Protein AF-0000000083403359 (afdb_homodimer)

Structure (mmCIF, N/CA/C/O backbone):
data_AF-0000000083403359-model_v1
#
loop_
_entity.id
_entity.type
_entity.pdbx_description
1 polymer 'Uncharacterized protein'
#
loop_
_atom_site.group_PDB
_atom_site.id
_atom_site.type_symbol
_atom_site.label_atom_id
_atom_site.label_alt_id
_atom_site.label_comp_id
_atom_site.label_asym_id
_atom_site.label_entity_id
_atom_site.label_seq_id
_atom_site.pdbx_PDB_ins_code
_atom_site.Cartn_x
_atom_site.Cartn_y
_atom_site.Cartn_z
_atom_site.occupancy
_atom_site.B_iso_or_equiv
_atom_site.auth_seq_id
_atom_site.auth_comp_id
_atom_site.auth_asym_id
_atom_site.auth_atom_id
_atom_site.pdbx_PDB_model_num
ATOM 1 N N . MET A 1 1 ? 21.978 8.007 -21.757 1 81.86 1 MET A N 1
ATOM 2 C CA . MET A 1 1 ? 22.517 9.225 -22.354 1 81.86 1 MET A CA 1
ATOM 3 C C . MET A 1 1 ? 23.766 8.923 -23.175 1 81.86 1 MET A C 1
ATOM 5 O O . MET A 1 1 ? 23.908 9.408 -24.299 1 81.86 1 MET A O 1
ATOM 9 N N . LYS A 1 2 ? 24.621 8.074 -22.573 1 79.69 2 LYS A N 1
ATOM 10 C CA . LYS A 1 2 ? 25.823 7.705 -23.315 1 79.69 2 LYS A CA 1
ATOM 11 C C . LYS A 1 2 ? 25.471 6.934 -24.584 1 79.69 2 LYS A C 1
ATOM 13 O O . LYS A 1 2 ? 26.041 7.185 -25.647 1 79.69 2 LYS A O 1
ATOM 18 N N . GLU A 1 3 ? 24.528 5.981 -24.383 1 80.49 3 GLU A N 1
ATOM 19 C CA . GLU A 1 3 ? 24.107 5.156 -25.511 1 80.49 3 GLU A CA 1
ATOM 20 C C . GLU A 1 3 ? 23.512 6.01 -26.627 1 80.49 3 GLU A C 1
ATOM 22 O O . GLU A 1 3 ? 23.634 5.673 -27.806 1 80.49 3 GLU A O 1
ATOM 27 N N . CYS A 1 4 ? 22.975 7.2 -26.391 1 84.91 4 CYS A N 1
ATOM 28 C CA . CYS A 1 4 ? 22.324 8.066 -27.368 1 84.91 4 CYS A CA 1
ATOM 29 C C . CYS A 1 4 ? 23.275 9.152 -27.854 1 84.91 4 CYS A C 1
ATOM 31 O O . CYS A 1 4 ? 22.887 10.017 -28.641 1 84.91 4 CYS A O 1
ATOM 33 N N . GLY A 1 5 ? 24.666 9.338 -27.265 1 85.08 5 GLY A N 1
ATOM 34 C CA . GLY A 1 5 ? 25.688 10.241 -27.769 1 85.08 5 GLY A CA 1
ATOM 35 C C . GLY A 1 5 ? 25.649 11.61 -27.115 1 85.08 5 GLY A C 1
ATOM 36 O O . GLY A 1 5 ? 26.107 12.595 -27.697 1 85.08 5 GLY A O 1
ATOM 37 N N . THR A 1 6 ? 24.976 11.755 -25.956 1 89.79 6 THR A N 1
ATOM 38 C CA . THR A 1 6 ? 24.982 13.018 -25.226 1 89.79 6 THR A CA 1
ATOM 39 C C . THR A 1 6 ? 26.411 13.466 -24.933 1 89.79 6 THR A C 1
ATOM 41 O O . THR A 1 6 ? 27.236 12.67 -24.478 1 89.79 6 THR A O 1
ATOM 44 N N . PRO A 1 7 ? 26.678 14.704 -25.254 1 88.96 7 PRO A N 1
ATOM 45 C CA . PRO A 1 7 ? 28.048 15.168 -25.025 1 88.96 7 PRO A CA 1
ATOM 46 C C . PRO A 1 7 ? 28.376 15.327 -23.542 1 88.96 7 PRO A C 1
ATOM 48 O O . PRO A 1 7 ? 27.507 15.699 -22.749 1 88.96 7 PRO A O 1
ATOM 51 N N . ASP A 1 8 ? 29.579 15.1 -23.153 1 87.3 8 ASP A N 1
ATOM 52 C CA . ASP A 1 8 ? 30.164 15.392 -21.848 1 87.3 8 ASP A CA 1
ATOM 53 C C . ASP A 1 8 ? 29.342 14.764 -20.725 1 87.3 8 ASP A C 1
ATOM 55 O O . ASP A 1 8 ? 29.086 15.404 -19.703 1 87.3 8 ASP A O 1
ATOM 59 N N . VAL A 1 9 ? 28.732 13.583 -21.023 1 88.23 9 VAL A N 1
ATOM 60 C CA . VAL A 1 9 ? 28.017 12.892 -19.956 1 88.23 9 VAL A CA 1
ATOM 61 C C . VAL A 1 9 ? 28.992 12.503 -18.847 1 88.23 9 VAL A C 1
ATOM 63 O O . VAL A 1 9 ? 29.938 11.748 -19.081 1 88.23 9 VAL A O 1
ATOM 66 N N . PRO A 1 10 ? 28.79 13.15 -17.697 1 87 10 PRO A N 1
ATOM 67 C CA . PRO A 1 10 ? 29.717 12.797 -16.62 1 87 10 PRO A CA 1
ATOM 68 C C . PRO A 1 10 ? 29.545 11.358 -16.14 1 87 10 PRO A C 1
ATOM 70 O O . PRO A 1 10 ? 28.468 10.777 -16.295 1 87 10 PRO A O 1
ATOM 73 N N . THR A 1 11 ? 30.619 10.826 -15.694 1 86.86 11 THR A N 1
ATOM 74 C CA . THR A 1 11 ? 30.482 9.552 -14.998 1 86.86 11 THR A CA 1
ATOM 75 C C . THR A 1 11 ? 29.702 9.726 -13.698 1 86.86 11 THR A C 1
ATOM 77 O O . THR A 1 11 ? 29.577 10.842 -13.188 1 86.86 11 THR A O 1
ATOM 80 N N . LEU A 1 12 ? 29.11 8.653 -13.205 1 83.88 12 LEU A N 1
ATOM 81 C CA . LEU A 1 12 ? 28.379 8.715 -11.944 1 83.88 12 LEU A CA 1
ATOM 82 C C . LEU A 1 12 ? 29.278 9.215 -10.819 1 83.88 12 LEU A C 1
ATOM 84 O O . LEU A 1 12 ? 28.833 9.969 -9.95 1 83.88 12 LEU A O 1
ATOM 88 N N . GLY A 1 13 ? 30.559 8.8 -10.9 1 84.94 13 GLY A N 1
ATOM 89 C CA . GLY A 1 13 ? 31.512 9.26 -9.903 1 84.94 13 GLY A CA 1
ATOM 90 C C . GLY A 1 13 ? 31.766 10.754 -9.966 1 84.94 13 GLY A C 1
ATOM 91 O O . GLY A 1 13 ? 31.86 11.418 -8.931 1 84.94 13 GLY A O 1
ATOM 92 N N . GLN A 1 14 ? 31.858 11.256 -11.195 1 89.87 14 GLN A N 1
ATOM 93 C CA . GLN A 1 14 ? 32.063 12.689 -11.375 1 89.87 14 GLN A CA 1
ATOM 94 C C . GLN A 1 14 ? 30.838 13.481 -10.924 1 89.87 14 GLN A C 1
ATOM 96 O O . GLN A 1 14 ? 30.97 14.553 -10.33 1 89.87 14 GLN A O 1
ATOM 101 N N . LEU A 1 15 ? 29.734 12.995 -11.234 1 89.31 15 LEU A N 1
ATOM 102 C CA . LEU A 1 15 ? 28.499 13.652 -10.82 1 89.31 15 LEU A CA 1
ATOM 103 C C . LEU A 1 15 ? 28.388 13.691 -9.299 1 89.31 15 LEU A C 1
ATOM 105 O O . LEU A 1 15 ? 28.038 14.724 -8.725 1 89.31 15 LEU A O 1
ATOM 109 N N . GLN A 1 16 ? 28.721 12.663 -8.673 1 87.42 16 GLN A N 1
ATOM 110 C CA . GLN A 1 16 ? 28.653 12.579 -7.218 1 87.42 16 GLN A CA 1
ATOM 111 C C . GLN A 1 16 ? 29.65 13.531 -6.565 1 87.42 16 GLN A C 1
ATOM 113 O O . GLN A 1 16 ? 29.35 14.146 -5.539 1 87.42 16 GLN A O 1
ATOM 118 N N . ARG A 1 17 ? 30.812 13.63 -7.163 1 89.65 17 ARG A N 1
ATOM 119 C CA . ARG A 1 17 ? 31.825 14.543 -6.644 1 89.65 17 ARG A CA 1
ATOM 120 C C . ARG A 1 17 ? 31.364 15.992 -6.754 1 89.65 17 ARG A C 1
ATOM 122 O O . ARG A 1 17 ? 31.56 16.783 -5.829 1 89.65 17 ARG A O 1
ATOM 129 N N . LEU A 1 18 ? 30.829 16.322 -7.845 1 89.92 18 LEU A N 1
ATOM 130 C CA . LEU A 1 18 ? 30.313 17.675 -8.025 1 89.92 18 LEU A CA 1
ATOM 131 C C . LEU A 1 18 ? 29.194 17.966 -7.03 1 89.92 18 LEU A C 1
ATOM 133 O O . LEU A 1 18 ? 29.144 19.051 -6.446 1 89.92 18 LEU A O 1
ATOM 137 N N . GLN A 1 19 ? 28.298 17.068 -6.883 1 88.77 19 GLN A N 1
ATOM 138 C CA . GLN A 1 19 ? 27.191 17.235 -5.946 1 88.77 19 GLN A CA 1
ATOM 139 C C . GLN A 1 19 ? 27.701 17.422 -4.52 1 88.77 19 GLN A C 1
ATOM 141 O O . GLN A 1 19 ? 27.191 18.265 -3.779 1 88.77 19 GLN A O 1
ATOM 146 N N . ALA A 1 20 ? 28.714 16.726 -4.214 1 86.93 20 ALA A N 1
ATOM 147 C CA . ALA A 1 20 ? 29.3 16.844 -2.882 1 86.93 20 ALA A CA 1
ATOM 148 C C . ALA A 1 20 ? 29.936 18.216 -2.682 1 86.93 20 ALA A C 1
ATOM 150 O O . ALA A 1 20 ? 29.834 18.804 -1.603 1 86.93 20 ALA A O 1
ATOM 151 N N . SER A 1 21 ? 30.592 18.686 -3.742 1 87.84 21 SER A N 1
ATOM 152 C CA . SER A 1 21 ? 31.218 20.004 -3.684 1 87.84 21 SER A CA 1
ATOM 153 C C . SER A 1 21 ? 30.175 21.104 -3.522 1 87.84 21 SER A C 1
ATOM 155 O O . SER A 1 21 ? 30.361 22.032 -2.731 1 87.84 21 SER A O 1
ATOM 157 N N . LEU A 1 22 ? 29.102 20.94 -4.172 1 88.76 22 LEU A N 1
ATOM 158 C CA . LEU A 1 22 ? 28.037 21.936 -4.115 1 88.76 22 LEU A CA 1
ATOM 159 C C . LEU A 1 22 ? 27.317 21.887 -2.772 1 88.76 22 LEU A C 1
ATOM 161 O O . LEU A 1 22 ? 26.873 22.918 -2.263 1 88.76 22 LEU A O 1
ATOM 165 N N . ASP A 1 23 ? 27.127 20.779 -2.27 1 88.37 23 ASP A N 1
ATOM 166 C CA . ASP A 1 23 ? 26.524 20.64 -0.948 1 88.37 23 ASP A CA 1
ATOM 167 C C . ASP A 1 23 ? 27.349 21.367 0.111 1 88.37 23 ASP A C 1
ATOM 169 O O . ASP A 1 23 ? 26.795 22.046 0.979 1 88.37 23 ASP A O 1
ATOM 173 N N . LYS A 1 24 ? 28.557 21.202 -0.006 1 85.73 24 LYS A N 1
ATOM 174 C CA . LYS A 1 24 ? 29.463 21.865 0.927 1 85.73 24 LYS A CA 1
ATOM 175 C C . LYS A 1 24 ? 29.399 23.381 0.772 1 85.73 24 LYS A C 1
ATOM 177 O O . LYS A 1 24 ? 29.367 24.111 1.765 1 85.73 24 LYS A O 1
ATOM 182 N N . GLU A 1 25 ? 29.308 23.796 -0.367 1 88.58 25 GLU A N 1
ATOM 183 C CA . GLU A 1 25 ? 29.29 25.233 -0.624 1 88.58 25 GLU A CA 1
ATOM 184 C C . GLU A 1 25 ? 27.974 25.858 -0.17 1 88.58 25 GLU A C 1
ATOM 186 O O . GLU A 1 25 ? 27.956 26.983 0.334 1 88.58 25 GLU A O 1
ATOM 191 N N . THR A 1 26 ? 26.915 25.107 -0.359 1 88.19 26 THR A N 1
ATOM 192 C CA . THR A 1 26 ? 25.611 25.653 0.001 1 88.19 26 THR A CA 1
ATOM 193 C C . THR A 1 26 ? 25.319 25.424 1.481 1 88.19 26 THR A C 1
ATOM 195 O O . THR A 1 26 ? 24.353 25.969 2.02 1 88.19 26 THR A O 1
ATOM 198 N N . GLY A 1 27 ? 26.136 24.651 2.089 1 82.67 27 GLY A N 1
ATOM 199 C CA . GLY A 1 27 ? 26.023 24.457 3.526 1 82.67 27 GLY A CA 1
ATOM 200 C C . GLY A 1 27 ? 24.932 23.476 3.911 1 82.67 27 GLY A C 1
ATOM 201 O O . GLY A 1 27 ? 24.465 23.475 5.052 1 82.67 27 GLY A O 1
ATOM 202 N N . ILE A 1 28 ? 24.358 22.75 2.983 1 85.96 28 ILE A N 1
ATOM 203 C CA . ILE A 1 28 ? 23.29 21.8 3.273 1 85.96 28 ILE A CA 1
ATOM 204 C C . ILE A 1 28 ? 23.888 20.428 3.576 1 85.96 28 ILE A C 1
ATOM 206 O O . ILE A 1 28 ? 24.076 19.612 2.67 1 85.96 28 ILE A O 1
ATOM 210 N N . GLN A 1 29 ? 24.44 20.212 4.662 1 86.31 29 GLN A N 1
ATOM 211 C CA . GLN A 1 29 ? 24.99 18.914 5.039 1 86.31 29 GLN A CA 1
ATOM 212 C C . GLN A 1 29 ? 24.175 18.276 6.161 1 86.31 29 GLN A C 1
ATOM 214 O O . GLN A 1 29 ? 23.852 18.935 7.152 1 86.31 29 GLN A O 1
ATOM 219 N N . SER A 1 30 ? 23.818 17.094 5.9 1 92.51 30 SER A N 1
ATOM 220 C CA . SER A 1 30 ? 23.09 16.341 6.916 1 92.51 30 SER A CA 1
ATOM 221 C C . SER A 1 30 ? 23.99 15.992 8.097 1 92.51 30 SER A C 1
ATOM 223 O O . SER A 1 30 ? 25.124 15.547 7.909 1 92.51 30 SER A O 1
ATOM 225 N N . LYS A 1 31 ? 23.572 16.238 9.218 1 94.66 31 LYS A N 1
ATOM 226 C CA . LYS A 1 31 ? 24.363 15.994 10.42 1 94.66 31 LYS A CA 1
ATOM 227 C C . LYS A 1 31 ? 23.879 14.747 11.153 1 94.66 31 LYS A C 1
ATOM 229 O O . LYS A 1 31 ? 22.673 14.516 11.267 1 94.66 31 LYS A O 1
ATOM 234 N N . HIS A 1 32 ? 24.82 14.006 11.626 1 95.15 32 HIS A N 1
ATOM 235 C CA . HIS A 1 32 ? 24.526 12.797 12.388 1 95.15 32 HIS A CA 1
ATOM 236 C C . HIS A 1 32 ? 24.156 13.131 13.829 1 95.15 32 HIS A C 1
ATOM 238 O O . HIS A 1 32 ? 24.779 13.997 14.449 1 95.15 32 HIS A O 1
ATOM 244 N N . HIS A 1 33 ? 23.14 12.574 14.348 1 94.96 33 HIS A N 1
ATOM 245 C CA . HIS A 1 33 ? 22.701 12.746 15.728 1 94.96 33 HIS A CA 1
ATOM 246 C C . HIS A 1 33 ? 22.478 11.399 16.408 1 94.96 33 HIS A C 1
ATOM 248 O O . HIS A 1 33 ? 22.068 10.433 15.761 1 94.96 33 HIS A O 1
ATOM 254 N N . THR A 1 34 ? 22.787 11.35 17.604 1 93.61 34 THR A N 1
ATOM 255 C CA . THR A 1 34 ? 22.48 10.201 18.449 1 93.61 34 THR A CA 1
ATOM 256 C C . THR A 1 34 ? 21.511 10.593 19.562 1 93.61 34 THR A C 1
ATOM 258 O O . THR A 1 34 ? 21.772 11.531 20.317 1 93.61 34 THR A O 1
ATOM 261 N N . SER A 1 35 ? 20.467 9.942 19.676 1 92.78 35 SER A N 1
ATOM 262 C CA . SER A 1 35 ? 19.467 10.261 20.69 1 92.78 35 SER A CA 1
ATOM 263 C C . SER A 1 35 ? 19.885 9.74 22.061 1 92.78 35 SER A C 1
ATOM 265 O O . SER A 1 35 ? 20.853 8.986 22.176 1 92.78 35 SER A O 1
ATOM 267 N N . SER A 1 36 ? 19.123 10.156 23.037 1 91.11 36 SER A N 1
ATOM 268 C CA . SER A 1 36 ? 19.395 9.716 24.402 1 91.11 36 SER A CA 1
ATOM 269 C C . SER A 1 36 ? 19.212 8.208 24.543 1 91.11 36 SER A C 1
ATOM 271 O O . SER A 1 36 ? 19.855 7.575 25.383 1 91.11 36 SER A O 1
ATOM 273 N N . ALA A 1 37 ? 18.357 7.643 23.708 1 89.89 37 ALA A N 1
ATOM 274 C CA . ALA A 1 37 ? 18.112 6.204 23.739 1 89.89 37 ALA A CA 1
ATOM 275 C C . ALA A 1 37 ? 19.137 5.454 22.893 1 89.89 37 ALA A C 1
ATOM 277 O O . ALA A 1 37 ? 19.101 4.224 22.809 1 89.89 37 ALA A O 1
ATOM 278 N N . GLY A 1 38 ? 20.039 6.242 22.217 1 89.69 38 GLY A N 1
ATOM 279 C CA . GLY A 1 38 ? 21.114 5.618 21.462 1 89.69 38 GLY A CA 1
ATOM 280 C C . GLY A 1 38 ? 20.781 5.43 19.994 1 89.69 38 GLY A C 1
ATOM 281 O O . GLY A 1 38 ? 21.53 4.782 19.26 1 89.69 38 GLY A O 1
ATOM 282 N N . SER A 1 39 ? 19.67 5.944 19.562 1 92.62 39 SER A N 1
ATOM 283 C CA . SER A 1 39 ? 19.289 5.821 18.158 1 92.62 39 SER A CA 1
ATOM 284 C C . SER A 1 39 ? 20.082 6.787 17.284 1 92.62 39 SER A C 1
ATOM 286 O O . SER A 1 39 ? 20.314 7.935 17.67 1 92.62 39 SER A O 1
ATOM 288 N N . HIS A 1 40 ? 20.508 6.275 16.187 1 94.93 40 HIS A N 1
ATOM 289 C CA . HIS A 1 40 ? 21.257 7.095 15.242 1 94.93 40 HIS A CA 1
ATOM 290 C C . HIS A 1 40 ? 20.37 7.557 14.091 1 94.93 40 HIS A C 1
ATOM 292 O O . HIS A 1 40 ? 19.593 6.77 13.545 1 94.93 40 HIS A O 1
ATOM 298 N N . PHE A 1 41 ? 20.394 8.793 13.778 1 95.96 41 PHE A N 1
ATOM 299 C CA . PHE A 1 41 ? 19.676 9.313 12.62 1 95.96 41 PHE A CA 1
ATOM 300 C C . PHE A 1 41 ? 20.319 10.599 12.116 1 95.96 41 PHE A C 1
ATOM 302 O O . PHE A 1 41 ? 21.212 11.148 12.764 1 95.96 41 PHE A O 1
ATOM 309 N N . TYR A 1 42 ? 19.978 11.023 10.964 1 96.78 42 TYR A N 1
ATOM 310 C CA . TYR A 1 42 ? 20.555 12.207 10.336 1 96.78 42 TYR A CA 1
ATOM 311 C C . TYR A 1 42 ? 19.513 13.308 10.186 1 96.78 42 TYR A C 1
ATOM 313 O O . TYR A 1 42 ? 18.323 13.027 10.022 1 96.78 42 TYR A O 1
ATOM 321 N N . VAL A 1 43 ? 20.008 14.532 10.284 1 96.78 43 VAL A N 1
ATOM 322 C CA . VAL A 1 43 ? 19.083 15.66 10.297 1 96.78 43 VAL A CA 1
ATOM 323 C C . VAL A 1 43 ? 19.57 16.739 9.333 1 96.78 43 VAL A C 1
ATOM 325 O O . VAL A 1 43 ? 20.767 17.027 9.266 1 96.78 43 VAL A O 1
ATOM 328 N N . ASN A 1 44 ? 18.692 17.177 8.487 1 96.63 44 ASN A N 1
ATOM 329 C CA . ASN A 1 44 ? 18.861 18.456 7.805 1 96.63 44 ASN A CA 1
ATOM 330 C C . ASN A 1 44 ? 18.331 19.614 8.646 1 96.63 44 ASN A C 1
ATOM 332 O O . ASN A 1 44 ? 17.125 19.863 8.677 1 96.63 44 ASN A O 1
ATOM 336 N N . HIS A 1 45 ? 19.189 20.33 9.18 1 95.89 45 HIS A N 1
ATOM 337 C CA . HIS A 1 45 ? 18.825 21.333 10.175 1 95.89 45 HIS A CA 1
ATOM 338 C C . HIS A 1 45 ? 17.972 22.437 9.559 1 95.89 45 HIS A C 1
ATOM 340 O O . HIS A 1 45 ? 18.32 22.984 8.511 1 95.89 45 HIS A O 1
ATOM 346 N N . PRO A 1 46 ? 16.888 22.828 10.231 1 95.87 46 PRO A N 1
ATOM 347 C CA . PRO A 1 46 ? 15.964 23.843 9.719 1 95.87 46 PRO A CA 1
ATOM 348 C C . PRO A 1 46 ? 16.644 25.187 9.471 1 95.87 46 PRO A C 1
ATOM 350 O O . PRO A 1 46 ? 16.289 25.898 8.527 1 95.87 46 PRO A O 1
ATOM 353 N N . ALA A 1 47 ? 17.611 25.563 10.316 1 96.47 47 ALA A N 1
ATOM 354 C CA . ALA A 1 47 ? 18.285 26.852 10.179 1 96.47 47 ALA A CA 1
ATOM 355 C C . ALA A 1 47 ? 18.947 26.982 8.81 1 96.47 47 ALA A C 1
ATOM 357 O O . ALA A 1 47 ? 18.896 28.045 8.188 1 96.47 47 ALA A O 1
ATOM 358 N N . LYS A 1 48 ? 19.543 25.917 8.405 1 94.72 48 LYS A N 1
ATOM 359 C CA . LYS A 1 48 ? 20.19 25.922 7.096 1 94.72 48 LYS A CA 1
ATOM 360 C C . LYS A 1 48 ? 19.16 26.009 5.974 1 94.72 48 LYS A C 1
ATOM 362 O O . LYS A 1 48 ? 19.389 26.675 4.963 1 94.72 48 LYS A O 1
ATOM 367 N N . LEU A 1 49 ? 18.102 25.342 6.134 1 95.04 49 LEU A N 1
ATOM 368 C CA . LEU A 1 49 ? 17.039 25.327 5.135 1 95.04 49 LEU A CA 1
ATOM 369 C C . LEU A 1 49 ? 16.385 26.699 5.016 1 95.04 49 LEU A C 1
ATOM 371 O O . LEU A 1 49 ? 16.11 27.167 3.909 1 95.04 49 LEU A O 1
ATOM 375 N N . PHE A 1 50 ? 16.158 27.347 6.118 1 96.75 50 PHE A N 1
ATOM 376 C CA . PHE A 1 50 ? 15.501 28.649 6.121 1 96.75 50 PHE A CA 1
ATOM 377 C C . PHE A 1 50 ? 16.462 29.74 5.664 1 96.75 50 PHE A C 1
ATOM 379 O O . PHE A 1 50 ? 16.034 30.775 5.148 1 96.75 50 PHE A O 1
ATOM 386 N N . ALA A 1 51 ? 17.759 29.519 5.906 1 96.6 51 ALA A N 1
ATOM 387 C CA . ALA A 1 51 ? 18.749 30.444 5.359 1 96.6 51 ALA A CA 1
ATOM 388 C C . ALA A 1 51 ? 18.645 30.521 3.838 1 96.6 51 ALA A C 1
ATOM 390 O O . ALA A 1 51 ? 18.856 31.584 3.249 1 96.6 51 ALA A O 1
ATOM 391 N N . LEU A 1 52 ? 18.304 29.403 3.273 1 96.07 52 LEU A N 1
ATOM 392 C CA . LEU A 1 52 ? 18.125 29.369 1.826 1 96.07 52 LEU A CA 1
ATOM 393 C C . LEU A 1 52 ? 16.93 30.218 1.406 1 96.07 52 LEU A C 1
ATOM 395 O O . LEU A 1 52 ? 16.933 30.808 0.323 1 96.07 52 LEU A O 1
ATOM 399 N N . ASP A 1 53 ? 15.908 30.281 2.206 1 97.09 53 ASP A N 1
ATOM 400 C CA . ASP A 1 53 ? 14.73 31.086 1.899 1 97.09 53 ASP A CA 1
ATOM 401 C C . ASP A 1 53 ? 15.084 32.57 1.823 1 97.09 53 ASP A C 1
ATOM 403 O O . ASP A 1 53 ? 14.596 33.286 0.946 1 97.09 53 ASP A O 1
ATOM 407 N N . TRP A 1 54 ? 15.955 32.993 2.72 1 97.35 54 TRP A N 1
ATOM 408 C CA . TRP A 1 54 ? 16.4 34.383 2.747 1 97.35 54 TRP A CA 1
ATOM 409 C C . TRP A 1 54 ? 17.195 34.724 1.492 1 97.35 54 TRP A C 1
ATOM 411 O O . TRP A 1 54 ? 17.156 35.861 1.014 1 97.35 54 TRP A O 1
ATOM 421 N N . ALA A 1 55 ? 17.88 33.678 1.024 1 97.32 55 ALA A N 1
ATOM 422 C CA . ALA A 1 55 ? 18.837 33.912 -0.055 1 97.32 55 ALA A CA 1
ATOM 423 C C . ALA A 1 55 ? 18.202 33.65 -1.418 1 97.32 55 ALA A C 1
ATOM 425 O O . ALA A 1 55 ? 18.875 33.728 -2.448 1 97.32 55 ALA A O 1
ATOM 426 N N . ASN A 1 56 ? 16.996 33.305 -1.465 1 96.54 56 ASN A N 1
ATOM 427 C CA . ASN A 1 56 ? 16.287 32.991 -2.7 1 96.54 56 ASN A CA 1
ATOM 428 C C . ASN A 1 56 ? 15.339 34.117 -3.104 1 96.54 56 ASN A C 1
ATOM 430 O O . ASN A 1 56 ? 14.333 34.358 -2.434 1 96.54 56 ASN A O 1
ATOM 434 N N . PRO A 1 57 ? 15.56 34.717 -4.166 1 95.59 57 PRO A N 1
ATOM 435 C CA . PRO A 1 57 ? 14.77 35.886 -4.56 1 95.59 57 PRO A CA 1
ATOM 436 C C . PRO A 1 57 ? 13.295 35.558 -4.773 1 95.59 57 PRO A C 1
ATOM 438 O O . PRO A 1 57 ? 12.427 36.388 -4.492 1 95.59 57 PRO A O 1
ATOM 441 N N . LEU A 1 58 ? 12.994 34.334 -5.242 1 93.78 58 LEU A N 1
ATOM 442 C CA . LEU A 1 58 ? 11.611 33.949 -5.499 1 93.78 58 LEU A CA 1
ATOM 443 C C . LEU A 1 58 ? 10.87 33.68 -4.194 1 93.78 58 LEU A C 1
ATOM 445 O O . LEU A 1 58 ? 9.642 33.778 -4.141 1 93.78 58 LEU A O 1
ATOM 449 N N . VAL A 1 59 ? 11.593 33.388 -3.14 1 95.79 59 VAL A N 1
ATOM 450 C CA . VAL A 1 59 ? 10.979 33.025 -1.867 1 95.79 59 VAL A CA 1
ATOM 451 C C . VAL A 1 59 ? 10.984 34.23 -0.929 1 95.79 59 VAL A C 1
ATOM 453 O O . VAL A 1 59 ? 9.965 34.548 -0.311 1 95.79 59 VAL A O 1
ATOM 456 N N . ARG A 1 60 ? 12.064 34.941 -0.846 1 97.32 60 ARG A N 1
ATOM 457 C CA . ARG A 1 60 ? 12.255 36.037 0.1 1 97.32 60 ARG A CA 1
ATOM 458 C C . ARG A 1 60 ? 11.227 37.14 -0.126 1 97.32 60 ARG A C 1
ATOM 460 O O . ARG A 1 60 ? 10.759 37.764 0.829 1 97.32 60 ARG A O 1
ATOM 467 N N . LYS A 1 61 ? 10.874 37.378 -1.322 1 94.49 61 LYS A N 1
ATOM 468 C CA . LYS A 1 61 ? 9.945 38.456 -1.647 1 94.49 61 LYS A CA 1
ATOM 469 C C . LYS A 1 61 ? 8.556 38.175 -1.08 1 94.49 61 LYS A C 1
ATOM 471 O O . LYS A 1 61 ? 7.769 39.099 -0.863 1 94.49 61 LYS A O 1
ATOM 476 N N . GLU A 1 62 ? 8.28 36.917 -0.792 1 94.37 62 GLU A N 1
ATOM 477 C CA . GLU A 1 62 ? 6.96 36.512 -0.32 1 94.37 62 GLU A CA 1
ATOM 478 C C . GLU A 1 62 ? 6.918 36.434 1.203 1 94.37 62 GLU A C 1
ATOM 480 O O . GLU A 1 62 ? 5.847 36.271 1.792 1 94.37 62 GLU A O 1
ATOM 485 N N . MET A 1 63 ? 7.967 36.663 1.938 1 96.13 63 MET A N 1
ATOM 486 C CA . MET A 1 63 ? 8.052 36.442 3.379 1 96.13 63 MET A CA 1
ATOM 487 C C . MET A 1 63 ? 7.415 37.597 4.145 1 96.13 63 MET A C 1
ATOM 489 O O . MET A 1 63 ? 7.659 38.764 3.833 1 96.13 63 MET A O 1
ATOM 493 N N . GLN A 1 64 ? 6.528 37.227 5.029 1 94.11 64 GLN A N 1
ATOM 494 C CA . GLN A 1 64 ? 5.953 38.142 6.009 1 94.11 64 GLN A CA 1
ATOM 495 C C . GLN A 1 64 ? 6.662 38.022 7.355 1 94.11 64 GLN A C 1
ATOM 497 O O . GLN A 1 64 ? 6.491 37.03 8.067 1 94.11 64 GLN A O 1
ATOM 502 N N . LEU A 1 65 ? 7.314 39.059 7.802 1 93.74 65 LEU A N 1
ATOM 503 C CA . LEU A 1 65 ? 8.214 38.956 8.946 1 93.74 65 LEU A CA 1
ATOM 504 C C . LEU A 1 65 ? 7.517 39.396 10.228 1 93.74 65 LEU A C 1
ATOM 506 O O . LEU A 1 65 ? 7.98 39.088 11.329 1 93.74 65 LEU A O 1
ATOM 510 N N . TYR A 1 66 ? 6.352 40.17 10.117 1 94.09 66 TYR A N 1
ATOM 511 C CA . TYR A 1 66 ? 5.683 40.731 11.285 1 94.09 66 TYR A CA 1
ATOM 512 C C . TYR A 1 66 ? 4.217 40.316 11.326 1 94.09 66 TYR A C 1
ATOM 514 O O . TYR A 1 66 ? 3.597 40.102 10.282 1 94.09 66 TYR A O 1
ATOM 522 N N . PRO A 1 67 ? 3.692 40.155 12.557 1 94.08 67 PRO A N 1
ATOM 523 C CA . PRO A 1 67 ? 2.258 39.872 12.656 1 94.08 67 PRO A CA 1
ATOM 524 C C . PRO A 1 67 ? 1.392 41.06 12.242 1 94.08 67 PRO A C 1
ATOM 526 O O . PRO A 1 67 ? 1.888 42.186 12.147 1 94.08 67 PRO A O 1
ATOM 529 N N . GLU A 1 68 ? 0.177 40.735 11.991 1 92.76 68 GLU A N 1
ATOM 530 C CA . GLU A 1 68 ? -0.791 41.785 11.687 1 92.76 68 GLU A CA 1
ATOM 531 C C . GLU A 1 68 ? -1.674 42.087 12.894 1 92.76 68 GLU A C 1
ATOM 533 O O . GLU A 1 68 ? -2.332 41.192 13.428 1 92.76 68 GLU A O 1
ATOM 538 N N . PHE A 1 69 ? -1.636 43.214 13.658 1 83.79 69 PHE A N 1
ATOM 539 C CA . PHE A 1 69 ? -2.367 43.57 14.868 1 83.79 69 PHE A CA 1
ATOM 540 C C . PHE A 1 69 ? -3.832 43.849 14.554 1 83.79 69 PHE A C 1
ATOM 542 O O . PHE A 1 69 ? -4.707 43.622 15.392 1 83.79 69 PHE A O 1
ATOM 549 N N . ASN A 1 70 ? -4.173 44.607 13.952 1 65.92 70 ASN A N 1
ATOM 550 C CA . ASN A 1 70 ? -5.567 45.036 13.99 1 65.92 70 ASN A CA 1
ATOM 551 C C . ASN A 1 70 ? -6.373 44.423 12.849 1 65.92 70 ASN A C 1
ATOM 553 O O . ASN A 1 70 ? -7.467 43.9 13.067 1 65.92 70 ASN A O 1
ATOM 557 N N . LYS A 1 71 ? -6.435 44.768 11.615 1 60.48 71 LYS A N 1
ATOM 558 C CA . LYS A 1 71 ? -7.496 45.165 10.694 1 60.48 71 LYS A CA 1
ATOM 559 C C . LYS A 1 71 ? -7.565 44.222 9.496 1 60.48 71 LYS A C 1
ATOM 561 O O . LYS A 1 71 ? -6.537 43.722 9.033 1 60.48 71 LYS A O 1
ATOM 566 N N . GLY A 1 72 ? -8.724 43.54 9.426 1 73.02 72 GLY A N 1
ATOM 567 C CA . GLY A 1 72 ? -9.057 42.942 8.143 1 73.02 72 GLY A CA 1
ATOM 568 C C . GLY A 1 72 ? -9.442 41.479 8.248 1 73.02 72 GLY A C 1
ATOM 569 O O . GLY A 1 72 ? -9.847 41.013 9.315 1 73.02 72 GLY A O 1
ATOM 570 N N . ALA A 1 73 ? -9.347 40.792 7.369 1 89.2 73 ALA A N 1
ATOM 571 C CA . ALA A 1 73 ? -9.742 39.392 7.236 1 89.2 73 ALA A CA 1
ATOM 572 C C . ALA A 1 73 ? -8.647 38.462 7.75 1 89.2 73 ALA A C 1
ATOM 574 O O . ALA A 1 73 ? -7.457 38.743 7.587 1 89.2 73 ALA A O 1
ATOM 575 N N . MET A 1 74 ? -8.96 37.544 8.613 1 94.71 74 MET A N 1
ATOM 576 C CA . MET A 1 74 ? -8.035 36.524 9.099 1 94.71 74 MET A CA 1
ATOM 577 C C . MET A 1 74 ? -7.874 35.405 8.075 1 94.71 74 MET A C 1
ATOM 579 O O . MET A 1 74 ? -8.829 34.684 7.782 1 94.71 74 MET A O 1
ATOM 583 N N . SER A 1 75 ? -6.707 35.307 7.482 1 94.73 75 SER A N 1
ATOM 584 C CA . SER A 1 75 ? -6.516 34.289 6.454 1 94.73 75 SER A CA 1
ATOM 585 C C . SER A 1 75 ? -5.166 33.597 6.604 1 94.73 75 SER A C 1
ATOM 587 O O . SER A 1 75 ? -4.913 32.572 5.967 1 94.73 75 SER A O 1
ATOM 589 N N . GLU A 1 76 ? -4.309 34.189 7.45 1 95.46 76 GLU A N 1
ATOM 590 C CA . GLU A 1 76 ? -2.963 33.656 7.643 1 95.46 76 GLU A CA 1
ATOM 591 C C . GLU A 1 76 ? -2.658 33.453 9.124 1 95.46 76 GLU A C 1
ATOM 593 O O . GLU A 1 76 ? -3.361 33.983 9.987 1 95.46 76 GLU A O 1
ATOM 598 N N . MET A 1 77 ? -1.566 32.853 9.418 1 94.16 77 MET A N 1
ATOM 599 C CA . MET A 1 77 ? -1.173 32.594 10.801 1 94.16 77 MET A CA 1
ATOM 600 C C . MET A 1 77 ? -0.787 33.888 11.509 1 94.16 77 MET A C 1
ATOM 602 O O . MET A 1 77 ? -1.011 34.034 12.712 1 94.16 77 MET A O 1
ATOM 606 N N . TRP A 1 78 ? -0.218 34.784 10.787 1 95.25 78 TRP A N 1
ATOM 607 C CA . TRP A 1 78 ? 0.226 36.025 11.413 1 95.25 78 TRP A CA 1
ATOM 608 C C . TRP A 1 78 ? -0.96 36.929 11.73 1 95.25 78 TRP A C 1
ATOM 610 O O . TRP A 1 78 ? -0.788 38.018 12.283 1 95.25 78 TRP A O 1
ATOM 620 N N . HIS A 1 79 ? -2.203 36.535 11.344 1 94.18 79 HIS A N 1
ATOM 621 C CA . HIS A 1 79 ? -3.425 37.229 11.736 1 94.18 79 HIS A CA 1
ATOM 622 C C . HIS A 1 79 ? -3.97 36.685 13.052 1 94.18 79 HIS A C 1
ATOM 624 O O . HIS A 1 79 ? -4.838 37.303 13.673 1 94.18 79 HIS A O 1
ATOM 630 N N . GLY A 1 80 ? -3.483 35.494 13.491 1 94.3 80 GLY A N 1
ATOM 631 C CA . GLY A 1 80 ? -3.989 34.845 14.69 1 94.3 80 GLY A CA 1
ATOM 632 C C . GLY A 1 80 ? -3.576 35.549 15.969 1 94.3 80 GLY A C 1
ATOM 633 O O . GLY A 1 80 ? -2.525 36.192 16.018 1 94.3 80 GLY A O 1
ATOM 634 N N . GLU A 1 81 ? -4.301 35.341 16.974 1 94.64 81 GLU A N 1
ATOM 635 C CA . GLU A 1 81 ? -4.08 36.029 18.243 1 94.64 81 GLU A CA 1
ATOM 636 C C . GLU A 1 81 ? -2.796 35.549 18.913 1 94.64 81 GLU A C 1
ATOM 638 O O . GLU A 1 81 ? -2.173 36.29 19.677 1 94.64 81 GLU A O 1
ATOM 643 N N . LYS A 1 82 ? -2.405 34.377 18.609 1 95.85 82 LYS A N 1
ATOM 644 C CA . LYS A 1 82 ? -1.174 33.905 19.236 1 95.85 82 LYS A CA 1
ATOM 645 C C . LYS A 1 82 ? 0.013 34.781 18.845 1 95.85 82 LYS A C 1
ATOM 647 O O . LYS A 1 82 ? 0.77 35.231 19.707 1 95.85 82 LYS A O 1
ATOM 652 N N . TRP A 1 83 ? 0.13 34.954 17.58 1 94.64 83 TRP A N 1
ATOM 653 C CA . TRP A 1 83 ? 1.254 35.749 17.096 1 94.64 83 TRP A CA 1
ATOM 654 C C . TRP A 1 83 ? 1.047 37.228 17.406 1 94.64 83 TRP A C 1
ATOM 656 O O . TRP A 1 83 ? 1.981 37.918 17.821 1 94.64 83 TRP A O 1
ATOM 666 N N . ALA A 1 84 ? -0.166 37.684 17.305 1 91.13 84 ALA A N 1
ATOM 667 C CA . ALA A 1 84 ? -0.461 39.113 17.365 1 91.13 84 ALA A CA 1
ATOM 668 C C . ALA A 1 84 ? -0.568 39.591 18.81 1 91.13 84 ALA A C 1
ATOM 670 O O . ALA A 1 84 ? -0.265 40.748 19.112 1 91.13 84 ALA A O 1
ATOM 671 N N . LYS A 1 85 ? -0.946 38.657 19.72 1 90.76 85 LYS A N 1
ATOM 672 C CA . LYS A 1 85 ? -1.269 39.142 21.058 1 90.76 85 LYS A CA 1
ATOM 673 C C . LYS A 1 85 ? -0.565 38.313 22.128 1 90.76 85 LYS A C 1
ATOM 675 O O . LYS A 1 85 ? -0.043 38.861 23.102 1 90.76 85 LYS A O 1
ATOM 680 N N . GLU A 1 86 ? -0.53 37.023 21.967 1 92.92 86 GLU A N 1
ATOM 681 C CA . GLU A 1 86 ? -0.131 36.134 23.054 1 92.92 86 GLU A CA 1
ATOM 682 C C . GLU A 1 86 ? 1.387 36.096 23.207 1 92.92 86 GLU A C 1
ATOM 684 O O . GLU A 1 86 ? 1.9 35.912 24.313 1 92.92 86 GLU A O 1
ATOM 689 N N . ILE A 1 87 ? 2.111 36.227 22.207 1 93.7 87 ILE A N 1
ATOM 690 C CA . ILE A 1 87 ? 3.564 36.103 22.246 1 93.7 87 ILE A CA 1
ATOM 691 C C . ILE A 1 87 ? 4.167 37.318 22.948 1 93.7 87 ILE A C 1
ATOM 693 O O . ILE A 1 87 ? 3.835 38.46 22.62 1 93.7 87 ILE A O 1
ATOM 697 N N . PRO A 1 88 ? 5.002 37.053 23.841 1 90.6 88 PRO A N 1
ATOM 698 C CA . PRO A 1 88 ? 5.647 38.166 24.54 1 90.6 88 PRO A CA 1
ATOM 699 C C . PRO A 1 88 ? 6.56 38.985 23.63 1 90.6 88 PRO A C 1
ATOM 701 O O . PRO A 1 88 ? 7.14 38.445 22.684 1 90.6 88 PRO A O 1
ATOM 704 N N . PRO A 1 89 ? 6.736 40.179 23.969 1 88.43 89 PRO A N 1
ATOM 705 C CA . PRO A 1 89 ? 7.542 41.074 23.136 1 88.43 89 PRO A CA 1
ATOM 706 C C . PRO A 1 89 ? 8.97 40.57 22.938 1 88.43 89 PRO A C 1
ATOM 708 O O . PRO A 1 89 ? 9.543 40.737 21.858 1 88.43 89 PRO A O 1
ATOM 711 N N . ASP A 1 90 ? 9.491 39.857 23.909 1 87.9 90 ASP A N 1
ATOM 712 C CA . ASP A 1 90 ? 10.873 39.393 23.842 1 87.9 90 ASP A CA 1
ATOM 713 C C . ASP A 1 90 ? 11.025 38.262 22.828 1 87.9 90 ASP A C 1
ATOM 715 O O . ASP A 1 90 ? 12.14 37.938 22.414 1 87.9 90 ASP A O 1
ATOM 719 N N . GLU A 1 91 ? 9.899 37.741 22.383 1 91.97 91 GLU A N 1
ATOM 720 C CA . GLU A 1 91 ? 9.946 36.652 21.412 1 91.97 91 GLU A CA 1
ATOM 721 C C . GLU A 1 91 ? 9.541 37.133 20.022 1 91.97 91 GLU A C 1
ATOM 723 O O . GLU A 1 91 ? 9.466 36.34 19.082 1 91.97 91 GLU A O 1
ATOM 728 N N . MET A 1 92 ? 9.339 38.412 19.957 1 93.43 92 MET A N 1
ATOM 729 C CA . MET A 1 92 ? 9.081 39.023 18.656 1 93.43 92 MET A CA 1
ATOM 730 C C . MET A 1 92 ? 10.368 39.566 18.044 1 93.43 92 MET A C 1
ATOM 732 O O . MET A 1 92 ? 11.421 39.544 18.684 1 93.43 92 MET A O 1
ATOM 736 N N . THR A 1 93 ? 10.248 39.942 16.788 1 94.58 93 THR A N 1
ATOM 737 C CA . THR A 1 93 ? 11.423 40.519 16.144 1 94.58 93 THR A CA 1
ATOM 738 C C . THR A 1 93 ? 11.975 41.679 16.967 1 94.58 93 THR A C 1
ATOM 740 O O . THR A 1 93 ? 11.242 42.61 17.308 1 94.58 93 THR A O 1
ATOM 743 N N . PRO A 1 94 ? 13.24 41.682 17.245 1 94.31 94 PRO A N 1
ATOM 744 C CA . PRO A 1 94 ? 13.792 42.601 18.242 1 94.31 94 PRO A CA 1
ATOM 745 C C . PRO A 1 94 ? 14.043 43.999 17.682 1 94.31 94 PRO A C 1
ATOM 747 O O . PRO A 1 94 ? 14.248 44.946 18.445 1 94.31 94 PRO A O 1
ATOM 750 N N . MET A 1 95 ? 14.058 44.13 16.34 1 93.8 95 MET A N 1
ATOM 751 C CA . MET A 1 95 ? 14.441 45.448 15.841 1 93.8 95 MET A CA 1
ATOM 752 C C . MET A 1 95 ? 13.792 45.728 14.49 1 93.8 95 MET A C 1
ATOM 754 O O . MET A 1 95 ? 13.255 44.82 13.854 1 93.8 95 MET A O 1
ATOM 758 N N . TRP A 1 96 ? 13.732 46.928 14.178 1 93.62 96 TRP A N 1
ATOM 759 C CA . TRP A 1 96 ? 13.363 47.411 12.851 1 93.62 96 TRP A CA 1
ATOM 760 C C . TRP A 1 96 ? 14.574 47.987 12.125 1 93.62 96 TRP A C 1
ATOM 762 O O . TRP A 1 96 ? 15.302 48.815 12.679 1 93.62 96 TRP A O 1
ATOM 772 N N . TYR A 1 97 ? 14.721 47.442 10.967 1 90.87 97 TYR A N 1
ATOM 773 C CA . TYR A 1 97 ? 15.808 47.902 10.11 1 90.87 97 TYR A CA 1
ATOM 774 C C . TYR A 1 97 ? 15.285 48.815 9.008 1 90.87 97 TYR A C 1
ATOM 776 O O . TYR A 1 97 ? 14.498 48.387 8.16 1 90.87 97 TYR A O 1
ATOM 784 N N . ASP A 1 98 ? 15.665 50.085 9.041 1 86.03 98 ASP A N 1
ATOM 785 C CA . ASP A 1 98 ? 15.271 51.039 8.009 1 86.03 98 ASP A CA 1
ATOM 786 C C . ASP A 1 98 ? 16.308 51.097 6.889 1 86.03 98 ASP A C 1
ATOM 788 O O . ASP A 1 98 ? 17.262 51.874 6.96 1 86.03 98 ASP A O 1
ATOM 792 N N . TRP A 1 99 ? 16.109 50.33 5.909 1 75.92 99 TRP A N 1
ATOM 793 C CA . TRP A 1 99 ? 17.11 50.275 4.848 1 75.92 99 TRP A CA 1
ATOM 794 C C . TRP A 1 99 ? 16.833 51.331 3.784 1 75.92 99 TRP A C 1
ATOM 796 O O . TRP A 1 99 ? 17.645 51.537 2.879 1 75.92 99 TRP A O 1
ATOM 806 N N . THR A 1 100 ? 15.67 52.037 3.876 1 69.35 100 THR A N 1
ATOM 807 C CA . THR A 1 100 ? 15.292 53.016 2.863 1 69.35 100 THR A CA 1
ATOM 808 C C . THR A 1 100 ? 16.031 54.333 3.082 1 69.35 100 THR A C 1
ATOM 810 O O . THR A 1 100 ? 16.174 55.132 2.155 1 69.35 100 THR A O 1
ATOM 813 N N . ARG A 1 101 ? 16.431 54.652 4.263 1 67.72 101 ARG A N 1
ATOM 814 C CA . ARG A 1 101 ? 17.122 55.905 4.551 1 67.72 101 ARG A CA 1
ATOM 815 C C . ARG A 1 101 ? 18.629 55.75 4.378 1 67.72 101 ARG A C 1
ATOM 817 O O . ARG A 1 101 ? 19.175 54.664 4.587 1 67.72 101 ARG A O 1
ATOM 824 N N . PRO A 1 102 ? 19.175 56.851 3.721 1 65.94 102 PRO A N 1
ATOM 825 C CA . PRO A 1 102 ? 20.637 56.832 3.636 1 65.94 102 PRO A CA 1
ATOM 826 C C . PRO A 1 102 ? 21.305 56.595 4.988 1 65.94 102 PRO A C 1
ATOM 828 O O . PRO A 1 102 ? 20.919 57.207 5.987 1 65.94 102 PRO A O 1
ATOM 831 N N . GLY A 1 103 ? 22.339 55.681 5.231 1 64.65 103 GLY A N 1
ATOM 832 C CA . GLY A 1 103 ? 23.067 55.316 6.436 1 64.65 103 GLY A CA 1
ATOM 833 C C . GLY A 1 103 ? 22.411 54.189 7.212 1 64.65 103 GLY A C 1
ATOM 834 O O . GLY A 1 103 ? 23.009 53.633 8.135 1 64.65 103 GLY A O 1
ATOM 835 N N . SER A 1 104 ? 21.251 53.513 6.81 1 77.3 104 SER A N 1
ATOM 836 C CA . SER A 1 104 ? 20.524 52.397 7.406 1 77.3 104 SER A CA 1
ATOM 837 C C . SER A 1 104 ? 20.545 52.474 8.929 1 77.3 104 SER A C 1
ATOM 839 O O . SER A 1 104 ? 21.577 52.789 9.525 1 77.3 104 SER A O 1
ATOM 841 N N . LYS A 1 105 ? 19.495 52.603 9.694 1 88.04 105 LYS A N 1
ATOM 842 C CA . LYS A 1 105 ? 19.432 52.703 11.149 1 88.04 105 LYS A CA 1
ATOM 843 C C . LYS A 1 105 ? 18.717 51.498 11.753 1 88.04 105 LYS A C 1
ATOM 845 O O . LYS A 1 105 ? 17.792 50.951 11.148 1 88.04 105 LYS A O 1
ATOM 850 N N . HIS A 1 106 ? 19.223 51.149 12.926 1 93.02 106 HIS A N 1
ATOM 851 C CA . HIS A 1 106 ? 18.637 50.049 13.684 1 93.02 106 HIS A CA 1
ATOM 852 C C . HIS A 1 106 ? 17.866 50.562 14.895 1 93.02 106 HIS A C 1
ATOM 854 O O . HIS A 1 106 ? 18.422 51.273 15.734 1 93.02 106 HIS A O 1
ATOM 860 N N . PHE A 1 107 ? 16.655 50.298 14.938 1 94.36 107 PHE A N 1
ATOM 861 C CA . PHE A 1 107 ? 15.841 50.623 16.103 1 94.36 107 PHE A CA 1
ATOM 862 C C . PHE A 1 107 ? 15.481 49.363 16.881 1 94.36 107 PHE A C 1
ATOM 864 O O . PHE A 1 107 ? 14.806 48.475 16.356 1 94.36 107 PHE A O 1
ATOM 871 N N . TYR A 1 108 ? 15.87 49.199 18.044 1 95.13 108 TYR A N 1
ATOM 872 C CA . TYR A 1 108 ? 15.622 48.019 18.865 1 95.13 108 TYR A CA 1
ATOM 873 C C . TYR A 1 108 ? 14.471 48.261 19.834 1 95.13 108 TYR A C 1
ATOM 875 O O . TYR A 1 108 ? 14.199 49.403 20.211 1 95.13 108 TYR A O 1
ATOM 883 N N . VAL A 1 109 ? 13.845 47.264 20.238 1 94.25 109 VAL A N 1
ATOM 884 C CA . VAL A 1 109 ? 12.824 47.339 21.276 1 94.25 109 VAL A CA 1
ATOM 885 C C . VAL A 1 109 ? 13.468 47.709 22.61 1 94.25 109 VAL A C 1
ATOM 887 O O . VAL A 1 109 ? 14.657 47.458 22.823 1 94.25 109 VAL A O 1
ATOM 890 N N . HIS A 1 110 ? 12.743 48.406 23.443 1 92.69 110 HIS A N 1
ATOM 891 C CA . HIS A 1 110 ? 13.111 48.792 24.801 1 92.69 110 HIS A CA 1
ATOM 892 C C . HIS A 1 110 ? 14.187 49.873 24.794 1 92.69 110 HIS A C 1
ATOM 894 O O . HIS A 1 110 ? 14.84 50.11 25.813 1 92.69 110 HIS A O 1
ATOM 900 N N . GLU A 1 111 ? 14.441 50.425 23.639 1 93.9 111 GLU A N 1
ATOM 901 C CA . GLU A 1 111 ? 15.367 51.551 23.561 1 93.9 111 GLU A CA 1
ATOM 902 C C . GLU A 1 111 ? 14.619 52.87 23.395 1 93.9 111 GLU A C 1
ATOM 904 O O . GLU A 1 111 ? 13.613 52.935 22.685 1 93.9 111 GLU A O 1
ATOM 909 N N . ILE A 1 112 ? 15.14 53.852 24.022 1 93.87 112 ILE A N 1
ATOM 910 C CA . ILE A 1 112 ? 14.58 55.186 23.833 1 93.87 112 ILE A CA 1
ATOM 911 C C . ILE A 1 112 ? 14.825 55.649 22.399 1 93.87 112 ILE A C 1
ATOM 913 O O . ILE A 1 112 ? 15.945 55.557 21.892 1 93.87 112 ILE A O 1
ATOM 917 N N . THR A 1 113 ? 13.789 56.11 21.798 1 94.91 113 THR A N 1
ATOM 918 C CA . THR A 1 113 ? 13.824 56.539 20.405 1 94.91 113 THR A CA 1
ATOM 919 C C . THR A 1 113 ? 13.141 57.894 20.239 1 94.91 113 THR A C 1
ATOM 921 O O . THR A 1 113 ? 12.079 58.134 20.817 1 94.91 113 THR A O 1
ATOM 924 N N . GLU A 1 114 ? 13.779 58.716 19.504 1 95.08 114 GLU A N 1
ATOM 925 C CA . GLU A 1 114 ? 13.199 60.024 19.215 1 95.08 114 GLU A CA 1
ATOM 926 C C . GLU A 1 114 ? 12.409 60.001 17.91 1 95.08 114 GLU A C 1
ATOM 928 O O . GLU A 1 114 ? 12.86 59.43 16.915 1 95.08 114 GLU A O 1
ATOM 933 N N . LEU A 1 115 ? 11.319 60.631 17.922 1 96 115 LEU A N 1
ATOM 934 C CA . LEU A 1 115 ? 10.478 60.729 16.733 1 96 115 LEU A CA 1
ATOM 935 C C . LEU A 1 115 ? 10.825 61.974 15.923 1 96 115 LEU A C 1
ATOM 937 O O . LEU A 1 115 ? 11.64 62.793 16.354 1 96 115 LEU A O 1
ATOM 941 N N . ASP A 1 116 ? 10.267 62.097 14.807 1 92.98 116 ASP A N 1
ATOM 942 C CA . ASP A 1 116 ? 10.546 63.208 13.902 1 92.98 116 ASP A CA 1
ATOM 943 C C . ASP A 1 116 ? 10.022 64.524 14.471 1 92.98 116 ASP A C 1
ATOM 945 O O . ASP A 1 116 ? 10.496 65.6 14.099 1 92.98 116 ASP A O 1
ATOM 949 N N . ASP A 1 117 ? 9.082 64.484 15.464 1 93.03 117 ASP A N 1
ATOM 950 C CA . ASP A 1 117 ? 8.541 65.699 16.065 1 93.03 117 ASP A CA 1
ATOM 951 C C . ASP A 1 117 ? 9.299 66.066 17.339 1 93.03 117 ASP A C 1
ATOM 953 O O . ASP A 1 117 ? 8.925 67.01 18.04 1 93.03 117 ASP A O 1
ATOM 957 N N . GLY A 1 118 ? 10.247 65.239 17.633 1 91.37 118 GLY A N 1
ATOM 958 C CA . GLY A 1 118 ? 11.074 65.547 18.789 1 91.37 118 GLY A CA 1
ATOM 959 C C . GLY A 1 118 ? 10.632 64.825 20.048 1 91.37 118 GLY A C 1
ATOM 960 O O . GLY A 1 118 ? 11.33 64.853 21.064 1 91.37 118 GLY A O 1
ATOM 961 N N . SER A 1 119 ? 9.487 64.23 19.918 1 93.56 119 SER A N 1
ATOM 962 C CA . SER A 1 119 ? 9.018 63.468 21.071 1 93.56 119 SER A CA 1
ATOM 963 C C . SER A 1 119 ? 9.765 62.145 21.201 1 93.56 119 SER A C 1
ATOM 965 O O . SER A 1 119 ? 10.417 61.699 20.255 1 93.56 119 SER A O 1
ATOM 967 N N . PHE A 1 120 ? 9.667 61.561 22.424 1 94.07 120 PHE A N 1
ATOM 968 C CA . PHE A 1 120 ? 10.417 60.339 22.688 1 94.07 120 PHE A CA 1
ATOM 969 C C . PHE A 1 120 ? 9.475 59.176 22.976 1 94.07 120 PHE A C 1
ATOM 971 O O . PHE A 1 120 ? 8.435 59.356 23.613 1 94.07 120 PHE A O 1
ATOM 978 N N . VAL A 1 121 ? 9.888 58.013 22.446 1 95.36 121 VAL A N 1
ATOM 979 C CA . VAL A 1 121 ? 9.099 56.807 22.675 1 95.36 121 VAL A CA 1
ATOM 980 C C . VAL A 1 121 ? 10.027 55.622 22.932 1 95.36 121 VAL A C 1
ATOM 982 O O . VAL A 1 121 ? 11.232 55.704 22.683 1 95.36 121 VAL A O 1
ATOM 985 N N . VAL A 1 122 ? 9.466 54.559 23.484 1 94.9 122 VAL A N 1
ATOM 986 C CA . VAL A 1 122 ? 10.146 53.277 23.638 1 94.9 122 VAL A CA 1
ATOM 987 C C . VAL A 1 122 ? 9.361 52.186 22.914 1 94.9 122 VAL A C 1
ATOM 989 O O . VAL A 1 122 ? 8.309 51.751 23.388 1 94.9 122 VAL A O 1
ATOM 992 N N . PRO A 1 123 ? 9.904 51.715 21.802 1 94.82 123 PRO A N 1
ATOM 993 C CA . PRO A 1 123 ? 9.22 50.628 21.097 1 94.82 123 PRO A CA 1
ATOM 994 C C . PRO A 1 123 ? 9.227 49.319 21.883 1 94.82 123 PRO A C 1
ATOM 996 O O . PRO A 1 123 ? 10.233 48.976 22.51 1 94.82 123 PRO A O 1
ATOM 999 N N . LEU A 1 124 ? 8.061 48.551 21.777 1 93.59 124 LEU A N 1
ATOM 1000 C CA . LEU A 1 124 ? 7.933 47.281 22.483 1 93.59 124 LEU A CA 1
ATOM 1001 C C . LEU A 1 124 ? 7.763 46.128 21.5 1 93.59 124 LEU A C 1
ATOM 1003 O O . LEU A 1 124 ? 8.254 45.022 21.743 1 93.59 124 LEU A O 1
ATOM 1007 N N . ARG A 1 125 ? 6.962 46.367 20.477 1 93.97 125 ARG A N 1
ATOM 1008 C CA . ARG A 1 125 ? 6.668 45.349 19.473 1 93.97 125 ARG A CA 1
ATOM 1009 C C . ARG A 1 125 ? 6.544 45.968 18.085 1 93.97 125 ARG A C 1
ATOM 1011 O O . ARG A 1 125 ? 6.162 47.132 17.95 1 93.97 125 ARG A O 1
ATOM 1018 N N . TRP A 1 126 ? 6.936 45.136 17.19 1 94.6 126 TRP A N 1
ATOM 1019 C CA . TRP A 1 126 ? 6.759 45.529 15.796 1 94.6 126 TRP A CA 1
ATOM 1020 C C . TRP A 1 126 ? 5.619 44.749 15.151 1 94.6 126 TRP A C 1
ATOM 1022 O O . TRP A 1 126 ? 5.45 43.555 15.41 1 94.6 126 TRP A O 1
ATOM 1032 N N . GLY A 1 127 ? 4.768 45.323 14.339 1 93.17 127 GLY A N 1
ATOM 1033 C CA . GLY A 1 127 ? 3.679 44.676 13.624 1 93.17 127 GLY A CA 1
ATOM 1034 C C . GLY A 1 127 ? 3.171 45.49 12.449 1 93.17 127 GLY A C 1
ATOM 1035 O O . GLY A 1 127 ? 3.6 46.627 12.242 1 93.17 127 GLY A O 1
ATOM 1036 N N . CYS A 1 128 ? 2.408 44.84 11.676 1 92.27 128 CYS A N 1
ATOM 1037 C CA . CYS A 1 128 ? 1.828 45.517 10.522 1 92.27 128 CYS A CA 1
ATOM 1038 C C . CYS A 1 128 ? 0.448 46.074 10.852 1 92.27 128 CYS A C 1
ATOM 1040 O O . CYS A 1 128 ? -0.325 45.44 11.572 1 92.27 128 CYS A O 1
ATOM 1042 N N . HIS A 1 129 ? 0.294 47.243 10.428 1 88.39 129 HIS A N 1
ATOM 1043 C CA . HIS A 1 129 ? -0.989 47.929 10.532 1 88.39 129 HIS A CA 1
ATOM 1044 C C . HIS A 1 129 ? -1.329 48.661 9.238 1 88.39 129 HIS A C 1
ATOM 1046 O O . HIS A 1 129 ? -0.563 49.512 8.781 1 88.39 129 HIS A O 1
ATOM 1052 N N . ASN A 1 130 ? -2.465 48.38 8.645 1 79.3 130 ASN A N 1
ATOM 1053 C CA . ASN A 1 130 ? -2.941 49.007 7.417 1 79.3 130 ASN A CA 1
ATOM 1054 C C . ASN A 1 130 ? -1.897 48.93 6.307 1 79.3 130 ASN A C 1
ATOM 1056 O O . ASN A 1 130 ? -1.568 49.942 5.686 1 79.3 130 ASN A O 1
ATOM 1060 N N . GLY A 1 131 ? -1.203 47.783 6.253 1 78.51 131 GLY A N 1
ATOM 1061 C CA . GLY A 1 131 ? -0.307 47.516 5.139 1 78.51 131 GLY A CA 1
ATOM 1062 C C . GLY A 1 131 ? 1.112 47.989 5.388 1 78.51 131 GLY A C 1
ATOM 1063 O O . GLY A 1 131 ? 2.002 47.762 4.565 1 78.51 131 GLY A O 1
ATOM 1064 N N . SER A 1 132 ? 1.307 48.714 6.505 1 87.79 132 SER A N 1
ATOM 1065 C CA . SER A 1 132 ? 2.648 49.193 6.827 1 87.79 132 SER A CA 1
ATOM 1066 C C . SER A 1 132 ? 3.085 48.725 8.211 1 87.79 132 SER A C 1
ATOM 1068 O O . SER A 1 132 ? 2.249 48.369 9.044 1 87.79 132 SER A O 1
ATOM 1070 N N . VAL A 1 133 ? 4.442 48.819 8.365 1 92.82 133 VAL A N 1
ATOM 1071 C CA . VAL A 1 133 ? 4.972 48.352 9.642 1 92.82 133 VAL A CA 1
ATOM 1072 C C . VAL A 1 133 ? 4.865 49.464 10.683 1 92.82 133 VAL A C 1
ATOM 1074 O O . VAL A 1 133 ? 5.119 50.633 10.381 1 92.82 133 VAL A O 1
ATOM 1077 N N . HIS A 1 134 ? 4.389 49.133 11.843 1 94.22 134 HIS A N 1
ATOM 1078 C CA . HIS A 1 134 ? 4.253 50.038 12.98 1 94.22 134 HIS A CA 1
ATOM 1079 C C . HIS A 1 134 ? 4.955 49.481 14.214 1 94.22 134 HIS A C 1
ATOM 1081 O O . HIS A 1 134 ? 5.238 48.283 14.285 1 94.22 134 HIS A O 1
ATOM 1087 N N . ALA A 1 135 ? 5.309 50.339 15.139 1 94.84 135 ALA A N 1
ATOM 1088 C CA . ALA A 1 135 ? 5.82 49.963 16.455 1 94.84 135 ALA A CA 1
ATOM 1089 C C . ALA A 1 135 ? 4.79 50.244 17.544 1 94.84 135 ALA A C 1
ATOM 1091 O O . ALA A 1 135 ? 4.15 51.299 17.545 1 94.84 135 ALA A O 1
ATOM 1092 N N . GLN A 1 136 ? 4.558 49.317 18.322 1 93.5 136 GLN A N 1
ATOM 1093 C CA . GLN A 1 136 ? 3.816 49.569 19.553 1 93.5 136 GLN A CA 1
ATOM 1094 C C . GLN A 1 136 ? 4.722 50.156 20.631 1 93.5 136 GLN A C 1
ATOM 1096 O O . GLN A 1 136 ? 5.702 49.527 21.036 1 93.5 136 GLN A O 1
ATOM 1101 N N . CYS A 1 137 ? 4.36 51.364 21.083 1 94.9 137 CYS A N 1
ATOM 1102 C CA . CYS A 1 137 ? 5.318 52.102 21.898 1 94.9 137 CYS A CA 1
ATOM 1103 C C . CYS A 1 137 ? 4.667 52.61 23.179 1 94.9 137 CYS A C 1
ATOM 1105 O O . CYS A 1 137 ? 3.441 52.609 23.3 1 94.9 137 CYS A O 1
ATOM 1107 N N . ARG A 1 138 ? 5.6 53.013 24.044 1 93.54 138 ARG A N 1
ATOM 1108 C CA . ARG A 1 138 ? 5.262 53.816 25.214 1 93.54 138 ARG A CA 1
ATOM 1109 C C . ARG A 1 138 ? 5.808 55.234 25.081 1 93.54 138 ARG A C 1
ATOM 1111 O O . ARG A 1 138 ? 6.922 55.432 24.593 1 93.54 138 ARG A O 1
ATOM 1118 N N . ALA A 1 139 ? 5.073 56.145 25.539 1 93.34 139 ALA A N 1
ATOM 1119 C CA . ALA A 1 139 ? 5.527 57.532 25.483 1 93.34 139 ALA A CA 1
ATOM 1120 C C . ALA A 1 139 ? 6.426 57.864 26.67 1 93.34 139 ALA A C 1
ATOM 1122 O O . ALA A 1 139 ? 6.159 57.438 27.797 1 93.34 139 ALA A O 1
ATOM 1123 N N . VAL A 1 140 ? 7.513 58.591 26.34 1 93.01 140 VAL A N 1
ATOM 1124 C CA . VAL A 1 140 ? 8.433 59.019 27.388 1 93.01 140 VAL A CA 1
ATOM 1125 C C . VAL A 1 140 ? 8.674 60.524 27.282 1 93.01 140 VAL A C 1
ATOM 1127 O O . VAL A 1 140 ? 8.689 61.08 26.181 1 93.01 140 VAL A O 1
ATOM 1130 N N . HIS A 1 141 ? 8.807 61.18 28.468 1 90.56 141 HIS A N 1
ATOM 1131 C CA . HIS A 1 141 ? 9.051 62.616 28.546 1 90.56 141 HIS A CA 1
ATOM 1132 C C . HIS A 1 141 ? 10.442 62.908 29.1 1 90.56 141 HIS A C 1
ATOM 1134 O O . HIS A 1 141 ? 10.901 62.235 30.025 1 90.56 141 HIS A O 1
ATOM 1140 N N . TYR A 1 142 ? 11.062 63.837 28.427 1 90.2 142 TYR A N 1
ATOM 1141 C CA . TYR A 1 142 ? 12.359 64.299 28.908 1 90.2 142 TYR A CA 1
ATOM 1142 C C . TYR A 1 142 ? 12.216 65.583 29.716 1 90.2 142 TYR A C 1
ATOM 1144 O O . TYR A 1 142 ? 11.642 66.564 29.236 1 90.2 142 TYR A O 1
ATOM 1152 N N . SER A 1 143 ? 12.622 65.625 31.006 1 84.79 143 SER A N 1
ATOM 1153 C CA . SER A 1 143 ? 12.535 66.799 31.868 1 84.79 143 SER A CA 1
ATOM 1154 C C . SER A 1 143 ? 13.92 67.289 32.277 1 84.79 143 SER A C 1
ATOM 1156 O O . SER A 1 143 ? 14.827 66.485 32.502 1 84.79 143 SER A O 1
ATOM 1158 N N . GLU A 1 144 ? 14.018 68.67 32.19 1 78.27 144 GLU A N 1
ATOM 1159 C CA . GLU A 1 144 ? 15.209 69.34 32.702 1 78.27 144 GLU A CA 1
ATOM 1160 C C . GLU A 1 144 ? 14.887 70.162 33.947 1 78.27 144 GLU A C 1
ATOM 1162 O O . GLU A 1 144 ? 13.99 71.007 33.925 1 78.27 144 GLU A O 1
ATOM 1167 N N . SER A 1 145 ? 14.562 69.72 34.996 1 61.77 145 SER A N 1
ATOM 1168 C CA . SER A 1 145 ? 14.215 70.532 36.158 1 61.77 145 SER A CA 1
ATOM 1169 C C . SER A 1 145 ? 15.46 71.118 36.815 1 61.77 145 SER A C 1
ATOM 1171 O O . SER A 1 145 ? 16.474 70.431 36.959 1 61.77 145 SER A O 1
ATOM 1173 N N . VAL A 1 146 ? 15.528 72.476 36.703 1 56.2 146 VAL A N 1
ATOM 1174 C CA . VAL A 1 146 ? 16.529 73.212 37.468 1 56.2 146 VAL A CA 1
ATOM 1175 C C . VAL A 1 146 ? 16.054 73.387 38.908 1 56.2 146 VAL A C 1
ATOM 1177 O O . VAL A 1 146 ? 14.972 73.928 39.151 1 56.2 146 VAL A O 1
ATOM 1180 N N . ARG A 1 147 ? 16.189 72.651 39.796 1 49.62 147 ARG A N 1
ATOM 1181 C CA . ARG A 1 147 ? 15.89 73.006 41.179 1 49.62 147 ARG A CA 1
ATOM 1182 C C . ARG A 1 147 ? 16.788 74.142 41.659 1 49.62 147 ARG A C 1
ATOM 1184 O O . ARG A 1 147 ? 18.004 74.106 41.458 1 49.62 147 ARG A O 1
ATOM 1191 N N . GLY A 1 148 ? 16.174 75.403 41.505 1 41.92 148 GLY A N 1
ATOM 1192 C CA . GLY A 1 148 ? 16.811 76.57 42.093 1 41.92 148 GLY A CA 1
ATOM 1193 C C . GLY A 1 148 ? 17.333 76.323 43.495 1 41.92 148 GLY A C 1
ATOM 1194 O O . GLY A 1 148 ? 16.849 75.431 44.195 1 41.92 148 GLY A O 1
ATOM 1195 N N . PRO A 1 149 ? 18.616 76.687 43.735 1 41.44 149 PRO A N 1
ATOM 1196 C CA . PRO A 1 149 ? 19.187 76.796 45.08 1 41.44 149 PRO A CA 1
ATOM 1197 C C . PRO A 1 149 ? 18.37 77.704 45.996 1 41.44 149 PRO A C 1
ATOM 1199 O O . PRO A 1 149 ? 18.002 78.814 45.602 1 41.44 149 PRO A O 1
ATOM 1202 N N . GLN A 1 150 ? 17.524 77.88 46.799 1 38.58 150 GLN A N 1
ATOM 1203 C CA . GLN A 1 150 ? 18.069 78.708 47.869 1 38.58 150 GLN A CA 1
ATOM 1204 C C . GLN A 1 150 ? 19.532 78.367 48.138 1 38.58 150 GLN A C 1
ATOM 1206 O O . GLN A 1 150 ? 20.261 79.162 48.736 1 38.58 150 GLN A O 1
ATOM 1211 N N . ARG A 1 151 ? 20.033 77.172 48.644 1 40.28 151 ARG A N 1
ATOM 1212 C CA . ARG A 1 151 ? 21.448 76.956 48.925 1 40.28 151 ARG A CA 1
ATOM 1213 C C . ARG A 1 151 ? 22.24 76.765 47.635 1 40.28 151 ARG A C 1
ATOM 1215 O O . ARG A 1 151 ? 21.673 76.408 46.6 1 40.28 151 ARG A O 1
ATOM 1222 N N . ARG A 1 152 ? 23.691 76.935 47.389 1 45.04 152 ARG A N 1
ATOM 1223 C CA . ARG A 1 152 ? 24.792 77.071 46.442 1 45.04 152 ARG A CA 1
ATOM 1224 C C . ARG A 1 152 ? 24.691 76.032 45.331 1 45.04 152 ARG A C 1
ATOM 1226 O O . ARG A 1 152 ? 25.329 76.169 44.285 1 45.04 152 ARG A O 1
ATOM 1233 N N . THR A 1 153 ? 24.693 74.644 45.576 1 40.07 153 THR A N 1
ATOM 1234 C CA . THR A 1 153 ? 24.984 73.641 44.557 1 40.07 153 THR A CA 1
ATOM 1235 C C . THR A 1 153 ? 23.761 73.389 43.68 1 40.07 153 THR A C 1
ATOM 1237 O O . THR A 1 153 ? 22.712 72.973 44.175 1 40.07 153 THR A O 1
ATOM 1240 N N . LEU A 1 154 ? 23.467 74.052 42.615 1 40.9 154 LEU A N 1
ATOM 1241 C CA . LEU A 1 154 ? 22.484 73.892 41.55 1 40.9 154 LEU A CA 1
ATOM 1242 C C . LEU A 1 154 ? 22.432 72.445 41.07 1 40.9 154 LEU A C 1
ATOM 1244 O O . LEU A 1 154 ? 23.444 71.897 40.627 1 40.9 154 LEU A O 1
ATOM 1248 N N . TYR A 1 155 ? 21.868 71.379 41.719 1 45.4 155 TYR A N 1
ATOM 1249 C CA . TYR A 1 155 ? 21.781 70.039 41.151 1 45.4 155 TYR A CA 1
ATOM 1250 C C . TYR A 1 155 ? 20.801 70.004 39.984 1 45.4 155 TYR A C 1
ATOM 1252 O O . TYR A 1 155 ? 19.649 70.422 40.12 1 45.4 155 TYR A O 1
ATOM 1260 N N . GLN A 1 156 ? 21.124 70.253 38.717 1 51.02 156 GLN A N 1
ATOM 1261 C CA . GLN A 1 156 ? 20.38 70.063 37.476 1 51.02 156 GLN A CA 1
ATOM 1262 C C . GLN A 1 156 ? 20.029 68.593 37.265 1 51.02 156 GLN A C 1
ATOM 1264 O O . GLN A 1 156 ? 20.915 67.737 37.221 1 51.02 156 GLN A O 1
ATOM 1269 N N . SER A 1 157 ? 18.797 68.045 37.677 1 65.75 157 SER A N 1
ATOM 1270 C CA . SER A 1 157 ? 18.441 66.651 37.433 1 65.75 157 SER A CA 1
ATOM 1271 C C . SER A 1 157 ? 17.779 66.481 36.07 1 65.75 157 SER A C 1
ATOM 1273 O O . SER A 1 157 ? 16.815 67.18 35.75 1 65.75 157 SER A O 1
ATOM 1275 N N . GLN A 1 158 ? 18.427 65.957 34.889 1 79.28 158 GLN A N 1
ATOM 1276 C CA . GLN A 1 158 ? 17.948 65.619 33.553 1 79.28 158 GLN A CA 1
ATOM 1277 C C . GLN A 1 158 ? 17.685 64.121 33.425 1 79.28 158 GLN A C 1
ATOM 1279 O O . GLN A 1 158 ? 18.577 63.306 33.669 1 79.28 158 GLN A O 1
ATOM 1284 N N . SER A 1 159 ? 16.327 63.761 33.256 1 87.47 159 SER A N 1
ATOM 1285 C CA . SER A 1 159 ? 16.055 62.332 33.142 1 87.47 159 SER A CA 1
ATOM 1286 C C . SER A 1 159 ? 14.817 62.072 32.29 1 87.47 159 SER A C 1
ATOM 1288 O O . SER A 1 159 ? 13.988 62.964 32.102 1 87.47 159 SER A O 1
ATOM 1290 N N . PHE A 1 160 ? 14.769 60.882 31.696 1 91.36 160 PHE A N 1
ATOM 1291 C CA . PHE A 1 160 ? 13.588 60.412 30.982 1 91.36 160 PHE A CA 1
ATOM 1292 C C . PHE A 1 160 ? 12.582 59.796 31.947 1 91.36 160 PHE A C 1
ATOM 1294 O O . PHE A 1 160 ? 12.965 59.115 32.901 1 91.36 160 PHE A O 1
ATOM 1301 N N . SER A 1 161 ? 11.211 60.12 31.803 1 89.16 161 SER A N 1
ATOM 1302 C CA . SER A 1 161 ? 10.138 59.52 32.587 1 89.16 161 SER A CA 1
ATOM 1303 C C . SER A 1 161 ? 8.981 59.08 31.696 1 89.16 161 SER A C 1
ATOM 1305 O O . SER A 1 161 ? 8.791 59.621 30.605 1 89.16 161 SER A O 1
ATOM 1307 N N . LEU A 1 162 ? 8.225 58.044 32.137 1 89.47 162 LEU A N 1
ATOM 1308 C CA . LEU A 1 162 ? 7.058 57.564 31.404 1 89.47 162 LEU A CA 1
ATOM 1309 C C . LEU A 1 162 ? 5.976 58.637 31.342 1 89.47 162 LEU A C 1
ATOM 1311 O O . LEU A 1 162 ? 5.601 59.206 32.369 1 89.47 162 LEU A O 1
ATOM 1315 N N . ALA A 1 163 ? 5.564 59.032 30.283 1 84.43 163 ALA A N 1
ATOM 1316 C CA . ALA A 1 163 ? 4.533 60.055 30.127 1 84.43 163 ALA A CA 1
ATOM 1317 C C . ALA A 1 163 ? 3.139 59.459 30.298 1 84.43 163 ALA A C 1
ATOM 1319 O O . ALA A 1 163 ? 2.3 60.02 31.008 1 84.43 163 ALA A O 1
ATOM 1320 N N . ASP A 1 164 ? 2.861 58.339 29.504 1 81.08 164 ASP A N 1
ATOM 1321 C CA . ASP A 1 164 ? 1.559 57.681 29.477 1 81.08 164 ASP A CA 1
ATOM 1322 C C . ASP A 1 164 ? 1.71 56.162 29.512 1 81.08 164 ASP A C 1
ATOM 1324 O O . ASP A 1 164 ? 2.491 55.593 28.748 1 81.08 164 ASP A O 1
ATOM 1328 N N . PRO A 1 165 ? 1.021 55.648 30.437 1 81 165 PRO A N 1
ATOM 1329 C CA . PRO A 1 165 ? 1.135 54.193 30.552 1 81 165 PRO A CA 1
ATOM 1330 C C . PRO A 1 165 ? 0.479 53.455 29.387 1 81 165 PRO A C 1
ATOM 1332 O O . PRO A 1 165 ? 0.765 52.277 29.158 1 81 165 PRO A O 1
ATOM 1335 N N . GLU A 1 166 ? -0.365 54.114 28.625 1 88.37 166 GLU A N 1
ATOM 1336 C CA . GLU A 1 166 ? -1.09 53.451 27.544 1 88.37 166 GLU A CA 1
ATOM 1337 C C . GLU A 1 166 ? -0.2 53.259 26.319 1 88.37 166 GLU A C 1
ATOM 1339 O O . GLU A 1 166 ? 0.602 54.133 25.985 1 88.37 166 GLU A O 1
ATOM 1344 N N . LEU A 1 167 ? -0.309 52.036 25.775 1 90.69 167 LEU A N 1
ATOM 1345 C CA . LEU A 1 167 ? 0.446 51.717 24.568 1 90.69 167 LEU A CA 1
ATOM 1346 C C . LEU A 1 167 ? -0.229 52.307 23.333 1 90.69 167 LEU A C 1
ATOM 1348 O O . LEU A 1 167 ? -1.458 52.375 23.266 1 90.69 167 LEU A O 1
ATOM 1352 N N . PHE A 1 168 ? 0.508 52.786 22.424 1 90.54 168 PHE A N 1
ATOM 1353 C CA . PHE A 1 168 ? -0.031 53.301 21.171 1 90.54 168 PHE A CA 1
ATOM 1354 C C . PHE A 1 168 ? 0.859 52.91 19.997 1 90.54 168 PHE A C 1
ATOM 1356 O O . PHE A 1 168 ? 1.998 52.479 20.191 1 90.54 168 PHE A O 1
ATOM 1363 N N . MET A 1 169 ? 0.324 53.057 18.783 1 92.76 169 MET A N 1
ATOM 1364 C CA . MET A 1 169 ? 1.019 52.63 17.572 1 92.76 169 MET A CA 1
ATOM 1365 C C . MET A 1 169 ? 1.695 53.813 16.886 1 92.76 169 MET A C 1
ATOM 1367 O O . MET A 1 169 ? 1.096 54.881 16.747 1 92.76 169 MET A O 1
ATOM 1371 N N . VAL A 1 170 ? 2.962 53.605 16.466 1 94.72 170 VAL A N 1
ATOM 1372 C CA . VAL A 1 170 ? 3.72 54.619 15.743 1 94.72 170 VAL A CA 1
ATOM 1373 C C . VAL A 1 170 ? 4.236 54.039 14.428 1 94.72 170 VAL A C 1
ATOM 1375 O O . VAL A 1 170 ? 4.913 53.009 14.42 1 94.72 170 VAL A O 1
ATOM 1378 N N . PRO A 1 171 ? 3.882 54.621 13.308 1 93.79 171 PRO A N 1
ATOM 1379 C CA . PRO A 1 171 ? 4.503 54.153 12.066 1 93.79 171 PRO A CA 1
ATOM 1380 C C . PRO A 1 171 ? 6.027 54.233 12.101 1 93.79 171 PRO A C 1
ATOM 1382 O O . PRO A 1 171 ? 6.586 55.196 12.633 1 93.79 171 PRO A O 1
ATOM 1385 N N . VAL A 1 172 ? 6.666 53.385 11.576 1 93.33 172 VAL A N 1
ATOM 1386 C CA . VAL A 1 172 ? 8.118 53.272 11.668 1 93.33 172 VAL A CA 1
ATOM 1387 C C . VAL A 1 172 ? 8.775 54.439 10.934 1 93.33 172 VAL A C 1
ATOM 1389 O O . VAL A 1 172 ? 9.918 54.798 11.223 1 93.33 172 VAL A O 1
ATOM 1392 N N . LYS A 1 173 ? 8.148 55.016 10.012 1 89.52 173 LYS A N 1
ATOM 1393 C CA . LYS A 1 173 ? 8.685 56.144 9.256 1 89.52 173 LYS A CA 1
ATOM 1394 C C . LYS A 1 173 ? 8.923 57.349 10.161 1 89.52 173 LYS A C 1
ATOM 1396 O O . LYS A 1 173 ? 9.721 58.229 9.834 1 89.52 173 LYS A O 1
ATOM 1401 N N . ARG A 1 174 ? 8.28 57.427 11.325 1 93.01 174 ARG A N 1
ATOM 1402 C CA . ARG A 1 174 ? 8.375 58.554 12.247 1 93.01 174 ARG A CA 1
ATOM 1403 C C . ARG A 1 174 ? 9.597 58.421 13.15 1 93.01 174 ARG A C 1
ATOM 1405 O O . ARG A 1 174 ? 9.975 59.372 13.836 1 93.01 174 ARG A O 1
ATOM 1412 N N . LEU A 1 175 ? 10.197 57.276 13.116 1 93.92 175 LEU A N 1
ATOM 1413 C CA . LEU A 1 175 ? 11.397 57.088 13.924 1 93.92 175 LEU A CA 1
ATOM 1414 C C . LEU A 1 175 ? 12.566 57.886 13.356 1 93.92 175 LEU A C 1
ATOM 1416 O O . LEU A 1 175 ? 12.908 57.742 12.18 1 93.92 175 LEU A O 1
ATOM 1420 N N . HIS A 1 176 ? 13.213 58.619 14.131 1 91.87 176 HIS A N 1
ATOM 1421 C CA . HIS A 1 176 ? 14.221 59.545 13.628 1 91.87 176 HIS A CA 1
ATOM 1422 C C . HIS A 1 176 ? 15.603 59.206 14.175 1 91.87 176 HIS A C 1
ATOM 1424 O O . HIS A 1 176 ? 16.517 58.887 13.411 1 91.87 176 HIS A O 1
ATOM 1430 N N . ARG A 1 177 ? 15.824 59.328 15.534 1 91.97 177 ARG A N 1
ATOM 1431 C CA . ARG A 1 177 ? 17.116 59.03 16.144 1 91.97 177 ARG A CA 1
ATOM 1432 C C . ARG A 1 177 ? 17.007 57.854 17.11 1 91.97 177 ARG A C 1
ATOM 1434 O O . ARG A 1 177 ? 16.07 57.785 17.909 1 91.97 177 ARG A O 1
ATOM 1441 N N . ASN A 1 178 ? 17.949 56.951 16.927 1 92.85 178 ASN A N 1
ATOM 1442 C CA . ASN A 1 178 ? 18.009 55.829 17.857 1 92.85 178 ASN A CA 1
ATOM 1443 C C . ASN A 1 178 ? 18.849 56.164 19.086 1 92.85 178 ASN A C 1
ATOM 1445 O O . ASN A 1 178 ? 19.268 57.309 19.264 1 92.85 178 ASN A O 1
ATOM 1449 N N . ILE A 1 179 ? 18.997 55.239 19.899 1 92.45 179 ILE A N 1
ATOM 1450 C CA . ILE A 1 179 ? 19.632 55.498 21.186 1 92.45 179 ILE A CA 1
ATOM 1451 C C . ILE A 1 179 ? 21.09 55.897 20.972 1 92.45 179 ILE A C 1
ATOM 1453 O O . ILE A 1 179 ? 21.631 56.72 21.714 1 92.45 179 ILE A O 1
ATOM 1457 N N . LEU A 1 180 ? 21.735 55.337 19.935 1 91.38 180 LEU A N 1
ATOM 1458 C CA . LEU A 1 180 ? 23.128 55.666 19.656 1 91.38 180 LEU A CA 1
ATOM 1459 C C . LEU A 1 180 ? 23.257 57.094 19.137 1 91.38 180 LEU A C 1
ATOM 1461 O O . LEU A 1 180 ? 24.225 57.789 19.455 1 91.38 180 LEU A O 1
ATOM 1465 N N . ASP A 1 181 ? 22.356 57.504 18.369 1 91.42 181 ASP A N 1
ATOM 1466 C CA . ASP A 1 181 ? 22.322 58.885 17.897 1 91.42 181 ASP A CA 1
ATOM 1467 C C . ASP A 1 181 ? 22.213 59.862 19.065 1 91.42 181 ASP A C 1
ATOM 1469 O O . ASP A 1 181 ? 22.863 60.909 19.068 1 91.42 181 ASP A O 1
ATOM 1473 N N . LEU A 1 182 ? 21.431 59.465 19.937 1 91.84 182 LEU A N 1
ATOM 1474 C CA . LEU A 1 182 ? 21.204 60.32 21.097 1 91.84 182 LEU A CA 1
ATOM 1475 C C . LEU A 1 182 ? 22.445 60.377 21.981 1 91.84 182 LEU A C 1
ATOM 1477 O O . LEU A 1 182 ? 22.768 61.429 22.538 1 91.84 182 LEU A O 1
ATOM 1481 N N . GLN A 1 183 ? 23.063 59.296 22.038 1 91.06 183 GLN A N 1
ATOM 1482 C CA . GLN A 1 183 ? 24.293 59.239 22.822 1 91.06 183 GLN A CA 1
ATOM 1483 C C . GLN A 1 183 ? 25.386 60.098 22.194 1 91.06 183 GLN A C 1
ATOM 1485 O O . GLN A 1 183 ? 26.119 60.794 22.9 1 91.06 183 GLN A O 1
ATOM 1490 N N . VAL A 1 184 ? 25.501 60.005 20.966 1 90.83 184 VAL A N 1
ATOM 1491 C CA . VAL A 1 184 ? 26.551 60.721 20.249 1 90.83 184 VAL A CA 1
ATOM 1492 C C . VAL A 1 184 ? 26.25 62.218 20.251 1 90.83 184 VAL A C 1
ATOM 1494 O O . VAL A 1 184 ? 27.163 63.041 20.356 1 90.83 184 VAL A O 1
ATOM 1497 N N . SER A 1 185 ? 25.016 62.568 20.101 1 88.89 185 SER A N 1
ATOM 1498 C CA . SER A 1 185 ? 24.648 63.979 20.063 1 88.89 185 SER A CA 1
ATOM 1499 C C . SER A 1 185 ? 24.903 64.653 21.407 1 88.89 185 SER A C 1
ATOM 1501 O O . SER A 1 185 ? 25.16 65.858 21.465 1 88.89 185 SER A O 1
ATOM 1503 N N . GLY A 1 186 ? 24.751 64.037 22.553 1 82.14 186 GLY A N 1
ATOM 1504 C CA . GLY A 1 186 ? 24.998 64.573 23.882 1 82.14 186 GLY A CA 1
ATOM 1505 C C . GLY A 1 186 ? 23.945 65.57 24.329 1 82.14 186 GLY A C 1
ATOM 1506 O O . GLY A 1 186 ? 24.09 66.209 25.373 1 82.14 186 GLY A O 1
ATOM 1507 N N . THR A 1 187 ? 22.978 65.772 23.495 1 82.49 187 THR A N 1
ATOM 1508 C CA . THR A 1 187 ? 21.949 66.764 23.787 1 82.49 187 THR A CA 1
ATOM 1509 C C . THR A 1 187 ? 21.089 66.32 24.967 1 82.49 187 THR A C 1
ATOM 1511 O O . THR A 1 187 ? 20.49 67.151 25.652 1 82.49 187 THR A O 1
ATOM 1514 N N . HIS A 1 188 ? 20.996 64.994 25.096 1 87.71 188 HIS A N 1
ATOM 1515 C CA . HIS A 1 188 ? 20.15 64.449 26.153 1 87.71 188 HIS A CA 1
ATOM 1516 C C . HIS A 1 188 ? 20.928 63.481 27.037 1 87.71 188 HIS A C 1
ATOM 1518 O O . HIS A 1 188 ? 21.704 62.663 26.536 1 87.71 188 HIS A O 1
ATOM 1524 N N . ARG A 1 189 ? 20.74 63.676 28.308 1 86.02 189 ARG A N 1
ATOM 1525 C CA . ARG A 1 189 ? 21.316 62.69 29.217 1 86.02 189 ARG A CA 1
ATOM 1526 C C . ARG A 1 189 ? 20.456 61.432 29.277 1 86.02 189 ARG A C 1
ATOM 1528 O O . ARG A 1 189 ? 19.268 61.501 29.598 1 86.02 189 ARG A O 1
ATOM 1535 N N . LEU A 1 190 ? 21 60.329 28.9 1 89.43 190 LEU A N 1
ATOM 1536 C CA . LEU A 1 190 ? 20.268 59.068 28.852 1 89.43 190 LEU A CA 1
ATOM 1537 C C . LEU A 1 190 ? 20.127 58.468 30.247 1 89.43 190 LEU A C 1
ATOM 1539 O O . LEU A 1 190 ? 20.767 57.463 30.563 1 89.43 190 LEU A O 1
ATOM 1543 N N . GLU A 1 191 ? 19.359 59.108 31.115 1 88.58 191 GLU A N 1
ATOM 1544 C CA . GLU A 1 191 ? 19.007 58.647 32.454 1 88.58 191 GLU A CA 1
ATOM 1545 C C . GLU A 1 191 ? 17.493 58.577 32.635 1 88.58 191 GLU A C 1
ATOM 1547 O O . GLU A 1 191 ? 16.758 59.397 32.081 1 88.58 191 GLU A O 1
ATOM 1552 N N . VAL A 1 192 ? 17.069 57.543 33.306 1 89 192 VAL A N 1
ATOM 1553 C CA . VAL A 1 192 ? 15.641 57.344 33.527 1 89 192 VAL A CA 1
ATOM 1554 C C . VAL A 1 192 ? 15.303 57.607 34.993 1 89 192 VAL A C 1
ATOM 1556 O O . VAL A 1 192 ? 16.064 57.232 35.889 1 89 192 VAL A O 1
ATOM 1559 N N . ALA A 1 193 ? 14.199 58.283 35.188 1 85.32 193 ALA A N 1
ATOM 1560 C CA . ALA A 1 193 ? 13.733 58.552 36.545 1 85.32 193 ALA A CA 1
ATOM 1561 C C . ALA A 1 193 ? 13.464 57.254 37.301 1 85.32 193 ALA A C 1
ATOM 1563 O O . ALA A 1 193 ? 13.055 56.255 36.705 1 85.32 193 ALA A O 1
ATOM 1564 N N . ALA A 1 194 ? 13.625 57.236 38.596 1 78.2 194 ALA A N 1
ATOM 1565 C CA . ALA A 1 194 ? 13.491 56.059 39.45 1 78.2 194 ALA A CA 1
ATOM 1566 C C . ALA A 1 194 ? 12.094 55.455 39.335 1 78.2 194 ALA A C 1
ATOM 1568 O O . ALA A 1 194 ? 11.935 54.233 39.367 1 78.2 194 ALA A O 1
ATOM 1569 N N . ILE A 1 195 ? 11.113 56.279 39.104 1 76.5 195 ILE A N 1
ATOM 1570 C CA . ILE A 1 195 ? 9.725 55.831 39.068 1 76.5 195 ILE A CA 1
ATOM 1571 C C . ILE A 1 195 ? 9.466 55.055 37.779 1 76.5 195 ILE A C 1
ATOM 1573 O O . ILE A 1 195 ? 8.562 54.218 37.722 1 76.5 195 ILE A O 1
ATOM 1577 N N . SER A 1 196 ? 10.286 55.323 36.836 1 82.58 196 SER A N 1
ATOM 1578 C CA . SER A 1 196 ? 10.049 54.728 35.524 1 82.58 196 SER A CA 1
ATOM 1579 C C . SER A 1 196 ? 11.093 53.663 35.204 1 82.58 196 SER A C 1
ATOM 1581 O O . SER A 1 196 ? 11.081 53.083 34.117 1 82.58 196 SER A O 1
ATOM 1583 N N . SER A 1 197 ? 11.934 53.341 36.074 1 79.54 197 SER A N 1
ATOM 1584 C CA . SER A 1 197 ? 13.087 52.486 35.811 1 79.54 197 SER A CA 1
ATOM 1585 C C . SER A 1 197 ? 12.661 51.04 35.578 1 79.54 197 SER A C 1
ATOM 1587 O O . SER A 1 197 ? 13.404 50.257 34.983 1 79.54 197 SER A O 1
ATOM 1589 N N . HIS A 1 198 ? 11.434 50.773 35.97 1 76.62 198 HIS A N 1
ATOM 1590 C CA . HIS A 1 198 ? 10.974 49.399 35.805 1 76.62 198 HIS A CA 1
ATOM 1591 C C . HIS A 1 198 ? 10.411 49.17 34.406 1 76.62 198 HIS A C 1
ATOM 1593 O O . HIS A 1 198 ? 10.331 48.03 33.943 1 76.62 198 HIS A O 1
ATOM 1599 N N . LEU A 1 199 ? 10.154 50.173 33.683 1 80.58 199 LEU A N 1
ATOM 1600 C CA . LEU A 1 199 ? 9.494 50.039 32.389 1 80.58 199 LEU A CA 1
ATOM 1601 C C . LEU A 1 199 ? 10.382 50.571 31.269 1 80.58 199 LEU A C 1
ATOM 1603 O O . LEU A 1 199 ? 10.199 50.211 30.103 1 80.58 199 LEU A O 1
ATOM 1607 N N . VAL A 1 200 ? 11.297 51.423 31.642 1 85.21 200 VAL A N 1
ATOM 1608 C CA . VAL A 1 200 ? 12.127 52.073 30.632 1 85.21 200 VAL A CA 1
ATOM 1609 C C . VAL A 1 200 ? 13.6 51.945 31.013 1 85.21 200 VAL A C 1
ATOM 1611 O O . VAL A 1 200 ? 13.957 52.067 32.188 1 85.21 200 VAL A O 1
ATOM 1614 N N . SER A 1 201 ? 14.362 51.585 30.017 1 84.58 201 SER A N 1
ATOM 1615 C CA . SER A 1 201 ? 15.804 51.497 30.226 1 84.58 201 SER A CA 1
ATOM 1616 C C . SER A 1 201 ? 16.549 52.52 29.376 1 84.58 201 SER A C 1
ATOM 1618 O O . SER A 1 201 ? 16.165 52.784 28.235 1 84.58 201 SER A O 1
ATOM 1620 N N . ALA A 1 202 ? 17.573 53.049 29.958 1 85.78 202 ALA A N 1
ATOM 1621 C CA . ALA A 1 202 ? 18.411 53.989 29.216 1 85.78 202 ALA A CA 1
ATOM 1622 C C . ALA A 1 202 ? 19.602 53.278 28.581 1 85.78 202 ALA A C 1
ATOM 1624 O O . ALA A 1 202 ? 20.37 53.888 27.833 1 85.78 202 ALA A O 1
ATOM 1625 N N . LYS A 1 203 ? 19.662 51.969 28.81 1 87.66 203 LYS A N 1
ATOM 1626 C CA . LYS A 1 203 ? 20.752 51.189 28.231 1 87.66 203 LYS A CA 1
ATOM 1627 C C . LYS A 1 203 ? 20.347 50.594 26.885 1 87.66 203 LYS A C 1
ATOM 1629 O O . LYS A 1 203 ? 19.19 50.217 26.689 1 87.66 203 LYS A O 1
ATOM 1634 N N . PRO A 1 204 ? 21.336 50.516 26.014 1 90.89 204 PRO A N 1
ATOM 1635 C CA . PRO A 1 204 ? 21.045 49.881 24.726 1 90.89 204 PRO A CA 1
ATOM 1636 C C . PRO A 1 204 ? 20.685 48.403 24.865 1 90.89 204 PRO A C 1
ATOM 1638 O O . PRO A 1 204 ? 21.141 47.738 25.799 1 90.89 204 PRO A O 1
ATOM 1641 N N . ASN A 1 205 ? 19.866 47.923 23.981 1 92.45 205 ASN A N 1
ATOM 1642 C CA . ASN A 1 205 ? 19.47 46.519 23.937 1 92.45 205 ASN A CA 1
ATOM 1643 C C . ASN A 1 205 ? 20.683 45.596 23.86 1 92.45 205 ASN A C 1
ATOM 1645 O O . ASN A 1 205 ? 21.602 45.836 23.075 1 92.45 205 ASN A O 1
ATOM 1649 N N . ARG A 1 206 ? 20.724 44.56 24.6 1 89.91 206 ARG A N 1
ATOM 1650 C CA . ARG A 1 206 ? 21.836 43.619 24.687 1 89.91 206 ARG A CA 1
ATOM 1651 C C . ARG A 1 206 ? 22.085 42.939 23.345 1 89.91 206 ARG A C 1
ATOM 1653 O O . ARG A 1 206 ? 23.215 42.556 23.037 1 89.91 206 ARG A O 1
ATOM 1660 N N . LEU A 1 207 ? 21.107 42.819 22.496 1 94.19 207 LEU A N 1
ATOM 1661 C CA . LEU A 1 207 ? 21.213 42.099 21.231 1 94.19 207 LEU A CA 1
ATOM 1662 C C . LEU A 1 207 ? 22.011 42.905 20.212 1 94.19 207 LEU A C 1
ATOM 1664 O O . LEU A 1 207 ? 22.49 42.355 19.218 1 94.19 207 LEU A O 1
ATOM 1668 N N . ARG A 1 208 ? 22.204 44.235 20.454 1 91.86 208 ARG A N 1
ATOM 1669 C CA . ARG A 1 208 ? 22.97 45.076 19.54 1 91.86 208 ARG A CA 1
ATOM 1670 C C . ARG A 1 208 ? 24.412 44.591 19.428 1 91.86 208 ARG A C 1
ATOM 1672 O O . ARG A 1 208 ? 24.976 44.552 18.332 1 91.86 208 ARG A O 1
ATOM 1679 N N . ALA A 1 209 ? 24.933 44.246 20.559 1 90.59 209 ALA A N 1
ATOM 1680 C CA . ALA A 1 209 ? 26.315 43.773 20.58 1 90.59 209 ALA A CA 1
ATOM 1681 C C . ALA A 1 209 ? 26.45 42.441 19.849 1 90.59 209 ALA A C 1
ATOM 1683 O O . ALA A 1 209 ? 27.423 42.219 19.124 1 90.59 209 ALA A O 1
ATOM 1684 N N . LYS A 1 210 ? 25.409 41.63 20.007 1 92.32 210 LYS A N 1
ATOM 1685 C CA . LYS A 1 210 ? 25.423 40.322 19.359 1 92.32 210 LYS A CA 1
ATOM 1686 C C . LYS A 1 210 ? 25.247 40.454 17.849 1 92.32 210 LYS A C 1
ATOM 1688 O O . LYS A 1 210 ? 25.827 39.684 17.081 1 92.32 210 LYS A O 1
ATOM 1693 N N . ALA A 1 211 ? 24.469 41.304 17.414 1 93.98 211 ALA A N 1
ATOM 1694 C CA . ALA A 1 211 ? 24.144 41.482 16.002 1 93.98 211 ALA A CA 1
ATOM 1695 C C . ALA A 1 211 ? 25.34 42.03 15.228 1 93.98 211 ALA A C 1
ATOM 1697 O O . ALA A 1 211 ? 25.485 41.768 14.032 1 93.98 211 ALA A O 1
ATOM 1698 N N . ASN A 1 212 ? 26.264 42.719 15.837 1 90.91 212 ASN A N 1
ATOM 1699 C CA . ASN A 1 212 ? 27.434 43.324 15.21 1 90.91 212 ASN A CA 1
ATOM 1700 C C . ASN A 1 212 ? 27.069 44.031 13.908 1 90.91 212 ASN A C 1
ATOM 1702 O O . ASN A 1 212 ? 27.676 43.775 12.866 1 90.91 212 ASN A O 1
ATOM 1706 N N . GLY A 1 213 ? 25.962 44.841 13.975 1 89.24 213 GLY A N 1
ATOM 1707 C CA . GLY A 1 213 ? 25.572 45.648 12.83 1 89.24 213 GLY A CA 1
ATOM 1708 C C . GLY A 1 213 ? 24.644 44.921 11.876 1 89.24 213 GLY A C 1
ATOM 1709 O O . GLY A 1 213 ? 24.17 45.504 10.898 1 89.24 213 GLY A O 1
ATOM 1710 N N . LYS A 1 214 ? 24.338 43.674 12.063 1 94.32 214 LYS A N 1
ATOM 1711 C CA . LYS A 1 214 ? 23.438 42.908 11.205 1 94.32 214 LYS A CA 1
ATOM 1712 C C . LYS A 1 214 ? 21.992 43.031 11.676 1 94.32 214 LYS A C 1
ATOM 1714 O O . LYS A 1 214 ? 21.726 43.063 12.879 1 94.32 214 LYS A O 1
ATOM 1719 N N . PRO A 1 215 ? 21.057 43.143 10.722 1 95.09 215 PRO A N 1
ATOM 1720 C CA . PRO A 1 215 ? 19.65 43.101 11.126 1 95.09 215 PRO A CA 1
ATOM 1721 C C . PRO A 1 215 ? 19.255 41.764 11.749 1 95.09 215 PRO A C 1
ATOM 1723 O O . PRO A 1 215 ? 19.77 40.717 11.349 1 95.09 215 PRO A O 1
ATOM 1726 N N . MET A 1 216 ? 18.345 41.844 12.683 1 95.93 216 MET A N 1
ATOM 1727 C CA . MET A 1 216 ? 17.922 40.641 13.393 1 95.93 216 MET A CA 1
ATOM 1728 C C . MET A 1 216 ? 16.434 40.382 13.188 1 95.93 216 MET A C 1
ATOM 1730 O O . MET A 1 216 ? 15.629 41.315 13.205 1 95.93 216 MET A O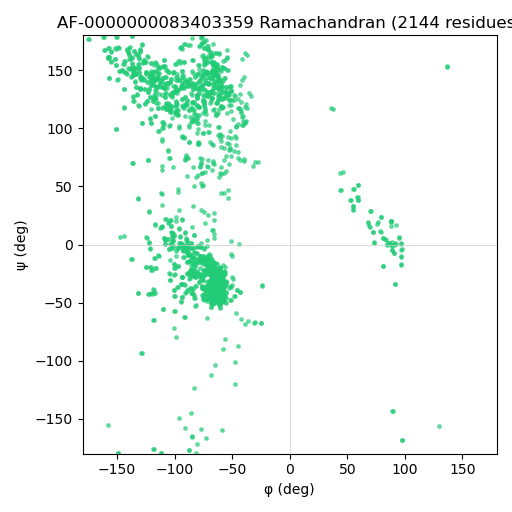 1
ATOM 1734 N N . TYR A 1 217 ? 16.103 39.135 12.963 1 96.23 217 TYR A N 1
ATOM 1735 C CA . TYR A 1 217 ? 14.711 38.745 12.769 1 96.23 217 TYR A CA 1
ATOM 1736 C C . TYR A 1 217 ? 14.391 37.466 13.532 1 96.23 217 TYR A C 1
ATOM 1738 O O . TYR A 1 217 ? 15.297 36.72 13.913 1 96.23 217 TYR A O 1
ATOM 1746 N N . ARG A 1 218 ? 13.161 37.239 13.862 1 96.02 218 ARG A N 1
ATOM 1747 C CA . ARG A 1 218 ? 12.672 35.973 14.399 1 96.02 218 ARG A CA 1
ATOM 1748 C C . ARG A 1 218 ? 11.621 35.358 13.481 1 96.02 218 ARG A C 1
ATOM 1750 O O . ARG A 1 218 ? 10.644 36.016 13.117 1 96.02 218 ARG A O 1
ATOM 1757 N N . ILE A 1 219 ? 11.87 34.103 13.115 1 95.97 219 ILE A N 1
ATOM 1758 C CA . ILE A 1 219 ? 11.014 33.401 12.166 1 95.97 219 ILE A CA 1
ATOM 1759 C C . ILE A 1 219 ? 10.223 32.314 12.891 1 95.97 219 ILE A C 1
ATOM 1761 O O . ILE A 1 219 ? 10.773 31.586 13.72 1 95.97 219 ILE A O 1
ATOM 1765 N N . ARG A 1 220 ? 8.972 32.292 12.553 1 96.19 220 ARG A N 1
ATOM 1766 C CA . ARG A 1 220 ? 8.122 31.252 13.123 1 96.19 220 ARG A CA 1
ATOM 1767 C C . ARG A 1 220 ? 8.167 29.983 12.278 1 96.19 220 ARG A C 1
ATOM 1769 O O . ARG A 1 220 ? 8.201 30.052 11.047 1 96.19 220 ARG A O 1
ATOM 1776 N N . VAL A 1 221 ? 8.142 28.812 12.972 1 96.81 221 VAL A N 1
ATOM 1777 C CA . VAL A 1 221 ? 8.328 27.536 12.289 1 96.81 221 VAL A CA 1
ATOM 1778 C C . VAL A 1 221 ? 7.204 26.576 12.672 1 96.81 221 VAL A C 1
ATOM 1780 O O . VAL A 1 221 ? 6.733 26.584 13.811 1 96.81 221 VAL A O 1
ATOM 1783 N N . MET A 1 222 ? 6.77 25.844 11.748 1 96.79 222 MET A N 1
ATOM 1784 C CA . MET A 1 222 ? 5.804 24.772 11.97 1 96.79 222 MET A CA 1
ATOM 1785 C C . MET A 1 222 ? 6.457 23.406 11.79 1 96.79 222 MET A C 1
ATOM 1787 O O . MET A 1 222 ? 6.614 22.933 10.663 1 96.79 222 MET A O 1
ATOM 1791 N N . PRO A 1 223 ? 6.843 22.701 12.863 1 95.72 223 PRO A N 1
ATOM 1792 C CA . PRO A 1 223 ? 7.342 21.327 12.767 1 95.72 223 PRO A CA 1
ATOM 1793 C C . PRO A 1 223 ? 6.218 20.296 12.682 1 95.72 223 PRO A C 1
ATOM 1795 O O . PRO A 1 223 ? 5.191 20.441 13.349 1 95.72 223 PRO A O 1
ATOM 1798 N N . TRP A 1 224 ? 6.429 19.356 11.834 1 93.14 224 TRP A N 1
ATOM 1799 C CA . TRP A 1 224 ? 5.457 18.284 11.644 1 93.14 224 TRP A CA 1
ATOM 1800 C C . TRP A 1 224 ? 6.131 16.918 11.722 1 93.14 224 TRP A C 1
ATOM 1802 O O . TRP A 1 224 ? 7.228 16.73 11.191 1 93.14 224 TRP A O 1
ATOM 1812 N N . SER A 1 225 ? 5.511 16.005 12.474 1 94.35 225 SER A N 1
ATOM 1813 C CA . SER A 1 225 ? 5.995 14.628 12.511 1 94.35 225 SER A CA 1
ATOM 1814 C C . SER A 1 225 ? 4.934 13.656 12.008 1 94.35 225 SER A C 1
ATOM 1816 O O . SER A 1 225 ? 3.736 13.89 12.185 1 94.35 225 SER A O 1
ATOM 1818 N N . ASP A 1 226 ? 5.372 12.588 11.33 1 91.41 226 ASP A N 1
ATOM 1819 C CA . ASP A 1 226 ? 4.462 11.604 10.75 1 91.41 226 ASP A CA 1
ATOM 1820 C C . ASP A 1 226 ? 5.103 10.219 10.713 1 91.41 226 ASP A C 1
ATOM 1822 O O . ASP A 1 226 ? 6.319 10.095 10.553 1 91.41 226 ASP A O 1
ATOM 1826 N N . ASP A 1 227 ? 4.312 9.237 10.973 1 89.99 227 ASP A N 1
ATOM 1827 C CA . ASP A 1 227 ? 4.743 7.861 10.747 1 89.99 227 ASP A CA 1
ATOM 1828 C C . ASP A 1 227 ? 4.313 7.37 9.367 1 89.99 227 ASP A C 1
ATOM 1830 O O . ASP A 1 227 ? 3.127 7.404 9.032 1 89.99 227 ASP A O 1
ATOM 1834 N N . VAL A 1 228 ? 5.248 6.879 8.532 1 88.44 228 VAL A N 1
ATOM 1835 C CA . VAL A 1 228 ? 4.961 6.529 7.144 1 88.44 228 VAL A CA 1
ATOM 1836 C C . VAL A 1 228 ? 5.684 5.235 6.777 1 88.44 228 VAL A C 1
ATOM 1838 O O . VAL A 1 228 ? 6.685 4.877 7.402 1 88.44 228 VAL A O 1
ATOM 1841 N N . SER A 1 229 ? 5.066 4.515 5.823 1 85.49 229 SER A N 1
ATOM 1842 C CA . SER A 1 229 ? 5.744 3.338 5.291 1 85.49 229 SER A CA 1
ATOM 1843 C C . SER A 1 229 ? 6.724 3.717 4.185 1 85.49 229 SER A C 1
ATOM 1845 O O . SER A 1 229 ? 6.393 4.508 3.3 1 85.49 229 SER A O 1
ATOM 1847 N N . GLY A 1 230 ? 7.881 3.12 4.235 1 78.97 230 GLY A N 1
ATOM 1848 C CA . GLY A 1 230 ? 8.89 3.398 3.226 1 78.97 230 GLY A CA 1
ATOM 1849 C C . GLY A 1 230 ? 8.79 2.488 2.016 1 78.97 230 GLY A C 1
ATOM 1850 O O . GLY A 1 230 ? 9.575 2.611 1.073 1 78.97 230 GLY A O 1
ATOM 1851 N N . ASN A 1 231 ? 7.786 1.576 1.96 1 75.87 231 ASN A N 1
ATOM 1852 C CA . ASN A 1 231 ? 7.655 0.607 0.877 1 75.87 231 ASN A CA 1
ATOM 1853 C C . ASN A 1 231 ? 6.486 0.948 -0.042 1 75.87 231 ASN A C 1
ATOM 1855 O O . ASN A 1 231 ? 5.557 1.649 0.362 1 75.87 231 ASN A O 1
ATOM 1859 N N . VAL A 1 232 ? 6.684 0.466 -1.279 1 67.85 232 VAL A N 1
ATOM 1860 C CA . VAL A 1 232 ? 5.572 0.557 -2.22 1 67.85 232 VAL A CA 1
ATOM 1861 C C . VAL A 1 232 ? 4.651 -0.649 -2.051 1 67.85 232 VAL A C 1
ATOM 1863 O O . VAL A 1 232 ? 3.445 -0.555 -2.292 1 67.85 232 VAL A O 1
ATOM 1866 N N . SER A 1 233 ? 5.3 -1.636 -1.474 1 64.61 233 SER A N 1
ATOM 1867 C CA . SER A 1 233 ? 4.524 -2.858 -1.293 1 64.61 233 SER A CA 1
ATOM 1868 C C . SER A 1 233 ? 3.553 -2.729 -0.124 1 64.61 233 SER A C 1
ATOM 1870 O O . SER A 1 233 ? 3.576 -1.733 0.602 1 64.61 233 SER A O 1
ATOM 1872 N N . LYS A 1 234 ? 2.829 -3.693 0.078 1 63.19 234 LYS A N 1
ATOM 1873 C CA . LYS A 1 234 ? 1.843 -3.71 1.155 1 63.19 234 LYS A CA 1
ATOM 1874 C C . LYS A 1 234 ? 2.508 -3.957 2.506 1 63.19 234 LYS A C 1
ATOM 1876 O O . LYS A 1 234 ? 1.906 -3.715 3.554 1 63.19 234 LYS A O 1
ATOM 1881 N N . GLN A 1 235 ? 3.758 -4.355 2.364 1 74.26 235 GLN A N 1
ATOM 1882 C CA . GLN A 1 235 ? 4.456 -4.575 3.626 1 74.26 235 GLN A CA 1
ATOM 1883 C C . GLN A 1 235 ? 4.818 -3.25 4.293 1 74.26 235 GLN A C 1
ATOM 1885 O O . GLN A 1 235 ? 5.35 -2.347 3.643 1 74.26 235 GLN A O 1
ATOM 1890 N N . TYR A 1 236 ? 4.466 -3.158 5.484 1 76.56 236 TYR A N 1
ATOM 1891 C CA . TYR A 1 236 ? 4.73 -1.924 6.215 1 76.56 236 TYR A CA 1
ATOM 1892 C C . TYR A 1 236 ? 6.207 -1.805 6.569 1 76.56 236 TYR A C 1
ATOM 1894 O O . TYR A 1 236 ? 6.801 -2.741 7.108 1 76.56 236 TYR A O 1
ATOM 1902 N N . ASN A 1 237 ? 6.88 -0.806 6.102 1 81.76 237 ASN A N 1
ATOM 1903 C CA . ASN A 1 237 ? 8.232 -0.387 6.457 1 81.76 237 ASN A CA 1
ATOM 1904 C C . ASN A 1 237 ? 8.229 0.939 7.212 1 81.76 237 ASN A C 1
ATOM 1906 O O . ASN A 1 237 ? 8.298 2.006 6.6 1 81.76 237 ASN A O 1
ATOM 1910 N N . PRO A 1 238 ? 8.152 0.867 8.502 1 86.98 238 PRO A N 1
ATOM 1911 C CA . PRO A 1 238 ? 7.864 2.05 9.315 1 86.98 238 PRO A CA 1
ATOM 1912 C C . PRO A 1 238 ? 9.007 3.063 9.308 1 86.98 238 PRO A C 1
ATOM 1914 O O . PRO A 1 238 ? 10.168 2.69 9.499 1 86.98 238 PRO A O 1
ATOM 1917 N N . HIS A 1 239 ? 8.742 4.259 9.093 1 92.45 239 HIS A N 1
ATOM 1918 C CA . HIS A 1 239 ? 9.607 5.424 9.243 1 92.45 239 HIS A CA 1
ATOM 1919 C C . HIS A 1 239 ? 8.883 6.559 9.96 1 92.45 239 HIS A C 1
ATOM 1921 O O . HIS A 1 239 ? 7.684 6.762 9.757 1 92.45 239 HIS A O 1
ATOM 1927 N N . THR A 1 240 ? 9.578 7.228 10.832 1 95.73 240 THR A N 1
ATOM 1928 C CA . THR A 1 240 ? 9.088 8.474 11.412 1 95.73 240 THR A CA 1
ATOM 1929 C C . THR A 1 240 ? 9.779 9.676 10.774 1 95.73 240 THR A C 1
ATOM 1931 O O . THR A 1 240 ? 11.004 9.797 10.833 1 95.73 240 THR A O 1
ATOM 1934 N N . ASN A 1 241 ? 8.957 10.48 10.182 1 96.11 241 ASN A N 1
ATOM 1935 C CA . ASN A 1 241 ? 9.488 11.653 9.496 1 96.11 241 ASN A CA 1
ATOM 1936 C C . ASN A 1 241 ? 9.216 12.933 10.282 1 96.11 241 ASN A C 1
ATOM 1938 O O . ASN A 1 241 ? 8.212 13.03 10.99 1 96.11 241 ASN A O 1
ATOM 1942 N N . VAL A 1 242 ? 10.135 13.869 10.151 1 96.91 242 VAL A N 1
ATOM 1943 C CA . VAL A 1 242 ? 9.939 15.219 10.668 1 96.91 242 VAL A CA 1
ATOM 1944 C C . VAL A 1 242 ? 10.121 16.235 9.543 1 96.91 242 VAL A C 1
ATOM 1946 O O . VAL A 1 242 ? 11.141 16.228 8.851 1 96.91 242 VAL A O 1
ATOM 1949 N N . TYR A 1 243 ? 9.117 17.037 9.341 1 96.33 243 TYR A N 1
ATOM 1950 C CA . TYR A 1 243 ? 9.124 18.12 8.363 1 96.33 243 TYR A CA 1
ATOM 1951 C C . TYR A 1 243 ? 8.988 19.474 9.048 1 96.33 243 TYR A C 1
ATOM 1953 O O . TYR A 1 243 ? 8.536 19.555 10.193 1 96.33 243 TYR A O 1
ATOM 1961 N N . VAL A 1 244 ? 9.461 20.522 8.326 1 96.52 244 VAL A N 1
ATOM 1962 C CA . VAL A 1 244 ? 9.282 21.878 8.835 1 96.52 244 VAL A CA 1
ATOM 1963 C C . VAL A 1 244 ? 8.822 22.797 7.706 1 96.52 244 VAL A C 1
ATOM 1965 O O . VAL A 1 244 ? 9.077 22.523 6.531 1 96.52 244 VAL A O 1
ATOM 1968 N N . GLN A 1 245 ? 8.123 23.793 8.092 1 96.88 245 GLN A N 1
ATOM 1969 C CA . GLN A 1 245 ? 7.723 24.828 7.145 1 96.88 245 GLN A CA 1
ATOM 1970 C C . GLN A 1 245 ? 7.961 26.221 7.721 1 96.88 245 GLN A C 1
ATOM 1972 O O . GLN A 1 245 ? 7.879 26.419 8.935 1 96.88 245 GLN A O 1
ATOM 1977 N N . ASN A 1 246 ? 8.287 27.126 6.858 1 97.65 246 ASN A N 1
ATOM 1978 C CA . ASN A 1 246 ? 8.498 28.534 7.176 1 97.65 246 ASN A CA 1
ATOM 1979 C C . ASN A 1 246 ? 7.183 29.307 7.201 1 97.65 246 ASN A C 1
ATOM 1981 O O . ASN A 1 246 ? 6.635 29.643 6.149 1 97.65 246 ASN A O 1
ATOM 1985 N N . LEU A 1 247 ? 6.711 29.707 8.373 1 96.93 247 LEU A N 1
ATOM 1986 C CA . LEU A 1 247 ? 5.383 30.291 8.522 1 96.93 247 LEU A CA 1
ATOM 1987 C C . LEU A 1 247 ? 5.389 31.762 8.12 1 96.93 247 LEU A C 1
ATOM 1989 O O . LEU A 1 247 ? 4.342 32.414 8.119 1 96.93 247 LEU A O 1
ATOM 1993 N N . SER A 1 248 ? 6.584 32.251 7.752 1 96.6 248 SER A N 1
ATOM 1994 C CA . SER A 1 248 ? 6.645 33.607 7.215 1 96.6 248 SER A CA 1
ATOM 1995 C C . SER A 1 248 ? 6.172 33.649 5.766 1 96.6 248 SER A C 1
ATOM 1997 O O . SER A 1 248 ? 6.094 34.722 5.164 1 96.6 248 SER A O 1
ATOM 1999 N N . LEU A 1 249 ? 5.842 32.487 5.26 1 96.75 249 LEU A N 1
ATOM 2000 C CA . LEU A 1 249 ? 5.329 32.391 3.897 1 96.75 249 LEU A CA 1
ATOM 2001 C C . LEU A 1 249 ? 3.812 32.24 3.896 1 96.75 249 LEU A C 1
ATOM 2003 O O . LEU A 1 249 ? 3.24 31.674 4.83 1 96.75 249 LEU A O 1
ATOM 2007 N N . PRO A 1 250 ? 3.192 32.775 2.865 1 95.05 250 PRO A N 1
ATOM 2008 C CA . PRO A 1 250 ? 1.736 32.643 2.788 1 95.05 250 PRO A CA 1
ATOM 2009 C C . PRO A 1 250 ? 1.284 31.199 2.583 1 95.05 250 PRO A C 1
ATOM 2011 O O . PRO A 1 250 ? 2.032 30.387 2.032 1 95.05 250 PRO A O 1
ATOM 2014 N N . HIS A 1 251 ? 0.103 30.923 2.992 1 94.45 251 HIS A N 1
ATOM 2015 C CA . HIS A 1 251 ? -0.453 29.577 2.922 1 94.45 251 HIS A CA 1
ATOM 2016 C C . HIS A 1 251 ? -0.506 29.076 1.483 1 94.45 251 HIS A C 1
ATOM 2018 O O . HIS A 1 251 ? -0.324 27.883 1.229 1 94.45 251 HIS A O 1
ATOM 2024 N N . LYS A 1 252 ? -0.754 29.931 0.505 1 91.08 252 LYS A N 1
ATOM 2025 C CA . LYS A 1 252 ? -0.809 29.553 -0.904 1 91.08 252 LYS A CA 1
ATOM 2026 C C . LYS A 1 252 ? 0.483 28.867 -1.34 1 91.08 252 LYS A C 1
ATOM 2028 O O . LYS A 1 252 ? 0.46 27.963 -2.178 1 91.08 252 LYS A O 1
ATOM 2033 N N . LEU A 1 253 ? 1.589 29.251 -0.763 1 94.24 253 LEU A N 1
ATOM 2034 C CA . LEU A 1 253 ? 2.879 28.638 -1.061 1 94.24 253 LEU A CA 1
ATOM 2035 C C . LEU A 1 253 ? 3.101 27.396 -0.204 1 94.24 253 LEU A C 1
ATOM 2037 O O . LEU A 1 253 ? 3.528 26.356 -0.71 1 94.24 253 LEU A O 1
ATOM 2041 N N . LEU A 1 254 ? 2.725 27.529 1.091 1 95.47 254 LEU A N 1
ATOM 2042 C CA . LEU A 1 254 ? 2.977 26.446 2.034 1 95.47 254 LEU A CA 1
ATOM 2043 C C . LEU A 1 254 ? 2.173 25.204 1.664 1 95.47 254 LEU A C 1
ATOM 2045 O O . LEU A 1 254 ? 2.518 24.092 2.071 1 95.47 254 LEU A O 1
ATOM 2049 N N . ALA A 1 255 ? 1.174 25.386 0.908 1 93.37 255 ALA A N 1
ATOM 2050 C CA . ALA A 1 255 ? 0.329 24.275 0.478 1 93.37 255 ALA A CA 1
ATOM 2051 C C . ALA A 1 255 ? 0.929 23.567 -0.734 1 93.37 255 ALA A C 1
ATOM 2053 O O . ALA A 1 255 ? 0.305 22.673 -1.31 1 93.37 255 ALA A O 1
ATOM 2054 N N . GLN A 1 256 ? 2.154 23.911 -1.113 1 94.24 256 GLN A N 1
ATOM 2055 C CA . GLN A 1 256 ? 2.84 23.296 -2.244 1 94.24 256 GLN A CA 1
ATOM 2056 C C . GLN A 1 256 ? 3.996 22.417 -1.774 1 94.24 256 GLN A C 1
ATOM 2058 O O . GLN A 1 256 ? 4.65 22.724 -0.775 1 94.24 256 GLN A O 1
ATOM 2063 N N . GLU A 1 257 ? 4.306 21.471 -2.543 1 93.69 257 GLU A N 1
ATOM 2064 C CA . GLU A 1 257 ? 5.337 20.504 -2.178 1 93.69 257 GLU A CA 1
ATOM 2065 C C . GLU A 1 257 ? 6.712 21.161 -2.114 1 93.69 257 GLU A C 1
ATOM 2067 O O . GLU A 1 257 ? 7.561 20.76 -1.315 1 93.69 257 GLU A O 1
ATOM 2072 N N . TYR A 1 258 ? 6.863 22.191 -2.935 1 95.6 258 TYR A N 1
ATOM 2073 C CA . TYR A 1 258 ? 8.15 22.874 -3.011 1 95.6 258 TYR A CA 1
ATOM 2074 C C . TYR A 1 258 ? 8.57 23.398 -1.643 1 95.6 258 TYR A C 1
ATOM 2076 O O . TYR A 1 258 ? 9.763 23.467 -1.337 1 95.6 258 TYR A O 1
ATOM 2084 N N . PHE A 1 259 ? 7.642 23.658 -0.773 1 96.3 259 PHE A N 1
ATOM 2085 C CA . PHE A 1 259 ? 7.935 24.39 0.454 1 96.3 259 PHE A CA 1
ATOM 2086 C C . PHE A 1 259 ? 7.888 23.463 1.662 1 96.3 259 PHE A C 1
ATOM 2088 O O . PHE A 1 259 ? 7.967 23.92 2.805 1 96.3 259 PHE A O 1
ATOM 2095 N N . VAL A 1 260 ? 7.692 22.209 1.448 1 95.67 260 VAL A N 1
ATOM 2096 C CA . VAL A 1 260 ? 7.859 21.221 2.508 1 95.67 260 VAL A CA 1
ATOM 2097 C C . VAL A 1 260 ? 9.342 20.902 2.689 1 95.67 260 VAL A C 1
ATOM 2099 O O . VAL A 1 260 ? 10.021 20.518 1.734 1 95.67 260 VAL A O 1
ATOM 2102 N N . ARG A 1 261 ? 9.842 21.168 3.835 1 95.96 261 ARG A N 1
ATOM 2103 C CA . ARG A 1 261 ? 11.257 20.926 4.098 1 95.96 261 ARG A CA 1
ATOM 2104 C C . ARG A 1 261 ? 11.448 19.689 4.97 1 95.96 261 ARG A C 1
ATOM 2106 O O . ARG A 1 261 ? 10.967 19.643 6.104 1 95.96 261 ARG A O 1
ATOM 2113 N N . PHE A 1 262 ? 12.176 18.777 4.422 1 95.61 262 PHE A N 1
ATOM 2114 C CA . PHE A 1 262 ? 12.493 17.564 5.166 1 95.61 262 PHE A CA 1
ATOM 2115 C C . PHE A 1 262 ? 13.582 17.831 6.198 1 95.61 262 PHE A C 1
ATOM 2117 O O . PHE A 1 262 ? 14.602 18.449 5.885 1 95.61 262 PHE A O 1
ATOM 2124 N N . SER A 1 263 ? 13.387 17.343 7.404 1 96.6 263 SER A N 1
ATOM 2125 C CA . SER A 1 263 ? 14.388 17.517 8.453 1 96.6 263 SER A CA 1
ATOM 2126 C C . SER A 1 263 ? 15.07 16.196 8.791 1 96.6 263 SER A C 1
ATOM 2128 O O . SER A 1 263 ? 16.296 16.091 8.73 1 96.6 263 SER A O 1
ATOM 2130 N N . SER A 1 264 ? 14.242 15.231 9.141 1 97.03 264 SER A N 1
ATOM 2131 C CA . SER A 1 264 ? 14.858 13.964 9.524 1 97.03 264 SER A CA 1
ATOM 2132 C C . SER A 1 264 ? 13.878 12.806 9.376 1 97.03 264 SER A C 1
ATOM 2134 O O . SER A 1 264 ? 12.669 13.02 9.258 1 97.03 264 SER A O 1
ATOM 2136 N N . THR A 1 265 ? 14.439 11.618 9.326 1 96.15 265 THR A N 1
ATOM 2137 C CA . THR A 1 265 ? 13.678 10.374 9.31 1 96.15 265 THR A CA 1
ATOM 2138 C C . THR A 1 265 ? 14.426 9.273 10.056 1 96.15 265 THR A C 1
ATOM 2140 O O . THR A 1 265 ? 15.65 9.325 10.187 1 96.15 265 THR A O 1
ATOM 2143 N N . SER A 1 266 ? 13.638 8.369 10.632 1 95.73 266 SER A N 1
ATOM 2144 C CA . SER A 1 266 ? 14.256 7.224 11.292 1 95.73 266 SER A CA 1
ATOM 2145 C C . SER A 1 266 ? 13.285 6.052 11.391 1 95.73 266 SER A C 1
ATOM 2147 O O . SER A 1 266 ? 12.08 6.25 11.559 1 95.73 266 SER A O 1
ATOM 2149 N N . SER A 1 267 ? 13.83 4.929 11.236 1 90.52 267 SER A N 1
ATOM 2150 C CA . SER A 1 267 ? 13.051 3.724 11.503 1 90.52 267 SER A CA 1
ATOM 2151 C C . SER A 1 267 ? 13.209 3.273 12.951 1 90.52 267 SER A C 1
ATOM 2153 O O . SER A 1 267 ? 12.532 2.343 13.394 1 90.52 267 SER A O 1
ATOM 2155 N N . TYR A 1 268 ? 14.067 4.01 13.726 1 90.82 268 TYR A N 1
ATOM 2156 C CA . TYR A 1 268 ? 14.396 3.591 15.084 1 90.82 268 TYR A CA 1
ATOM 2157 C C . TYR A 1 268 ? 13.999 4.66 16.095 1 90.82 268 TYR A C 1
ATOM 2159 O O . TYR A 1 268 ? 13.433 4.35 17.145 1 90.82 268 TYR A O 1
ATOM 2167 N N . ALA A 1 269 ? 14.296 5.854 15.677 1 94.35 269 ALA A N 1
ATOM 2168 C CA . ALA A 1 269 ? 14.037 6.96 16.595 1 94.35 269 ALA A CA 1
ATOM 2169 C C . ALA A 1 269 ? 12.588 7.427 16.495 1 94.35 269 ALA A C 1
ATOM 2171 O O . ALA A 1 269 ? 12.026 7.499 15.4 1 94.35 269 ALA A O 1
ATOM 2172 N N . SER A 1 270 ? 12.022 7.702 17.669 1 94.26 270 SER A N 1
ATOM 2173 C CA . SER A 1 270 ? 10.687 8.289 17.703 1 94.26 270 SER A CA 1
ATOM 2174 C C . SER A 1 270 ? 10.719 9.761 17.307 1 94.26 270 SER A C 1
ATOM 2176 O O . SER A 1 270 ? 11.794 10.337 17.126 1 94.26 270 SER A O 1
ATOM 2178 N N . SER A 1 271 ? 9.566 10.347 17.202 1 94.79 271 SER A N 1
ATOM 2179 C CA . SER A 1 271 ? 9.485 11.765 16.868 1 94.79 271 SER A CA 1
ATOM 2180 C C . SER A 1 271 ? 10.12 12.626 17.955 1 94.79 271 SER A C 1
ATOM 2182 O O . SER A 1 271 ? 10.835 13.585 17.657 1 94.79 271 SER A O 1
ATOM 2184 N N . SER A 1 272 ? 9.868 12.259 19.216 1 95.01 272 SER A N 1
ATOM 2185 C CA . SER A 1 272 ? 10.421 13.024 20.329 1 95.01 272 SER A CA 1
ATOM 2186 C C . SER A 1 272 ? 11.946 12.988 20.321 1 95.01 272 SER A C 1
ATOM 2188 O O . SER A 1 272 ? 12.597 13.994 20.609 1 95.01 272 SER A O 1
ATOM 2190 N N . GLU A 1 273 ? 12.493 11.856 19.954 1 95.24 273 GLU A N 1
ATOM 2191 C CA . GLU A 1 273 ? 13.943 11.729 19.845 1 95.24 273 GLU A CA 1
ATOM 2192 C C . GLU A 1 273 ? 14.491 12.608 18.725 1 95.24 273 GLU A C 1
ATOM 2194 O O . GLU A 1 273 ? 15.527 13.257 18.888 1 95.24 273 GLU A O 1
ATOM 2199 N N . GLN A 1 274 ? 13.809 12.6 17.684 1 96.25 274 GLN A N 1
ATOM 2200 C CA . GLN A 1 274 ? 14.255 13.383 16.536 1 96.25 274 GLN A CA 1
ATOM 2201 C C . GLN A 1 274 ? 14.131 14.879 16.81 1 96.25 274 GLN A C 1
ATOM 2203 O O . GLN A 1 274 ? 14.941 15.673 16.327 1 96.25 274 GLN A O 1
ATOM 2208 N N . PHE A 1 275 ? 13.12 15.26 17.606 1 96.22 275 PHE A N 1
ATOM 2209 C CA . PHE A 1 275 ? 12.95 16.662 17.971 1 96.22 275 PHE A CA 1
ATOM 2210 C C . PHE A 1 275 ? 14.12 17.146 18.819 1 96.22 275 PHE A C 1
ATOM 2212 O O . PHE A 1 275 ? 14.429 18.339 18.836 1 96.22 275 PHE A O 1
ATOM 2219 N N . THR A 1 276 ? 14.78 16.239 19.453 1 94.56 276 THR A N 1
ATOM 2220 C CA . THR A 1 276 ? 15.949 16.619 20.238 1 94.56 276 THR A CA 1
ATOM 2221 C C . THR A 1 276 ? 17.027 17.226 19.344 1 94.56 276 THR A C 1
ATOM 2223 O O . THR A 1 276 ? 17.725 18.158 19.748 1 94.56 276 THR A O 1
ATOM 2226 N N . ALA A 1 277 ? 17.132 16.668 18.173 1 93.71 277 ALA A N 1
ATOM 2227 C CA . ALA A 1 277 ? 18.099 17.205 17.219 1 93.71 277 ALA A CA 1
ATOM 2228 C C . ALA A 1 277 ? 17.593 18.503 16.596 1 93.71 277 ALA A C 1
ATOM 2230 O O . ALA A 1 277 ? 18.371 19.429 16.357 1 93.71 277 ALA A O 1
ATOM 2231 N N . LEU A 1 278 ? 16.379 18.562 16.389 1 92.53 278 LEU A N 1
ATOM 2232 C CA . LEU A 1 278 ? 15.765 19.726 15.76 1 92.53 278 LEU A CA 1
ATOM 2233 C C . LEU A 1 278 ? 15.89 20.956 16.652 1 92.53 278 LEU A C 1
ATOM 2235 O O . LEU A 1 278 ? 16.118 22.064 16.16 1 92.53 278 LEU A O 1
ATOM 2239 N N . ILE A 1 279 ? 15.793 20.832 17.934 1 90.94 279 ILE A N 1
ATOM 2240 C CA . ILE A 1 279 ? 15.688 21.93 18.889 1 90.94 279 ILE A CA 1
ATOM 2241 C C . ILE A 1 279 ? 17.038 22.632 19.018 1 90.94 279 ILE A C 1
ATOM 2243 O O . ILE A 1 279 ? 17.112 23.765 19.498 1 90.94 279 ILE A O 1
ATOM 2247 N N . ASP A 1 280 ? 18.059 21.97 18.484 1 90.44 280 ASP A N 1
ATOM 2248 C CA . ASP A 1 280 ? 19.376 22.599 18.482 1 90.44 280 ASP A CA 1
ATOM 2249 C C . ASP A 1 280 ? 19.349 23.929 17.732 1 90.44 280 ASP A C 1
ATOM 2251 O O . ASP A 1 280 ? 20.136 24.831 18.027 1 90.44 280 ASP A O 1
ATOM 2255 N N . ASP A 1 281 ? 18.418 24.015 16.901 1 94.41 281 ASP A N 1
ATOM 2256 C CA . ASP A 1 281 ? 18.311 25.223 16.089 1 94.41 281 ASP A CA 1
ATOM 2257 C C . ASP A 1 281 ? 17.388 26.247 16.746 1 94.41 281 ASP A C 1
ATOM 2259 O O . ASP A 1 281 ? 17.3 27.391 16.295 1 94.41 281 ASP A O 1
ATOM 2263 N N . PHE A 1 282 ? 16.755 25.903 17.852 1 94.72 282 PHE A N 1
ATOM 2264 C CA . PHE A 1 282 ? 15.702 26.744 18.41 1 94.72 282 PHE A CA 1
ATOM 2265 C C . PHE A 1 282 ? 16.097 27.263 19.788 1 94.72 282 PHE A C 1
ATOM 2267 O O . PHE A 1 282 ? 15.252 27.761 20.534 1 94.72 282 PHE A O 1
ATOM 2274 N N . GLY A 1 283 ? 17.323 27.208 20.117 1 88.69 283 GLY A N 1
ATOM 2275 C CA . GLY A 1 283 ? 17.771 27.684 21.416 1 88.69 283 GLY A CA 1
ATOM 2276 C C . GLY A 1 283 ? 17.576 29.177 21.605 1 88.69 283 GLY A C 1
ATOM 2277 O O . GLY A 1 283 ? 17.608 29.939 20.637 1 88.69 283 GLY A O 1
ATOM 2278 N N . ALA A 1 284 ? 17.35 29.6 22.785 1 84.83 284 ALA A N 1
ATOM 2279 C CA . ALA A 1 284 ? 17.086 31.001 23.102 1 84.83 284 ALA A CA 1
ATOM 2280 C C . ALA A 1 284 ? 18.262 31.886 22.7 1 84.83 284 ALA A C 1
ATOM 2282 O O . ALA A 1 284 ? 18.072 33.032 22.287 1 84.83 284 ALA A O 1
ATOM 2283 N N . ASP A 1 285 ? 19.399 31.4 22.754 1 87.52 285 ASP A N 1
ATOM 2284 C CA . ASP A 1 285 ? 20.569 32.217 22.448 1 87.52 285 ASP A CA 1
ATOM 2285 C C . ASP A 1 285 ? 21.222 31.774 21.141 1 87.52 285 ASP A C 1
ATOM 2287 O O . ASP A 1 285 ? 22.368 32.131 20.86 1 87.52 285 ASP A O 1
ATOM 2291 N N . VAL A 1 286 ? 20.448 30.998 20.433 1 93.83 286 VAL A N 1
ATOM 2292 C CA . VAL A 1 286 ? 21.004 30.501 19.178 1 93.83 286 VAL A CA 1
ATOM 2293 C C . VAL A 1 286 ? 20.516 31.367 18.018 1 93.83 286 VAL A C 1
ATOM 2295 O O . VAL A 1 286 ? 19.314 31.443 17.754 1 93.83 286 VAL A O 1
ATOM 2298 N N . TRP A 1 287 ? 21.403 32.108 17.418 1 96.19 287 TRP A N 1
ATOM 2299 C CA . TRP A 1 287 ? 21.131 32.935 16.247 1 96.19 287 TRP A CA 1
ATOM 2300 C C . TRP A 1 287 ? 21.867 32.404 15.022 1 96.19 287 TRP A C 1
ATOM 2302 O O . TRP A 1 287 ? 22.998 31.924 15.129 1 96.19 287 TRP A O 1
ATOM 2312 N N . HIS A 1 288 ? 21.228 32.419 13.947 1 96.33 288 HIS A N 1
ATOM 2313 C CA . HIS A 1 288 ? 21.795 31.91 12.704 1 96.33 288 HIS A CA 1
ATOM 2314 C C . HIS A 1 288 ? 22.014 33.034 11.697 1 96.33 288 HIS A C 1
ATOM 2316 O O . HIS A 1 288 ? 21.316 34.05 11.733 1 96.33 288 HIS A O 1
ATOM 2322 N N . THR A 1 289 ? 22.948 32.844 10.867 1 94.58 289 THR A N 1
ATOM 2323 C CA . THR A 1 289 ? 23.26 33.845 9.853 1 94.58 289 THR A CA 1
ATOM 2324 C C . THR A 1 289 ? 22.646 33.464 8.509 1 94.58 289 THR A C 1
ATOM 2326 O O . THR A 1 289 ? 22.601 32.285 8.153 1 94.58 289 THR A O 1
ATOM 2329 N N . GLY A 1 290 ? 22.086 34.354 7.851 1 94.54 290 GLY A N 1
ATOM 2330 C CA . GLY A 1 290 ? 21.566 34.206 6.501 1 94.54 290 GLY A CA 1
ATOM 2331 C C . GLY A 1 290 ? 21.849 35.406 5.617 1 94.54 290 GLY A C 1
ATOM 2332 O O . GLY A 1 290 ? 22.254 36.462 6.107 1 94.54 290 GLY A O 1
ATOM 2333 N N . TYR A 1 291 ? 21.785 35.172 4.349 1 96.83 291 TYR A N 1
ATOM 2334 C CA . TYR A 1 291 ? 21.931 36.264 3.393 1 96.83 291 TYR A CA 1
ATOM 2335 C C . TYR A 1 291 ? 20.571 36.734 2.89 1 96.83 291 TYR A C 1
ATOM 2337 O O . TYR A 1 291 ? 19.838 35.969 2.258 1 96.83 291 TYR A O 1
ATOM 2345 N N . ASP A 1 292 ? 20.239 37.951 3.214 1 96.09 292 ASP A N 1
ATOM 2346 C CA . ASP A 1 292 ? 19.023 38.536 2.657 1 96.09 292 ASP A CA 1
ATOM 2347 C C . ASP A 1 292 ? 19.274 39.1 1.261 1 96.09 292 ASP A C 1
ATOM 2349 O O . ASP A 1 292 ? 19.823 40.195 1.117 1 96.09 292 ASP A O 1
ATOM 2353 N N . CYS A 1 293 ? 18.806 38.446 0.323 1 95.6 293 CYS A N 1
ATOM 2354 C CA . CYS A 1 293 ? 19.109 38.81 -1.056 1 95.6 293 CYS A CA 1
ATOM 2355 C C . CYS A 1 293 ? 18.404 40.104 -1.446 1 95.6 293 CYS A C 1
ATOM 2357 O O . CYS A 1 293 ? 18.826 40.789 -2.379 1 95.6 293 CYS A O 1
ATOM 2359 N N . LEU A 1 294 ? 17.317 40.482 -0.791 1 92.02 294 LEU A N 1
ATOM 2360 C CA . LEU A 1 294 ? 16.616 41.729 -1.077 1 92.02 294 LEU A CA 1
ATOM 2361 C C . LEU A 1 294 ? 17.378 42.923 -0.51 1 92.02 294 LEU A C 1
ATOM 2363 O O . LEU A 1 294 ? 17.487 43.962 -1.165 1 92.02 294 LEU A O 1
ATOM 2367 N N . ALA A 1 295 ? 17.862 42.738 0.734 1 89.31 295 ALA A N 1
ATOM 2368 C CA . ALA A 1 295 ? 18.609 43.814 1.38 1 89.31 295 ALA A CA 1
ATOM 2369 C C . ALA A 1 295 ? 20.073 43.801 0.949 1 89.31 295 ALA A C 1
ATOM 2371 O O . ALA A 1 295 ? 20.788 44.79 1.128 1 89.31 295 ALA A O 1
ATOM 2372 N N . GLY A 1 296 ? 20.584 42.703 0.372 1 89.91 296 GLY A N 1
ATOM 2373 C CA . GLY A 1 296 ? 21.95 42.583 -0.113 1 89.91 296 GLY A CA 1
ATOM 2374 C C . GLY A 1 296 ? 22.976 42.525 1.004 1 89.91 296 GLY A C 1
ATOM 2375 O O . GLY A 1 296 ? 24.068 43.083 0.88 1 89.91 296 GLY A O 1
ATOM 2376 N N . GLN A 1 297 ? 22.545 42.004 2.14 1 92.15 297 GLN A N 1
ATOM 2377 C CA . GLN A 1 297 ? 23.472 41.91 3.263 1 92.15 297 GLN A CA 1
ATOM 2378 C C . GLN A 1 297 ? 23.159 40.697 4.135 1 92.15 297 GLN A C 1
ATOM 2380 O O . GLN A 1 297 ? 22.095 40.089 4.003 1 92.15 297 GLN A O 1
ATOM 2385 N N . GLU A 1 298 ? 23.998 40.392 5.008 1 94.92 298 GLU A N 1
ATOM 2386 C CA . GLU A 1 298 ? 23.797 39.289 5.943 1 94.92 298 GLU A CA 1
ATOM 2387 C C . GLU A 1 298 ? 22.889 39.703 7.097 1 94.92 298 GLU A C 1
ATOM 2389 O O . GLU A 1 298 ? 22.891 40.864 7.511 1 94.92 298 GLU A O 1
ATOM 2394 N N . ILE A 1 299 ? 22.191 38.824 7.523 1 96.6 299 ILE A N 1
ATOM 2395 C CA . ILE A 1 299 ? 21.274 39.041 8.637 1 96.6 299 ILE A CA 1
ATOM 2396 C C . ILE A 1 299 ? 21.463 37.943 9.681 1 96.6 299 ILE A C 1
ATOM 2398 O O . ILE A 1 299 ? 22.152 36.951 9.431 1 96.6 299 ILE A O 1
ATOM 2402 N N . MET A 1 300 ? 20.867 38.16 10.829 1 96.68 300 MET A N 1
ATOM 2403 C CA . MET A 1 300 ? 20.744 37.129 11.856 1 96.68 300 MET A CA 1
ATOM 2404 C C . MET A 1 300 ? 19.28 36.782 12.106 1 96.68 300 MET A C 1
ATOM 2406 O O . MET A 1 300 ? 18.419 37.664 12.106 1 96.68 300 MET A O 1
ATOM 2410 N N . PHE A 1 301 ? 19.047 35.591 12.185 1 96.87 301 PHE A N 1
ATOM 2411 C CA . PHE A 1 301 ? 17.665 35.22 12.461 1 96.87 301 PHE A CA 1
ATOM 2412 C C . PHE A 1 301 ? 17.601 34.089 13.48 1 96.87 301 PHE A C 1
ATOM 2414 O O . PHE A 1 301 ? 18.57 33.346 13.652 1 96.87 301 PHE A O 1
ATOM 2421 N N . GLN A 1 302 ? 16.544 34.037 14.203 1 96.74 302 GLN A N 1
ATOM 2422 C CA . GLN A 1 302 ? 16.253 32.997 15.185 1 96.74 302 GLN A CA 1
ATOM 2423 C C . GLN A 1 302 ? 14.98 32.238 14.82 1 96.74 302 GLN A C 1
ATOM 2425 O O . GLN A 1 302 ? 14.042 32.817 14.269 1 96.74 302 GLN A O 1
ATOM 2430 N N . LEU A 1 303 ? 14.994 30.967 15.064 1 96.73 303 LEU A N 1
ATOM 2431 C CA . LEU A 1 303 ? 13.834 30.128 14.787 1 96.73 303 LEU A CA 1
ATOM 2432 C C . LEU A 1 303 ? 13.021 29.889 16.055 1 96.73 303 LEU A C 1
ATOM 2434 O O . LEU A 1 303 ? 13.584 29.603 17.114 1 96.73 303 LEU A O 1
ATOM 2438 N N . ILE A 1 304 ? 11.733 30.048 15.956 1 96.28 304 ILE A N 1
ATOM 2439 C CA . ILE A 1 304 ? 10.836 29.8 17.079 1 96.28 304 ILE A CA 1
ATOM 2440 C C . ILE A 1 304 ? 9.67 28.925 16.624 1 96.28 304 ILE A C 1
ATOM 2442 O O . ILE A 1 304 ? 8.928 29.294 15.711 1 96.28 304 ILE A O 1
ATOM 2446 N N . PRO A 1 305 ? 9.489 27.768 17.193 1 95.75 305 PRO A N 1
ATOM 2447 C CA . PRO A 1 305 ? 8.32 26.962 16.833 1 95.75 305 PRO A CA 1
ATOM 2448 C C . PRO A 1 305 ? 7.001 27.641 17.195 1 95.75 305 PRO A C 1
ATOM 2450 O O . PRO A 1 305 ? 6.916 28.325 18.218 1 95.75 305 PRO A O 1
ATOM 2453 N N . HIS A 1 306 ? 5.994 27.455 16.398 1 96.7 306 HIS A N 1
ATOM 2454 C CA . HIS A 1 306 ? 4.759 28.214 16.563 1 96.7 306 HIS A CA 1
ATOM 2455 C C . HIS A 1 306 ? 3.565 27.287 16.761 1 96.7 306 HIS A C 1
ATOM 2457 O O . HIS A 1 306 ? 2.668 27.583 17.554 1 96.7 306 HIS A O 1
ATOM 2463 N N . VAL A 1 307 ? 3.463 26.266 16.048 1 96.92 307 VAL A N 1
ATOM 2464 C CA . VAL A 1 307 ? 2.349 25.323 16.065 1 96.92 307 VAL A CA 1
ATOM 2465 C C . VAL A 1 307 ? 2.855 23.92 15.74 1 96.92 307 VAL A C 1
ATOM 2467 O O . VAL A 1 307 ? 3.872 23.761 15.06 1 96.92 307 VAL A O 1
ATOM 2470 N N . LEU A 1 308 ? 2.199 22.882 16.284 1 96.11 308 LEU A N 1
ATOM 2471 C CA . LEU A 1 308 ? 2.611 21.494 16.106 1 96.11 308 LEU A CA 1
ATOM 2472 C C . LEU A 1 308 ? 1.48 20.663 15.512 1 96.11 308 LEU A C 1
ATOM 2474 O O . LEU A 1 308 ? 0.956 19.759 16.168 1 96.11 308 LEU A O 1
ATOM 2478 N N . PRO A 1 309 ? 1.222 20.877 14.255 1 94.23 309 PRO A N 1
ATOM 2479 C CA . PRO A 1 309 ? 0.186 20.035 13.653 1 94.23 309 PRO A CA 1
ATOM 2480 C C . PRO A 1 309 ? 0.668 18.613 13.375 1 94.23 309 PRO A C 1
ATOM 2482 O O . PRO A 1 309 ? 1.855 18.4 13.114 1 94.23 309 PRO A O 1
ATOM 2485 N N . ALA A 1 310 ? -0.199 17.59 13.501 1 94.75 310 ALA A N 1
ATOM 2486 C CA . ALA A 1 310 ? 0.047 16.178 13.218 1 94.75 310 ALA A CA 1
ATOM 2487 C C . ALA A 1 310 ? -1.232 15.359 13.369 1 94.75 310 ALA A C 1
ATOM 2489 O O . ALA A 1 310 ? -2.29 15.902 13.697 1 94.75 310 ALA A O 1
ATOM 2490 N N . ASP A 1 311 ? -1.092 14.152 13.074 1 92.57 311 ASP A N 1
ATOM 2491 C CA . ASP A 1 311 ? -2.23 13.292 13.384 1 92.57 311 ASP A CA 1
ATOM 2492 C C . ASP A 1 311 ? -2.373 13.093 14.891 1 92.57 311 ASP A C 1
ATOM 2494 O O . ASP A 1 311 ? -1.5 13.498 15.662 1 92.57 311 ASP A O 1
ATOM 2498 N N . ASN A 1 312 ? -3.382 12.544 15.32 1 93.68 312 ASN A N 1
ATOM 2499 C CA . ASN A 1 312 ? -3.725 12.501 16.738 1 93.68 312 ASN A CA 1
ATOM 2500 C C . ASN A 1 312 ? -2.698 11.705 17.539 1 93.68 312 ASN A C 1
ATOM 2502 O O . ASN A 1 312 ? -2.26 12.144 18.604 1 93.68 312 ASN A O 1
ATOM 2506 N N . PRO A 1 313 ? -2.19 10.573 17.09 1 93.03 313 PRO A N 1
ATOM 2507 C CA . PRO A 1 313 ? -1.17 9.845 17.848 1 93.03 313 PRO A CA 1
ATOM 2508 C C . PRO A 1 313 ? 0.144 10.616 17.961 1 93.03 313 PRO A C 1
ATOM 2510 O O . PRO A 1 313 ? 0.78 10.607 19.018 1 93.03 313 PRO A O 1
ATOM 2513 N N . GLN A 1 314 ? 0.533 11.26 16.914 1 95.02 314 GLN A N 1
ATOM 2514 C CA . GLN A 1 314 ? 1.769 12.035 16.939 1 95.02 314 GLN A CA 1
ATOM 2515 C C . GLN A 1 314 ? 1.63 13.264 17.832 1 95.02 314 GLN A C 1
ATOM 2517 O O . GLN A 1 314 ? 2.583 13.659 18.507 1 95.02 314 GLN A O 1
ATOM 2522 N N . GLN A 1 315 ? 0.483 13.857 17.78 1 95.92 315 GLN A N 1
ATOM 2523 C CA . GLN A 1 315 ? 0.261 14.994 18.667 1 95.92 315 GLN A CA 1
ATOM 2524 C C . GLN A 1 315 ? 0.265 14.559 20.13 1 95.92 315 GLN A C 1
ATOM 2526 O O . GLN A 1 315 ? 0.713 15.305 21.004 1 95.92 315 GLN A O 1
ATOM 2531 N N . SER A 1 316 ? -0.248 13.403 20.353 1 95.78 316 SER A N 1
ATOM 2532 C CA . SER A 1 316 ? -0.181 12.859 21.705 1 95.78 316 SER A CA 1
ATOM 2533 C C . SER A 1 316 ? 1.263 12.644 22.144 1 95.78 316 SER A C 1
ATOM 2535 O O . SER A 1 316 ? 1.623 12.946 23.284 1 95.78 316 SER A O 1
ATOM 2537 N N . GLU A 1 317 ? 2.036 12.165 21.264 1 95.57 317 GLU A N 1
ATOM 2538 C CA . GLU A 1 317 ? 3.45 11.985 21.582 1 95.57 317 GLU A CA 1
ATOM 2539 C C . GLU A 1 317 ? 4.137 13.326 21.821 1 95.57 317 GLU A C 1
ATOM 2541 O O . GLU A 1 317 ? 4.927 13.467 22.757 1 95.57 317 GLU A O 1
ATOM 2546 N N . ASN A 1 318 ? 3.803 14.308 20.985 1 95.98 318 ASN A N 1
ATOM 2547 C CA . ASN A 1 318 ? 4.382 15.639 21.133 1 95.98 318 ASN A CA 1
ATOM 2548 C C . ASN A 1 318 ? 4.037 16.254 22.486 1 95.98 318 ASN A C 1
ATOM 2550 O O . ASN A 1 318 ? 4.807 17.05 23.026 1 95.98 318 ASN A O 1
ATOM 2554 N N . ALA A 1 319 ? 2.886 15.814 22.98 1 96.81 319 ALA A N 1
ATOM 2555 C CA . ALA A 1 319 ? 2.421 16.372 24.248 1 96.81 319 ALA A CA 1
ATOM 2556 C C . ALA A 1 319 ? 2.726 15.429 25.407 1 96.81 319 ALA A C 1
ATOM 2558 O O . ALA A 1 319 ? 2.227 15.62 26.519 1 96.81 319 ALA A O 1
ATOM 2559 N N . SER A 1 320 ? 3.492 14.326 25.178 1 97.43 320 SER A N 1
ATOM 2560 C CA . SER A 1 320 ? 3.792 13.322 26.193 1 97.43 320 SER A CA 1
ATOM 2561 C C . SER A 1 320 ? 2.516 12.754 26.804 1 97.43 320 SER A C 1
ATOM 2563 O O . SER A 1 320 ? 2.379 12.698 28.028 1 97.43 320 SER A O 1
ATOM 2565 N N . HIS A 1 321 ? 1.665 12.42 25.936 1 96.02 321 HIS A N 1
ATOM 2566 C CA . HIS A 1 321 ? 0.356 11.903 26.318 1 96.02 321 HIS A CA 1
ATOM 2567 C C . HIS A 1 321 ? 0.171 10.466 25.842 1 96.02 321 HIS A C 1
ATOM 2569 O O . HIS A 1 321 ? 0.689 10.084 24.79 1 96.02 321 HIS A O 1
ATOM 2575 N N . MET A 1 322 ? -0.604 9.662 26.587 1 92.91 322 MET A N 1
ATOM 2576 C CA . MET A 1 322 ? -0.768 8.23 26.353 1 92.91 322 MET A CA 1
ATOM 2577 C C . MET A 1 322 ? -1.82 7.97 25.281 1 92.91 322 MET A C 1
ATOM 2579 O O . MET A 1 322 ? -1.881 6.876 24.717 1 92.91 322 MET A O 1
ATOM 2583 N N . GLY A 1 323 ? -2.649 8.958 24.953 1 86.81 323 GLY A N 1
ATOM 2584 C CA . GLY A 1 323 ? -3.645 8.78 23.908 1 86.81 323 GLY A CA 1
ATOM 2585 C C . GLY A 1 323 ? -4.958 8.223 24.423 1 86.81 323 GLY A C 1
ATOM 2586 O O . GLY A 1 323 ? -5.364 8.517 25.549 1 86.81 323 GLY A O 1
ATOM 2587 N N . VAL A 1 324 ? -5.613 7.372 23.665 1 81.47 324 VAL A N 1
ATOM 2588 C CA . VAL A 1 324 ? -6.997 6.951 23.857 1 81.47 324 VAL A CA 1
ATOM 2589 C C . VAL A 1 324 ? -7.072 5.921 24.982 1 81.47 324 VAL A C 1
ATOM 2591 O O . VAL A 1 324 ? -8.138 5.704 25.564 1 81.47 324 VAL A O 1
ATOM 2594 N N . ASN A 1 325 ? -6 5.405 25.411 1 80.08 325 ASN A N 1
ATOM 2595 C CA . ASN A 1 325 ? -5.996 4.358 26.427 1 80.08 325 ASN A CA 1
ATOM 2596 C C . ASN A 1 325 ? -5.975 4.944 27.836 1 80.08 325 ASN A C 1
ATOM 2598 O O . ASN A 1 325 ? -6.078 4.209 28.82 1 80.08 325 ASN A O 1
ATOM 2602 N N . ALA A 1 326 ? -5.938 6.219 27.921 1 89.51 326 ALA A N 1
ATOM 2603 C CA . ALA A 1 326 ? -5.898 6.892 29.217 1 89.51 326 ALA A CA 1
ATOM 2604 C C . ALA A 1 326 ? -7.305 7.222 29.707 1 89.51 326 ALA A C 1
ATOM 2606 O O . ALA A 1 326 ? -8.255 7.241 28.92 1 89.51 326 ALA A O 1
ATOM 2607 N N . GLN A 1 327 ? -7.4 7.385 30.997 1 90.39 327 GLN A N 1
ATOM 2608 C CA . GLN A 1 327 ? -8.647 7.908 31.547 1 90.39 327 GLN A CA 1
ATOM 2609 C C . GLN A 1 327 ? -8.825 9.383 31.2 1 90.39 327 GLN A C 1
ATOM 2611 O O . GLN A 1 327 ? -9.941 9.832 30.928 1 90.39 327 GLN A O 1
ATOM 2616 N N . ALA A 1 328 ? -7.736 10.095 31.312 1 91.5 328 ALA A N 1
ATOM 2617 C CA . ALA A 1 328 ? -7.693 11.444 30.754 1 91.5 328 ALA A CA 1
ATOM 2618 C C . ALA A 1 328 ? -7.256 11.419 29.292 1 91.5 328 ALA A C 1
ATOM 2620 O O . ALA A 1 328 ? -6.084 11.649 28.983 1 91.5 328 ALA A O 1
ATOM 2621 N N . LYS A 1 329 ? -8.143 11.281 28.387 1 90.05 329 LYS A N 1
ATOM 2622 C CA . LYS A 1 329 ? -7.854 10.902 27.007 1 90.05 329 LYS A CA 1
ATOM 2623 C C . LYS A 1 329 ? -7.45 12.117 26.176 1 90.05 329 LYS A C 1
ATOM 2625 O O . LYS A 1 329 ? -7.034 11.977 25.024 1 90.05 329 LYS A O 1
ATOM 2630 N N . CYS A 1 330 ? -7.546 13.313 26.749 1 94.51 330 CYS A N 1
ATOM 2631 C CA . CYS A 1 330 ? -7.269 14.503 25.953 1 94.51 330 CYS A CA 1
ATOM 2632 C C . CYS A 1 330 ? -5.883 15.057 26.263 1 94.51 330 CYS A C 1
ATOM 2634 O O . CYS A 1 330 ? -5.538 15.261 27.428 1 94.51 330 CYS A O 1
ATOM 2636 N N . ARG A 1 331 ? -5.107 15.339 25.31 1 95.43 331 ARG A N 1
ATOM 2637 C CA . ARG A 1 331 ? -3.747 15.845 25.465 1 95.43 331 ARG A CA 1
ATOM 2638 C C . ARG A 1 331 ? -3.752 17.321 25.848 1 95.43 331 ARG A C 1
ATOM 2640 O O . ARG A 1 331 ? -2.733 17.856 26.292 1 95.43 331 ARG A O 1
ATOM 2647 N N . ARG A 1 332 ? -4.899 18.004 25.751 1 95.67 332 ARG A N 1
ATOM 2648 C CA . ARG A 1 332 ? -4.969 19.452 25.919 1 95.67 332 ARG A CA 1
ATOM 2649 C C . ARG A 1 332 ? -5.557 19.818 27.277 1 95.67 332 ARG A C 1
ATOM 2651 O O . ARG A 1 332 ? -5.297 20.904 27.8 1 95.67 332 ARG A O 1
ATOM 2658 N N . ASP A 1 333 ? -6.433 18.958 27.788 1 95.13 333 ASP A N 1
ATOM 2659 C CA . ASP A 1 333 ? -7.074 19.325 29.046 1 95.13 333 ASP A CA 1
ATOM 2660 C C . ASP A 1 333 ? -7.14 18.133 29.998 1 95.13 333 ASP A C 1
ATOM 2662 O O . ASP A 1 333 ? -6.684 17.038 29.662 1 95.13 333 ASP A O 1
ATOM 2666 N N . MET A 1 334 ? -7.656 18.274 31.141 1 92.98 334 MET A N 1
ATOM 2667 C CA . MET A 1 334 ? -7.613 17.285 32.214 1 92.98 334 MET A CA 1
ATOM 2668 C C . MET A 1 334 ? -8.951 16.564 32.342 1 92.98 334 MET A C 1
ATOM 2670 O O . MET A 1 334 ? -9.248 15.978 33.385 1 92.98 334 MET A O 1
ATOM 2674 N N . THR A 1 335 ? -9.762 16.694 31.312 1 91.35 335 THR A N 1
ATOM 2675 C CA . THR A 1 335 ? -11.018 15.954 31.355 1 91.35 335 THR A CA 1
ATOM 2676 C C . THR A 1 335 ? -10.759 14.456 31.487 1 91.35 335 THR A C 1
ATOM 2678 O O . THR A 1 335 ? -10.04 13.871 30.674 1 91.35 335 THR A O 1
ATOM 2681 N N . ALA A 1 336 ? -11.226 13.892 32.557 1 87.39 336 ALA A N 1
ATOM 2682 C CA . ALA A 1 336 ? -10.895 12.505 32.872 1 87.39 336 ALA A CA 1
ATOM 2683 C C . ALA A 1 336 ? -12.036 11.826 33.625 1 87.39 336 ALA A C 1
ATOM 2685 O O . ALA A 1 336 ? -13.099 12.419 33.818 1 87.39 336 ALA A O 1
ATOM 2686 N N . GLY A 1 337 ? -11.791 10.547 33.958 1 86.51 337 GLY A N 1
ATOM 2687 C CA . GLY A 1 337 ? -12.734 9.751 34.727 1 86.51 337 GLY A CA 1
ATOM 2688 C C . GLY A 1 337 ? -12.903 8.342 34.192 1 86.51 337 GLY A C 1
ATOM 2689 O O . GLY A 1 337 ? -12.591 8.073 33.03 1 86.51 337 GLY A O 1
ATOM 2690 N N . SER A 1 338 ? -13.25 7.516 35.113 1 86.01 338 SER A N 1
ATOM 2691 C CA . SER A 1 338 ? -13.635 6.172 34.698 1 86.01 338 SER A CA 1
ATOM 2692 C C . SER A 1 338 ? -14.896 6.198 33.84 1 86.01 338 SER A C 1
ATOM 2694 O O . SER A 1 338 ? -15.579 7.221 33.762 1 86.01 338 SER A O 1
ATOM 2696 N N . ASP A 1 339 ? -15.177 5.251 33.217 1 85.51 339 ASP A N 1
ATOM 2697 C CA . ASP A 1 339 ? -16.383 5.181 32.398 1 85.51 339 ASP A CA 1
ATOM 2698 C C . ASP A 1 339 ? -17.632 5.451 33.235 1 85.51 339 ASP A C 1
ATOM 2700 O O . ASP A 1 339 ? -18.561 6.119 32.776 1 85.51 339 ASP A O 1
ATOM 2704 N N . GLU A 1 340 ? -17.623 4.98 34.494 1 86.81 340 GLU A N 1
ATOM 2705 C CA . GLU A 1 340 ? -18.744 5.206 35.401 1 86.81 340 GLU A CA 1
ATOM 2706 C C . GLU A 1 340 ? -18.885 6.685 35.747 1 86.81 340 GLU A C 1
ATOM 2708 O O . GLU A 1 340 ? -19.998 7.212 35.801 1 86.81 340 GLU A O 1
ATOM 2713 N N . GLN A 1 341 ? -17.787 7.281 35.938 1 90.45 341 GLN A N 1
ATOM 2714 C CA . GLN A 1 341 ? -17.803 8.702 36.267 1 90.45 341 GLN A CA 1
ATOM 2715 C C . GLN A 1 341 ? -18.257 9.538 35.074 1 90.45 341 GLN A C 1
ATOM 2717 O O . GLN A 1 341 ? -18.957 10.539 35.241 1 90.45 341 GLN A O 1
ATOM 2722 N N . LYS A 1 342 ? -17.898 9.137 33.905 1 92.03 342 LYS A N 1
ATOM 2723 C CA . LYS A 1 342 ? -18.235 9.877 32.692 1 92.03 342 LYS A CA 1
ATOM 2724 C C . LYS A 1 342 ? -19.715 9.729 32.351 1 92.03 342 LYS A C 1
ATOM 2726 O O . LYS A 1 342 ? -20.255 10.503 31.559 1 92.03 342 LYS A O 1
ATOM 2731 N N . GLU A 1 343 ? -20.293 8.748 32.957 1 91.66 343 GLU A N 1
ATOM 2732 C CA . GLU A 1 343 ? -21.713 8.517 32.705 1 91.66 343 GLU A CA 1
ATOM 2733 C C . GLU A 1 343 ? -22.582 9.332 33.658 1 91.66 343 GLU A C 1
ATOM 2735 O O . GLU A 1 343 ? -23.796 9.43 33.469 1 91.66 343 GLU A O 1
ATOM 2740 N N . THR A 1 344 ? -21.963 10.02 34.679 1 91.89 344 THR A N 1
ATOM 2741 C CA . THR A 1 344 ? -22.698 10.889 35.591 1 91.89 344 THR A CA 1
ATOM 2742 C C . THR A 1 344 ? -23.078 12.197 34.903 1 91.89 344 THR A C 1
ATOM 2744 O O . THR A 1 344 ? -22.59 12.495 33.811 1 91.89 344 THR A O 1
ATOM 2747 N N . ASP A 1 345 ? -23.926 12.991 35.533 1 92.74 345 ASP A N 1
ATOM 2748 C CA . ASP A 1 345 ? -24.36 14.261 34.96 1 92.74 345 ASP A CA 1
ATOM 2749 C C . ASP A 1 345 ? -23.174 15.196 34.735 1 92.74 345 ASP A C 1
ATOM 2751 O O . ASP A 1 345 ? -23.008 15.745 33.644 1 92.74 345 ASP A O 1
ATOM 2755 N N . GLU A 1 346 ? -22.433 15.263 35.731 1 92.29 346 GLU A N 1
ATOM 2756 C CA . GLU A 1 346 ? -21.299 16.181 35.663 1 92.29 346 GLU A CA 1
ATOM 2757 C C . GLU A 1 346 ? -20.218 15.654 34.723 1 92.29 346 GLU A C 1
ATOM 2759 O O . GLU A 1 346 ? -19.649 16.414 33.937 1 92.29 346 GLU A O 1
ATOM 2764 N N . GLY A 1 347 ? -20 14.433 34.866 1 92.65 347 GLY A N 1
ATOM 2765 C CA . GLY A 1 347 ? -18.97 13.835 34.032 1 92.65 347 GLY A CA 1
ATOM 2766 C C . GLY A 1 347 ? -19.309 13.862 32.554 1 92.65 347 GLY A C 1
ATOM 2767 O O . GLY A 1 347 ? -18.437 14.105 31.716 1 92.65 347 GLY A O 1
ATOM 2768 N N . TYR A 1 348 ? -20.524 13.606 32.246 1 94.92 348 TYR A N 1
ATOM 2769 C CA . TYR A 1 348 ? -20.951 13.574 30.852 1 94.92 348 TYR A CA 1
ATOM 2770 C C . TYR A 1 348 ? -20.954 14.974 30.25 1 94.92 348 TYR A C 1
ATOM 2772 O O . TYR A 1 348 ? -20.487 15.173 29.126 1 94.92 348 TYR A O 1
ATOM 2780 N N . ARG A 1 349 ? -21.395 15.915 30.967 1 94.38 349 ARG A N 1
ATOM 2781 C CA . ARG A 1 349 ? -21.457 17.297 30.502 1 94.38 349 ARG A CA 1
ATOM 2782 C C . ARG A 1 349 ? -20.06 17.853 30.249 1 94.38 349 ARG A C 1
ATOM 2784 O O . ARG A 1 349 ? -19.861 18.653 29.333 1 94.38 349 ARG A O 1
ATOM 2791 N N . ALA A 1 350 ? -19.136 17.419 31.001 1 94.42 350 ALA A N 1
ATOM 2792 C CA . ALA A 1 350 ? -17.769 17.927 30.919 1 94.42 350 ALA A CA 1
ATOM 2793 C C . ALA A 1 350 ? -17.118 17.535 29.595 1 94.42 350 ALA A C 1
ATOM 2795 O O . ALA A 1 350 ? -16.177 18.191 29.141 1 94.42 350 ALA A O 1
ATOM 2796 N N . LEU A 1 351 ? -17.645 16.56 28.961 1 95.47 351 LEU A N 1
ATOM 2797 C CA . LEU A 1 351 ? -17.055 16.056 27.725 1 95.47 351 LEU A CA 1
ATOM 2798 C C . LEU A 1 351 ? -17.395 16.967 26.55 1 95.47 351 LEU A C 1
ATOM 2800 O O . LEU A 1 351 ? -16.768 16.88 25.491 1 95.47 351 LEU A O 1
ATOM 2804 N N . PHE A 1 352 ? -18.357 17.921 26.677 1 96.82 352 PHE A N 1
ATOM 2805 C CA . PHE A 1 352 ? -18.88 18.701 25.562 1 96.82 352 PHE A CA 1
ATOM 2806 C C . PHE A 1 352 ? -18.274 20.099 25.548 1 96.82 352 PHE A C 1
ATOM 2808 O O . PHE A 1 352 ? -18.68 20.95 24.752 1 96.82 352 PHE A O 1
ATOM 2815 N N . LYS A 1 353 ? -17.317 20.315 26.409 1 95.12 353 LYS A N 1
ATOM 2816 C CA . LYS A 1 353 ? -16.594 21.581 26.487 1 95.12 353 LYS A CA 1
ATOM 2817 C C . LYS A 1 353 ? -15.129 21.356 26.852 1 95.12 353 LYS A C 1
ATOM 2819 O O . LYS A 1 353 ? -14.778 20.317 27.416 1 95.12 353 LYS A O 1
ATOM 2824 N N . PRO A 1 354 ? -14.274 22.293 26.477 1 95.48 354 PRO A N 1
ATOM 2825 C CA . PRO A 1 354 ? -12.878 22.162 26.901 1 95.48 354 PRO A CA 1
ATOM 2826 C C . PRO A 1 354 ? -12.717 22.197 28.419 1 95.48 354 PRO A C 1
ATOM 2828 O O . PRO A 1 354 ? -13.379 22.988 29.095 1 95.48 354 PRO A O 1
ATOM 2831 N N . GLY A 1 355 ? -11.973 21.344 28.95 1 93.97 355 GLY A N 1
ATOM 2832 C CA . GLY A 1 355 ? -11.684 21.337 30.375 1 93.97 355 GLY A CA 1
ATOM 2833 C C . GLY A 1 355 ? -10.543 22.26 30.757 1 93.97 355 GLY A C 1
ATOM 2834 O O . GLY A 1 355 ? -10.205 23.18 30.01 1 93.97 355 GLY A O 1
ATOM 2835 N N . THR A 1 356 ? -10.109 22.003 31.971 1 94.76 356 THR A N 1
ATOM 2836 C CA . THR A 1 356 ? -8.959 22.773 32.431 1 94.76 356 THR A CA 1
ATOM 2837 C C . THR A 1 356 ? -7.709 22.405 31.636 1 94.76 356 THR A C 1
ATOM 2839 O O . THR A 1 356 ? -7.392 21.224 31.48 1 94.76 356 THR A O 1
ATOM 2842 N N . ASN A 1 357 ? -7.079 23.358 31.226 1 95.09 357 ASN A N 1
ATOM 2843 C CA . ASN A 1 357 ? -5.911 23.133 30.382 1 95.09 357 ASN A CA 1
ATOM 2844 C C . ASN A 1 357 ? -4.806 22.402 31.139 1 95.09 357 ASN A C 1
ATOM 2846 O O . ASN A 1 357 ? -4.577 22.666 32.32 1 95.09 357 ASN A O 1
ATOM 2850 N N . ARG A 1 358 ? -4.209 21.56 30.495 1 96.45 358 ARG A N 1
ATOM 2851 C CA . ARG A 1 358 ? -2.99 20.966 31.034 1 96.45 358 ARG A CA 1
ATOM 2852 C C . ARG A 1 358 ? -1.866 21.993 31.107 1 96.45 358 ARG A C 1
ATOM 2854 O O . ARG A 1 358 ? -1.786 22.895 30.27 1 96.45 358 ARG A O 1
ATOM 2861 N N . LYS A 1 359 ? -1.086 21.777 32.1 1 96.37 359 LYS A N 1
ATOM 2862 C CA . LYS A 1 359 ? 0.078 22.645 32.251 1 96.37 359 LYS A CA 1
ATOM 2863 C C . LYS A 1 359 ? 1.375 21.865 32.057 1 96.37 359 LYS A C 1
ATOM 2865 O O . LYS A 1 359 ? 1.488 20.719 32.498 1 96.37 359 LYS A O 1
ATOM 2870 N N . ILE A 1 360 ? 2.305 22.49 31.445 1 97.07 360 ILE A N 1
ATOM 2871 C CA . ILE A 1 360 ? 3.578 21.857 31.117 1 97.07 360 ILE A CA 1
ATOM 2872 C C . ILE A 1 360 ? 4.267 21.39 32.398 1 97.07 360 ILE A C 1
ATOM 2874 O O . ILE A 1 360 ? 4.753 20.259 32.472 1 97.07 360 ILE A O 1
ATOM 2878 N N . ASN A 1 361 ? 4.275 22.21 33.386 1 96.05 361 ASN A N 1
ATOM 2879 C CA . ASN A 1 361 ? 4.971 21.897 34.63 1 96.05 361 ASN A CA 1
ATOM 2880 C C . ASN A 1 361 ? 4.378 20.666 35.31 1 96.05 361 ASN A C 1
ATOM 2882 O O . ASN A 1 361 ? 5.106 19.87 35.906 1 96.05 361 ASN A O 1
ATOM 2886 N N . ASP A 1 362 ? 3.079 20.54 35.244 1 96.42 362 ASP A N 1
ATOM 2887 C CA . ASP A 1 362 ? 2.428 19.369 35.823 1 96.42 362 ASP A CA 1
ATOM 2888 C C . ASP A 1 362 ? 2.823 18.096 35.078 1 96.42 362 ASP A C 1
ATOM 2890 O O . ASP A 1 362 ? 2.997 17.041 35.69 1 96.42 362 ASP A O 1
ATOM 2894 N N . THR A 1 363 ? 2.911 18.219 33.79 1 97.45 363 THR A N 1
ATOM 2895 C CA . THR A 1 363 ? 3.305 17.073 32.979 1 97.45 363 THR A CA 1
ATOM 2896 C C . THR A 1 363 ? 4.741 16.66 33.287 1 97.45 363 THR A C 1
ATOM 2898 O O . THR A 1 363 ? 5.026 15.474 33.471 1 97.45 363 THR A O 1
ATOM 2901 N N . VAL A 1 364 ? 5.668 17.591 33.36 1 97.82 364 VAL A N 1
ATOM 2902 C CA . VAL A 1 364 ? 7.069 17.312 33.661 1 97.82 364 VAL A CA 1
ATOM 2903 C C . VAL A 1 364 ? 7.187 16.712 35.06 1 97.82 364 VAL A C 1
ATOM 2905 O O . VAL A 1 364 ? 7.958 15.774 35.277 1 97.82 364 VAL A O 1
ATOM 2908 N N . SER A 1 365 ? 6.393 17.251 36.006 1 97.28 365 SER A N 1
ATOM 2909 C CA . SER A 1 365 ? 6.396 16.717 37.364 1 97.28 365 SER A CA 1
ATOM 2910 C C . SER A 1 365 ? 5.919 15.268 37.388 1 97.28 365 SER A C 1
ATOM 2912 O O . SER A 1 365 ? 6.455 14.445 38.134 1 97.28 365 SER A O 1
ATOM 2914 N N . SER A 1 366 ? 4.901 15.026 36.628 1 97.15 366 SER A N 1
ATOM 2915 C CA . SER A 1 366 ? 4.4 13.659 36.529 1 97.15 366 SER A CA 1
ATOM 2916 C C . SER A 1 366 ? 5.459 12.722 35.958 1 97.15 366 SER A C 1
ATOM 2918 O O . SER A 1 366 ? 5.586 11.578 36.399 1 97.15 366 SER A O 1
ATOM 2920 N N . ILE A 1 367 ? 6.192 13.136 34.965 1 97.97 367 ILE A N 1
ATOM 2921 C CA . ILE A 1 367 ? 7.253 12.339 34.359 1 97.97 367 ILE A CA 1
ATOM 2922 C C . ILE A 1 367 ? 8.344 12.063 35.392 1 97.97 367 ILE A C 1
ATOM 2924 O O . ILE A 1 367 ? 8.83 10.935 35.504 1 97.97 367 ILE A O 1
ATOM 2928 N N . GLU A 1 368 ? 8.706 13.084 36.131 1 97.65 368 GLU A N 1
ATOM 2929 C CA . GLU A 1 368 ? 9.712 12.937 37.179 1 97.65 368 GLU A CA 1
ATOM 2930 C C . GLU A 1 368 ? 9.274 11.917 38.226 1 97.65 368 GLU A C 1
ATOM 2932 O O . GLU A 1 368 ? 10.074 11.09 38.667 1 97.65 368 GLU A O 1
ATOM 2937 N N . ALA A 1 369 ? 8.027 12.002 38.605 1 97.49 369 ALA A N 1
ATOM 2938 C CA . ALA A 1 369 ? 7.485 11.055 39.575 1 97.49 369 ALA A CA 1
ATOM 2939 C C . ALA A 1 369 ? 7.558 9.626 39.047 1 97.49 369 ALA A C 1
ATOM 2941 O O . ALA A 1 369 ? 7.865 8.695 39.796 1 97.49 369 ALA A O 1
ATOM 2942 N N . GLN A 1 370 ? 7.231 9.461 37.826 1 97.51 370 GLN A N 1
ATOM 2943 C CA . GLN A 1 370 ? 7.286 8.138 37.214 1 97.51 370 GLN A CA 1
ATOM 2944 C C . GLN A 1 370 ? 8.712 7.597 37.201 1 97.51 370 GLN A C 1
ATOM 2946 O O . GLN A 1 370 ? 8.934 6.41 37.452 1 97.51 370 GLN A O 1
ATOM 2951 N N . LEU A 1 371 ? 9.657 8.443 36.871 1 97.92 371 LEU A N 1
ATOM 2952 C CA . LEU A 1 371 ? 11.06 8.044 36.87 1 97.92 371 LEU A CA 1
ATOM 2953 C C . LEU A 1 371 ? 11.516 7.652 38.271 1 97.92 371 LEU A C 1
ATOM 2955 O O . LEU A 1 371 ? 12.241 6.669 38.44 1 97.92 371 LEU A O 1
ATOM 2959 N N . ARG A 1 372 ? 11.074 8.349 39.281 1 96.79 372 ARG A N 1
ATOM 2960 C CA . ARG A 1 372 ? 11.42 8.035 40.663 1 96.79 372 ARG A CA 1
ATOM 2961 C C . ARG A 1 372 ? 10.82 6.7 41.088 1 96.79 372 ARG A C 1
ATOM 2963 O O . ARG A 1 372 ? 11.465 5.919 41.792 1 96.79 372 ARG A O 1
ATOM 2970 N N . LEU A 1 373 ? 9.588 6.497 40.662 1 96.68 373 LEU A N 1
ATOM 2971 C CA . LEU A 1 373 ? 8.925 5.232 40.961 1 96.68 373 LEU A CA 1
ATOM 2972 C C . LEU A 1 373 ? 9.631 4.072 40.267 1 96.68 373 LEU A C 1
ATOM 2974 O O . LEU A 1 373 ? 9.664 2.957 40.792 1 96.68 373 LEU A O 1
ATOM 2978 N N . ALA A 1 374 ? 10.123 4.362 39.082 1 97.26 374 ALA A N 1
ATOM 2979 C CA . ALA A 1 374 ? 10.862 3.328 38.363 1 97.26 374 ALA A CA 1
ATOM 2980 C C . ALA A 1 374 ? 12.135 2.942 39.111 1 97.26 374 ALA A C 1
ATOM 2982 O O . ALA A 1 374 ? 12.518 1.77 39.134 1 97.26 374 ALA A O 1
ATOM 2983 N N . CYS A 1 375 ? 12.828 3.918 39.681 1 96.38 375 CYS A N 1
ATOM 2984 C CA . CYS A 1 375 ? 14.016 3.668 40.49 1 96.38 375 CYS A CA 1
ATOM 2985 C C . CYS A 1 375 ? 13.685 2.783 41.686 1 96.38 375 CYS A C 1
ATOM 2987 O O . CYS A 1 375 ? 14.543 2.044 42.172 1 96.38 375 CYS A O 1
ATOM 2989 N N . TYR A 1 376 ? 12.431 2.878 42.172 1 94.44 376 TYR A N 1
ATOM 2990 C CA . TYR A 1 376 ? 11.959 2.092 43.306 1 94.44 376 TYR A CA 1
ATOM 2991 C C . TYR A 1 376 ? 11.534 0.697 42.863 1 94.44 376 TYR A C 1
ATOM 2993 O O . TYR A 1 376 ? 11.407 -0.211 43.688 1 94.44 376 TYR A O 1
ATOM 3001 N N . GLY A 1 377 ? 11.297 0.551 41.514 1 92.29 377 GLY A N 1
ATOM 3002 C CA . GLY A 1 377 ? 10.902 -0.733 40.959 1 92.29 377 GLY A CA 1
ATOM 3003 C C . GLY A 1 377 ? 9.401 -0.953 40.971 1 92.29 377 GLY A C 1
ATOM 3004 O O . GLY A 1 377 ? 8.935 -2.093 40.926 1 92.29 377 GLY A O 1
ATOM 3005 N N . ALA A 1 378 ? 8.633 0.067 41.069 1 92.14 378 ALA A N 1
ATOM 3006 C CA . ALA A 1 378 ? 7.182 -0.042 41.192 1 92.14 378 ALA A CA 1
ATOM 3007 C C . ALA A 1 378 ? 6.512 -0.013 39.821 1 92.14 378 ALA A C 1
ATOM 3009 O O . ALA A 1 378 ? 5.837 0.959 39.474 1 92.14 378 ALA A O 1
ATOM 3010 N N . LYS A 1 379 ? 6.583 -0.991 39.065 1 92.46 379 LYS A N 1
ATOM 3011 C CA . LYS A 1 379 ? 6.089 -1.066 37.693 1 92.46 379 LYS A CA 1
ATOM 3012 C C . LYS A 1 379 ? 4.578 -0.862 37.641 1 92.46 379 LYS A C 1
ATOM 3014 O O . LYS A 1 379 ? 4.08 -0.085 36.823 1 92.46 379 LYS A O 1
ATOM 3019 N N . GLU A 1 380 ? 3.784 -1.454 38.481 1 91.71 380 GLU A N 1
ATOM 3020 C CA . GLU A 1 380 ? 2.326 -1.378 38.472 1 91.71 380 GLU A CA 1
ATOM 3021 C C . GLU A 1 380 ? 1.843 0.019 38.85 1 91.71 380 GLU A C 1
ATOM 3023 O O . GLU A 1 380 ? 0.86 0.513 38.295 1 91.71 380 GLU A O 1
ATOM 3028 N N . THR A 1 381 ? 2.56 0.623 39.789 1 93.66 381 THR A N 1
ATOM 3029 C CA . THR A 1 381 ? 2.195 1.972 40.208 1 93.66 381 THR A CA 1
ATOM 3030 C C . THR A 1 381 ? 2.404 2.967 39.07 1 93.66 381 THR A C 1
ATOM 3032 O O . THR A 1 381 ? 1.627 3.911 38.913 1 93.66 381 THR A O 1
ATOM 3035 N N . ILE A 1 382 ? 3.455 2.786 38.367 1 95.78 382 ILE A N 1
ATOM 3036 C CA . ILE A 1 382 ? 3.738 3.65 37.226 1 95.78 382 ILE A CA 1
ATOM 3037 C C . ILE A 1 382 ? 2.624 3.516 36.189 1 95.78 382 ILE A C 1
ATOM 3039 O O . ILE A 1 382 ? 2.145 4.517 35.651 1 95.78 382 ILE A O 1
ATOM 3043 N N . LYS A 1 383 ? 2.231 2.331 35.856 1 92.9 383 LYS A N 1
ATOM 3044 C CA . LYS A 1 383 ? 1.18 2.082 34.873 1 92.9 383 LYS A CA 1
ATOM 3045 C C . LYS A 1 383 ? -0.135 2.726 35.3 1 92.9 383 LYS A C 1
ATOM 3047 O O . LYS A 1 383 ? -0.836 3.323 34.48 1 92.9 383 LYS A O 1
ATOM 3052 N N . MET A 1 384 ? -0.44 2.651 36.551 1 92.74 384 MET A N 1
ATOM 3053 C CA . MET A 1 384 ? -1.67 3.235 37.078 1 92.74 384 MET A CA 1
ATOM 3054 C C . MET A 1 384 ? -1.621 4.758 37.013 1 92.74 384 MET A C 1
ATOM 3056 O O . MET A 1 384 ? -2.607 5.4 36.647 1 92.74 384 MET A O 1
ATOM 3060 N N . ALA A 1 385 ? -0.502 5.275 37.416 1 93.11 385 ALA A N 1
ATOM 3061 C CA . ALA A 1 385 ? -0.336 6.726 37.376 1 93.11 385 ALA A CA 1
ATOM 3062 C C . ALA A 1 385 ? -0.455 7.252 35.949 1 93.11 385 ALA A C 1
ATOM 3064 O O . ALA A 1 385 ? -1.046 8.31 35.718 1 93.11 385 ALA A O 1
ATOM 3065 N N . ALA A 1 386 ? 0.164 6.593 35.046 1 94.37 386 ALA A N 1
ATOM 3066 C CA . ALA A 1 386 ? 0.109 6.982 33.639 1 94.37 386 ALA A CA 1
ATOM 3067 C C . ALA A 1 386 ? -1.321 6.921 33.109 1 94.37 386 ALA A C 1
ATOM 3069 O O . ALA A 1 386 ? -1.757 7.813 32.377 1 94.37 386 ALA A O 1
ATOM 3070 N N . THR A 1 387 ? -2.085 5.911 33.456 1 92.68 387 THR A N 1
ATOM 3071 C CA . THR A 1 387 ? -3.459 5.742 32.996 1 92.68 387 THR A CA 1
ATOM 3072 C C . THR A 1 387 ? -4.363 6.822 33.583 1 92.68 387 THR A C 1
ATOM 3074 O O . THR A 1 387 ? -5.224 7.364 32.888 1 92.68 387 THR A O 1
ATOM 3077 N N . GLN A 1 388 ? -4.15 7.153 34.805 1 91.21 388 GLN A N 1
ATOM 3078 C CA . GLN A 1 388 ? -4.995 8.118 35.501 1 91.21 388 GLN A CA 1
ATOM 3079 C C . GLN A 1 388 ? -4.714 9.54 35.024 1 91.21 388 GLN A C 1
ATOM 3081 O O . GLN A 1 388 ? -5.642 10.318 34.794 1 91.21 388 GLN A O 1
ATOM 3086 N N . SER A 1 389 ? -3.437 9.846 34.867 1 92.69 389 SER A N 1
ATOM 3087 C CA . SER A 1 389 ? -3.061 11.202 34.478 1 92.69 389 SER A CA 1
ATOM 3088 C C . SER A 1 389 ? -3.061 11.362 32.962 1 92.69 389 SER A C 1
ATOM 3090 O O . SER A 1 389 ? -3.175 12.478 32.45 1 92.69 389 SER A O 1
ATOM 3092 N N . GLY A 1 390 ? -2.883 10.287 32.24 1 94.57 390 GLY A N 1
ATOM 3093 C CA . GLY A 1 390 ? -2.74 10.311 30.793 1 94.57 390 GLY A CA 1
ATOM 3094 C C . GLY A 1 390 ? -1.339 10.674 30.338 1 94.57 390 GLY A C 1
ATOM 3095 O O . GLY A 1 390 ? -1.076 10.772 29.137 1 94.57 390 GLY A O 1
ATOM 3096 N N . VAL A 1 391 ? -0.387 10.821 31.277 1 97.18 391 VAL A N 1
ATOM 3097 C CA . VAL A 1 391 ? 0.953 11.286 30.936 1 97.18 391 VAL A CA 1
ATOM 3098 C C . VAL A 1 391 ? 1.856 10.089 30.645 1 97.18 391 VAL A C 1
ATOM 3100 O O . VAL A 1 391 ? 2.02 9.207 31.491 1 97.18 391 VAL A O 1
ATOM 3103 N N . LYS A 1 392 ? 2.347 9.969 29.509 1 96.58 392 LYS A N 1
ATOM 3104 C CA . LYS A 1 392 ? 3.335 8.991 29.061 1 96.58 392 LYS A CA 1
ATOM 3105 C C . LYS A 1 392 ? 4.296 9.605 28.047 1 96.58 392 LYS A C 1
ATOM 3107 O O . LYS A 1 392 ? 3.869 10.107 27.005 1 96.58 392 LYS A O 1
ATOM 3112 N N . ASP A 1 393 ? 5.5 9.613 28.409 1 96.94 393 ASP A N 1
ATOM 3113 C CA . ASP A 1 393 ? 6.528 10.223 27.571 1 96.94 393 ASP A CA 1
ATOM 3114 C C . ASP A 1 393 ? 7.426 9.16 26.943 1 96.94 393 ASP A C 1
ATOM 3116 O O . ASP A 1 393 ? 7.881 8.241 27.627 1 96.94 393 ASP A O 1
ATOM 3120 N N . LYS A 1 394 ? 7.685 9.314 25.685 1 94.81 394 LYS A N 1
ATOM 3121 C CA . LYS A 1 394 ? 8.413 8.286 24.946 1 94.81 394 LYS A CA 1
ATOM 3122 C C . LYS A 1 394 ? 9.868 8.21 25.4 1 94.81 394 LYS A C 1
ATOM 3124 O O . LYS A 1 394 ? 10.428 7.119 25.526 1 94.81 394 LYS A O 1
ATOM 3129 N N . ILE A 1 395 ? 10.519 9.265 25.561 1 96.21 395 ILE A N 1
ATOM 3130 C CA . ILE A 1 395 ? 11.918 9.286 25.974 1 96.21 395 ILE A CA 1
ATOM 3131 C C . ILE A 1 395 ? 12.044 8.752 27.399 1 96.21 395 ILE A C 1
ATOM 3133 O O . ILE A 1 395 ? 12.916 7.929 27.686 1 96.21 395 ILE A O 1
ATOM 3137 N N . SER A 1 396 ? 11.15 9.211 28.27 1 97.3 396 SER A N 1
ATOM 3138 C CA . SER A 1 396 ? 11.203 8.753 29.654 1 97.3 396 SER A CA 1
ATOM 3139 C C . SER A 1 396 ? 10.904 7.261 29.754 1 97.3 396 SER A C 1
ATOM 3141 O O . SER A 1 396 ? 11.401 6.582 30.656 1 97.3 396 SER A O 1
ATOM 3143 N N . GLN A 1 397 ? 10.066 6.806 28.856 1 95.17 397 GLN A N 1
ATOM 3144 C CA . GLN A 1 397 ? 9.722 5.389 28.88 1 95.17 397 GLN A CA 1
ATOM 3145 C C . GLN A 1 397 ? 10.959 4.518 28.685 1 95.17 397 GLN A C 1
ATOM 3147 O O . GLN A 1 397 ? 11.067 3.442 29.276 1 95.17 397 GLN A O 1
ATOM 3152 N N . TYR A 1 398 ? 11.879 4.934 27.876 1 92.91 398 TYR A N 1
ATOM 3153 C CA . TYR A 1 398 ? 13.14 4.224 27.698 1 92.91 398 TYR A CA 1
ATOM 3154 C C . TYR A 1 398 ? 13.879 4.083 29.023 1 92.91 398 TYR A C 1
ATOM 3156 O O . TYR A 1 398 ? 14.349 2.996 29.367 1 92.91 398 TYR A O 1
ATOM 3164 N N . TRP A 1 399 ? 13.942 5.106 29.716 1 96.13 399 TRP A N 1
ATOM 3165 C CA . TRP A 1 399 ? 14.651 5.108 30.992 1 96.13 399 TRP A CA 1
ATOM 3166 C C . TRP A 1 399 ? 13.882 4.315 32.043 1 96.13 399 TRP A C 1
ATOM 3168 O O . TRP A 1 399 ? 14.481 3.619 32.866 1 96.13 399 TRP A O 1
ATOM 3178 N N . ILE A 1 400 ? 12.549 4.511 32.013 1 96.9 400 ILE A N 1
ATOM 3179 C CA . ILE A 1 400 ? 11.717 3.787 32.968 1 96.9 400 ILE A CA 1
ATOM 3180 C C . ILE A 1 400 ? 11.938 2.284 32.808 1 96.9 400 ILE A C 1
ATOM 3182 O O . ILE A 1 400 ? 12.138 1.572 33.795 1 96.9 400 ILE A O 1
ATOM 3186 N N . ASP A 1 401 ? 11.946 1.837 31.655 1 91.85 401 ASP A N 1
ATOM 3187 C CA . ASP A 1 401 ? 12.137 0.413 31.395 1 91.85 401 ASP A CA 1
ATOM 3188 C C . ASP A 1 401 ? 13.521 -0.047 31.846 1 91.85 401 ASP A C 1
ATOM 3190 O O . ASP A 1 401 ? 13.664 -1.126 32.425 1 91.85 401 ASP A O 1
ATOM 3194 N N . ARG A 1 402 ? 14.519 0.692 31.58 1 91.02 402 ARG A N 1
ATOM 3195 C CA . ARG A 1 402 ? 15.883 0.374 31.988 1 91.02 402 ARG A CA 1
ATOM 3196 C C . ARG A 1 402 ? 16.016 0.379 33.507 1 91.02 402 ARG A C 1
ATOM 3198 O O . ARG A 1 402 ? 16.644 -0.512 34.083 1 91.02 402 ARG A O 1
ATOM 3205 N N . LEU A 1 403 ? 15.452 1.369 34.122 1 96.08 403 LEU A N 1
ATOM 3206 C CA . LEU A 1 403 ? 15.518 1.503 35.573 1 96.08 403 LEU A CA 1
ATOM 3207 C C . LEU A 1 403 ? 14.79 0.351 36.259 1 96.08 403 LEU A C 1
ATOM 3209 O O . LEU A 1 403 ? 15.235 -0.137 37.3 1 96.08 403 LEU A O 1
ATOM 3213 N N . LEU A 1 404 ? 13.637 0.024 35.678 1 94.22 404 LEU A N 1
ATOM 3214 C CA . LEU A 1 404 ? 12.9 -1.102 36.241 1 94.22 404 LEU A CA 1
ATOM 3215 C C . LEU A 1 404 ? 13.734 -2.377 36.192 1 94.22 404 LEU A C 1
ATOM 3217 O O . LEU A 1 404 ? 13.726 -3.167 37.139 1 94.22 404 LEU A O 1
ATOM 3221 N N . GLN A 1 405 ? 14.426 -2.545 35.131 1 88.6 405 GLN A N 1
ATOM 3222 C CA . GLN A 1 405 ? 15.293 -3.711 35.001 1 88.6 405 GLN A CA 1
ATOM 3223 C C . GLN A 1 405 ? 16.449 -3.651 35.995 1 88.6 405 GLN A C 1
ATOM 3225 O O . GLN A 1 405 ? 16.766 -4.647 36.648 1 88.6 405 GLN A O 1
ATOM 3230 N N . MET A 1 406 ? 17.115 -2.553 36.172 1 93.18 406 MET A N 1
ATOM 3231 C CA . MET A 1 406 ? 18.22 -2.367 37.108 1 93.18 406 MET A CA 1
ATOM 3232 C C . MET A 1 406 ? 17.749 -2.546 38.548 1 93.18 406 MET A C 1
ATOM 3234 O O . MET A 1 406 ? 18.458 -3.133 39.368 1 93.18 406 MET A O 1
ATOM 3238 N N . ALA A 1 407 ? 16.596 -1.988 38.756 1 94.86 407 ALA A N 1
ATOM 3239 C CA . ALA A 1 407 ? 16.034 -2.129 40.097 1 94.86 407 ALA A CA 1
ATOM 3240 C C . ALA A 1 407 ? 15.778 -3.595 40.432 1 94.86 407 ALA A C 1
ATOM 3242 O O . ALA A 1 407 ? 16.061 -4.042 41.547 1 94.86 407 ALA A O 1
ATOM 3243 N N . LYS A 1 408 ? 15.222 -4.264 39.537 1 90.16 408 LYS A N 1
ATOM 3244 C CA . LYS A 1 408 ? 14.967 -5.687 39.742 1 90.16 408 LYS A CA 1
ATOM 3245 C C . LYS A 1 408 ? 16.263 -6.444 40.018 1 90.16 408 LYS A C 1
ATOM 3247 O O . LYS A 1 408 ? 16.313 -7.295 40.908 1 90.16 408 LYS A O 1
ATOM 3252 N N . GLU A 1 409 ? 17.273 -6.168 39.263 1 89.43 409 GLU A N 1
ATOM 3253 C CA . GLU A 1 409 ? 18.568 -6.815 39.447 1 89.43 409 GLU A CA 1
ATOM 3254 C C . GLU A 1 409 ? 19.158 -6.49 40.816 1 89.43 409 GLU A C 1
ATOM 3256 O O . GLU A 1 409 ? 19.634 -7.383 41.521 1 89.43 409 GLU A O 1
ATOM 3261 N N . LYS A 1 410 ? 19.102 -5.3 41.198 1 93.65 410 LYS A N 1
ATOM 3262 C CA . LYS A 1 410 ? 19.637 -4.88 42.49 1 93.65 410 LYS A CA 1
ATOM 3263 C C . LYS A 1 410 ? 18.816 -5.458 43.639 1 93.65 410 LYS A C 1
ATOM 3265 O O . LYS A 1 410 ? 19.362 -5.789 44.694 1 93.65 410 LYS A O 1
ATOM 3270 N N . HIS A 1 411 ? 17.534 -5.522 43.451 1 92.73 411 HIS A N 1
ATOM 3271 C CA . HIS A 1 411 ? 16.682 -6.151 44.454 1 92.73 411 HIS A CA 1
ATOM 3272 C C . HIS A 1 411 ? 17.04 -7.622 44.637 1 92.73 411 HIS A C 1
ATOM 3274 O O . HIS A 1 411 ? 17.077 -8.121 45.764 1 92.73 411 HIS A O 1
ATOM 3280 N N . THR A 1 412 ? 17.267 -8.225 43.494 1 90.69 412 THR A N 1
ATOM 3281 C CA . THR A 1 412 ? 17.635 -9.635 43.564 1 90.69 412 THR A CA 1
ATOM 3282 C C . THR A 1 412 ? 18.96 -9.812 44.299 1 90.69 412 THR A C 1
ATOM 3284 O O . THR A 1 412 ? 19.099 -10.712 45.131 1 90.69 412 THR A O 1
ATOM 3287 N N . VAL A 1 413 ? 19.878 -8.976 44.109 1 90.56 413 VAL A N 1
ATOM 3288 C CA . VAL A 1 413 ? 21.212 -9.075 44.692 1 90.56 413 VAL A CA 1
ATOM 3289 C C . VAL A 1 413 ? 21.162 -8.691 46.169 1 90.56 413 VAL A C 1
ATOM 3291 O O . VAL A 1 413 ? 21.798 -9.335 47.006 1 90.56 413 VAL A O 1
ATOM 3294 N N . MET A 1 414 ? 20.378 -7.709 46.555 1 92.25 414 MET A N 1
ATOM 3295 C CA . MET A 1 414 ? 20.465 -7.124 47.89 1 92.25 414 MET A CA 1
ATOM 3296 C C . MET A 1 414 ? 19.382 -7.689 48.803 1 92.25 414 MET A C 1
ATOM 3298 O O . MET A 1 414 ? 19.478 -7.582 50.027 1 92.25 414 MET A O 1
ATOM 3302 N N . LEU A 1 415 ? 18.288 -8.274 48.203 1 90.03 415 LEU A N 1
ATOM 3303 C CA . LEU A 1 415 ? 17.167 -8.692 49.037 1 90.03 415 LEU A CA 1
ATOM 3304 C C . LEU A 1 415 ? 16.946 -10.197 48.938 1 90.03 415 LEU A C 1
ATOM 3306 O O . LEU A 1 415 ? 16.642 -10.852 49.938 1 90.03 415 LEU A O 1
ATOM 3310 N N . LYS A 1 416 ? 17.094 -10.81 47.769 1 85.57 416 LYS A N 1
ATOM 3311 C CA . LYS A 1 416 ? 16.623 -12.175 47.554 1 85.57 416 LYS A CA 1
ATOM 3312 C C . LYS A 1 416 ? 17.773 -13.174 47.64 1 85.57 416 LYS A C 1
ATOM 3314 O O . LYS A 1 416 ? 17.625 -14.251 48.221 1 85.57 416 LYS A O 1
ATOM 3319 N N . ASN A 1 417 ? 18.948 -12.715 47.053 1 85.1 417 ASN A N 1
ATOM 3320 C CA . ASN A 1 417 ? 20.078 -13.637 47.042 1 85.1 417 ASN A CA 1
ATOM 3321 C C . ASN A 1 417 ? 20.696 -13.782 48.43 1 85.1 417 ASN A C 1
ATOM 3323 O O . ASN A 1 417 ? 21.272 -12.831 48.96 1 85.1 417 ASN A O 1
ATOM 3327 N N . ARG A 1 418 ? 20.698 -14.871 49.116 1 81.27 418 ARG A N 1
ATOM 3328 C CA . ARG A 1 418 ? 21.127 -15.135 50.486 1 81.27 418 ARG A CA 1
ATOM 3329 C C . ARG A 1 418 ? 22.613 -14.838 50.661 1 81.27 418 ARG A C 1
ATOM 3331 O O . ARG A 1 418 ? 23.043 -14.407 51.733 1 81.27 418 ARG A O 1
ATOM 3338 N N . SER A 1 419 ? 23.369 -15.021 49.596 1 84.01 419 SER A N 1
ATOM 3339 C CA . SER A 1 419 ? 24.816 -14.858 49.693 1 84.01 419 SER A CA 1
ATOM 3340 C C . SER A 1 419 ? 25.216 -13.391 49.573 1 84.01 419 SER A C 1
ATOM 3342 O O . SER A 1 419 ? 26.287 -12.995 50.037 1 84.01 419 SER A O 1
ATOM 3344 N N . THR A 1 420 ? 24.362 -12.569 48.907 1 86.49 420 THR A N 1
ATOM 3345 C CA . THR A 1 420 ? 24.8 -11.21 48.608 1 86.49 420 THR A CA 1
ATOM 3346 C C . THR A 1 420 ? 23.85 -10.187 49.226 1 86.49 420 THR A C 1
ATOM 3348 O O . THR A 1 420 ? 24.118 -8.985 49.193 1 86.49 420 THR A O 1
ATOM 3351 N N . ARG A 1 421 ? 22.832 -10.759 49.816 1 86.31 421 ARG A N 1
ATOM 3352 C CA . ARG A 1 421 ? 21.833 -9.819 50.314 1 86.31 421 ARG A CA 1
ATOM 3353 C C . ARG A 1 421 ? 22.358 -9.052 51.524 1 86.31 421 ARG A C 1
ATOM 3355 O O . ARG A 1 421 ? 23.399 -9.402 52.083 1 86.31 421 ARG A O 1
ATOM 3362 N N . ASP A 1 422 ? 21.739 -7.899 51.854 1 86.24 422 ASP A N 1
ATOM 3363 C CA . ASP A 1 422 ? 22.107 -7.07 52.997 1 86.24 422 ASP A CA 1
ATOM 3364 C C . ASP A 1 422 ? 22.244 -7.91 54.265 1 86.24 422 ASP A C 1
ATOM 3366 O O . ASP A 1 422 ? 21.33 -8.656 54.623 1 86.24 422 ASP A O 1
ATOM 3370 N N . PRO A 1 423 ? 23.345 -7.848 54.889 1 83.03 423 PRO A N 1
ATOM 3371 C CA . PRO A 1 423 ? 23.611 -8.681 56.064 1 83.03 423 PRO A CA 1
ATOM 3372 C C . PRO A 1 423 ? 22.571 -8.497 57.166 1 83.03 423 PRO A C 1
ATOM 3374 O O . PRO A 1 423 ? 22.332 -9.415 57.955 1 83.03 423 PRO A O 1
ATOM 3377 N N . ARG A 1 424 ? 21.953 -7.472 57.232 1 85.53 424 ARG A N 1
ATOM 3378 C CA . ARG A 1 424 ? 20.966 -7.218 58.276 1 85.53 424 ARG A CA 1
ATOM 3379 C C . ARG A 1 424 ? 19.746 -8.118 58.107 1 85.53 424 ARG A C 1
ATOM 3381 O O . ARG A 1 424 ? 18.981 -8.319 59.052 1 85.53 424 ARG A O 1
ATOM 3388 N N . LEU A 1 425 ? 19.541 -8.579 56.904 1 89.12 425 LEU A N 1
ATOM 3389 C CA . LEU A 1 425 ? 18.377 -9.41 56.618 1 89.12 425 LEU A CA 1
ATOM 3390 C C . LEU A 1 425 ? 18.639 -10.863 56.998 1 89.12 425 LEU A C 1
ATOM 3392 O O . LEU A 1 425 ? 17.708 -11.669 57.065 1 89.12 425 LEU A O 1
ATOM 3396 N N . ASN A 1 426 ? 19.918 -11.144 57.269 1 80.68 426 ASN A N 1
ATOM 3397 C CA . ASN A 1 426 ? 20.259 -12.496 57.698 1 80.68 426 ASN A CA 1
ATOM 3398 C C . ASN A 1 426 ? 20.119 -12.657 59.209 1 80.68 426 ASN A C 1
ATOM 3400 O O . ASN A 1 426 ? 20.175 -13.775 59.726 1 80.68 426 ASN A O 1
ATOM 3404 N N . GLU A 1 427 ? 20.011 -11.545 59.867 1 79.6 427 GLU A N 1
ATOM 3405 C CA . GLU A 1 427 ? 19.845 -11.584 61.317 1 79.6 427 GLU A CA 1
ATOM 3406 C C . GLU A 1 427 ? 18.387 -11.823 61.699 1 79.6 427 GLU A C 1
ATOM 3408 O O . GLU A 1 427 ? 17.481 -11.563 60.904 1 79.6 427 GLU A O 1
ATOM 3413 N N . VAL A 1 428 ? 18.083 -12.563 62.79 1 77.13 428 VAL A N 1
ATOM 3414 C CA . VAL A 1 428 ? 16.739 -12.875 63.265 1 77.13 428 VAL A CA 1
ATOM 3415 C C . VAL A 1 428 ? 16.011 -11.585 63.637 1 77.13 428 VAL A C 1
ATOM 3417 O O . VAL A 1 428 ? 16.456 -10.845 64.517 1 77.13 428 VAL A O 1
ATOM 3420 N N . ILE A 1 429 ? 15.13 -11.089 62.766 1 76.54 429 ILE A N 1
ATOM 3421 C CA . ILE A 1 429 ? 14.31 -9.912 63.034 1 76.54 429 ILE A CA 1
ATOM 3422 C C . ILE A 1 429 ? 12.936 -10.345 63.542 1 76.54 429 ILE A C 1
ATOM 3424 O O . ILE A 1 429 ? 12.133 -10.897 62.786 1 76.54 429 ILE A O 1
ATOM 3428 N N . PRO A 1 430 ? 12.673 -10.27 64.832 1 73.44 430 PRO A N 1
ATOM 3429 C CA . PRO A 1 430 ? 11.491 -10.856 65.467 1 73.44 430 PRO A CA 1
ATOM 3430 C C . PRO A 1 430 ? 10.186 -10.233 64.976 1 73.44 430 PRO A C 1
ATOM 3432 O O . PRO A 1 430 ? 9.136 -10.881 65.012 1 73.44 430 PRO A O 1
ATOM 3435 N N . VAL A 1 431 ? 10.095 -8.89 64.545 1 80.05 431 VAL A N 1
ATOM 3436 C CA . VAL A 1 431 ? 8.848 -8.214 64.2 1 80.05 431 VAL A CA 1
ATOM 3437 C C . VAL A 1 431 ? 8.767 -8.019 62.688 1 80.05 431 VAL A C 1
ATOM 3439 O O . VAL A 1 431 ? 9.691 -7.479 62.075 1 80.05 431 VAL A O 1
ATOM 3442 N N . ARG A 1 432 ? 7.766 -8.545 62.049 1 81.1 432 ARG A N 1
ATOM 3443 C CA . ARG A 1 432 ? 7.505 -8.49 60.615 1 81.1 432 ARG A CA 1
ATOM 3444 C C . ARG A 1 432 ? 7.579 -7.056 60.1 1 81.1 432 ARG A C 1
ATOM 3446 O O . ARG A 1 432 ? 8.063 -6.812 58.993 1 81.1 432 ARG A O 1
ATOM 3453 N N . GLU A 1 433 ? 7.073 -6.195 61.035 1 85.36 433 GLU A N 1
ATOM 3454 C CA . GLU A 1 433 ? 7.025 -4.794 60.63 1 85.36 433 GLU A CA 1
ATOM 3455 C C . GLU A 1 433 ? 8.427 -4.201 60.525 1 85.36 433 GLU A C 1
ATOM 3457 O O . GLU A 1 433 ? 8.685 -3.353 59.668 1 85.36 433 GLU A O 1
ATOM 3462 N N . ASP A 1 434 ? 9.239 -4.618 61.368 1 82.01 434 ASP A N 1
ATOM 3463 C CA . ASP A 1 434 ? 10.615 -4.132 61.341 1 82.01 434 ASP A CA 1
ATOM 3464 C C . ASP A 1 434 ? 11.355 -4.649 60.109 1 82.01 434 ASP A C 1
ATOM 3466 O O . ASP A 1 434 ? 12.175 -3.936 59.527 1 82.01 434 ASP A O 1
ATOM 3470 N N . ARG A 1 435 ? 11.012 -5.844 59.772 1 87.66 435 ARG A N 1
ATOM 3471 C CA . ARG A 1 435 ? 11.608 -6.388 58.556 1 87.66 435 ARG A CA 1
ATOM 3472 C C . ARG A 1 435 ? 11.146 -5.614 57.326 1 87.66 435 ARG A C 1
ATOM 3474 O O . ARG A 1 435 ? 11.941 -5.34 56.424 1 87.66 435 ARG A O 1
ATOM 3481 N N . LYS A 1 436 ? 9.865 -5.298 57.311 1 88.59 436 LYS A N 1
ATOM 3482 C CA . LYS A 1 436 ? 9.322 -4.507 56.21 1 88.59 436 LYS A CA 1
ATOM 3483 C C . LYS A 1 436 ? 9.998 -3.141 56.13 1 88.59 436 LYS A C 1
ATOM 3485 O O . LYS A 1 436 ? 10.268 -2.64 55.036 1 88.59 436 LYS A O 1
ATOM 3490 N N . ARG A 1 437 ? 10.231 -2.527 57.21 1 86.59 437 ARG A N 1
ATOM 3491 C CA . ARG A 1 437 ? 10.886 -1.224 57.267 1 86.59 437 ARG A CA 1
ATOM 3492 C C . ARG A 1 437 ? 12.32 -1.309 56.755 1 86.59 437 ARG A C 1
ATOM 3494 O O . ARG A 1 437 ? 12.789 -0.409 56.056 1 86.59 437 ARG A O 1
ATOM 3501 N N . LEU A 1 438 ? 12.934 -2.401 57.202 1 90.09 438 LEU A N 1
ATOM 3502 C CA . LEU A 1 438 ? 14.304 -2.599 56.743 1 90.09 438 LEU A CA 1
ATOM 3503 C C . LEU A 1 438 ? 14.346 -2.804 55.232 1 90.09 438 LEU A C 1
ATOM 3505 O O . LEU A 1 438 ? 15.191 -2.225 54.546 1 90.09 438 LEU A O 1
ATOM 3509 N N . VAL A 1 439 ? 13.417 -3.628 54.797 1 91.48 439 VAL A N 1
ATOM 3510 C CA . VAL A 1 439 ? 13.331 -3.89 53.364 1 91.48 439 VAL A CA 1
ATOM 3511 C C . VAL A 1 439 ? 13.054 -2.587 52.617 1 91.48 439 VAL A C 1
ATOM 3513 O O . VAL A 1 439 ? 13.675 -2.31 51.588 1 91.48 439 VAL A O 1
ATOM 3516 N N . ASN A 1 440 ? 12.181 -1.756 53.163 1 90.9 440 ASN A N 1
ATOM 3517 C CA . ASN A 1 440 ? 11.857 -0.475 52.545 1 90.9 440 ASN A CA 1
ATOM 3518 C C . ASN A 1 440 ? 13.043 0.484 52.588 1 90.9 440 ASN A C 1
ATOM 3520 O O . ASN A 1 440 ? 13.225 1.294 51.677 1 90.9 440 ASN A O 1
ATOM 3524 N N . GLY A 1 441 ? 13.714 0.4 53.647 1 91.19 441 GLY A N 1
ATOM 3525 C CA . GLY A 1 441 ? 14.915 1.212 53.753 1 91.19 441 GLY A CA 1
ATOM 3526 C C . GLY A 1 441 ? 15.959 0.873 52.707 1 91.19 441 GLY A C 1
ATOM 3527 O O . GLY A 1 441 ? 16.589 1.767 52.137 1 91.19 441 GLY A O 1
ATOM 3528 N N . ILE A 1 442 ? 16.124 -0.404 52.483 1 93.4 442 ILE A N 1
ATOM 3529 C CA . ILE A 1 442 ? 17.07 -0.855 51.468 1 93.4 442 ILE A CA 1
ATOM 3530 C C . ILE A 1 442 ? 16.587 -0.424 50.085 1 93.4 442 ILE A C 1
ATOM 3532 O O . ILE A 1 442 ? 17.381 0.03 49.257 1 93.4 442 ILE A O 1
ATOM 3536 N N . LYS A 1 443 ? 15.302 -0.585 49.848 1 93.32 443 LYS A N 1
ATOM 3537 C CA . LYS A 1 443 ? 14.734 -0.18 48.565 1 93.32 443 LYS A CA 1
ATOM 3538 C C . LYS A 1 443 ? 14.926 1.314 48.326 1 93.32 443 LYS A C 1
ATOM 3540 O O . LYS A 1 443 ? 15.185 1.74 47.198 1 93.32 443 LYS A O 1
ATOM 3545 N N . ARG A 1 444 ? 14.848 2.108 49.297 1 93.8 444 ARG A N 1
ATOM 3546 C CA . ARG A 1 444 ? 15.048 3.55 49.186 1 93.8 444 ARG A CA 1
ATOM 3547 C C . ARG A 1 444 ? 16.504 3.878 48.873 1 93.8 444 ARG A C 1
ATOM 3549 O O . ARG A 1 444 ? 16.788 4.837 48.152 1 93.8 444 ARG A O 1
ATOM 3556 N N . GLY A 1 445 ? 17.356 3.162 49.532 1 93.97 445 GLY A N 1
ATOM 3557 C CA . GLY A 1 445 ? 18.761 3.325 49.194 1 93.97 445 GLY A CA 1
ATOM 3558 C C . GLY A 1 445 ? 19.063 3.032 47.736 1 93.97 445 GLY A C 1
ATOM 3559 O O . GLY A 1 445 ? 19.806 3.773 47.09 1 93.97 445 GLY A O 1
ATOM 3560 N N . ILE A 1 446 ? 18.436 1.961 47.246 1 95.39 446 ILE A N 1
ATOM 3561 C CA . ILE A 1 446 ? 18.594 1.594 45.843 1 95.39 446 ILE A CA 1
ATOM 3562 C C . ILE A 1 446 ? 17.996 2.683 44.954 1 95.39 446 ILE A C 1
ATOM 3564 O O . ILE A 1 446 ? 18.571 3.035 43.922 1 95.39 446 ILE A O 1
ATOM 3568 N N . GLN A 1 447 ? 16.855 3.141 45.337 1 96.44 447 GLN A N 1
ATOM 3569 C CA . GLN A 1 447 ? 16.193 4.208 44.594 1 96.44 447 GLN A CA 1
ATOM 3570 C C . GLN A 1 447 ? 17.104 5.425 44.449 1 96.44 447 GLN A C 1
ATOM 3572 O O . GLN A 1 447 ? 17.198 6.011 43.369 1 96.44 447 GLN A O 1
ATOM 3577 N N . THR A 1 448 ? 17.754 5.852 45.48 1 95.77 448 THR A N 1
ATOM 3578 C CA . THR A 1 448 ? 18.647 7.005 45.473 1 95.77 448 THR A CA 1
ATOM 3579 C C . THR A 1 448 ? 19.847 6.754 44.565 1 95.77 448 THR A C 1
ATOM 3581 O O . THR A 1 448 ? 20.258 7.639 43.812 1 95.77 448 THR A O 1
ATOM 3584 N N . ASP A 1 449 ? 20.364 5.562 44.672 1 95.54 449 ASP A N 1
ATOM 3585 C CA . ASP A 1 449 ? 21.498 5.203 43.825 1 95.54 449 ASP A CA 1
ATOM 3586 C C . ASP A 1 449 ? 21.119 5.26 42.347 1 95.54 449 ASP A C 1
ATOM 3588 O O . ASP A 1 449 ? 21.887 5.759 41.522 1 95.54 449 ASP A O 1
ATOM 3592 N N . LEU A 1 450 ? 19.999 4.706 42.067 1 97.38 450 LEU A N 1
ATOM 3593 C CA . LEU A 1 450 ? 19.558 4.647 40.677 1 97.38 450 LEU A CA 1
ATOM 3594 C C . LEU A 1 450 ? 19.205 6.037 40.159 1 97.38 450 LEU A C 1
ATOM 3596 O O . LEU A 1 450 ? 19.417 6.338 38.982 1 97.38 450 LEU A O 1
ATOM 3600 N N . TRP A 1 451 ? 18.604 6.848 40.993 1 97.14 451 TRP A N 1
ATOM 3601 C CA . TRP A 1 451 ? 18.312 8.225 40.611 1 97.14 451 TRP A CA 1
ATOM 3602 C C . TRP A 1 451 ? 19.593 8.978 40.268 1 97.14 451 TRP A C 1
ATOM 3604 O O . TRP A 1 451 ? 19.644 9.711 39.276 1 97.14 451 TRP A O 1
ATOM 3614 N N . ASN A 1 452 ? 20.642 8.805 41.106 1 95.77 452 ASN A N 1
ATOM 3615 C CA . ASN A 1 452 ? 21.927 9.453 40.866 1 95.77 452 ASN A CA 1
ATOM 3616 C C . ASN A 1 452 ? 22.564 8.97 39.566 1 95.77 452 ASN A C 1
ATOM 3618 O O . ASN A 1 452 ? 23.25 9.735 38.884 1 95.77 452 ASN A O 1
ATOM 3622 N N . TRP A 1 453 ? 22.291 7.811 39.346 1 96.58 453 TRP A N 1
ATOM 3623 C CA . TRP A 1 453 ? 22.777 7.266 38.082 1 96.58 453 TRP A CA 1
ATOM 3624 C C . TRP A 1 453 ? 22.046 7.894 36.901 1 96.58 453 TRP A C 1
ATOM 3626 O O . TRP A 1 453 ? 22.668 8.257 35.9 1 96.58 453 TRP A O 1
ATOM 3636 N N . LEU A 1 454 ? 20.731 8.008 36.99 1 97.01 454 LEU A N 1
ATOM 3637 C CA . LEU A 1 454 ? 19.884 8.49 35.904 1 97.01 454 LEU A CA 1
ATOM 3638 C C . LEU A 1 454 ? 20.265 9.912 35.508 1 97.01 454 LEU A C 1
ATOM 3640 O O . LEU A 1 454 ? 20.388 10.218 34.319 1 97.01 454 LEU A O 1
ATOM 3644 N N . VAL A 1 455 ? 20.426 10.788 36.449 1 96.16 455 VAL A N 1
ATOM 3645 C CA . VAL A 1 455 ? 20.654 12.205 36.185 1 96.16 455 VAL A CA 1
ATOM 3646 C C . VAL A 1 455 ? 21.998 12.39 35.483 1 96.16 455 VAL A C 1
ATOM 3648 O O . VAL A 1 455 ? 22.235 13.417 34.843 1 96.16 455 VAL A O 1
ATOM 3651 N N . LYS A 1 456 ? 22.86 11.356 35.521 1 95.51 456 LYS A N 1
ATOM 3652 C CA . LYS A 1 456 ? 24.169 11.434 34.879 1 95.51 456 LYS A CA 1
ATOM 3653 C C . LYS A 1 456 ? 24.116 10.886 33.456 1 95.51 456 LYS A C 1
ATOM 3655 O O . LYS A 1 456 ? 25.106 10.949 32.724 1 95.51 456 LYS A O 1
ATOM 3660 N N . GLN A 1 457 ? 23.004 10.403 33.162 1 94.09 457 GLN A N 1
ATOM 3661 C CA . GLN A 1 457 ? 22.845 9.86 31.817 1 94.09 457 GLN A CA 1
ATOM 3662 C C . GLN A 1 457 ? 22.222 10.89 30.878 1 94.09 457 GLN A C 1
ATOM 3664 O O . GLN A 1 457 ? 21.428 11.729 31.308 1 94.09 457 GLN A O 1
ATOM 3669 N N . PRO A 1 458 ? 22.366 10.806 29.604 1 92.04 458 PRO A N 1
ATOM 3670 C CA . PRO A 1 458 ? 23.486 10.128 28.946 1 92.04 458 PRO A CA 1
ATOM 3671 C C . PRO A 1 458 ? 24.841 10.716 29.334 1 92.04 458 PRO A C 1
ATOM 3673 O O . PRO A 1 458 ? 24.955 11.926 29.546 1 92.04 458 PRO A O 1
ATOM 3676 N N . ALA A 1 459 ? 25.869 10.003 29.309 1 90.92 459 ALA A N 1
ATOM 3677 C CA . ALA A 1 459 ? 27.18 10.418 29.802 1 90.92 459 ALA A CA 1
ATOM 3678 C C . ALA A 1 459 ? 27.739 11.569 28.972 1 90.92 459 ALA A C 1
ATOM 3680 O O . ALA A 1 459 ? 28.363 12.486 29.511 1 90.92 459 ALA A O 1
ATOM 3681 N N . GLU A 1 460 ? 27.49 11.556 27.742 1 88.13 460 GLU A N 1
ATOM 3682 C CA . GLU A 1 460 ? 28.027 12.579 26.848 1 88.13 460 GLU A CA 1
ATOM 3683 C C . GLU A 1 460 ? 27.392 13.939 27.122 1 88.13 460 GLU A C 1
ATOM 3685 O O . GLU A 1 460 ? 28.089 14.954 27.181 1 88.13 460 GLU A O 1
ATOM 3690 N N . SER A 1 461 ? 26.075 13.937 27.289 1 90.77 461 SER A N 1
ATOM 3691 C CA . SER A 1 461 ? 25.367 15.187 27.548 1 90.77 461 SER A CA 1
ATOM 3692 C C . SER A 1 461 ? 25.668 15.713 28.947 1 90.77 461 SER A C 1
ATOM 3694 O O . SER A 1 461 ? 25.734 16.925 29.159 1 90.77 461 SER A O 1
ATOM 3696 N N . TYR A 1 462 ? 25.82 14.846 29.88 1 93.52 462 TYR A N 1
ATOM 3697 C CA . TYR A 1 462 ? 26.141 15.231 31.249 1 93.52 462 TYR A CA 1
ATOM 3698 C C . TYR A 1 462 ? 27.51 15.898 31.321 1 93.52 462 TYR A C 1
ATOM 3700 O O . TYR A 1 462 ? 27.701 16.859 32.069 1 93.52 462 TYR A O 1
ATOM 3708 N N . ALA A 1 463 ? 28.46 15.416 30.496 1 92.75 463 ALA A N 1
ATOM 3709 C CA . ALA A 1 463 ? 29.828 15.928 30.494 1 92.75 463 ALA A CA 1
ATOM 3710 C C . ALA A 1 463 ? 29.876 17.364 29.981 1 92.75 463 ALA A C 1
ATOM 3712 O O . ALA A 1 463 ? 30.775 18.128 30.338 1 92.75 463 ALA A O 1
ATOM 3713 N N . LYS A 1 464 ? 28.9 17.723 29.2 1 89.55 464 LYS A N 1
ATOM 3714 C CA . LYS A 1 464 ? 28.868 19.059 28.612 1 89.55 464 LYS A CA 1
ATOM 3715 C C . LYS A 1 464 ? 28.352 20.089 29.613 1 89.55 464 LYS A C 1
ATOM 3717 O O . LYS A 1 464 ? 28.531 21.293 29.42 1 89.55 464 LYS A O 1
ATOM 3722 N N . LEU A 1 465 ? 27.744 19.608 30.711 1 93.16 465 LEU A N 1
ATOM 3723 C CA . LEU A 1 465 ? 27.216 20.522 31.718 1 93.16 465 LEU A CA 1
ATOM 3724 C C . LEU A 1 465 ? 28.33 21.028 32.63 1 93.16 465 LEU A C 1
ATOM 3726 O O . LEU A 1 465 ? 29.219 20.265 33.012 1 93.16 465 LEU A O 1
ATOM 3730 N N . ALA A 1 466 ? 28.293 22.298 32.978 1 91.99 466 ALA A N 1
ATOM 3731 C CA . ALA A 1 466 ? 29.248 22.869 33.925 1 91.99 466 ALA A CA 1
ATOM 3732 C C . ALA A 1 466 ? 29.08 22.254 35.311 1 91.99 466 ALA A C 1
ATOM 3734 O O . ALA A 1 466 ? 27.985 21.82 35.676 1 91.99 466 ALA A O 1
ATOM 3735 N N . PRO A 1 467 ? 30.13 22.149 36.073 1 89.05 467 PRO A N 1
ATOM 3736 C CA . PRO A 1 467 ? 30.071 21.523 37.396 1 89.05 467 PRO A CA 1
ATOM 3737 C C . PRO A 1 467 ? 29.076 22.209 38.33 1 89.05 467 PRO A C 1
ATOM 3739 O O . PRO A 1 467 ? 28.479 21.556 39.189 1 89.05 467 PRO A O 1
ATOM 3742 N N . SER A 1 468 ? 28.857 23.476 38.132 1 90.73 468 SER A N 1
ATOM 3743 C CA . SER A 1 468 ? 27.954 24.212 39.011 1 90.73 468 SER A CA 1
ATOM 3744 C C . SER A 1 468 ? 26.546 24.276 38.428 1 90.73 468 SER A C 1
ATOM 3746 O O . SER A 1 468 ? 25.65 24.88 39.022 1 90.73 468 SER A O 1
ATOM 3748 N N . ASP A 1 469 ? 26.279 23.61 37.368 1 89.62 469 ASP A N 1
ATOM 3749 C CA . ASP A 1 469 ? 24.977 23.654 36.709 1 89.62 469 ASP A CA 1
ATOM 3750 C C . ASP A 1 469 ? 23.935 22.868 37.501 1 89.62 469 ASP A C 1
ATOM 3752 O O . ASP A 1 469 ? 24.137 21.69 37.805 1 89.62 469 ASP A O 1
ATOM 3756 N N . PRO A 1 470 ? 22.903 23.498 37.863 1 89.22 470 PRO A N 1
ATOM 3757 C CA . PRO A 1 470 ? 21.86 22.807 38.624 1 89.22 470 PRO A CA 1
ATOM 3758 C C . PRO A 1 470 ? 21.246 21.638 37.857 1 89.22 470 PRO A C 1
ATOM 3760 O O . PRO A 1 470 ? 20.659 20.738 38.463 1 89.22 470 PRO A O 1
ATOM 3763 N N . LEU A 1 471 ? 21.369 21.617 36.588 1 90.19 471 LEU A N 1
ATOM 3764 C CA . LEU A 1 471 ? 20.783 20.579 35.746 1 90.19 471 LEU A CA 1
ATOM 3765 C C . LEU A 1 471 ? 21.486 19.243 35.962 1 90.19 471 LEU A C 1
ATOM 3767 O O . LEU A 1 471 ? 20.994 18.2 35.524 1 90.19 471 LEU A O 1
ATOM 3771 N N . ARG A 1 472 ? 22.546 19.151 36.649 1 92.47 472 ARG A N 1
ATOM 3772 C CA . ARG A 1 472 ? 23.296 17.924 36.898 1 92.47 472 ARG A CA 1
ATOM 3773 C C . ARG A 1 472 ? 22.539 17.002 37.849 1 92.47 472 ARG A C 1
ATOM 3775 O O . ARG A 1 472 ? 22.79 15.796 37.883 1 92.47 472 ARG A O 1
ATOM 3782 N N . ASN A 1 473 ? 21.643 17.678 38.634 1 91.86 473 ASN A N 1
ATOM 3783 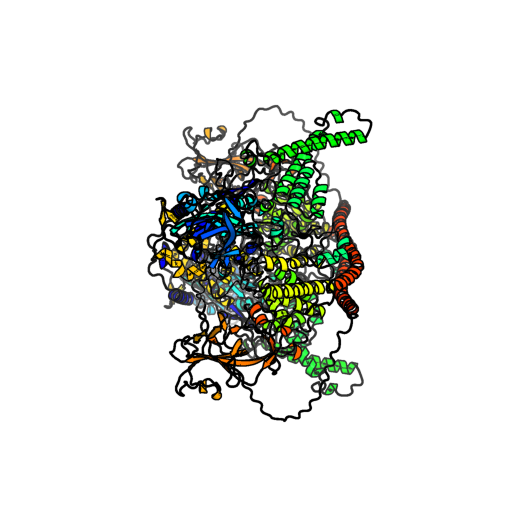C CA . ASN A 1 473 ? 20.961 16.873 39.643 1 91.86 473 ASN A CA 1
ATOM 3784 C C . ASN A 1 473 ? 19.474 16.73 39.334 1 91.86 473 ASN A C 1
ATOM 3786 O O . ASN A 1 473 ? 18.683 16.387 40.215 1 91.86 473 ASN A O 1
ATOM 3790 N N . GLN A 1 474 ? 19.14 17.066 38.123 1 94.16 474 GLN A N 1
ATOM 3791 C CA . GLN A 1 474 ? 17.739 16.988 37.722 1 94.16 474 GLN A CA 1
ATOM 3792 C C . GLN A 1 474 ? 17.592 16.308 36.364 1 94.16 474 GLN A C 1
ATOM 3794 O O . GLN A 1 474 ? 18.578 16.112 35.652 1 94.16 474 GLN A O 1
ATOM 3799 N N . ILE A 1 475 ? 16.362 15.912 36.099 1 96.29 475 ILE A N 1
ATOM 3800 C CA . ILE A 1 475 ? 16.087 15.374 34.771 1 96.29 475 ILE A CA 1
ATOM 3801 C C . ILE A 1 475 ? 16.119 16.5 33.74 1 96.29 475 ILE A C 1
ATOM 3803 O O . ILE A 1 475 ? 15.767 17.641 34.047 1 96.29 475 ILE A O 1
ATOM 3807 N N . ARG A 1 476 ? 16.523 16.241 32.582 1 95.96 476 ARG A N 1
ATOM 3808 C CA . ARG A 1 476 ? 16.743 17.248 31.549 1 95.96 476 ARG A CA 1
ATOM 3809 C C . ARG A 1 476 ? 15.902 16.954 30.311 1 95.96 476 ARG A C 1
ATOM 3811 O O . ARG A 1 476 ? 15.749 15.796 29.919 1 95.96 476 ARG A O 1
ATOM 3818 N N . PRO A 1 477 ? 15.417 17.983 29.673 1 94.72 477 PRO A N 1
ATOM 3819 C CA . PRO A 1 477 ? 14.69 17.799 28.415 1 94.72 477 PRO A CA 1
ATOM 3820 C C . PRO A 1 477 ? 15.581 17.279 27.288 1 94.72 477 PRO A C 1
ATOM 3822 O O . PRO A 1 477 ? 16.706 17.755 27.118 1 94.72 477 PRO A O 1
ATOM 3825 N N . GLY A 1 478 ? 15.077 16.323 26.489 1 94.07 478 GLY A N 1
ATOM 3826 C CA . GLY A 1 478 ? 15.854 15.739 25.407 1 94.07 478 GLY A CA 1
ATOM 3827 C C . GLY A 1 478 ? 16.627 14.503 25.826 1 94.07 478 GLY A C 1
ATOM 3828 O O . GLY A 1 478 ? 16.773 13.561 25.045 1 94.07 478 GLY A O 1
ATOM 3829 N N . ASP A 1 479 ? 17.065 14.529 27.064 1 95.8 479 ASP A N 1
ATOM 3830 C CA . ASP A 1 479 ? 17.827 13.399 27.584 1 95.8 479 ASP A CA 1
ATOM 3831 C C . ASP A 1 479 ? 16.916 12.404 28.299 1 95.8 479 ASP A C 1
ATOM 3833 O O . ASP A 1 479 ? 17.067 11.191 28.139 1 95.8 479 ASP A O 1
ATOM 3837 N N . HIS A 1 480 ? 16.009 13.062 29.149 1 97.48 480 HIS A N 1
ATOM 3838 C CA . HIS A 1 480 ? 15.228 12.183 30.011 1 97.48 480 HIS A CA 1
ATOM 3839 C C . HIS A 1 480 ? 13.739 12.279 29.694 1 97.48 480 HIS A C 1
ATOM 3841 O O . HIS A 1 480 ? 12.954 11.427 30.115 1 97.48 480 HIS A O 1
ATOM 3847 N N . TYR A 1 481 ? 13.339 13.359 29.061 1 97.19 481 TYR A N 1
ATOM 3848 C CA . TYR A 1 481 ? 11.945 13.497 28.654 1 97.19 481 TYR A CA 1
ATOM 3849 C C . TYR A 1 481 ? 11.826 14.349 27.396 1 97.19 481 TYR A C 1
ATOM 3851 O O . TYR A 1 481 ? 12.829 14.839 26.873 1 97.19 481 TYR A O 1
ATOM 3859 N N . ASN A 1 482 ? 10.699 14.59 26.843 1 96.33 482 ASN A N 1
ATOM 3860 C CA . ASN A 1 482 ? 10.361 15.291 25.609 1 96.33 482 ASN A CA 1
ATOM 3861 C C . ASN A 1 482 ? 10.839 16.74 25.638 1 96.33 482 ASN A C 1
ATOM 3863 O O . ASN A 1 482 ? 10.4 17.526 26.479 1 96.33 482 ASN A O 1
ATOM 3867 N N . PRO A 1 483 ? 11.674 17.063 24.739 1 95.83 483 PRO A N 1
ATOM 3868 C CA . PRO A 1 483 ? 12.233 18.416 24.775 1 95.83 483 PRO A CA 1
ATOM 3869 C C . PRO A 1 483 ? 11.2 19.491 24.446 1 95.83 483 PRO A C 1
ATOM 3871 O O . PRO A 1 483 ? 11.404 20.666 24.762 1 95.83 483 PRO A O 1
ATOM 3874 N N . LEU A 1 484 ? 10.103 19.134 23.793 1 96.25 484 LEU A N 1
ATOM 3875 C CA . LEU A 1 484 ? 9.082 20.1 23.403 1 96.25 484 LEU A CA 1
ATOM 3876 C C . LEU A 1 484 ? 8.439 20.736 24.631 1 96.25 484 LEU A C 1
ATOM 3878 O O . LEU A 1 484 ? 7.856 21.819 24.54 1 96.25 484 LEU A O 1
ATOM 3882 N N . LEU A 1 485 ? 8.537 20.075 25.753 1 96.82 485 LEU A N 1
ATOM 3883 C CA . LEU A 1 485 ? 7.942 20.569 26.99 1 96.82 485 LEU A CA 1
ATOM 3884 C C . LEU A 1 485 ? 8.771 21.708 27.575 1 96.82 485 LEU A C 1
ATOM 3886 O O . LEU A 1 485 ? 8.308 22.425 28.465 1 96.82 485 LEU A O 1
ATOM 3890 N N . SER A 1 486 ? 9.944 21.914 27.016 1 93.55 486 SER A N 1
ATOM 3891 C CA . SER A 1 486 ? 10.808 22.978 27.517 1 93.55 486 SER A CA 1
ATOM 3892 C C . SER A 1 486 ? 11.195 23.945 26.403 1 93.55 486 SER A C 1
ATOM 3894 O O . SER A 1 486 ? 11.999 24.856 26.616 1 93.55 486 SER A O 1
ATOM 3896 N N . MET A 1 487 ? 10.69 23.783 25.356 1 92.77 487 MET A N 1
ATOM 3897 C CA . MET A 1 487 ? 11.038 24.614 24.207 1 92.77 487 MET A CA 1
ATOM 3898 C C . MET A 1 487 ? 10.307 25.951 24.261 1 92.77 487 MET A C 1
ATOM 3900 O O . MET A 1 487 ? 9.101 25.995 24.513 1 92.77 487 MET A O 1
ATOM 3904 N N . ARG A 1 488 ? 11.069 26.923 24.012 1 91.4 488 ARG A N 1
ATOM 3905 C CA . ARG A 1 488 ? 10.47 28.253 23.986 1 91.4 488 ARG A CA 1
ATOM 3906 C C . ARG A 1 488 ? 9.542 28.413 22.787 1 91.4 488 ARG A C 1
ATOM 3908 O O . ARG A 1 488 ? 9.816 27.882 21.708 1 91.4 488 ARG A O 1
ATOM 3915 N N . GLY A 1 489 ? 8.487 29.12 23.01 1 91.97 489 GLY A N 1
ATOM 3916 C CA . GLY A 1 489 ? 7.626 29.498 21.9 1 91.97 489 GLY A CA 1
ATOM 3917 C C . GLY A 1 489 ? 6.44 28.569 21.722 1 91.97 489 GLY A C 1
ATOM 3918 O O . GLY A 1 489 ? 5.472 28.914 21.041 1 91.97 489 GLY A O 1
ATOM 3919 N N . ILE A 1 490 ? 6.623 27.364 22.382 1 94.12 490 ILE A N 1
ATOM 3920 C CA . ILE A 1 490 ? 5.522 26.438 22.139 1 94.12 490 ILE A CA 1
ATOM 3921 C C . ILE A 1 490 ? 5.091 25.793 23.454 1 94.12 490 ILE A C 1
ATOM 3923 O O . ILE A 1 490 ? 5.886 25.687 24.392 1 94.12 490 ILE A O 1
ATOM 3927 N N . ASP A 1 491 ? 3.837 25.526 23.564 1 96.27 491 ASP A N 1
ATOM 3928 C CA . ASP A 1 491 ? 3.177 24.695 24.566 1 96.27 491 ASP A CA 1
ATOM 3929 C C . ASP A 1 491 ? 2.435 23.531 23.914 1 96.27 491 ASP A C 1
ATOM 3931 O O . ASP A 1 491 ? 1.358 23.715 23.345 1 96.27 491 ASP A O 1
ATOM 3935 N N . PRO A 1 492 ? 3.042 22.34 24.044 1 96.15 492 PRO A N 1
ATOM 3936 C CA . PRO A 1 492 ? 2.448 21.213 23.321 1 96.15 492 PRO A CA 1
ATOM 3937 C C . PRO A 1 492 ? 0.985 20.979 23.693 1 96.15 492 PRO A C 1
ATOM 3939 O O . PRO A 1 492 ? 0.242 20.359 22.928 1 96.15 492 PRO A O 1
ATOM 3942 N N . HIS A 1 493 ? 0.529 21.395 24.824 1 96.76 493 HIS A N 1
ATOM 3943 C CA . HIS A 1 493 ? -0.856 21.197 25.233 1 96.76 493 HIS A CA 1
ATOM 3944 C C . HIS A 1 493 ? -1.776 22.221 24.577 1 96.76 493 HIS A C 1
ATOM 3946 O O . HIS A 1 493 ? -2.951 21.938 24.329 1 96.76 493 HIS A O 1
ATOM 3952 N N . LYS A 1 494 ? -1.231 23.4 24.205 1 95.68 494 LYS A N 1
ATOM 3953 C CA . LYS A 1 494 ? -2.039 24.465 23.619 1 95.68 494 LYS A CA 1
ATOM 3954 C C . LYS A 1 494 ? -1.801 24.572 22.115 1 95.68 494 LYS A C 1
ATOM 3956 O O . LYS A 1 494 ? -2.642 25.098 21.384 1 95.68 494 LYS A O 1
ATOM 3961 N N . ASP A 1 495 ? -0.646 24.122 21.734 1 97.25 495 ASP A N 1
ATOM 3962 C CA . ASP A 1 495 ? -0.233 24.432 20.369 1 97.25 495 ASP A CA 1
ATOM 3963 C C . ASP A 1 495 ? -0.286 23.189 19.483 1 97.25 495 ASP A C 1
ATOM 3965 O O . ASP A 1 495 ? 0.462 23.082 18.51 1 97.25 495 ASP A O 1
ATOM 3969 N N . THR A 1 496 ? -1.029 22.17 19.806 1 96.51 496 THR A N 1
ATOM 3970 C CA . THR A 1 496 ? -1.407 21.032 18.976 1 96.51 496 THR A CA 1
ATOM 3971 C C . THR A 1 496 ? -2.867 21.138 18.544 1 96.51 496 THR A C 1
ATOM 3973 O O . THR A 1 496 ? -3.737 20.472 19.109 1 96.51 496 THR A O 1
ATOM 3976 N N . PRO A 1 497 ? -3.09 21.922 17.522 1 96.76 497 PRO A N 1
ATOM 3977 C CA . PRO A 1 497 ? -4.463 22.258 17.14 1 96.76 497 PRO A CA 1
ATOM 3978 C C . PRO A 1 497 ? -5.224 21.065 16.565 1 96.76 497 PRO A C 1
ATOM 3980 O O . PRO A 1 497 ? -4.62 20.036 16.251 1 96.76 497 PRO A O 1
ATOM 3983 N N . VAL A 1 498 ? -6.542 21.19 16.49 1 96.96 498 VAL A N 1
ATOM 3984 C CA . VAL A 1 498 ? -7.412 20.208 15.85 1 96.96 498 VAL A CA 1
ATOM 3985 C C . VAL A 1 498 ? -7.093 20.13 14.359 1 96.96 498 VAL A C 1
ATOM 3987 O O . VAL A 1 498 ? -7.308 21.093 13.62 1 96.96 498 VAL A O 1
ATOM 3990 N N . GLU A 1 499 ? -6.575 19.09 14.009 1 95.25 499 GLU A N 1
ATOM 3991 C CA . GLU A 1 499 ? -6.228 18.883 12.606 1 95.25 499 GLU A CA 1
ATOM 3992 C C . GLU A 1 499 ? -7.392 18.268 11.834 1 95.25 499 GLU A C 1
ATOM 3994 O O . GLU A 1 499 ? -7.848 17.17 12.159 1 95.25 499 GLU A O 1
ATOM 3999 N N . ILE A 1 500 ? -7.849 18.823 10.821 1 95.45 500 ILE A N 1
ATOM 4000 C CA . ILE A 1 500 ? -9.182 18.595 10.273 1 95.45 500 ILE A CA 1
ATOM 4001 C C . ILE A 1 500 ? -9.179 17.332 9.416 1 95.45 500 ILE A C 1
ATOM 4003 O O . ILE A 1 500 ? -10.203 16.655 9.293 1 95.45 500 ILE A O 1
ATOM 4007 N N . LEU A 1 501 ? -8.094 16.909 8.797 1 94.72 501 LEU A N 1
ATOM 4008 C CA . LEU A 1 501 ? -8.073 15.663 8.039 1 94.72 501 LEU A CA 1
ATOM 4009 C C . LEU A 1 501 ? -8.294 14.465 8.957 1 94.72 501 LEU A C 1
ATOM 4011 O O . LEU A 1 501 ? -9.193 13.654 8.72 1 94.72 501 LEU A O 1
ATOM 4015 N N . HIS A 1 502 ? -7.56 14.421 10.032 1 94.97 502 HIS A N 1
ATOM 4016 C CA . HIS A 1 502 ? -7.528 13.228 10.872 1 94.97 502 HIS A CA 1
ATOM 4017 C C . HIS A 1 502 ? -8.613 13.278 11.942 1 94.97 502 HIS A C 1
ATOM 4019 O O . HIS A 1 502 ? -9.072 12.236 12.416 1 94.97 502 HIS A O 1
ATOM 4025 N N . THR A 1 503 ? -9.065 14.419 12.335 1 96.33 503 THR A N 1
ATOM 4026 C CA . THR A 1 503 ? -10.04 14.533 13.415 1 96.33 503 THR A CA 1
ATOM 4027 C C . THR A 1 503 ? -11.454 14.655 12.856 1 96.33 503 THR A C 1
ATOM 4029 O O . THR A 1 503 ? -12.408 14.15 13.452 1 96.33 503 THR A O 1
ATOM 4032 N N . TYR A 1 504 ? -11.551 15.359 11.753 1 97.17 504 TYR A N 1
ATOM 4033 C CA . TYR A 1 504 ? -12.898 15.583 11.241 1 97.17 504 TYR A CA 1
ATOM 4034 C C . TYR A 1 504 ? -13.216 14.621 10.102 1 97.17 504 TYR A C 1
ATOM 4036 O O . TYR A 1 504 ? -14.197 13.877 10.165 1 97.17 504 TYR A O 1
ATOM 4044 N N . LEU A 1 505 ? -12.45 14.574 9.028 1 96.66 505 LEU A N 1
ATOM 4045 C CA . LEU A 1 505 ? -12.747 13.72 7.883 1 96.66 505 LEU A CA 1
ATOM 4046 C C . LEU A 1 505 ? -12.592 12.247 8.248 1 96.66 505 LEU A C 1
ATOM 4048 O O . LEU A 1 505 ? -13.503 11.448 8.02 1 96.66 505 LEU A O 1
ATOM 4052 N N . LEU A 1 506 ? -11.449 11.909 8.867 1 95.08 506 LEU A N 1
ATOM 4053 C CA . LEU A 1 506 ? -11.197 10.532 9.276 1 95.08 506 LEU A CA 1
ATOM 4054 C C . LEU A 1 506 ? -11.631 10.305 10.72 1 95.08 506 LEU A C 1
ATOM 4056 O O . LEU A 1 506 ? -11.091 9.435 11.406 1 95.08 506 LEU A O 1
ATOM 4060 N N . GLY A 1 507 ? -12.466 11.104 11.196 1 96 507 GLY A N 1
ATOM 4061 C CA . GLY A 1 507 ? -13.106 11.028 12.499 1 96 507 GLY A CA 1
ATOM 4062 C C . GLY A 1 507 ? -14.618 11.136 12.428 1 96 507 GLY A C 1
ATOM 4063 O O . GLY A 1 507 ? -15.294 10.191 12.016 1 96 507 GLY A O 1
ATOM 4064 N N . ASN A 1 508 ? -15.039 12.274 12.574 1 96.81 508 ASN A N 1
ATOM 4065 C CA . ASN A 1 508 ? -16.484 12.477 12.61 1 96.81 508 ASN A CA 1
ATOM 4066 C C . ASN A 1 508 ? -17.147 12.015 11.316 1 96.81 508 ASN A C 1
ATOM 4068 O O . ASN A 1 508 ? -18.135 11.279 11.348 1 96.81 508 ASN A O 1
ATOM 4072 N N . SER A 1 509 ? -16.642 12.463 10.153 1 97.15 509 SER A N 1
ATOM 4073 C CA . SER A 1 509 ? -17.255 12.099 8.88 1 97.15 509 SER A CA 1
ATOM 4074 C C . SER A 1 509 ? -17.221 10.59 8.662 1 97.15 509 SER A C 1
ATOM 4076 O O . SER A 1 509 ? -18.178 10.01 8.145 1 97.15 509 SER A O 1
ATOM 4078 N N . LYS A 1 510 ? -16.164 10.034 8.963 1 96.53 510 LYS A N 1
ATOM 4079 C CA . LYS A 1 510 ? -16.025 8.585 8.854 1 96.53 510 LYS A CA 1
ATOM 4080 C C . LYS A 1 510 ? -17.027 7.867 9.753 1 96.53 510 LYS A C 1
ATOM 4082 O O . LYS A 1 510 ? -17.624 6.866 9.352 1 96.53 510 LYS A O 1
ATOM 4087 N N . TYR A 1 511 ? -17.287 8.394 11.012 1 96.49 511 TYR A N 1
ATOM 4088 C CA . TYR A 1 511 ? -18.231 7.789 11.946 1 96.49 511 TYR A CA 1
ATOM 4089 C C . TYR A 1 511 ? -19.655 7.867 11.408 1 96.49 511 TYR A C 1
ATOM 4091 O O . TYR A 1 511 ? -20.417 6.903 11.512 1 96.49 511 TYR A O 1
ATOM 4099 N N . VAL A 1 512 ? -19.932 8.974 10.855 1 97.34 512 VAL A N 1
ATOM 4100 C CA . VAL A 1 512 ? -21.275 9.188 10.325 1 97.34 512 VAL A CA 1
ATOM 4101 C C . VAL A 1 512 ? -21.529 8.234 9.16 1 97.34 512 VAL A C 1
ATOM 4103 O O . VAL A 1 512 ? -22.583 7.599 9.088 1 97.34 512 VAL A O 1
ATOM 4106 N N . TRP A 1 513 ? -20.559 8.132 8.318 1 97.4 513 TRP A N 1
ATOM 4107 C CA . TRP A 1 513 ? -20.68 7.25 7.162 1 97.4 513 TRP A CA 1
ATOM 4108 C C . TRP A 1 513 ? -20.797 5.793 7.599 1 97.4 513 TRP A C 1
ATOM 4110 O O . TRP A 1 513 ? -21.641 5.052 7.09 1 97.4 513 TRP A O 1
ATOM 4120 N N . HIS A 1 514 ? -19.981 5.447 8.513 1 95.25 514 HIS A N 1
ATOM 4121 C CA . HIS A 1 514 ? -20.003 4.075 9.007 1 95.25 514 HIS A CA 1
ATOM 4122 C C . HIS A 1 514 ? -21.362 3.727 9.607 1 95.25 514 HIS A C 1
ATOM 4124 O O . HIS A 1 514 ? -21.902 2.649 9.348 1 95.25 514 HIS A O 1
ATOM 4130 N N . HIS A 1 515 ? -21.89 4.597 10.363 1 94.2 515 HIS A N 1
ATOM 4131 C CA . HIS A 1 515 ? -23.197 4.375 10.971 1 94.2 515 HIS A CA 1
ATOM 4132 C C . HIS A 1 515 ? -24.294 4.31 9.913 1 94.2 515 HIS A C 1
ATOM 4134 O O . HIS A 1 515 ? -25.239 3.529 10.04 1 94.2 515 HIS A O 1
ATOM 4140 N N . THR A 1 516 ? -24.153 5.055 8.92 1 95.54 516 THR A N 1
ATOM 4141 C CA . THR A 1 516 ? -25.147 5.116 7.854 1 95.54 516 THR A CA 1
ATOM 4142 C C . THR A 1 516 ? -25.175 3.81 7.066 1 95.54 516 THR A C 1
ATOM 4144 O O . THR A 1 516 ? -26.235 3.202 6.9 1 95.54 516 THR A O 1
ATOM 4147 N N . ASN A 1 517 ? -24.033 3.389 6.582 1 94.07 517 ASN A N 1
ATOM 4148 C CA . ASN A 1 517 ? -24.015 2.234 5.691 1 94.07 517 ASN A CA 1
ATOM 4149 C C . ASN A 1 517 ? -24.272 0.936 6.45 1 94.07 517 ASN A C 1
ATOM 4151 O O . ASN A 1 517 ? -24.742 -0.045 5.87 1 94.07 517 ASN A O 1
ATOM 4155 N N . THR A 1 518 ? -24.01 0.907 7.737 1 90.55 518 THR A N 1
ATOM 4156 C CA . THR A 1 518 ? -24.221 -0.304 8.521 1 90.55 518 THR A CA 1
ATOM 4157 C C . THR A 1 518 ? -25.693 -0.46 8.891 1 90.55 518 THR A C 1
ATOM 4159 O O . THR A 1 518 ? -26.157 -1.57 9.159 1 90.55 518 THR A O 1
ATOM 4162 N N . THR A 1 519 ? -26.445 0.643 8.911 1 89.01 519 THR A N 1
ATOM 4163 C CA . THR A 1 519 ? -27.836 0.598 9.345 1 89.01 519 THR A CA 1
ATOM 4164 C C . THR A 1 519 ? -28.774 0.491 8.146 1 89.01 519 THR A C 1
ATOM 4166 O O . THR A 1 519 ? -29.996 0.495 8.305 1 89.01 519 THR A O 1
ATOM 4169 N N . TRP A 1 520 ? -28.222 0.526 6.98 1 89.54 520 TRP A N 1
ATOM 4170 C CA . TRP A 1 520 ? -29.053 0.383 5.79 1 89.54 520 TRP A CA 1
ATOM 4171 C C . TRP A 1 520 ? -29.822 -0.934 5.818 1 89.54 520 TRP A C 1
ATOM 4173 O O . TRP A 1 520 ? -29.238 -1.996 6.042 1 89.54 520 TRP A O 1
ATOM 4183 N N . GLU A 1 521 ? -31.119 -0.746 5.661 1 78.96 521 GLU A N 1
ATOM 4184 C CA . GLU A 1 521 ? -31.963 -1.915 5.433 1 78.96 521 GLU A CA 1
ATOM 4185 C C . GLU A 1 521 ? -31.872 -2.387 3.985 1 78.96 521 GLU A C 1
ATOM 4187 O O . GLU A 1 521 ? -31.615 -1.59 3.081 1 78.96 521 GLU A O 1
ATOM 4192 N N . LYS A 1 522 ? -32.035 -3.617 3.655 1 80.17 522 LYS A N 1
ATOM 4193 C CA . LYS A 1 522 ? -31.846 -4.127 2.301 1 80.17 522 LYS A CA 1
ATOM 4194 C C . LYS A 1 522 ? -30.58 -3.554 1.67 1 80.17 522 LYS A C 1
ATOM 4196 O O . LYS A 1 522 ? -30.651 -2.799 0.698 1 80.17 522 LYS A O 1
ATOM 4201 N N . LYS A 1 523 ? -29.58 -3.736 2.094 1 84.5 523 LYS A N 1
ATOM 4202 C CA . LYS A 1 523 ? -28.262 -3.153 1.862 1 84.5 523 LYS A CA 1
ATOM 4203 C C . LYS A 1 523 ? -27.995 -2.972 0.37 1 84.5 523 LYS A C 1
ATOM 4205 O O . LYS A 1 523 ? -27.568 -1.901 -0.064 1 84.5 523 LYS A O 1
ATOM 4210 N N . GLU A 1 524 ? -28.347 -3.881 -0.41 1 84.41 524 GLU A N 1
ATOM 4211 C CA . GLU A 1 524 ? -28.037 -3.823 -1.836 1 84.41 524 GLU A CA 1
ATOM 4212 C C . GLU A 1 524 ? -28.861 -2.746 -2.536 1 84.41 524 GLU A C 1
ATOM 4214 O O . GLU A 1 524 ? -28.34 -2.002 -3.369 1 84.41 524 GLU A O 1
ATOM 4219 N N . GLU A 1 525 ? -30.165 -2.601 -2.196 1 86.54 525 GLU A N 1
ATOM 4220 C CA . GLU A 1 525 ? -31.039 -1.596 -2.794 1 86.54 525 GLU A CA 1
ATOM 4221 C C . GLU A 1 525 ? -30.64 -0.189 -2.359 1 86.54 525 GLU A C 1
ATOM 4223 O O . GLU A 1 525 ? -30.626 0.737 -3.172 1 86.54 525 GLU A O 1
ATOM 4228 N N . ALA A 1 526 ? -30.326 -0.093 -1.069 1 93.36 526 ALA A N 1
ATOM 4229 C CA . ALA A 1 526 ? -29.915 1.206 -0.542 1 93.36 526 ALA A CA 1
ATOM 4230 C C . ALA A 1 526 ? -28.592 1.653 -1.158 1 93.36 526 ALA A C 1
ATOM 4232 O O . ALA A 1 526 ? -28.424 2.826 -1.499 1 93.36 526 ALA A O 1
ATOM 4233 N N . GLU A 1 527 ? -27.733 0.681 -1.275 1 93.97 527 GLU A N 1
ATOM 4234 C CA . GLU A 1 527 ? -26.432 0.969 -1.872 1 93.97 527 GLU A CA 1
ATOM 4235 C C . GLU A 1 527 ? -26.576 1.391 -3.331 1 93.97 527 GLU A C 1
ATOM 4237 O O . GLU A 1 527 ? -25.936 2.348 -3.772 1 93.97 527 GLU A O 1
ATOM 4242 N N . HIS A 1 528 ? -27.444 0.728 -4.003 1 91.28 528 HIS A N 1
ATOM 4243 C CA . HIS A 1 528 ? -27.675 1.045 -5.408 1 91.28 528 HIS A CA 1
ATOM 4244 C C . HIS A 1 528 ? -28.31 2.422 -5.565 1 91.28 528 HIS A C 1
ATOM 4246 O O . HIS A 1 528 ? -27.852 3.234 -6.373 1 91.28 528 HIS A O 1
ATOM 4252 N N . ALA A 1 529 ? -29.29 2.686 -4.799 1 94.19 529 ALA A N 1
ATOM 4253 C CA . ALA A 1 529 ? -29.982 3.97 -4.874 1 94.19 529 ALA A CA 1
ATOM 4254 C C . ALA A 1 529 ? -29.037 5.122 -4.546 1 94.19 529 ALA A C 1
ATOM 4256 O O . ALA A 1 529 ? -29.02 6.138 -5.246 1 94.19 529 ALA A O 1
ATOM 4257 N N . PHE A 1 530 ? -28.311 4.925 -3.491 1 96.43 530 PHE A N 1
ATOM 4258 C CA . PHE A 1 530 ? -27.382 5.973 -3.081 1 96.43 530 PHE A CA 1
ATOM 4259 C C . PHE A 1 530 ? -26.326 6.209 -4.154 1 96.43 530 PHE A C 1
ATOM 4261 O O . PHE A 1 530 ? -25.997 7.355 -4.466 1 96.43 530 PHE A O 1
ATOM 4268 N N . ALA A 1 531 ? -25.79 5.154 -4.686 1 95.83 531 ALA A N 1
ATOM 4269 C CA . ALA A 1 531 ? -24.739 5.259 -5.695 1 95.83 531 ALA A CA 1
ATOM 4270 C C . ALA A 1 531 ? -25.238 6.002 -6.931 1 95.83 531 ALA A C 1
ATOM 4272 O O . ALA A 1 531 ? -24.543 6.871 -7.463 1 95.83 531 ALA A O 1
ATOM 4273 N N . VAL A 1 532 ? -26.412 5.697 -7.391 1 94.57 532 VAL A N 1
ATOM 4274 C CA . VAL A 1 532 ? -26.975 6.322 -8.583 1 94.57 532 VAL A CA 1
ATOM 4275 C C . VAL A 1 532 ? -27.218 7.807 -8.323 1 94.57 532 VAL A C 1
ATOM 4277 O O . VAL A 1 532 ? -26.862 8.654 -9.145 1 94.57 532 VAL A O 1
ATOM 4280 N N . ARG A 1 533 ? -27.751 8.118 -7.21 1 96.49 533 ARG A N 1
ATOM 4281 C CA . ARG A 1 533 ? -28.047 9.506 -6.871 1 96.49 533 ARG A CA 1
ATOM 4282 C C . ARG A 1 533 ? -26.767 10.326 -6.754 1 96.49 533 ARG A C 1
ATOM 4284 O O . ARG A 1 533 ? -26.696 11.451 -7.254 1 96.49 533 ARG A O 1
ATOM 4291 N N . LEU A 1 534 ? -25.777 9.746 -6.027 1 96.64 534 LEU A N 1
ATOM 4292 C CA . LEU A 1 534 ? -24.512 10.445 -5.831 1 96.64 534 LEU A CA 1
ATOM 4293 C C . LEU A 1 534 ? -23.814 10.69 -7.165 1 96.64 534 LEU A C 1
ATOM 4295 O O . LEU A 1 534 ? -23.211 11.746 -7.37 1 96.64 534 LEU A O 1
ATOM 4299 N N . GLU A 1 535 ? -23.904 9.766 -8.041 1 93.44 535 GLU A N 1
ATOM 4300 C CA . GLU A 1 535 ? -23.264 9.868 -9.349 1 93.44 535 GLU A CA 1
ATOM 4301 C C . GLU A 1 535 ? -23.887 10.983 -10.183 1 93.44 535 GLU A C 1
ATOM 4303 O O . GLU A 1 535 ? -23.218 11.582 -11.028 1 93.44 535 GLU A O 1
ATOM 4308 N N . CYS A 1 536 ? -25.095 11.288 -9.917 1 93.51 536 CYS A N 1
ATOM 4309 C CA . CYS A 1 536 ? -25.836 12.256 -10.717 1 93.51 536 CYS A CA 1
ATOM 4310 C C . CYS A 1 536 ? -25.782 13.642 -10.085 1 93.51 536 CYS A C 1
ATOM 4312 O O . CYS A 1 536 ? -26.493 14.552 -10.513 1 93.51 536 CYS A O 1
ATOM 4314 N N . SER A 1 537 ? -24.9 13.865 -9.131 1 95.33 537 SER A N 1
ATOM 4315 C CA . SER A 1 537 ? -24.766 15.158 -8.469 1 95.33 537 SER A CA 1
ATOM 4316 C C . SER A 1 537 ? -24.239 16.22 -9.429 1 95.33 537 SER A C 1
ATOM 4318 O O . SER A 1 537 ? -23.469 15.912 -10.341 1 95.33 537 SER A O 1
ATOM 4320 N N . ASP A 1 538 ? -24.706 17.411 -9.247 1 95.42 538 ASP A N 1
ATOM 4321 C CA . ASP A 1 538 ? -24.091 18.539 -9.939 1 95.42 538 ASP A CA 1
ATOM 4322 C C . ASP A 1 538 ? -22.759 18.919 -9.295 1 95.42 538 ASP A C 1
ATOM 4324 O O . ASP A 1 538 ? -22.716 19.295 -8.122 1 95.42 538 ASP A O 1
ATOM 4328 N N . LEU A 1 539 ? -21.768 18.928 -9.996 1 95.64 539 LEU A N 1
ATOM 4329 C CA . LEU A 1 539 ? -20.445 19.118 -9.411 1 95.64 539 LEU A CA 1
ATOM 4330 C C . LEU A 1 539 ? -19.929 20.528 -9.679 1 95.64 539 LEU A C 1
ATOM 4332 O O . LEU A 1 539 ? -18.87 20.912 -9.178 1 95.64 539 LEU A O 1
ATOM 4336 N N . HIS A 1 540 ? -20.662 21.366 -10.44 1 95.08 540 HIS A N 1
ATOM 4337 C CA . HIS A 1 540 ? -20.231 22.736 -10.696 1 95.08 540 HIS A CA 1
ATOM 4338 C C . HIS A 1 540 ? -20.109 23.527 -9.398 1 95.08 540 HIS A C 1
ATOM 4340 O O . HIS A 1 540 ? -21 23.472 -8.547 1 95.08 540 HIS A O 1
ATOM 4346 N N . GLY A 1 541 ? -19.099 24.168 -9.307 1 94.68 541 GLY A N 1
ATOM 4347 C CA . GLY A 1 541 ? -18.87 24.965 -8.112 1 94.68 541 GLY A CA 1
ATOM 4348 C C . GLY A 1 541 ? -18.233 24.178 -6.982 1 94.68 541 GLY A C 1
ATOM 4349 O O . GLY A 1 541 ? -18.08 24.689 -5.871 1 94.68 541 GLY A O 1
ATOM 4350 N N . LEU A 1 542 ? -17.956 22.932 -7.233 1 93.98 542 LEU A N 1
ATOM 4351 C CA . LEU A 1 542 ? -17.234 22.12 -6.26 1 93.98 542 LEU A CA 1
ATOM 4352 C C . LEU A 1 542 ? -15.799 21.874 -6.715 1 93.98 542 LEU A C 1
ATOM 4354 O O . LEU A 1 542 ? -15.486 22.017 -7.899 1 93.98 542 LEU A O 1
ATOM 4358 N N . THR A 1 543 ? -14.938 21.726 -5.812 1 83.94 543 THR A N 1
ATOM 4359 C CA . THR A 1 543 ? -13.55 21.437 -6.157 1 83.94 543 THR A CA 1
ATOM 4360 C C . THR A 1 543 ? -13.262 19.944 -6.036 1 83.94 543 THR A C 1
ATOM 4362 O O . THR A 1 543 ? -12.102 19.534 -5.966 1 83.94 543 THR A O 1
ATOM 4365 N N . THR A 1 544 ? -14.223 19.132 -6.12 1 87.7 544 THR A N 1
ATOM 4366 C CA . THR A 1 544 ? -14.043 17.691 -5.982 1 87.7 544 THR A CA 1
ATOM 4367 C C . THR A 1 544 ? -14.053 17.011 -7.348 1 87.7 544 THR A C 1
ATOM 4369 O O . THR A 1 544 ? -14.704 17.489 -8.28 1 87.7 544 THR A O 1
ATOM 4372 N N . PRO A 1 545 ? -13.33 15.967 -7.516 1 84.73 545 PRO A N 1
ATOM 4373 C CA . PRO A 1 545 ? -13.472 15.147 -8.721 1 84.73 545 PRO A CA 1
ATOM 4374 C C . PRO A 1 545 ? -14.806 14.406 -8.778 1 84.73 545 PRO A C 1
ATOM 4376 O O . PRO A 1 545 ? -15.548 14.388 -7.792 1 84.73 545 PRO A O 1
ATOM 4379 N N . PRO A 1 546 ? -15.111 13.968 -9.932 1 87.53 546 PRO A N 1
ATOM 4380 C CA . PRO A 1 546 ? -16.331 13.161 -10.006 1 87.53 546 PRO A CA 1
ATOM 4381 C C . PRO A 1 546 ? -16.339 12.01 -9.002 1 87.53 546 PRO A C 1
ATOM 4383 O O . PRO A 1 546 ? -15.317 11.346 -8.81 1 87.53 546 PRO A O 1
ATOM 4386 N N . PRO A 1 547 ? -17.52 11.943 -8.404 1 91.26 547 PRO A N 1
ATOM 4387 C CA . PRO A 1 547 ? -17.583 10.881 -7.396 1 91.26 547 PRO A CA 1
ATOM 4388 C C . PRO A 1 547 ? -17.539 9.483 -8.009 1 91.26 547 PRO A C 1
ATOM 4390 O O . PRO A 1 547 ? -18.192 9.23 -9.025 1 91.26 547 PRO A O 1
ATOM 4393 N N . ARG A 1 548 ? -16.709 8.643 -7.713 1 87.56 548 ARG A N 1
ATOM 4394 C CA . ARG A 1 548 ? -16.779 7.217 -8.017 1 87.56 548 ARG A CA 1
ATOM 4395 C C . ARG A 1 548 ? -17.724 6.499 -7.06 1 87.56 548 ARG A C 1
ATOM 4397 O O . ARG A 1 548 ? -17.287 5.694 -6.235 1 87.56 548 ARG A O 1
ATOM 4404 N N . ALA A 1 549 ? -18.986 6.728 -7.305 1 94.19 549 ALA A N 1
ATOM 4405 C CA . ALA A 1 549 ? -20.012 6.368 -6.33 1 94.19 549 ALA A CA 1
ATOM 4406 C C . ALA A 1 549 ? -20.036 4.862 -6.09 1 94.19 549 ALA A C 1
ATOM 4408 O O . ALA A 1 549 ? -20.172 4.41 -4.95 1 94.19 549 ALA A O 1
ATOM 4409 N N . ASN A 1 550 ? -19.956 4.076 -7.171 1 89.15 550 ASN A N 1
ATOM 4410 C CA . ASN A 1 550 ? -19.945 2.625 -7.012 1 89.15 550 ASN A CA 1
ATOM 4411 C C . ASN A 1 550 ? -18.764 2.164 -6.162 1 89.15 550 ASN A C 1
ATOM 4413 O O . ASN A 1 550 ? -18.886 1.216 -5.385 1 89.15 550 ASN A O 1
ATOM 4417 N N . TYR A 1 551 ? -17.731 2.842 -6.379 1 89.12 551 TYR A N 1
ATOM 4418 C CA . TYR A 1 551 ? -16.553 2.54 -5.573 1 89.12 551 TYR A CA 1
ATOM 4419 C C . TYR A 1 551 ? -16.805 2.845 -4.102 1 89.12 551 TYR A C 1
ATOM 4421 O O . TYR A 1 551 ? -16.438 2.058 -3.226 1 89.12 551 TYR A O 1
ATOM 4429 N N . ILE A 1 552 ? -17.358 3.963 -3.83 1 94.14 552 ILE A N 1
ATOM 4430 C CA . ILE A 1 552 ? -17.597 4.414 -2.463 1 94.14 552 ILE A CA 1
ATOM 4431 C C . ILE A 1 552 ? -18.486 3.408 -1.736 1 94.14 552 ILE A C 1
ATOM 4433 O O . ILE A 1 552 ? -18.252 3.095 -0.566 1 94.14 552 ILE A O 1
ATOM 4437 N N . VAL A 1 553 ? -19.397 2.865 -2.434 1 94.65 553 VAL A N 1
ATOM 4438 C CA . VAL A 1 553 ? -20.319 1.931 -1.795 1 94.65 553 VAL A CA 1
ATOM 4439 C C . VAL A 1 553 ? -19.68 0.547 -1.714 1 94.65 553 VAL A C 1
ATOM 4441 O O . VAL A 1 553 ? -19.906 -0.192 -0.753 1 94.65 553 VAL A O 1
ATOM 4444 N N . GLN A 1 554 ? -18.943 0.254 -2.708 1 88.05 554 GLN A N 1
ATOM 4445 C CA . GLN A 1 554 ? -18.274 -1.042 -2.723 1 88.05 554 GLN A CA 1
ATOM 4446 C C . GLN A 1 554 ? -17.219 -1.13 -1.625 1 88.05 554 GLN A C 1
ATOM 4448 O O . GLN A 1 554 ? -17.076 -2.168 -0.975 1 88.05 554 GLN A O 1
ATOM 4453 N N . TYR A 1 555 ? -16.503 -0.073 -1.475 1 88.91 555 TYR A N 1
ATOM 4454 C CA . TYR A 1 555 ? -15.428 -0.035 -0.49 1 88.91 555 TYR A CA 1
ATOM 4455 C C . TYR A 1 555 ? -15.769 0.914 0.653 1 88.91 555 TYR A C 1
ATOM 4457 O O . TYR A 1 555 ? -14.922 1.694 1.095 1 88.91 555 TYR A O 1
ATOM 4465 N N . LYS A 1 556 ? -16.913 0.824 1.069 1 92.43 556 LYS A N 1
ATOM 4466 C CA . LYS A 1 556 ? -17.52 1.771 2.001 1 92.43 556 LYS A CA 1
ATOM 4467 C C . LYS A 1 556 ? -16.748 1.818 3.316 1 92.43 556 LYS A C 1
ATOM 4469 O O . LYS A 1 556 ? -16.772 2.829 4.02 1 92.43 556 LYS A O 1
ATOM 4474 N N . ASN A 1 557 ? -15.998 0.791 3.692 1 88.92 557 ASN A N 1
ATOM 4475 C CA . ASN A 1 557 ? -15.297 0.756 4.971 1 88.92 557 ASN A CA 1
ATOM 4476 C C . ASN A 1 557 ? -13.814 1.074 4.807 1 88.92 557 ASN A C 1
ATOM 4478 O O . ASN A 1 557 ? -13.047 0.992 5.768 1 88.92 557 ASN A O 1
ATOM 4482 N N . SER A 1 558 ? -13.376 1.405 3.624 1 88.21 558 SER A N 1
ATOM 4483 C CA . SER A 1 558 ? -11.968 1.683 3.359 1 88.21 558 SER A CA 1
ATOM 4484 C C . SER A 1 558 ? -11.8 2.98 2.575 1 88.21 558 SER A C 1
ATOM 4486 O O . SER A 1 558 ? -10.962 3.062 1.674 1 88.21 558 SER A O 1
ATOM 4488 N N . LEU A 1 559 ? -12.583 3.938 2.941 1 93.04 559 LEU A N 1
ATOM 4489 C CA . LEU A 1 559 ? -12.538 5.217 2.242 1 93.04 559 LEU A CA 1
ATOM 4490 C C . LEU A 1 559 ? -11.446 6.113 2.817 1 93.04 559 LEU A C 1
ATOM 4492 O O . LEU A 1 559 ? -10.972 5.883 3.932 1 93.04 559 LEU A O 1
ATOM 4496 N N . ILE A 1 560 ? -10.988 7.09 2.048 1 89.24 560 ILE A N 1
ATOM 4497 C CA . ILE A 1 560 ? -9.918 7.993 2.458 1 89.24 560 ILE A CA 1
ATOM 4498 C C . ILE A 1 560 ? -10.44 9.428 2.496 1 89.24 560 ILE A C 1
ATOM 4500 O O . ILE A 1 560 ? -11.626 9.67 2.261 1 89.24 560 ILE A O 1
ATOM 4504 N N . GLY A 1 561 ? -9.636 10.371 2.764 1 91.76 561 GLY A N 1
ATOM 4505 C CA . GLY A 1 561 ? -10.003 11.76 2.982 1 91.76 561 GLY A CA 1
ATOM 4506 C C . GLY A 1 561 ? -10.744 12.373 1.808 1 91.76 561 GLY A C 1
ATOM 4507 O O . GLY A 1 561 ? -11.747 13.065 1.994 1 91.76 561 GLY A O 1
ATOM 4508 N N . LYS A 1 562 ? -10.363 12.095 0.607 1 90.27 562 LYS A N 1
ATOM 4509 C CA . LYS A 1 562 ? -10.986 12.682 -0.576 1 90.27 562 LYS A CA 1
ATOM 4510 C C . LYS A 1 562 ? -12.439 12.237 -0.71 1 90.27 562 LYS A C 1
ATOM 4512 O O . LYS A 1 562 ? -13.298 13.018 -1.125 1 90.27 562 LYS A O 1
ATOM 4517 N N . HIS A 1 563 ? -12.69 10.987 -0.34 1 94.14 563 HIS A N 1
ATOM 4518 C CA . HIS A 1 563 ? -14.049 10.463 -0.412 1 94.14 563 HIS A CA 1
ATOM 4519 C C . HIS A 1 563 ? -14.953 11.13 0.62 1 94.14 563 HIS A C 1
ATOM 4521 O O . HIS A 1 563 ? -16.108 11.446 0.328 1 94.14 563 HIS A O 1
ATOM 4527 N N . PHE A 1 564 ? -14.35 11.371 1.769 1 96.14 564 PHE A N 1
ATOM 4528 C CA . PHE A 1 564 ? -15.157 11.972 2.824 1 96.14 564 PHE A CA 1
ATOM 4529 C C . PHE A 1 564 ? -15.412 13.447 2.538 1 96.14 564 PHE A C 1
ATOM 4531 O O . PHE A 1 564 ? -16.432 13.999 2.955 1 96.14 564 PHE A O 1
ATOM 4538 N N . LYS A 1 565 ? -14.522 14.068 1.796 1 95.8 565 LYS A N 1
ATOM 4539 C CA . LYS A 1 565 ? -14.814 15.424 1.339 1 95.8 565 LYS A CA 1
ATOM 4540 C C . LYS A 1 565 ? -16.017 15.44 0.4 1 95.8 565 LYS A C 1
ATOM 4542 O O . LYS A 1 565 ? -16.866 16.329 0.486 1 95.8 565 LYS A O 1
ATOM 4547 N N . ILE A 1 566 ? -16.05 14.44 -0.449 1 96.86 566 ILE A N 1
ATOM 4548 C CA . ILE A 1 566 ? -17.171 14.327 -1.376 1 96.86 566 ILE A CA 1
ATOM 4549 C C . ILE A 1 566 ? -18.46 14.067 -0.6 1 96.86 566 ILE A C 1
ATOM 4551 O O . ILE A 1 566 ? -19.465 14.751 -0.807 1 96.86 566 ILE A O 1
ATOM 4555 N N . LEU A 1 567 ? -18.386 13.163 0.319 1 97.36 567 LEU A N 1
ATOM 4556 C CA . LEU A 1 567 ? -19.565 12.772 1.082 1 97.36 567 LEU A CA 1
ATOM 4557 C C . LEU A 1 567 ? -20.046 13.918 1.966 1 97.36 567 LEU A C 1
ATOM 4559 O O . LEU A 1 567 ? -21.251 14.147 2.091 1 97.36 567 LEU A O 1
ATOM 4563 N N . SER A 1 568 ? -19.127 14.625 2.524 1 96.32 568 SER A N 1
ATOM 4564 C CA . SER A 1 568 ? -19.483 15.733 3.404 1 96.32 568 SER A CA 1
ATOM 4565 C C . SER A 1 568 ? -20.234 16.822 2.645 1 96.32 568 SER A C 1
ATOM 4567 O O . SER A 1 568 ? -21.064 17.528 3.222 1 96.32 568 SER A O 1
ATOM 4569 N N . GLN A 1 569 ? -19.991 16.914 1.421 1 97.36 569 GLN A N 1
ATOM 4570 C CA . GLN A 1 569 ? -20.566 17.996 0.629 1 97.36 569 GLN A CA 1
ATOM 4571 C C . GLN A 1 569 ? -21.875 17.564 -0.024 1 97.36 569 GLN A C 1
ATOM 4573 O O . GLN A 1 569 ? -22.754 18.391 -0.273 1 97.36 569 GLN A O 1
ATOM 4578 N N . LEU A 1 570 ? -21.998 16.191 -0.288 1 97.59 570 LEU A N 1
ATOM 4579 C CA . LEU A 1 570 ? -23.055 15.815 -1.22 1 97.59 570 LEU A CA 1
ATOM 4580 C C . LEU A 1 570 ? -23.995 14.791 -0.592 1 97.59 570 LEU A C 1
ATOM 4582 O O . LEU A 1 570 ? -25.131 14.626 -1.043 1 97.59 570 LEU A O 1
ATOM 4586 N N . ALA A 1 571 ? -23.606 14.106 0.421 1 97.17 571 ALA A N 1
ATOM 4587 C CA . ALA A 1 571 ? -24.339 12.946 0.92 1 97.17 571 ALA A CA 1
ATOM 4588 C C . ALA A 1 571 ? -25.752 13.333 1.347 1 97.17 571 ALA A C 1
ATOM 4590 O O . ALA A 1 571 ? -26.704 12.584 1.116 1 97.17 571 ALA A O 1
ATOM 4591 N N . VAL A 1 572 ? -25.944 14.504 1.909 1 96.93 572 VAL A N 1
ATOM 4592 C CA . VAL A 1 572 ? -27.211 14.917 2.503 1 96.93 572 VAL A CA 1
ATOM 4593 C C . VAL A 1 572 ? -28.29 14.986 1.425 1 96.93 572 VAL A C 1
ATOM 4595 O O . VAL A 1 572 ? -29.466 14.732 1.696 1 96.93 572 VAL A O 1
ATOM 4598 N N . PHE A 1 573 ? -27.934 15.256 0.21 1 97.07 573 PHE A N 1
ATOM 4599 C CA . PHE A 1 573 ? -28.886 15.416 -0.883 1 97.07 573 PHE A CA 1
ATOM 4600 C C . PHE A 1 573 ? -29.369 14.06 -1.383 1 97.07 573 PHE A C 1
ATOM 4602 O O . PHE A 1 573 ? -30.371 13.977 -2.097 1 97.07 573 PHE A O 1
ATOM 4609 N N . HIS A 1 574 ? -28.657 13.001 -0.993 1 95.89 574 HIS A N 1
ATOM 4610 C CA . HIS A 1 574 ? -28.89 11.729 -1.669 1 95.89 574 HIS A CA 1
ATOM 4611 C C . HIS A 1 574 ? -29.309 10.648 -0.679 1 95.89 574 HIS A C 1
ATOM 4613 O O . HIS A 1 574 ? -29.553 9.504 -1.069 1 95.89 574 HIS A O 1
ATOM 4619 N N . LEU A 1 575 ? -29.428 10.991 0.586 1 95.29 575 LEU A N 1
ATOM 4620 C CA . LEU A 1 575 ? -29.71 9.996 1.615 1 95.29 575 LEU A CA 1
ATOM 4621 C C . LEU A 1 575 ? -31.181 10.029 2.015 1 95.29 575 LEU A C 1
ATOM 4623 O O . LEU A 1 575 ? -31.594 9.322 2.937 1 95.29 575 LEU A O 1
ATOM 4627 N N . HIS A 1 576 ? -31.997 10.866 1.361 1 91.41 576 HIS A N 1
ATOM 4628 C CA . HIS A 1 576 ? -33.42 10.921 1.677 1 91.41 576 HIS A CA 1
ATOM 4629 C C . HIS A 1 576 ? -34.086 9.566 1.461 1 91.41 576 HIS A C 1
ATOM 4631 O O . HIS A 1 576 ? -33.882 8.927 0.426 1 91.41 576 HIS A O 1
ATOM 4637 N N . GLY A 1 577 ? -34.704 9.097 2.438 1 89.32 577 GLY A N 1
ATOM 4638 C CA . GLY A 1 577 ? -35.392 7.818 2.356 1 89.32 577 GLY A CA 1
ATOM 4639 C C . GLY A 1 577 ? -34.483 6.633 2.62 1 89.32 577 GLY A C 1
ATOM 4640 O O . GLY A 1 577 ? -34.938 5.487 2.635 1 89.32 577 GLY A O 1
ATOM 4641 N N . LEU A 1 578 ? -33.232 6.905 2.87 1 93.37 578 LEU A N 1
ATOM 4642 C CA . LEU A 1 578 ? -32.288 5.803 3.022 1 93.37 578 LEU A CA 1
ATOM 4643 C C . LEU A 1 578 ? -31.761 5.732 4.452 1 93.37 578 LEU A C 1
ATOM 4645 O O . LEU A 1 578 ? -31.015 4.814 4.798 1 93.37 578 LEU A O 1
ATOM 4649 N N . CYS A 1 579 ? -32.032 6.678 5.23 1 91.7 579 CYS A N 1
ATOM 4650 C CA . CYS A 1 579 ? -31.584 6.641 6.617 1 91.7 579 CYS A CA 1
ATOM 4651 C C . CYS A 1 579 ? -32.65 7.204 7.55 1 91.7 579 CYS A C 1
ATOM 4653 O O . CYS A 1 579 ? -33.65 7.761 7.092 1 91.7 579 CYS A O 1
ATOM 4655 N N . SER A 1 580 ? -32.51 7.027 8.827 1 92.29 580 SER A N 1
ATOM 4656 C CA . SER A 1 580 ? -33.441 7.536 9.829 1 92.29 580 SER A CA 1
ATOM 4657 C C . SER A 1 580 ? -33.394 9.058 9.905 1 92.29 580 SER A C 1
ATOM 4659 O O . SER A 1 580 ? -32.441 9.679 9.43 1 92.29 580 SER A O 1
ATOM 4661 N N . ASP A 1 581 ? -34.323 9.689 10.442 1 93.07 581 ASP A N 1
ATOM 4662 C CA . ASP A 1 581 ? -34.419 11.142 10.552 1 93.07 581 ASP A CA 1
ATOM 4663 C C . ASP A 1 581 ? -33.263 11.707 11.374 1 93.07 581 ASP A C 1
ATOM 4665 O O . ASP A 1 581 ? -32.719 12.763 11.045 1 93.07 581 ASP A O 1
ATOM 4669 N N . ILE A 1 582 ? -32.893 11.006 12.346 1 94.49 582 ILE A N 1
ATOM 4670 C CA . ILE A 1 582 ? -31.828 11.502 13.21 1 94.49 582 ILE A CA 1
ATOM 4671 C C . ILE A 1 582 ? -30.497 11.466 12.462 1 94.49 582 ILE A C 1
ATOM 4673 O O . ILE A 1 582 ? -29.661 12.358 12.626 1 94.49 582 ILE A O 1
ATOM 4677 N N . LEU A 1 583 ? -30.313 10.412 11.729 1 95.19 583 LEU A N 1
ATOM 4678 C CA . LEU A 1 583 ? -29.094 10.328 10.933 1 95.19 583 LEU A CA 1
ATOM 4679 C C . LEU A 1 583 ? -29.079 11.398 9.846 1 95.19 583 LEU A C 1
ATOM 4681 O O . LEU A 1 583 ? -28.017 11.913 9.49 1 95.19 583 LEU A O 1
ATOM 4685 N N 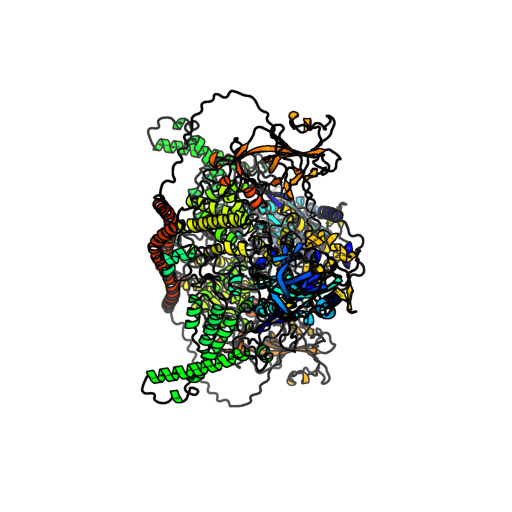. TYR A 1 584 ? -30.254 11.624 9.373 1 95.89 584 TYR A N 1
ATOM 4686 C CA . TYR A 1 584 ? -30.365 12.7 8.395 1 95.89 584 TYR A CA 1
ATOM 4687 C C . TYR A 1 584 ? -29.991 14.041 9.014 1 95.89 584 TYR A C 1
ATOM 4689 O O . TYR A 1 584 ? -29.278 14.838 8.399 1 95.89 584 TYR A O 1
ATOM 4697 N N . ASP A 1 585 ? -30.414 14.247 10.201 1 96.46 585 ASP A N 1
ATOM 4698 C CA . ASP A 1 585 ? -30.045 15.449 10.943 1 96.46 585 ASP A CA 1
ATOM 4699 C C . ASP A 1 585 ? -28.535 15.516 11.164 1 96.46 585 ASP A C 1
ATOM 4701 O O . ASP A 1 585 ? -27.942 16.595 11.114 1 96.46 585 ASP A O 1
ATOM 4705 N N . MET A 1 586 ? -27.983 14.392 11.406 1 97.69 586 MET A N 1
ATOM 4706 C CA . MET A 1 586 ? -26.537 14.333 11.6 1 97.69 586 MET A CA 1
ATOM 4707 C C . MET A 1 586 ? -25.799 14.76 10.336 1 97.69 586 MET A C 1
ATOM 4709 O O . MET A 1 586 ? -24.829 15.517 10.404 1 97.69 586 MET A O 1
ATOM 4713 N N . TRP A 1 587 ? -26.261 14.288 9.238 1 97.89 587 TRP A N 1
ATOM 4714 C CA . TRP A 1 587 ? -25.618 14.643 7.977 1 97.89 587 TRP A CA 1
ATOM 4715 C C . TRP A 1 587 ? -25.735 16.139 7.708 1 97.89 587 TRP A C 1
ATOM 4717 O O . TRP A 1 587 ? -24.809 16.755 7.175 1 97.89 587 TRP A O 1
ATOM 4727 N N . LYS A 1 588 ? -26.858 16.754 8.072 1 97.62 588 LYS A N 1
ATOM 4728 C CA . LYS A 1 588 ? -27.028 18.198 7.932 1 97.62 588 LYS A CA 1
ATOM 4729 C C . LYS A 1 588 ? -26.056 18.955 8.833 1 97.62 588 LYS A C 1
ATOM 4731 O O . LYS A 1 588 ? -25.356 19.861 8.376 1 97.62 588 LYS A O 1
ATOM 4736 N N . ALA A 1 589 ? -26.001 18.506 10.035 1 98.26 589 ALA A N 1
ATOM 4737 C CA . ALA A 1 589 ? -25.152 19.182 11.013 1 98.26 589 ALA A CA 1
ATOM 4738 C C . ALA A 1 589 ? -23.675 19.013 10.667 1 98.26 589 ALA A C 1
ATOM 4740 O O . ALA A 1 589 ? -22.9 19.969 10.744 1 98.26 589 ALA A O 1
ATOM 4741 N N . ALA A 1 590 ? -23.289 17.796 10.326 1 98.23 590 ALA A N 1
ATOM 4742 C CA . ALA A 1 590 ? -21.901 17.507 9.977 1 98.23 590 ALA A CA 1
ATOM 4743 C C . ALA A 1 590 ? -21.479 18.272 8.726 1 98.23 590 ALA A C 1
ATOM 4745 O O . ALA A 1 590 ? -20.344 18.746 8.634 1 98.23 590 ALA A O 1
ATOM 4746 N N . GLY A 1 591 ? -22.351 18.322 7.741 1 97.87 591 GLY A N 1
ATOM 4747 C CA . GLY A 1 591 ? -22.051 19.079 6.536 1 97.87 591 GLY A CA 1
ATOM 4748 C C . GLY A 1 591 ? -21.852 20.56 6.795 1 97.87 591 GLY A C 1
ATOM 4749 O O . GLY A 1 591 ? -20.963 21.183 6.212 1 97.87 591 GLY A O 1
ATOM 4750 N N . GLU A 1 592 ? -22.706 21.078 7.627 1 97.89 592 GLU A N 1
ATOM 4751 C CA . GLU A 1 592 ? -22.596 22.491 7.975 1 97.89 592 GLU A CA 1
ATOM 4752 C C . GLU A 1 592 ? -21.286 22.781 8.702 1 97.89 592 GLU A C 1
ATOM 4754 O O . GLU A 1 592 ? -20.593 23.748 8.381 1 97.89 592 GLU A O 1
ATOM 4759 N N . LEU A 1 593 ? -20.962 21.95 9.643 1 98.33 593 LEU A N 1
ATOM 4760 C CA . LEU A 1 593 ? -19.69 22.105 10.34 1 98.33 593 LEU A CA 1
ATOM 4761 C C . LEU A 1 593 ? -18.52 21.983 9.369 1 98.33 593 LEU A C 1
ATOM 4763 O O . LEU A 1 593 ? -17.56 22.754 9.447 1 98.33 593 LEU A O 1
ATOM 4767 N N . GLY A 1 594 ? -18.628 21.01 8.487 1 97.53 594 GLY A N 1
ATOM 4768 C CA . GLY A 1 594 ? -17.583 20.816 7.495 1 97.53 594 GLY A CA 1
ATOM 4769 C C . GLY A 1 594 ? -17.324 22.051 6.652 1 97.53 594 GLY A C 1
ATOM 4770 O O . GLY A 1 594 ? -16.171 22.403 6.396 1 97.53 594 GLY A O 1
ATOM 4771 N N . ALA A 1 595 ? -18.343 22.7 6.248 1 97.55 595 ALA A N 1
ATOM 4772 C CA . ALA A 1 595 ? -18.216 23.902 5.427 1 97.55 595 ALA A CA 1
ATOM 4773 C C . ALA A 1 595 ? -17.543 25.029 6.206 1 97.55 595 ALA A C 1
ATOM 4775 O O . ALA A 1 595 ? -16.721 25.766 5.657 1 97.55 595 ALA A O 1
ATOM 4776 N N . LEU A 1 596 ? -17.86 25.138 7.472 1 97.83 596 LEU A N 1
ATOM 4777 C CA . LEU A 1 596 ? -17.308 26.204 8.3 1 97.83 596 LEU A CA 1
ATOM 4778 C C . LEU A 1 596 ? -15.821 25.981 8.553 1 97.83 596 LEU A C 1
ATOM 4780 O O . LEU A 1 596 ? -15.039 26.935 8.571 1 97.83 596 LEU A O 1
ATOM 4784 N N . ILE A 1 597 ? -15.463 24.778 8.719 1 96.6 597 ILE A N 1
ATOM 4785 C CA . ILE A 1 597 ? -14.083 24.488 9.093 1 96.6 597 ILE A CA 1
ATOM 4786 C C . ILE A 1 597 ? -13.173 24.661 7.879 1 96.6 597 ILE A C 1
ATOM 4788 O O . ILE A 1 597 ? -11.955 24.797 8.023 1 96.6 597 ILE A O 1
ATOM 4792 N N . TRP A 1 598 ? -13.73 24.779 6.679 1 96.18 598 TRP A N 1
ATOM 4793 C CA . TRP A 1 598 ? -12.911 24.9 5.478 1 96.18 598 TRP A CA 1
ATOM 4794 C C . TRP A 1 598 ? -12.89 26.34 4.976 1 96.18 598 TRP A C 1
ATOM 4796 O O . TRP A 1 598 ? -12.612 26.59 3.801 1 96.18 598 TRP A O 1
ATOM 4806 N N . TYR A 1 599 ? -13.201 27.329 5.869 1 96.44 599 TYR A N 1
ATOM 4807 C CA . TYR A 1 599 ? -13.066 28.744 5.543 1 96.44 599 TYR A CA 1
ATOM 4808 C C . TYR A 1 599 ? -11.619 29.092 5.215 1 96.44 599 TYR A C 1
ATOM 4810 O O . TYR A 1 599 ? -10.708 28.776 5.984 1 96.44 599 TYR A O 1
ATOM 4818 N N . PRO A 1 600 ? -11.42 29.727 4.097 1 94.1 600 PRO A N 1
ATOM 4819 C CA . PRO A 1 600 ? -10.06 30.191 3.814 1 94.1 600 PRO A CA 1
ATOM 4820 C C . PRO A 1 600 ? -9.769 31.567 4.41 1 94.1 600 PRO A C 1
ATOM 4822 O O . PRO A 1 600 ? -8.607 31.913 4.636 1 94.1 600 PRO A O 1
ATOM 4825 N N . GLU A 1 601 ? -10.807 32.314 4.575 1 95.44 601 GLU A N 1
ATOM 4826 C CA . GLU A 1 601 ? -10.73 33.689 5.06 1 95.44 601 GLU A CA 1
ATOM 4827 C C . GLU A 1 601 ? -11.922 34.026 5.951 1 95.44 601 GLU A C 1
ATOM 4829 O O . GLU A 1 601 ? -13.059 33.669 5.638 1 95.44 601 GLU A O 1
ATOM 4834 N N . ILE A 1 602 ? -11.644 34.648 7.078 1 96.5 602 ILE A N 1
ATOM 4835 C CA . ILE A 1 602 ? -12.683 35.024 8.03 1 96.5 602 ILE A CA 1
ATOM 4836 C C . ILE A 1 602 ? -12.726 36.544 8.173 1 96.5 602 ILE A C 1
ATOM 4838 O O . ILE A 1 602 ? -11.818 37.145 8.752 1 96.5 602 ILE A O 1
ATOM 4842 N N . ASN A 1 603 ? -13.742 37.162 7.699 1 93.84 603 ASN A N 1
ATOM 4843 C CA . ASN A 1 603 ? -13.859 38.616 7.739 1 93.84 603 ASN A CA 1
ATOM 4844 C C . ASN A 1 603 ? -14.403 39.098 9.08 1 93.84 603 ASN A C 1
ATOM 4846 O O . ASN A 1 603 ? -13.96 40.123 9.602 1 93.84 603 ASN A O 1
ATOM 4850 N N . ASN A 1 604 ? -15.427 38.374 9.593 1 94.16 604 ASN A N 1
ATOM 4851 C CA . ASN A 1 604 ? -15.997 38.656 10.906 1 94.16 604 ASN A CA 1
ATOM 4852 C C . ASN A 1 604 ? -15.752 37.509 11.882 1 94.16 604 ASN A C 1
ATOM 4854 O O . ASN A 1 604 ? -16.561 36.584 11.975 1 94.16 604 ASN A O 1
ATOM 4858 N N . LEU A 1 605 ? -14.755 37.651 12.669 1 95.35 605 LEU A N 1
ATOM 4859 C CA . LEU A 1 605 ? -14.293 36.564 13.526 1 95.35 605 LEU A CA 1
ATOM 4860 C C . LEU A 1 605 ? -15.327 36.241 14.599 1 95.35 605 LEU A C 1
ATOM 4862 O O . LEU A 1 605 ? -15.603 35.069 14.868 1 95.35 605 LEU A O 1
ATOM 4866 N N . LYS A 1 606 ? -15.907 37.232 15.229 1 95 606 LYS A N 1
ATOM 4867 C CA . LYS A 1 606 ? -16.857 37.02 16.317 1 95 606 LYS A CA 1
ATOM 4868 C C . LYS A 1 606 ? -18.075 36.234 15.84 1 95 606 LYS A C 1
ATOM 4870 O O . LYS A 1 606 ? -18.478 35.258 16.475 1 95 606 LYS A O 1
ATOM 4875 N N . GLU A 1 607 ? -18.62 36.733 14.769 1 95.94 607 GLU A N 1
ATOM 4876 C CA . GLU A 1 607 ? -19.777 36.052 14.197 1 95.94 607 GLU A CA 1
ATOM 4877 C C . GLU A 1 607 ? -19.427 34.626 13.78 1 95.94 607 GLU A C 1
ATOM 4879 O O . GLU A 1 607 ? -20.183 33.691 14.051 1 95.94 607 GLU A O 1
ATOM 4884 N N . TYR A 1 608 ? -18.323 34.544 13.132 1 97.24 608 TYR A N 1
ATOM 4885 C CA . TYR A 1 608 ? -17.884 33.238 12.655 1 97.24 608 TYR A CA 1
ATOM 4886 C C . TYR A 1 608 ? -17.712 32.264 13.814 1 97.24 608 TYR A C 1
ATOM 4888 O O . TYR A 1 608 ? -18.167 31.12 13.744 1 97.24 608 TYR A O 1
ATOM 4896 N N . LEU A 1 609 ? -17.063 32.608 14.907 1 97.86 609 LEU A N 1
ATOM 4897 C CA . LEU A 1 609 ? -16.807 31.724 16.04 1 97.86 609 LEU A CA 1
ATOM 4898 C C . LEU A 1 609 ? -18.111 31.327 16.724 1 97.86 609 LEU A C 1
ATOM 4900 O O . LEU A 1 609 ? -18.241 30.204 17.218 1 97.86 609 LEU A O 1
ATOM 4904 N N . ALA A 1 610 ? -19.036 32.254 16.781 1 97.76 610 ALA A N 1
ATOM 4905 C CA . ALA A 1 610 ? -20.346 31.938 17.346 1 97.76 610 ALA A CA 1
ATOM 4906 C C . ALA A 1 610 ? -21.057 30.871 16.518 1 97.76 610 ALA A C 1
ATOM 4908 O O . ALA A 1 610 ? -21.642 29.937 17.071 1 97.76 610 ALA A O 1
ATOM 4909 N N . ASP A 1 611 ? -21.029 31.075 15.216 1 98 611 ASP A N 1
ATOM 4910 C CA . ASP A 1 611 ? -21.628 30.093 14.317 1 98 611 ASP A CA 1
ATOM 4911 C C . ASP A 1 611 ? -20.952 28.732 14.462 1 98 611 ASP A C 1
ATOM 4913 O O . ASP A 1 611 ? -21.622 27.697 14.459 1 98 611 ASP A O 1
ATOM 4917 N N . LEU A 1 612 ? -19.656 28.764 14.568 1 98.36 612 LEU A N 1
ATOM 4918 C CA . LEU A 1 612 ? -18.881 27.534 14.691 1 98.36 612 LEU A CA 1
ATOM 4919 C C . LEU A 1 612 ? -19.248 26.785 15.967 1 98.36 612 LEU A C 1
ATOM 4921 O O . LEU A 1 612 ? -19.377 25.559 15.957 1 98.36 612 LEU A O 1
ATOM 4925 N N . GLN A 1 613 ? -19.4 27.497 17.026 1 98.12 613 GLN A N 1
ATOM 4926 C CA . GLN A 1 613 ? -19.763 26.877 18.296 1 98.12 613 GLN A CA 1
ATOM 4927 C C . GLN A 1 613 ? -21.112 26.17 18.198 1 98.12 613 GLN A C 1
ATOM 4929 O O . GLN A 1 613 ? -21.268 25.048 18.685 1 98.12 613 GLN A O 1
ATOM 4934 N N . VAL A 1 614 ? -22.083 26.831 17.583 1 98.19 614 VAL A N 1
ATOM 4935 C CA . VAL A 1 614 ? -23.403 26.235 17.41 1 98.19 614 VAL A CA 1
ATOM 4936 C C . VAL A 1 614 ? -23.29 24.957 16.582 1 98.19 614 VAL A C 1
ATOM 4938 O O . VAL A 1 614 ? -23.914 23.944 16.905 1 98.19 614 VAL A O 1
ATOM 4941 N N . ALA A 1 615 ? -22.521 25.026 15.506 1 98.37 615 ALA A N 1
ATOM 4942 C CA . ALA A 1 615 ? -22.362 23.87 14.627 1 98.37 615 ALA A CA 1
ATOM 4943 C C . ALA A 1 615 ? -21.717 22.702 15.368 1 98.37 615 ALA A C 1
ATOM 4945 O O . ALA A 1 615 ? -22.114 21.549 15.187 1 98.37 615 ALA A O 1
ATOM 4946 N N . ILE A 1 616 ? -20.667 22.917 16.201 1 98.37 616 ILE A N 1
ATOM 4947 C CA . ILE A 1 616 ? -20.003 21.883 16.988 1 98.37 616 ILE A CA 1
ATOM 4948 C C . ILE A 1 616 ? -20.996 21.266 17.971 1 98.37 616 ILE A C 1
ATOM 4950 O O . ILE A 1 616 ? -21.083 20.041 18.088 1 98.37 616 ILE A O 1
ATOM 4954 N N . ASP A 1 617 ? -21.775 22.13 18.646 1 98.35 617 ASP A N 1
ATOM 4955 C CA . ASP A 1 617 ? -22.767 21.663 19.61 1 98.35 617 ASP A CA 1
ATOM 4956 C C . ASP A 1 617 ? -23.816 20.782 18.935 1 98.35 617 ASP A C 1
ATOM 4958 O O . ASP A 1 617 ? -24.237 19.769 19.497 1 98.35 617 ASP A O 1
ATOM 4962 N N . ASN A 1 618 ? -24.243 21.219 17.779 1 98.28 618 ASN A N 1
ATOM 4963 C CA . ASN A 1 618 ? -25.226 20.431 17.042 1 98.28 618 ASN A CA 1
ATOM 4964 C C . ASN A 1 618 ? -24.718 19.019 16.765 1 98.28 618 ASN A C 1
ATOM 4966 O O . ASN A 1 618 ? -25.425 18.04 17.012 1 98.28 618 ASN A O 1
ATOM 4970 N N . VAL A 1 619 ? -23.489 18.882 16.26 1 98.32 619 VAL A N 1
ATOM 4971 C CA . VAL A 1 619 ? -22.907 17.588 15.92 1 98.32 619 VAL A CA 1
ATOM 4972 C C . VAL A 1 619 ? -22.793 16.726 17.176 1 98.32 619 VAL A C 1
ATOM 4974 O O . VAL A 1 619 ? -23.193 15.56 17.174 1 98.32 619 VAL A O 1
ATOM 4977 N N . LEU A 1 620 ? -22.273 17.302 18.202 1 98.09 620 LEU A N 1
ATOM 4978 C CA . LEU A 1 620 ? -22.046 16.544 19.428 1 98.09 620 LEU A CA 1
ATOM 4979 C C . LEU A 1 620 ? -23.369 16.129 20.063 1 98.09 620 LEU A C 1
ATOM 4981 O O . LEU A 1 620 ? -23.502 15.006 20.554 1 98.09 620 LEU A O 1
ATOM 4985 N N . ASN A 1 621 ? -24.38 17.009 20.072 1 97.63 621 ASN A N 1
ATOM 4986 C CA . ASN A 1 621 ? -25.689 16.697 20.636 1 97.63 621 ASN A CA 1
ATOM 4987 C C . ASN A 1 621 ? -26.392 15.597 19.846 1 97.63 621 ASN A C 1
ATOM 4989 O O . ASN A 1 621 ? -27.035 14.721 20.429 1 97.63 621 ASN A O 1
ATOM 4993 N N . ILE A 1 622 ? -26.27 15.644 18.583 1 97.79 622 ILE A N 1
ATOM 4994 C CA . ILE A 1 622 ? -26.922 14.625 17.768 1 97.79 622 ILE A CA 1
ATOM 4995 C C . ILE A 1 622 ? -26.249 13.274 17.996 1 97.79 622 ILE A C 1
ATOM 4997 O O . ILE A 1 622 ? -26.921 12.241 18.06 1 97.79 622 ILE A O 1
ATOM 5001 N N . TRP A 1 623 ? -24.905 13.242 18.082 1 97.01 623 TRP A N 1
ATOM 5002 C CA . TRP A 1 623 ? -24.221 11.999 18.424 1 97.01 623 TRP A CA 1
ATOM 5003 C C . TRP A 1 623 ? -24.72 11.452 19.757 1 97.01 623 TRP A C 1
ATOM 5005 O O . TRP A 1 623 ? -24.876 10.239 19.919 1 97.01 623 TRP A O 1
ATOM 5015 N N . ALA A 1 624 ? -24.873 12.363 20.697 1 96.01 624 ALA A N 1
ATOM 5016 C CA . ALA A 1 624 ? -25.369 11.953 22.008 1 96.01 624 ALA A CA 1
ATOM 5017 C C . ALA A 1 624 ? -26.731 11.275 21.891 1 96.01 624 ALA A C 1
ATOM 5019 O O . ALA A 1 624 ? -27.031 10.338 22.635 1 96.01 624 ALA A O 1
ATOM 5020 N N . LYS A 1 625 ? -27.499 11.797 21.004 1 94.29 625 LYS A N 1
ATOM 5021 C CA . LYS A 1 625 ? -28.822 11.221 20.781 1 94.29 625 LYS A CA 1
ATOM 5022 C C . LYS A 1 625 ? -28.723 9.879 20.061 1 94.29 625 LYS A C 1
ATOM 5024 O O . LYS A 1 625 ? -29.487 8.956 20.351 1 94.29 625 LYS A O 1
ATOM 5029 N N . ILE A 1 626 ? -27.817 9.803 19.066 1 93.6 626 ILE A N 1
ATOM 5030 C CA . ILE A 1 626 ? -27.638 8.574 18.302 1 93.6 626 ILE A CA 1
ATOM 5031 C C . ILE A 1 626 ? -27.023 7.497 19.193 1 93.6 626 ILE A C 1
ATOM 5033 O O . ILE A 1 626 ? -27.505 6.363 19.23 1 93.6 626 ILE A O 1
ATOM 5037 N N . ASP A 1 627 ? -25.961 7.806 19.869 1 91.74 627 ASP A N 1
ATOM 5038 C CA . ASP A 1 627 ? -25.206 6.924 20.754 1 91.74 627 ASP A CA 1
ATOM 5039 C C . ASP A 1 627 ? -24.519 7.718 21.863 1 91.74 627 ASP A C 1
ATOM 5041 O O . ASP A 1 627 ? -23.413 8.229 21.674 1 91.74 627 ASP A O 1
ATOM 5045 N N . PRO A 1 628 ? -25.109 7.737 23.02 1 92.04 628 PRO A N 1
ATOM 5046 C CA . PRO A 1 628 ? -24.566 8.556 24.106 1 92.04 628 PRO A CA 1
ATOM 5047 C C . PRO A 1 628 ? -23.156 8.137 24.514 1 92.04 628 PRO A C 1
ATOM 5049 O O . PRO A 1 628 ? -22.423 8.926 25.116 1 92.04 628 PRO A O 1
ATOM 5052 N N . THR A 1 629 ? -22.731 6.938 24.215 1 90.6 629 THR A N 1
ATOM 5053 C CA . THR A 1 629 ? -21.422 6.453 24.637 1 90.6 629 THR A CA 1
ATOM 5054 C C . THR A 1 629 ? -20.343 6.875 23.643 1 90.6 629 THR A C 1
ATOM 5056 O O . THR A 1 629 ? -19.149 6.779 23.937 1 90.6 629 THR A O 1
ATOM 5059 N N . LYS A 1 630 ? -20.704 7.395 22.527 1 91.97 630 LYS A N 1
ATOM 5060 C CA . LYS A 1 630 ? -19.756 7.649 21.447 1 91.97 630 LYS A CA 1
ATOM 5061 C C . LYS A 1 630 ? -18.696 8.661 21.872 1 91.97 630 LYS A C 1
ATOM 5063 O O . LYS A 1 630 ? -17.51 8.483 21.586 1 91.97 630 LYS A O 1
ATOM 5068 N N . ILE A 1 631 ? -19.114 9.73 22.508 1 93.46 631 ILE A N 1
ATOM 5069 C CA . ILE A 1 631 ? -18.172 10.777 22.891 1 93.46 631 ILE A CA 1
ATOM 5070 C C . ILE A 1 631 ? -17.229 10.252 23.972 1 93.46 631 ILE A C 1
ATOM 5072 O O . ILE A 1 631 ? -16.113 10.752 24.127 1 93.46 631 ILE A O 1
ATOM 5076 N N . ILE A 1 632 ? -17.697 9.271 24.778 1 91.22 632 ILE A N 1
ATOM 5077 C CA . ILE A 1 632 ? -16.871 8.663 25.815 1 91.22 632 ILE A CA 1
ATOM 5078 C C . ILE A 1 632 ? -15.789 7.798 25.173 1 91.22 632 ILE A C 1
ATOM 5080 O O . ILE A 1 632 ? -14.632 7.822 25.599 1 91.22 632 ILE A O 1
ATOM 5084 N N . ASN A 1 633 ? -16.176 7.175 24.083 1 88.22 633 ASN A N 1
ATOM 5085 C CA . ASN A 1 633 ? -15.299 6.175 23.481 1 88.22 633 ASN A CA 1
ATOM 5086 C C . ASN A 1 633 ? -14.424 6.782 22.388 1 88.22 633 ASN A C 1
ATOM 5088 O O . ASN A 1 633 ? -13.348 6.262 22.088 1 88.22 633 ASN A O 1
ATOM 5092 N N . LYS A 1 634 ? -14.892 7.809 21.771 1 92 634 LYS A N 1
ATOM 5093 C CA . LYS A 1 634 ? -14.151 8.415 20.668 1 92 634 LYS A CA 1
ATOM 5094 C C . LYS A 1 634 ? -13.611 9.788 21.057 1 92 634 LYS A C 1
ATOM 5096 O O . LYS A 1 634 ? -14.326 10.789 20.972 1 92 634 LYS A O 1
ATOM 5101 N N . ALA A 1 635 ? -12.376 9.828 21.277 1 91.84 635 ALA A N 1
ATOM 5102 C CA . ALA A 1 635 ? -11.708 11.024 21.784 1 91.84 635 ALA A CA 1
ATOM 5103 C C . ALA A 1 635 ? -11.76 12.156 20.763 1 91.84 635 ALA A C 1
ATOM 5105 O O . ALA A 1 635 ? -11.749 13.333 21.13 1 91.84 635 ALA A O 1
ATOM 5106 N N . LYS A 1 636 ? -11.862 11.868 19.473 1 94.71 636 LYS A N 1
ATOM 5107 C CA . LYS A 1 636 ? -11.842 12.872 18.413 1 94.71 636 LYS A CA 1
ATOM 5108 C C . LYS A 1 636 ? -13.052 13.797 18.509 1 94.71 636 LYS A C 1
ATOM 5110 O O . LYS A 1 636 ? -12.99 14.954 18.09 1 94.71 636 LYS A O 1
ATOM 5115 N N . LEU A 1 637 ? -14.144 13.278 19.069 1 96.91 637 LEU A N 1
ATOM 5116 C CA . LEU A 1 637 ? -15.344 14.095 19.213 1 96.91 637 LEU A CA 1
ATOM 5117 C C . LEU A 1 637 ? -15.147 15.167 20.28 1 96.91 637 LEU A C 1
ATOM 5119 O O . LEU A 1 637 ? -15.551 16.317 20.092 1 96.91 637 LEU A O 1
ATOM 5123 N N . HIS A 1 638 ? -14.484 14.801 21.337 1 95.83 638 HIS A N 1
ATOM 5124 C CA . HIS A 1 638 ? -14.169 15.788 22.364 1 95.83 638 HIS A CA 1
ATOM 5125 C C . HIS A 1 638 ? -13.169 16.818 21.85 1 95.83 638 HIS A C 1
ATOM 5127 O O . HIS A 1 638 ? -13.283 18.007 22.157 1 95.83 638 HIS A O 1
ATOM 5133 N N . VAL A 1 639 ? -12.214 16.386 21.122 1 96.1 639 VAL A N 1
ATOM 5134 C CA . VAL A 1 639 ? -11.152 17.245 20.611 1 96.1 639 VAL A CA 1
ATOM 5135 C C . VAL A 1 639 ? -11.755 18.372 19.776 1 96.1 639 VAL A C 1
ATOM 5137 O O . VAL A 1 639 ? -11.206 19.475 19.721 1 96.1 639 VAL A O 1
ATOM 5140 N N . LEU A 1 640 ? -12.92 18.173 19.183 1 97.2 640 LEU A N 1
ATOM 5141 C CA . LEU A 1 640 ? -13.58 19.17 18.347 1 97.2 640 LEU A CA 1
ATOM 5142 C C . LEU A 1 640 ? -13.925 20.415 19.158 1 97.2 640 LEU A C 1
ATOM 5144 O O . LEU A 1 640 ? -14.051 21.508 18.601 1 97.2 640 LEU A O 1
ATOM 5148 N N . THR A 1 641 ? -14.064 20.25 20.454 1 97.54 641 THR A N 1
ATOM 5149 C CA . THR A 1 641 ? -14.489 21.356 21.306 1 97.54 641 THR A CA 1
ATOM 5150 C C . THR A 1 641 ? -13.402 22.424 21.386 1 97.54 641 THR A C 1
ATOM 5152 O O . THR A 1 641 ? -13.674 23.566 21.764 1 97.54 641 THR A O 1
ATOM 5155 N N . HIS A 1 642 ? -12.201 22.074 21.001 1 97.68 642 HIS A N 1
ATOM 5156 C CA . HIS A 1 642 ? -11.075 22.994 21.109 1 97.68 642 HIS A CA 1
ATOM 5157 C C . HIS A 1 642 ? -10.92 23.827 19.84 1 97.68 642 HIS A C 1
ATOM 5159 O O . HIS A 1 642 ? -10.072 24.719 19.778 1 97.68 642 HIS A O 1
ATOM 5165 N N . LEU A 1 643 ? -11.724 23.609 18.855 1 97.74 643 LEU A N 1
ATOM 5166 C CA . LEU A 1 643 ? -11.571 24.201 17.531 1 97.74 643 LEU A CA 1
ATOM 5167 C C . LEU A 1 643 ? -11.76 25.714 17.587 1 97.74 643 LEU A C 1
ATOM 5169 O O . LEU A 1 643 ? -11.06 26.457 16.896 1 97.74 643 LEU A O 1
ATOM 5173 N N . VAL A 1 644 ? -12.688 26.186 18.372 1 97.97 644 VAL A N 1
ATOM 5174 C CA . VAL A 1 644 ? -12.991 27.61 18.475 1 97.97 644 VAL A CA 1
ATOM 5175 C C . VAL A 1 644 ? -11.753 28.368 18.947 1 97.97 644 VAL A C 1
ATOM 5177 O O . VAL A 1 644 ? -11.38 29.387 18.361 1 97.97 644 VAL A O 1
ATOM 5180 N N . ASP A 1 645 ? -11.129 27.808 19.932 1 97.29 645 ASP A N 1
ATOM 5181 C CA . ASP A 1 645 ? -9.921 28.433 20.462 1 97.29 645 ASP A CA 1
ATOM 5182 C C . ASP A 1 645 ? -8.781 28.373 19.449 1 97.29 645 ASP A C 1
ATOM 5184 O O . ASP A 1 645 ? -8.002 29.32 19.325 1 97.29 645 ASP A O 1
ATOM 5188 N N . ASP A 1 646 ? -8.65 27.376 18.8 1 97.81 646 ASP A N 1
ATOM 5189 C CA . ASP A 1 646 ? -7.57 27.199 17.833 1 97.81 646 ASP A CA 1
ATOM 5190 C C . ASP A 1 646 ? -7.688 28.202 16.688 1 97.81 646 ASP A C 1
ATOM 5192 O O . ASP A 1 646 ? -6.684 28.757 16.236 1 97.81 646 ASP A O 1
ATOM 5196 N N . ILE A 1 647 ? -8.879 28.349 16.19 1 97.72 647 ILE A N 1
ATOM 5197 C CA . ILE A 1 647 ? -9.076 29.267 15.073 1 97.72 647 ILE A CA 1
ATOM 5198 C C . ILE A 1 647 ? -8.798 30.698 15.526 1 97.72 647 ILE A C 1
ATOM 5200 O O . ILE A 1 647 ? -8.204 31.486 14.785 1 97.72 647 ILE A O 1
ATOM 5204 N N . ARG A 1 648 ? -9.228 31.016 16.704 1 96.33 648 ARG A N 1
ATOM 5205 C CA . ARG A 1 648 ? -8.907 32.326 17.26 1 96.33 648 ARG A CA 1
ATOM 5206 C C . ARG A 1 648 ? -7.398 32.533 17.339 1 96.33 648 ARG A C 1
ATOM 5208 O O . ARG A 1 648 ? -6.892 33.599 16.984 1 96.33 648 ARG A O 1
ATOM 5215 N N . ARG A 1 649 ? -6.691 31.541 17.715 1 96.83 649 ARG A N 1
ATOM 5216 C CA . ARG A 1 649 ? -5.266 31.648 18.011 1 96.83 649 ARG A CA 1
ATOM 5217 C C . ARG A 1 649 ? -4.433 31.546 16.737 1 96.83 649 ARG A C 1
ATOM 5219 O O . ARG A 1 649 ? -3.424 32.239 16.592 1 96.83 649 ARG A O 1
ATOM 5226 N N . PHE A 1 650 ? -4.836 30.68 15.792 1 96.77 650 PHE A N 1
ATOM 5227 C CA . PHE A 1 650 ? -3.934 30.34 14.698 1 96.77 650 PHE A CA 1
ATOM 5228 C C . PHE A 1 650 ? -4.525 30.762 13.358 1 96.77 650 PHE A C 1
ATOM 5230 O O . PHE A 1 650 ? -3.831 30.76 12.339 1 96.77 650 PHE A O 1
ATOM 5237 N N . GLY A 1 651 ? -5.795 31.136 13.32 1 95.73 651 GLY A N 1
ATOM 5238 C CA . GLY A 1 651 ? -6.472 31.418 12.064 1 95.73 651 GLY A CA 1
ATOM 5239 C C . GLY A 1 651 ? -7.282 30.244 11.547 1 95.73 651 GLY A C 1
ATOM 5240 O O . GLY A 1 651 ? -7.489 29.262 12.263 1 95.73 651 GLY A O 1
ATOM 5241 N N . PRO A 1 652 ? -7.746 30.292 10.312 1 96.71 652 PRO A N 1
ATOM 5242 C CA . PRO A 1 652 ? -8.581 29.23 9.746 1 96.71 652 PRO A CA 1
ATOM 5243 C C . PRO A 1 652 ? -7.936 27.85 9.859 1 96.71 652 PRO A C 1
ATOM 5245 O O . PRO A 1 652 ? -6.713 27.726 9.757 1 96.71 652 PRO A O 1
ATOM 5248 N N . ALA A 1 653 ? -8.767 26.843 9.971 1 96.93 653 ALA A N 1
ATOM 5249 C CA . ALA A 1 653 ? -8.308 25.489 10.268 1 96.93 653 ALA A CA 1
ATOM 5250 C C . ALA A 1 653 ? -7.502 24.915 9.106 1 96.93 653 ALA A C 1
ATOM 5252 O O . ALA A 1 653 ? -6.672 24.025 9.298 1 96.93 653 ALA A O 1
ATOM 5253 N N . ILE A 1 654 ? -7.626 25.39 7.911 1 95.22 654 ILE A N 1
ATOM 5254 C CA . ILE A 1 654 ? -6.941 24.864 6.735 1 95.22 654 ILE A CA 1
ATOM 5255 C C . ILE A 1 654 ? -5.448 25.171 6.827 1 95.22 654 ILE A C 1
ATOM 5257 O O . ILE A 1 654 ? -4.631 24.512 6.18 1 95.22 654 ILE A O 1
ATOM 5261 N N . LEU A 1 655 ? -5.082 26.18 7.634 1 96.34 655 LEU A N 1
ATOM 5262 C CA . LEU A 1 655 ? -3.7 26.636 7.737 1 96.34 655 LEU A CA 1
ATOM 5263 C C . LEU A 1 655 ? -2.826 25.578 8.402 1 96.34 655 LEU A C 1
ATOM 5265 O O . LEU A 1 655 ? -1.606 25.569 8.22 1 96.34 655 LEU A O 1
ATOM 5269 N N . TYR A 1 656 ? -3.456 24.725 9.184 1 94.43 656 TYR A N 1
ATOM 5270 C CA . TYR A 1 656 ? -2.67 23.703 9.866 1 94.43 656 TYR A CA 1
ATOM 5271 C C . TYR A 1 656 ? -3.159 22.306 9.503 1 94.43 656 TYR A C 1
ATOM 5273 O O . TYR A 1 656 ? -3.029 21.371 10.295 1 94.43 656 TYR A O 1
ATOM 5281 N N . GLY A 1 657 ? -3.706 22.271 8.3 1 91.8 657 GLY A N 1
ATOM 5282 C CA . GLY A 1 657 ? -4.007 20.968 7.729 1 91.8 657 GLY A CA 1
ATOM 5283 C C . GLY A 1 657 ? -2.768 20.201 7.306 1 91.8 657 GLY A C 1
ATOM 5284 O O . GLY A 1 657 ? -1.788 20.796 6.854 1 91.8 657 GLY A O 1
ATOM 5285 N N . THR A 1 658 ? -2.77 18.869 7.37 1 91.18 658 THR A N 1
ATOM 5286 C CA . THR A 1 658 ? -1.57 18.071 7.144 1 91.18 658 THR A CA 1
ATOM 5287 C C . THR A 1 658 ? -1.587 17.45 5.751 1 91.18 658 THR A C 1
ATOM 5289 O O . THR A 1 658 ? -0.727 16.632 5.419 1 91.18 658 THR A O 1
ATOM 5292 N N . GLU A 1 659 ? -2.488 17.816 4.871 1 89.42 659 GLU A N 1
ATOM 5293 C CA . GLU A 1 659 ? -2.666 17.189 3.564 1 89.42 659 GLU A CA 1
ATOM 5294 C C . GLU A 1 659 ? -1.406 17.32 2.713 1 89.42 659 GLU A C 1
ATOM 5296 O O . GLU A 1 659 ? -1.035 16.388 1.997 1 89.42 659 GLU A O 1
ATOM 5301 N N . VAL A 1 660 ? -0.757 18.483 2.76 1 91.2 660 VAL A N 1
ATOM 5302 C CA . VAL A 1 660 ? 0.42 18.711 1.929 1 91.2 660 VAL A CA 1
ATOM 5303 C C . VAL A 1 660 ? 1.55 17.781 2.368 1 91.2 660 VAL A C 1
ATOM 5305 O O . VAL A 1 660 ? 2.325 17.302 1.537 1 91.2 660 VAL A O 1
ATOM 5308 N N . PHE A 1 661 ? 1.641 17.487 3.649 1 91.77 661 PHE A N 1
ATOM 5309 C CA . PHE A 1 661 ? 2.678 16.601 4.165 1 91.77 661 PHE A CA 1
ATOM 5310 C C . PHE A 1 661 ? 2.398 15.155 3.774 1 91.77 661 PHE A C 1
ATOM 5312 O O . PHE A 1 661 ? 3.324 14.397 3.476 1 91.77 661 PHE A O 1
ATOM 5319 N N . GLU A 1 662 ? 1.116 14.83 3.757 1 87.33 662 GLU A N 1
ATOM 5320 C CA . GLU A 1 662 ? 0.72 13.496 3.315 1 87.33 662 GLU A CA 1
ATOM 5321 C C . GLU A 1 662 ? 1.061 13.279 1.843 1 87.33 662 GLU A C 1
ATOM 5323 O O . GLU A 1 662 ? 1.461 12.181 1.449 1 87.33 662 GLU A O 1
ATOM 5328 N N . CYS A 1 663 ? 0.909 14.348 1.092 1 87.4 663 CYS A N 1
ATOM 5329 C CA . CYS A 1 663 ? 1.261 14.281 -0.321 1 87.4 663 CYS A CA 1
ATOM 5330 C C . CYS A 1 663 ? 2.766 14.123 -0.501 1 87.4 663 CYS A C 1
ATOM 5332 O O . CYS A 1 663 ? 3.217 13.395 -1.388 1 87.4 663 CYS A O 1
ATOM 5334 N N . TRP A 1 664 ? 3.487 14.765 0.341 1 92.78 664 TRP A N 1
ATOM 5335 C CA . TRP A 1 664 ? 4.943 14.768 0.238 1 92.78 664 TRP A CA 1
ATOM 5336 C C . TRP A 1 664 ? 5.517 13.403 0.601 1 92.78 664 TRP A C 1
ATOM 5338 O O . TRP A 1 664 ? 6.659 13.091 0.255 1 92.78 664 TRP A O 1
ATOM 5348 N N . ASN A 1 665 ? 4.806 12.554 1.27 1 89.16 665 ASN A N 1
ATOM 5349 C CA . ASN A 1 665 ? 5.256 11.214 1.633 1 89.16 665 ASN A CA 1
ATOM 5350 C C . ASN A 1 665 ? 5.586 10.38 0.399 1 89.16 665 ASN A C 1
ATOM 5352 O O . ASN A 1 665 ? 6.373 9.435 0.475 1 89.16 665 ASN A O 1
ATOM 5356 N N . LYS A 1 666 ? 4.984 10.699 -0.754 1 86.77 666 LYS A N 1
ATOM 5357 C CA . LYS A 1 666 ? 5.326 10.012 -1.996 1 86.77 666 LYS A CA 1
ATOM 5358 C C . LYS A 1 666 ? 6.785 10.255 -2.374 1 86.77 666 LYS A C 1
ATOM 5360 O O . LYS A 1 666 ? 7.46 9.353 -2.874 1 86.77 666 LYS A O 1
ATOM 5365 N N . VAL A 1 667 ? 7.229 11.482 -2.134 1 91.49 667 VAL A N 1
ATOM 5366 C CA . VAL A 1 667 ? 8.615 11.835 -2.424 1 91.49 667 VAL A CA 1
ATOM 5367 C C . VAL A 1 667 ? 9.548 11.086 -1.477 1 91.49 667 VAL A C 1
ATOM 5369 O O . VAL A 1 667 ? 10.548 10.507 -1.909 1 91.49 667 VAL A O 1
ATOM 5372 N N . PHE A 1 668 ? 9.12 11.014 -0.267 1 92.35 668 PHE A N 1
ATOM 5373 C CA . PHE A 1 668 ? 9.879 10.272 0.733 1 92.35 668 PHE A CA 1
ATOM 5374 C C . PHE A 1 668 ? 9.986 8.801 0.35 1 92.35 668 PHE A C 1
ATOM 5376 O O . PHE A 1 668 ? 11.069 8.216 0.409 1 92.35 668 PHE A O 1
ATOM 5383 N N . ARG A 1 669 ? 8.947 8.269 0.057 1 89.46 669 ARG A N 1
ATOM 5384 C CA . ARG A 1 669 ? 8.905 6.852 -0.288 1 89.46 669 ARG A CA 1
ATOM 5385 C C . ARG A 1 669 ? 9.82 6.549 -1.47 1 89.46 669 ARG A C 1
ATOM 5387 O O . ARG A 1 669 ? 10.489 5.514 -1.495 1 89.46 669 ARG A O 1
ATOM 5394 N N . MET A 1 670 ? 9.842 7.421 -2.42 1 88.08 670 MET A N 1
ATOM 5395 C CA . MET A 1 670 ? 10.707 7.224 -3.579 1 88.08 670 MET A CA 1
ATOM 5396 C C . MET A 1 670 ? 12.176 7.228 -3.169 1 88.08 670 MET A C 1
ATOM 5398 O O . MET A 1 670 ? 12.97 6.437 -3.681 1 88.08 670 MET A O 1
ATOM 5402 N N . CYS A 1 671 ? 12.462 8.108 -2.227 1 92.84 671 CYS A N 1
ATOM 5403 C CA . CYS A 1 671 ? 13.834 8.166 -1.736 1 92.84 671 CYS A CA 1
ATOM 5404 C C . CYS A 1 671 ? 14.205 6.885 -0.999 1 92.84 671 CYS A C 1
ATOM 5406 O O . CYS A 1 671 ? 15.344 6.423 -1.082 1 92.84 671 CYS A O 1
ATOM 5408 N N . SER A 1 672 ? 13.251 6.375 -0.28 1 90.49 672 SER A N 1
ATOM 5409 C CA . SER A 1 672 ? 13.483 5.125 0.436 1 90.49 672 SER A CA 1
ATOM 5410 C C . SER A 1 672 ? 13.654 3.958 -0.53 1 90.49 672 SER A C 1
ATOM 5412 O O . SER A 1 672 ? 14.597 3.174 -0.404 1 90.49 672 SER A O 1
ATOM 5414 N N . VAL A 1 673 ? 12.815 3.839 -1.523 1 83.71 673 VAL A N 1
ATOM 5415 C CA . VAL A 1 673 ? 12.787 2.728 -2.469 1 83.71 673 VAL A CA 1
ATOM 5416 C C . VAL A 1 673 ? 14.057 2.738 -3.316 1 83.71 673 VAL A C 1
ATOM 5418 O O . VAL A 1 673 ? 14.611 1.68 -3.627 1 83.71 673 VAL A O 1
ATOM 5421 N N . LEU A 1 674 ? 14.54 3.876 -3.634 1 84.73 674 LEU A N 1
ATOM 5422 C CA . LEU A 1 674 ? 15.672 3.997 -4.545 1 84.73 674 LEU A CA 1
ATOM 5423 C C . LEU A 1 674 ? 16.992 3.955 -3.782 1 84.73 674 LEU A C 1
ATOM 5425 O O . LEU A 1 674 ? 18.066 3.978 -4.389 1 84.73 674 LEU A O 1
ATOM 5429 N N . SER A 1 675 ? 16.875 3.751 -2.51 1 86.34 675 SER A N 1
ATOM 5430 C CA . SER A 1 675 ? 18.08 3.618 -1.699 1 86.34 675 SER A CA 1
ATOM 5431 C C . SER A 1 675 ? 18.483 2.156 -1.543 1 86.34 675 SER A C 1
ATOM 5433 O O . SER A 1 675 ? 17.75 1.257 -1.96 1 86.34 675 SER A O 1
ATOM 5435 N N . ASN A 1 676 ? 19.701 1.881 -1.02 1 79.43 676 ASN A N 1
ATOM 5436 C CA . ASN A 1 676 ? 20.132 0.506 -0.791 1 79.43 676 ASN A CA 1
ATOM 5437 C C . ASN A 1 676 ? 19.614 -0.029 0.542 1 79.43 676 ASN A C 1
ATOM 5439 O O . ASN A 1 676 ? 19.895 -1.171 0.908 1 79.43 676 ASN A O 1
ATOM 5443 N N . HIS A 1 677 ? 18.892 0.818 1.352 1 79.45 677 HIS A N 1
ATOM 5444 C CA . HIS A 1 677 ? 18.161 0.46 2.562 1 79.45 677 HIS A CA 1
ATOM 5445 C C . HIS A 1 677 ? 19.115 0.076 3.688 1 79.45 677 HIS A C 1
ATOM 5447 O O . HIS A 1 677 ? 18.706 -0.551 4.668 1 79.45 677 HIS A O 1
ATOM 5453 N N . LEU A 1 678 ? 20.456 0.414 3.591 1 84.42 678 LEU A N 1
ATOM 5454 C CA . LEU A 1 678 ? 21.426 0.043 4.615 1 84.42 678 LEU A CA 1
ATOM 5455 C C . LEU A 1 678 ? 21.562 1.146 5.66 1 84.42 678 LEU A C 1
ATOM 5457 O O . LEU A 1 678 ? 21.899 0.875 6.814 1 84.42 678 LEU A O 1
ATOM 5461 N N . SER A 1 679 ? 21.422 2.365 5.172 1 92.1 679 SER A N 1
ATOM 5462 C CA . SER A 1 679 ? 21.425 3.553 6.02 1 92.1 679 SER A CA 1
ATOM 5463 C C . SER A 1 679 ? 20.334 4.533 5.601 1 92.1 679 SER A C 1
ATOM 5465 O O . SER A 1 679 ? 20.628 5.637 5.137 1 92.1 679 SER A O 1
ATOM 5467 N N . PRO A 1 680 ? 19.152 4.094 5.868 1 92.45 680 PRO A N 1
ATOM 5468 C CA . PRO A 1 680 ? 18.019 4.837 5.311 1 92.45 680 PRO A CA 1
ATOM 5469 C C . PRO A 1 680 ? 17.996 6.298 5.755 1 92.45 680 PRO A C 1
ATOM 5471 O O . PRO A 1 680 ? 17.785 7.194 4.934 1 92.45 680 PRO A O 1
ATOM 5474 N N . SER A 1 681 ? 18.218 6.613 7.05 1 95.17 681 SER A N 1
ATOM 5475 C CA . SER A 1 681 ? 18.165 7.989 7.531 1 95.17 681 SER A CA 1
ATOM 5476 C C . SER A 1 681 ? 19.206 8.859 6.835 1 95.17 681 SER A C 1
ATOM 5478 O O . SER A 1 681 ? 18.898 9.962 6.38 1 95.17 681 SER A O 1
ATOM 5480 N N . ARG A 1 682 ? 20.415 8.315 6.723 1 94.8 682 ARG A N 1
ATOM 5481 C CA . ARG A 1 682 ? 21.506 9.05 6.092 1 94.8 682 ARG A CA 1
ATOM 5482 C C . ARG A 1 682 ? 21.226 9.279 4.61 1 94.8 682 ARG A C 1
ATOM 5484 O O . ARG A 1 682 ? 21.358 10.399 4.113 1 94.8 682 ARG A O 1
ATOM 5491 N N . ASP A 1 683 ? 20.87 8.169 3.962 1 93.79 683 ASP A N 1
ATOM 5492 C CA . ASP A 1 683 ? 20.682 8.225 2.515 1 93.79 683 ASP A CA 1
ATOM 5493 C C . ASP A 1 683 ? 19.522 9.147 2.148 1 93.79 683 ASP A C 1
ATOM 5495 O O . ASP A 1 683 ? 19.618 9.926 1.198 1 93.79 683 ASP A O 1
ATOM 5499 N N . ILE A 1 684 ? 18.459 9.067 2.835 1 95.53 684 ILE A N 1
ATOM 5500 C CA . ILE A 1 684 ? 17.278 9.872 2.542 1 95.53 684 ILE A CA 1
ATOM 5501 C C . ILE A 1 684 ? 17.556 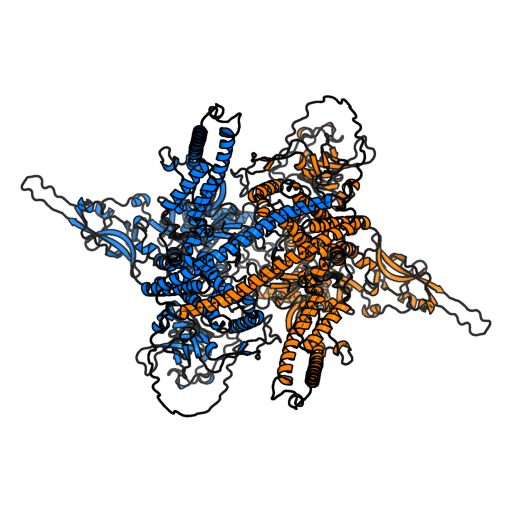11.336 2.876 1 95.53 684 ILE A C 1
ATOM 5503 O O . ILE A 1 684 ? 17.201 12.233 2.107 1 95.53 684 ILE A O 1
ATOM 5507 N N . ALA A 1 685 ? 18.172 11.573 4.022 1 96.24 685 ALA A N 1
ATOM 5508 C CA . ALA A 1 685 ? 18.532 12.94 4.392 1 96.24 685 ALA A CA 1
ATOM 5509 C C . ALA A 1 685 ? 19.467 13.56 3.357 1 96.24 685 ALA A C 1
ATOM 5511 O O . ALA A 1 685 ? 19.316 14.729 2.996 1 96.24 685 ALA A O 1
ATOM 5512 N N . GLY A 1 686 ? 20.437 12.754 2.956 1 93.99 686 GLY A N 1
ATOM 5513 C CA . GLY A 1 686 ? 21.362 13.233 1.941 1 93.99 686 GLY A CA 1
ATOM 5514 C C . GLY A 1 686 ? 20.688 13.542 0.617 1 93.99 686 GLY A C 1
ATOM 5515 O O . GLY A 1 686 ? 20.966 14.571 -0.002 1 93.99 686 GLY A O 1
ATOM 5516 N N . THR A 1 687 ? 19.844 12.64 0.215 1 93.97 687 THR A N 1
ATOM 5517 C CA . THR A 1 687 ? 19.135 12.822 -1.046 1 93.97 687 THR A CA 1
ATOM 5518 C C . THR A 1 687 ? 18.235 14.053 -0.989 1 93.97 687 THR A C 1
ATOM 5520 O O . THR A 1 687 ? 18.209 14.853 -1.926 1 93.97 687 THR A O 1
ATOM 5523 N N . LEU A 1 688 ? 17.532 14.239 0.036 1 95.56 688 LEU A N 1
ATOM 5524 C CA . LEU A 1 688 ? 16.602 15.357 0.154 1 95.56 688 LEU A CA 1
ATOM 5525 C C . LEU A 1 688 ? 17.349 16.662 0.408 1 95.56 688 LEU A C 1
ATOM 5527 O O . LEU A 1 688 ? 16.882 17.735 0.018 1 95.56 688 LEU A O 1
ATOM 5531 N N . GLY A 1 689 ? 18.519 16.554 1.094 1 95.21 689 GLY A N 1
ATOM 5532 C CA . GLY A 1 689 ? 19.391 17.717 1.14 1 95.21 689 GLY A CA 1
ATOM 5533 C C . GLY A 1 689 ? 19.856 18.169 -0.232 1 95.21 689 GLY A C 1
ATOM 5534 O O . GLY A 1 689 ? 19.901 19.368 -0.514 1 95.21 689 GLY A O 1
ATOM 5535 N N . GLY A 1 690 ? 20.197 17.174 -1.026 1 94.23 690 GLY A N 1
ATOM 5536 C CA . GLY A 1 690 ? 20.561 17.469 -2.402 1 94.23 690 GLY A CA 1
ATOM 5537 C C . GLY A 1 690 ? 19.427 18.083 -3.201 1 94.23 690 GLY A C 1
ATOM 5538 O O . GLY A 1 690 ? 19.656 18.947 -4.051 1 94.23 690 GLY A O 1
ATOM 5539 N N . MET A 1 691 ? 18.258 17.662 -2.931 1 94.34 691 MET A N 1
ATOM 5540 C CA . MET A 1 691 ? 17.087 18.224 -3.598 1 94.34 691 MET A CA 1
ATOM 5541 C C . MET A 1 691 ? 16.893 19.688 -3.216 1 94.34 691 MET A C 1
ATOM 5543 O O . MET A 1 691 ? 16.545 20.513 -4.063 1 94.34 691 MET A O 1
ATOM 5547 N N . GLU A 1 692 ? 17.071 19.979 -1.949 1 96.1 692 GLU A N 1
ATOM 5548 C CA . GLU A 1 692 ? 16.964 21.362 -1.497 1 96.1 692 GLU A CA 1
ATOM 5549 C C . GLU A 1 692 ? 17.991 22.251 -2.192 1 96.1 692 GLU A C 1
ATOM 5551 O O . GLU A 1 692 ? 17.686 23.386 -2.566 1 96.1 692 GLU A O 1
ATOM 5556 N N . ARG A 1 693 ? 19.17 21.749 -2.321 1 95.05 693 ARG A N 1
ATOM 5557 C CA . ARG A 1 693 ? 20.209 22.472 -3.047 1 95.05 693 ARG A CA 1
ATOM 5558 C C . ARG A 1 693 ? 19.801 22.707 -4.497 1 95.05 693 ARG A C 1
ATOM 5560 O O . ARG A 1 693 ? 19.945 23.816 -5.017 1 95.05 693 ARG A O 1
ATOM 5567 N N . PHE A 1 694 ? 19.336 21.672 -5.072 1 95.06 694 PHE A N 1
ATOM 5568 C CA . PHE A 1 694 ? 18.918 21.778 -6.465 1 95.06 694 PHE A CA 1
ATOM 5569 C C . PHE A 1 694 ? 17.815 22.818 -6.622 1 95.06 694 PHE A C 1
ATOM 5571 O O . PHE A 1 694 ? 17.89 23.684 -7.495 1 95.06 694 PHE A O 1
ATOM 5578 N N . LYS A 1 695 ? 16.773 22.746 -5.778 1 95.31 695 LYS A N 1
ATOM 5579 C CA . LYS A 1 695 ? 15.697 23.733 -5.777 1 95.31 695 LYS A CA 1
ATOM 5580 C C . LYS A 1 695 ? 16.252 25.151 -5.677 1 95.31 695 LYS A C 1
ATOM 5582 O O . LYS A 1 695 ? 15.818 26.046 -6.405 1 95.31 695 LYS A O 1
ATOM 5587 N N . HIS A 1 696 ? 17.15 25.315 -4.753 1 95.88 696 HIS A N 1
ATOM 5588 C CA . HIS A 1 696 ? 17.731 26.623 -4.47 1 95.88 696 HIS A CA 1
ATOM 5589 C C . HIS A 1 696 ? 18.477 27.169 -5.682 1 95.88 696 HIS A C 1
ATOM 5591 O O . HIS A 1 696 ? 18.321 28.339 -6.038 1 95.88 696 HIS A O 1
ATOM 5597 N N . LEU A 1 697 ? 19.23 26.33 -6.332 1 95.13 697 LEU A N 1
ATOM 5598 C CA . LEU A 1 697 ? 20.056 26.75 -7.458 1 95.13 697 LEU A CA 1
ATOM 5599 C C . LEU A 1 697 ? 19.194 27.091 -8.669 1 95.13 697 LEU A C 1
ATOM 5601 O O . LEU A 1 697 ? 19.403 28.119 -9.316 1 95.13 697 LEU A O 1
ATOM 5605 N N . VAL A 1 698 ? 18.214 26.291 -8.891 1 94.84 698 VAL A N 1
ATOM 5606 C CA . VAL A 1 698 ? 17.432 26.453 -10.112 1 94.84 698 VAL A CA 1
ATOM 5607 C C . VAL A 1 698 ? 16.44 27.601 -9.943 1 94.84 698 VAL A C 1
ATOM 5609 O O . VAL A 1 698 ? 15.89 28.104 -10.925 1 94.84 698 VAL A O 1
ATOM 5612 N N . SER A 1 699 ? 16.224 28.072 -8.688 1 94.63 699 SER A N 1
ATOM 5613 C CA . SER A 1 699 ? 15.318 29.188 -8.431 1 94.63 699 SER A CA 1
ATOM 5614 C C . SER A 1 699 ? 16.088 30.485 -8.209 1 94.63 699 SER A C 1
ATOM 5616 O O . SER A 1 699 ? 15.542 31.454 -7.677 1 94.63 699 SER A O 1
ATOM 5618 N N . GLY A 1 700 ? 17.391 30.474 -8.481 1 94.55 700 GLY A N 1
ATOM 5619 C CA . GLY A 1 700 ? 18.198 31.684 -8.458 1 94.55 700 GLY A CA 1
ATOM 5620 C C . GLY A 1 700 ? 18.769 31.994 -7.087 1 94.55 700 GLY A C 1
ATOM 5621 O O . GLY A 1 700 ? 19.137 33.137 -6.806 1 94.55 700 GLY A O 1
ATOM 5622 N N . GLY A 1 701 ? 18.855 31.082 -6.22 1 95.79 701 GLY A N 1
ATOM 5623 C CA . GLY A 1 701 ? 19.344 31.291 -4.866 1 95.79 701 GLY A CA 1
ATOM 5624 C C . GLY A 1 701 ? 20.815 31.655 -4.813 1 95.79 701 GLY A C 1
ATOM 5625 O O . GLY A 1 701 ? 21.604 31.199 -5.643 1 95.79 701 GLY A O 1
ATOM 5626 N N . TRP A 1 702 ? 21.143 32.509 -3.855 1 96.44 702 TRP A N 1
ATOM 5627 C CA . TRP A 1 702 ? 22.521 32.925 -3.612 1 96.44 702 TRP A CA 1
ATOM 5628 C C . TRP A 1 702 ? 23.202 31.996 -2.613 1 96.44 702 TRP A C 1
ATOM 5630 O O . TRP A 1 702 ? 22.553 31.463 -1.71 1 96.44 702 TRP A O 1
ATOM 5640 N N . TRP A 1 703 ? 24.438 31.679 -2.818 1 94.52 703 TRP A N 1
ATOM 5641 C CA . TRP A 1 703 ? 25.207 30.954 -1.813 1 94.52 703 TRP A CA 1
ATOM 5642 C C . TRP A 1 703 ? 26.607 31.542 -1.67 1 94.52 703 TRP A C 1
ATOM 5644 O O . TRP A 1 703 ? 27.052 32.315 -2.521 1 94.52 703 TRP A O 1
ATOM 5654 N N . ARG A 1 704 ? 27.201 31.25 -0.604 1 91.17 704 ARG A N 1
ATOM 5655 C CA . ARG A 1 704 ? 28.539 31.764 -0.328 1 91.17 704 ARG A CA 1
ATOM 5656 C C . ARG A 1 704 ? 29.607 30.872 -0.952 1 91.17 704 ARG A C 1
ATOM 5658 O O . ARG A 1 704 ? 29.747 29.706 -0.576 1 91.17 704 ARG A O 1
ATOM 5665 N N . SER A 1 705 ? 30.324 31.445 -1.848 1 86.77 705 SER A N 1
ATOM 5666 C CA . SER A 1 705 ? 31.384 30.685 -2.504 1 86.77 705 SER A CA 1
ATOM 5667 C C . SER A 1 705 ? 32.546 30.423 -1.552 1 86.77 705 SER A C 1
ATOM 5669 O O . SER A 1 705 ? 32.63 31.033 -0.484 1 86.77 705 SER A O 1
ATOM 5671 N N . SER A 1 706 ? 33.397 29.558 -1.97 1 81.53 706 SER A N 1
ATOM 5672 C CA . SER A 1 706 ? 34.593 29.24 -1.198 1 81.53 706 SER A CA 1
ATOM 5673 C C . SER A 1 706 ? 35.473 30.471 -1.008 1 81.53 706 SER A C 1
ATOM 5675 O O . SER A 1 706 ? 36.238 30.551 -0.045 1 81.53 706 SER A O 1
ATOM 5677 N N . GLU A 1 707 ? 35.276 31.465 -1.845 1 82.56 707 GLU A N 1
ATOM 5678 C CA . GLU A 1 707 ? 36.044 32.704 -1.771 1 82.56 707 GLU A CA 1
ATOM 5679 C C . GLU A 1 707 ? 35.365 33.721 -0.859 1 82.56 707 GLU A C 1
ATOM 5681 O O . GLU A 1 707 ? 35.892 34.813 -0.636 1 82.56 707 GLU A O 1
ATOM 5686 N N . GLY A 1 708 ? 34.208 33.418 -0.346 1 83.16 708 GLY A N 1
ATOM 5687 C CA . GLY A 1 708 ? 33.551 34.257 0.644 1 83.16 708 GLY A CA 1
ATOM 5688 C C . GLY A 1 708 ? 32.51 35.184 0.045 1 83.16 708 GLY A C 1
ATOM 5689 O O . GLY A 1 708 ? 31.829 35.912 0.77 1 83.16 708 GLY A O 1
ATOM 5690 N N . GLU A 1 709 ? 32.352 35.198 -1.255 1 89.55 709 GLU A N 1
ATOM 5691 C CA . GLU A 1 709 ? 31.376 36.061 -1.914 1 89.55 709 GLU A CA 1
ATOM 5692 C C . GLU A 1 709 ? 30.096 35.297 -2.242 1 89.55 709 GLU A C 1
ATOM 5694 O O . GLU A 1 709 ? 30.135 34.094 -2.506 1 89.55 709 GLU A O 1
ATOM 5699 N N . TYR A 1 710 ? 29.025 36.041 -2.105 1 94.4 710 TYR A N 1
ATOM 5700 C CA . TYR A 1 710 ? 27.756 35.43 -2.483 1 94.4 710 TYR A CA 1
ATOM 5701 C C . TYR A 1 710 ? 27.568 35.455 -3.995 1 94.4 710 TYR A C 1
ATOM 5703 O O . TYR A 1 710 ? 27.788 36.484 -4.638 1 94.4 710 TYR A O 1
ATOM 5711 N N . ARG A 1 711 ? 27.251 34.356 -4.599 1 93.74 711 ARG A N 1
ATOM 5712 C CA . ARG A 1 711 ? 27.073 34.252 -6.044 1 93.74 711 ARG A CA 1
ATOM 5713 C C . ARG A 1 711 ? 25.818 33.455 -6.385 1 93.74 711 ARG A C 1
ATOM 5715 O O . ARG A 1 711 ? 25.197 32.858 -5.504 1 93.74 711 ARG A O 1
ATOM 5722 N N . GLN A 1 712 ? 25.37 33.498 -7.616 1 94.79 712 GLN A N 1
ATOM 5723 C CA . GLN A 1 712 ? 24.265 32.727 -8.175 1 94.79 712 GLN A CA 1
ATOM 5724 C C . GLN A 1 712 ? 24.732 31.863 -9.343 1 94.79 712 GLN A C 1
ATOM 5726 O O . GLN A 1 712 ? 25.819 32.076 -9.884 1 94.79 712 GLN A O 1
ATOM 5731 N N . ALA A 1 713 ? 23.992 30.87 -9.556 1 93.82 713 ALA A N 1
ATOM 5732 C CA . ALA A 1 713 ? 24.279 30.076 -10.748 1 93.82 713 ALA A CA 1
ATOM 5733 C C . ALA A 1 713 ? 24.137 30.916 -12.014 1 93.82 713 ALA A C 1
ATOM 5735 O O . ALA A 1 713 ? 23.596 32.023 -11.974 1 93.82 713 ALA A O 1
ATOM 5736 N N . GLY A 1 714 ? 24.653 30.44 -13.093 1 92.48 714 GLY A N 1
ATOM 5737 C CA . GLY A 1 714 ? 24.507 31.116 -14.373 1 92.48 714 GLY A CA 1
ATOM 5738 C C . GLY A 1 714 ? 23.062 31.404 -14.735 1 92.48 714 GLY A C 1
ATOM 5739 O O . GLY A 1 714 ? 22.147 30.77 -14.206 1 92.48 714 GLY A O 1
ATOM 5740 N N . SER A 1 715 ? 22.809 32.256 -15.58 1 91.7 715 SER A N 1
ATOM 5741 C CA . SER A 1 715 ? 21.481 32.756 -15.919 1 91.7 715 SER A CA 1
ATOM 5742 C C . SER A 1 715 ? 20.589 31.639 -16.452 1 91.7 715 SER A C 1
ATOM 5744 O O . SER A 1 715 ? 19.388 31.613 -16.177 1 91.7 715 SER A O 1
ATOM 5746 N N . ALA A 1 716 ? 21.221 30.697 -17.168 1 88.6 716 ALA A N 1
ATOM 5747 C CA . ALA A 1 716 ? 20.441 29.601 -17.738 1 88.6 716 ALA A CA 1
ATOM 5748 C C . ALA A 1 716 ? 19.906 28.681 -16.644 1 88.6 716 ALA A C 1
ATOM 5750 O O . ALA A 1 716 ? 18.803 28.143 -16.761 1 88.6 716 ALA A O 1
ATOM 5751 N N . ILE A 1 717 ? 20.643 28.599 -15.593 1 91.82 717 ILE A N 1
ATOM 5752 C CA . ILE A 1 717 ? 20.249 27.727 -14.492 1 91.82 717 ILE A CA 1
ATOM 5753 C C . ILE A 1 717 ? 19.351 28.493 -13.523 1 91.82 717 ILE A C 1
ATOM 5755 O O . ILE A 1 717 ? 18.324 27.975 -13.077 1 91.82 717 ILE A O 1
ATOM 5759 N N . SER A 1 718 ? 19.636 29.715 -13.268 1 92.98 718 SER A N 1
ATOM 5760 C CA . SER A 1 718 ? 18.931 30.497 -12.258 1 92.98 718 SER A CA 1
ATOM 5761 C C . SER A 1 718 ? 17.513 30.833 -12.709 1 92.98 718 SER A C 1
ATOM 5763 O O . SER A 1 718 ? 16.646 31.127 -11.884 1 92.98 718 SER A O 1
ATOM 5765 N N . SER A 1 719 ? 17.277 30.752 -14.024 1 91.26 719 SER A N 1
ATOM 5766 C CA . SER A 1 719 ? 15.959 31.127 -14.528 1 91.26 719 SER A CA 1
ATOM 5767 C C . SER A 1 719 ? 15.171 29.902 -14.979 1 91.26 719 SER A C 1
ATOM 5769 O O . SER A 1 719 ? 14.037 30.024 -15.447 1 91.26 719 SER A O 1
ATOM 5771 N N . ILE A 1 720 ? 15.728 28.781 -14.853 1 91.36 720 ILE A N 1
ATOM 5772 C CA . ILE A 1 720 ? 15.147 27.588 -15.46 1 91.36 720 ILE A CA 1
ATOM 5773 C C . ILE A 1 720 ? 13.818 27.26 -14.781 1 91.36 720 ILE A C 1
ATOM 5775 O O . ILE A 1 720 ? 12.887 26.774 -15.428 1 91.36 720 ILE A O 1
ATOM 5779 N N . LEU A 1 721 ? 13.666 27.442 -13.494 1 92 721 LEU A N 1
ATOM 5780 C CA . LEU A 1 721 ? 12.422 27.138 -12.796 1 92 721 LEU A CA 1
ATOM 5781 C C . LEU A 1 721 ? 11.278 27.997 -13.324 1 92 721 LEU A C 1
ATOM 5783 O O . LEU A 1 721 ? 10.147 27.522 -13.452 1 92 721 LEU A O 1
ATOM 5787 N N . SER A 1 722 ? 11.573 29.18 -13.583 1 88.29 722 SER A N 1
ATOM 5788 C CA . SER A 1 722 ? 10.545 30.107 -14.046 1 88.29 722 SER A CA 1
ATOM 5789 C C . SER A 1 722 ? 10.207 29.87 -15.514 1 88.29 722 SER A C 1
ATOM 5791 O O . SER A 1 722 ? 9.09 30.151 -15.952 1 88.29 722 SER A O 1
ATOM 5793 N N . THR A 1 723 ? 11.145 29.314 -16.257 1 87.25 723 THR A N 1
ATOM 5794 C CA . THR A 1 723 ? 10.954 29.222 -17.7 1 87.25 723 THR A CA 1
ATOM 5795 C C . THR A 1 723 ? 10.492 27.823 -18.097 1 87.25 723 THR A C 1
ATOM 5797 O O . THR A 1 723 ? 9.883 27.641 -19.154 1 87.25 723 THR A O 1
ATOM 5800 N N . ASN A 1 724 ? 10.858 26.913 -17.262 1 88.56 724 ASN A N 1
ATOM 5801 C CA . ASN A 1 724 ? 10.505 25.529 -17.56 1 88.56 724 ASN A CA 1
ATOM 5802 C C . ASN A 1 724 ? 9.34 25.049 -16.699 1 88.56 724 ASN A C 1
ATOM 5804 O O . ASN A 1 724 ? 9.544 24.579 -15.578 1 88.56 724 ASN A O 1
ATOM 5808 N N . SER A 1 725 ? 8.162 25.001 -17.288 1 84.99 725 SER A N 1
ATOM 5809 C CA . SER A 1 725 ? 6.943 24.655 -16.565 1 84.99 725 SER A CA 1
ATOM 5810 C C . SER A 1 725 ? 6.965 23.2 -16.108 1 84.99 725 SER A C 1
ATOM 5812 O O . SER A 1 725 ? 6.382 22.858 -15.077 1 84.99 725 SER A O 1
ATOM 5814 N N . GLN A 1 726 ? 7.593 22.36 -16.858 1 83.24 726 GLN A N 1
ATOM 5815 C CA . GLN A 1 726 ? 7.659 20.95 -16.489 1 83.24 726 GLN A CA 1
ATOM 5816 C C . GLN A 1 726 ? 8.483 20.752 -15.22 1 83.24 726 GLN A C 1
ATOM 5818 O O . GLN A 1 726 ? 8.106 19.971 -14.344 1 83.24 726 GLN A O 1
ATOM 5823 N N . LEU A 1 727 ? 9.572 21.468 -15.224 1 89.16 727 LEU A N 1
ATOM 5824 C CA . LEU A 1 727 ? 10.399 21.387 -14.025 1 89.16 727 LEU A CA 1
ATOM 5825 C C . LEU A 1 727 ? 9.66 21.95 -12.815 1 89.16 727 LEU A C 1
ATOM 5827 O O . LEU A 1 727 ? 9.777 21.418 -11.709 1 89.16 727 LEU A O 1
ATOM 5831 N N . GLN A 1 728 ? 8.957 22.994 -13.069 1 90.83 728 GLN A N 1
ATOM 5832 C CA . GLN A 1 728 ? 8.168 23.604 -12.004 1 90.83 728 GLN A CA 1
ATOM 5833 C C . GLN A 1 728 ? 7.185 22.603 -11.405 1 90.83 728 GLN A C 1
ATOM 5835 O O . GLN A 1 728 ? 7.095 22.468 -10.183 1 90.83 728 GLN A O 1
ATOM 5840 N N . ARG A 1 729 ? 6.581 21.929 -12.238 1 87.18 729 ARG A N 1
ATOM 5841 C CA . ARG A 1 729 ? 5.6 20.943 -11.797 1 87.18 729 ARG A CA 1
ATOM 5842 C C . ARG A 1 729 ? 6.277 19.782 -11.075 1 87.18 729 ARG A C 1
ATOM 5844 O O . ARG A 1 729 ? 5.752 19.27 -10.084 1 87.18 729 ARG A O 1
ATOM 5851 N N . GLN A 1 730 ? 7.358 19.414 -11.534 1 88.14 730 GLN A N 1
ATOM 5852 C CA . GLN A 1 730 ? 8.079 18.291 -10.944 1 88.14 730 GLN A CA 1
ATOM 5853 C C . GLN A 1 730 ? 8.567 18.629 -9.538 1 88.14 730 GLN A C 1
ATOM 5855 O O . GLN A 1 730 ? 8.656 17.75 -8.678 1 88.14 730 GLN A O 1
ATOM 5860 N N . LEU A 1 731 ? 8.824 19.864 -9.35 1 92.98 731 LEU A N 1
ATOM 5861 C CA . LEU A 1 731 ? 9.323 20.283 -8.045 1 92.98 731 LEU A CA 1
ATOM 5862 C C . LEU A 1 731 ? 8.177 20.723 -7.141 1 92.98 731 LEU A C 1
ATOM 5864 O O . LEU A 1 731 ? 8.401 21.115 -5.993 1 92.98 731 LEU A O 1
ATOM 5868 N N . GLY A 1 732 ? 6.965 20.666 -7.675 1 90.47 732 GLY A N 1
ATOM 5869 C CA . GLY A 1 732 ? 5.785 20.969 -6.881 1 90.47 732 GLY A CA 1
ATOM 5870 C C . GLY A 1 732 ? 5.552 22.457 -6.701 1 90.47 732 GLY A C 1
ATOM 5871 O O . GLY A 1 732 ? 5.05 22.891 -5.662 1 90.47 732 GLY A O 1
ATOM 5872 N N . TRP A 1 733 ? 6.081 23.264 -7.608 1 90.79 733 TRP A N 1
ATOM 5873 C CA . TRP A 1 733 ? 5.887 24.71 -7.563 1 90.79 733 TRP A CA 1
ATOM 5874 C C . TRP A 1 733 ? 4.89 25.159 -8.625 1 90.79 733 TRP A C 1
ATOM 5876 O O . TRP A 1 733 ? 5.053 24.851 -9.808 1 90.79 733 TRP A O 1
ATOM 5886 N N . SER A 1 734 ? 3.779 25.702 -8.247 1 81.05 734 SER A N 1
ATOM 5887 C CA . SER A 1 734 ? 2.797 26.241 -9.182 1 81.05 734 SER A CA 1
ATOM 5888 C C . SER A 1 734 ? 2.749 27.764 -9.117 1 81.05 734 SER A C 1
ATOM 5890 O O . SER A 1 734 ? 2.501 28.337 -8.054 1 81.05 734 SER A O 1
ATOM 5892 N N . THR A 1 735 ? 3.428 28.414 -10.241 1 69.15 735 THR A N 1
ATOM 5893 C CA . THR A 1 735 ? 3.411 29.873 -10.268 1 69.15 735 THR A CA 1
ATOM 5894 C C . THR A 1 735 ? 2.041 30.39 -10.696 1 69.15 735 THR A C 1
ATOM 5896 O O . THR A 1 735 ? 1.493 29.948 -11.708 1 69.15 735 THR A O 1
ATOM 5899 N N . GLY A 1 736 ? 1.007 29.999 -10.137 1 56.92 736 GLY A N 1
ATOM 5900 C CA . GLY A 1 736 ? -0.343 30.377 -10.523 1 56.92 736 GLY A CA 1
ATOM 5901 C C . GLY A 1 736 ? -0.429 31.778 -11.098 1 56.92 736 GLY A C 1
ATOM 5902 O O . GLY A 1 736 ? -0.179 32.76 -10.396 1 56.92 736 GLY A O 1
ATOM 5903 N N . SER A 1 737 ? 0.2 32.012 -12.386 1 56.62 737 SER A N 1
ATOM 5904 C CA . SER A 1 737 ? -0.224 33.345 -12.801 1 56.62 737 SER A CA 1
ATOM 5905 C C . SER A 1 737 ? -1.692 33.587 -12.468 1 56.62 737 SER A C 1
ATOM 5907 O O . SER A 1 737 ? -2.557 32.788 -12.835 1 56.62 737 SER A O 1
ATOM 5909 N N . PRO A 1 738 ? -1.919 34.432 -11.411 1 61.27 738 PRO A N 1
ATOM 5910 C CA . PRO A 1 738 ? -3.321 34.668 -11.059 1 61.27 738 PRO A CA 1
ATOM 5911 C C . PRO A 1 738 ? -4.208 34.888 -12.282 1 61.27 738 PRO A C 1
ATOM 5913 O O . PRO A 1 738 ? -3.845 35.648 -13.184 1 61.27 738 PRO A O 1
ATOM 5916 N N . PRO A 1 739 ? -5.104 34 -12.423 1 67.75 739 PRO A N 1
ATOM 5917 C CA . PRO A 1 739 ? -6.01 34.261 -13.544 1 67.75 739 PRO A CA 1
ATOM 5918 C C . PRO A 1 739 ? -6.55 35.689 -13.546 1 67.75 739 PRO A C 1
ATOM 5920 O O . PRO A 1 739 ? -6.763 36.273 -12.481 1 67.75 739 PRO A O 1
ATOM 5923 N N . VAL A 1 740 ? -6.47 36.392 -14.576 1 79.72 740 VAL A N 1
ATOM 5924 C CA . VAL A 1 740 ? -7.002 37.744 -14.713 1 79.72 740 VAL A CA 1
ATOM 5925 C C . VAL A 1 740 ? -8.527 37.709 -14.635 1 79.72 740 VAL A C 1
ATOM 5927 O O . VAL A 1 740 ? -9.183 37.081 -15.47 1 79.72 740 VAL A O 1
ATOM 5930 N N . THR A 1 741 ? -9.035 38.388 -13.563 1 88.12 741 THR A N 1
ATOM 5931 C CA . THR A 1 741 ? -10.48 38.458 -13.372 1 88.12 741 THR A CA 1
ATOM 5932 C C . THR A 1 741 ? -11.167 38.979 -14.631 1 88.12 741 THR A C 1
ATOM 5934 O O . THR A 1 741 ? -10.732 39.973 -15.216 1 88.12 741 THR A O 1
ATOM 5937 N N . GLY A 1 742 ? -12.158 38.291 -15.038 1 88.96 742 GLY A N 1
ATOM 5938 C CA . GLY A 1 742 ? -12.944 38.727 -16.181 1 88.96 742 GLY A CA 1
ATOM 5939 C C . GLY A 1 742 ? -12.396 38.231 -17.506 1 88.96 742 GLY A C 1
ATOM 5940 O O . GLY A 1 742 ? -13.001 38.452 -18.556 1 88.96 742 GLY A O 1
ATOM 5941 N N . SER A 1 743 ? -11.361 37.531 -17.438 1 88.73 743 SER A N 1
ATOM 5942 C CA . SER A 1 743 ? -10.794 36.993 -18.67 1 88.73 743 SER A CA 1
ATOM 5943 C C . SER A 1 743 ? -11.596 35.796 -19.171 1 88.73 743 SER A C 1
ATOM 5945 O O . SER A 1 743 ? -12.157 35.041 -18.375 1 88.73 743 SER A O 1
ATOM 5947 N N . VAL A 1 744 ? -11.703 35.694 -20.492 1 91.15 744 VAL A N 1
ATOM 5948 C CA . VAL A 1 744 ? -12.426 34.589 -21.113 1 91.15 744 VAL A CA 1
ATOM 5949 C C . VAL A 1 744 ? -11.49 33.812 -22.035 1 91.15 744 VAL A C 1
ATOM 5951 O O . VAL A 1 744 ? -10.51 34.363 -22.543 1 91.15 744 VAL A O 1
ATOM 5954 N N . LYS A 1 745 ? -11.696 32.631 -22.137 1 88.43 745 LYS A N 1
ATOM 5955 C CA . LYS A 1 745 ? -10.932 31.79 -23.054 1 88.43 745 LYS A CA 1
ATOM 5956 C C . LYS A 1 745 ? -11.825 31.229 -24.158 1 88.43 745 LYS A C 1
ATOM 5958 O O . LYS A 1 745 ? -12.81 30.543 -23.877 1 88.43 745 LYS A O 1
ATOM 5963 N N . PRO A 1 746 ? -11.491 31.505 -25.384 1 85.81 746 PRO A N 1
ATOM 5964 C CA . PRO A 1 746 ? -12.289 30.973 -26.491 1 85.81 746 PRO A CA 1
ATOM 5965 C C . PRO A 1 746 ? -12.177 29.456 -26.623 1 85.81 746 PRO A C 1
ATOM 5967 O O . PRO A 1 746 ? -11.171 28.869 -26.214 1 85.81 746 PRO A O 1
ATOM 5970 N N . MET A 1 747 ? -13.217 28.857 -27.075 1 87.06 747 MET A N 1
ATOM 5971 C CA . MET A 1 747 ? -13.167 27.427 -27.366 1 87.06 747 MET A CA 1
ATOM 5972 C C . MET A 1 747 ? -12.059 27.114 -28.366 1 87.06 747 MET A C 1
ATOM 5974 O O . MET A 1 747 ? -11.685 27.968 -29.172 1 87.06 747 MET A O 1
ATOM 5978 N N . PRO A 1 748 ? -11.539 25.898 -28.268 1 80.85 748 PRO A N 1
ATOM 5979 C CA . PRO A 1 748 ? -10.529 25.523 -29.26 1 80.85 748 PRO A CA 1
ATOM 5980 C C . PRO A 1 748 ? -11.034 25.655 -30.695 1 80.85 748 PRO A C 1
ATOM 5982 O O . PRO A 1 748 ? -12.224 25.457 -30.955 1 80.85 748 PRO A O 1
ATOM 5985 N N . HIS A 1 749 ? -10.186 25.754 -31.546 1 78.08 749 HIS A N 1
ATOM 5986 C CA . HIS A 1 749 ? -10.487 26.081 -32.935 1 78.08 749 HIS A CA 1
ATOM 5987 C C . HIS A 1 749 ? -11.364 25.01 -33.575 1 78.08 749 HIS A C 1
ATOM 5989 O O . HIS A 1 749 ? -12.289 25.326 -34.327 1 78.08 749 HIS A O 1
ATOM 5995 N N . ARG A 1 750 ? -10.753 23.154 -32.913 1 69.87 750 ARG A N 1
ATOM 5996 C CA . ARG A 1 750 ? -11.494 22.052 -33.516 1 69.87 750 ARG A CA 1
ATOM 5997 C C . ARG A 1 750 ? -12.956 22.073 -33.082 1 69.87 750 ARG A C 1
ATOM 5999 O O . ARG A 1 750 ? -13.834 21.614 -33.816 1 69.87 750 ARG A O 1
ATOM 6006 N N . LYS A 1 751 ? -13.556 23.353 -32.246 1 75.41 751 LYS A N 1
ATOM 6007 C CA . LYS A 1 751 ? -14.911 23.337 -31.703 1 75.41 751 LYS A CA 1
ATOM 6008 C C . LYS A 1 751 ? -15.522 24.735 -31.707 1 75.41 751 LYS A C 1
ATOM 6010 O O . LYS A 1 751 ? -16.62 24.94 -31.185 1 75.41 751 LYS A O 1
ATOM 6015 N N . ARG A 1 752 ? -14.77 25.721 -32.338 1 75.19 752 ARG A N 1
ATOM 6016 C CA . ARG A 1 752 ? -15.158 27.127 -32.282 1 75.19 752 ARG A CA 1
ATOM 6017 C C . ARG A 1 752 ? -16.257 27.431 -33.295 1 75.19 752 ARG A C 1
ATOM 6019 O O . ARG A 1 752 ? -16.082 27.209 -34.495 1 75.19 752 ARG A O 1
ATOM 6026 N N . ALA A 1 753 ? -17.497 27.453 -33.041 1 73.53 753 ALA A N 1
ATOM 6027 C CA . ALA A 1 753 ? -18.596 27.884 -33.901 1 73.53 753 ALA A CA 1
ATOM 6028 C C . ALA A 1 753 ? -18.825 29.388 -33.785 1 73.53 753 ALA A C 1
ATOM 6030 O O . ALA A 1 753 ? -18.909 29.927 -32.679 1 73.53 753 ALA A O 1
ATOM 6031 N N . ALA A 1 754 ? -18.493 30.154 -34.855 1 77.78 754 ALA A N 1
ATOM 6032 C CA . ALA A 1 754 ? -18.738 31.594 -34.86 1 77.78 754 ALA A CA 1
ATOM 6033 C C . ALA A 1 754 ? -20.085 31.919 -35.499 1 77.78 754 ALA A C 1
ATOM 6035 O O . ALA A 1 754 ? -20.566 31.177 -36.358 1 77.78 754 ALA A O 1
ATOM 6036 N N . GLY A 1 755 ? -20.849 32.792 -34.959 1 81.75 755 GLY A N 1
ATOM 6037 C CA . GLY A 1 755 ? -22.116 33.224 -35.527 1 81.75 755 GLY A CA 1
ATOM 6038 C C . GLY A 1 755 ? -22.493 34.641 -35.137 1 81.75 755 GLY A C 1
ATOM 6039 O O . GLY A 1 755 ? -21.813 35.267 -34.321 1 81.75 755 GLY A O 1
ATOM 6040 N N . THR A 1 756 ? -23.569 35.088 -35.885 1 84.76 756 THR A N 1
ATOM 6041 C CA . THR A 1 756 ? -24.116 36.394 -35.537 1 84.76 756 THR A CA 1
ATOM 6042 C C . THR A 1 756 ? -24.91 36.319 -34.236 1 84.76 756 THR A C 1
ATOM 6044 O O . THR A 1 756 ? -25.202 35.228 -33.743 1 84.76 756 THR A O 1
ATOM 6047 N N . TRP A 1 757 ? -25.097 37.413 -33.651 1 83.86 757 TRP A N 1
ATOM 6048 C CA . TRP A 1 757 ? -25.825 37.504 -32.39 1 83.86 757 TRP A CA 1
ATOM 6049 C C . TRP A 1 757 ? -27.109 36.683 -32.443 1 83.86 757 TRP A C 1
ATOM 6051 O O . TRP A 1 757 ? -27.441 35.976 -31.489 1 83.86 757 TRP A O 1
ATOM 6061 N N . ASP A 1 758 ? -27.811 36.681 -33.563 1 80.57 758 ASP A N 1
ATOM 6062 C CA . ASP A 1 758 ? -29.062 35.952 -33.747 1 80.57 758 ASP A CA 1
ATOM 6063 C C . ASP A 1 758 ? -28.814 34.448 -33.834 1 80.57 758 ASP A C 1
ATOM 6065 O O . ASP A 1 758 ? -29.605 33.653 -33.322 1 80.57 758 ASP A O 1
ATOM 6069 N N . LYS A 1 759 ? -27.733 34.156 -34.36 1 84.07 759 LYS A N 1
ATOM 6070 C CA . LYS A 1 759 ? -27.418 32.742 -34.544 1 84.07 759 LYS A CA 1
ATOM 6071 C C . LYS A 1 759 ? -27.01 32.094 -33.224 1 84.07 759 LYS A C 1
ATOM 6073 O O . LYS A 1 759 ? -27.104 30.874 -33.07 1 84.07 759 LYS A O 1
ATOM 6078 N N . LEU A 1 760 ? -26.589 32.961 -32.363 1 85.98 760 LEU A N 1
ATOM 6079 C CA . LEU A 1 760 ? -26.155 32.429 -31.076 1 85.98 760 LEU A CA 1
ATOM 6080 C C . LEU A 1 760 ? -27.35 32.162 -30.167 1 85.98 760 LEU A C 1
ATOM 6082 O O . LEU A 1 760 ? -27.21 31.522 -29.123 1 85.98 760 LEU A O 1
ATOM 6086 N N . GLY A 1 761 ? -28.547 32.576 -30.585 1 81.84 761 GLY A N 1
ATOM 6087 C CA . GLY A 1 761 ? -29.755 32.307 -29.821 1 81.84 761 GLY A CA 1
ATOM 6088 C C . GLY A 1 761 ? -29.909 33.207 -28.61 1 81.84 761 GLY A C 1
ATOM 6089 O O . GLY A 1 761 ? -30.457 32.791 -27.587 1 81.84 761 GLY A O 1
ATOM 6090 N N . ILE A 1 762 ? -29.212 34.33 -28.587 1 85.97 762 ILE A N 1
ATOM 6091 C CA . ILE A 1 762 ? -29.359 35.306 -27.513 1 85.97 762 ILE A CA 1
ATOM 6092 C C . ILE A 1 762 ? -30.488 36.278 -27.849 1 85.97 762 ILE A C 1
ATOM 6094 O O . ILE A 1 762 ? -30.632 36.699 -28.999 1 85.97 762 ILE A O 1
ATOM 6098 N N . GLU A 1 763 ? -31.282 36.594 -26.874 1 81.79 763 GLU A N 1
ATOM 6099 C CA . GLU A 1 763 ? -32.43 37.474 -27.072 1 81.79 763 GLU A CA 1
ATOM 6100 C C . GLU A 1 763 ? -31.995 38.841 -27.591 1 81.79 763 GLU A C 1
ATOM 6102 O O . GLU A 1 763 ? -31.035 39.427 -27.084 1 81.79 763 GLU A O 1
ATOM 6107 N N . ASP A 1 764 ? -32.672 39.345 -28.528 1 79.4 764 ASP A N 1
ATOM 6108 C CA . ASP A 1 764 ? -32.344 40.606 -29.187 1 79.4 764 ASP A CA 1
ATOM 6109 C C . ASP A 1 764 ? -32.483 41.781 -28.222 1 79.4 764 ASP A C 1
ATOM 6111 O O . ASP A 1 764 ? -31.763 42.775 -28.339 1 79.4 764 ASP A O 1
ATOM 6115 N N . SER A 1 765 ? -33.378 41.565 -27.296 1 79.63 765 SER A N 1
ATOM 6116 C CA . SER A 1 765 ? -33.62 42.646 -26.347 1 79.63 765 SER A CA 1
ATOM 6117 C C . SER A 1 765 ? -32.403 42.887 -25.461 1 79.63 765 SER A C 1
ATOM 6119 O O . SER A 1 765 ? -32.26 43.96 -24.871 1 79.63 765 SER A O 1
ATOM 6121 N N . LEU A 1 766 ? -31.453 41.913 -25.473 1 84.88 766 LEU A N 1
ATOM 6122 C CA . LEU A 1 766 ? -30.294 42.005 -24.593 1 84.88 766 LEU A CA 1
ATOM 6123 C C . LEU A 1 766 ? -29.063 42.473 -25.361 1 84.88 766 LEU A C 1
ATOM 6125 O O . LEU A 1 766 ? -28.009 42.712 -24.768 1 84.88 766 LEU A O 1
ATOM 6129 N N . LYS A 1 767 ? -29.243 42.639 -26.592 1 80.4 767 LYS A N 1
ATOM 6130 C CA . LYS A 1 767 ? -28.13 43.029 -27.454 1 80.4 767 LYS A CA 1
ATOM 6131 C C . LYS A 1 767 ? -27.579 44.395 -27.056 1 80.4 767 LYS A C 1
ATOM 6133 O O . LYS A 1 767 ? -28.329 45.369 -26.96 1 80.4 767 LYS A O 1
ATOM 6138 N N . PRO A 1 768 ? -26.296 44.348 -26.811 1 78.74 768 PRO A N 1
ATOM 6139 C CA . PRO A 1 768 ? -25.703 45.649 -26.489 1 78.74 768 PRO A CA 1
ATOM 6140 C C . PRO A 1 768 ? -25.79 46.64 -27.647 1 78.74 768 PRO A C 1
ATOM 6142 O O . PRO A 1 768 ? -25.804 46.233 -28.812 1 78.74 768 PRO A O 1
ATOM 6145 N N . ARG A 1 769 ? -25.844 47.957 -27.447 1 75.8 769 ARG A N 1
ATOM 6146 C CA . ARG A 1 769 ? -26.069 49.024 -28.417 1 75.8 769 ARG A CA 1
ATOM 6147 C C . ARG A 1 769 ? -24.949 49.07 -29.451 1 75.8 769 ARG A C 1
ATOM 6149 O O . ARG A 1 769 ? -25.183 49.407 -30.613 1 75.8 769 ARG A O 1
ATOM 6156 N N . ASP A 1 770 ? -23.708 48.643 -29.046 1 73.75 770 ASP A N 1
ATOM 6157 C CA . ASP A 1 770 ? -22.562 48.819 -29.932 1 73.75 770 ASP A CA 1
ATOM 6158 C C . ASP A 1 770 ? -22.367 47.596 -30.826 1 73.75 770 ASP A C 1
ATOM 6160 O O . ASP A 1 770 ? -21.421 47.543 -31.616 1 73.75 770 ASP A O 1
ATOM 6164 N N . VAL A 1 771 ? -23.354 46.71 -30.803 1 77.18 771 VAL A N 1
ATOM 6165 C CA . VAL A 1 771 ? -23.165 45.483 -31.57 1 77.18 771 VAL A CA 1
ATOM 6166 C C . VAL A 1 771 ? -23.876 45.6 -32.916 1 77.18 771 VAL A C 1
ATOM 6168 O O . VAL A 1 771 ? -25.069 45.91 -32.97 1 77.18 771 VAL A O 1
ATOM 6171 N N . THR A 1 772 ? -23.038 45.406 -34.123 1 74.43 772 THR A N 1
ATOM 6172 C CA . THR A 1 772 ? -23.559 45.439 -35.485 1 74.43 772 THR A CA 1
ATOM 6173 C C . THR A 1 772 ? -24.11 44.074 -35.887 1 74.43 772 THR A C 1
ATOM 6175 O O . THR A 1 772 ? -23.731 43.052 -35.311 1 74.43 772 THR A O 1
ATOM 6178 N N . ALA A 1 773 ? -25.031 44.177 -36.678 1 74.1 773 ALA A N 1
ATOM 6179 C CA . ALA A 1 773 ? -25.701 42.974 -37.164 1 74.1 773 ALA A CA 1
ATOM 6180 C C . ALA A 1 773 ? -24.711 42.029 -37.839 1 74.1 773 ALA A C 1
ATOM 6182 O O . ALA A 1 773 ? -24.947 40.821 -37.912 1 74.1 773 ALA A O 1
ATOM 6183 N N . VAL A 1 774 ? -23.551 42.523 -38.22 1 78.4 774 VAL A N 1
ATOM 6184 C CA . VAL A 1 774 ? -22.635 41.711 -39.013 1 78.4 774 VAL A CA 1
ATOM 6185 C C . VAL A 1 774 ? -21.493 41.21 -38.131 1 78.4 774 VAL A C 1
ATOM 6187 O O . VAL A 1 774 ? -20.699 40.366 -38.553 1 78.4 774 VAL A O 1
ATOM 6190 N N . GLN A 1 775 ? -21.596 41.586 -36.922 1 84.54 775 GLN A N 1
ATOM 6191 C CA . GLN A 1 775 ? -20.486 41.226 -36.046 1 84.54 775 GLN A CA 1
ATOM 6192 C C . GLN A 1 775 ? -20.522 39.741 -35.696 1 84.54 775 GLN A C 1
ATOM 6194 O O . GLN A 1 775 ? -21.583 39.197 -35.385 1 84.54 775 GLN A O 1
ATOM 6199 N N . GLN A 1 776 ? -19.321 39.117 -35.816 1 87.49 776 GLN A N 1
ATOM 6200 C CA . GLN A 1 776 ? -19.208 37.693 -35.52 1 87.49 776 GLN A CA 1
ATOM 6201 C C . GLN A 1 776 ? -18.757 37.464 -34.08 1 87.49 776 GLN A C 1
ATOM 6203 O O . GLN A 1 776 ? -17.911 38.198 -33.565 1 87.49 776 GLN A O 1
ATOM 6208 N N . TRP A 1 777 ? -19.471 36.532 -33.497 1 88.64 777 TRP A N 1
ATOM 6209 C CA . TRP A 1 777 ? -19.179 36.17 -32.114 1 88.64 777 TRP A CA 1
ATOM 6210 C C . TRP A 1 777 ? -18.799 34.697 -32.005 1 88.64 777 TRP A C 1
ATOM 6212 O O . TRP A 1 777 ? -19.258 33.871 -32.798 1 88.64 777 TRP A O 1
ATOM 6222 N N . GLU A 1 778 ? -17.894 34.438 -31.053 1 89.07 778 GLU A N 1
ATOM 6223 C CA . GLU A 1 778 ? -17.44 33.071 -30.814 1 89.07 778 GLU A CA 1
ATOM 6224 C C . GLU A 1 778 ? -17.767 32.621 -29.393 1 89.07 778 GLU A C 1
ATOM 6226 O O . GLU A 1 778 ? -17.752 33.429 -28.461 1 89.07 778 GLU A O 1
ATOM 6231 N N . TYR A 1 779 ? -18.02 31.305 -29.298 1 89.17 779 TYR A N 1
ATOM 6232 C CA . TYR A 1 779 ? -18.239 30.721 -27.98 1 89.17 779 TYR A CA 1
ATOM 6233 C C . TYR A 1 779 ? -16.928 30.606 -27.21 1 89.17 779 TYR A C 1
ATOM 6235 O O . TYR A 1 779 ? -15.882 30.313 -27.794 1 89.17 779 TYR A O 1
ATOM 6243 N N . CYS A 1 780 ? -17.038 30.871 -25.935 1 90.8 780 CYS A N 1
ATOM 6244 C CA . CYS A 1 780 ? -15.878 30.736 -25.061 1 90.8 780 CYS A CA 1
ATOM 6245 C C . CYS A 1 780 ? -16.031 29.536 -24.134 1 90.8 780 CYS A C 1
ATOM 6247 O O . CYS A 1 780 ? -17.147 29.079 -23.882 1 90.8 780 CYS A O 1
ATOM 6249 N N . THR A 1 781 ? -14.919 29.075 -23.636 1 90.32 781 THR A N 1
ATOM 6250 C CA . THR A 1 781 ? -14.896 27.894 -22.779 1 90.32 781 THR A CA 1
ATOM 6251 C C . THR A 1 781 ? -15.231 28.265 -21.337 1 90.32 781 THR A C 1
ATOM 6253 O O . THR A 1 781 ? -15.944 27.53 -20.651 1 90.32 781 THR A O 1
ATOM 6256 N N . HIS A 1 782 ? -14.605 29.332 -20.871 1 93.27 782 HIS A N 1
ATOM 6257 C CA . HIS A 1 782 ? -14.829 29.7 -19.478 1 93.27 782 HIS A CA 1
ATOM 6258 C C . HIS A 1 782 ? -14.537 31.179 -19.244 1 93.27 782 HIS A C 1
ATOM 6260 O O . HIS A 1 782 ? -13.978 31.85 -20.115 1 93.27 782 HIS A O 1
ATOM 6266 N N . VAL A 1 783 ? -15.028 31.715 -18.205 1 93.69 783 VAL A N 1
ATOM 6267 C CA . VAL A 1 783 ? -14.745 33.053 -17.696 1 93.69 783 VAL A CA 1
ATOM 6268 C C . VAL A 1 783 ? -14.164 32.958 -16.287 1 93.69 783 VAL A C 1
ATOM 6270 O O . VAL A 1 783 ? -14.563 32.095 -15.502 1 93.69 783 VAL A O 1
ATOM 6273 N N . ILE A 1 784 ? -13.196 33.796 -15.994 1 94.23 784 ILE A N 1
ATOM 6274 C CA . ILE A 1 784 ? -12.615 33.818 -14.656 1 94.23 784 ILE A CA 1
ATOM 6275 C C . ILE A 1 784 ? -13.385 34.799 -13.774 1 94.23 784 ILE A C 1
ATOM 6277 O O . ILE A 1 784 ? -13.448 35.994 -14.073 1 94.23 784 ILE A O 1
ATOM 6281 N N . ALA A 1 785 ? -13.955 34.364 -12.712 1 95.34 785 ALA A N 1
ATOM 6282 C CA . ALA A 1 785 ? -14.749 35.183 -11.802 1 95.34 785 ALA A CA 1
ATOM 6283 C C . ALA A 1 785 ? -13.854 36.057 -10.928 1 95.34 785 ALA A C 1
ATOM 6285 O O . ALA A 1 785 ? -12.627 35.943 -10.975 1 95.34 785 ALA A O 1
ATOM 6286 N N . GLY A 1 786 ? -14.527 36.913 -10.19 1 91.97 786 GLY A N 1
ATOM 6287 C CA . GLY A 1 786 ? -13.806 37.784 -9.275 1 91.97 786 GLY A CA 1
ATOM 6288 C C . GLY A 1 786 ? -13.015 37.024 -8.227 1 91.97 786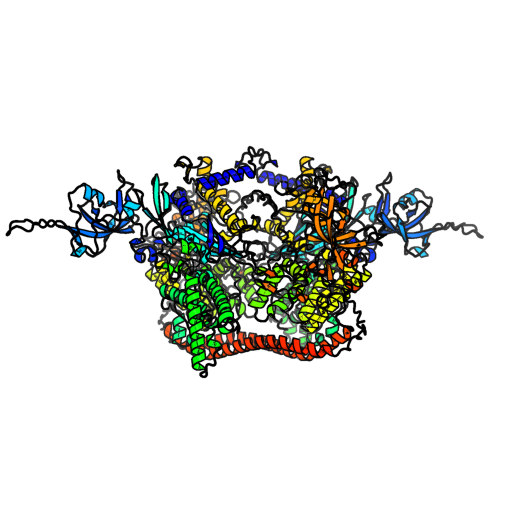 GLY A C 1
ATOM 6289 O O . GLY A 1 786 ? -11.951 37.474 -7.798 1 91.97 786 GLY A O 1
ATOM 6290 N N . SER A 1 787 ? -13.542 35.901 -7.833 1 91.2 787 SER A N 1
ATOM 6291 C CA . SER A 1 787 ? -12.885 35.062 -6.837 1 91.2 787 SER A CA 1
ATOM 6292 C C . SER A 1 787 ? -11.741 34.264 -7.454 1 91.2 787 SER A C 1
ATOM 6294 O O . SER A 1 787 ? -10.951 33.646 -6.737 1 91.2 787 SER A O 1
ATOM 6296 N N . GLY A 1 788 ? -11.633 34.281 -8.783 1 89.62 788 GLY A N 1
ATOM 6297 C CA . GLY A 1 788 ? -10.608 33.503 -9.462 1 89.62 788 GLY A CA 1
ATOM 6298 C C . GLY A 1 788 ? -11.114 32.167 -9.972 1 89.62 788 GLY A C 1
ATOM 6299 O O . GLY A 1 788 ? -10.38 31.433 -10.637 1 89.62 788 GLY A O 1
ATOM 6300 N N . ASP A 1 789 ? -12.346 31.874 -9.78 1 92.6 789 ASP A N 1
ATOM 6301 C CA . ASP A 1 789 ? -12.925 30.605 -10.211 1 92.6 789 ASP A CA 1
ATOM 6302 C C . ASP A 1 789 ? -13.04 30.542 -11.732 1 92.6 789 ASP A C 1
ATOM 6304 O O . ASP A 1 789 ? -13.364 31.541 -12.377 1 92.6 789 ASP A O 1
ATOM 6308 N N . LYS A 1 790 ? -12.738 29.437 -12.275 1 92.26 790 LYS A N 1
ATOM 6309 C CA . LYS A 1 790 ? -13.047 29.172 -13.677 1 92.26 790 LYS A CA 1
ATOM 6310 C C . LYS A 1 790 ? -14.505 28.756 -13.849 1 92.26 790 LYS A C 1
ATOM 6312 O O . LYS A 1 790 ? -14.898 27.664 -13.435 1 92.26 790 LYS A O 1
ATOM 6317 N N . CYS A 1 791 ? -15.219 29.576 -14.377 1 96.15 791 CYS A N 1
ATOM 6318 C CA . CYS A 1 791 ? -16.643 29.314 -14.557 1 96.15 791 CYS A CA 1
ATOM 6319 C C . CYS A 1 791 ? -16.953 28.958 -16.006 1 96.15 791 CYS A C 1
ATOM 6321 O O . CYS A 1 791 ? -16.535 29.663 -16.926 1 96.15 791 CYS A O 1
ATOM 6323 N N . THR A 1 792 ? -17.612 27.938 -16.22 1 95.71 792 THR A N 1
ATOM 6324 C CA . THR A 1 792 ? -17.987 27.46 -17.546 1 95.71 792 THR A CA 1
ATOM 6325 C C . THR A 1 792 ? -19.495 27.571 -17.754 1 95.71 792 THR A C 1
ATOM 6327 O O . THR A 1 792 ? -20.215 28.046 -16.873 1 95.71 792 THR A O 1
ATOM 6330 N N . ALA A 1 793 ? -19.883 27.125 -18.968 1 93.71 793 ALA A N 1
ATOM 6331 C CA . ALA A 1 793 ? -21.322 26.991 -19.176 1 93.71 793 ALA A CA 1
ATOM 6332 C C . ALA A 1 793 ? -21.934 26.023 -18.167 1 93.71 793 ALA A C 1
ATOM 6334 O O . ALA A 1 793 ? -21.338 24.991 -17.848 1 93.71 793 ALA A O 1
ATOM 6335 N N . LEU A 1 794 ? -23.005 26.426 -17.545 1 94.69 794 LEU A N 1
ATOM 6336 C CA . LEU A 1 794 ? -23.783 25.643 -16.591 1 94.69 794 LEU A CA 1
ATOM 6337 C C . LEU A 1 794 ? -23.293 25.879 -15.166 1 94.69 794 LEU A C 1
ATOM 6339 O O . LEU A 1 794 ? -23.863 25.344 -14.213 1 94.69 794 LEU A O 1
ATOM 6343 N N . SER A 1 795 ? -22.282 26.765 -15.043 1 97.39 795 SER A N 1
ATOM 6344 C CA . SER A 1 795 ? -21.818 27.093 -13.699 1 97.39 795 SER A CA 1
ATOM 6345 C C . SER A 1 795 ? -22.836 27.952 -12.957 1 97.39 795 SER A C 1
ATOM 6347 O O . SER A 1 795 ? -23.468 28.828 -13.551 1 97.39 795 SER A O 1
ATOM 6349 N N . TRP A 1 796 ? -22.982 27.609 -11.683 1 98.15 796 TRP A N 1
ATOM 6350 C CA . TRP A 1 796 ? -23.736 28.481 -10.789 1 98.15 796 TRP A CA 1
ATOM 6351 C C . TRP A 1 796 ? -22.876 29.648 -10.314 1 98.15 796 TRP A C 1
ATOM 6353 O O . TRP A 1 796 ? -21.767 29.446 -9.812 1 98.15 796 TRP A O 1
ATOM 6363 N N . VAL A 1 797 ? -23.457 30.925 -10.491 1 98.23 797 VAL A N 1
ATOM 6364 C CA . VAL A 1 797 ? -22.601 32.053 -10.139 1 98.23 797 VAL A CA 1
ATOM 6365 C C . VAL A 1 797 ? -23.432 33.141 -9.463 1 98.23 797 VAL A C 1
ATOM 6367 O O . VAL A 1 797 ? -24.637 33.249 -9.701 1 98.23 797 VAL A O 1
ATOM 6370 N N . PHE A 1 798 ? -22.853 33.853 -8.548 1 98.1 798 PHE A N 1
ATOM 6371 C CA . PHE A 1 798 ? -23.332 35.166 -8.135 1 98.1 798 PHE A CA 1
ATOM 6372 C C . PHE A 1 798 ? -22.72 36.262 -8.999 1 98.1 798 PHE A C 1
ATOM 6374 O O . PHE A 1 798 ? -21.543 36.19 -9.361 1 98.1 798 PHE A O 1
ATOM 6381 N N . TYR A 1 799 ? -23.487 37.187 -9.396 1 96.87 799 TYR A N 1
ATOM 6382 C CA . TYR A 1 799 ? -23.021 38.246 -10.284 1 96.87 799 TYR A CA 1
ATOM 6383 C C . TYR A 1 799 ? -23.676 39.577 -9.936 1 96.87 799 TYR A C 1
ATOM 6385 O O . TYR A 1 799 ? -24.727 39.609 -9.291 1 96.87 799 TYR A O 1
ATOM 6393 N N . LYS A 1 800 ? -23.019 40.577 -10.342 1 95.18 800 LYS A N 1
ATOM 6394 C CA . LYS A 1 800 ? -23.565 41.922 -10.182 1 95.18 800 LYS A CA 1
ATOM 6395 C C . LYS A 1 800 ? -24.396 42.326 -11.397 1 95.18 800 LYS A C 1
ATOM 6397 O O . LYS A 1 800 ? -23.925 42.244 -12.533 1 95.18 800 LYS A O 1
ATOM 6402 N N . PHE A 1 801 ? -25.604 42.603 -11.11 1 91.83 801 PHE A N 1
ATOM 6403 C CA . PHE A 1 801 ? -26.492 42.988 -12.201 1 91.83 801 PHE A CA 1
ATOM 6404 C C . PHE A 1 801 ? -27.026 44.4 -11.993 1 91.83 801 PHE A C 1
ATOM 6406 O O . PHE A 1 801 ? -27.496 44.737 -10.904 1 91.83 801 PHE A O 1
ATOM 6413 N N . SER A 1 802 ? -26.79 45.301 -12.991 1 80.89 802 SER A N 1
ATOM 6414 C CA . SER A 1 802 ? -27.329 46.657 -12.978 1 80.89 802 SER A CA 1
ATOM 6415 C C . SER A 1 802 ? -28.507 46.792 -13.937 1 80.89 802 SER A C 1
ATOM 6417 O O . SER A 1 802 ? -28.317 46.922 -15.148 1 80.89 802 SER A O 1
ATOM 6419 N N . GLY A 1 803 ? -29.7 46.289 -13.674 1 62.08 803 GLY A N 1
ATOM 6420 C CA . GLY A 1 803 ? -30.848 46.417 -14.557 1 62.08 803 GLY A CA 1
ATOM 6421 C C . GLY A 1 803 ? -31.289 47.854 -14.758 1 62.08 803 GLY A C 1
ATOM 6422 O O . GLY A 1 803 ? -30.873 48.747 -14.016 1 62.08 803 GLY A O 1
ATOM 6423 N N . LEU A 1 804 ? -31.983 48.311 -15.917 1 55.7 804 LEU A N 1
ATOM 6424 C CA . LEU A 1 804 ? -32.481 49.632 -16.285 1 55.7 804 LEU A CA 1
ATOM 6425 C C . LEU A 1 804 ? -33.243 50.268 -15.128 1 55.7 804 LEU A C 1
ATOM 6427 O O . LEU A 1 804 ? -33.226 51.49 -14.964 1 55.7 804 LEU A O 1
ATOM 6431 N N . SER A 1 805 ? -34.076 49.494 -14.488 1 51.98 805 SER A N 1
ATOM 6432 C CA . SER A 1 805 ? -34.967 50.07 -13.486 1 51.98 805 SER A CA 1
ATOM 6433 C C . SER A 1 805 ? -34.292 50.14 -12.121 1 51.98 805 SER A C 1
ATOM 6435 O O . SER A 1 805 ? -34.822 50.753 -11.191 1 51.98 805 SER A O 1
ATOM 6437 N N . GLU A 1 806 ? -33.26 49.232 -11.996 1 53.38 806 GLU A N 1
ATOM 6438 C CA . GLU A 1 806 ? -32.736 49.156 -10.635 1 53.38 806 GLU A CA 1
ATOM 6439 C C . GLU A 1 806 ? -31.541 50.087 -10.451 1 53.38 806 GLU A C 1
ATOM 6441 O O . GLU A 1 806 ? -30.65 50.138 -11.302 1 53.38 806 GLU A O 1
ATOM 6446 N N . GLY A 1 807 ? -31.652 51.317 -10.012 1 54.41 807 GLY A N 1
ATOM 6447 C CA . GLY A 1 807 ? -30.654 52.326 -9.696 1 54.41 807 GLY A CA 1
ATOM 6448 C C . GLY A 1 807 ? -29.304 51.736 -9.335 1 54.41 807 GLY A C 1
ATOM 6449 O O . GLY A 1 807 ? -28.314 51.965 -10.035 1 54.41 807 GLY A O 1
ATOM 6450 N N . GLU A 1 808 ? -29.038 50.979 -8.166 1 68.5 808 GLU A N 1
ATOM 6451 C CA . GLU A 1 808 ? -27.761 50.48 -7.665 1 68.5 808 GLU A CA 1
ATOM 6452 C C . GLU A 1 808 ? -27.566 49.008 -8.019 1 68.5 808 GLU A C 1
ATOM 6454 O O . GLU A 1 808 ? -28.503 48.213 -7.927 1 68.5 808 GLU A O 1
ATOM 6459 N N . PRO A 1 809 ? -26.399 48.563 -8.575 1 77.69 809 PRO A N 1
ATOM 6460 C CA . PRO A 1 809 ? -26.141 47.166 -8.931 1 77.69 809 PRO A CA 1
ATOM 6461 C C . PRO A 1 809 ? -26.401 46.205 -7.773 1 77.69 809 PRO A C 1
ATOM 6463 O O . PRO A 1 809 ? -26.028 46.491 -6.632 1 77.69 809 PRO A O 1
ATOM 6466 N N . CYS A 1 810 ? -27.225 45.252 -8.014 1 88.36 810 CYS A N 1
ATOM 6467 C CA . CYS A 1 810 ? -27.564 44.255 -7.004 1 88.36 810 CYS A CA 1
ATOM 6468 C C . CYS A 1 810 ? -26.935 42.907 -7.336 1 88.36 810 CYS A C 1
ATOM 6470 O O . CYS A 1 810 ? -26.709 42.594 -8.506 1 88.36 810 CYS A O 1
ATOM 6472 N N . VAL A 1 811 ? -26.509 42.178 -6.331 1 95.21 811 VAL A N 1
ATOM 6473 C CA . VAL A 1 811 ? -25.938 40.845 -6.494 1 95.21 811 VAL A CA 1
ATOM 6474 C C . VAL A 1 811 ? -27.057 39.817 -6.641 1 95.21 811 VAL A C 1
ATOM 6476 O O . VAL A 1 811 ? -27.996 39.795 -5.842 1 95.21 811 VAL A O 1
ATOM 6479 N N . ARG A 1 812 ? -26.998 39.073 -7.668 1 95.66 812 ARG A N 1
ATOM 6480 C CA . ARG A 1 812 ? -28.002 38.054 -7.959 1 95.66 812 ARG A CA 1
ATOM 6481 C C . ARG A 1 812 ? -27.351 36.694 -8.187 1 95.66 812 ARG A C 1
ATOM 6483 O O . ARG A 1 812 ? -26.143 36.608 -8.417 1 95.66 812 ARG A O 1
ATOM 6490 N N . ALA A 1 813 ? -28.184 35.674 -8.013 1 97.41 813 ALA A N 1
ATOM 6491 C CA . ALA A 1 813 ? -27.742 34.316 -8.321 1 97.41 813 ALA A CA 1
ATOM 6492 C C . ALA A 1 813 ? -28.221 33.884 -9.704 1 97.41 813 ALA A C 1
ATOM 6494 O O . ALA A 1 813 ? -29.308 34.269 -10.139 1 97.41 813 ALA A O 1
ATOM 6495 N N . GLY A 1 814 ? -27.382 33.174 -10.411 1 97.3 814 GLY A N 1
ATOM 6496 C CA . GLY A 1 814 ? -27.771 32.681 -11.723 1 97.3 814 GLY A CA 1
ATOM 6497 C C . GLY A 1 814 ? -26.9 31.54 -12.214 1 97.3 814 GLY A C 1
ATOM 6498 O O . GLY A 1 814 ? -26.025 31.063 -11.488 1 97.3 814 GLY A O 1
ATOM 6499 N N . ARG A 1 815 ? -27.214 31.045 -13.361 1 97.17 815 ARG A N 1
ATOM 6500 C CA . ARG A 1 815 ? -26.476 29.976 -14.026 1 97.17 815 ARG A CA 1
ATOM 6501 C C . ARG A 1 815 ? -26.014 30.411 -15.413 1 97.17 815 ARG A C 1
ATOM 6503 O O . ARG A 1 815 ? -26.803 30.937 -16.2 1 97.17 815 ARG A O 1
ATOM 6510 N N . ILE A 1 816 ? -24.782 30.197 -15.707 1 97.38 816 ILE A N 1
ATOM 6511 C CA . ILE A 1 816 ? -24.239 30.621 -16.992 1 97.38 816 ILE A CA 1
ATOM 6512 C C . ILE A 1 816 ? -24.777 29.722 -18.102 1 97.38 816 ILE A C 1
ATOM 6514 O O . ILE A 1 816 ? -24.684 28.495 -18.016 1 97.38 816 ILE A O 1
ATOM 6518 N N . VAL A 1 817 ? -25.291 30.315 -19.07 1 95.24 817 VAL A N 1
ATOM 6519 C CA . VAL A 1 817 ? -25.799 29.562 -20.212 1 95.24 817 VAL A CA 1
ATOM 6520 C C . VAL A 1 817 ? -24.725 29.476 -21.294 1 95.24 817 VAL A C 1
ATOM 6522 O O . VAL A 1 817 ? -24.441 28.392 -21.81 1 95.24 817 VAL A O 1
ATOM 6525 N N . LYS A 1 818 ? -24.135 30.559 -21.638 1 93.42 818 LYS A N 1
ATOM 6526 C CA . LYS A 1 818 ? -23.047 30.599 -22.611 1 93.42 818 LYS A CA 1
ATOM 6527 C C . LYS A 1 818 ? -22.156 31.818 -22.39 1 93.42 818 LYS A C 1
ATOM 6529 O O . LYS A 1 818 ? -22.557 32.774 -21.723 1 93.42 818 LYS A O 1
ATOM 6534 N N . ILE A 1 819 ? -21.019 31.775 -22.823 1 93.58 819 ILE A N 1
ATOM 6535 C CA . ILE A 1 819 ? -20.022 32.84 -22.815 1 93.58 819 ILE A CA 1
ATOM 6536 C C . ILE A 1 819 ? -19.577 33.142 -24.244 1 93.58 819 ILE A C 1
ATOM 6538 O O . ILE A 1 819 ? -19.197 32.234 -24.987 1 93.58 819 ILE A O 1
ATOM 6542 N N . VAL A 1 820 ? -19.657 34.403 -24.616 1 90.88 820 VAL A N 1
ATOM 6543 C CA . VAL A 1 820 ? -19.352 34.742 -26.002 1 90.88 820 VAL A CA 1
ATOM 6544 C C . VAL A 1 820 ? -18.371 35.911 -26.045 1 90.88 820 VAL A C 1
ATOM 6546 O O . VAL A 1 820 ? -18.354 36.748 -25.139 1 90.88 820 VAL A O 1
ATOM 6549 N N . ALA A 1 821 ? -17.584 35.915 -27.001 1 90.62 821 ALA A N 1
ATOM 6550 C CA . ALA A 1 821 ? -16.632 36.995 -27.246 1 90.62 821 ALA A CA 1
ATOM 6551 C C . ALA A 1 821 ? -16.584 37.358 -28.727 1 90.62 821 ALA A C 1
ATOM 6553 O O . ALA A 1 821 ? -16.833 36.511 -29.588 1 90.62 821 ALA A O 1
ATOM 6554 N N . LYS A 1 822 ? -16.256 38.645 -28.962 1 86.27 822 LYS A N 1
ATOM 6555 C CA . LYS A 1 822 ? -16.09 39.098 -30.34 1 86.27 822 LYS A CA 1
ATOM 6556 C C . LYS A 1 822 ? -14.934 38.372 -31.022 1 86.27 822 LYS A C 1
ATOM 6558 O O . LYS A 1 822 ? -13.885 38.154 -30.412 1 86.27 822 LYS A O 1
ATOM 6563 N N . GLN A 1 823 ? -15.252 37.986 -32.245 1 82.05 823 GLN A N 1
ATOM 6564 C CA . GLN A 1 823 ? -14.219 37.271 -32.988 1 82.05 823 GLN A CA 1
ATOM 6565 C C . GLN A 1 823 ? -12.969 38.13 -33.156 1 82.05 823 GLN A C 1
ATOM 6567 O O . GLN A 1 823 ? -13.058 39.293 -33.557 1 82.05 823 GLN A O 1
ATOM 6572 N N . GLY A 1 824 ? -11.848 37.659 -32.988 1 68.99 824 GLY A N 1
ATOM 6573 C CA . GLY A 1 824 ? -10.573 38.309 -33.245 1 68.99 824 GLY A CA 1
ATOM 6574 C C . GLY A 1 824 ? -10.139 39.236 -32.126 1 68.99 824 GLY A C 1
ATOM 6575 O O . GLY A 1 824 ? -9.044 39.801 -32.17 1 68.99 824 GLY A O 1
ATOM 6576 N N . GLN A 1 825 ? -11.088 39.678 -31.217 1 63.08 825 GLN A N 1
ATOM 6577 C CA . GLN A 1 825 ? -10.687 40.603 -30.162 1 63.08 825 GLN A CA 1
ATOM 6578 C C . GLN A 1 825 ? -10.278 39.853 -28.898 1 63.08 825 GLN A C 1
ATOM 6580 O O . GLN A 1 825 ? -10.819 38.785 -28.601 1 63.08 825 GLN A O 1
ATOM 6585 N N . ALA A 1 826 ? -9.205 40.38 -28.467 1 58.31 826 ALA A N 1
ATOM 6586 C CA . ALA A 1 826 ? -8.682 39.783 -27.24 1 58.31 826 ALA A CA 1
ATOM 6587 C C . ALA A 1 826 ? -9.731 39.801 -26.132 1 58.31 826 ALA A C 1
ATOM 6589 O O . ALA A 1 826 ? -10.515 40.747 -26.025 1 58.31 826 ALA A O 1
ATOM 6590 N N . ALA A 1 827 ? -10.09 38.767 -25.451 1 56.18 827 ALA A N 1
ATOM 6591 C CA . ALA A 1 827 ? -11.123 38.38 -24.494 1 56.18 827 ALA A CA 1
ATOM 6592 C C . ALA A 1 827 ? -11.223 39.393 -23.356 1 56.18 827 ALA A C 1
ATOM 6594 O O . ALA A 1 827 ? -12.286 39.553 -22.751 1 56.18 827 ALA A O 1
ATOM 6595 N N . HIS A 1 828 ? -10.056 40.16 -22.97 1 54.38 828 HIS A N 1
ATOM 6596 C CA . HIS A 1 828 ? -10.094 41.011 -21.786 1 54.38 828 HIS A CA 1
ATOM 6597 C C . HIS A 1 828 ? -10.695 42.375 -22.107 1 54.38 828 HIS A C 1
ATOM 6599 O O . HIS A 1 828 ? -11.07 43.122 -21.201 1 54.38 828 HIS A O 1
ATOM 6605 N N . MET A 1 829 ? -10.735 42.922 -23.423 1 51.92 829 MET A N 1
ATOM 6606 C CA . MET A 1 829 ? -10.933 44.318 -23.803 1 51.92 829 MET A CA 1
ATOM 6607 C C . MET A 1 829 ? -12.394 44.584 -24.15 1 51.92 829 MET A C 1
ATOM 6609 O O . MET A 1 829 ? -12.688 45.289 -25.118 1 51.92 829 MET A O 1
ATOM 6613 N N . GLY A 1 830 ? -13.335 44.165 -23.357 1 63.43 830 GLY A N 1
ATOM 6614 C CA . GLY A 1 830 ? -14.693 44.667 -23.493 1 63.43 830 GLY A CA 1
ATOM 6615 C C . GLY A 1 830 ? -15.487 43.953 -24.571 1 63.43 830 GLY A C 1
ATOM 6616 O O . GLY A 1 830 ? -16.648 44.287 -24.817 1 63.43 830 GLY A O 1
ATOM 6617 N N . GLY A 1 831 ? -14.964 43.037 -25.115 1 78.83 831 GLY A N 1
ATOM 6618 C CA . GLY A 1 831 ? -15.66 42.411 -26.228 1 78.83 831 GLY A CA 1
ATOM 6619 C C . GLY A 1 831 ? -16.261 41.063 -25.874 1 78.83 831 GLY A C 1
ATOM 6620 O O . GLY A 1 831 ? -16.576 40.267 -26.76 1 78.83 831 GLY A O 1
ATOM 6621 N N . ALA A 1 832 ? -16.408 40.83 -24.541 1 89.99 832 ALA A N 1
ATOM 6622 C CA . ALA A 1 832 ? -16.971 39.538 -24.158 1 89.99 832 ALA A CA 1
ATOM 6623 C C . ALA A 1 832 ? -18.197 39.717 -23.266 1 89.99 832 ALA A C 1
ATOM 6625 O O . ALA A 1 832 ? -18.325 40.728 -22.572 1 89.99 832 ALA A O 1
ATOM 6626 N N . TRP A 1 833 ? -19.117 38.811 -23.36 1 91.28 833 TRP A N 1
ATOM 6627 C CA . TRP A 1 833 ? -20.349 38.853 -22.579 1 91.28 833 TRP A CA 1
ATOM 6628 C C . TRP A 1 833 ? -20.681 37.477 -22.011 1 91.28 833 TRP A C 1
ATOM 6630 O O . TRP A 1 833 ? -20.371 36.454 -22.626 1 91.28 833 TRP A O 1
ATOM 6640 N N . VAL A 1 834 ? -21.304 37.506 -20.867 1 94.8 834 VAL A N 1
ATOM 6641 C CA . VAL A 1 834 ? -21.778 36.286 -20.222 1 94.8 834 VAL A CA 1
ATOM 6642 C C . VAL A 1 834 ? -23.304 36.285 -20.177 1 94.8 834 VAL A C 1
ATOM 6644 O O . VAL A 1 834 ? -23.916 37.197 -19.617 1 94.8 834 VAL A O 1
ATOM 6647 N N . TYR A 1 835 ? -23.857 35.318 -20.849 1 94.93 835 TYR A N 1
ATOM 6648 C CA . TYR A 1 835 ? -25.302 35.122 -20.878 1 94.93 835 TYR A CA 1
ATOM 6649 C C . TYR A 1 835 ? -25.758 34.253 -19.712 1 94.93 835 TYR A C 1
ATOM 6651 O O . TYR A 1 835 ? -25.359 33.091 -19.603 1 94.93 835 TYR A O 1
ATOM 6659 N N . ILE A 1 836 ? -26.596 34.856 -18.777 1 96.34 836 ILE A N 1
ATOM 6660 C CA . ILE A 1 836 ? -26.899 34.187 -17.517 1 96.34 836 ILE A CA 1
ATOM 6661 C C . ILE A 1 836 ? -28.41 34.014 -17.375 1 96.34 836 ILE A C 1
ATOM 6663 O O . ILE A 1 836 ? -29.178 34.922 -17.701 1 96.34 836 ILE A O 1
ATOM 6667 N N . GLN A 1 837 ? -28.845 32.81 -16.982 1 96.19 837 GLN A N 1
ATOM 6668 C CA . GLN A 1 837 ? -30.201 32.565 -16.503 1 96.19 837 GLN A CA 1
ATOM 6669 C C . GLN A 1 837 ? -30.341 32.938 -15.03 1 96.19 837 GLN A C 1
ATOM 6671 O O . GLN A 1 837 ? -29.753 32.289 -14.162 1 96.19 837 GLN A O 1
ATOM 6676 N N . PRO A 1 838 ? -31.082 33.955 -14.697 1 95.99 838 PRO A N 1
ATOM 6677 C CA . PRO A 1 838 ? -31.2 34.386 -13.302 1 95.99 838 PRO A CA 1
ATOM 6678 C C . PRO A 1 838 ? -32.093 33.465 -12.473 1 95.99 838 PRO A C 1
ATOM 6680 O O . PRO A 1 838 ? -33.059 32.903 -12.994 1 95.99 838 PRO A O 1
ATOM 6683 N N . TYR A 1 839 ? -31.799 33.378 -11.244 1 97.11 839 TYR A N 1
ATOM 6684 C CA . TYR A 1 839 ? -32.582 32.649 -10.253 1 97.11 839 TYR A CA 1
ATOM 6685 C C . TYR A 1 839 ? -32.871 33.521 -9.037 1 97.11 839 TYR A C 1
ATOM 6687 O O . TYR A 1 839 ? -32.031 34.327 -8.63 1 97.11 839 TYR A O 1
ATOM 6695 N N . SER A 1 840 ? -34.009 33.363 -8.519 1 95.98 840 SER A N 1
ATOM 6696 C CA . SER A 1 840 ? -34.378 34.071 -7.297 1 95.98 840 SER A CA 1
ATOM 6697 C C . SER A 1 840 ? -34.156 33.199 -6.065 1 95.98 840 SER A C 1
ATOM 6699 O O . SER A 1 840 ? -34.405 31.992 -6.099 1 95.98 840 SER A O 1
ATOM 6701 N N . ILE A 1 841 ? -33.692 33.795 -5.022 1 97.12 841 ILE A N 1
ATOM 6702 C CA . ILE A 1 841 ? -33.481 33.105 -3.754 1 97.12 841 ILE A CA 1
ATOM 6703 C C . ILE A 1 841 ? -34.737 33.214 -2.892 1 97.12 841 ILE A C 1
ATOM 6705 O O . ILE A 1 841 ? -35.215 34.317 -2.617 1 97.12 841 ILE A O 1
ATOM 6709 N N . ALA A 1 842 ? -35.212 32.1 -2.439 1 95.73 842 ALA A N 1
ATOM 6710 C CA . ALA A 1 842 ? -36.413 32.073 -1.608 1 95.73 842 ALA A CA 1
ATOM 6711 C C . ALA A 1 842 ? -36.152 32.712 -0.247 1 95.73 842 ALA A C 1
ATOM 6713 O O . ALA A 1 842 ? -35.017 32.722 0.234 1 95.73 842 ALA A O 1
ATOM 6714 N N . ALA A 1 843 ? -37.211 33.151 0.356 1 93.39 843 ALA A N 1
ATOM 6715 C CA . ALA A 1 843 ? -37.11 33.82 1.651 1 93.39 843 ALA A CA 1
ATOM 6716 C C . ALA A 1 843 ? -36.914 32.808 2.777 1 93.39 843 ALA A C 1
ATOM 6718 O O . ALA A 1 843 ? -36.362 33.14 3.828 1 93.39 843 ALA A O 1
ATOM 6719 N N . GLU A 1 844 ? -37.387 31.684 2.51 1 94.4 844 GLU A N 1
ATOM 6720 C CA . GLU A 1 844 ? -37.276 30.653 3.538 1 94.4 844 GLU A CA 1
ATOM 6721 C C . GLU A 1 844 ? -36.35 29.525 3.09 1 94.4 844 GLU A C 1
ATOM 6723 O O . GLU A 1 844 ? -36.237 29.245 1.895 1 94.4 844 GLU A O 1
ATOM 6728 N N . ARG A 1 845 ? -35.756 28.903 4.092 1 96.56 845 ARG A N 1
ATOM 6729 C CA . ARG A 1 845 ? -34.882 27.762 3.838 1 96.56 845 ARG A CA 1
ATOM 6730 C C . ARG A 1 845 ? -35.691 26.524 3.466 1 96.56 845 ARG A C 1
ATOM 6732 O O . ARG A 1 845 ? -36.884 26.442 3.766 1 96.56 845 ARG A O 1
ATOM 6739 N N . HIS A 1 846 ? -35.085 25.652 2.769 1 95.96 846 HIS A N 1
ATOM 6740 C CA . HIS A 1 846 ? -35.695 24.357 2.491 1 95.96 846 HIS A CA 1
ATOM 6741 C C . HIS A 1 846 ? -36.08 23.64 3.781 1 95.96 846 HIS A C 1
ATOM 6743 O O . HIS A 1 846 ? -35.27 23.539 4.705 1 95.96 846 HIS A O 1
ATOM 6749 N N . PRO A 1 847 ? -37.207 23.1 3.965 1 91.52 847 PRO A N 1
ATOM 6750 C CA . PRO A 1 847 ? -37.686 22.539 5.23 1 91.52 847 PRO A CA 1
ATOM 6751 C C . PRO A 1 847 ? -36.885 21.317 5.674 1 91.52 847 PRO A C 1
ATOM 6753 O O . PRO A 1 847 ? -36.678 21.113 6.873 1 91.52 847 PRO A O 1
ATOM 6756 N N . ASN A 1 848 ? -36.432 20.546 4.781 1 90.92 848 ASN A N 1
ATOM 6757 C CA . ASN A 1 848 ? -35.725 19.32 5.133 1 90.92 848 ASN A CA 1
ATOM 6758 C C . ASN A 1 848 ? -34.214 19.532 5.161 1 90.92 848 ASN A C 1
ATOM 6760 O O . ASN A 1 848 ? -33.495 18.816 5.86 1 90.92 848 ASN A O 1
ATOM 6764 N N . LEU A 1 849 ? -33.683 20.386 4.308 1 95.16 849 LEU A N 1
ATOM 6765 C CA . LEU A 1 849 ? -32.239 20.515 4.15 1 95.16 849 LEU A CA 1
ATOM 6766 C C . LEU A 1 849 ? -31.717 21.733 4.904 1 95.16 849 LEU A C 1
ATOM 6768 O O . LEU A 1 849 ? -30.512 21.856 5.135 1 95.16 849 LEU A O 1
ATOM 6772 N N . ASN A 1 850 ? -32.548 22.673 5.287 1 94.72 850 ASN A N 1
ATOM 6773 C CA . ASN A 1 850 ? -32.186 23.905 5.978 1 94.72 850 ASN A CA 1
ATOM 6774 C C . ASN A 1 850 ? -31.205 24.74 5.159 1 94.72 850 ASN A C 1
ATOM 6776 O O . ASN A 1 850 ? -30.205 25.228 5.689 1 94.72 850 ASN A O 1
ATOM 6780 N N . MET A 1 851 ? -31.412 24.756 3.832 1 97.59 851 MET A N 1
ATOM 6781 C CA . MET A 1 851 ? -30.553 25.486 2.903 1 97.59 851 MET A CA 1
ATOM 6782 C C . MET A 1 851 ? -31.378 26.402 2.006 1 97.59 851 MET A C 1
ATOM 6784 O O . MET A 1 851 ? -32.583 26.203 1.848 1 97.59 851 MET A O 1
ATOM 6788 N N . PRO A 1 852 ? -30.748 27.434 1.484 1 97.75 852 PRO A N 1
ATOM 6789 C CA . PRO A 1 852 ? -31.488 28.341 0.604 1 97.75 852 PRO A CA 1
ATOM 6790 C C . PRO A 1 852 ? -31.956 27.664 -0.683 1 97.75 852 PRO A C 1
ATOM 6792 O O . PRO A 1 852 ? -31.253 26.807 -1.224 1 97.75 852 PRO A O 1
ATOM 6795 N N . VAL A 1 853 ? -33.1 28.111 -1.139 1 97.76 853 VAL A N 1
ATOM 6796 C CA . VAL A 1 853 ? -33.716 27.508 -2.316 1 97.76 853 VAL A CA 1
ATOM 6797 C C . VAL A 1 853 ? -33.678 28.494 -3.481 1 97.76 853 VAL A C 1
ATOM 6799 O O . VAL A 1 853 ? -33.839 29.701 -3.287 1 97.76 853 VAL A O 1
ATOM 6802 N N . LEU A 1 854 ? -33.415 28.001 -4.655 1 97.43 854 LEU A N 1
ATOM 6803 C CA . LEU A 1 854 ? -33.386 28.777 -5.89 1 97.43 854 LEU A CA 1
ATOM 6804 C C . LEU A 1 854 ? -34.561 28.41 -6.79 1 97.43 854 LEU A C 1
ATOM 6806 O O . LEU A 1 854 ? -34.871 27.229 -6.964 1 97.43 854 LEU A O 1
ATOM 6810 N N . THR A 1 855 ? -35.149 29.384 -7.311 1 96.01 855 THR A N 1
ATOM 6811 C CA . THR A 1 855 ? -36.202 29.19 -8.302 1 96.01 855 THR A CA 1
ATOM 6812 C C . THR A 1 855 ? -35.905 29.985 -9.571 1 96.01 855 THR A C 1
ATOM 6814 O O . THR A 1 855 ? -35.41 31.112 -9.501 1 96.01 855 THR A O 1
ATOM 6817 N N . VAL A 1 856 ? -36.183 29.469 -10.647 1 94.79 856 VAL A N 1
ATOM 6818 C CA . VAL A 1 856 ? -35.839 30.065 -11.934 1 94.79 856 VAL A CA 1
ATOM 6819 C C . VAL A 1 856 ? -36.696 31.305 -12.175 1 94.79 856 VAL A C 1
ATOM 6821 O O . VAL A 1 856 ? -37.882 31.324 -11.836 1 94.79 856 VAL A O 1
ATOM 6824 N N . VAL A 1 857 ? -36.035 32.313 -12.681 1 92.63 857 VAL A N 1
ATOM 6825 C CA . VAL A 1 857 ? -36.717 33.522 -13.131 1 92.63 857 VAL A CA 1
ATOM 6826 C C . VAL A 1 857 ? -36.829 33.515 -14.654 1 92.63 857 VAL A C 1
ATOM 6828 O O . VAL A 1 857 ? -35.856 33.222 -15.353 1 92.63 857 VAL A O 1
ATOM 6831 N N . ASP A 1 858 ? -38.009 33.703 -15.103 1 88.67 858 ASP A N 1
ATOM 6832 C CA . ASP A 1 858 ? -38.224 33.684 -16.547 1 88.67 858 ASP A CA 1
ATOM 6833 C C . ASP A 1 858 ? -37.636 34.929 -17.206 1 88.67 858 ASP A C 1
ATOM 6835 O O . ASP A 1 858 ? -38.375 35.815 -17.641 1 88.67 858 ASP A O 1
ATOM 6839 N N . ASP A 1 859 ? -36.463 35.029 -17.192 1 88.46 859 ASP A N 1
ATOM 6840 C CA . ASP A 1 859 ? -35.684 36.122 -17.768 1 88.46 859 ASP A CA 1
ATOM 6841 C C . ASP A 1 859 ? -34.249 35.684 -18.051 1 88.46 859 ASP A C 1
ATOM 6843 O O . ASP A 1 859 ? -33.879 34.539 -17.781 1 88.46 859 ASP A O 1
ATOM 6847 N N . HIS A 1 860 ? -33.459 36.505 -18.783 1 93.51 860 HIS A N 1
ATOM 6848 C CA . HIS A 1 860 ? -32.032 36.298 -19.001 1 93.51 860 HIS A CA 1
ATOM 6849 C C . HIS A 1 860 ? -31.255 37.601 -18.843 1 93.51 860 HIS A C 1
ATOM 6851 O O . HIS A 1 860 ? -31.796 38.683 -19.081 1 93.51 860 HIS A O 1
ATOM 6857 N N . HIS A 1 861 ? -30.117 37.478 -18.361 1 93.14 861 HIS A N 1
ATOM 6858 C CA . HIS A 1 861 ? -29.262 38.645 -18.175 1 93.14 861 HIS A CA 1
ATOM 6859 C C . HIS A 1 861 ? -27.981 38.525 -18.994 1 93.14 861 HIS A C 1
ATOM 6861 O O . HIS A 1 861 ? -27.468 37.422 -19.194 1 93.14 861 HIS A O 1
ATOM 6867 N N . LEU A 1 862 ? -27.571 39.555 -19.558 1 92.4 862 LEU A N 1
ATOM 6868 C CA . LEU A 1 862 ? -26.273 39.686 -20.211 1 92.4 862 LEU A CA 1
ATOM 6869 C C . LEU A 1 862 ? -25.361 40.622 -19.425 1 92.4 862 LEU A C 1
ATOM 6871 O O . LEU A 1 862 ? -25.685 41.797 -19.235 1 92.4 862 LEU A O 1
ATOM 6875 N N . VAL A 1 863 ? -24.27 40.095 -18.966 1 92.84 863 VAL A N 1
ATOM 6876 C CA . VAL A 1 863 ? -23.4 40.893 -18.108 1 92.84 863 VAL A CA 1
ATOM 6877 C C . VAL A 1 863 ? -21.96 40.803 -18.606 1 92.84 863 VAL A C 1
ATOM 6879 O O . VAL A 1 863 ? -21.586 39.835 -19.273 1 92.84 863 VAL A O 1
ATOM 6882 N N . PRO A 1 864 ? -21.166 41.845 -18.352 1 91.21 864 PRO A N 1
ATOM 6883 C CA . PRO A 1 864 ? -19.735 41.727 -18.643 1 91.21 864 PRO A CA 1
ATOM 6884 C C . PRO A 1 864 ? -19.045 40.667 -17.788 1 91.21 864 PRO A C 1
ATOM 6886 O O . PRO A 1 864 ? -19.481 40.392 -16.667 1 91.21 864 PRO A O 1
ATOM 6889 N N . PRO A 1 865 ? -18.061 40.129 -18.299 1 92.86 865 PRO A N 1
ATOM 6890 C CA . PRO A 1 865 ? -17.363 39.067 -17.57 1 92.86 865 PRO A CA 1
ATOM 6891 C C . PRO A 1 865 ? -16.918 39.504 -16.176 1 92.86 865 PRO A C 1
ATOM 6893 O O . PRO A 1 865 ? -16.897 38.691 -15.248 1 92.86 865 PRO A O 1
ATOM 6896 N N . SER A 1 866 ? -16.583 40.71 -15.905 1 91.34 866 SER A N 1
ATOM 6897 C CA . SER A 1 866 ? -16.081 41.206 -14.628 1 91.34 866 SER A CA 1
ATOM 6898 C C . SER A 1 866 ? -17.183 41.232 -13.574 1 91.34 866 SER A C 1
ATOM 6900 O O . SER A 1 866 ? -16.904 41.36 -12.38 1 91.34 866 SER A O 1
ATOM 6902 N N . SER A 1 867 ? -18.38 41.073 -14.056 1 93.92 867 SER A N 1
ATOM 6903 C CA . SER A 1 867 ? -19.507 41.121 -13.13 1 93.92 867 SER A CA 1
ATOM 6904 C C . SER A 1 867 ? -19.717 39.775 -12.444 1 93.92 867 SER A C 1
ATOM 6906 O O . SER A 1 867 ? -20.446 39.684 -11.453 1 93.92 867 SER A O 1
ATOM 6908 N N . VAL A 1 868 ? -19.122 38.771 -12.959 1 96.09 868 VAL A N 1
ATOM 6909 C CA . VAL A 1 868 ? -19.224 37.461 -12.324 1 96.09 868 VAL A CA 1
ATOM 6910 C C . VAL A 1 868 ? -18.357 37.427 -11.067 1 96.09 868 VAL A C 1
ATOM 6912 O O . VAL A 1 868 ? -17.14 37.608 -11.14 1 96.09 868 VAL A O 1
ATOM 6915 N N . LEU A 1 869 ? -18.914 37.179 -9.981 1 96.71 869 LEU A N 1
ATOM 6916 C CA . LEU A 1 869 ? -18.213 37.329 -8.711 1 96.71 869 LEU A CA 1
ATOM 6917 C C . LEU A 1 869 ? -17.551 36.019 -8.298 1 96.71 869 LEU A C 1
ATOM 6919 O O . LEU A 1 869 ? -16.331 35.963 -8.123 1 96.71 869 LEU A O 1
ATOM 6923 N N . PHE A 1 870 ? -18.337 34.936 -8.063 1 97.05 870 PHE A N 1
ATOM 6924 C CA . PHE A 1 870 ? -17.797 33.633 -7.691 1 97.05 870 PHE A CA 1
ATOM 6925 C C . PHE A 1 870 ? -18.787 32.522 -8.023 1 97.05 870 PHE A C 1
ATOM 6927 O O . PHE A 1 870 ? -19.962 32.788 -8.282 1 97.05 870 PHE A O 1
ATOM 6934 N N . SER A 1 871 ? -18.293 31.357 -8.103 1 97.41 871 SER A N 1
ATOM 6935 C CA . SER A 1 871 ? -19.121 30.191 -8.393 1 97.41 871 SER A CA 1
ATOM 6936 C C . SER A 1 871 ? -19.58 29.505 -7.111 1 97.41 871 SER A C 1
ATOM 6938 O O . SER A 1 871 ? -18.924 29.617 -6.072 1 97.41 871 SER A O 1
ATOM 6940 N N . PHE A 1 872 ? -20.713 28.907 -7.107 1 98.01 872 PHE A N 1
ATOM 6941 C CA . PHE A 1 872 ? -21.224 28.108 -6 1 98.01 872 PHE A CA 1
ATOM 6942 C C . PHE A 1 872 ? -21.905 26.845 -6.512 1 98.01 872 PHE A C 1
ATOM 6944 O O . PHE A 1 872 ? -22.005 26.635 -7.723 1 98.01 872 PHE A O 1
ATOM 6951 N N . ASN A 1 873 ? -22.218 25.951 -5.643 1 98.05 873 ASN A N 1
ATOM 6952 C CA . ASN A 1 873 ? -22.847 24.688 -6.011 1 98.05 873 ASN A CA 1
ATOM 6953 C C . ASN A 1 873 ? -24.323 24.664 -5.626 1 98.05 873 ASN A C 1
ATOM 6955 O O . ASN A 1 873 ? -24.701 25.166 -4.566 1 98.05 873 ASN A O 1
ATOM 6959 N N . ALA A 1 874 ? -25.11 24.164 -6.434 1 98.09 874 ALA A N 1
ATOM 6960 C CA . ALA A 1 874 ? -26.527 23.923 -6.178 1 98.09 874 ALA A CA 1
ATOM 6961 C C . ALA A 1 874 ? -26.945 22.538 -6.663 1 98.09 874 ALA A C 1
ATOM 6963 O O . ALA A 1 874 ? -26.377 22.012 -7.623 1 98.09 874 ALA A O 1
ATOM 6964 N N . GLN A 1 875 ? -27.858 21.987 -5.994 1 97.29 875 GLN A N 1
ATOM 6965 C CA . GLN A 1 875 ? -28.372 20.667 -6.341 1 97.29 875 GLN A CA 1
ATOM 6966 C C . GLN A 1 875 ? -29.87 20.717 -6.628 1 97.29 875 GLN A C 1
ATOM 6968 O O . GLN A 1 875 ? -30.595 21.516 -6.031 1 97.29 875 GLN A O 1
ATOM 6973 N N . HIS A 1 876 ? -30.334 19.91 -7.533 1 96.48 876 HIS A N 1
ATOM 6974 C CA . HIS A 1 876 ? -31.764 19.8 -7.801 1 96.48 876 HIS A CA 1
ATOM 6975 C C . HIS A 1 876 ? -32.527 19.366 -6.553 1 96.48 876 HIS A C 1
ATOM 6977 O O . HIS A 1 876 ? -32.048 18.524 -5.79 1 96.48 876 HIS A O 1
ATOM 6983 N N . ASP A 1 877 ? -33.67 19.925 -6.304 1 95.91 877 ASP A N 1
ATOM 6984 C CA . ASP A 1 877 ? -34.486 19.562 -5.149 1 95.91 877 ASP A CA 1
ATOM 6985 C C . ASP A 1 877 ? -35.219 18.244 -5.387 1 95.91 877 ASP A C 1
ATOM 6987 O O . ASP A 1 877 ? -36.45 18.215 -5.452 1 95.91 877 ASP A O 1
ATOM 6991 N N . CYS A 1 878 ? -34.48 17.221 -5.395 1 93.52 878 CYS A N 1
ATOM 6992 C CA . CYS A 1 878 ? -35.029 15.904 -5.698 1 93.52 878 CYS A CA 1
ATOM 6993 C C . CYS A 1 878 ? -35.931 15.417 -4.57 1 93.52 878 CYS A C 1
ATOM 6995 O O . CYS A 1 878 ? -36.809 14.581 -4.789 1 93.52 878 CYS A O 1
ATOM 6997 N N . VAL A 1 879 ? -35.717 15.883 -3.381 1 89.39 879 VAL A N 1
ATOM 6998 C CA . VAL A 1 879 ? -36.476 15.439 -2.216 1 89.39 879 VAL A CA 1
ATOM 6999 C C . VAL A 1 879 ? -37.93 15.888 -2.345 1 89.39 879 VAL A C 1
ATOM 7001 O O . VAL A 1 879 ? -38.849 15.069 -2.26 1 89.39 879 VAL A O 1
ATOM 7004 N N . ARG A 1 880 ? -38.126 17.078 -2.59 1 89.76 880 ARG A N 1
ATOM 7005 C CA . ARG A 1 880 ? -39.466 17.653 -2.654 1 89.76 880 ARG A CA 1
ATOM 7006 C C . ARG A 1 880 ? -40.179 17.239 -3.936 1 89.76 880 ARG A C 1
ATOM 7008 O O . ARG A 1 880 ? -41.388 16.995 -3.93 1 89.76 880 ARG A O 1
ATOM 7015 N N . LEU A 1 881 ? -39.379 17.165 -5.03 1 92.67 881 LEU A N 1
ATOM 7016 C CA . LEU A 1 881 ? -39.984 16.914 -6.334 1 92.67 881 LEU A CA 1
ATOM 7017 C C . LEU A 1 881 ? -40.064 15.418 -6.616 1 92.67 881 LEU A C 1
ATOM 7019 O O . LEU A 1 881 ? -40.62 15.003 -7.636 1 92.67 881 LEU A O 1
ATOM 7023 N N . GLN A 1 882 ? -39.534 14.597 -5.826 1 88.83 882 GLN A N 1
ATOM 7024 C CA . GLN A 1 882 ? -39.622 13.141 -5.873 1 88.83 882 GLN A CA 1
ATOM 7025 C C . GLN A 1 882 ? -39.081 12.6 -7.193 1 88.83 882 GLN A C 1
ATOM 7027 O O . GLN A 1 882 ? -39.761 11.838 -7.883 1 88.83 882 GLN A O 1
ATOM 7032 N N . CYS A 1 883 ? -37.894 13.064 -7.464 1 92.91 883 CYS A N 1
ATOM 7033 C CA . CYS A 1 883 ? -37.213 12.551 -8.648 1 92.91 883 CYS A CA 1
ATOM 7034 C C . CYS A 1 883 ? -36.959 11.053 -8.525 1 92.91 883 CYS A C 1
ATOM 7036 O O . CYS A 1 883 ? -36.736 10.545 -7.425 1 92.91 883 CYS A O 1
ATOM 7038 N N . LYS A 1 884 ? -37.032 10.302 -9.616 1 89.09 884 LYS A N 1
ATOM 7039 C CA . LYS A 1 884 ? -36.931 8.846 -9.578 1 89.09 884 LYS A CA 1
ATOM 7040 C C . LYS A 1 884 ? -35.689 8.362 -10.32 1 89.09 884 LYS A C 1
ATOM 7042 O O . LYS A 1 884 ? -35.147 9.076 -11.166 1 89.09 884 LYS A O 1
ATOM 7047 N N . ILE A 1 885 ? -35.232 7.184 -9.909 1 90.35 885 ILE A N 1
ATOM 7048 C CA . ILE A 1 885 ? -34.133 6.508 -10.59 1 90.35 885 ILE A CA 1
ATOM 7049 C C . ILE A 1 885 ? -34.671 5.724 -11.785 1 90.35 885 ILE A C 1
ATOM 7051 O O . ILE A 1 885 ? -35.644 4.978 -11.659 1 90.35 885 ILE A O 1
ATOM 7055 N N . ALA A 1 886 ? -34.234 5.961 -12.926 1 84.78 886 ALA A N 1
ATOM 7056 C CA . ALA A 1 886 ? -34.679 5.267 -14.132 1 84.78 886 ALA A CA 1
ATOM 7057 C C . ALA A 1 886 ? -33.499 4.923 -15.035 1 84.78 886 ALA A C 1
ATOM 7059 O O . ALA A 1 886 ? -32.41 5.483 -14.884 1 84.78 886 ALA A O 1
ATOM 7060 N N . GLN A 1 887 ? -33.554 3.717 -15.736 1 76.67 887 GLN A N 1
ATOM 7061 C CA . GLN A 1 887 ? -32.535 3.346 -16.712 1 76.67 887 GLN A CA 1
ATOM 7062 C C . GLN A 1 887 ? -32.72 4.112 -18.018 1 76.67 887 GLN A C 1
ATOM 7064 O O . GLN A 1 887 ? -33.616 3.8 -18.805 1 76.67 887 GLN A O 1
ATOM 7069 N N . GLU A 1 888 ? -32.621 5.276 -17.918 1 65.61 888 GLU A N 1
ATOM 7070 C CA . GLU A 1 888 ? -32.828 5.995 -19.171 1 65.61 888 GLU A CA 1
ATOM 7071 C C . GLU A 1 888 ? -31.64 5.817 -20.112 1 65.61 888 GLU A C 1
ATOM 7073 O O . GLU A 1 888 ? -30.647 5.18 -19.754 1 65.61 888 GLU A O 1
ATOM 7078 N N . GLY A 1 889 ? -31.644 6.343 -21.377 1 61.7 889 GLY A N 1
ATOM 7079 C CA . GLY A 1 889 ? -30.927 6.229 -22.637 1 61.7 889 GLY A CA 1
ATOM 7080 C C . GLY A 1 889 ? -29.423 6.352 -22.481 1 61.7 889 GLY A C 1
ATOM 7081 O O . GLY A 1 889 ? -28.677 6.186 -23.449 1 61.7 889 GLY A O 1
ATOM 7082 N N . ASP A 1 890 ? -28.859 6.494 -21.144 1 72.71 890 ASP A N 1
ATOM 7083 C CA . ASP A 1 890 ? -27.413 6.69 -21.174 1 72.71 890 ASP A CA 1
ATOM 7084 C C . ASP A 1 890 ? -26.675 5.379 -20.914 1 72.71 890 ASP A C 1
ATOM 7086 O O . ASP A 1 890 ? -27.163 4.522 -20.175 1 72.71 890 ASP A O 1
ATOM 7090 N N . PHE A 1 891 ? -25.74 5.219 -21.772 1 82.41 891 PHE A N 1
ATOM 7091 C CA . PHE A 1 891 ? -24.916 4.018 -21.716 1 82.41 891 PHE A CA 1
ATOM 7092 C C . PHE A 1 891 ? -23.649 4.267 -20.907 1 82.41 891 PHE A C 1
ATOM 7094 O O . PHE A 1 891 ? -23.158 5.397 -20.845 1 82.41 891 PHE A O 1
ATOM 7101 N N . GLN A 1 892 ? -23.254 3.226 -20.171 1 84.9 892 GLN A N 1
ATOM 7102 C CA . GLN A 1 892 ? -21.998 3.305 -19.433 1 84.9 892 GLN A CA 1
ATOM 7103 C C . GLN A 1 892 ? -20.813 3.474 -20.38 1 84.9 892 GLN A C 1
ATOM 7105 O O . GLN A 1 892 ? -20.808 2.919 -21.481 1 84.9 892 GLN A O 1
ATOM 7110 N N . VAL A 1 893 ? -19.926 4.292 -19.937 1 84.94 893 VAL A N 1
ATOM 7111 C CA . VAL A 1 893 ? -18.72 4.504 -20.731 1 84.94 893 VAL A CA 1
ATOM 7112 C C . VAL A 1 893 ? -17.549 3.751 -20.103 1 84.94 893 VAL A C 1
ATOM 7114 O O . VAL A 1 893 ? -17.288 3.886 -18.905 1 84.94 893 VAL A O 1
ATOM 7117 N N . GLN A 1 894 ? -17.054 2.852 -20.837 1 87.26 894 GLN A N 1
ATOM 7118 C CA . GLN A 1 894 ? -15.849 2.124 -20.454 1 87.26 894 GLN A CA 1
ATOM 7119 C C . GLN A 1 894 ? -14.741 2.314 -21.486 1 87.26 894 GLN A C 1
ATOM 7121 O O . GLN A 1 894 ? -14.994 2.271 -22.692 1 87.26 894 GLN A O 1
ATOM 7126 N N . GLU A 1 895 ? -13.522 2.528 -21.052 1 89.69 895 GLU A N 1
ATOM 7127 C CA . GLU A 1 895 ? -12.409 2.672 -21.985 1 89.69 895 GLU A CA 1
ATOM 7128 C C . GLU A 1 895 ? -12.687 3.768 -23.011 1 89.69 895 GLU A C 1
ATOM 7130 O O . GLU A 1 895 ? -12.389 3.606 -24.196 1 89.69 895 GLU A O 1
ATOM 7135 N N . ARG A 1 896 ? -13.45 4.793 -22.639 1 79.54 896 ARG A N 1
ATOM 7136 C CA . ARG A 1 896 ? -13.821 5.932 -23.472 1 79.54 896 ARG A CA 1
ATOM 7137 C C . ARG A 1 896 ? -14.757 5.505 -24.598 1 79.54 896 ARG A C 1
ATOM 7139 O O . ARG A 1 896 ? -14.799 6.142 -25.653 1 79.54 896 ARG A O 1
ATOM 7146 N N . MET A 1 897 ? -15.364 4.328 -24.378 1 86.16 897 MET A N 1
ATOM 7147 C CA . MET A 1 897 ? -16.341 3.809 -25.332 1 86.16 897 MET A CA 1
ATOM 7148 C C . MET A 1 897 ? -17.695 3.599 -24.664 1 86.16 897 MET A C 1
ATOM 7150 O O . MET A 1 897 ? -17.763 3.237 -23.488 1 86.16 897 MET A O 1
ATOM 7154 N N . LYS A 1 898 ? -18.696 3.866 -25.415 1 83.58 898 LYS A N 1
ATOM 7155 C CA . LYS A 1 898 ? -20.042 3.62 -24.905 1 83.58 898 LYS A CA 1
ATOM 7156 C C . LYS A 1 898 ? -20.368 2.13 -24.912 1 83.58 898 LYS A C 1
ATOM 7158 O O . LYS A 1 898 ? -20.174 1.451 -25.922 1 83.58 898 LYS A O 1
ATOM 7163 N N . THR A 1 899 ? -20.713 1.677 -23.865 1 84.31 899 THR A N 1
ATOM 7164 C CA . THR A 1 899 ? -21.101 0.274 -23.772 1 84.31 899 THR A CA 1
ATOM 7165 C C . THR A 1 899 ? -22.59 0.104 -24.064 1 84.31 899 THR A C 1
ATOM 7167 O O . THR A 1 899 ? -23.302 1.087 -24.277 1 84.31 899 THR A O 1
ATOM 7170 N N . SER A 1 900 ? -22.953 -1.098 -24.161 1 79.23 900 SER A N 1
ATOM 7171 C CA . SER A 1 900 ? -24.366 -1.411 -24.349 1 79.23 900 SER A CA 1
ATOM 7172 C C . SER A 1 900 ? -25.096 -1.495 -23.013 1 79.23 900 SER A C 1
ATOM 7174 O O . SER A 1 900 ? -26.318 -1.657 -22.977 1 79.23 900 SER A O 1
ATOM 7176 N N . LEU A 1 901 ? -24.278 -1.237 -21.998 1 81.08 901 LEU A N 1
ATOM 7177 C CA . LEU A 1 901 ? -24.872 -1.319 -20.668 1 81.08 901 LEU A CA 1
ATOM 7178 C C . LEU A 1 901 ? -25.552 -0.006 -20.295 1 81.08 901 LEU A C 1
ATOM 7180 O O . LEU A 1 901 ? -24.95 1.064 -20.409 1 81.08 901 LEU A O 1
ATOM 7184 N N . ARG A 1 902 ? -26.778 -0.109 -20.022 1 79.85 902 ARG A N 1
ATOM 7185 C CA . ARG A 1 902 ? -27.527 1.081 -19.631 1 79.85 902 ARG A CA 1
ATOM 7186 C C . ARG A 1 902 ? -27.167 1.514 -18.214 1 79.85 902 ARG A C 1
ATOM 7188 O O . ARG A 1 902 ? -26.917 0.674 -17.347 1 79.85 902 ARG A O 1
ATOM 7195 N N . LYS A 1 903 ? -27.04 2.736 -18.05 1 83.37 903 LYS A N 1
ATOM 7196 C CA . LYS A 1 903 ? -26.731 3.321 -16.749 1 83.37 903 LYS A CA 1
ATOM 7197 C C . LYS A 1 903 ? -27.995 3.823 -16.057 1 83.37 903 LYS A C 1
ATOM 7199 O O . LYS A 1 903 ? -28.901 4.344 -16.71 1 83.37 903 LYS A O 1
ATOM 7204 N N . TYR A 1 904 ? -28.122 3.474 -14.812 1 86.7 904 TYR A N 1
ATOM 7205 C CA . TYR A 1 904 ? -29.182 4.076 -14.011 1 86.7 904 TYR A CA 1
ATOM 7206 C C . TYR A 1 904 ? -28.875 5.539 -13.71 1 86.7 904 TYR A C 1
ATOM 7208 O O . TYR A 1 904 ? -27.729 5.892 -13.423 1 86.7 904 TYR A O 1
ATOM 7216 N N . THR A 1 905 ? -29.79 6.387 -13.961 1 90.56 905 THR A N 1
ATOM 7217 C CA . THR A 1 905 ? -29.668 7.809 -13.658 1 90.56 905 THR A CA 1
ATOM 7218 C C . THR A 1 905 ? -30.917 8.319 -12.945 1 90.56 905 THR A C 1
ATOM 7220 O O . THR A 1 905 ? -31.937 7.629 -12.899 1 90.56 905 THR A O 1
ATOM 7223 N N . VAL A 1 906 ? -30.774 9.505 -12.303 1 92.69 906 VAL A N 1
ATOM 7224 C CA . VAL A 1 906 ? -31.922 10.15 -11.673 1 92.69 906 VAL A CA 1
ATOM 7225 C C . VAL A 1 906 ? -32.695 10.958 -12.713 1 92.69 906 VAL A C 1
ATOM 7227 O O . VAL A 1 906 ? -32.131 11.832 -13.374 1 92.69 906 VAL A O 1
ATOM 7230 N N . LYS A 1 907 ? -33.878 10.606 -12.975 1 91.28 907 LYS A N 1
ATOM 7231 C CA . LYS A 1 907 ? -34.771 11.412 -13.803 1 91.28 907 LYS A CA 1
ATOM 7232 C C . LYS A 1 907 ? -35.398 12.544 -12.994 1 91.28 907 LYS A C 1
ATOM 7234 O O . LYS A 1 907 ? -36.371 12.33 -12.267 1 91.28 907 LYS A O 1
ATOM 7239 N N . HIS A 1 908 ? -34.895 13.756 -13.213 1 91.82 908 HIS A N 1
ATOM 7240 C CA . HIS A 1 908 ? -35.351 14.917 -12.457 1 91.82 908 HIS A CA 1
ATOM 7241 C C . HIS A 1 908 ? -36.729 15.373 -12.926 1 91.82 908 HIS A C 1
ATOM 7243 O O . HIS A 1 908 ? -37.032 15.318 -14.12 1 91.82 908 HIS A O 1
ATOM 7249 N N . ALA A 1 909 ? -37.526 15.873 -12.097 1 89.96 909 ALA A N 1
ATOM 7250 C CA . ALA A 1 909 ? -38.8 16.507 -12.427 1 89.96 909 ALA A CA 1
ATOM 7251 C C . ALA A 1 909 ? -38.587 17.751 -13.285 1 89.96 909 ALA A C 1
ATOM 7253 O O . ALA A 1 909 ? -37.549 18.409 -13.188 1 89.96 909 ALA A O 1
ATOM 7254 N N . PRO A 1 910 ? -39.494 18.171 -14.055 1 86.65 910 PRO A N 1
ATOM 7255 C CA . PRO A 1 910 ? -39.342 19.301 -14.974 1 86.65 910 PRO A CA 1
ATOM 7256 C C . PRO A 1 910 ? -39.297 20.646 -14.253 1 86.65 910 PRO A C 1
ATOM 7258 O O . PRO A 1 910 ? -38.809 21.634 -14.81 1 86.65 910 PRO A O 1
ATOM 7261 N N . VAL A 1 911 ? -39.742 20.745 -13.032 1 85.78 911 VAL A N 1
ATOM 7262 C CA . VAL A 1 911 ? -39.684 21.996 -12.282 1 85.78 911 VAL A CA 1
ATOM 7263 C C . VAL A 1 911 ? -38.231 22.34 -11.963 1 85.78 911 VAL A C 1
ATOM 7265 O O . VAL A 1 911 ? -37.495 21.514 -11.419 1 85.78 911 VAL A O 1
ATOM 7268 N N . ASP A 1 912 ? -37.887 23.536 -12.361 1 90.59 912 ASP A N 1
ATOM 7269 C CA . ASP A 1 912 ? -36.503 23.968 -12.188 1 90.59 912 ASP A CA 1
ATOM 7270 C C . ASP A 1 912 ? -36.298 24.62 -10.823 1 90.59 912 ASP A C 1
ATOM 7272 O O . ASP A 1 912 ? -36.261 25.848 -10.715 1 90.59 912 ASP A O 1
ATOM 7276 N N . ARG A 1 913 ? -36.256 23.881 -9.83 1 95.35 913 ARG A N 1
ATOM 7277 C CA . ARG A 1 913 ? -36.028 24.268 -8.442 1 95.35 913 ARG A CA 1
ATOM 7278 C C . ARG A 1 913 ? -34.761 23.62 -7.894 1 95.35 913 ARG A C 1
ATOM 7280 O O . ARG A 1 913 ? -34.561 22.412 -8.041 1 95.35 913 ARG A O 1
ATOM 7287 N N . HIS A 1 914 ? -33.92 24.46 -7.324 1 97.36 914 HIS A N 1
ATOM 7288 C CA . HIS A 1 914 ? -32.634 23.97 -6.842 1 97.36 914 HIS A CA 1
ATOM 7289 C C . HIS A 1 914 ? -32.364 24.441 -5.417 1 97.36 914 HIS A C 1
ATOM 7291 O O . HIS A 1 914 ? -33.043 25.34 -4.916 1 97.36 914 HIS A O 1
ATOM 7297 N N . VAL A 1 915 ? -31.485 23.786 -4.738 1 97.94 915 VAL A N 1
ATOM 7298 C CA . VAL A 1 915 ? -31.07 24.133 -3.383 1 97.94 915 VAL A CA 1
ATOM 7299 C C . VAL A 1 915 ? -29.587 24.494 -3.372 1 97.94 915 VAL A C 1
ATOM 7301 O O . VAL A 1 915 ? -28.753 23.735 -3.871 1 97.94 915 VAL A O 1
ATOM 7304 N N . ILE A 1 916 ? -29.252 25.657 -2.83 1 98.3 916 ILE A N 1
ATOM 7305 C CA . ILE A 1 916 ? -27.849 26.041 -2.718 1 98.3 916 ILE A CA 1
ATOM 7306 C C . ILE A 1 916 ? -27.14 25.122 -1.726 1 98.3 916 ILE A C 1
ATOM 7308 O O . ILE A 1 916 ? -27.593 24.957 -0.591 1 98.3 916 ILE A O 1
ATOM 7312 N N . ASN A 1 917 ? -26.091 24.519 -2.114 1 98.16 917 ASN A N 1
ATOM 7313 C CA . ASN A 1 917 ? -25.33 23.599 -1.276 1 98.16 917 ASN A CA 1
ATOM 7314 C C . ASN A 1 917 ? -24.504 24.344 -0.231 1 98.16 917 ASN A C 1
ATOM 7316 O O . ASN A 1 917 ? -23.356 24.713 -0.489 1 98.16 917 ASN A O 1
ATOM 7320 N N . MET A 1 918 ? -25.011 24.458 0.922 1 97.99 918 MET A N 1
ATOM 7321 C CA . MET A 1 918 ? -24.328 25.163 2.003 1 97.99 918 MET A CA 1
ATOM 7322 C C . MET A 1 918 ? -23.246 24.287 2.626 1 97.99 918 MET A C 1
ATOM 7324 O O . MET A 1 918 ? -22.516 24.732 3.514 1 97.99 918 MET A O 1
ATOM 7328 N N . HIS A 1 919 ? -23.103 23.071 2.144 1 97.81 919 HIS A N 1
ATOM 7329 C CA . HIS A 1 919 ? -22.092 22.146 2.642 1 97.81 919 HIS A CA 1
ATOM 7330 C C . HIS A 1 919 ? -20.839 22.179 1.773 1 97.81 919 HIS A C 1
ATOM 7332 O O . HIS A 1 919 ? -19.858 21.491 2.064 1 97.81 919 HIS A O 1
ATOM 7338 N N . SER A 1 920 ? -20.842 23.007 0.769 1 97.54 920 SER A N 1
ATOM 7339 C CA . SER A 1 920 ? -19.702 23.103 -0.138 1 97.54 920 SER A CA 1
ATOM 7340 C C . SER A 1 920 ? -18.458 23.601 0.589 1 97.54 920 SER A C 1
ATOM 7342 O O . SER A 1 920 ? -18.539 24.51 1.418 1 97.54 920 SER A O 1
ATOM 7344 N N . LEU A 1 921 ? -17.355 23.003 0.279 1 96.31 921 LEU A N 1
ATOM 7345 C CA . LEU A 1 921 ? -16.083 23.437 0.847 1 96.31 921 LEU A CA 1
ATOM 7346 C C . LEU A 1 921 ? -15.446 24.524 -0.013 1 96.31 921 LEU A C 1
ATOM 7348 O O . LEU A 1 921 ? -14.481 25.166 0.406 1 96.31 921 LEU A O 1
ATOM 7352 N N . HIS A 1 922 ? -16.074 24.722 -1.171 1 95.29 922 HIS A N 1
ATOM 7353 C CA . HIS A 1 922 ? -15.601 25.76 -2.08 1 95.29 922 HIS A CA 1
ATOM 7354 C C . HIS A 1 922 ? -16.341 27.073 -1.85 1 95.29 922 HIS A C 1
ATOM 7356 O O . HIS A 1 922 ? -17.567 27.128 -1.969 1 95.29 922 HIS A O 1
ATOM 7362 N N . ASN A 1 923 ? -15.692 28.094 -1.506 1 95.94 923 ASN A N 1
ATOM 7363 C CA . ASN A 1 923 ? -16.206 29.442 -1.292 1 95.94 923 ASN A CA 1
ATOM 7364 C C . ASN A 1 923 ? -17.279 29.468 -0.207 1 95.94 923 ASN A C 1
ATOM 7366 O O . ASN A 1 923 ? -18.327 30.093 -0.378 1 95.94 923 ASN A O 1
ATOM 7370 N N . PRO A 1 924 ? -17.086 28.764 0.82 1 96.22 924 PRO A N 1
ATOM 7371 C CA . PRO A 1 924 ? -18.108 28.785 1.87 1 96.22 924 PRO A CA 1
ATOM 7372 C C . PRO A 1 924 ? -18.257 30.159 2.519 1 96.22 924 PRO A C 1
ATOM 7374 O O . PRO A 1 924 ? -19.366 30.553 2.891 1 96.22 924 PRO A O 1
ATOM 7377 N N . HIS A 1 925 ? -17.206 30.899 2.622 1 96.16 925 HIS A N 1
ATOM 7378 C CA . HIS A 1 925 ? -17.237 32.217 3.247 1 96.16 925 HIS A CA 1
ATOM 7379 C C . HIS A 1 925 ? -17.948 33.232 2.358 1 96.16 925 HIS A C 1
ATOM 7381 O O . HIS A 1 925 ? -18.745 34.038 2.843 1 96.16 925 HIS A O 1
ATOM 7387 N N . LEU A 1 926 ? -17.689 33.142 1.017 1 96.36 926 LEU A N 1
ATOM 7388 C CA . LEU A 1 926 ? -18.314 34.078 0.089 1 96.36 926 LEU A CA 1
ATOM 7389 C C . LEU A 1 926 ? -19.821 33.852 0.022 1 96.36 926 LEU A C 1
ATOM 7391 O O . LEU A 1 926 ? -20.594 34.809 -0.049 1 96.36 926 LEU A O 1
ATOM 7395 N N . LEU A 1 927 ? -20.149 32.62 0.049 1 96.82 927 LEU A N 1
ATOM 7396 C CA . LEU A 1 927 ? -21.565 32.27 0.011 1 96.82 927 LEU A CA 1
ATOM 7397 C C . LEU A 1 927 ? -22.302 32.855 1.211 1 96.82 927 LEU A C 1
ATOM 7399 O O . LEU A 1 927 ? -23.362 33.465 1.057 1 96.82 927 LEU A O 1
ATOM 7403 N N . ARG A 1 928 ? -21.804 32.711 2.358 1 96.42 928 ARG A N 1
ATOM 7404 C CA . ARG A 1 928 ? -22.451 33.152 3.589 1 96.42 928 ARG A CA 1
ATOM 7405 C C . ARG A 1 928 ? -22.397 34.67 3.723 1 96.42 928 ARG A C 1
ATOM 7407 O O . ARG A 1 928 ? -23.234 35.269 4.401 1 96.42 928 ARG A O 1
ATOM 7414 N N . GLU A 1 929 ? -21.419 35.305 3.092 1 95.19 929 GLU A N 1
ATOM 7415 C CA . GLU A 1 929 ? -21.329 36.762 3.099 1 95.19 929 GLU A CA 1
ATOM 7416 C C . GLU A 1 929 ? -22.329 37.381 2.126 1 95.19 929 GLU A C 1
ATOM 7418 O O . GLU A 1 929 ? -22.786 38.508 2.331 1 95.19 929 GLU A O 1
ATOM 7423 N N . THR A 1 930 ? -22.615 36.672 1.108 1 96.19 930 THR A N 1
ATOM 7424 C CA . THR A 1 930 ? -23.474 37.193 0.051 1 96.19 930 THR A CA 1
ATOM 7425 C C . THR A 1 930 ? -24.945 36.962 0.386 1 96.19 930 THR A C 1
ATOM 7427 O O . THR A 1 930 ? -25.789 37.821 0.123 1 96.19 930 THR A O 1
ATOM 7430 N N . LEU A 1 931 ? -25.311 35.873 0.98 1 97.19 931 LEU A N 1
ATOM 7431 C CA . LEU A 1 931 ? -26.687 35.517 1.308 1 97.19 931 LEU A CA 1
ATOM 7432 C C . LEU A 1 931 ? -27.149 36.24 2.568 1 97.19 931 LEU A C 1
ATOM 7434 O O . LEU A 1 931 ? -26.332 36.593 3.422 1 97.19 931 LEU A O 1
ATOM 7438 N N . PRO A 1 932 ? -28.487 36.417 2.647 1 95.54 932 PRO A N 1
ATOM 7439 C CA . PRO A 1 932 ? -29.004 37.008 3.883 1 95.54 932 PRO A CA 1
ATOM 7440 C C . PRO A 1 932 ? -28.695 36.162 5.116 1 95.54 932 PRO A C 1
ATOM 7442 O O . PRO A 1 932 ? -28.741 34.931 5.052 1 95.54 932 PRO A O 1
ATOM 7445 N N . ARG A 1 933 ? -28.387 36.768 6.201 1 96.24 933 ARG A N 1
ATOM 7446 C CA . ARG A 1 933 ? -27.988 36.113 7.442 1 96.24 933 ARG A CA 1
ATOM 7447 C C . ARG A 1 933 ? -29.046 35.113 7.898 1 96.24 933 ARG A C 1
ATOM 7449 O O . ARG A 1 933 ? -28.715 34.043 8.412 1 96.24 933 ARG A O 1
ATOM 7456 N N . GLU A 1 934 ? -30.287 35.395 7.666 1 94.95 934 GLU A N 1
ATOM 7457 C CA . GLU A 1 934 ? -31.389 34.548 8.111 1 94.95 934 GLU A CA 1
ATOM 7458 C C . GLU A 1 934 ? -31.368 33.197 7.402 1 94.95 934 GLU A C 1
ATOM 7460 O O . GLU A 1 934 ? -31.854 32.2 7.94 1 94.95 934 GLU A O 1
ATOM 7465 N N . LEU A 1 935 ? -30.778 33.243 6.246 1 96.91 935 LEU A N 1
ATOM 7466 C CA . LEU A 1 935 ? -30.765 32.017 5.455 1 96.91 935 LEU A CA 1
ATOM 7467 C C . LEU A 1 935 ? -29.509 31.2 5.739 1 96.91 935 LEU A C 1
ATOM 7469 O O . LEU A 1 935 ? -29.421 30.033 5.35 1 96.91 935 LEU A O 1
ATOM 7473 N N . THR A 1 936 ? -28.495 31.798 6.472 1 95.97 936 THR A N 1
ATOM 7474 C CA . THR A 1 936 ? -27.217 31.104 6.594 1 95.97 936 THR A CA 1
ATOM 7475 C C . THR A 1 936 ? -26.885 30.835 8.059 1 95.97 936 THR A C 1
ATOM 7477 O O . THR A 1 936 ? -26.043 29.988 8.364 1 95.97 936 THR A O 1
ATOM 7480 N N . GLN A 1 937 ? -27.43 31.477 8.986 1 96.23 937 GLN A N 1
ATOM 7481 C CA . GLN A 1 937 ? -27.141 31.311 10.406 1 96.23 937 GLN A CA 1
ATOM 7482 C C . GLN A 1 937 ? -27.472 29.896 10.873 1 96.23 937 GLN A C 1
ATOM 7484 O O . GLN A 1 937 ? -28.566 29.392 10.614 1 96.23 937 GLN A O 1
ATOM 7489 N N . PRO A 1 938 ? -26.507 29.252 11.527 1 96.42 938 PRO A N 1
ATOM 7490 C CA . PRO A 1 938 ? -26.805 27.904 12.018 1 96.42 938 PRO A CA 1
ATOM 7491 C C . PRO A 1 938 ? -27.943 27.886 13.036 1 96.42 938 PRO A C 1
ATOM 7493 O O . PRO A 1 938 ? -28.05 28.794 13.865 1 96.42 938 PRO A O 1
ATOM 7496 N N . ILE A 1 939 ? -28.723 26.884 12.954 1 95.68 939 ILE A N 1
ATOM 7497 C CA . ILE A 1 939 ? -29.845 26.696 13.867 1 95.68 939 ILE A CA 1
ATOM 7498 C C . ILE A 1 939 ? -29.458 25.707 14.964 1 95.68 939 ILE A C 1
ATOM 7500 O O . ILE A 1 939 ? -29.087 24.566 14.677 1 95.68 939 ILE A O 1
ATOM 7504 N N . PRO A 1 940 ? -29.476 26.146 16.235 1 96.75 940 PRO A N 1
ATOM 7505 C CA . PRO A 1 940 ? -29.153 25.212 17.317 1 96.75 940 PRO A CA 1
ATOM 7506 C C . PRO A 1 940 ? -30.091 24.007 17.354 1 96.75 940 PRO A C 1
ATOM 7508 O O . PRO A 1 940 ? -31.299 24.153 17.152 1 96.75 940 PRO A O 1
ATOM 7511 N N . TYR A 1 941 ? -29.556 22.92 17.539 1 95.8 941 TYR A N 1
ATOM 7512 C CA . TYR A 1 941 ? -30.336 21.688 17.561 1 95.8 941 TYR A CA 1
ATOM 7513 C C . TYR A 1 941 ? -31.244 21.639 18.785 1 95.8 941 TYR A C 1
ATOM 7515 O O . TYR A 1 941 ? -32.336 21.069 18.732 1 95.8 941 TYR A O 1
ATOM 7523 N N . CYS A 1 942 ? -30.8 22.12 19.925 1 93.49 942 CYS A N 1
ATOM 7524 C CA . CYS A 1 942 ? -31.598 22.212 21.143 1 93.49 942 CYS A CA 1
ATOM 7525 C C . CYS A 1 942 ? -31.485 23.598 21.765 1 93.49 942 CYS A C 1
ATOM 7527 O O . CYS A 1 942 ? -30.507 24.311 21.53 1 93.49 942 CYS A O 1
ATOM 7529 N N . ASN A 1 943 ? -32.52 23.935 22.533 1 89.59 943 ASN A N 1
ATOM 7530 C CA . ASN A 1 943 ? -32.57 25.266 23.129 1 89.59 943 ASN A CA 1
ATOM 7531 C C . ASN A 1 943 ? -31.621 25.383 24.319 1 89.59 943 ASN A C 1
ATOM 7533 O O . ASN A 1 943 ? -31.019 26.436 24.537 1 89.59 943 ASN A O 1
ATOM 7537 N N . ASP A 1 944 ? -31.587 24.263 25.021 1 92.89 944 ASP A N 1
ATOM 7538 C CA . ASP A 1 944 ? -30.719 24.227 26.194 1 92.89 944 ASP A CA 1
ATOM 7539 C C . ASP A 1 944 ? -29.801 23.007 26.161 1 92.89 944 ASP A C 1
ATOM 7541 O O . ASP A 1 944 ? -30.21 21.905 26.532 1 92.89 944 ASP A O 1
ATOM 7545 N N . ASN A 1 945 ? -28.526 23.307 25.82 1 94.09 945 ASN A N 1
ATOM 7546 C CA . ASN A 1 945 ? -27.559 22.225 25.672 1 94.09 945 ASN A CA 1
ATOM 7547 C C . ASN A 1 945 ? -27.336 21.488 26.989 1 94.09 945 ASN A C 1
ATOM 7549 O O . ASN A 1 945 ? -27.234 20.26 27.009 1 94.09 945 ASN A O 1
ATOM 7553 N N . ASP A 1 946 ? -27.278 22.172 28.056 1 92.6 946 ASP A N 1
ATOM 7554 C CA . ASP A 1 946 ? -26.984 21.572 29.353 1 92.6 946 ASP A CA 1
ATOM 7555 C C . ASP A 1 946 ? -28.108 20.637 29.793 1 92.6 946 ASP A C 1
ATOM 7557 O O . ASP A 1 946 ? -27.85 19.528 30.267 1 92.6 946 ASP A O 1
ATOM 7561 N N . LYS A 1 947 ? -29.309 21.143 29.714 1 93.47 947 LYS A N 1
ATOM 7562 C CA . LYS A 1 947 ? -30.447 20.3 30.071 1 93.47 947 LYS A CA 1
ATOM 7563 C C . LYS A 1 947 ? -30.504 19.053 29.193 1 93.47 947 LYS A C 1
ATOM 7565 O O . LYS A 1 947 ? -30.737 17.949 29.689 1 93.47 947 LYS A O 1
ATOM 7570 N N . PHE A 1 948 ? -30.317 19.34 27.98 1 94.9 948 PHE A N 1
ATOM 7571 C CA . PHE A 1 948 ? -30.339 18.24 27.023 1 94.9 948 PHE A CA 1
ATOM 7572 C C . PHE A 1 948 ? -29.318 17.173 27.401 1 94.9 948 PHE A C 1
ATOM 7574 O O . PHE A 1 948 ? -29.644 15.986 27.456 1 94.9 948 PHE A O 1
ATOM 7581 N N . ARG A 1 949 ? -28.136 17.476 27.67 1 94.9 949 ARG A N 1
ATOM 7582 C CA . ARG A 1 949 ? -27.033 16.57 27.973 1 94.9 949 ARG A CA 1
ATOM 7583 C C . ARG A 1 949 ? -27.247 15.876 29.314 1 94.9 949 ARG A C 1
ATOM 7585 O O . ARG A 1 949 ? -26.881 14.711 29.482 1 94.9 949 ARG A O 1
ATOM 7592 N N . ARG A 1 950 ? -27.878 16.508 30.257 1 93.98 950 ARG A N 1
ATOM 7593 C CA . ARG A 1 950 ? -28.232 15.894 31.533 1 93.98 950 ARG A CA 1
ATOM 7594 C C . ARG A 1 950 ? -29.271 14.795 31.343 1 93.98 950 ARG A C 1
ATOM 7596 O O . ARG A 1 950 ? -29.187 13.738 31.973 1 93.98 950 ARG A O 1
ATOM 7603 N N . ASP A 1 951 ? -30.179 15.094 30.535 1 93.45 951 ASP A N 1
ATOM 7604 C CA . ASP A 1 951 ? -31.215 14.104 30.257 1 93.45 951 ASP A CA 1
ATOM 7605 C C . ASP A 1 951 ? -30.619 12.848 29.627 1 93.45 951 ASP A C 1
ATOM 7607 O O . ASP A 1 951 ? -31.029 11.731 29.95 1 93.45 951 ASP A O 1
ATOM 7611 N N . ILE A 1 952 ? -29.697 13.066 28.751 1 94.19 952 ILE A N 1
ATOM 7612 C CA . ILE A 1 952 ? -29.057 11.936 28.086 1 94.19 952 ILE A CA 1
ATOM 7613 C C . ILE A 1 952 ? -28.221 11.151 29.094 1 94.19 952 ILE A C 1
ATOM 7615 O O . ILE A 1 952 ? -28.152 9.921 29.029 1 94.19 952 ILE A O 1
ATOM 7619 N N . ALA A 1 953 ? -27.571 11.823 29.99 1 94.08 953 ALA A N 1
ATOM 7620 C CA . ALA A 1 953 ? -26.746 11.178 31.008 1 94.08 953 ALA A CA 1
ATOM 7621 C C . ALA A 1 953 ? -27.58 10.24 31.876 1 94.08 953 ALA A C 1
ATOM 7623 O O . ALA A 1 953 ? -27.091 9.199 32.322 1 94.08 953 ALA A O 1
ATOM 7624 N N . VAL A 1 954 ? -28.816 10.604 32.182 1 91.8 954 VAL A N 1
ATOM 7625 C CA . VAL A 1 954 ? -29.722 9.768 32.963 1 91.8 954 VAL A CA 1
ATOM 7626 C C . VAL A 1 954 ? -29.95 8.441 32.243 1 91.8 954 VAL A C 1
ATOM 7628 O O . VAL A 1 954 ? -29.922 7.377 32.866 1 91.8 954 VAL A O 1
ATOM 7631 N N . HIS A 1 955 ? -30.071 8.578 31.083 1 88.11 955 HIS A N 1
ATOM 7632 C CA . HIS A 1 955 ? -30.282 7.377 30.284 1 88.11 955 HIS A CA 1
ATOM 7633 C C . HIS A 1 955 ? -29.013 6.535 30.209 1 88.11 955 HIS A C 1
ATOM 7635 O O . HIS A 1 955 ? -29.08 5.304 30.162 1 88.11 955 HIS A O 1
ATOM 7641 N N . LEU A 1 956 ? -27.974 7.169 30.114 1 90.77 956 LEU A N 1
ATOM 7642 C CA . LEU A 1 956 ? -26.676 6.515 29.985 1 90.77 956 LEU A CA 1
ATOM 7643 C C . LEU A 1 956 ? -26.348 5.707 31.237 1 90.77 956 LEU A C 1
ATOM 7645 O O . LEU A 1 956 ? -25.696 4.664 31.154 1 90.77 956 LEU A O 1
ATOM 7649 N N . ARG A 1 957 ? -26.75 6.119 32.311 1 87.84 957 ARG A N 1
ATOM 7650 C CA . ARG A 1 957 ? -26.49 5.424 33.568 1 87.84 957 ARG A CA 1
ATOM 7651 C C . ARG A 1 957 ? -27.261 4.11 33.637 1 87.84 957 ARG A C 1
ATOM 7653 O O . ARG A 1 957 ? -26.89 3.206 34.389 1 87.84 957 ARG A O 1
ATOM 7660 N N . VAL A 1 958 ? -28.192 3.984 32.849 1 84.49 958 VAL A N 1
ATOM 7661 C CA . VAL A 1 958 ? -28.952 2.74 32.782 1 84.49 958 VAL A CA 1
ATOM 7662 C C . VAL A 1 958 ? -28.324 1.806 31.749 1 84.49 958 VAL A C 1
ATOM 7664 O O . VAL A 1 958 ? -28.095 0.626 32.028 1 84.49 958 VAL A O 1
ATOM 7667 N N . ILE A 1 959 ? -27.953 2.334 30.721 1 81.61 959 ILE A N 1
ATOM 7668 C CA . ILE A 1 959 ? -27.484 1.514 29.61 1 81.61 959 ILE A CA 1
ATOM 7669 C C . ILE A 1 959 ? -25.995 1.221 29.777 1 81.61 959 ILE A C 1
ATOM 7671 O O . ILE A 1 959 ? -25.512 0.169 29.351 1 81.61 959 ILE A O 1
ATOM 7675 N N . GLY A 1 960 ? -25.248 2.066 30.397 1 80.04 960 GLY A N 1
ATOM 7676 C CA . GLY A 1 960 ? -23.802 1.963 30.515 1 80.04 960 GLY A CA 1
ATOM 7677 C C . GLY A 1 960 ? -23.351 0.704 31.231 1 80.04 960 GLY A C 1
ATOM 7678 O O . GLY A 1 960 ? -22.598 -0.098 30.673 1 80.04 960 GLY A O 1
ATOM 7679 N N . PRO A 1 961 ? -23.87 0.509 32.388 1 78.65 961 PRO A N 1
ATOM 7680 C CA . PRO A 1 961 ? -23.494 -0.696 33.131 1 78.65 961 PRO A CA 1
ATOM 7681 C C . PRO A 1 961 ? -23.842 -1.982 32.385 1 78.65 961 PRO A C 1
ATOM 7683 O O . PRO A 1 961 ? -23.082 -2.952 32.432 1 78.65 961 PRO A O 1
ATOM 7686 N N . LYS A 1 962 ? -24.875 -1.998 31.717 1 76.51 962 LYS A N 1
ATOM 7687 C CA . LYS A 1 962 ? -25.28 -3.177 30.957 1 76.51 962 LYS A CA 1
ATOM 7688 C C . LYS A 1 962 ? -24.307 -3.454 29.814 1 76.51 962 LYS A C 1
ATOM 7690 O O . LYS A 1 962 ? -23.93 -4.604 29.578 1 76.51 962 LYS A O 1
ATOM 7695 N N . LYS A 1 963 ? -23.942 -2.415 29.196 1 75.07 963 LYS A N 1
ATOM 7696 C CA . LYS A 1 963 ? -23.01 -2.567 28.083 1 75.07 963 LYS A CA 1
ATOM 7697 C C . LYS A 1 963 ? -21.631 -2.997 28.575 1 75.07 963 LYS A C 1
ATOM 7699 O O . LYS A 1 963 ? -20.969 -3.822 27.942 1 75.07 963 LYS A O 1
ATOM 7704 N N . ARG A 1 964 ? -21.174 -2.47 29.641 1 76.93 964 ARG A N 1
ATOM 7705 C CA . ARG A 1 964 ? -19.879 -2.829 30.209 1 76.93 964 ARG A CA 1
ATOM 7706 C C . ARG A 1 964 ? -19.875 -4.276 30.69 1 76.93 964 ARG A C 1
ATOM 7708 O O . ARG A 1 964 ? -18.891 -4.996 30.503 1 76.93 964 ARG A O 1
ATOM 7715 N N . ALA A 1 965 ? -20.958 -4.684 31.326 1 72.23 965 ALA A N 1
ATOM 7716 C CA . ALA A 1 965 ? -21.08 -6.07 31.772 1 72.23 965 ALA A CA 1
ATOM 7717 C C . ALA A 1 965 ? -21.03 -7.033 30.589 1 72.23 965 ALA A C 1
ATOM 7719 O O . ALA A 1 965 ? -20.367 -8.071 30.653 1 72.23 965 ALA A O 1
ATOM 7720 N N . ALA A 1 966 ? -21.631 -6.584 29.599 1 65.75 966 ALA A N 1
ATOM 7721 C CA . ALA A 1 966 ? -21.643 -7.408 28.393 1 65.75 966 ALA A CA 1
ATOM 7722 C C . ALA A 1 966 ? -20.249 -7.502 27.779 1 65.75 966 ALA A C 1
ATOM 7724 O O . ALA A 1 966 ? -19.834 -8.572 27.328 1 65.75 966 ALA A O 1
ATOM 7725 N N . THR A 1 967 ? -19.619 -6.408 27.844 1 66.98 967 THR A N 1
ATOM 7726 C CA . THR A 1 967 ? -18.26 -6.386 27.314 1 66.98 967 THR A CA 1
ATOM 7727 C C . THR A 1 967 ? -17.325 -7.214 28.191 1 66.98 967 THR A C 1
ATOM 7729 O O . THR A 1 967 ? -16.452 -7.921 27.682 1 66.98 967 THR A O 1
ATOM 7732 N N . GLN A 1 968 ? -17.487 -7.178 29.46 1 65.65 968 GLN A N 1
ATOM 7733 C CA . GLN A 1 968 ? -16.682 -7.958 30.393 1 65.65 968 GLN A CA 1
ATOM 7734 C C . GLN A 1 968 ? -16.957 -9.452 30.241 1 65.65 968 GLN A C 1
ATOM 7736 O O . GLN A 1 968 ? -16.033 -10.266 30.288 1 65.65 968 GLN A O 1
ATOM 7741 N N . GLU A 1 969 ? -18.146 -9.715 30.053 1 61.87 969 GLU A N 1
ATOM 7742 C CA . GLU A 1 969 ? -18.518 -11.108 29.824 1 61.87 969 GLU A CA 1
ATOM 7743 C C . GLU A 1 969 ? -17.934 -11.627 28.513 1 61.87 969 GLU A C 1
ATOM 7745 O O . GLU A 1 969 ? -17.446 -12.757 28.45 1 61.87 969 GLU A O 1
ATOM 7750 N N . LYS A 1 970 ? -17.95 -10.805 27.615 1 59.48 970 LYS A N 1
ATOM 7751 C CA . LYS A 1 970 ? -17.346 -11.172 26.338 1 59.48 970 LYS A CA 1
ATOM 7752 C C . LYS A 1 970 ? -15.838 -11.362 26.477 1 59.48 970 LYS A C 1
ATOM 7754 O O . LYS A 1 970 ? -15.272 -12.302 25.916 1 59.48 970 LYS A O 1
ATOM 7759 N N . SER A 1 971 ? -15.333 -10.462 27.209 1 62.3 971 SER A N 1
ATOM 7760 C CA . SER A 1 971 ? -13.898 -10.545 27.46 1 62.3 971 SER A CA 1
ATOM 7761 C C . SER A 1 971 ? -13.552 -11.776 28.291 1 62.3 971 SER A C 1
ATOM 7763 O O . SER A 1 971 ? -12.569 -12.465 28.011 1 62.3 971 SER A O 1
ATOM 7765 N N . LYS A 1 972 ? -14.274 -12.057 29.305 1 59.55 972 LYS A N 1
ATOM 7766 C CA . LYS A 1 972 ? -14.108 -13.256 30.122 1 59.55 972 LYS A CA 1
ATOM 7767 C C . LYS A 1 972 ? -14.323 -14.519 29.295 1 59.55 972 LYS A C 1
ATOM 7769 O O . LYS A 1 972 ? -13.572 -15.488 29.425 1 59.55 972 LYS A O 1
ATOM 7774 N N . ALA A 1 973 ? -15.315 -14.443 28.53 1 58.16 973 ALA A N 1
ATOM 7775 C CA . ALA A 1 973 ? -15.602 -15.57 27.647 1 58.16 973 ALA A CA 1
ATOM 7776 C C . ALA A 1 973 ? -14.474 -15.781 26.642 1 58.16 973 ALA A C 1
ATOM 7778 O O . ALA A 1 973 ? -14.083 -16.918 26.368 1 58.16 973 ALA A O 1
ATOM 7779 N N . THR A 1 974 ? -14.044 -14.695 26.216 1 59.21 974 THR A N 1
ATOM 7780 C CA . THR A 1 974 ? -12.902 -14.807 25.315 1 59.21 974 THR A CA 1
ATOM 7781 C C . THR A 1 974 ? -11.677 -15.332 26.058 1 59.21 974 THR A C 1
ATOM 7783 O O . THR A 1 974 ? -10.956 -16.192 25.547 1 59.21 974 THR A O 1
ATOM 7786 N N . ARG A 1 975 ? -11.479 -14.875 27.314 1 54.15 975 ARG A N 1
ATOM 7787 C CA . ARG A 1 975 ? -10.397 -15.339 28.176 1 54.15 975 ARG A CA 1
ATOM 7788 C C . ARG A 1 975 ? -10.604 -16.796 28.578 1 54.15 975 ARG A C 1
ATOM 7790 O O . ARG A 1 975 ? -9.655 -17.582 28.594 1 54.15 975 ARG A O 1
ATOM 7797 N N . LYS A 1 976 ? -11.752 -17.125 28.998 1 56.75 976 LYS A N 1
ATOM 7798 C CA . LYS A 1 976 ? -12.085 -18.509 29.319 1 56.75 976 LYS A CA 1
ATOM 7799 C C . LYS A 1 976 ? -11.956 -19.405 28.09 1 56.75 976 LYS A C 1
ATOM 7801 O O . LYS A 1 976 ? -11.425 -20.514 28.176 1 56.75 976 LYS A O 1
ATOM 7806 N N . ARG A 1 977 ? -12.501 -18.97 27.042 1 52.57 977 ARG A N 1
ATOM 7807 C CA . ARG A 1 977 ? -12.336 -19.689 25.783 1 52.57 977 ARG A CA 1
ATOM 7808 C C . ARG A 1 977 ? -10.86 -19.875 25.448 1 52.57 977 ARG A C 1
ATOM 7810 O O . ARG A 1 977 ? -10.445 -20.957 25.027 1 52.57 977 ARG A O 1
ATOM 7817 N N . ASN A 1 978 ? -10.246 -18.793 25.741 1 53.9 978 ASN A N 1
ATOM 7818 C CA . ASN A 1 978 ? -8.803 -18.896 25.549 1 53.9 978 ASN A CA 1
ATOM 7819 C C . ASN A 1 978 ? -8.16 -19.8 26.597 1 53.9 978 ASN A C 1
ATOM 7821 O O . ASN A 1 978 ? -7.254 -20.574 26.283 1 53.9 978 ASN A O 1
ATOM 7825 N N . ALA A 1 979 ? -8.651 -19.704 27.822 1 56.27 979 ALA A N 1
ATOM 7826 C CA . ALA A 1 979 ? -8.225 -20.587 28.905 1 56.27 979 ALA A CA 1
ATOM 7827 C C . ALA A 1 979 ? -8.689 -22.02 28.658 1 56.27 979 ALA A C 1
ATOM 7829 O O . ALA A 1 979 ? -7.937 -22.971 28.886 1 56.27 979 ALA A O 1
ATOM 7830 N N . GLU A 1 980 ? -9.929 -22.217 28.311 1 52.3 980 GLU A N 1
ATOM 7831 C CA . GLU A 1 980 ? -10.47 -23.53 27.969 1 52.3 980 GLU A CA 1
ATOM 7832 C C . GLU A 1 980 ? -9.811 -24.087 26.71 1 52.3 980 GLU A C 1
ATOM 7834 O O . GLU A 1 980 ? -9.525 -25.283 26.631 1 52.3 980 GLU A O 1
ATOM 7839 N N . LYS A 1 981 ? -9.674 -23.279 25.776 1 49.14 981 LYS A N 1
ATOM 7840 C CA . LYS A 1 981 ? -8.846 -23.711 24.653 1 49.14 981 LYS A CA 1
ATOM 7841 C C . LYS A 1 981 ? -7.491 -24.221 25.134 1 49.14 981 LYS A C 1
ATOM 7843 O O . LYS A 1 981 ? -6.971 -25.208 24.609 1 49.14 981 LYS A O 1
ATOM 7848 N N . LYS A 1 982 ? -7.006 -23.587 26.163 1 50.95 982 LYS A N 1
ATOM 7849 C CA . LYS A 1 982 ? -5.791 -24.046 26.831 1 50.95 982 LYS A CA 1
ATOM 7850 C C . LYS A 1 982 ? -6.04 -25.344 27.594 1 50.95 982 LYS A C 1
ATOM 7852 O O . LYS A 1 982 ? -5.201 -26.246 27.585 1 50.95 982 LYS A O 1
ATOM 7857 N N . LYS A 1 983 ? -7.202 -25.453 28.422 1 50.52 983 LYS A N 1
ATOM 7858 C CA . LYS A 1 983 ? -7.518 -26.65 29.195 1 50.52 983 LYS A CA 1
ATOM 7859 C C . LYS A 1 983 ? -7.977 -27.786 28.287 1 50.52 983 LYS A C 1
ATOM 7861 O O . LYS A 1 983 ? -7.632 -28.948 28.513 1 50.52 983 LYS A O 1
ATOM 7866 N N . THR A 1 984 ? -8.85 -27.478 27.373 1 44.36 984 THR A N 1
ATOM 7867 C CA . THR A 1 984 ? -9.317 -28.506 26.45 1 44.36 984 THR A CA 1
ATOM 7868 C C . THR A 1 984 ? -8.174 -28.999 25.567 1 44.36 984 THR A C 1
ATOM 7870 O O . THR A 1 984 ? -8.113 -30.182 25.226 1 44.36 984 THR A O 1
ATOM 7873 N N . SER A 1 985 ? -7.382 -28.099 25.117 1 43.09 985 SER A N 1
ATOM 7874 C CA . SER A 1 985 ? -6.184 -28.619 24.466 1 43.09 985 SER A CA 1
ATOM 7875 C C . SER A 1 985 ? -5.382 -29.508 25.411 1 43.09 985 SER A C 1
ATOM 7877 O O . SER A 1 985 ? -4.768 -30.486 24.98 1 43.09 985 SER A O 1
ATOM 7879 N N . ALA A 1 986 ? -5.422 -29.303 26.745 1 43.86 986 ALA A N 1
ATOM 7880 C CA . ALA A 1 986 ? -4.812 -30.157 27.761 1 43.86 986 ALA A CA 1
ATOM 7881 C C . ALA A 1 986 ? -5.608 -31.447 27.943 1 43.86 986 ALA A C 1
ATOM 7883 O O . ALA A 1 986 ? -5.028 -32.524 28.104 1 43.86 986 ALA A O 1
ATOM 7884 N N . THR A 1 987 ? -6.88 -31.343 28.065 1 42.19 987 THR A N 1
ATOM 7885 C CA . THR A 1 987 ? -7.678 -32.538 28.315 1 42.19 987 THR A CA 1
ATOM 7886 C C . THR A 1 987 ? -7.731 -33.423 27.073 1 42.19 987 THR A C 1
ATOM 7888 O O . THR A 1 987 ? -7.753 -34.651 27.179 1 42.19 987 THR A O 1
ATOM 7891 N N . LEU A 1 988 ? -7.855 -32.882 25.93 1 40.18 988 LEU A N 1
ATOM 7892 C CA . LEU A 1 988 ? -7.863 -33.726 24.741 1 40.18 988 LEU A CA 1
ATOM 7893 C C . LEU A 1 988 ? -6.508 -34.397 24.542 1 40.18 988 LEU A C 1
ATOM 7895 O O . LEU A 1 988 ? -6.435 -35.522 24.041 1 40.18 988 LEU A O 1
ATOM 7899 N N . ALA A 1 989 ? -5.44 -33.827 24.967 1 40.04 989 ALA A N 1
ATOM 7900 C CA . ALA A 1 989 ? -4.13 -34.472 25.005 1 40.04 989 ALA A CA 1
ATOM 7901 C C . ALA A 1 989 ? -4.136 -35.672 25.947 1 40.04 989 ALA A C 1
ATOM 7903 O O . ALA A 1 989 ? -3.482 -36.682 25.68 1 40.04 989 ALA A O 1
ATOM 7904 N N . ASP A 1 990 ? -4.903 -35.683 26.995 1 37.53 990 ASP A N 1
ATOM 7905 C CA . ASP A 1 990 ? -4.937 -36.818 27.913 1 37.53 990 ASP A CA 1
ATOM 7906 C C . ASP A 1 990 ? -5.652 -38.012 27.284 1 37.53 990 ASP A C 1
ATOM 7908 O O . ASP A 1 990 ? -5.339 -39.163 27.595 1 37.53 990 ASP A O 1
ATOM 7912 N N . VAL A 1 991 ? -6.715 -37.811 26.52 1 36.25 991 VAL A N 1
ATOM 7913 C CA . VAL A 1 991 ? -7.434 -38.987 26.042 1 36.25 991 VAL A CA 1
ATOM 7914 C C . VAL A 1 991 ? -6.627 -39.674 24.943 1 36.25 991 VAL A C 1
ATOM 7916 O O . VAL A 1 991 ? -6.82 -40.862 24.673 1 36.25 991 VAL A O 1
ATOM 7919 N N . ALA A 1 992 ? -5.953 -38.959 24.086 1 34.63 992 ALA A N 1
ATOM 7920 C CA . ALA A 1 992 ? -5.231 -39.649 23.02 1 34.63 992 ALA A CA 1
ATOM 7921 C C . ALA A 1 992 ? -4.058 -40.449 23.579 1 34.63 992 ALA A C 1
ATOM 7923 O O . ALA A 1 992 ? -3.321 -41.09 22.827 1 34.63 992 ALA A O 1
ATOM 7924 N N . THR A 1 993 ? -3.676 -40.267 24.84 1 33.4 993 THR A N 1
ATOM 7925 C CA . THR A 1 993 ? -2.539 -41.04 25.327 1 33.4 993 THR A CA 1
ATOM 7926 C C . THR A 1 993 ? -2.904 -42.516 25.46 1 33.4 993 THR A C 1
ATOM 7928 O O . THR A 1 993 ? -2.089 -43.325 25.907 1 33.4 993 THR A O 1
ATOM 7931 N N . ALA A 1 994 ? -4.21 -42.978 25.408 1 30.74 994 ALA A N 1
ATOM 7932 C CA . ALA A 1 994 ? -4.262 -44.394 25.762 1 30.74 994 ALA A CA 1
ATOM 7933 C C . ALA A 1 994 ? -3.693 -45.261 24.643 1 30.74 994 ALA A C 1
ATOM 7935 O O . ALA A 1 994 ? -3.886 -46.479 24.634 1 30.74 994 ALA A O 1
ATOM 7936 N N . GLY A 1 995 ? -3.53 -44.757 23.426 1 26.26 995 GLY A N 1
ATOM 7937 C CA . GLY A 1 995 ? -3.146 -45.816 22.505 1 26.26 995 GLY A CA 1
ATOM 7938 C C . GLY A 1 995 ? -1.811 -46.449 22.848 1 26.26 995 GLY A C 1
ATOM 7939 O O . GLY A 1 995 ? -1.027 -45.882 23.611 1 26.26 995 GLY A O 1
ATOM 7940 N N . PRO A 1 996 ? -1.634 -47.855 22.455 1 25.02 996 PRO A N 1
ATOM 7941 C CA . PRO A 1 996 ? -0.613 -48.798 22.918 1 25.02 996 PRO A CA 1
ATOM 7942 C C . PRO A 1 996 ? 0.803 -48.239 22.801 1 25.02 996 PRO A C 1
ATOM 7944 O O . PRO A 1 996 ? 1.047 -47.328 22.006 1 25.02 996 PRO A O 1
ATOM 7947 N N . SER A 1 997 ? 1.515 -48.386 23.847 1 24.41 997 SER A N 1
ATOM 7948 C CA . SER A 1 997 ? 2.915 -48.13 24.169 1 24.41 997 SER A CA 1
ATOM 7949 C C . SER A 1 997 ? 3.84 -48.666 23.081 1 24.41 997 SER A C 1
ATOM 7951 O O . SER A 1 997 ? 3.717 -49.821 22.668 1 24.41 997 SER A O 1
ATOM 7953 N N . PRO A 1 998 ? 4.108 -47.898 21.994 1 23.77 998 PRO A N 1
ATOM 7954 C CA . PRO A 1 998 ? 5.046 -48.493 21.04 1 23.77 998 PRO A CA 1
ATOM 7955 C C . PRO A 1 998 ? 6.115 -49.348 21.717 1 23.77 998 PRO A C 1
ATOM 7957 O O . PRO A 1 998 ? 6.422 -49.141 22.894 1 23.77 998 PRO A O 1
ATOM 7960 N N . ALA A 1 999 ? 6.295 -50.67 21.25 1 22.75 999 ALA A N 1
ATOM 7961 C CA . ALA A 1 999 ? 7.211 -51.743 21.629 1 22.75 999 ALA A CA 1
ATOM 7962 C C . ALA A 1 999 ? 8.611 -51.2 21.898 1 22.75 999 ALA A C 1
ATOM 7964 O O . ALA A 1 999 ? 9.094 -50.325 21.175 1 22.75 999 ALA A O 1
ATOM 7965 N N . THR A 1 1000 ? 8.979 -51.245 23.167 1 21.68 1000 THR A N 1
ATOM 7966 C CA . THR A 1 1000 ? 10.19 -50.843 23.874 1 21.68 1000 THR A CA 1
ATOM 7967 C C . THR A 1 1000 ? 11.412 -51.555 23.302 1 21.68 1000 THR A C 1
ATOM 7969 O O . THR A 1 1000 ? 11.523 -52.779 23.392 1 21.68 1000 THR A O 1
ATOM 7972 N N . PRO A 1 1001 ? 11.73 -51.308 21.955 1 19.47 1001 PRO A N 1
ATOM 7973 C CA . PRO A 1 1001 ? 12.87 -52.182 21.67 1 19.47 1001 PRO A CA 1
ATOM 7974 C C . PRO A 1 1001 ? 13.923 -52.158 22.775 1 19.47 1001 PRO A C 1
ATOM 7976 O O . PRO A 1 1001 ? 14.031 -51.173 23.508 1 19.47 1001 PRO A O 1
ATOM 7979 N N . SER A 1 1002 ? 14.104 -53.281 23.346 1 18.29 1002 SER A N 1
ATOM 7980 C CA . SER A 1 1002 ? 14.951 -53.722 24.45 1 18.29 1002 SER A CA 1
ATOM 7981 C C . SER A 1 1002 ? 16.411 -53.353 24.207 1 18.29 1002 SER A C 1
ATOM 7983 O O . SER A 1 1002 ? 17.313 -53.943 24.806 1 18.29 1002 SER A O 1
ATOM 7985 N N . ASN A 1 1003 ? 16.545 -52.066 23.806 1 17.57 1003 ASN A N 1
ATOM 7986 C CA . ASN A 1 1003 ? 17.962 -51.815 23.571 1 17.57 1003 ASN A CA 1
ATOM 7987 C C . ASN A 1 1003 ? 18.79 -52.047 24.832 1 17.57 1003 ASN A C 1
ATOM 7989 O O . ASN A 1 1003 ? 18.503 -51.47 25.882 1 17.57 1003 ASN A O 1
ATOM 7993 N N . SER A 1 1004 ? 19.099 -53.273 25.005 1 17.64 1004 SER A N 1
ATOM 7994 C CA . SER A 1 1004 ? 20.014 -53.693 26.062 1 17.64 1004 SER A CA 1
ATOM 7995 C C . SER A 1 1004 ? 21.323 -52.915 26.001 1 17.64 1004 SER A C 1
ATOM 7997 O O . SER A 1 1004 ? 22.006 -52.916 24.974 1 17.64 1004 SER A O 1
ATOM 7999 N N . PRO A 1 1005 ? 21.214 -51.739 26.568 1 17.79 1005 PRO A N 1
ATOM 8000 C CA . PRO A 1 1005 ? 22.44 -50.939 26.57 1 17.79 1005 PRO A CA 1
ATOM 8001 C C . PRO A 1 1005 ? 23.618 -51.665 27.217 1 17.79 1005 PRO A C 1
ATOM 8003 O O . PRO A 1 1005 ? 23.54 -52.057 28.384 1 17.79 1005 PRO A O 1
ATOM 8006 N N . ALA A 1 1006 ? 24.205 -52.602 26.53 1 17.64 1006 ALA A N 1
ATOM 8007 C CA . ALA A 1 1006 ? 25.376 -53.163 27.198 1 17.64 1006 ALA A CA 1
ATOM 8008 C C . ALA A 1 1006 ? 26.367 -52.068 27.581 1 17.64 1006 ALA A C 1
ATOM 8010 O O . ALA A 1 1006 ? 26.5 -51.067 26.873 1 17.64 1006 ALA A O 1
ATOM 8011 N N . VAL A 1 1007 ? 26.782 -51.958 28.774 1 17.34 1007 VAL A N 1
ATOM 8012 C CA . VAL A 1 1007 ? 27.506 -51.111 29.717 1 17.34 1007 VAL A CA 1
ATOM 8013 C C . VAL A 1 1007 ? 28.968 -50.996 29.29 1 17.34 1007 VAL A C 1
ATOM 8015 O O . VAL A 1 1007 ? 29.808 -50.512 30.053 1 17.34 1007 VAL A O 1
ATOM 8018 N N . ALA A 1 1008 ? 29.182 -51.139 27.971 1 17.03 1008 ALA A N 1
ATOM 8019 C CA . ALA A 1 1008 ? 30.592 -51.507 28.072 1 17.03 1008 ALA A CA 1
ATOM 8020 C C . ALA A 1 1008 ? 31.418 -50.36 28.647 1 17.03 1008 ALA A C 1
ATOM 8022 O O . ALA A 1 1008 ? 31.114 -49.188 28.411 1 17.03 1008 ALA A O 1
ATOM 8023 N N . ALA A 1 1009 ? 32.33 -50.589 29.571 1 16.6 1009 ALA A N 1
ATOM 8024 C CA . ALA A 1 1009 ? 33.161 -50.019 30.628 1 16.6 1009 ALA A CA 1
ATOM 8025 C C . ALA A 1 1009 ? 34.273 -49.151 30.045 1 16.6 1009 ALA A C 1
ATOM 8027 O O . ALA A 1 1009 ? 34.842 -48.309 30.743 1 16.6 1009 ALA A O 1
ATOM 8028 N N . GLY A 1 1010 ? 34.492 -49.187 28.663 1 15.82 1010 GLY A N 1
ATOM 8029 C CA . GLY A 1 1010 ? 35.945 -49.144 28.716 1 15.82 1010 GLY A CA 1
ATOM 8030 C C . GLY A 1 1010 ? 36.489 -47.775 29.078 1 15.82 1010 GLY A C 1
ATOM 8031 O O . GLY A 1 1010 ? 35.766 -46.778 29.02 1 15.82 1010 GLY A O 1
ATOM 8032 N N . THR A 1 1011 ? 37.716 -47.67 29.544 1 16.5 1011 THR A N 1
ATOM 8033 C CA . THR A 1 1011 ? 38.678 -46.965 30.384 1 16.5 1011 THR A CA 1
ATOM 8034 C C . THR A 1 1011 ? 39.285 -45.783 29.634 1 16.5 1011 THR A C 1
ATOM 8036 O O . THR A 1 1011 ? 40.076 -45.024 30.198 1 16.5 1011 THR A O 1
ATOM 8039 N N . VAL A 1 1012 ? 38.614 -45.396 28.488 1 16 1012 VAL A N 1
ATOM 8040 C CA . VAL A 1 1012 ? 39.737 -44.821 27.755 1 16 1012 VAL A CA 1
ATOM 8041 C C . VAL A 1 1012 ? 40.152 -43.501 28.399 1 16 1012 VAL A C 1
ATOM 8043 O O . VAL A 1 1012 ? 39.316 -42.781 28.949 1 16 1012 VAL A O 1
ATOM 8046 N N . GLY A 1 1013 ? 41.422 -43.247 28.293 1 15.99 1013 GLY A N 1
ATOM 8047 C CA . GLY A 1 1013 ? 42.45 -42.42 28.905 1 15.99 1013 GLY A CA 1
ATOM 8048 C C . GLY A 1 1013 ? 42.33 -40.953 28.541 1 15.99 1013 GLY A C 1
ATOM 8049 O O . GLY A 1 1013 ? 41.568 -40.59 27.643 1 15.99 1013 GLY A O 1
ATOM 8050 N N . GLU A 1 1014 ? 43.277 -40.13 28.771 1 15.69 1014 GLU A N 1
ATOM 8051 C CA . GLU A 1 1014 ? 43.633 -38.863 29.401 1 15.69 1014 GLU A CA 1
ATOM 8052 C C . GLU A 1 1014 ? 43.679 -37.731 28.378 1 15.69 1014 GLU A C 1
ATOM 8054 O O . GLU A 1 1014 ? 43.568 -36.557 28.738 1 15.69 1014 GLU A O 1
ATOM 8059 N N . ARG A 1 1015 ? 43.6 -37.943 27.004 1 15.74 1015 ARG A N 1
ATOM 8060 C CA . ARG A 1 1015 ? 44.645 -37.069 26.481 1 15.74 1015 ARG A CA 1
ATOM 8061 C C . ARG A 1 1015 ? 44.187 -35.614 26.469 1 15.74 1015 ARG A C 1
ATOM 8063 O O . ARG A 1 1015 ? 42.986 -35.336 26.465 1 15.74 1015 ARG A O 1
ATOM 8070 N N . ASN A 1 1016 ? 45.092 -34.668 25.996 1 15.77 1016 ASN A N 1
ATOM 8071 C CA . ASN A 1 1016 ? 45.719 -33.384 26.289 1 15.77 1016 ASN A CA 1
ATOM 8072 C C . ASN A 1 1016 ? 44.991 -32.234 25.598 1 15.77 1016 ASN A C 1
ATOM 8074 O O . ASN A 1 1016 ? 44.192 -32.459 24.687 1 15.77 1016 ASN A O 1
ATOM 8078 N N . GLU A 1 1017 ? 45.605 -31.167 25.211 1 15.99 1017 GLU A N 1
ATOM 8079 C CA . GLU A 1 1017 ? 45.612 -29.729 25.464 1 15.99 1017 GLU A CA 1
ATOM 8080 C C . GLU A 1 1017 ? 45.085 -28.955 24.259 1 15.99 1017 GLU A C 1
ATOM 8082 O O . GLU A 1 1017 ? 44.984 -27.727 24.3 1 15.99 1017 GLU A O 1
ATOM 8087 N N . PRO A 1 1018 ? 44.037 -29.543 23.45 1 15.19 1018 PRO A N 1
ATOM 8088 C CA . PRO A 1 1018 ? 44.256 -28.864 22.171 1 15.19 1018 PRO A CA 1
ATOM 8089 C C . PRO A 1 1018 ? 43.967 -27.366 22.241 1 15.19 1018 PRO A C 1
ATOM 8091 O O . PRO A 1 1018 ? 43.267 -26.91 23.149 1 15.19 1018 PRO A O 1
ATOM 8094 N N . ALA A 1 1019 ? 44.352 -26.613 21.015 1 16.98 1019 ALA A N 1
ATOM 8095 C CA . ALA A 1 1019 ? 44.772 -25.349 20.418 1 16.98 1019 ALA A CA 1
ATOM 8096 C C . ALA A 1 1019 ? 43.568 -24.478 20.072 1 16.98 1019 ALA A C 1
ATOM 8098 O O . ALA A 1 1019 ? 42.513 -24.991 19.689 1 16.98 1019 ALA A O 1
ATOM 8099 N N . SER A 1 1020 ? 43.473 -23.191 20.428 1 16.35 1020 SER A N 1
ATOM 8100 C CA . SER A 1 1020 ? 42.7 -21.972 20.642 1 16.35 1020 SER A CA 1
ATOM 8101 C C . SER A 1 1020 ? 42.246 -21.365 19.319 1 16.35 1020 SER A C 1
ATOM 8103 O O . SER A 1 1020 ? 41.707 -20.256 19.291 1 16.35 1020 SER A O 1
ATOM 8105 N N . VAL A 1 1021 ? 42.076 -22.102 18.137 1 16.56 1021 VAL A N 1
ATOM 8106 C CA . VAL A 1 1021 ? 42.205 -21.244 16.964 1 16.56 1021 VAL A CA 1
ATOM 8107 C C . VAL A 1 1021 ? 40.965 -20.363 16.83 1 16.56 1021 VAL A C 1
ATOM 8109 O O . VAL A 1 1021 ? 39.839 -20.865 16.801 1 16.56 1021 VAL A O 1
ATOM 8112 N N . ASN A 1 1022 ? 40.977 -19.082 17.172 1 16.52 1022 ASN A N 1
ATOM 8113 C CA . ASN A 1 1022 ? 40.054 -17.953 17.223 1 16.52 1022 ASN A CA 1
ATOM 8114 C C . ASN A 1 1022 ? 39.634 -17.508 15.825 1 16.52 1022 ASN A C 1
ATOM 8116 O O . ASN A 1 1022 ? 40.445 -16.966 15.072 1 16.52 1022 ASN A O 1
ATOM 8120 N N . PRO A 1 1023 ? 38.916 -18.308 14.979 1 17.27 1023 PRO A N 1
ATOM 8121 C CA . PRO A 1 1023 ? 38.793 -17.891 13.58 1 17.27 1023 PRO A CA 1
ATOM 8122 C C . PRO A 1 1023 ? 38.163 -16.508 13.43 1 17.27 1023 PRO A C 1
ATOM 8124 O O . PRO A 1 1023 ? 37.252 -16.156 14.182 1 17.27 1023 PRO A O 1
ATOM 8127 N N . HIS A 1 1024 ? 38.908 -15.49 12.832 1 16.45 1024 HIS A N 1
ATOM 8128 C CA . HIS A 1 1024 ? 38.832 -14.068 12.516 1 16.45 1024 HIS A CA 1
ATOM 8129 C C . HIS A 1 1024 ? 37.7 -13.78 11.536 1 16.45 1024 HIS A C 1
ATOM 8131 O O . HIS A 1 1024 ? 37.463 -14.557 10.609 1 16.45 1024 HIS A O 1
ATOM 8137 N N . ARG A 1 1025 ? 36.733 -12.926 11.882 1 18.6 1025 ARG A N 1
ATOM 8138 C CA . ARG A 1 1025 ? 35.511 -12.29 11.402 1 18.6 1025 ARG A CA 1
ATOM 8139 C C . ARG A 1 1025 ? 35.777 -11.471 10.143 1 18.6 1025 ARG A C 1
ATOM 8141 O O . ARG A 1 1025 ? 36.511 -10.481 10.184 1 18.6 1025 ARG A O 1
ATOM 8148 N N . VAL A 1 1026 ? 36.128 -12.187 9.001 1 17.33 1026 VAL A N 1
ATOM 8149 C CA . VAL A 1 1026 ? 36.463 -11.42 7.806 1 17.33 1026 VAL A CA 1
ATOM 8150 C C . VAL A 1 1026 ? 35.362 -10.402 7.519 1 17.33 1026 VAL A C 1
ATOM 8152 O O . VAL A 1 1026 ? 34.181 -10.752 7.471 1 17.33 1026 VAL A O 1
ATOM 8155 N N . ASP A 1 1027 ? 35.74 -9.128 7.631 1 16.26 1027 ASP A N 1
ATOM 8156 C CA . ASP A 1 1027 ? 35.215 -7.766 7.594 1 16.26 1027 ASP A CA 1
ATOM 8157 C C . ASP A 1 1027 ? 34.522 -7.481 6.264 1 16.26 1027 ASP A C 1
ATOM 8159 O O . ASP A 1 1027 ? 33.369 -7.044 6.239 1 16.26 1027 ASP A O 1
ATOM 8163 N N . SER A 1 1028 ? 35.262 -6.936 5.15 1 16.81 1028 SER A N 1
ATOM 8164 C CA . SER A 1 1028 ? 35.135 -5.571 4.651 1 16.81 1028 SER A CA 1
ATOM 8165 C C . SER A 1 1028 ? 34.321 -5.526 3.363 1 16.81 1028 SER A C 1
ATOM 8167 O O . SER A 1 1028 ? 34.158 -4.462 2.762 1 16.81 1028 SER A O 1
ATOM 8169 N N . THR A 1 1029 ? 34.021 -6.592 2.655 1 17.99 1029 THR A N 1
ATOM 8170 C CA . THR A 1 1029 ? 34.095 -6.226 1.245 1 17.99 1029 THR A CA 1
ATOM 8171 C C . THR A 1 1029 ? 33.074 -5.141 0.914 1 17.99 1029 THR A C 1
ATOM 8173 O O . THR A 1 1029 ? 32.024 -5.053 1.553 1 17.99 1029 THR A O 1
ATOM 8176 N N . SER A 1 1030 ? 33.488 -4.155 -0.035 1 17.18 1030 SER A N 1
ATOM 8177 C CA . SER A 1 1030 ? 33.177 -2.853 -0.616 1 17.18 1030 SER A CA 1
ATOM 8178 C C . SER A 1 1030 ? 31.938 -2.926 -1.503 1 17.18 1030 SER A C 1
ATOM 8180 O O . SER A 1 1030 ? 31.942 -3.607 -2.53 1 17.18 1030 SER A O 1
ATOM 8182 N N . ALA A 1 1031 ? 30.825 -3.052 -1.018 1 19 1031 ALA A N 1
ATOM 8183 C CA . ALA A 1 1031 ? 29.567 -3.048 -1.761 1 19 1031 ALA A CA 1
ATOM 8184 C C . ALA A 1 1031 ? 29.48 -1.836 -2.684 1 19 1031 ALA A C 1
ATOM 8186 O O . ALA A 1 1031 ? 29.64 -0.697 -2.241 1 19 1031 ALA A O 1
ATOM 8187 N N . ALA A 1 1032 ? 29.945 -2.003 -3.973 1 18 1032 ALA A N 1
ATOM 8188 C CA . ALA A 1 1032 ? 29.864 -1.024 -5.054 1 18 1032 ALA A CA 1
ATOM 8189 C C . ALA A 1 1032 ? 28.499 -0.342 -5.075 1 18 1032 ALA A C 1
ATOM 8191 O O . ALA A 1 1032 ? 27.48 -0.968 -4.773 1 18 1032 ALA A O 1
ATOM 8192 N N . ALA A 1 1033 ? 28.603 1.029 -4.966 1 18.91 1033 ALA A N 1
ATOM 8193 C CA . ALA A 1 1033 ? 27.598 2.087 -4.918 1 18.91 1033 ALA A CA 1
ATOM 8194 C C . ALA A 1 1033 ? 26.636 1.984 -6.099 1 18.91 1033 ALA A C 1
ATOM 8196 O O . ALA A 1 1033 ? 27.066 1.917 -7.253 1 18.91 1033 ALA A O 1
ATOM 8197 N N . PRO A 1 1034 ? 25.602 1.192 -5.961 1 19.31 1034 PRO A N 1
ATOM 8198 C CA . PRO A 1 1034 ? 24.627 1.202 -7.054 1 19.31 1034 PRO A CA 1
ATOM 8199 C C . PRO A 1 1034 ? 24.433 2.591 -7.659 1 19.31 1034 PRO A C 1
ATOM 8201 O O . PRO A 1 1034 ? 24.636 3.599 -6.977 1 19.31 1034 PRO A O 1
ATOM 8204 N N . THR A 1 1035 ? 24.794 2.689 -8.993 1 19.95 1035 THR A N 1
ATOM 8205 C CA . THR A 1 1035 ? 24.653 3.798 -9.93 1 19.95 1035 THR A CA 1
ATOM 8206 C C . THR A 1 1035 ? 23.344 4.545 -9.691 1 19.95 1035 THR A C 1
ATOM 8208 O O . THR A 1 1035 ? 22.422 4.009 -9.073 1 19.95 1035 THR A O 1
ATOM 8211 N N . GLY A 1 1036 ? 23.347 5.776 -10.266 1 17.4 1036 GLY A N 1
ATOM 8212 C CA . GLY A 1 1036 ? 22.593 7.018 -10.2 1 17.4 1036 GLY A CA 1
ATOM 8213 C C . GLY A 1 1036 ? 21.127 6.846 -10.549 1 17.4 1036 GLY A C 1
ATOM 8214 O O . GLY A 1 1036 ? 20.794 6.25 -11.576 1 17.4 1036 GLY A O 1
ATOM 8215 N N . ALA A 1 1037 ? 20.37 6.559 -9.583 1 20.95 1037 ALA A N 1
ATOM 8216 C CA . ALA A 1 1037 ? 18.91 6.558 -9.582 1 20.95 1037 ALA A CA 1
ATOM 8217 C C . ALA A 1 1037 ? 18.36 7.812 -10.255 1 20.95 1037 ALA A C 1
ATOM 8219 O O . ALA A 1 1037 ? 18.619 8.931 -9.805 1 20.95 1037 ALA A O 1
ATOM 8220 N N . GLY A 1 1038 ? 18.375 7.733 -11.67 1 18.64 1038 GLY A N 1
ATOM 8221 C CA . GLY A 1 1038 ? 17.743 8.831 -12.383 1 18.64 1038 GLY A CA 1
ATOM 8222 C C . GLY A 1 1038 ? 16.437 9.278 -11.755 1 18.64 1038 GLY A C 1
ATOM 8223 O O . GLY A 1 1038 ? 15.831 8.539 -10.977 1 18.64 1038 GLY A O 1
ATOM 8224 N N . LEU A 1 1039 ? 16.307 10.583 -11.804 1 19.94 1039 LEU A N 1
ATOM 8225 C CA . LEU A 1 1039 ? 15.218 11.415 -11.304 1 19.94 1039 LEU A CA 1
ATOM 8226 C C . LEU A 1 1039 ? 13.874 10.926 -11.834 1 19.94 1039 LEU A C 1
ATOM 8228 O O . LEU A 1 1039 ? 13.66 10.881 -13.047 1 19.94 1039 LEU A O 1
ATOM 8232 N N . VAL A 1 1040 ? 13.431 9.789 -11.383 1 22.18 1040 VAL A N 1
ATOM 8233 C CA . VAL A 1 1040 ? 12.066 9.396 -11.718 1 22.18 1040 VAL A CA 1
ATOM 8234 C C . VAL A 1 1040 ? 11.141 10.606 -11.615 1 22.18 1040 VAL A C 1
ATOM 8236 O O . VAL A 1 1040 ? 11.202 11.362 -10.642 1 22.18 1040 VAL A O 1
ATOM 8239 N N . GLY A 1 1041 ? 10.753 10.969 -12.823 1 20.37 1041 GLY A N 1
ATOM 8240 C CA . GLY A 1 1041 ? 9.807 12.054 -13.029 1 20.37 1041 GLY A CA 1
ATOM 8241 C C . GLY A 1 1041 ? 8.6 11.975 -12.114 1 20.37 1041 GLY A C 1
ATOM 8242 O O . GLY A 1 1041 ? 8.071 10.89 -11.868 1 20.37 1041 GLY A O 1
ATOM 8243 N N . MET A 1 1042 ? 8.684 12.773 -11.16 1 22.74 1042 MET A N 1
ATOM 8244 C CA . MET A 1 1042 ? 7.637 13.198 -10.234 1 22.74 1042 MET A CA 1
ATOM 8245 C C . MET A 1 1042 ? 6.304 13.357 -10.957 1 22.74 1042 MET A C 1
ATOM 8247 O O . MET A 1 1042 ? 6.272 13.561 -12.172 1 22.74 1042 MET A O 1
ATOM 8251 N N . CYS A 1 1043 ? 5.326 12.669 -10.581 1 24.91 1043 CYS A N 1
ATOM 8252 C CA . CYS A 1 1043 ? 3.911 12.834 -10.894 1 24.91 1043 CYS A CA 1
ATOM 8253 C C . CYS A 1 1043 ? 3.582 14.294 -11.181 1 24.91 1043 CYS A C 1
ATOM 8255 O O . CYS A 1 1043 ? 3.648 15.137 -10.285 1 24.91 1043 CYS A O 1
ATOM 8257 N N . GLY A 1 1044 ? 4.035 14.888 -12.371 1 22.32 1044 GLY A N 1
ATOM 8258 C CA . GLY A 1 1044 ? 3.754 16.266 -12.74 1 22.32 1044 GLY A CA 1
ATOM 8259 C C . GLY A 1 1044 ? 2.305 16.66 -12.519 1 22.32 1044 GLY A C 1
ATOM 8260 O O . GLY A 1 1044 ? 2.023 17.738 -11.993 1 22.32 1044 GLY A O 1
ATOM 8261 N N . GLU A 1 1045 ? 1.419 16.397 -13.558 1 24.45 1045 GLU A N 1
ATOM 8262 C CA . GLU A 1 1045 ? 0.685 17.544 -14.085 1 24.45 1045 GLU A CA 1
ATOM 8263 C C . GLU A 1 1045 ? -0.127 18.23 -12.99 1 24.45 1045 GLU A C 1
ATOM 8265 O O . GLU A 1 1045 ? -0.647 17.568 -12.089 1 24.45 1045 GLU A O 1
ATOM 8270 N N . GLU A 1 1046 ? -0.165 19.625 -13.024 1 25.37 1046 GLU A N 1
ATOM 8271 C CA . GLU A 1 1046 ? -0.307 20.968 -12.47 1 25.37 1046 GLU A CA 1
ATOM 8272 C C . GLU A 1 1046 ? -1.719 21.2 -11.939 1 25.37 1046 GLU A C 1
ATOM 8274 O O . GLU A 1 1046 ? -1.896 21.633 -10.799 1 25.37 1046 GLU A O 1
ATOM 8279 N N . LEU A 1 1047 ? -2.772 22.042 -12.704 1 24.37 1047 LEU A N 1
ATOM 8280 C CA . LEU A 1 1047 ? -2.799 23.5 -12.74 1 24.37 1047 LEU A CA 1
ATOM 8281 C C . LEU A 1 1047 ? -3.501 24.061 -11.508 1 24.37 1047 LEU A C 1
ATOM 8283 O O . LEU A 1 1047 ? -2.965 24.939 -10.828 1 24.37 1047 LEU A O 1
ATOM 8287 N N . ASP A 1 1048 ? -4.689 24.989 -11.561 1 26.37 1048 ASP A N 1
ATOM 8288 C CA . ASP A 1 1048 ? -4.897 26.266 -10.884 1 26.37 1048 ASP A CA 1
ATOM 8289 C C . ASP A 1 1048 ? -5.047 26.07 -9.377 1 26.37 1048 ASP A C 1
ATOM 8291 O O . ASP A 1 1048 ? -4.447 26.803 -8.587 1 26.37 1048 ASP A O 1
ATOM 8295 N N . GLY A 1 1049 ? -6.175 26.257 -8.527 1 24.89 1049 GLY A N 1
ATOM 8296 C CA . GLY A 1 1049 ? -6.114 26.586 -7.112 1 24.89 1049 GLY A CA 1
ATOM 8297 C C . GLY A 1 1049 ? -5.764 25.396 -6.238 1 24.89 1049 GLY A C 1
ATOM 8298 O O . GLY A 1 1049 ? -5.833 24.249 -6.685 1 24.89 1049 GLY A O 1
ATOM 8299 N N . TYR A 1 1050 ? -5.922 25.089 -4.938 1 26.21 1050 TYR A N 1
ATOM 8300 C CA . TYR A 1 1050 ? -5.121 24.457 -3.895 1 26.21 1050 TYR A CA 1
ATOM 8301 C C . TYR A 1 1050 ? -5.27 22.941 -3.937 1 26.21 1050 TYR A C 1
ATOM 8303 O O . TYR A 1 1050 ? -6.15 22.416 -4.623 1 26.21 1050 TYR A O 1
ATOM 8311 N N . PRO A 1 1051 ? -5.257 22.141 -2.712 1 29.57 1051 PRO A N 1
ATOM 8312 C CA . PRO A 1 1051 ? -4.585 20.952 -2.183 1 29.57 1051 PRO A CA 1
ATOM 8313 C C . PRO A 1 1051 ? -5.262 19.652 -2.611 1 29.57 1051 PRO A C 1
ATOM 8315 O O . PRO A 1 1051 ? -6.469 19.488 -2.417 1 29.57 1051 PRO A O 1
ATOM 8318 N N . SER A 1 1052 ? -5.468 18.973 -3.706 1 31.58 1052 SER A N 1
ATOM 8319 C CA . SER A 1 1052 ? -6.2 17.718 -3.57 1 31.58 1052 SER A CA 1
ATOM 8320 C C . SER A 1 1052 ? -5.336 16.641 -2.923 1 31.58 1052 SER A C 1
ATOM 8322 O O . SER A 1 1052 ? -4.477 16.05 -3.58 1 31.58 1052 SER A O 1
ATOM 8324 N N . CYS A 1 1053 ? -4.722 16.636 -1.548 1 33.55 1053 CYS A N 1
ATOM 8325 C CA . CYS A 1 1053 ? -3.79 15.748 -0.861 1 33.55 1053 CYS A CA 1
ATOM 8326 C C . CYS A 1 1053 ? -4.498 14.493 -0.367 1 33.55 1053 CYS A C 1
ATOM 8328 O O . CYS A 1 1053 ? -3.853 13.478 -0.094 1 33.55 1053 CYS A O 1
ATOM 8330 N N . SER A 1 1054 ? -5.62 13.888 -0.174 1 34.26 1054 SER A N 1
ATOM 8331 C CA . SER A 1 1054 ? -5.925 13.19 1.071 1 34.26 1054 SER A CA 1
ATOM 8332 C C . SER A 1 1054 ? -5.479 11.733 1.011 1 34.26 1054 SER A C 1
ATOM 8334 O O . SER A 1 1054 ? -6.209 10.875 0.509 1 34.26 1054 SER A O 1
ATOM 8336 N N . ASP A 1 1055 ? -4.347 11.264 0.826 1 33.97 1055 ASP A N 1
ATOM 8337 C CA . ASP A 1 1055 ? -4.054 9.834 0.861 1 33.97 1055 ASP A CA 1
ATOM 8338 C C . ASP A 1 1055 ? -4.061 9.307 2.294 1 33.97 1055 ASP A C 1
ATOM 8340 O O . ASP A 1 1055 ? -3.682 8.161 2.542 1 33.97 1055 ASP A O 1
ATOM 8344 N N . SER A 1 1056 ? -4.683 9.668 3.401 1 31.49 1056 SER A N 1
ATOM 8345 C CA . SER A 1 1056 ? -4.265 9.224 4.727 1 31.49 1056 SER A CA 1
ATOM 8346 C C . SER A 1 1056 ? -4.708 7.79 4.995 1 31.49 1056 SER A C 1
ATOM 8348 O O . SER A 1 1056 ? -5.903 7.517 5.122 1 31.49 1056 SER A O 1
ATOM 8350 N N . GLU A 1 1057 ? -4.57 6.701 4.382 1 31.94 1057 GLU A N 1
ATOM 8351 C CA . GLU A 1 1057 ? -5.153 5.549 5.062 1 31.94 1057 GLU A CA 1
ATOM 8352 C C . GLU A 1 1057 ? -4.401 5.229 6.35 1 31.94 1057 GLU A C 1
ATOM 8354 O O . GLU A 1 1057 ? -4.844 4.396 7.144 1 31.94 1057 GLU A O 1
ATOM 8359 N N . ASP A 1 1058 ? -3.104 5.512 6.558 1 31.3 1058 ASP A N 1
ATOM 8360 C CA . ASP A 1 1058 ? -2.294 4.526 7.266 1 31.3 1058 ASP A CA 1
ATOM 8361 C C . ASP A 1 1058 ? -2.745 4.384 8.718 1 31.3 1058 ASP A C 1
ATOM 8363 O O . ASP A 1 1058 ? -1.973 3.945 9.573 1 31.3 1058 ASP A O 1
ATOM 8367 N N . ASP A 1 1059 ? -3.787 4.83 9.196 1 30.22 1059 ASP A N 1
ATOM 8368 C CA . ASP A 1 1059 ? -3.708 4.582 10.632 1 30.22 1059 ASP A CA 1
ATOM 8369 C C . ASP A 1 1059 ? -3.619 3.087 10.928 1 30.22 1059 ASP A C 1
ATOM 8371 O O . ASP A 1 1059 ? -4.642 2.406 11.026 1 30.22 1059 ASP A O 1
ATOM 8375 N N . PHE A 1 1060 ? -2.688 2.39 10.452 1 29.51 1060 PHE A N 1
ATOM 8376 C CA . PHE A 1 1060 ? -2.558 1.01 10.903 1 29.51 1060 PHE A CA 1
ATOM 8377 C C . PHE A 1 1060 ? -2.558 0.935 12.425 1 29.51 1060 PHE A C 1
ATOM 8379 O O . PHE A 1 1060 ? -2.06 -0.033 13.004 1 29.51 1060 PHE A O 1
ATOM 8386 N N . ASN A 1 1061 ? -2.5 2.034 13.146 1 29.4 1061 ASN A N 1
ATOM 8387 C CA . ASN A 1 1061 ? -2.597 1.679 14.558 1 29.4 1061 ASN A CA 1
ATOM 8388 C C . ASN A 1 1061 ? -3.799 0.779 14.829 1 29.4 1061 ASN A C 1
ATOM 8390 O O . ASN A 1 1061 ? -4.869 0.974 14.249 1 29.4 1061 ASN A O 1
ATOM 8394 N N . GLU A 1 1062 ? -3.598 -0.409 15.334 1 31.53 1062 GLU A N 1
ATOM 8395 C CA . GLU A 1 1062 ? -4.467 -1.436 15.9 1 31.53 1062 GLU A CA 1
ATOM 8396 C C . GLU A 1 1062 ? -5.765 -0.832 16.427 1 31.53 1062 GLU A C 1
ATOM 8398 O O . GLU A 1 1062 ? -6.793 -1.509 16.484 1 31.53 1062 GLU A O 1
ATOM 8403 N N . ASP A 1 1063 ? -5.628 0.429 17.001 1 29.25 1063 ASP A N 1
ATOM 8404 C CA . ASP A 1 1063 ? -6.745 0.763 17.879 1 29.25 1063 ASP A CA 1
ATOM 8405 C C . ASP A 1 1063 ? -8.004 1.071 17.072 1 29.25 1063 ASP A C 1
ATOM 8407 O O . ASP A 1 1063 ? -9.117 0.778 17.513 1 29.25 1063 ASP A O 1
ATOM 8411 N N . ASP A 1 1064 ? -7.789 1.928 16.027 1 30.85 1064 ASP A N 1
ATOM 8412 C CA . ASP A 1 1064 ? -9.054 2.498 15.572 1 30.85 1064 ASP A CA 1
ATOM 8413 C C . ASP A 1 1064 ? -9.757 1.562 14.591 1 30.85 1064 ASP A C 1
ATOM 8415 O O . ASP A 1 1064 ? -10.818 1.894 14.06 1 30.85 1064 ASP A O 1
ATOM 8419 N N . ASN A 1 1065 ? -9.098 0.784 14.015 1 31.67 1065 ASN A N 1
ATOM 8420 C CA . ASN A 1 1065 ? -9.862 0.017 13.037 1 31.67 1065 ASN A CA 1
ATOM 8421 C C . ASN A 1 1065 ? -10.93 -0.843 13.708 1 31.67 1065 ASN A C 1
ATOM 8423 O O . ASN A 1 1065 ? -11.49 -1.744 13.082 1 31.67 1065 ASN A O 1
ATOM 8427 N N . ASP A 1 1066 ? -10.734 -0.985 15.023 1 29.25 1066 ASP A N 1
ATOM 8428 C CA . ASP A 1 1066 ? -11.862 -1.7 15.611 1 29.25 1066 ASP A CA 1
ATOM 8429 C C . ASP A 1 1066 ? -13.143 -0.874 15.519 1 29.25 1066 ASP A C 1
ATOM 8431 O O . ASP A 1 1066 ? -13.353 0.047 16.312 1 29.25 1066 ASP A O 1
ATOM 8435 N N . TRP A 1 1067 ? -13.684 -0.677 14.381 1 26.73 1067 TRP A N 1
ATOM 8436 C CA . TRP A 1 1067 ? -14.999 -0.054 14.488 1 26.73 1067 TRP A CA 1
ATOM 8437 C C . TRP A 1 1067 ? -15.688 -0.458 15.788 1 26.73 1067 TRP A C 1
ATOM 8439 O O . TRP A 1 1067 ? -16.253 0.386 16.486 1 26.73 1067 TRP A O 1
ATOM 8449 N N . ASP A 1 1068 ? -16.014 -1.822 15.828 1 26.91 1068 ASP A N 1
ATOM 8450 C CA . ASP A 1 1068 ? -16.834 -2.302 16.936 1 26.91 1068 ASP A CA 1
ATOM 8451 C C . ASP A 1 1068 ? -15.969 -2.677 18.137 1 26.91 1068 ASP A C 1
ATOM 8453 O O . ASP A 1 1068 ? -16.468 -3.227 19.121 1 26.91 1068 ASP A O 1
ATOM 8457 N N . SER A 1 1069 ? -14.678 -3.019 18.014 1 26.17 1069 SER A N 1
ATOM 8458 C CA . SER A 1 1069 ? -14.161 -3.648 19.225 1 26.17 1069 SER A CA 1
ATOM 8459 C C . SER A 1 1069 ? -14.032 -2.638 20.36 1 26.17 1069 SER A C 1
ATOM 8461 O O . SER A 1 1069 ? -13.401 -1.591 20.199 1 26.17 1069 SER A O 1
ATOM 8463 N N . MET A 1 1070 ? -15.032 -2.59 21.217 1 23.46 1070 MET A N 1
ATOM 8464 C CA . MET A 1 1070 ? -15.026 -2.038 22.569 1 23.46 1070 MET A CA 1
ATOM 8465 C C . MET A 1 1070 ? -13.718 -2.362 23.283 1 23.46 1070 MET A C 1
ATOM 8467 O O . MET A 1 1070 ? -13.251 -3.502 23.246 1 23.46 1070 MET A O 1
ATOM 8471 N N . PRO A 1 1071 ? -12.83 -1.436 23.434 1 23.77 1071 PRO A N 1
ATOM 8472 C CA . PRO A 1 1071 ? -11.704 -1.691 24.336 1 23.77 1071 PRO A CA 1
ATOM 8473 C C . PRO A 1 1071 ? -12.125 -2.41 25.616 1 23.77 1071 PRO A C 1
ATOM 8475 O O . PRO A 1 1071 ? -13.199 -2.137 26.158 1 23.77 1071 PRO A O 1
ATOM 8478 N N . THR A 1 1072 ? -11.86 -3.733 25.704 1 19.27 1072 THR A N 1
ATOM 8479 C CA . THR A 1 1072 ? -11.946 -4.328 27.032 1 19.27 1072 THR A CA 1
ATOM 8480 C C . THR A 1 1072 ? -11.215 -3.468 28.059 1 19.27 1072 THR A C 1
ATOM 8482 O O . THR A 1 1072 ? -10.034 -3.159 27.889 1 19.27 1072 THR A O 1
ATOM 8485 N N . LEU A 1 1073 ? -11.88 -2.571 28.699 1 18.49 1073 LEU A N 1
ATOM 8486 C CA . LEU A 1 1073 ? -11.524 -1.873 29.929 1 18.49 1073 LEU A CA 1
ATOM 8487 C C . LEU A 1 1073 ? -10.865 -2.824 30.922 1 18.49 1073 LEU A C 1
ATOM 8489 O O . LEU A 1 1073 ? -11.476 -3.806 31.348 1 18.49 1073 LEU A O 1
ATOM 8493 N N . TYR A 1 1074 ? -9.593 -3.328 30.764 1 18.15 1074 TYR A N 1
ATOM 8494 C CA . TYR A 1 1074 ? -9.162 -3.513 32.145 1 18.15 1074 TYR A CA 1
ATOM 8495 C C . TYR A 1 1074 ? -9.05 -2.174 32.865 1 18.15 1074 TYR A C 1
ATOM 8497 O O . TYR A 1 1074 ? -8.594 -1.186 32.285 1 18.15 1074 TYR A O 1
ATOM 8505 N N . MET B 1 1 ? 17.191 15.255 -22.214 1 82.05 1 MET B N 1
ATOM 8506 C CA . MET B 1 1 ? 18.136 14.893 -23.267 1 82.05 1 MET B CA 1
ATOM 8507 C C . MET B 1 1 ? 18.448 16.093 -24.155 1 82.05 1 MET B C 1
ATOM 8509 O O . MET B 1 1 ? 19.612 16.359 -24.459 1 82.05 1 MET B O 1
ATOM 8513 N N . LYS B 1 2 ? 17.354 16.819 -24.513 1 79.46 2 LYS B N 1
ATOM 8514 C CA . LYS B 1 2 ? 17.576 18.001 -25.341 1 79.46 2 LYS B CA 1
ATOM 8515 C C . LYS B 1 2 ? 18.392 19.051 -24.593 1 79.46 2 LYS B C 1
ATOM 8517 O O . LYS B 1 2 ? 19.304 19.657 -25.161 1 79.46 2 LYS B O 1
ATOM 8522 N N . GLU B 1 3 ? 17.943 19.176 -23.32 1 80.3 3 GLU B N 1
ATOM 8523 C CA . GLU B 1 3 ? 18.632 20.159 -22.489 1 80.3 3 GLU B CA 1
ATOM 8524 C C . GLU B 1 3 ? 20.116 19.826 -22.356 1 80.3 3 GLU B C 1
ATOM 8526 O O . GLU B 1 3 ? 20.951 20.725 -22.241 1 80.3 3 GLU B O 1
ATOM 8531 N N . CYS B 1 4 ? 20.558 18.58 -22.53 1 84.66 4 CYS B N 1
ATOM 8532 C CA . CYS B 1 4 ? 21.94 18.147 -22.35 1 84.66 4 CYS B CA 1
ATOM 8533 C C . CYS B 1 4 ? 22.65 18.016 -23.692 1 84.66 4 CYS B C 1
ATOM 8535 O O . CYS B 1 4 ? 23.809 17.603 -23.748 1 84.66 4 CYS B O 1
ATOM 8537 N N . GLY B 1 5 ? 21.952 18.287 -24.952 1 84.8 5 GLY B N 1
ATOM 8538 C CA . GLY B 1 5 ? 22.581 18.335 -26.262 1 84.8 5 GLY B CA 1
ATOM 8539 C C . GLY B 1 5 ? 22.64 16.982 -26.945 1 84.8 5 GLY B C 1
ATOM 8540 O O . GLY B 1 5 ? 23.498 16.749 -27.799 1 84.8 5 GLY B O 1
ATOM 8541 N N . THR B 1 6 ? 21.852 15.996 -26.462 1 89.81 6 THR B N 1
ATOM 8542 C CA . THR B 1 6 ? 21.795 14.704 -27.138 1 89.81 6 THR B CA 1
ATOM 8543 C C . THR B 1 6 ? 21.425 14.88 -28.608 1 89.81 6 THR B C 1
ATOM 8545 O O . THR B 1 6 ? 20.48 15.601 -28.934 1 89.81 6 THR B O 1
ATOM 8548 N N . PRO B 1 7 ? 22.199 14.257 -29.458 1 88.95 7 PRO B N 1
ATOM 8549 C CA . PRO B 1 7 ? 21.907 14.427 -30.884 1 88.95 7 PRO B CA 1
ATOM 8550 C C . PRO B 1 7 ? 20.651 13.678 -31.322 1 88.95 7 PRO B C 1
ATOM 8552 O O . PRO B 1 7 ? 20.345 12.61 -30.786 1 88.95 7 PRO B O 1
ATOM 8555 N N . ASP B 1 8 ? 19.932 14.176 -32.27 1 87.47 8 ASP B N 1
ATOM 8556 C CA . ASP B 1 8 ? 18.835 13.535 -32.988 1 87.47 8 ASP B CA 1
ATOM 8557 C C . ASP B 1 8 ? 17.766 13.03 -32.022 1 87.47 8 ASP B C 1
ATOM 8559 O O . ASP B 1 8 ? 17.269 11.911 -32.167 1 87.47 8 ASP B O 1
ATOM 8563 N N . VAL B 1 9 ? 17.584 13.782 -30.891 1 88.19 9 VAL B N 1
ATOM 8564 C CA . VAL B 1 9 ? 16.512 13.405 -29.976 1 88.19 9 VAL B CA 1
ATOM 8565 C C . VAL B 1 9 ? 15.161 13.551 -30.673 1 88.19 9 VAL B C 1
ATOM 8567 O O . VAL B 1 9 ? 14.789 14.648 -31.096 1 88.19 9 VAL B O 1
ATOM 8570 N N . PRO B 1 10 ? 14.536 12.394 -30.881 1 87.03 10 PRO B N 1
ATOM 8571 C CA . PRO B 1 10 ? 13.236 12.511 -31.545 1 87.03 10 PRO B CA 1
ATOM 8572 C C . PRO B 1 10 ? 12.198 13.232 -30.688 1 87.03 10 PRO B C 1
ATOM 8574 O O . PRO B 1 10 ? 12.309 13.247 -29.459 1 87.03 10 PRO B O 1
ATOM 8577 N N . THR B 1 11 ? 11.31 13.888 -31.35 1 86.84 11 THR B N 1
ATOM 8578 C CA . THR B 1 11 ? 10.157 14.396 -30.615 1 86.84 11 THR B CA 1
ATOM 8579 C C . THR B 1 11 ? 9.296 13.247 -30.098 1 86.84 11 THR B C 1
ATOM 8581 O O . THR B 1 11 ? 9.401 12.119 -30.583 1 86.84 11 THR B O 1
ATOM 8584 N N . LEU B 1 12 ? 8.53 13.509 -29.073 1 83.68 12 LEU B N 1
ATOM 8585 C CA . LEU B 1 12 ? 7.636 12.486 -28.541 1 83.68 12 LEU B CA 1
ATOM 8586 C C . LEU B 1 12 ? 6.7 11.964 -29.626 1 83.68 12 LEU B C 1
ATOM 8588 O O . LEU B 1 12 ? 6.403 10.768 -29.674 1 83.68 12 LEU B O 1
ATOM 8592 N N . GLY B 1 13 ? 6.285 12.903 -30.521 1 84.92 13 GLY B N 1
ATOM 8593 C CA . GLY B 1 13 ? 5.431 12.499 -31.627 1 84.92 13 GLY B CA 1
ATOM 8594 C C . GLY B 1 13 ? 6.121 11.569 -32.606 1 84.92 13 GLY B C 1
ATOM 8595 O O . GLY B 1 13 ? 5.52 10.605 -33.084 1 84.92 13 GLY B O 1
ATOM 8596 N N . GLN B 1 14 ? 7.393 11.873 -32.875 1 89.87 14 GLN B N 1
ATOM 8597 C CA . GLN B 1 14 ? 8.169 11.024 -33.773 1 89.87 14 GLN B CA 1
ATOM 8598 C C . GLN B 1 14 ? 8.42 9.652 -33.153 1 89.87 14 GLN B C 1
ATOM 8600 O O . GLN B 1 14 ? 8.376 8.634 -33.846 1 89.87 14 GLN B O 1
ATOM 8605 N N . LEU B 1 15 ? 8.706 9.659 -31.933 1 88.95 15 LEU B N 1
ATOM 8606 C CA . LEU B 1 15 ? 8.931 8.4 -31.233 1 88.95 15 LEU B CA 1
ATOM 8607 C C . LEU B 1 15 ? 7.67 7.542 -31.238 1 88.95 15 LEU B C 1
ATOM 8609 O O . LEU B 1 15 ? 7.733 6.339 -31.502 1 88.95 15 LEU B O 1
ATOM 8613 N N . GLN B 1 16 ? 6.57 8.118 -31.037 1 87.47 16 GLN B N 1
ATOM 8614 C CA . GLN B 1 16 ? 5.299 7.403 -31.01 1 87.47 16 GLN B CA 1
ATOM 8615 C C . GLN B 1 16 ? 4.954 6.842 -32.386 1 87.47 16 GLN B C 1
ATOM 8617 O O . GLN B 1 16 ? 4.43 5.731 -32.496 1 87.47 16 GLN B O 1
ATOM 8622 N N . ARG B 1 17 ? 5.252 7.616 -33.395 1 89.59 17 ARG B N 1
ATOM 8623 C CA . ARG B 1 17 ? 4.997 7.164 -34.759 1 89.59 17 ARG B CA 1
ATOM 8624 C C . ARG B 1 17 ? 5.864 5.958 -35.107 1 89.59 17 ARG B C 1
ATOM 8626 O O . ARG B 1 17 ? 5.39 5.005 -35.73 1 89.59 17 ARG B O 1
ATOM 8633 N N . LEU B 1 18 ? 7.079 6.023 -34.773 1 89.96 18 LEU B N 1
ATOM 8634 C CA . LEU B 1 18 ? 7.969 4.895 -35.023 1 89.96 18 LEU B CA 1
ATOM 8635 C C . LEU B 1 18 ? 7.501 3.656 -34.268 1 89.96 18 LEU B C 1
ATOM 8637 O O . LEU B 1 18 ? 7.505 2.551 -34.816 1 89.96 18 LEU B O 1
ATOM 8641 N N . GLN B 1 19 ? 7.169 3.822 -33.028 1 88.55 19 GLN B N 1
ATOM 8642 C CA . GLN B 1 19 ? 6.695 2.707 -32.215 1 88.55 19 GLN B CA 1
ATOM 8643 C C . GLN B 1 19 ? 5.443 2.079 -32.818 1 88.55 19 GLN B C 1
ATOM 8645 O O . GLN B 1 19 ? 5.315 0.853 -32.859 1 88.55 19 GLN B O 1
ATOM 8650 N N . ALA B 1 20 ? 4.614 2.886 -33.32 1 86.65 20 ALA B N 1
ATOM 8651 C CA . ALA B 1 20 ? 3.392 2.392 -33.949 1 86.65 20 ALA B CA 1
ATOM 8652 C C . ALA B 1 20 ? 3.708 1.595 -35.212 1 86.65 20 ALA B C 1
ATOM 8654 O O . ALA B 1 20 ? 3.075 0.572 -35.483 1 86.65 20 ALA B O 1
ATOM 8655 N N . SER B 1 21 ? 4.659 2.085 -35.967 1 87.94 21 SER B N 1
ATOM 8656 C CA . SER B 1 21 ? 5.071 1.394 -37.184 1 87.94 21 SER B CA 1
ATOM 8657 C C . SER B 1 21 ? 5.687 0.036 -36.868 1 87.94 21 SER B C 1
ATOM 8659 O O . SER B 1 21 ? 5.404 -0.954 -37.547 1 87.94 21 SER B O 1
ATOM 8661 N N . LEU B 1 22 ? 6.437 0.002 -35.846 1 88.7 22 LEU B N 1
ATOM 8662 C CA . LEU B 1 22 ? 7.087 -1.244 -35.453 1 88.7 22 LEU B CA 1
ATOM 8663 C C . LEU B 1 22 ? 6.072 -2.233 -34.891 1 88.7 22 LEU B C 1
ATOM 8665 O O . LEU B 1 22 ? 6.209 -3.444 -35.08 1 88.7 22 LEU B O 1
ATOM 8669 N N . ASP B 1 23 ? 5.175 -1.764 -34.177 1 88.07 23 ASP B N 1
ATOM 8670 C CA . ASP B 1 23 ? 4.113 -2.623 -33.662 1 88.07 23 ASP B CA 1
ATOM 8671 C C . ASP B 1 23 ? 3.353 -3.299 -34.802 1 88.07 23 ASP B C 1
ATOM 8673 O O . ASP B 1 23 ? 3.049 -4.491 -34.73 1 88.07 23 ASP B O 1
ATOM 8677 N N . LYS B 1 24 ? 3.106 -2.554 -35.738 1 85.48 24 LYS B N 1
ATOM 8678 C CA . LYS B 1 24 ? 2.406 -3.082 -36.905 1 85.48 24 LYS B CA 1
ATOM 8679 C C . LYS B 1 24 ? 3.256 -4.121 -37.632 1 85.48 24 LYS B C 1
ATOM 8681 O O . LYS B 1 24 ? 2.75 -5.169 -38.039 1 85.48 24 LYS B O 1
ATOM 8686 N N . GLU B 1 25 ? 4.446 -3.87 -37.705 1 88.4 25 GLU B N 1
ATOM 8687 C CA . GLU B 1 25 ? 5.337 -4.778 -38.42 1 88.4 25 GLU B CA 1
ATOM 8688 C C . GLU B 1 25 ? 5.527 -6.084 -37.653 1 88.4 25 GLU B C 1
ATOM 8690 O O . GLU B 1 25 ? 5.624 -7.155 -38.255 1 88.4 25 GLU B O 1
ATOM 8695 N N . THR B 1 26 ? 5.563 -5.94 -36.354 1 87.81 26 THR B N 1
ATOM 8696 C CA . THR B 1 26 ? 5.8 -7.133 -35.55 1 87.81 26 THR B CA 1
ATOM 8697 C C . THR B 1 26 ? 4.488 -7.854 -35.252 1 87.81 26 THR B C 1
ATOM 8699 O O . THR B 1 26 ? 4.491 -8.964 -34.716 1 87.81 26 THR B O 1
ATOM 8702 N N . GLY B 1 27 ? 3.427 -7.223 -35.587 1 82.65 27 GLY B N 1
ATOM 8703 C CA . GLY B 1 27 ? 2.127 -7.859 -35.453 1 82.65 27 GLY B CA 1
ATOM 8704 C C . GLY B 1 27 ? 1.607 -7.859 -34.027 1 82.65 27 GLY B C 1
ATOM 8705 O O . GLY B 1 27 ? 0.738 -8.661 -33.678 1 82.65 27 GLY B O 1
ATOM 8706 N N . ILE B 1 28 ? 2.211 -7.125 -33.127 1 86.11 28 ILE B N 1
ATOM 8707 C CA . ILE B 1 28 ? 1.781 -7.081 -31.733 1 86.11 28 ILE B CA 1
ATOM 8708 C C . ILE B 1 28 ? 0.756 -5.965 -31.545 1 86.11 28 ILE B C 1
ATOM 8710 O O . ILE B 1 28 ? 1.119 -4.823 -31.25 1 86.11 28 ILE B O 1
ATOM 8714 N N . GLN B 1 29 ? -0.421 -6.136 -31.924 1 86.53 29 GLN B N 1
ATOM 8715 C CA . GLN B 1 29 ? -1.47 -5.14 -31.736 1 86.53 29 GLN B CA 1
ATOM 8716 C C . GLN B 1 29 ? -2.538 -5.641 -30.768 1 86.53 29 GLN B C 1
ATOM 8718 O O . GLN B 1 29 ? -2.995 -6.781 -30.877 1 86.53 29 GLN B O 1
ATOM 8723 N N . SER B 1 30 ? -2.788 -4.822 -29.848 1 92.62 30 SER B N 1
ATOM 8724 C CA . SER B 1 30 ? -3.839 -5.146 -28.889 1 92.62 30 SER B CA 1
ATOM 8725 C C . SER B 1 30 ? -5.217 -5.089 -29.539 1 92.62 30 SER B C 1
ATOM 8727 O O . SER B 1 30 ? -5.525 -4.146 -30.271 1 92.62 30 SER B O 1
ATOM 8729 N N . LYS B 1 31 ? -5.965 -6.029 -29.361 1 94.7 31 LYS B N 1
ATOM 8730 C CA . LYS B 1 31 ? -7.288 -6.11 -29.973 1 94.7 31 LYS B CA 1
ATOM 8731 C C . LYS B 1 31 ? -8.384 -5.796 -28.958 1 94.7 31 LYS B C 1
ATOM 8733 O O . LYS B 1 31 ? -8.315 -6.232 -27.808 1 94.7 31 LYS B O 1
ATOM 8738 N N . HIS B 1 32 ? -9.347 -5.073 -29.411 1 95.2 32 HIS B N 1
ATOM 8739 C CA . HIS B 1 32 ? -10.494 -4.718 -28.582 1 95.2 32 HIS B CA 1
ATOM 8740 C C . HIS B 1 32 ? -11.494 -5.867 -28.503 1 95.2 32 HIS B C 1
ATOM 8742 O O . HIS B 1 32 ? -11.763 -6.531 -29.507 1 95.2 32 HIS B O 1
ATOM 8748 N N . HIS B 1 33 ? -11.976 -6.189 -27.368 1 95 33 HIS B N 1
ATOM 8749 C CA . HIS B 1 33 ? -12.982 -7.222 -27.147 1 95 33 HIS B CA 1
ATOM 8750 C C . HIS B 1 33 ? -14.132 -6.697 -26.294 1 95 33 HIS B C 1
ATOM 8752 O O . HIS B 1 33 ? -13.927 -5.853 -25.419 1 95 33 HIS B O 1
ATOM 8758 N N . THR B 1 34 ? -15.249 -7.14 -26.58 1 93.67 34 THR B N 1
ATOM 8759 C CA . THR B 1 34 ? -16.431 -6.885 -25.764 1 93.67 34 THR B CA 1
ATOM 8760 C C . THR B 1 34 ? -16.981 -8.186 -25.187 1 93.67 34 THR B C 1
ATOM 8762 O O . THR B 1 34 ? -17.257 -9.132 -25.927 1 93.67 34 THR B O 1
ATOM 8765 N N . SER B 1 35 ? -17.143 -8.26 -23.973 1 92.89 35 SER B N 1
ATOM 8766 C CA . SER B 1 35 ? -17.637 -9.472 -23.329 1 92.89 35 SER B CA 1
ATOM 8767 C C . SER B 1 35 ? -19.148 -9.606 -23.485 1 92.89 35 SER B C 1
ATOM 8769 O O . SER B 1 35 ? -19.815 -8.674 -23.94 1 92.89 35 SER B O 1
ATOM 8771 N N . SER B 1 36 ? -19.627 -10.752 -23.093 1 91.24 36 SER B N 1
ATOM 8772 C CA . SER B 1 36 ? -21.063 -11.005 -23.165 1 91.24 36 SER B CA 1
ATOM 8773 C C . SER B 1 36 ? -21.836 -10.072 -22.24 1 91.24 36 SER B C 1
ATOM 8775 O O . SER B 1 36 ? -22.997 -9.751 -22.502 1 91.24 36 SER B O 1
ATOM 8777 N N . ALA B 1 37 ? -21.178 -9.62 -21.185 1 90.16 37 ALA B N 1
ATOM 8778 C CA . ALA B 1 37 ? -21.812 -8.709 -20.236 1 90.16 37 ALA B CA 1
ATOM 8779 C C . ALA B 1 37 ? -21.665 -7.258 -20.686 1 90.16 37 ALA B C 1
ATOM 8781 O O . ALA B 1 37 ? -22.133 -6.341 -20.008 1 90.16 37 ALA B O 1
ATOM 8782 N N . GLY B 1 38 ? -20.927 -7.067 -21.838 1 89.87 38 GLY B N 1
ATOM 8783 C CA . GLY B 1 38 ? -20.813 -5.731 -22.401 1 89.87 38 GLY B CA 1
ATOM 8784 C C . GLY B 1 38 ? -19.566 -4.996 -21.946 1 89.87 38 GLY B C 1
ATOM 8785 O O . GLY B 1 38 ? -19.407 -3.804 -22.219 1 89.87 38 GLY B O 1
ATOM 8786 N N . SER B 1 39 ? -18.705 -5.656 -21.23 1 92.72 39 SER B N 1
ATOM 8787 C CA . SER B 1 39 ? -17.472 -5.025 -20.771 1 92.72 39 SER B CA 1
ATOM 8788 C C . SER B 1 39 ? -16.453 -4.914 -21.901 1 92.72 39 SER B C 1
ATOM 8790 O O . SER B 1 39 ? -16.308 -5.837 -22.705 1 92.72 39 SER B O 1
ATOM 8792 N N . HIS B 1 40 ? -15.846 -3.784 -21.953 1 94.94 40 HIS B N 1
ATOM 8793 C CA . HIS B 1 40 ? -14.827 -3.552 -22.971 1 94.94 40 HIS B CA 1
ATOM 8794 C C . HIS B 1 40 ? -13.425 -3.709 -22.392 1 94.94 40 HIS B C 1
ATOM 8796 O O . HIS B 1 40 ? -13.142 -3.219 -21.297 1 94.94 40 HIS B O 1
ATOM 8802 N N . PHE B 1 41 ? -12.59 -4.435 -23.036 1 95.96 41 PHE B N 1
ATOM 8803 C CA . PHE B 1 41 ? -11.194 -4.553 -22.633 1 95.96 41 PHE B CA 1
ATOM 8804 C C . PHE B 1 41 ? -10.317 -4.926 -23.822 1 95.96 41 PHE B C 1
ATOM 8806 O O . PHE B 1 41 ? -10.824 -5.239 -24.901 1 95.96 41 PHE B O 1
ATOM 8813 N N . TYR B 1 42 ? -9.048 -4.8 -23.691 1 96.81 42 TYR B N 1
ATOM 8814 C CA . TYR B 1 42 ? -8.097 -5.067 -24.764 1 96.81 42 TYR B CA 1
ATOM 8815 C C . TYR B 1 42 ? -7.217 -6.264 -24.428 1 96.81 42 TYR B C 1
ATOM 8817 O O . TYR B 1 42 ? -6.923 -6.518 -23.258 1 96.81 42 TYR B O 1
ATOM 8825 N N . VAL B 1 43 ? -6.852 -6.979 -25.488 1 96.84 43 VAL B N 1
ATOM 8826 C CA . VAL B 1 43 ? -6.134 -8.232 -25.272 1 96.84 43 VAL B CA 1
ATOM 8827 C C . VAL B 1 43 ? -4.919 -8.297 -26.194 1 96.84 43 VAL B C 1
ATOM 8829 O O . VAL B 1 43 ? -5.002 -7.928 -27.368 1 96.84 43 VAL B O 1
ATOM 8832 N N . ASN B 1 44 ? -3.789 -8.577 -25.625 1 96.66 44 ASN B N 1
ATOM 8833 C CA . ASN B 1 44 ? -2.652 -9.078 -26.389 1 96.66 44 ASN B CA 1
ATOM 8834 C C . ASN B 1 44 ? -2.717 -10.593 -26.564 1 96.66 44 ASN B C 1
ATOM 8836 O O . ASN B 1 44 ? -2.355 -11.343 -25.656 1 96.66 44 ASN B O 1
ATOM 8840 N N . HIS B 1 45 ? -3.025 -10.998 -27.684 1 95.97 45 HIS B N 1
ATOM 8841 C CA . HIS B 1 45 ? -3.335 -12.401 -27.931 1 95.97 45 HIS B CA 1
ATOM 8842 C C . HIS B 1 45 ? -2.105 -13.28 -27.733 1 95.97 45 HIS B C 1
ATOM 8844 O O . HIS B 1 45 ? -1.031 -12.981 -28.262 1 95.97 45 HIS B O 1
ATOM 8850 N N . PRO B 1 46 ? -2.254 -14.402 -27.039 1 95.9 46 PRO B N 1
ATOM 8851 C CA . PRO B 1 46 ? -1.138 -15.305 -26.744 1 95.9 46 PRO B CA 1
ATOM 8852 C C . PRO B 1 46 ? -0.465 -15.842 -28.005 1 95.9 46 PRO B C 1
ATOM 8854 O O . PRO B 1 46 ? 0.753 -16.039 -28.022 1 95.9 46 PRO B O 1
ATOM 8857 N N . ALA B 1 47 ? -1.243 -16.099 -29.064 1 96.5 47 ALA B N 1
ATOM 8858 C CA . ALA B 1 47 ? -0.688 -16.653 -30.296 1 96.5 47 ALA B CA 1
ATOM 8859 C C . ALA B 1 47 ? 0.396 -15.743 -30.866 1 96.5 47 ALA B C 1
ATOM 8861 O O . ALA B 1 47 ? 1.43 -16.22 -31.341 1 96.5 47 ALA B O 1
ATOM 8862 N N . LYS B 1 48 ? 0.119 -14.49 -30.818 1 94.82 48 LYS B N 1
ATOM 8863 C CA . LYS B 1 48 ? 1.096 -13.527 -31.316 1 94.82 48 LYS B CA 1
ATOM 8864 C C . LYS B 1 48 ? 2.334 -13.488 -30.425 1 94.82 48 LYS B C 1
ATOM 8866 O O . LYS B 1 48 ? 3.456 -13.348 -30.917 1 94.82 48 LYS B O 1
ATOM 8871 N N . LEU B 1 49 ? 2.131 -13.57 -29.189 1 95.15 49 LEU B N 1
ATOM 8872 C CA . LEU B 1 49 ? 3.225 -13.534 -28.224 1 95.15 49 LEU B CA 1
ATOM 8873 C C . LEU B 1 49 ? 4.109 -14.77 -28.358 1 95.15 49 LEU B C 1
ATOM 8875 O O . LEU B 1 49 ? 5.336 -14.669 -28.308 1 95.15 49 LEU B O 1
ATOM 8879 N N . PHE B 1 50 ? 3.52 -15.911 -28.547 1 96.8 50 PHE B N 1
ATOM 8880 C CA . PHE B 1 50 ? 4.269 -17.158 -28.651 1 96.8 50 PHE B CA 1
ATOM 8881 C C . PHE B 1 50 ? 4.946 -17.271 -30.011 1 96.8 50 PHE B C 1
ATOM 8883 O O . PHE B 1 50 ? 5.964 -17.952 -30.149 1 96.8 50 PHE B O 1
ATOM 8890 N N . ALA B 1 51 ? 4.335 -16.634 -31.014 1 96.59 51 ALA B N 1
ATOM 8891 C CA . ALA B 1 51 ? 5.006 -16.566 -32.309 1 96.59 51 ALA B CA 1
ATOM 8892 C C . ALA B 1 51 ? 6.365 -15.883 -32.187 1 96.59 51 ALA B C 1
ATOM 8894 O O . ALA B 1 51 ? 7.316 -16.251 -32.881 1 96.59 51 ALA B O 1
ATOM 8895 N N . LEU B 1 52 ? 6.4 -14.938 -31.301 1 96.09 52 LEU B N 1
ATOM 8896 C CA . LEU B 1 52 ? 7.665 -14.252 -31.059 1 96.09 52 LEU B CA 1
ATOM 8897 C C . LEU B 1 52 ? 8.689 -15.201 -30.444 1 96.09 52 LEU B C 1
ATOM 8899 O O . LEU B 1 52 ? 9.889 -15.075 -30.699 1 96.09 52 LEU B O 1
ATOM 8903 N N . ASP B 1 53 ? 8.266 -16.122 -29.637 1 97.12 53 ASP B N 1
ATOM 8904 C CA . ASP B 1 53 ? 9.169 -17.091 -29.022 1 97.12 53 ASP B CA 1
ATOM 8905 C C . ASP B 1 53 ? 9.84 -17.964 -30.079 1 97.12 53 ASP B C 1
ATOM 8907 O O . ASP B 1 53 ? 11.035 -18.252 -29.986 1 97.12 53 ASP B O 1
ATOM 8911 N N . TRP B 1 54 ? 9.069 -18.336 -31.087 1 97.39 54 TRP B N 1
ATOM 8912 C CA . TRP B 1 54 ? 9.588 -19.153 -32.179 1 97.39 54 TRP B CA 1
ATOM 8913 C C . TRP B 1 54 ? 10.642 -18.392 -32.975 1 97.39 54 TRP B C 1
ATOM 8915 O O . TRP B 1 54 ? 11.592 -18.989 -33.488 1 97.39 54 TRP B O 1
ATOM 8925 N N . ALA B 1 55 ? 10.402 -17.08 -33.018 1 97.3 55 ALA B N 1
ATOM 8926 C CA . ALA B 1 55 ? 11.22 -16.258 -33.907 1 97.3 55 ALA B CA 1
ATOM 8927 C C . ALA B 1 55 ? 12.412 -15.664 -33.162 1 97.3 55 ALA B C 1
ATOM 8929 O O . ALA B 1 55 ? 13.19 -14.896 -33.735 1 97.3 55 ALA B O 1
ATOM 8930 N N . ASN B 1 56 ? 12.563 -15.928 -31.941 1 96.51 56 ASN B N 1
ATOM 8931 C CA . ASN B 1 56 ? 13.639 -15.398 -31.11 1 96.51 56 ASN B CA 1
ATOM 8932 C C . ASN B 1 56 ? 14.718 -16.446 -30.854 1 96.51 56 ASN B C 1
ATOM 8934 O O . ASN B 1 56 ? 14.481 -17.427 -30.146 1 96.51 56 ASN B O 1
ATOM 8938 N N . PRO B 1 57 ? 15.853 -16.242 -31.3 1 95.49 57 PRO B N 1
ATOM 8939 C CA . PRO B 1 57 ? 16.907 -17.255 -31.204 1 95.49 57 PRO B CA 1
ATOM 8940 C C . PRO B 1 57 ? 17.276 -17.588 -29.76 1 95.49 57 PRO B C 1
ATOM 8942 O O . PRO B 1 57 ? 17.618 -18.733 -29.454 1 95.49 57 PRO B O 1
ATOM 8945 N N . LEU B 1 58 ? 17.191 -16.599 -28.857 1 93.69 58 LEU B N 1
ATOM 8946 C CA . LEU B 1 58 ? 17.55 -16.827 -27.462 1 93.69 58 LEU B CA 1
ATOM 8947 C C . LEU B 1 58 ? 16.477 -17.646 -26.751 1 93.69 58 LEU B C 1
ATOM 8949 O O . LEU B 1 58 ? 16.762 -18.323 -25.761 1 93.69 58 LEU B O 1
ATOM 8953 N N . VAL B 1 59 ? 15.271 -17.631 -27.262 1 95.77 59 VAL B N 1
ATOM 8954 C CA . VAL B 1 59 ? 14.154 -18.305 -26.608 1 95.77 59 VAL B CA 1
ATOM 8955 C C . VAL B 1 59 ? 13.907 -19.658 -27.272 1 95.77 59 VAL B C 1
ATOM 8957 O O . VAL B 1 59 ? 13.758 -20.673 -26.589 1 95.77 59 VAL B O 1
ATOM 8960 N N . ARG B 1 60 ? 13.919 -19.722 -28.569 1 97.31 60 ARG B N 1
ATOM 8961 C CA . ARG B 1 60 ? 13.57 -20.913 -29.337 1 97.31 60 ARG B CA 1
ATOM 8962 C C . ARG B 1 60 ? 14.509 -22.069 -29.01 1 97.31 60 ARG B C 1
ATOM 8964 O O . ARG B 1 60 ? 14.086 -23.227 -28.972 1 97.31 60 ARG B O 1
ATOM 8971 N N . LYS B 1 61 ? 15.717 -21.781 -28.771 1 94.42 61 LYS B N 1
ATOM 8972 C CA . LYS B 1 61 ? 16.706 -22.823 -28.512 1 94.42 61 LYS B CA 1
ATOM 8973 C C . LYS B 1 61 ? 16.408 -23.552 -27.205 1 94.42 61 LYS B C 1
ATOM 8975 O O . LYS B 1 61 ? 16.832 -24.694 -27.015 1 94.42 61 LYS B O 1
ATOM 8980 N N . GLU B 1 62 ? 15.644 -22.923 -26.337 1 94.32 62 GLU B N 1
ATOM 8981 C CA . GLU B 1 62 ? 15.355 -23.482 -25.02 1 94.32 62 GLU B CA 1
ATOM 8982 C C . GLU B 1 62 ? 14.022 -24.225 -25.015 1 94.32 62 GLU B C 1
ATOM 8984 O O . GLU B 1 62 ? 13.678 -24.886 -24.034 1 94.32 62 GLU B O 1
ATOM 8989 N N . MET B 1 63 ? 13.257 -24.291 -26.073 1 96.11 63 MET B N 1
ATOM 8990 C CA . MET B 1 63 ? 11.901 -24.829 -26.1 1 96.11 63 MET B CA 1
ATOM 8991 C C . MET B 1 63 ? 11.921 -26.352 -26.183 1 96.11 63 MET B C 1
ATOM 8993 O O . MET B 1 63 ? 12.667 -26.925 -26.979 1 96.11 63 MET B O 1
ATOM 8997 N N . GLN B 1 64 ? 11.201 -26.943 -25.266 1 93.92 64 GLN B N 1
ATOM 8998 C CA . GLN B 1 64 ? 10.914 -28.373 -25.287 1 93.92 64 GLN B CA 1
ATOM 8999 C C . GLN B 1 64 ? 9.543 -28.651 -25.897 1 93.92 64 GLN B C 1
ATOM 9001 O O . GLN B 1 64 ? 8.515 -28.39 -25.27 1 93.92 64 GLN B O 1
ATOM 9006 N N . LEU B 1 65 ? 9.493 -29.325 -27.014 1 93.75 65 LEU B N 1
ATOM 9007 C CA . LEU B 1 65 ? 8.259 -29.421 -27.786 1 93.75 65 LEU B CA 1
ATOM 9008 C C . LEU B 1 65 ? 7.527 -30.723 -27.48 1 93.75 65 LEU B C 1
ATOM 9010 O O . LEU B 1 65 ? 6.337 -30.855 -27.775 1 93.75 65 LEU B O 1
ATOM 9014 N N . TYR B 1 66 ? 8.239 -31.756 -26.882 1 93.99 66 TYR B N 1
ATOM 9015 C CA . TYR B 1 66 ? 7.655 -33.073 -26.652 1 93.99 66 TYR B CA 1
ATOM 9016 C C . TYR B 1 66 ? 7.766 -33.469 -25.185 1 93.99 66 TYR B C 1
ATOM 9018 O O . TYR B 1 66 ? 8.71 -33.072 -24.497 1 93.99 66 TYR B O 1
ATOM 9026 N N . PRO B 1 67 ? 6.759 -34.218 -24.717 1 94.07 67 PRO B N 1
ATOM 9027 C CA . PRO B 1 67 ? 6.873 -34.719 -23.345 1 94.07 67 PRO B CA 1
ATOM 9028 C C . PRO B 1 67 ? 7.976 -35.764 -23.188 1 94.07 67 PRO B C 1
ATOM 9030 O O . PRO B 1 67 ? 8.466 -36.304 -24.183 1 94.07 67 PRO B O 1
ATOM 9033 N N . GLU B 1 68 ? 8.348 -35.947 -21.993 1 92.76 68 GLU B N 1
ATOM 9034 C CA . GLU B 1 68 ? 9.318 -36.993 -21.682 1 92.76 68 GLU B CA 1
ATOM 9035 C C . GLU B 1 68 ? 8.627 -38.243 -21.145 1 92.76 68 GLU B C 1
ATOM 9037 O O . GLU B 1 68 ? 7.907 -38.18 -20.147 1 92.76 68 GLU B O 1
ATOM 9042 N N . PHE B 1 69 ? 8.635 -39.393 -21.915 1 84.87 69 PHE B N 1
ATOM 9043 C CA . PHE B 1 69 ? 7.959 -40.627 -21.533 1 84.87 69 PHE B CA 1
ATOM 9044 C C . PHE B 1 69 ? 8.735 -41.355 -20.442 1 84.87 69 PHE B C 1
ATOM 9046 O O . PHE B 1 69 ? 8.155 -42.106 -19.656 1 84.87 69 PHE B O 1
ATOM 9053 N N . ASN B 1 70 ? 10.044 -41.447 -20.677 1 67.45 70 ASN B N 1
ATOM 9054 C CA . ASN B 1 70 ? 10.818 -42.368 -19.851 1 67.45 70 ASN B CA 1
ATOM 9055 C C . ASN B 1 70 ? 11.254 -41.715 -18.542 1 67.45 70 ASN B C 1
ATOM 9057 O O . ASN B 1 70 ? 11.23 -40.489 -18.417 1 67.45 70 ASN B O 1
ATOM 9061 N N . LYS B 1 71 ? 11.946 -42.512 -17.67 1 60.47 71 LYS B N 1
ATOM 9062 C CA . LYS B 1 71 ? 12.518 -42.883 -16.379 1 60.47 71 LYS B CA 1
ATOM 9063 C C . LYS B 1 71 ? 13.634 -41.924 -15.976 1 60.47 71 LYS B C 1
ATOM 9065 O O . LYS B 1 71 ? 14.498 -41.591 -16.79 1 60.47 71 LYS B O 1
ATOM 9070 N N . GLY B 1 72 ? 13.331 -40.896 -15.403 1 73.43 72 GLY B N 1
ATOM 9071 C CA . GLY B 1 72 ? 14.299 -40.039 -14.735 1 73.43 72 GLY B CA 1
ATOM 9072 C C . GLY B 1 72 ? 13.676 -39.142 -13.683 1 73.43 72 GLY B C 1
ATOM 9073 O O . GLY B 1 72 ? 12.587 -39.43 -13.18 1 73.43 72 GLY B O 1
ATOM 9074 N N . ALA B 1 73 ? 14.371 -38.107 -13.484 1 89.42 73 ALA B N 1
ATOM 9075 C CA . ALA B 1 73 ? 13.954 -37.177 -12.439 1 89.42 73 ALA B CA 1
ATOM 9076 C C . ALA B 1 73 ? 12.842 -36.257 -12.935 1 89.42 73 ALA B C 1
ATOM 9078 O O . ALA B 1 73 ? 12.847 -35.836 -14.094 1 89.42 73 ALA B O 1
ATOM 9079 N N . MET B 1 74 ? 11.8 -36.13 -12.275 1 94.72 74 MET B N 1
ATOM 9080 C CA . MET B 1 74 ? 10.701 -35.217 -12.578 1 94.72 74 MET B CA 1
ATOM 9081 C C . MET B 1 74 ? 11.02 -33.805 -12.099 1 94.72 74 MET B C 1
ATOM 9083 O O . MET B 1 74 ? 11.151 -33.567 -10.897 1 94.72 74 MET B O 1
ATOM 9087 N N . SER B 1 75 ? 11.222 -32.896 -13.039 1 94.82 75 SER B N 1
ATOM 9088 C CA . SER B 1 75 ? 11.583 -31.541 -12.636 1 94.82 75 SER B CA 1
ATOM 9089 C C . SER B 1 75 ? 10.825 -30.501 -13.455 1 94.82 75 SER B C 1
ATOM 9091 O O . SER B 1 75 ? 10.84 -29.313 -13.125 1 94.82 75 SER B O 1
ATOM 9093 N N . GLU B 1 76 ? 10.178 -30.964 -14.537 1 95.5 76 GLU B N 1
ATOM 9094 C CA . GLU B 1 76 ? 9.459 -30.064 -15.433 1 95.5 76 GLU B CA 1
ATOM 9095 C C . GLU B 1 76 ? 8.027 -30.539 -15.66 1 95.5 76 GLU B C 1
ATOM 9097 O O . GLU B 1 76 ? 7.694 -31.688 -15.362 1 95.5 76 GLU B O 1
ATOM 9102 N N . MET B 1 77 ? 7.245 -29.752 -16.301 1 94.27 77 MET B N 1
ATOM 9103 C CA . MET B 1 77 ? 5.852 -30.098 -16.57 1 94.27 77 MET B CA 1
ATOM 9104 C C . MET B 1 77 ? 5.758 -31.22 -17.598 1 94.27 77 MET B C 1
ATOM 9106 O O . MET B 1 77 ? 4.849 -32.049 -17.537 1 94.27 77 MET B O 1
ATOM 9110 N N . TRP B 1 78 ? 6.67 -31.227 -18.51 1 95.34 78 TRP B N 1
ATOM 9111 C CA . TRP B 1 78 ? 6.609 -32.243 -19.555 1 95.34 78 TRP B CA 1
ATOM 9112 C C . TRP B 1 78 ? 7.03 -33.606 -19.016 1 95.34 78 TRP B C 1
ATOM 9114 O O . TRP B 1 78 ? 7.025 -34.598 -19.748 1 95.34 78 TRP B O 1
ATOM 9124 N N . HIS B 1 79 ? 7.451 -33.692 -17.732 1 94.33 79 HIS B N 1
ATOM 9125 C CA . HIS B 1 79 ? 7.717 -34.959 -17.06 1 94.33 79 HIS B CA 1
ATOM 9126 C C . HIS B 1 79 ? 6.462 -35.495 -16.38 1 94.33 79 HIS B C 1
ATOM 9128 O O . HIS B 1 79 ? 6.417 -36.661 -15.982 1 94.33 79 HIS B O 1
ATOM 9134 N N . GLY B 1 80 ? 5.416 -34.638 -16.203 1 94.37 80 GLY B N 1
ATOM 9135 C CA . GLY B 1 80 ? 4.206 -35.02 -15.493 1 94.37 80 GLY B CA 1
ATOM 9136 C C . GLY B 1 80 ? 3.341 -35.995 -16.269 1 94.37 80 GLY B C 1
ATOM 9137 O O . GLY B 1 80 ? 3.354 -36 -17.502 1 94.37 80 GLY B O 1
ATOM 9138 N N . GLU B 1 81 ? 2.556 -36.7 -15.584 1 94.72 81 GLU B N 1
ATOM 9139 C CA . GLU B 1 81 ? 1.735 -37.745 -16.188 1 94.72 81 GLU B CA 1
ATOM 9140 C C . GLU B 1 81 ? 0.644 -37.148 -17.073 1 94.72 81 GLU B C 1
ATOM 9142 O O . GLU B 1 81 ? 0.188 -37.788 -18.023 1 94.72 81 GLU B O 1
ATOM 9147 N N . LYS B 1 82 ? 0.27 -35.962 -16.792 1 95.89 82 LYS B N 1
ATOM 9148 C CA . LYS B 1 82 ? -0.766 -35.373 -17.635 1 95.89 82 LYS B CA 1
ATOM 9149 C C . LYS B 1 82 ? -0.299 -35.262 -19.084 1 95.89 82 LYS B C 1
ATOM 9151 O O . LYS B 1 82 ? -1.005 -35.682 -20.003 1 95.89 82 LYS B O 1
ATOM 9156 N N . TRP B 1 83 ? 0.847 -34.69 -19.216 1 94.7 83 TRP B N 1
ATOM 9157 C CA . TRP B 1 83 ? 1.37 -34.498 -20.565 1 94.7 83 TRP B CA 1
ATOM 9158 C C . TRP B 1 83 ? 1.838 -35.822 -21.16 1 94.7 83 TRP B C 1
ATOM 9160 O O . TRP B 1 83 ? 1.589 -36.105 -22.334 1 94.7 83 TRP B O 1
ATOM 9170 N N . ALA B 1 84 ? 2.411 -36.664 -20.355 1 91.18 84 ALA B N 1
ATOM 9171 C CA . ALA B 1 84 ? 3.091 -37.863 -20.837 1 91.18 84 ALA B CA 1
ATOM 9172 C C . ALA B 1 84 ? 2.101 -39.004 -21.057 1 91.18 84 ALA B C 1
ATOM 9174 O O . ALA B 1 84 ? 2.318 -39.866 -21.911 1 91.18 84 ALA B O 1
ATOM 9175 N N . LYS B 1 85 ? 0.975 -38.973 -20.296 1 90.88 85 LYS B N 1
ATOM 9176 C CA . LYS B 1 85 ? 0.127 -40.161 -20.334 1 90.88 85 LYS B CA 1
ATOM 9177 C C . LYS B 1 85 ? -1.334 -39.786 -20.565 1 90.88 85 LYS B C 1
ATOM 9179 O O . LYS B 1 85 ? -2.033 -40.441 -21.341 1 90.88 85 LYS B O 1
ATOM 9184 N N . GLU B 1 86 ? -1.799 -38.748 -19.915 1 92.99 86 GLU B N 1
ATOM 9185 C CA . GLU B 1 86 ? -3.232 -38.479 -19.857 1 92.99 86 GLU B CA 1
ATOM 9186 C C . GLU B 1 86 ? -3.725 -37.832 -21.148 1 92.99 86 GLU B C 1
ATOM 9188 O O . GLU B 1 86 ? -4.871 -38.037 -21.553 1 92.99 86 GLU B O 1
ATOM 9193 N N . ILE B 1 87 ? -2.976 -37.08 -21.79 1 93.68 87 ILE B N 1
ATOM 9194 C CA . ILE B 1 87 ? -3.397 -36.34 -22.975 1 93.68 87 ILE B CA 1
ATOM 9195 C C . ILE B 1 87 ? -3.568 -37.301 -24.149 1 93.68 87 ILE B C 1
ATOM 9197 O O . ILE B 1 87 ? -2.681 -38.11 -24.432 1 93.68 87 ILE B O 1
ATOM 9201 N N . PRO B 1 88 ? -4.647 -37.179 -24.766 1 90.56 88 PRO B N 1
ATOM 9202 C CA . PRO B 1 88 ? -4.872 -38.046 -25.925 1 90.56 88 PRO B CA 1
ATOM 9203 C C . PRO B 1 88 ? -3.919 -37.747 -27.08 1 90.56 88 PRO B C 1
ATOM 9205 O O . PRO B 1 88 ? -3.495 -36.601 -27.254 1 90.56 88 PRO B O 1
ATOM 9208 N N . PRO B 1 89 ? -3.682 -38.702 -27.856 1 88.62 89 PRO B N 1
ATOM 9209 C CA . PRO B 1 89 ? -2.738 -38.547 -28.966 1 88.62 89 PRO B CA 1
ATOM 9210 C C . PRO B 1 89 ? -3.133 -37.425 -29.923 1 88.62 89 PRO B C 1
ATOM 9212 O O . PRO B 1 89 ? -2.265 -36.723 -30.449 1 88.62 89 PRO B O 1
ATOM 9215 N N . ASP B 1 90 ? -4.419 -37.175 -30.053 1 88 90 ASP B N 1
ATOM 9216 C CA . ASP B 1 90 ? -4.895 -36.17 -30.998 1 88 90 ASP B CA 1
ATOM 9217 C C . ASP B 1 90 ? -4.588 -34.759 -30.5 1 88 90 ASP B C 1
ATOM 9219 O O . ASP B 1 90 ? -4.639 -33.798 -31.271 1 88 90 ASP B O 1
ATOM 9223 N N . GLU B 1 91 ? -4.202 -34.681 -29.243 1 91.97 91 GLU B N 1
ATOM 9224 C CA . GLU B 1 91 ? -3.889 -33.372 -28.677 1 91.97 91 GLU B CA 1
ATOM 9225 C C . GLU B 1 91 ? -2.383 -33.188 -28.512 1 91.97 91 GLU B C 1
ATOM 9227 O O . GLU B 1 91 ? -1.929 -32.158 -28.008 1 91.97 91 GLU B O 1
ATOM 9232 N N . MET B 1 92 ? -1.679 -34.17 -28.982 1 93.44 92 MET B N 1
ATOM 9233 C CA . MET B 1 92 ? -0.224 -34.058 -29.008 1 93.44 92 MET B CA 1
ATOM 9234 C C . MET B 1 92 ? 0.259 -33.551 -30.363 1 93.44 92 MET B C 1
ATOM 9236 O O . MET B 1 92 ? -0.536 -33.394 -31.291 1 93.44 92 MET B O 1
ATOM 9240 N N . THR B 1 93 ? 1.534 -33.227 -30.398 1 94.53 93 THR B N 1
ATOM 9241 C CA . THR B 1 93 ? 2.088 -32.778 -31.671 1 94.53 93 THR B CA 1
ATOM 9242 C C . THR B 1 93 ? 1.797 -33.79 -32.775 1 94.53 93 THR B C 1
ATOM 9244 O O . THR B 1 93 ? 2.101 -34.976 -32.633 1 94.53 93 THR B O 1
ATOM 9247 N N . PRO B 1 94 ? 1.272 -33.359 -33.878 1 94.33 94 PRO B N 1
ATOM 9248 C CA . PRO B 1 94 ? 0.72 -34.288 -34.867 1 94.33 94 PRO B CA 1
ATOM 9249 C C . PRO B 1 94 ? 1.793 -34.9 -35.764 1 94.33 94 PRO B C 1
ATOM 9251 O O . PRO B 1 94 ? 1.533 -35.887 -36.458 1 94.33 94 PRO B O 1
ATOM 9254 N N . MET B 1 95 ? 3.008 -34.302 -35.781 1 93.79 95 MET B N 1
ATOM 9255 C CA . MET B 1 95 ? 3.961 -34.824 -36.757 1 93.79 95 MET B CA 1
ATOM 9256 C C . MET B 1 95 ? 5.395 -34.628 -36.276 1 93.79 95 MET B C 1
ATOM 9258 O O . MET B 1 95 ? 5.639 -33.886 -35.323 1 93.79 95 MET B O 1
ATOM 9262 N N . TRP B 1 96 ? 6.237 -35.361 -36.82 1 93.74 96 TRP B N 1
ATOM 9263 C CA . TRP B 1 96 ? 7.681 -35.191 -36.688 1 93.74 96 TRP B CA 1
ATOM 9264 C C . TRP B 1 96 ? 8.288 -34.671 -37.987 1 93.74 96 TRP B C 1
ATOM 9266 O O . TRP B 1 96 ? 8.025 -35.211 -39.063 1 93.74 96 TRP B O 1
ATOM 9276 N N . TYR B 1 97 ? 9.004 -33.615 -37.78 1 90.91 97 TYR B N 1
ATOM 9277 C CA . TYR B 1 97 ? 9.701 -33.004 -38.906 1 90.91 97 TYR B CA 1
ATOM 9278 C C . TYR B 1 97 ? 11.19 -33.325 -38.865 1 90.91 97 TYR B C 1
ATOM 9280 O O . TYR B 1 97 ? 11.89 -32.935 -37.928 1 90.91 97 TYR B O 1
ATOM 9288 N N . ASP B 1 98 ? 11.678 -34.07 -39.83 1 86.08 98 ASP B N 1
ATOM 9289 C CA . ASP B 1 98 ? 13.096 -34.402 -39.924 1 86.08 98 ASP B CA 1
ATOM 9290 C C . ASP B 1 98 ? 13.842 -33.386 -40.786 1 86.08 98 ASP B C 1
ATOM 9292 O O . ASP B 1 98 ? 13.951 -33.556 -42.002 1 86.08 98 ASP B O 1
ATOM 9296 N N . TRP B 1 99 ? 14.35 -32.417 -40.185 1 76.27 99 TRP B N 1
ATOM 9297 C CA . TRP B 1 99 ? 14.992 -31.363 -40.964 1 76.27 99 TRP B CA 1
ATOM 9298 C C . TRP B 1 99 ? 16.462 -31.686 -41.21 1 76.27 99 TRP B C 1
ATOM 9300 O O . TRP B 1 99 ? 17.138 -30.99 -41.971 1 76.27 99 TRP B O 1
ATOM 9310 N N . THR B 1 100 ? 16.985 -32.751 -40.545 1 69.59 100 THR B N 1
ATOM 9311 C CA . THR B 1 100 ? 18.397 -33.094 -40.672 1 69.59 100 THR B CA 1
ATOM 9312 C C . THR B 1 100 ? 18.657 -33.84 -41.977 1 69.59 100 THR B C 1
ATOM 9314 O O . THR B 1 100 ? 19.787 -33.866 -42.469 1 69.59 100 THR B O 1
ATOM 9317 N N . ARG B 1 101 ? 17.711 -34.541 -42.533 1 68.88 101 ARG B N 1
ATOM 9318 C CA . ARG B 1 101 ? 17.889 -35.296 -43.769 1 68.88 101 ARG B CA 1
ATOM 9319 C C . ARG B 1 101 ? 17.62 -34.42 -44.989 1 68.88 101 ARG B C 1
ATOM 9321 O O . ARG B 1 101 ? 16.802 -33.5 -44.93 1 68.88 101 ARG B O 1
ATOM 9328 N N . PRO B 1 102 ? 18.575 -34.62 -45.982 1 65.72 102 PRO B N 1
ATOM 9329 C CA . PRO B 1 102 ? 18.305 -33.907 -47.233 1 65.72 102 PRO B CA 1
ATOM 9330 C C . PRO B 1 102 ? 16.89 -34.147 -47.754 1 65.72 102 PRO B C 1
ATOM 9332 O O . PRO B 1 102 ? 16.419 -35.287 -47.771 1 65.72 102 PRO B O 1
ATOM 9335 N N . GLY B 1 103 ? 16.012 -33.148 -48.195 1 64.63 103 GLY B N 1
ATOM 9336 C CA . GLY B 1 103 ? 14.649 -33.192 -48.702 1 64.63 103 GLY B CA 1
ATOM 9337 C C . GLY B 1 103 ? 13.603 -33.046 -47.613 1 64.63 103 GLY B C 1
ATOM 9338 O O . GLY B 1 103 ? 12.425 -32.827 -47.902 1 64.63 103 GLY B O 1
ATOM 9339 N N . SER B 1 104 ? 13.901 -32.889 -46.244 1 77.13 104 SER B N 1
ATOM 9340 C CA . SER B 1 104 ? 13.028 -32.7 -45.09 1 77.13 104 SER B CA 1
ATOM 9341 C C . SER B 1 104 ? 11.752 -33.525 -45.222 1 77.13 104 SER B C 1
ATOM 9343 O O . SER B 1 104 ? 11.151 -33.58 -46.297 1 77.13 104 SER B O 1
ATOM 9345 N N . LYS B 1 105 ? 11.392 -34.496 -44.429 1 87.9 105 LYS B N 1
ATOM 9346 C CA . LYS B 1 105 ? 10.208 -35.347 -44.503 1 87.9 105 LYS B CA 1
ATOM 9347 C C . LYS B 1 105 ? 9.294 -35.122 -43.302 1 87.9 105 LYS B C 1
ATOM 9349 O O . LYS B 1 105 ? 9.768 -34.858 -42.195 1 87.9 105 LYS B O 1
ATOM 9354 N N . HIS B 1 106 ? 8.015 -35.239 -43.627 1 92.98 106 HIS B N 1
ATOM 9355 C CA . HIS B 1 106 ? 6.988 -35.106 -42.599 1 92.98 106 HIS B CA 1
ATOM 9356 C C . HIS B 1 106 ? 6.37 -36.459 -42.26 1 92.98 106 HIS B C 1
ATOM 9358 O O . HIS B 1 106 ? 5.871 -37.157 -43.146 1 92.98 106 HIS B O 1
ATOM 9364 N N . PHE B 1 107 ? 6.482 -36.841 -41.091 1 94.34 107 PHE B N 1
ATOM 9365 C CA . PHE B 1 107 ? 5.818 -38.051 -40.62 1 94.34 107 PHE B CA 1
ATOM 9366 C C . PHE B 1 107 ? 4.648 -37.706 -39.706 1 94.34 107 PHE B C 1
ATOM 9368 O O . PHE B 1 107 ? 4.837 -37.106 -38.646 1 94.34 107 PHE B O 1
ATOM 9375 N N . TYR B 1 108 ? 3.488 -37.997 -40.015 1 95.13 108 TYR B N 1
ATOM 9376 C CA . TYR B 1 108 ? 2.294 -37.681 -39.239 1 95.13 108 TYR B CA 1
ATOM 9377 C C . TYR B 1 108 ? 1.841 -38.884 -38.421 1 95.13 108 TYR B C 1
ATOM 9379 O O . TYR B 1 108 ? 2.117 -40.029 -38.784 1 95.13 108 TYR B O 1
ATOM 9387 N N . VAL B 1 109 ? 1.165 -38.652 -37.389 1 94.33 109 VAL B N 1
ATOM 9388 C CA . VAL B 1 109 ? 0.545 -39.712 -36.601 1 94.33 109 VAL B CA 1
ATOM 9389 C C . VAL B 1 109 ? -0.565 -40.377 -37.41 1 94.33 109 VAL B C 1
ATOM 9391 O O . VAL B 1 109 ? -1.131 -39.765 -38.319 1 94.33 109 VAL B O 1
ATOM 9394 N N . HIS B 1 110 ? -0.783 -41.652 -37.189 1 92.72 110 HIS B N 1
ATOM 9395 C CA . HIS B 1 110 ? -1.845 -42.467 -37.766 1 92.72 110 HIS B CA 1
ATOM 9396 C C . HIS B 1 110 ? -1.582 -42.752 -39.241 1 92.72 110 HIS B C 1
ATOM 9398 O O . HIS B 1 110 ? -2.491 -43.155 -39.972 1 92.72 110 HIS B O 1
ATOM 9404 N N . GLU B 1 111 ? -0.399 -42.434 -39.683 1 93.91 111 GLU B N 1
ATOM 9405 C CA . GLU B 1 111 ? -0.022 -42.781 -41.05 1 93.91 111 GLU B CA 1
ATOM 9406 C C . GLU B 1 111 ? 0.904 -43.994 -41.076 1 93.91 111 GLU B C 1
ATOM 9408 O O . GLU B 1 111 ? 1.773 -44.137 -40.213 1 93.91 111 GLU B O 1
ATOM 9413 N N . ILE B 1 112 ? 0.713 -44.801 -42.049 1 93.88 112 ILE B N 1
ATOM 9414 C CA . ILE B 1 112 ? 1.622 -45.926 -42.244 1 93.88 112 ILE B CA 1
ATOM 9415 C C . ILE B 1 112 ? 3.01 -45.409 -42.617 1 93.88 112 ILE B C 1
ATOM 9417 O O . ILE B 1 112 ? 3.146 -44.568 -43.509 1 93.88 112 ILE B O 1
ATOM 9421 N N . THR B 1 113 ? 3.967 -45.906 -41.933 1 94.94 113 THR B N 1
ATOM 9422 C CA . THR B 1 113 ? 5.351 -45.48 -42.11 1 94.94 113 THR B CA 1
ATOM 9423 C C . THR B 1 113 ? 6.28 -46.687 -42.204 1 94.94 113 THR B C 1
ATOM 9425 O O . THR B 1 113 ? 6.141 -47.646 -41.442 1 94.94 113 THR B O 1
ATOM 9428 N N . GLU B 1 114 ? 7.141 -46.608 -43.134 1 95.11 114 GLU B N 1
ATOM 9429 C CA . GLU B 1 114 ? 8.127 -47.673 -43.29 1 95.11 114 GLU B CA 1
ATOM 9430 C C . GLU B 1 114 ? 9.413 -47.349 -42.534 1 95.11 114 GLU B C 1
ATOM 9432 O O . GLU B 1 114 ? 9.901 -46.217 -42.585 1 95.11 114 GLU B O 1
ATOM 9437 N N . LEU B 1 115 ? 9.95 -48.318 -41.924 1 96.05 115 LEU B N 1
ATOM 9438 C CA . LEU B 1 115 ? 11.204 -48.165 -41.194 1 96.05 115 LEU B CA 1
ATOM 9439 C C . LEU B 1 115 ? 12.396 -48.492 -42.088 1 96.05 115 LEU B C 1
ATOM 9441 O O . LEU B 1 115 ? 12.221 -48.934 -43.226 1 96.05 115 LEU B O 1
ATOM 9445 N N . ASP B 1 116 ? 13.533 -48.26 -41.617 1 92.99 116 ASP B N 1
ATOM 9446 C CA . ASP B 1 116 ? 14.759 -48.473 -42.379 1 92.99 116 ASP B CA 1
ATOM 9447 C C . ASP B 1 116 ? 15.002 -49.96 -42.626 1 92.99 116 ASP B C 1
ATOM 9449 O O . ASP B 1 116 ? 15.709 -50.331 -43.565 1 92.99 116 ASP B O 1
ATOM 9453 N N . ASP B 1 117 ? 14.342 -50.87 -41.849 1 93.07 117 ASP B N 1
ATOM 9454 C CA . ASP B 1 117 ? 14.515 -52.308 -42.031 1 93.07 117 ASP B CA 1
ATOM 9455 C C . ASP B 1 117 ? 13.424 -52.883 -42.932 1 93.07 117 ASP B C 1
ATOM 9457 O O . ASP B 1 117 ? 13.347 -54.098 -43.125 1 93.07 117 ASP B O 1
ATOM 9461 N N . GLY B 1 118 ? 12.576 -52 -43.34 1 91.3 118 GLY B N 1
ATOM 9462 C CA . GLY B 1 118 ? 11.543 -52.44 -44.264 1 91.3 118 GLY B CA 1
ATOM 9463 C C . GLY B 1 118 ? 10.23 -52.768 -43.578 1 91.3 118 GLY B C 1
ATOM 9464 O O . GLY B 1 118 ? 9.216 -52.99 -44.243 1 91.3 118 GLY B O 1
ATOM 9465 N N . SER B 1 119 ? 10.323 -52.805 -42.293 1 93.52 119 SER B N 1
ATOM 9466 C CA . SER B 1 119 ? 9.088 -53.06 -41.559 1 93.52 119 SER B CA 1
ATOM 9467 C C . SER B 1 119 ? 8.194 -51.825 -41.533 1 93.52 119 SER B C 1
ATOM 9469 O O . SER B 1 119 ? 8.65 -50.717 -41.822 1 93.52 119 SER B O 1
ATOM 9471 N N . PHE B 1 120 ? 6.895 -52.066 -41.206 1 94.18 120 PHE B N 1
ATOM 9472 C CA . PHE B 1 120 ? 5.932 -50.971 -41.24 1 94.18 120 PHE B CA 1
ATOM 9473 C C . PHE B 1 120 ? 5.359 -50.71 -39.853 1 94.18 120 PHE B C 1
ATOM 9475 O O . PHE B 1 120 ? 5.135 -51.645 -39.081 1 94.18 120 PHE B O 1
ATOM 9482 N N . VAL B 1 121 ? 5.173 -49.403 -39.587 1 95.38 121 VAL B N 1
ATOM 9483 C CA . VAL B 1 121 ? 4.598 -49.011 -38.305 1 95.38 121 VAL B CA 1
ATOM 9484 C C . VAL B 1 121 ? 3.614 -47.861 -38.51 1 95.38 121 VAL B C 1
ATOM 9486 O O . VAL B 1 121 ? 3.587 -47.242 -39.577 1 95.38 121 VAL B O 1
ATOM 9489 N N . VAL B 1 122 ? 2.778 -47.629 -37.509 1 94.91 122 VAL B N 1
ATOM 9490 C CA . VAL B 1 122 ? 1.895 -46.468 -37.447 1 94.91 122 VAL B CA 1
ATOM 9491 C C . VAL B 1 122 ? 2.186 -45.665 -36.181 1 94.91 122 VAL B C 1
ATOM 9493 O O . VAL B 1 122 ? 1.811 -46.073 -35.079 1 94.91 122 VAL B O 1
ATOM 9496 N N . PRO B 1 123 ? 2.791 -44.502 -36.345 1 94.88 123 PRO B N 1
ATOM 9497 C CA . PRO B 1 123 ? 3.046 -43.665 -35.17 1 94.88 123 PRO B CA 1
ATOM 9498 C C . PRO B 1 123 ? 1.765 -43.116 -34.547 1 94.88 123 PRO B C 1
ATOM 9500 O O . PRO B 1 123 ? 0.846 -42.717 -35.266 1 94.88 123 PRO B O 1
ATOM 9503 N N . LEU B 1 124 ? 1.756 -43.053 -33.159 1 93.65 124 LEU B N 1
ATOM 9504 C CA . LEU B 1 124 ? 0.592 -42.552 -32.437 1 93.65 124 LEU B CA 1
ATOM 9505 C C . LEU B 1 124 ? 0.938 -41.287 -31.659 1 93.65 124 LEU B C 1
ATOM 9507 O O . LEU B 1 124 ? 0.116 -40.374 -31.552 1 93.65 124 LEU B O 1
ATOM 9511 N N . ARG B 1 125 ? 2.106 -41.298 -31.033 1 94.04 125 ARG B N 1
ATOM 9512 C CA . ARG B 1 125 ? 2.559 -40.178 -30.215 1 94.04 125 ARG B CA 1
ATOM 9513 C C . ARG B 1 125 ? 4.062 -39.965 -30.36 1 94.04 125 ARG B C 1
ATOM 9515 O O . ARG B 1 125 ? 4.806 -40.913 -30.621 1 94.04 125 ARG B O 1
ATOM 9522 N N . TRP B 1 126 ? 4.357 -38.727 -30.231 1 94.55 126 TRP B N 1
ATOM 9523 C CA . TRP B 1 126 ? 5.773 -38.372 -30.214 1 94.55 126 TRP B CA 1
ATOM 9524 C C . TRP B 1 126 ? 6.224 -37.998 -28.806 1 94.55 126 TRP B C 1
ATOM 9526 O O . TRP B 1 126 ? 5.487 -37.344 -28.065 1 94.55 126 TRP B O 1
ATOM 9536 N N . GLY B 1 127 ? 7.374 -38.397 -28.335 1 93.15 127 GLY B N 1
ATOM 9537 C CA . GLY B 1 127 ? 7.934 -38.06 -27.036 1 93.15 127 GLY B CA 1
ATOM 9538 C C . GLY B 1 127 ? 9.434 -38.274 -26.96 1 93.15 127 GLY B C 1
ATOM 9539 O O . GLY B 1 127 ? 10.04 -38.797 -27.898 1 93.15 127 GLY B O 1
ATOM 9540 N N . CYS B 1 128 ? 9.977 -37.753 -25.939 1 92.27 128 CYS B N 1
ATOM 9541 C CA . CYS B 1 128 ? 11.412 -37.911 -25.734 1 92.27 128 CYS B CA 1
ATOM 9542 C C . CYS B 1 128 ? 11.707 -39.115 -24.847 1 92.27 128 CYS B C 1
ATOM 9544 O O . CYS B 1 128 ? 10.976 -39.382 -23.892 1 92.27 128 CYS B O 1
ATOM 9546 N N . HIS B 1 129 ? 12.648 -39.817 -25.288 1 88.42 129 HIS B N 1
ATOM 9547 C CA . HIS B 1 129 ? 13.178 -40.951 -24.539 1 88.42 129 HIS B CA 1
ATOM 9548 C C . HIS B 1 129 ? 14.703 -40.956 -24.551 1 88.42 129 HIS B C 1
ATOM 9550 O O . HIS B 1 129 ? 15.319 -40.991 -25.618 1 88.42 129 HIS B O 1
ATOM 9556 N N . ASN B 1 130 ? 15.332 -40.954 -23.402 1 79.15 130 ASN B N 1
ATOM 9557 C CA . ASN B 1 130 ? 16.782 -40.977 -23.247 1 79.15 130 ASN B CA 1
ATOM 9558 C C . ASN B 1 130 ? 17.45 -39.867 -24.054 1 79.15 130 ASN B C 1
ATOM 9560 O O . ASN B 1 130 ? 18.384 -40.123 -24.816 1 79.15 130 ASN B O 1
ATOM 9564 N N . GLY B 1 131 ? 16.785 -38.706 -24.061 1 78.32 131 GLY B N 1
ATOM 9565 C CA . GLY B 1 131 ? 17.399 -37.525 -24.648 1 78.32 131 GLY B CA 1
ATOM 9566 C C . GLY B 1 131 ? 17.083 -37.358 -26.122 1 78.32 131 GLY B C 1
ATOM 9567 O O . GLY B 1 131 ? 17.473 -36.364 -26.738 1 78.32 131 GLY B O 1
ATOM 9568 N N . SER B 1 132 ? 16.433 -38.377 -26.713 1 87.55 132 SER B N 1
ATOM 9569 C CA . SER B 1 132 ? 16.078 -38.287 -28.126 1 87.55 132 SER B CA 1
ATOM 9570 C C . SER B 1 132 ? 14.576 -38.46 -28.33 1 87.55 132 SER B C 1
ATOM 9572 O O . SER B 1 132 ? 13.888 -39.018 -27.473 1 87.55 132 SER B O 1
ATOM 9574 N N . VAL B 1 133 ? 14.18 -37.984 -29.549 1 92.73 133 VAL B N 1
ATOM 9575 C CA . VAL B 1 133 ? 12.75 -38.061 -29.83 1 92.73 133 VAL B CA 1
ATOM 9576 C C . VAL B 1 133 ? 12.401 -39.451 -30.359 1 92.73 133 VAL B C 1
ATOM 9578 O O . VAL B 1 133 ? 13.147 -40.022 -31.159 1 92.73 133 VAL B O 1
ATOM 9581 N N . HIS B 1 134 ? 11.355 -40.03 -29.831 1 94.19 134 HIS B N 1
ATOM 9582 C CA . HIS B 1 134 ? 10.839 -41.334 -30.234 1 94.19 134 HIS B CA 1
ATOM 9583 C C . HIS B 1 134 ? 9.364 -41.25 -30.611 1 94.19 134 HIS B C 1
ATOM 9585 O O . HIS B 1 134 ? 8.677 -40.296 -30.239 1 94.19 134 HIS B O 1
ATOM 9591 N N . ALA B 1 135 ? 8.897 -42.183 -31.402 1 94.83 135 ALA B N 1
ATOM 9592 C CA . ALA B 1 135 ? 7.48 -42.359 -31.71 1 94.83 135 ALA B CA 1
ATOM 9593 C C . ALA B 1 135 ? 6.917 -43.595 -31.015 1 94.83 135 ALA B C 1
ATOM 9595 O O . ALA B 1 135 ? 7.555 -44.651 -30.999 1 94.83 135 ALA B O 1
ATOM 9596 N N . GLN B 1 136 ? 5.869 -43.432 -30.39 1 93.59 136 GLN B N 1
ATOM 9597 C CA . GLN B 1 136 ? 5.106 -44.59 -29.937 1 93.59 136 GLN B CA 1
ATOM 9598 C C . GLN B 1 136 ? 4.246 -45.157 -31.063 1 93.59 136 GLN B C 1
ATOM 9600 O O . GLN B 1 136 ? 3.372 -44.468 -31.591 1 93.59 136 GLN B O 1
ATOM 9605 N N . CYS B 1 137 ? 4.513 -46.434 -31.397 1 94.9 137 CYS B N 1
ATOM 9606 C CA . CYS B 1 137 ? 3.939 -46.948 -32.635 1 94.9 137 CYS B CA 1
ATOM 9607 C C . CYS B 1 137 ? 3.233 -48.278 -32.399 1 94.9 137 CYS B C 1
ATOM 9609 O O . CYS B 1 137 ? 3.421 -48.908 -31.357 1 94.9 137 CYS B O 1
ATOM 9611 N N . ARG B 1 138 ? 2.455 -48.581 -33.435 1 93.52 138 ARG B N 1
ATOM 9612 C CA . ARG B 1 138 ? 1.906 -49.922 -33.612 1 93.52 138 ARG B CA 1
ATOM 9613 C C . ARG B 1 138 ? 2.557 -50.628 -34.797 1 93.52 138 ARG B C 1
ATOM 9615 O O . ARG B 1 138 ? 2.816 -50.007 -35.83 1 93.52 138 ARG B O 1
ATOM 9622 N N . ALA B 1 139 ? 2.758 -51.859 -34.659 1 93.29 139 ALA B N 1
ATOM 9623 C CA . ALA B 1 139 ? 3.348 -52.624 -35.755 1 93.29 139 ALA B CA 1
ATOM 9624 C C . ALA B 1 139 ? 2.281 -53.065 -36.752 1 93.29 139 ALA B C 1
ATOM 9626 O O . ALA B 1 139 ? 1.182 -53.462 -36.36 1 93.29 139 ALA B O 1
ATOM 9627 N N . VAL B 1 140 ? 2.651 -52.923 -38.032 1 93.03 140 VAL B N 1
ATOM 9628 C CA . VAL B 1 140 ? 1.744 -53.355 -39.09 1 93.03 140 VAL B CA 1
ATOM 9629 C C . VAL B 1 140 ? 2.481 -54.278 -40.059 1 93.03 140 VAL B C 1
ATOM 9631 O O . VAL B 1 140 ? 3.675 -54.1 -40.308 1 93.03 140 VAL B O 1
ATOM 9634 N N . HIS B 1 141 ? 1.753 -55.298 -40.563 1 90.46 141 HIS B N 1
ATOM 9635 C CA . HIS B 1 141 ? 2.297 -56.266 -41.508 1 90.46 141 HIS B CA 1
ATOM 9636 C C . HIS B 1 141 ? 1.642 -56.128 -42.878 1 90.46 141 HIS B C 1
ATOM 9638 O O . HIS B 1 141 ? 0.432 -55.909 -42.973 1 90.46 141 HIS B O 1
ATOM 9644 N N . TYR B 1 142 ? 2.508 -56.186 -43.859 1 90.28 142 TYR B N 1
ATOM 9645 C CA . TYR B 1 142 ? 2.013 -56.176 -45.231 1 90.28 142 TYR B CA 1
ATOM 9646 C C . TYR B 1 142 ? 1.953 -57.589 -45.799 1 90.28 142 TYR B C 1
ATOM 9648 O O . TYR B 1 142 ? 2.951 -58.314 -45.784 1 90.28 142 TYR B O 1
ATOM 9656 N N . SER B 1 143 ? 0.78 -58.106 -46.236 1 85.08 143 SER B N 1
ATOM 9657 C CA . SER B 1 143 ? 0.609 -59.442 -46.799 1 85.08 143 SER B CA 1
ATOM 9658 C C . SER B 1 143 ? 0.172 -59.374 -48.259 1 85.08 143 SER B C 1
ATOM 9660 O O . SER B 1 143 ? -0.603 -58.495 -48.64 1 85.08 143 SER B O 1
ATOM 9662 N N . GLU B 1 144 ? 0.883 -60.284 -49.04 1 78.48 144 GLU B N 1
ATOM 9663 C CA . GLU B 1 144 ? 0.487 -60.481 -50.431 1 78.48 144 GLU B CA 1
ATOM 9664 C C . GLU B 1 144 ? -0.12 -61.866 -50.642 1 78.48 144 GLU B C 1
ATOM 9666 O O . GLU B 1 144 ? 0.499 -62.878 -50.308 1 78.48 144 GLU B O 1
ATOM 9671 N N . SER B 1 145 ? -1.116 -62.258 -50.157 1 61.44 145 SER B N 1
ATOM 9672 C CA . SER B 1 145 ? -1.646 -63.606 -50.338 1 61.44 145 SER B CA 1
ATOM 9673 C C . SER B 1 145 ? -2.206 -63.795 -51.744 1 61.44 145 SER B C 1
ATOM 9675 O O . SER B 1 145 ? -2.895 -62.917 -52.267 1 61.44 145 SER B O 1
ATOM 9677 N N . VAL B 1 146 ? -1.448 -64.688 -52.489 1 55.85 146 VAL B N 1
ATOM 9678 C CA . VAL B 1 146 ? -1.971 -65.151 -53.77 1 55.85 146 VAL B CA 1
ATOM 9679 C C . VAL B 1 146 ? -2.996 -66.259 -53.539 1 55.85 146 VAL B C 1
ATOM 9681 O O . VAL B 1 146 ? -2.694 -67.272 -52.905 1 55.85 146 VAL B O 1
ATOM 9684 N N . ARG B 1 147 ? -4.124 -66.192 -53.333 1 49.23 147 ARG B N 1
ATOM 9685 C CA . ARG B 1 147 ? -5.054 -67.315 -53.364 1 49.23 147 ARG B CA 1
ATOM 9686 C C . ARG B 1 147 ? -5.08 -67.968 -54.742 1 49.23 147 ARG B C 1
ATOM 9688 O O . ARG B 1 147 ? -5.166 -67.278 -55.76 1 49.23 147 ARG B O 1
ATOM 9695 N N . GLY B 1 148 ? -4.197 -69.101 -54.82 1 42.52 148 GLY B N 1
ATOM 9696 C CA . GLY B 1 148 ? -4.24 -69.963 -55.99 1 42.52 148 GLY B CA 1
ATOM 9697 C C . GLY B 1 148 ? -5.649 -70.222 -56.489 1 42.52 148 GLY B C 1
ATOM 9698 O O . GLY B 1 148 ? -6.618 -70.04 -55.749 1 42.52 148 GLY B O 1
ATOM 9699 N N . PRO B 1 149 ? -5.761 -70.315 -57.86 1 41.5 149 PRO B N 1
ATOM 9700 C CA . PRO B 1 149 ? -6.94 -70.685 -58.646 1 41.5 149 PRO B CA 1
ATOM 9701 C C . PRO B 1 149 ? -7.494 -72.057 -58.268 1 41.5 149 PRO B C 1
ATOM 9703 O O . PRO B 1 149 ? -6.808 -73.07 -58.43 1 41.5 149 PRO B O 1
ATOM 9706 N N . GLN B 1 150 ? -7.839 -72.929 -57.541 1 38.42 150 GLN B N 1
ATOM 9707 C CA . GLN B 1 150 ? -8.658 -73.787 -58.389 1 38.42 150 GLN B CA 1
ATOM 9708 C C . GLN B 1 150 ? -9.518 -72.96 -59.341 1 38.42 150 GLN B C 1
ATOM 9710 O O . GLN B 1 150 ? -10.002 -73.473 -60.352 1 38.42 150 GLN B O 1
ATOM 9715 N N . ARG B 1 151 ? -10.553 -72.17 -59.034 1 40.61 151 ARG B N 1
ATOM 9716 C CA . ARG B 1 151 ? -11.32 -71.503 -60.082 1 40.61 151 ARG B CA 1
ATOM 9717 C C . ARG B 1 151 ? -10.543 -70.326 -60.664 1 40.61 151 ARG B C 1
ATOM 9719 O O . ARG B 1 151 ? -9.637 -69.794 -60.019 1 40.61 151 ARG B O 1
ATOM 9726 N N . ARG B 1 152 ? -10.674 -69.67 -62.003 1 44.98 152 ARG B N 1
ATOM 9727 C CA . ARG B 1 152 ? -10.144 -68.741 -62.995 1 44.98 152 ARG B CA 1
ATOM 9728 C C . ARG B 1 152 ? -9.631 -67.466 -62.333 1 44.98 152 ARG B C 1
ATOM 9730 O O . ARG B 1 152 ? -8.81 -66.749 -62.909 1 44.98 152 ARG B O 1
ATOM 9737 N N . THR B 1 153 ? -10.46 -66.586 -61.644 1 39.84 153 THR B N 1
ATOM 9738 C CA . THR B 1 153 ? -10.122 -65.2 -61.344 1 39.84 153 THR B CA 1
ATOM 9739 C C . THR B 1 153 ? -9.177 -65.12 -60.148 1 39.84 153 THR B C 1
ATOM 9741 O O . THR B 1 153 ? -9.52 -65.558 -59.048 1 39.84 153 THR B O 1
ATOM 9744 N N . LEU B 1 154 ? -7.879 -65.198 -60.211 1 40.69 154 LEU B N 1
ATOM 9745 C CA . LEU B 1 154 ? -6.79 -64.982 -59.264 1 40.69 154 LEU B CA 1
ATOM 9746 C C . LEU B 1 154 ? -7.026 -63.719 -58.443 1 40.69 154 LEU B C 1
ATOM 9748 O O . LEU B 1 154 ? -7.143 -62.624 -58.999 1 40.69 154 LEU B O 1
ATOM 9752 N N . TYR B 1 155 ? -7.937 -63.542 -57.451 1 44.94 155 TYR B N 1
ATOM 9753 C CA . TYR B 1 155 ? -8.041 -62.32 -56.661 1 44.94 155 TYR B CA 1
ATOM 9754 C C . TYR B 1 155 ? -6.817 -62.14 -55.771 1 44.94 155 TYR B C 1
ATOM 9756 O O . TYR B 1 155 ? -6.465 -63.037 -55.001 1 44.94 155 TYR B O 1
ATOM 9764 N N . GLN B 1 156 ? -5.696 -61.545 -56.154 1 50.52 156 GLN B N 1
ATOM 9765 C CA . GLN B 1 156 ? -4.54 -61.103 -55.381 1 50.52 156 GLN B CA 1
ATOM 9766 C C . GLN B 1 156 ? -4.947 -60.094 -54.311 1 50.52 156 GLN B C 1
ATOM 9768 O O . GLN B 1 156 ? -5.521 -59.049 -54.623 1 50.52 156 GLN B O 1
ATOM 9773 N N . SER B 1 157 ? -5.251 -60.473 -53.008 1 65.81 157 SER B N 1
ATOM 9774 C CA . SER B 1 157 ? -5.597 -59.503 -51.975 1 65.81 157 SER B CA 1
ATOM 9775 C C . SER B 1 157 ? -4.351 -58.973 -51.274 1 65.81 157 SER B C 1
ATOM 9777 O O . SER B 1 157 ? -3.522 -59.752 -50.797 1 65.81 157 SER B O 1
ATOM 9779 N N . GLN B 1 158 ? -3.733 -57.707 -51.534 1 79.16 158 GLN B N 1
ATOM 9780 C CA . GLN B 1 158 ? -2.634 -56.983 -50.903 1 79.16 158 GLN B CA 1
ATOM 9781 C C . GLN B 1 158 ? -3.155 -55.946 -49.913 1 79.16 158 GLN B C 1
ATOM 9783 O O . GLN B 1 158 ? -3.939 -55.068 -50.279 1 79.16 158 GLN B O 1
ATOM 9788 N N . SER B 1 159 ? -2.871 -56.207 -48.559 1 87.34 159 SER B N 1
ATOM 9789 C CA . SER B 1 159 ? -3.372 -55.232 -47.596 1 87.34 159 SER B CA 1
ATOM 9790 C C . SER B 1 159 ? -2.484 -55.172 -46.358 1 87.34 159 SER B C 1
ATOM 9792 O O . SER B 1 159 ? -1.712 -56.097 -46.095 1 87.34 159 SER B O 1
ATOM 9794 N N . PHE B 1 160 ? -2.505 -54.03 -45.685 1 91.33 160 PHE B N 1
ATOM 9795 C CA . PHE B 1 160 ? -1.846 -53.861 -44.395 1 91.33 160 PHE B CA 1
ATOM 9796 C C . PHE B 1 160 ? -2.729 -54.374 -43.264 1 91.33 160 PHE B C 1
ATOM 9798 O O . PHE B 1 160 ? -3.949 -54.199 -43.294 1 91.33 160 PHE B O 1
ATOM 9805 N N . SER B 1 161 ? -2.147 -55.156 -42.241 1 89.19 161 SER B N 1
ATOM 9806 C CA . SER B 1 161 ? -2.855 -55.619 -41.052 1 89.19 161 SER B CA 1
ATOM 9807 C C . SER B 1 161 ? -2.032 -55.38 -39.791 1 89.19 161 SER B C 1
ATOM 9809 O O . SER B 1 161 ? -0.803 -55.296 -39.851 1 89.19 161 SER B O 1
ATOM 9811 N N . LEU B 1 162 ? -2.715 -55.202 -38.64 1 89.46 162 LEU B N 1
ATOM 9812 C CA . LEU B 1 162 ? -2.046 -55.016 -37.357 1 89.46 162 LEU B CA 1
ATOM 9813 C C . LEU B 1 162 ? -1.245 -56.257 -36.977 1 89.46 162 LEU B C 1
ATOM 9815 O O . LEU B 1 162 ? -1.772 -57.372 -37.002 1 89.46 162 LEU B O 1
ATOM 9819 N N . ALA B 1 163 ? -0.058 -56.189 -36.763 1 84.2 163 ALA B N 1
ATOM 9820 C CA . ALA B 1 163 ? 0.787 -57.322 -36.394 1 84.2 163 ALA B CA 1
ATOM 9821 C C . ALA B 1 163 ? 0.685 -57.62 -34.901 1 84.2 163 ALA B C 1
ATOM 9823 O O . ALA B 1 163 ? 0.523 -58.775 -34.502 1 84.2 163 ALA B O 1
ATOM 9824 N N . ASP B 1 164 ? 0.915 -56.529 -34.045 1 80.74 164 ASP B N 1
ATOM 9825 C CA . ASP B 1 164 ? 0.929 -56.636 -32.589 1 80.74 164 ASP B CA 1
ATOM 9826 C C . ASP B 1 164 ? 0.16 -55.483 -31.947 1 80.74 164 ASP B C 1
ATOM 9828 O O . ASP B 1 164 ? 0.371 -54.319 -32.295 1 80.74 164 ASP B O 1
ATOM 9832 N N . PRO B 1 165 ? -0.711 -55.897 -31.128 1 80.74 165 PRO B N 1
ATOM 9833 C CA . PRO B 1 165 ? -1.513 -54.848 -30.493 1 80.74 165 PRO B CA 1
ATOM 9834 C C . PRO B 1 165 ? -0.71 -54.012 -29.498 1 80.74 165 PRO B C 1
ATOM 9836 O O . PRO B 1 165 ? -1.126 -52.909 -29.137 1 80.74 165 PRO B O 1
ATOM 9839 N N . GLU B 1 166 ? 0.442 -54.485 -29.082 1 88.03 166 GLU B N 1
ATOM 9840 C CA . GLU B 1 166 ? 1.223 -53.778 -28.07 1 88.03 166 GLU B CA 1
ATOM 9841 C C . GLU B 1 166 ? 1.974 -52.597 -28.679 1 88.03 166 GLU B C 1
ATOM 9843 O O . GLU B 1 166 ? 2.485 -52.689 -29.797 1 88.03 166 GLU B O 1
ATOM 9848 N N . LEU B 1 167 ? 1.897 -51.479 -27.948 1 90.64 167 LEU B N 1
ATOM 9849 C CA . LEU B 1 167 ? 2.605 -50.278 -28.376 1 90.64 167 LEU B CA 1
ATOM 9850 C C . LEU B 1 167 ? 4.089 -50.372 -28.036 1 90.64 167 LEU B C 1
ATOM 9852 O O . LEU B 1 167 ? 4.46 -50.946 -27.01 1 90.64 167 LEU B O 1
ATOM 9856 N N . PHE B 1 168 ? 4.917 -49.909 -28.869 1 90.48 168 PHE B N 1
ATOM 9857 C CA . PHE B 1 168 ? 6.351 -49.881 -28.606 1 90.48 168 PHE B CA 1
ATOM 9858 C C . PHE B 1 168 ? 6.97 -48.586 -29.12 1 90.48 168 PHE B C 1
ATOM 9860 O O . PHE B 1 168 ? 6.345 -47.857 -29.893 1 90.48 168 PHE B O 1
ATOM 9867 N N . MET B 1 169 ? 8.198 -48.317 -28.684 1 92.73 169 MET B N 1
ATOM 9868 C CA . MET B 1 169 ? 8.875 -47.064 -29.005 1 92.73 169 MET B CA 1
ATOM 9869 C C . MET B 1 169 ? 9.857 -47.255 -30.156 1 92.73 169 MET B C 1
ATOM 9871 O O . MET B 1 169 ? 10.615 -48.227 -30.175 1 92.73 169 MET B O 1
ATOM 9875 N N . VAL B 1 170 ? 9.83 -46.303 -31.109 1 94.7 170 VAL B N 1
ATOM 9876 C CA . VAL B 1 170 ? 10.746 -46.317 -32.245 1 94.7 170 VAL B CA 1
ATOM 9877 C C . VAL B 1 170 ? 11.485 -44.984 -32.33 1 94.7 170 VAL B C 1
ATOM 9879 O O . VAL B 1 170 ? 10.859 -43.923 -32.394 1 94.7 170 VAL B O 1
ATOM 9882 N N . PRO B 1 171 ? 12.796 -44.988 -32.263 1 93.79 171 PRO B N 1
ATOM 9883 C CA . PRO B 1 171 ? 13.499 -43.723 -32.493 1 93.79 171 PRO B CA 1
ATOM 9884 C C . PRO B 1 171 ? 13.162 -43.098 -33.845 1 93.79 171 PRO B C 1
ATOM 9886 O O . PRO B 1 171 ? 13.028 -43.812 -34.843 1 93.79 171 PRO B O 1
ATOM 9889 N N . VAL B 1 172 ? 13.064 -41.918 -33.939 1 93.24 172 VAL B N 1
ATOM 9890 C CA . VAL B 1 172 ? 12.605 -41.215 -35.133 1 93.24 172 VAL B CA 1
ATOM 9891 C C . VAL B 1 172 ? 13.624 -41.386 -36.257 1 93.24 172 VAL B C 1
ATOM 9893 O O . VAL B 1 172 ? 13.284 -41.261 -37.436 1 93.24 172 VAL B O 1
ATOM 9896 N N . LYS B 1 173 ? 14.823 -41.627 -35.955 1 89.5 173 LYS B N 1
ATOM 9897 C CA . LYS B 1 173 ? 15.873 -41.811 -36.952 1 89.5 173 LYS B CA 1
ATOM 9898 C C . LYS B 1 173 ? 15.602 -43.039 -37.816 1 89.5 173 LYS B C 1
ATOM 9900 O O . LYS B 1 173 ? 16.11 -43.143 -38.935 1 89.5 173 LYS B O 1
ATOM 9905 N N . ARG B 1 174 ? 14.791 -43.984 -37.36 1 93.04 174 ARG B N 1
ATOM 9906 C CA . ARG B 1 174 ? 14.503 -45.231 -38.061 1 93.04 174 ARG B CA 1
ATOM 9907 C C . ARG B 1 174 ? 13.393 -45.038 -39.088 1 93.04 174 ARG B C 1
ATOM 9909 O O . ARG B 1 174 ? 13.166 -45.905 -39.935 1 93.04 174 ARG B O 1
ATOM 9916 N N . LEU B 1 175 ? 12.754 -43.927 -39.019 1 94 175 LEU B N 1
ATOM 9917 C CA . LEU B 1 175 ? 11.703 -43.656 -39.994 1 94 175 LEU B CA 1
ATOM 9918 C C . LEU B 1 175 ? 12.296 -43.405 -41.376 1 94 175 LEU B C 1
ATOM 9920 O O . LEU B 1 175 ? 13.165 -42.544 -41.537 1 94 175 LEU B O 1
ATOM 9924 N N . HIS B 1 176 ? 11.814 -44.025 -42.338 1 91.78 176 HIS B N 1
ATOM 9925 C CA . HIS B 1 176 ? 12.448 -43.976 -43.651 1 91.78 176 HIS B CA 1
ATOM 9926 C C . HIS B 1 176 ? 11.511 -43.378 -44.694 1 91.78 176 HIS B C 1
ATOM 9928 O O . HIS B 1 176 ? 11.816 -42.342 -45.288 1 91.78 176 HIS B O 1
ATOM 9934 N N . ARG B 1 177 ? 10.356 -44.055 -45.01 1 91.89 177 ARG B N 1
ATOM 9935 C CA . ARG B 1 177 ? 9.402 -43.561 -45.997 1 91.89 177 ARG B CA 1
ATOM 9936 C C . ARG B 1 177 ? 8.052 -43.264 -45.353 1 91.89 177 ARG B C 1
ATOM 9938 O O . ARG B 1 177 ? 7.55 -44.059 -44.555 1 91.89 177 ARG B O 1
ATOM 9945 N N . ASN B 1 178 ? 7.566 -42.101 -45.696 1 92.83 178 ASN B N 1
ATOM 9946 C CA . ASN B 1 178 ? 6.235 -41.746 -45.217 1 92.83 178 ASN B CA 1
ATOM 9947 C C . ASN B 1 178 ? 5.147 -42.237 -46.168 1 92.83 178 ASN B C 1
ATOM 9949 O O . ASN B 1 178 ? 5.433 -42.962 -47.123 1 92.83 178 ASN B O 1
ATOM 9953 N N . ILE B 1 179 ? 3.983 -41.923 -45.862 1 92.45 179 ILE B N 1
ATOM 9954 C CA . ILE B 1 179 ? 2.855 -42.482 -46.6 1 92.45 179 ILE B CA 1
ATOM 9955 C C . ILE B 1 179 ? 2.889 -41.989 -48.045 1 92.45 179 ILE B C 1
ATOM 9957 O O . ILE B 1 179 ? 2.511 -42.718 -48.965 1 92.45 179 ILE B O 1
ATOM 9961 N N . LEU B 1 180 ? 3.374 -40.762 -48.255 1 91.42 180 LEU B N 1
ATOM 9962 C CA . LEU B 1 180 ? 3.443 -40.215 -49.605 1 91.42 180 LEU B CA 1
ATOM 9963 C C . LEU B 1 180 ? 4.521 -40.92 -50.423 1 91.42 180 LEU B C 1
ATOM 9965 O O . LEU B 1 180 ? 4.347 -41.145 -51.623 1 91.42 180 LEU B O 1
ATOM 9969 N N . ASP B 1 181 ? 5.577 -41.226 -49.837 1 91.4 181 ASP B N 1
ATOM 9970 C CA . ASP B 1 181 ? 6.632 -41.993 -50.494 1 91.4 181 ASP B CA 1
ATOM 9971 C C . ASP B 1 181 ? 6.115 -43.354 -50.955 1 91.4 181 ASP B C 1
ATOM 9973 O O . ASP B 1 181 ? 6.45 -43.813 -52.049 1 91.4 181 ASP B O 1
ATOM 9977 N N . LEU B 1 182 ? 5.36 -43.888 -50.11 1 92.08 182 LEU B N 1
ATOM 9978 C CA . LEU B 1 182 ? 4.819 -45.209 -50.409 1 92.08 182 LEU B CA 1
ATOM 9979 C C . LEU B 1 182 ? 3.805 -45.138 -51.546 1 92.08 182 LEU B C 1
ATOM 9981 O O . LEU B 1 182 ? 3.744 -46.038 -52.386 1 92.08 182 LEU B O 1
ATOM 9985 N N . GLN B 1 183 ? 3.117 -44.101 -51.534 1 91.13 183 GLN B N 1
ATOM 9986 C CA . GLN B 1 183 ? 2.138 -43.899 -52.597 1 91.13 183 GLN B CA 1
ATOM 9987 C C . GLN B 1 183 ? 2.824 -43.695 -53.945 1 91.13 183 GLN B C 1
ATOM 9989 O O . GLN B 1 183 ? 2.376 -44.228 -54.962 1 91.13 183 GLN B O 1
ATOM 9994 N N . VAL B 1 184 ? 3.806 -42.934 -53.925 1 90.93 184 VAL B N 1
ATOM 9995 C CA . VAL B 1 184 ? 4.511 -42.599 -55.158 1 90.93 184 VAL B CA 1
ATOM 9996 C C . VAL B 1 184 ? 5.277 -43.819 -55.663 1 90.93 184 VAL B C 1
ATOM 9998 O O . VAL B 1 184 ? 5.361 -44.05 -56.872 1 90.93 184 VAL B O 1
ATOM 10001 N N . SER B 1 185 ? 5.85 -44.572 -54.783 1 88.83 185 SER B N 1
ATOM 10002 C CA . SER B 1 185 ? 6.625 -45.741 -55.186 1 88.83 185 SER B CA 1
ATOM 10003 C C . SER B 1 185 ? 5.732 -46.807 -55.812 1 88.83 185 SER B C 1
ATOM 10005 O O . SER B 1 185 ? 6.184 -47.588 -56.652 1 88.83 185 SER B O 1
ATOM 10007 N N . GLY B 1 186 ? 4.506 -47.024 -55.412 1 82.18 186 GLY B N 1
ATOM 10008 C CA . GLY B 1 186 ? 3.563 -47.988 -55.956 1 82.18 186 GLY B CA 1
ATOM 10009 C C . GLY B 1 186 ? 3.891 -49.421 -55.581 1 82.18 186 GLY B C 1
ATOM 10010 O O . GLY B 1 186 ? 3.27 -50.358 -56.086 1 82.18 186 GLY B O 1
ATOM 10011 N N . THR B 1 187 ? 4.919 -49.567 -54.816 1 82.85 187 THR B N 1
ATOM 10012 C CA . THR B 1 187 ? 5.372 -50.905 -54.45 1 82.85 187 THR B CA 1
ATOM 10013 C C . THR B 1 187 ? 4.352 -51.593 -53.547 1 82.85 187 THR B C 1
ATOM 10015 O O . THR B 1 187 ? 4.297 -52.823 -53.489 1 82.85 187 THR B O 1
ATOM 10018 N N . HIS B 1 188 ? 3.625 -50.748 -52.801 1 87.89 188 HIS B N 1
ATOM 10019 C CA . HIS B 1 188 ? 2.66 -51.292 -51.852 1 87.89 188 HIS B CA 1
ATOM 10020 C C . HIS B 1 188 ? 1.274 -50.696 -52.073 1 87.89 188 HIS B C 1
ATOM 10022 O O . HIS B 1 188 ? 1.141 -49.491 -52.302 1 87.89 188 HIS B O 1
ATOM 10028 N N . ARG B 1 189 ? 0.319 -51.581 -52.071 1 86.22 189 ARG B N 1
ATOM 10029 C CA . ARG B 1 189 ? -1.05 -51.076 -52.108 1 86.22 189 ARG B CA 1
ATOM 10030 C C . ARG B 1 189 ? -1.49 -50.588 -50.732 1 86.22 189 ARG B C 1
ATOM 10032 O O . ARG B 1 189 ? -1.463 -51.346 -49.76 1 86.22 189 ARG B O 1
ATOM 10039 N N . LEU B 1 190 ? -1.799 -49.35 -50.617 1 89.36 190 LEU B N 1
ATOM 10040 C CA . LEU B 1 190 ? -2.174 -48.743 -49.344 1 89.36 190 LEU B CA 1
ATOM 10041 C C . LEU B 1 190 ? -3.614 -49.091 -48.98 1 89.36 190 LEU B C 1
ATOM 10043 O O . LEU B 1 190 ? -4.496 -48.23 -49.027 1 89.36 190 LEU B O 1
ATOM 10047 N N . GLU B 1 191 ? -3.89 -50.352 -48.699 1 88.52 191 GLU B N 1
ATOM 10048 C CA . GLU B 1 191 ? -5.169 -50.87 -48.224 1 88.52 191 GLU B CA 1
ATOM 10049 C C . GLU B 1 191 ? -5.008 -51.609 -46.899 1 88.52 191 GLU B C 1
ATOM 10051 O O . GLU B 1 191 ? -3.983 -52.252 -46.661 1 88.52 191 GLU B O 1
ATOM 10056 N N . VAL B 1 192 ? -5.963 -51.4 -46.035 1 89.01 192 VAL B N 1
ATOM 10057 C CA . VAL B 1 192 ? -5.917 -52.023 -44.717 1 89.01 192 VAL B CA 1
ATOM 10058 C C . VAL B 1 192 ? -6.971 -53.125 -44.629 1 89.01 192 VAL B C 1
ATOM 10060 O O . VAL B 1 192 ? -8.084 -52.969 -45.135 1 89.01 192 VAL B O 1
ATOM 10063 N N . ALA B 1 193 ? -6.582 -54.234 -44.038 1 85.35 193 ALA B N 1
ATOM 10064 C CA . ALA B 1 193 ? -7.511 -55.343 -43.838 1 85.35 193 ALA B CA 1
ATOM 10065 C C . ALA B 1 193 ? -8.699 -54.916 -42.981 1 85.35 193 ALA B C 1
ATOM 10067 O O . ALA B 1 193 ? -8.56 -54.073 -42.091 1 85.35 193 ALA B O 1
ATOM 10068 N N . ALA B 1 194 ? -9.85 -55.48 -43.164 1 78.28 194 ALA B N 1
ATOM 10069 C CA . ALA B 1 194 ? -11.097 -55.127 -42.49 1 78.28 194 ALA B CA 1
ATOM 10070 C C . ALA B 1 194 ? -10.963 -55.273 -40.977 1 78.28 194 ALA B C 1
ATOM 10072 O O . ALA B 1 194 ? -11.518 -54.475 -40.219 1 78.28 194 ALA B O 1
ATOM 10073 N N . ILE B 1 195 ? -10.159 -56.214 -40.541 1 76.76 195 ILE B N 1
ATOM 10074 C CA . ILE B 1 195 ? -10.023 -56.508 -39.119 1 76.76 195 ILE B CA 1
ATOM 10075 C C . ILE B 1 195 ? -9.222 -55.402 -38.438 1 76.76 195 ILE B C 1
ATOM 10077 O O . ILE B 1 195 ? -9.351 -55.186 -37.23 1 76.76 195 ILE B O 1
ATOM 10081 N N . SER B 1 196 ? -8.474 -54.731 -39.232 1 82.49 196 SER B N 1
ATOM 10082 C CA . SER B 1 196 ? -7.576 -53.734 -38.661 1 82.49 196 SER B CA 1
ATOM 10083 C C . SER B 1 196 ? -8.037 -52.319 -38.994 1 82.49 196 SER B C 1
ATOM 10085 O O . SER B 1 196 ? -7.374 -51.343 -38.635 1 82.49 196 SER B O 1
ATOM 10087 N N . SER B 1 197 ? -9.127 -52.151 -39.595 1 79.78 197 SER B N 1
ATOM 10088 C CA . SER B 1 197 ? -9.565 -50.868 -40.133 1 79.78 197 SER B CA 1
ATOM 10089 C C . SER B 1 197 ? -9.939 -49.898 -39.017 1 79.78 197 SER B C 1
ATOM 10091 O O . SER B 1 197 ? -9.967 -48.684 -39.226 1 79.78 197 SER B O 1
ATOM 10093 N N . HIS B 1 198 ? -10.116 -50.466 -37.843 1 76.88 198 HIS B N 1
ATOM 10094 C CA . HIS B 1 198 ? -10.508 -49.599 -36.737 1 76.88 198 HIS B CA 1
ATOM 10095 C C . HIS B 1 198 ? -9.29 -48.968 -36.072 1 76.88 198 HIS B C 1
ATOM 10097 O O . HIS B 1 198 ?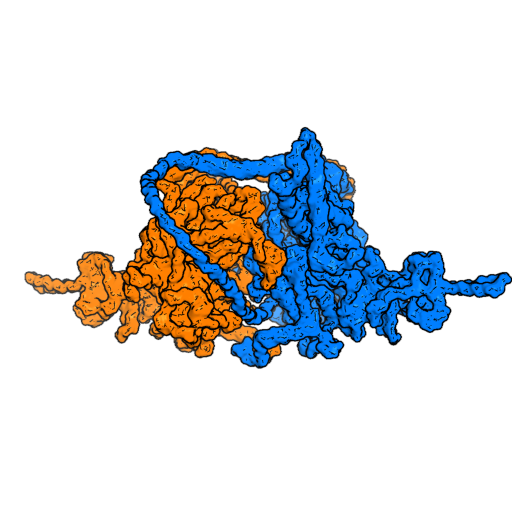 -9.407 -47.943 -35.397 1 76.88 198 HIS B O 1
ATOM 10103 N N . LEU B 1 199 ? -8.138 -49.427 -36.336 1 80.73 199 LEU B N 1
ATOM 10104 C CA . LEU B 1 199 ? -6.942 -48.963 -35.641 1 80.73 199 LEU B CA 1
ATOM 10105 C C . LEU B 1 199 ? -5.94 -48.367 -36.624 1 80.73 199 LEU B C 1
ATOM 10107 O O . LEU B 1 199 ? -5.064 -47.593 -36.23 1 80.73 199 LEU B O 1
ATOM 10111 N N . VAL B 1 200 ? -6.08 -48.767 -37.877 1 85.77 200 VAL B N 1
ATOM 10112 C CA . VAL B 1 200 ? -5.106 -48.339 -38.875 1 85.77 200 VAL B CA 1
ATOM 10113 C C . VAL B 1 200 ? -5.83 -47.769 -40.093 1 85.77 200 VAL B C 1
ATOM 10115 O O . VAL B 1 200 ? -6.86 -48.3 -40.515 1 85.77 200 VAL B O 1
ATOM 10118 N N . SER B 1 201 ? -5.315 -46.64 -40.518 1 85.03 201 SER B N 1
ATOM 10119 C CA . SER B 1 201 ? -5.871 -46.023 -41.718 1 85.03 201 SER B CA 1
ATOM 10120 C C . SER B 1 201 ? -4.84 -45.969 -42.841 1 85.03 201 SER B C 1
ATOM 10122 O O . SER B 1 201 ? -3.652 -45.751 -42.59 1 85.03 201 SER B O 1
ATOM 10124 N N . ALA B 1 202 ? -5.323 -46.166 -44.026 1 86.1 202 ALA B N 1
ATOM 10125 C CA . ALA B 1 202 ? -4.446 -46.066 -45.19 1 86.1 202 ALA B CA 1
ATOM 10126 C C . ALA B 1 202 ? -4.511 -44.672 -45.808 1 86.1 202 ALA B C 1
ATOM 10128 O O . ALA B 1 202 ? -3.774 -44.369 -46.749 1 86.1 202 ALA B O 1
ATOM 10129 N N . LYS B 1 203 ? -5.313 -43.828 -45.19 1 88.01 203 LYS B N 1
ATOM 10130 C CA . LYS B 1 203 ? -5.437 -42.462 -45.69 1 88.01 203 LYS B CA 1
ATOM 10131 C C . LYS B 1 203 ? -4.463 -41.526 -44.979 1 88.01 203 LYS B C 1
ATOM 10133 O O . LYS B 1 203 ? -4.199 -41.687 -43.786 1 88.01 203 LYS B O 1
ATOM 10138 N N . PRO B 1 204 ? -3.979 -40.57 -45.743 1 90.95 204 PRO B N 1
ATOM 10139 C CA . PRO B 1 204 ? -3.105 -39.581 -45.109 1 90.95 204 PRO B CA 1
ATOM 10140 C C . PRO B 1 204 ? -3.825 -38.749 -44.051 1 90.95 204 PRO B C 1
ATOM 10142 O O . PRO B 1 204 ? -5.037 -38.539 -44.145 1 90.95 204 PRO B O 1
ATOM 10145 N N . ASN B 1 205 ? -3.112 -38.321 -43.065 1 92.52 205 ASN B N 1
ATOM 10146 C CA . ASN B 1 205 ? -3.635 -37.466 -42.004 1 92.52 205 ASN B CA 1
ATOM 10147 C C . ASN B 1 205 ? -4.274 -36.2 -42.568 1 92.52 205 ASN B C 1
ATOM 10149 O O . ASN B 1 205 ? -3.703 -35.548 -43.444 1 92.52 205 ASN B O 1
ATOM 10153 N N . ARG B 1 206 ? -5.399 -35.808 -42.111 1 90 206 ARG B N 1
ATOM 10154 C CA . ARG B 1 206 ? -6.164 -34.66 -42.587 1 90 206 ARG B CA 1
ATOM 10155 C C . ARG B 1 206 ? -5.384 -33.363 -42.393 1 90 206 ARG B C 1
ATOM 10157 O O . ARG B 1 206 ? -5.555 -32.41 -43.156 1 90 206 ARG B O 1
ATOM 10164 N N . LEU B 1 207 ? -4.49 -33.293 -41.453 1 94.2 207 LEU B N 1
ATOM 10165 C CA . LEU B 1 207 ? -3.764 -32.072 -41.12 1 94.2 207 LEU B CA 1
ATOM 10166 C C . LEU B 1 207 ? -2.696 -31.772 -42.167 1 94.2 207 LEU B C 1
ATOM 10168 O O . LEU B 1 207 ? -2.204 -30.645 -42.253 1 94.2 207 LEU B O 1
ATOM 10172 N N . ARG B 1 208 ? -2.32 -32.776 -43.001 1 91.95 208 ARG B N 1
ATOM 10173 C CA . ARG B 1 208 ? -1.32 -32.571 -44.043 1 91.95 208 ARG B CA 1
ATOM 10174 C C . ARG B 1 208 ? -1.777 -31.511 -45.04 1 91.95 208 ARG B C 1
ATOM 10176 O O . ARG B 1 208 ? -0.988 -30.659 -45.454 1 91.95 208 ARG B O 1
ATOM 10183 N N . ALA B 1 209 ? -3.025 -31.61 -45.375 1 90.58 209 ALA B N 1
ATOM 10184 C CA . ALA B 1 209 ? -3.576 -30.652 -46.33 1 90.58 209 ALA B CA 1
ATOM 10185 C C . ALA B 1 209 ? -3.608 -29.245 -45.741 1 90.58 209 ALA B C 1
ATOM 10187 O O . ALA B 1 209 ? -3.314 -28.268 -46.434 1 90.58 209 ALA B O 1
ATOM 10188 N N . LYS B 1 210 ? -3.885 -29.207 -44.436 1 92.3 210 LYS B N 1
ATOM 10189 C CA . LYS B 1 210 ? -3.951 -27.916 -43.758 1 92.3 210 LYS B CA 1
ATOM 10190 C C . LYS B 1 210 ? -2.56 -27.307 -43.598 1 92.3 210 LYS B C 1
ATOM 10192 O O . LYS B 1 210 ? -2.398 -26.088 -43.673 1 92.3 210 LYS B O 1
ATOM 10197 N N . ALA B 1 211 ? -1.609 -28.05 -43.337 1 93.98 211 ALA B N 1
ATOM 10198 C CA . ALA B 1 211 ? -0.246 -27.593 -43.078 1 93.98 211 ALA B CA 1
ATOM 10199 C C . ALA B 1 211 ? 0.399 -27.043 -44.347 1 93.98 211 ALA B C 1
ATOM 10201 O O . ALA B 1 211 ? 1.267 -26.17 -44.282 1 93.98 211 ALA B O 1
ATOM 10202 N N . ASN B 1 212 ? -0.018 -27.428 -45.517 1 90.78 212 ASN B N 1
ATOM 10203 C CA . ASN B 1 212 ? 0.534 -27.007 -46.801 1 90.78 212 ASN B CA 1
ATOM 10204 C C . ASN B 1 212 ? 2.06 -27.016 -46.785 1 90.78 212 ASN B C 1
ATOM 10206 O O . ASN B 1 212 ? 2.693 -26.016 -47.127 1 90.78 212 ASN B O 1
ATOM 10210 N N . GLY B 1 213 ? 2.637 -28.146 -46.254 1 89.23 213 GLY B N 1
ATOM 10211 C CA . GLY B 1 213 ? 4.081 -28.319 -46.275 1 89.23 213 GLY B CA 1
ATOM 10212 C C . GLY B 1 213 ? 4.771 -27.726 -45.061 1 89.23 213 GLY B C 1
ATOM 10213 O O . GLY B 1 213 ? 5.987 -27.86 -44.904 1 89.23 213 GLY B O 1
ATOM 10214 N N . LYS B 1 214 ? 4.109 -27.056 -44.171 1 94.29 214 LYS B N 1
ATOM 10215 C CA . LYS B 1 214 ? 4.693 -26.469 -42.968 1 94.29 214 LYS B CA 1
ATOM 10216 C C . LYS B 1 214 ? 4.682 -27.464 -41.811 1 94.29 214 LYS B C 1
ATOM 10218 O O . LYS B 1 214 ? 3.729 -28.229 -41.651 1 94.29 214 LYS B O 1
ATOM 10223 N N . PRO B 1 215 ? 5.759 -27.476 -41.014 1 95.07 215 PRO B N 1
ATOM 10224 C CA . PRO B 1 215 ? 5.72 -28.299 -39.803 1 95.07 215 PRO B CA 1
ATOM 10225 C C . PRO B 1 215 ? 4.662 -27.832 -38.806 1 95.07 215 PRO B C 1
ATOM 10227 O O . PRO B 1 215 ? 4.406 -26.631 -38.689 1 95.07 215 PRO B O 1
ATOM 10230 N N . MET B 1 216 ? 4.109 -28.783 -38.115 1 95.92 216 MET B N 1
ATOM 10231 C CA . MET B 1 216 ? 3.04 -28.47 -37.171 1 95.92 216 MET B CA 1
ATOM 10232 C C . MET B 1 216 ? 3.436 -28.862 -35.751 1 95.92 216 MET B C 1
ATOM 10234 O O . MET B 1 216 ? 4.039 -29.916 -35.539 1 95.92 216 MET B O 1
ATOM 10238 N N . TYR B 1 217 ? 3.121 -27.998 -34.817 1 96.24 217 TYR B N 1
ATOM 10239 C CA . TYR B 1 217 ? 3.423 -28.256 -33.413 1 96.24 217 TYR B CA 1
ATOM 10240 C C . TYR B 1 217 ? 2.249 -27.869 -32.522 1 96.24 217 TYR B C 1
ATOM 10242 O O . TYR B 1 217 ? 1.37 -27.11 -32.938 1 96.24 217 TYR B O 1
ATOM 10250 N N . ARG B 1 218 ? 2.14 -28.449 -31.369 1 96.04 218 ARG B N 1
ATOM 10251 C CA . ARG B 1 218 ? 1.205 -28.034 -30.329 1 96.04 218 ARG B CA 1
ATOM 10252 C C . ARG B 1 218 ? 1.945 -27.598 -29.069 1 96.04 218 ARG B C 1
ATOM 10254 O O . ARG B 1 218 ? 2.779 -28.339 -28.545 1 96.04 218 ARG B O 1
ATOM 10261 N N . ILE B 1 219 ? 1.629 -26.382 -28.626 1 96 219 ILE B N 1
ATOM 10262 C CA . ILE B 1 219 ? 2.312 -25.778 -27.487 1 96 219 ILE B CA 1
ATOM 10263 C C . ILE B 1 219 ? 1.37 -25.731 -26.286 1 96 219 ILE B C 1
ATOM 10265 O O . ILE B 1 219 ? 0.199 -25.368 -26.421 1 96 219 ILE B O 1
ATOM 10269 N N . ARG B 1 220 ? 1.928 -26.121 -25.181 1 96.24 220 ARG B N 1
ATOM 10270 C CA . ARG B 1 220 ? 1.154 -26.05 -23.946 1 96.24 220 ARG B CA 1
ATOM 10271 C C . ARG B 1 220 ? 1.282 -24.675 -23.298 1 96.24 220 ARG B C 1
ATOM 10273 O O . ARG B 1 220 ? 2.359 -24.076 -23.308 1 96.24 220 ARG B O 1
ATOM 10280 N N . VAL B 1 221 ? 0.145 -24.191 -22.712 1 96.8 221 VAL B N 1
ATOM 10281 C CA . VAL B 1 221 ? 0.1 -22.829 -22.19 1 96.8 221 VAL B CA 1
ATOM 10282 C C . VAL B 1 221 ? -0.422 -22.842 -20.755 1 96.8 221 VAL B C 1
ATOM 10284 O O . VAL B 1 221 ? -1.281 -23.655 -20.408 1 96.8 221 VAL B O 1
ATOM 10287 N N . MET B 1 222 ? 0.123 -22.03 -19.975 1 96.74 222 MET B N 1
ATOM 10288 C CA . MET B 1 222 ? -0.346 -21.813 -18.609 1 96.74 222 MET B CA 1
ATOM 10289 C C . MET B 1 222 ? -0.972 -20.43 -18.463 1 96.74 222 MET B C 1
ATOM 10291 O O . MET B 1 222 ? -0.262 -19.436 -18.3 1 96.74 222 MET B O 1
ATOM 10295 N N . PRO B 1 223 ? -2.313 -20.29 -18.485 1 95.69 223 PRO B N 1
ATOM 10296 C CA . PRO B 1 223 ? -2.98 -19.015 -18.209 1 95.69 223 PRO B CA 1
ATOM 10297 C C . PRO B 1 223 ? -3.137 -18.743 -16.714 1 95.69 223 PRO B C 1
ATOM 10299 O O . PRO B 1 223 ? -3.413 -19.664 -15.941 1 95.69 223 PRO B O 1
ATOM 10302 N N . TRP B 1 224 ? -2.888 -17.536 -16.368 1 93.09 224 TRP B N 1
ATOM 10303 C CA . TRP B 1 224 ? -3.004 -17.113 -14.976 1 93.09 224 TRP B CA 1
ATOM 10304 C C . TRP B 1 224 ? -3.847 -15.847 -14.86 1 93.09 224 TRP B C 1
ATOM 10306 O O . TRP B 1 224 ? -3.719 -14.932 -15.677 1 93.09 224 TRP B O 1
ATOM 10316 N N . SER B 1 225 ? -4.778 -15.844 -13.889 1 94.52 225 SER B N 1
ATOM 10317 C CA . SER B 1 225 ? -5.552 -14.639 -13.607 1 94.52 225 SER B CA 1
ATOM 10318 C C . SER B 1 225 ? -5.341 -14.171 -12.171 1 94.52 225 SER B C 1
ATOM 10320 O O . SER B 1 225 ? -5.12 -14.986 -11.272 1 94.52 225 SER B O 1
ATOM 10322 N N . ASP B 1 226 ? -5.349 -12.848 -11.971 1 91.52 226 ASP B N 1
ATOM 10323 C CA . ASP B 1 226 ? -5.114 -12.262 -10.655 1 91.52 226 ASP B CA 1
ATOM 10324 C C . ASP B 1 226 ? -5.869 -10.945 -10.497 1 91.52 226 ASP B C 1
ATOM 10326 O O . ASP B 1 226 ? -6.067 -10.216 -11.472 1 91.52 226 ASP B O 1
ATOM 10330 N N . ASP B 1 227 ? -6.366 -10.729 -9.328 1 90.18 227 ASP B N 1
ATOM 10331 C CA . ASP B 1 227 ? -6.906 -9.418 -8.982 1 90.18 227 ASP B CA 1
ATOM 10332 C C . ASP B 1 227 ? -5.851 -8.552 -8.297 1 90.18 227 ASP B C 1
ATOM 10334 O O . ASP B 1 227 ? -5.272 -8.953 -7.286 1 90.18 227 ASP B O 1
ATOM 10338 N N . VAL B 1 228 ? -5.575 -7.336 -8.802 1 88.47 228 VAL B N 1
ATOM 10339 C CA . VAL B 1 228 ? -4.477 -6.506 -8.316 1 88.47 228 VAL B CA 1
ATOM 10340 C C . VAL B 1 228 ? -4.92 -5.046 -8.258 1 88.47 228 VAL B C 1
ATOM 10342 O O . VAL B 1 228 ? -5.851 -4.644 -8.96 1 88.47 228 VAL B O 1
ATOM 10345 N N . SER B 1 229 ? -4.29 -4.308 -7.333 1 85.58 229 SER B N 1
ATOM 10346 C CA . SER B 1 229 ? -4.53 -2.87 -7.288 1 85.58 229 SER B CA 1
ATOM 10347 C C . SER B 1 229 ? -3.623 -2.126 -8.263 1 85.58 229 SER B C 1
ATOM 10349 O O . SER B 1 229 ? -2.422 -2.396 -8.331 1 85.58 229 SER B O 1
ATOM 10351 N N . GLY B 1 230 ? -4.2 -1.179 -8.96 1 79.34 230 GLY B N 1
ATOM 10352 C CA . GLY B 1 230 ? -3.434 -0.4 -9.919 1 79.34 230 GLY B CA 1
ATOM 10353 C C . GLY B 1 230 ? -2.809 0.843 -9.315 1 79.34 230 GLY B C 1
ATOM 10354 O O . GLY B 1 230 ? -2.162 1.623 -10.017 1 79.34 230 GLY B O 1
ATOM 10355 N N . ASN B 1 231 ? -2.942 1.068 -7.983 1 76.2 231 ASN B N 1
ATOM 10356 C CA . ASN B 1 231 ? -2.434 2.269 -7.328 1 76.2 231 ASN B CA 1
ATOM 10357 C C . ASN B 1 231 ? -1.23 1.959 -6.443 1 76.2 231 ASN B C 1
ATOM 10359 O O . ASN B 1 231 ? -1.035 0.814 -6.031 1 76.2 231 ASN B O 1
ATOM 10363 N N . VAL B 1 232 ? -0.439 3.043 -6.304 1 67.46 232 VAL B N 1
ATOM 10364 C CA . VAL B 1 232 ? 0.66 2.952 -5.349 1 67.46 232 VAL B CA 1
ATOM 10365 C C . VAL B 1 232 ? 0.164 3.324 -3.953 1 67.46 232 VAL B C 1
ATOM 10367 O O . VAL B 1 232 ? 0.692 2.839 -2.95 1 67.46 232 VAL B O 1
ATOM 10370 N N . SER B 1 233 ? -0.937 4.046 -4.047 1 64.29 233 SER B N 1
ATOM 10371 C CA . SER B 1 233 ? -1.483 4.491 -2.769 1 64.29 233 SER B CA 1
ATOM 10372 C C . SER B 1 233 ? -2.199 3.353 -2.048 1 64.29 233 SER B C 1
ATOM 10374 O O . SER B 1 233 ? -2.344 2.258 -2.596 1 64.29 233 SER B O 1
ATOM 10376 N N . LYS B 1 234 ? -2.666 3.63 -0.953 1 63.08 234 LYS B N 1
ATOM 10377 C CA . LYS B 1 234 ? -3.373 2.642 -0.143 1 63.08 234 LYS B CA 1
ATOM 10378 C C . LYS B 1 234 ? -4.798 2.434 -0.65 1 63.08 234 LYS B C 1
ATOM 10380 O O . LYS B 1 234 ? -5.452 1.452 -0.293 1 63.08 234 LYS B O 1
ATOM 10385 N N . GLN B 1 235 ? -5.128 3.354 -1.549 1 74.26 235 GLN B N 1
ATOM 10386 C CA . GLN B 1 235 ? -6.469 3.183 -2.098 1 74.26 235 GLN B CA 1
ATOM 10387 C C . GLN B 1 235 ? -6.51 2.033 -3.101 1 74.26 235 GLN B C 1
ATOM 10389 O O . GLN B 1 235 ? -5.642 1.928 -3.969 1 74.26 235 GLN B O 1
ATOM 10394 N N . TYR B 1 236 ? -7.412 1.199 -2.895 1 76.23 236 TYR B N 1
ATOM 10395 C CA . TYR B 1 236 ? -7.535 0.043 -3.776 1 76.23 236 TYR B CA 1
ATOM 10396 C C . TYR B 1 236 ? -8.101 0.449 -5.132 1 76.23 236 TYR B C 1
ATOM 10398 O O . TYR B 1 236 ? -9.129 1.127 -5.204 1 76.23 236 TYR B O 1
ATOM 10406 N N . ASN B 1 237 ? -7.382 0.275 -6.189 1 82.05 237 ASN B N 1
ATOM 10407 C CA . ASN B 1 237 ? -7.782 0.411 -7.585 1 82.05 237 ASN B CA 1
ATOM 10408 C C . ASN B 1 237 ? -7.812 -0.94 -8.294 1 82.05 237 ASN B C 1
ATOM 10410 O O . ASN B 1 237 ? -6.818 -1.354 -8.892 1 82.05 237 ASN B O 1
ATOM 10414 N N . PRO B 1 238 ? -8.935 -1.597 -8.23 1 87.11 238 PRO B N 1
ATOM 10415 C CA . PRO B 1 238 ? -9.019 -3.006 -8.621 1 87.11 238 PRO B CA 1
ATOM 10416 C C . PRO B 1 238 ? -8.824 -3.215 -10.121 1 87.11 238 PRO B C 1
ATOM 10418 O O . PRO B 1 238 ? -9.422 -2.502 -10.93 1 87.11 238 PRO B O 1
ATOM 10421 N N . HIS B 1 239 ? -8.025 -4.097 -10.503 1 92.46 239 HIS B N 1
ATOM 10422 C CA . HIS B 1 239 ? -7.829 -4.626 -11.848 1 92.46 239 HIS B CA 1
ATOM 10423 C C . HIS B 1 239 ? -7.759 -6.149 -11.836 1 92.46 239 HIS B C 1
ATOM 10425 O O . HIS B 1 239 ? -7.229 -6.743 -10.894 1 92.46 239 HIS B O 1
ATOM 10431 N N . THR B 1 240 ? -8.35 -6.774 -12.829 1 95.73 240 THR B N 1
ATOM 10432 C CA . THR B 1 240 ? -8.159 -8.2 -13.07 1 95.73 240 THR B CA 1
ATOM 10433 C C . THR B 1 240 ? -7.209 -8.427 -14.243 1 95.73 240 THR B C 1
ATOM 10435 O O . THR B 1 240 ? -7.478 -7.983 -15.361 1 95.73 240 THR B O 1
ATOM 10438 N N . ASN B 1 241 ? -6.133 -9.081 -13.91 1 96.17 241 ASN B N 1
ATOM 10439 C CA . ASN B 1 241 ? -5.12 -9.334 -14.929 1 96.17 241 ASN B CA 1
ATOM 10440 C C . ASN B 1 241 ? -5.138 -10.789 -15.388 1 96.17 241 ASN B C 1
ATOM 10442 O O . ASN B 1 241 ? -5.471 -11.686 -14.611 1 96.17 241 ASN B O 1
ATOM 10446 N N . VAL B 1 242 ? -4.799 -10.982 -16.648 1 96.96 242 VAL B N 1
ATOM 10447 C CA . VAL B 1 242 ? -4.577 -12.315 -17.197 1 96.96 242 VAL B CA 1
ATOM 10448 C C . VAL B 1 242 ? -3.184 -12.393 -17.818 1 96.96 242 VAL B C 1
ATOM 10450 O O . VAL B 1 242 ? -2.826 -11.567 -18.66 1 96.96 242 VAL B O 1
ATOM 10453 N N . TYR B 1 243 ? -2.409 -13.336 -17.351 1 96.36 243 TYR B N 1
ATOM 10454 C CA . TYR B 1 243 ? -1.072 -13.614 -17.863 1 96.36 243 TYR B CA 1
ATOM 10455 C C . TYR B 1 243 ? -1.001 -15.008 -18.474 1 96.36 243 TYR B C 1
ATOM 10457 O O . TYR B 1 243 ? -1.838 -15.865 -18.18 1 96.36 243 TYR B O 1
ATOM 10465 N N . VAL B 1 244 ? -0.01 -15.181 -19.391 1 96.52 244 VAL B N 1
ATOM 10466 C CA . VAL B 1 244 ? 0.219 -16.505 -19.96 1 96.52 244 VAL B CA 1
ATOM 10467 C C . VAL B 1 244 ? 1.716 -16.807 -19.981 1 96.52 244 VAL B C 1
ATOM 10469 O O . VAL B 1 244 ? 2.54 -15.89 -19.998 1 96.52 244 VAL B O 1
ATOM 10472 N N . GLN B 1 245 ? 2.002 -18.053 -19.919 1 96.86 245 GLN B N 1
ATOM 10473 C CA . GLN B 1 245 ? 3.382 -18.505 -20.059 1 96.86 245 GLN B CA 1
ATOM 10474 C C . GLN B 1 245 ? 3.477 -19.697 -21.007 1 96.86 245 GLN B C 1
ATOM 10476 O O . GLN B 1 245 ? 2.548 -20.501 -21.096 1 96.86 245 GLN B O 1
ATOM 10481 N N . ASN B 1 246 ? 4.563 -19.747 -21.699 1 97.65 246 ASN B N 1
ATOM 10482 C CA . ASN B 1 246 ? 4.896 -20.832 -22.616 1 97.65 246 ASN B CA 1
ATOM 10483 C C . ASN B 1 246 ? 5.53 -22.011 -21.883 1 97.65 246 ASN B C 1
ATOM 10485 O O . ASN B 1 246 ? 6.713 -21.97 -21.538 1 97.65 246 ASN B O 1
ATOM 10489 N N . LEU B 1 247 ? 4.816 -23.125 -21.748 1 96.97 247 LEU B N 1
ATOM 10490 C CA . LEU B 1 247 ? 5.259 -24.237 -20.913 1 96.97 247 LEU B CA 1
ATOM 10491 C C . LEU B 1 247 ? 6.28 -25.096 -21.65 1 96.97 247 LEU B C 1
ATOM 10493 O O . LEU B 1 247 ? 6.814 -26.054 -21.086 1 96.97 247 LEU B O 1
ATOM 10497 N N . SER B 1 248 ? 6.56 -24.704 -22.897 1 96.59 248 SER B N 1
ATOM 10498 C CA . SER B 1 248 ? 7.633 -25.385 -23.614 1 96.59 248 SER B CA 1
ATOM 10499 C C . SER B 1 248 ? 9.003 -24.894 -23.156 1 96.59 248 SER B C 1
ATOM 10501 O O . SER B 1 248 ? 10.032 -25.406 -23.6 1 96.59 248 SER B O 1
ATOM 10503 N N . LEU B 1 249 ? 8.972 -23.939 -22.265 1 96.76 249 LEU B N 1
ATOM 10504 C CA . LEU B 1 249 ? 10.212 -23.408 -21.709 1 96.76 249 LEU B CA 1
ATOM 10505 C C . LEU B 1 249 ? 10.485 -23.995 -20.329 1 96.76 249 LEU B C 1
ATOM 10507 O O . LEU B 1 249 ? 9.551 -24.322 -19.593 1 96.76 249 LEU B O 1
ATOM 10511 N N . PRO B 1 250 ? 11.756 -24.14 -20.024 1 95.01 250 PRO B N 1
ATOM 10512 C CA . PRO B 1 250 ? 12.09 -24.679 -18.704 1 95.01 250 PRO B CA 1
ATOM 10513 C C . PRO B 1 250 ? 11.699 -23.738 -17.566 1 95.01 250 PRO B C 1
ATOM 10515 O O . PRO B 1 250 ? 11.629 -22.522 -17.762 1 95.01 250 PRO B O 1
ATOM 10518 N N . HIS B 1 251 ? 11.487 -24.292 -16.433 1 94.52 251 HIS B N 1
ATOM 10519 C CA . HIS B 1 251 ? 11.043 -23.54 -15.265 1 94.52 251 HIS B CA 1
ATOM 10520 C C . HIS B 1 251 ? 12.054 -22.464 -14.884 1 94.52 251 HIS B C 1
ATOM 10522 O O . HIS B 1 251 ? 11.675 -21.387 -14.418 1 94.52 251 HIS B O 1
ATOM 10528 N N . LYS B 1 252 ? 13.345 -22.694 -15.054 1 91 252 LYS B N 1
ATOM 10529 C CA . LYS B 1 252 ? 14.388 -21.723 -14.736 1 91 252 LYS B CA 1
ATOM 10530 C C . LYS B 1 252 ? 14.156 -20.406 -15.472 1 91 252 LYS B C 1
ATOM 10532 O O . LYS B 1 252 ? 14.457 -19.333 -14.946 1 91 252 LYS B O 1
ATOM 10537 N N . LEU B 1 253 ? 13.597 -20.467 -16.657 1 94.21 253 LEU B N 1
ATOM 10538 C CA . LEU B 1 253 ? 13.28 -19.274 -17.436 1 94.21 253 LEU B CA 1
ATOM 10539 C C . LEU B 1 253 ? 11.92 -18.711 -17.038 1 94.21 253 LEU B C 1
ATOM 10541 O O . LEU B 1 253 ? 11.776 -17.501 -16.848 1 94.21 253 LEU B O 1
ATOM 10545 N N . LEU B 1 254 ? 10.956 -19.641 -16.847 1 95.4 254 LEU B N 1
ATOM 10546 C CA . LEU B 1 254 ? 9.588 -19.224 -16.557 1 95.4 254 LEU B CA 1
ATOM 10547 C C . LEU B 1 254 ? 9.511 -18.507 -15.213 1 95.4 254 LEU B C 1
ATOM 10549 O O . LEU B 1 254 ? 8.569 -17.753 -14.96 1 95.4 254 LEU B O 1
ATOM 10553 N N . ALA B 1 255 ? 10.475 -18.721 -14.414 1 93.28 255 ALA B N 1
ATOM 10554 C CA . ALA B 1 255 ? 10.523 -18.085 -13.1 1 93.28 255 ALA B CA 1
ATOM 10555 C C . ALA B 1 255 ? 11.098 -16.674 -13.194 1 93.28 255 ALA B C 1
ATOM 10557 O O . ALA B 1 255 ? 11.323 -16.02 -12.174 1 93.28 255 ALA B O 1
ATOM 10558 N N . GLN B 1 256 ? 11.302 -16.161 -14.401 1 94.18 256 GLN B N 1
ATOM 10559 C CA . GLN B 1 256 ? 11.834 -14.82 -14.621 1 94.18 256 GLN B CA 1
ATOM 10560 C C . GLN B 1 256 ? 10.768 -13.893 -15.197 1 94.18 256 GLN B C 1
ATOM 10562 O O . GLN B 1 256 ? 9.911 -14.327 -15.969 1 94.18 256 GLN B O 1
ATOM 10567 N N . GLU B 1 257 ? 10.913 -12.675 -14.945 1 93.63 257 GLU B N 1
ATOM 10568 C CA . GLU B 1 257 ? 9.918 -11.688 -15.356 1 93.63 257 GLU B CA 1
ATOM 10569 C C . GLU B 1 257 ? 9.859 -11.565 -16.876 1 93.63 257 GLU B C 1
ATOM 10571 O O . GLU B 1 257 ? 8.797 -11.296 -17.441 1 93.63 257 GLU B O 1
ATOM 10576 N N . TYR B 1 258 ? 11.012 -11.819 -17.492 1 95.58 258 TYR B N 1
ATOM 10577 C CA . TYR B 1 258 ? 11.1 -11.682 -18.941 1 95.58 258 TYR B CA 1
ATOM 10578 C C . TYR B 1 258 ? 10.072 -12.567 -19.636 1 95.58 258 TYR B C 1
ATOM 10580 O O . TYR B 1 258 ? 9.571 -12.222 -20.709 1 95.58 258 TYR B O 1
ATOM 10588 N N . PHE B 1 259 ? 9.651 -13.627 -19.017 1 96.33 259 PHE B N 1
ATOM 10589 C CA . PHE B 1 259 ? 8.871 -14.65 -19.704 1 96.33 259 PHE B CA 1
ATOM 10590 C C . PHE B 1 259 ? 7.416 -14.616 -19.251 1 96.33 259 PHE B C 1
ATOM 10592 O O . PHE B 1 259 ? 6.628 -15.492 -19.612 1 96.33 259 PHE B O 1
ATOM 10599 N N . VAL B 1 260 ? 7.064 -13.693 -18.425 1 95.68 260 VAL B N 1
ATOM 10600 C CA . VAL B 1 260 ? 5.661 -13.442 -18.115 1 95.68 260 VAL B CA 1
ATOM 10601 C C . VAL B 1 260 ? 5.023 -12.62 -19.234 1 95.68 260 VAL B C 1
ATOM 10603 O O . VAL B 1 260 ? 5.511 -11.541 -19.575 1 95.68 260 VAL B O 1
ATOM 10606 N N . ARG B 1 261 ? 4.049 -13.158 -19.844 1 95.95 261 ARG B N 1
ATOM 10607 C CA . ARG B 1 261 ? 3.389 -12.462 -20.943 1 95.95 261 ARG B CA 1
ATOM 10608 C C . ARG B 1 261 ? 2.026 -11.929 -20.514 1 95.95 261 ARG B C 1
ATOM 10610 O O . ARG B 1 261 ? 1.142 -12.7 -20.135 1 95.95 261 ARG B O 1
ATOM 10617 N N . PHE B 1 262 ? 1.904 -10.663 -20.65 1 95.59 262 PHE B N 1
ATOM 10618 C CA . PHE B 1 262 ? 0.633 -10.021 -20.336 1 95.59 262 PHE B CA 1
ATOM 10619 C C . PHE B 1 262 ? -0.374 -10.235 -21.46 1 95.59 262 PHE B C 1
ATOM 10621 O O . PHE B 1 262 ? -0.053 -10.04 -22.634 1 95.59 262 PHE B O 1
ATOM 10628 N N . SER B 1 263 ? -1.593 -10.593 -21.094 1 96.67 263 SER B N 1
ATOM 10629 C CA . SER B 1 263 ? -2.638 -10.791 -22.092 1 96.67 263 SER B CA 1
ATOM 10630 C C . SER B 1 263 ? -3.693 -9.692 -22.014 1 96.67 263 SER B C 1
ATOM 10632 O O . SER B 1 263 ? -3.975 -9.024 -23.01 1 96.67 263 SER B O 1
ATOM 10634 N N . SER B 1 264 ? -4.245 -9.551 -20.835 1 97.09 264 SER B N 1
ATOM 10635 C CA . SER B 1 264 ? -5.297 -8.546 -20.732 1 97.09 264 SER B CA 1
ATOM 10636 C C . SER B 1 264 ? -5.481 -8.084 -19.29 1 97.09 264 SER B C 1
ATOM 10638 O O . SER B 1 264 ? -5.007 -8.738 -18.358 1 97.09 264 SER B O 1
ATOM 10640 N N . THR B 1 265 ? -6.111 -6.931 -19.156 1 96.17 265 THR B N 1
ATOM 10641 C CA . THR B 1 265 ? -6.502 -6.374 -17.866 1 96.17 265 THR B CA 1
ATOM 10642 C C . THR B 1 265 ? -7.818 -5.611 -17.984 1 96.17 265 THR B C 1
ATOM 10644 O O . THR B 1 265 ? -8.184 -5.157 -19.07 1 96.17 265 THR B O 1
ATOM 10647 N N . SER B 1 266 ? -8.553 -5.618 -16.877 1 95.79 266 SER B N 1
ATOM 10648 C CA . SER B 1 266 ? -9.789 -4.842 -16.86 1 95.79 266 SER B CA 1
ATOM 10649 C C . SER B 1 266 ? -10.2 -4.486 -15.435 1 95.79 266 SER B C 1
ATOM 10651 O O . SER B 1 266 ? -9.978 -5.267 -14.507 1 95.79 266 SER B O 1
ATOM 10653 N N . SER B 1 267 ? -10.712 -3.344 -15.324 1 90.63 267 SER B N 1
ATOM 10654 C CA . SER B 1 267 ? -11.326 -2.965 -14.056 1 90.63 267 SER B CA 1
ATOM 10655 C C . SER B 1 267 ? -12.814 -3.301 -14.041 1 90.63 267 SER B C 1
ATOM 10657 O O . SER B 1 267 ? -13.476 -3.162 -13.01 1 90.63 267 SER B O 1
ATOM 10659 N N . TYR B 1 268 ? -13.326 -3.832 -15.191 1 91.02 268 TYR B N 1
ATOM 10660 C CA . TYR B 1 268 ? -14.758 -4.069 -15.333 1 91.02 268 TYR B CA 1
ATOM 10661 C C . TYR B 1 268 ? -15.045 -5.545 -15.581 1 91.02 268 TYR B C 1
ATOM 10663 O O . TYR B 1 268 ? -15.97 -6.111 -14.995 1 91.02 268 TYR B O 1
ATOM 10671 N N . ALA B 1 269 ? -14.206 -6.071 -16.42 1 94.48 269 ALA B N 1
ATOM 10672 C CA . ALA B 1 269 ? -14.423 -7.464 -16.802 1 94.48 269 ALA B CA 1
ATOM 10673 C C . ALA B 1 269 ? -13.798 -8.415 -15.786 1 94.48 269 ALA B C 1
ATOM 10675 O O . ALA B 1 269 ? -12.7 -8.164 -15.284 1 94.48 269 ALA B O 1
ATOM 10676 N N . SER B 1 270 ? -14.557 -9.482 -15.502 1 94.3 270 SER B N 1
ATOM 10677 C CA . SER B 1 270 ? -14.014 -10.537 -14.652 1 94.3 270 SER B CA 1
ATOM 10678 C C . SER B 1 270 ? -13.001 -11.389 -15.409 1 94.3 270 SER B C 1
ATOM 10680 O O . SER B 1 270 ? -12.82 -11.223 -16.617 1 94.3 270 SER B O 1
ATOM 10682 N N . SER B 1 271 ? -12.376 -12.297 -14.716 1 94.76 271 SER B N 1
ATOM 10683 C CA . SER B 1 271 ? -11.415 -13.193 -15.351 1 94.76 271 SER B CA 1
ATOM 10684 C C . SER B 1 271 ? -12.09 -14.082 -16.39 1 94.76 271 SER B C 1
ATOM 10686 O O . SER B 1 271 ? -11.552 -14.293 -17.479 1 94.76 271 SER B O 1
ATOM 10688 N N . SER B 1 272 ? -13.279 -14.574 -16.044 1 95.08 272 SER B N 1
ATOM 10689 C CA . SER B 1 272 ? -13.999 -15.445 -16.966 1 95.08 272 SER B CA 1
ATOM 10690 C C . SER B 1 272 ? -14.353 -14.713 -18.256 1 95.08 272 SER B C 1
ATOM 10692 O O . SER B 1 272 ? -14.281 -15.289 -19.343 1 95.08 272 SER B O 1
ATOM 10694 N N . GLU B 1 273 ? -14.689 -13.459 -18.127 1 95.35 273 GLU B N 1
ATOM 10695 C CA . GLU B 1 273 ? -14.983 -12.644 -19.302 1 95.35 273 GLU B CA 1
ATOM 10696 C C . GLU B 1 273 ? -13.739 -12.45 -20.164 1 95.35 273 GLU B C 1
ATOM 10698 O O . GLU B 1 273 ? -13.811 -12.528 -21.393 1 95.35 273 GLU B O 1
ATOM 10703 N N . GLN B 1 274 ? -12.694 -12.222 -19.52 1 96.31 274 GLN B N 1
ATOM 10704 C CA . GLN B 1 274 ? -11.45 -11.992 -20.246 1 96.31 274 GLN B CA 1
ATOM 10705 C C . GLN B 1 274 ? -10.963 -13.271 -20.922 1 96.31 274 GLN B C 1
ATOM 10707 O O . GLN B 1 274 ? -10.368 -13.221 -22.001 1 96.31 274 GLN B O 1
ATOM 10712 N N . PHE B 1 275 ? -11.241 -14.421 -20.29 1 96.23 275 PHE B N 1
ATOM 10713 C CA . PHE B 1 275 ? -10.865 -15.699 -20.884 1 96.23 275 PHE B CA 1
ATOM 10714 C C . PHE B 1 275 ? -11.637 -15.944 -22.175 1 96.23 275 PHE B C 1
ATOM 10716 O O . PHE B 1 275 ? -11.178 -16.683 -23.048 1 96.23 275 PHE B O 1
ATOM 10723 N N . THR B 1 276 ? -12.742 -15.308 -22.31 1 94.48 276 THR B N 1
ATOM 10724 C CA . THR B 1 276 ? -13.507 -15.446 -23.544 1 94.48 276 THR B CA 1
ATOM 10725 C C . THR B 1 276 ? -12.705 -14.934 -24.737 1 94.48 276 THR B C 1
ATOM 10727 O O . THR B 1 276 ? -12.787 -15.492 -25.833 1 94.48 276 THR B O 1
ATOM 10730 N N . ALA B 1 277 ? -11.981 -13.892 -24.489 1 93.72 277 ALA B N 1
ATOM 10731 C CA . ALA B 1 277 ? -11.135 -13.35 -25.549 1 93.72 277 ALA B CA 1
ATOM 10732 C C . ALA B 1 277 ? -9.887 -14.207 -25.747 1 93.72 277 ALA B C 1
ATOM 10734 O O . ALA B 1 277 ? -9.431 -14.398 -26.877 1 93.72 277 ALA B O 1
ATOM 10735 N N . LEU B 1 278 ? -9.408 -14.697 -24.719 1 92.36 278 LEU B N 1
ATOM 10736 C CA . LEU B 1 278 ? -8.194 -15.506 -24.759 1 92.36 278 LEU B CA 1
ATOM 10737 C C . LEU B 1 278 ? -8.424 -16.792 -25.544 1 92.36 278 LEU B C 1
ATOM 10739 O O . LEU B 1 278 ? -7.544 -17.238 -26.284 1 92.36 278 LEU B O 1
ATOM 10743 N N . ILE B 1 279 ? -9.563 -17.401 -25.468 1 90.91 279 ILE B N 1
ATOM 10744 C CA . ILE B 1 279 ? -9.855 -18.732 -25.99 1 90.91 279 ILE B CA 1
ATOM 10745 C C . ILE B 1 279 ? -9.934 -18.682 -27.514 1 90.91 279 ILE B C 1
ATOM 10747 O O . ILE B 1 279 ? -9.842 -19.716 -28.18 1 90.91 279 ILE B O 1
ATOM 10751 N N . ASP B 1 280 ? -10.014 -17.463 -28.021 1 90.44 280 ASP B N 1
ATOM 10752 C CA . ASP B 1 280 ? -10.012 -17.311 -29.473 1 90.44 280 ASP B CA 1
ATOM 10753 C C . ASP B 1 280 ? -8.746 -17.906 -30.085 1 90.44 280 ASP B C 1
ATOM 10755 O O . ASP B 1 280 ? -8.756 -18.35 -31.235 1 90.44 280 ASP B O 1
ATOM 10759 N N . ASP B 1 281 ? -7.786 -17.978 -29.283 1 94.38 281 ASP B N 1
ATOM 10760 C CA . ASP B 1 281 ? -6.505 -18.489 -29.759 1 94.38 281 ASP B CA 1
ATOM 10761 C C . ASP B 1 281 ? -6.393 -19.994 -29.527 1 94.38 281 ASP B C 1
ATOM 10763 O O . ASP B 1 281 ? -5.457 -20.635 -30.011 1 94.38 281 ASP B O 1
ATOM 10767 N N . PHE B 1 282 ? -7.355 -20.598 -28.856 1 94.48 282 PHE B N 1
ATOM 10768 C CA . PHE B 1 282 ? -7.212 -21.979 -28.41 1 94.48 282 PHE B CA 1
ATOM 10769 C C . PHE B 1 282 ? -8.249 -22.874 -29.077 1 94.48 282 PHE B C 1
ATOM 10771 O O . PHE B 1 282 ? -8.486 -23.998 -28.631 1 94.48 282 PHE B O 1
ATOM 10778 N N . GLY B 1 283 ? -8.823 -22.453 -30.121 1 88.49 283 GLY B N 1
ATOM 10779 C CA . GLY B 1 283 ? -9.821 -23.255 -30.811 1 88.49 283 GLY B CA 1
ATOM 10780 C C . GLY B 1 283 ? -9.255 -24.534 -31.401 1 88.49 283 GLY B C 1
ATOM 10781 O O . GLY B 1 283 ? -8.077 -24.591 -31.758 1 88.49 283 GLY B O 1
ATOM 10782 N N . ALA B 1 284 ? -10.03 -25.543 -31.486 1 84.63 284 ALA B N 1
ATOM 10783 C CA . ALA B 1 284 ? -9.602 -26.851 -31.977 1 84.63 284 ALA B CA 1
ATOM 10784 C C . ALA B 1 284 ? -9.093 -26.758 -33.412 1 84.63 284 ALA B C 1
ATOM 10786 O O . ALA B 1 284 ? -8.164 -27.474 -33.795 1 84.63 284 ALA B O 1
ATOM 10787 N N . ASP B 1 285 ? -9.615 -25.921 -34.165 1 87.48 285 ASP B N 1
ATOM 10788 C CA . ASP B 1 285 ? -9.212 -25.833 -35.565 1 87.48 285 ASP B CA 1
ATOM 10789 C C . ASP B 1 285 ? -8.459 -24.533 -35.839 1 87.48 285 ASP B C 1
ATOM 10791 O O . ASP B 1 285 ? -8.323 -24.119 -36.992 1 87.48 285 ASP B O 1
ATOM 10795 N N . VAL B 1 286 ? -8.044 -23.953 -34.74 1 93.72 286 VAL B N 1
ATOM 10796 C CA . VAL B 1 286 ? -7.328 -22.691 -34.904 1 93.72 286 VAL B CA 1
ATOM 10797 C C . VAL B 1 286 ? -5.823 -22.943 -34.874 1 93.72 286 VAL B C 1
ATOM 10799 O O . VAL B 1 286 ? -5.285 -23.412 -33.867 1 93.72 286 VAL B O 1
ATOM 10802 N N . TRP B 1 287 ? -5.161 -22.758 -35.992 1 96.13 287 TRP B N 1
ATOM 10803 C CA . TRP B 1 287 ? -3.714 -22.881 -36.128 1 96.13 287 TRP B CA 1
ATOM 10804 C C . TRP B 1 287 ? -3.078 -21.528 -36.43 1 96.13 287 TRP B C 1
ATOM 10806 O O . TRP B 1 287 ? -3.647 -20.719 -37.166 1 96.13 287 TRP B O 1
ATOM 10816 N N . HIS B 1 288 ? -2.012 -21.275 -35.838 1 96.33 288 HIS B N 1
ATOM 10817 C CA . HIS B 1 288 ? -1.308 -20.009 -36.006 1 96.33 288 HIS B CA 1
ATOM 10818 C C . HIS B 1 288 ? 0.021 -20.209 -36.726 1 96.33 288 HIS B C 1
ATOM 10820 O O . HIS B 1 288 ? 0.61 -21.29 -36.663 1 96.33 288 HIS B O 1
ATOM 10826 N N . THR B 1 289 ? 0.436 -19.217 -37.379 1 94.52 289 THR B N 1
ATOM 10827 C CA . THR B 1 289 ? 1.694 -19.282 -38.115 1 94.52 289 THR B CA 1
ATOM 10828 C C . THR B 1 289 ? 2.81 -18.585 -37.342 1 94.52 289 THR B C 1
ATOM 10830 O O . THR B 1 289 ? 2.579 -17.562 -36.695 1 94.52 289 THR B O 1
ATOM 10833 N N . GLY B 1 290 ? 3.908 -19.145 -37.292 1 94.43 290 GLY B N 1
ATOM 10834 C CA . GLY B 1 290 ? 5.114 -18.572 -36.715 1 94.43 290 GLY B CA 1
ATOM 10835 C C . GLY B 1 290 ? 6.362 -18.866 -37.526 1 94.43 290 GLY B C 1
ATOM 10836 O O . GLY B 1 290 ? 6.339 -19.709 -38.426 1 94.43 290 GLY B O 1
ATOM 10837 N N . TYR B 1 291 ? 7.355 -18.064 -37.304 1 96.77 291 TYR B N 1
ATOM 10838 C CA . TYR B 1 291 ? 8.647 -18.301 -37.939 1 96.77 291 TYR B CA 1
ATOM 10839 C C . TYR B 1 291 ? 9.602 -19.008 -36.984 1 96.77 291 TYR B C 1
ATOM 10841 O O . TYR B 1 291 ? 9.95 -18.468 -35.932 1 96.77 291 TYR B O 1
ATOM 10849 N N . ASP B 1 292 ? 9.966 -20.218 -37.334 1 96.11 292 ASP B N 1
ATOM 10850 C CA . ASP B 1 292 ? 10.989 -20.913 -36.558 1 96.11 292 ASP B CA 1
ATOM 10851 C C . ASP B 1 292 ? 12.39 -20.49 -36.993 1 96.11 292 ASP B C 1
ATOM 10853 O O . ASP B 1 292 ? 12.896 -20.957 -38.014 1 96.11 292 ASP B O 1
ATOM 10857 N N . CYS B 1 293 ? 12.999 -19.752 -36.206 1 95.53 293 CYS B N 1
ATOM 10858 C CA . CYS B 1 293 ? 14.283 -19.17 -36.581 1 95.53 293 CYS B CA 1
ATOM 10859 C C . CYS B 1 293 ? 15.372 -20.235 -36.628 1 95.53 293 CYS B C 1
ATOM 10861 O O . CYS B 1 293 ? 16.387 -20.062 -37.305 1 95.53 293 CYS B O 1
ATOM 10863 N N . LEU B 1 294 ? 15.23 -21.353 -35.925 1 91.9 294 LEU B N 1
ATOM 10864 C CA . LEU B 1 294 ? 16.21 -22.433 -35.952 1 91.9 294 LEU B CA 1
ATOM 10865 C C . LEU B 1 294 ? 16.099 -23.236 -37.243 1 91.9 294 LEU B C 1
ATOM 10867 O O . LEU B 1 294 ? 17.114 -23.601 -37.841 1 91.9 294 LEU B O 1
ATOM 10871 N N . ALA B 1 295 ? 14.835 -23.515 -37.623 1 89.37 295 ALA B N 1
ATOM 10872 C CA . ALA B 1 295 ? 14.606 -24.28 -38.846 1 89.37 295 ALA B CA 1
ATOM 10873 C C . ALA B 1 295 ? 14.634 -23.374 -40.073 1 89.37 295 ALA B C 1
ATOM 10875 O O . ALA B 1 295 ? 14.761 -23.852 -41.203 1 89.37 295 ALA B O 1
ATOM 10876 N N . GLY B 1 296 ? 14.518 -22.044 -39.935 1 89.85 296 GLY B N 1
ATOM 10877 C CA . GLY B 1 296 ? 14.566 -21.08 -41.022 1 89.85 296 GLY B CA 1
ATOM 10878 C C . GLY B 1 296 ? 13.348 -21.138 -41.925 1 89.85 296 GLY B C 1
ATOM 10879 O O . GLY B 1 296 ? 13.464 -20.982 -43.143 1 89.85 296 GLY B O 1
ATOM 10880 N N . GLN B 1 297 ? 12.225 -21.542 -41.339 1 92.16 297 GLN B N 1
ATOM 10881 C CA . GLN B 1 297 ? 11.006 -21.623 -42.138 1 92.16 297 GLN B CA 1
ATOM 10882 C C . GLN B 1 297 ? 9.771 -21.34 -41.287 1 92.16 297 GLN B C 1
ATOM 10884 O O . GLN B 1 297 ? 9.848 -21.323 -40.057 1 92.16 297 GLN B O 1
ATOM 10889 N N . GLU B 1 298 ? 8.689 -21.183 -41.892 1 94.93 298 GLU B N 1
ATOM 10890 C CA . GLU B 1 298 ? 7.426 -20.961 -41.195 1 94.93 298 GLU B CA 1
ATOM 10891 C C . GLU B 1 298 ? 6.843 -22.273 -40.676 1 94.93 298 GLU B C 1
ATOM 10893 O O . GLU B 1 298 ? 7.031 -23.326 -41.288 1 94.93 298 GLU B O 1
ATOM 10898 N N . ILE B 1 299 ? 6.233 -22.173 -39.634 1 96.59 299 ILE B N 1
ATOM 10899 C CA . ILE B 1 299 ? 5.593 -23.325 -39.008 1 96.59 299 ILE B CA 1
ATOM 10900 C C . ILE B 1 299 ? 4.148 -22.982 -38.652 1 96.59 299 ILE B C 1
ATOM 10902 O O . ILE B 1 299 ? 3.745 -21.818 -38.717 1 96.59 299 ILE B O 1
ATOM 10906 N N . MET B 1 300 ? 3.403 -24.001 -38.322 1 96.67 300 MET B N 1
ATOM 10907 C CA . MET B 1 300 ? 2.074 -23.839 -37.738 1 96.67 300 MET B CA 1
ATOM 10908 C C . MET B 1 300 ? 2.034 -24.391 -36.317 1 96.67 300 MET B C 1
ATOM 10910 O O . MET B 1 300 ? 2.64 -25.425 -36.03 1 96.67 300 MET B O 1
ATOM 10914 N N . PHE B 1 301 ? 1.462 -23.673 -35.497 1 96.86 301 PHE B N 1
ATOM 10915 C CA . PHE B 1 301 ? 1.37 -24.183 -34.134 1 96.86 301 PHE B CA 1
ATOM 10916 C C . PHE B 1 301 ? -0.011 -23.917 -33.548 1 96.86 301 PHE B C 1
ATOM 10918 O O . PHE B 1 301 ? -0.72 -23.016 -34.001 1 96.86 301 PHE B O 1
ATOM 10925 N N . GLN B 1 302 ? -0.412 -24.747 -32.662 1 96.74 302 GLN B N 1
ATOM 10926 C CA . GLN B 1 302 ? -1.665 -24.631 -31.924 1 96.74 302 GLN B CA 1
ATOM 10927 C C . GLN B 1 302 ? -1.411 -24.476 -30.428 1 96.74 302 GLN B C 1
ATOM 10929 O O . GLN B 1 302 ? -0.456 -25.044 -29.893 1 96.74 302 GLN B O 1
ATOM 10934 N N . LEU B 1 303 ? -2.21 -23.666 -29.802 1 96.71 303 LEU B N 1
ATOM 10935 C CA . LEU B 1 303 ? -2.095 -23.448 -28.364 1 96.71 303 LEU B CA 1
ATOM 10936 C C . LEU B 1 303 ? -3.105 -24.301 -27.603 1 96.71 303 LEU B C 1
ATOM 10938 O O . LEU B 1 303 ? -4.274 -24.377 -27.988 1 96.71 303 LEU B O 1
ATOM 10942 N N . ILE B 1 304 ? -2.649 -24.961 -26.575 1 96.29 304 ILE B N 1
ATOM 10943 C CA . ILE B 1 304 ? -3.521 -25.772 -25.732 1 96.29 304 ILE B CA 1
ATOM 10944 C C . ILE B 1 304 ? -3.272 -25.441 -24.262 1 96.29 304 ILE B C 1
ATOM 10946 O O . ILE B 1 304 ? -2.151 -25.586 -23.768 1 96.29 304 ILE B O 1
ATOM 10950 N N . PRO B 1 305 ? -4.256 -24.97 -23.552 1 95.73 305 PRO B N 1
ATOM 10951 C CA . PRO B 1 305 ? -4.052 -24.742 -22.12 1 95.73 305 PRO B CA 1
ATOM 10952 C C . PRO B 1 305 ? -3.751 -26.029 -21.354 1 95.73 305 PRO B C 1
ATOM 10954 O O . PRO B 1 305 ? -4.287 -27.089 -21.686 1 95.73 305 PRO B O 1
ATOM 10957 N N . HIS B 1 306 ? -2.933 -25.957 -20.353 1 96.7 306 HIS B N 1
ATOM 10958 C CA . HIS B 1 306 ? -2.448 -27.161 -19.688 1 96.7 306 HIS B CA 1
ATOM 10959 C C . HIS B 1 306 ? -2.776 -27.138 -18.199 1 96.7 306 HIS B C 1
ATOM 10961 O O . HIS B 1 306 ? -3.127 -28.169 -17.62 1 96.7 306 HIS B O 1
ATOM 10967 N N . VAL B 1 307 ? -2.61 -26.077 -17.555 1 96.88 307 VAL B N 1
ATOM 10968 C CA . VAL B 1 307 ? -2.813 -25.914 -16.119 1 96.88 307 VAL B CA 1
ATOM 10969 C C . VAL B 1 307 ? -3.298 -24.496 -15.824 1 96.88 307 VAL B C 1
ATOM 10971 O O . VAL B 1 307 ? -3.023 -23.568 -16.588 1 96.88 307 VAL B O 1
ATOM 10974 N N . LEU B 1 308 ? -4.103 -24.328 -14.754 1 96.06 308 LEU B N 1
ATOM 10975 C CA . LEU B 1 308 ? -4.69 -23.041 -14.397 1 96.06 308 LEU B CA 1
ATOM 10976 C C . LEU B 1 308 ? -4.314 -22.648 -12.972 1 96.06 308 LEU B C 1
ATOM 10978 O O . LEU B 1 308 ? -5.179 -22.566 -12.097 1 96.06 308 LEU B O 1
ATOM 10982 N N . PRO B 1 309 ? -3.072 -22.275 -12.8 1 94.27 309 PRO B N 1
ATOM 10983 C CA . PRO B 1 309 ? -2.715 -21.825 -11.452 1 94.27 309 PRO B CA 1
ATOM 10984 C C . PRO B 1 309 ? -3.246 -20.429 -11.136 1 94.27 309 PRO B C 1
ATOM 10986 O O . PRO B 1 309 ? -3.393 -19.601 -12.039 1 94.27 309 PRO B O 1
ATOM 10989 N N . ALA B 1 310 ? -3.636 -20.146 -9.879 1 94.71 310 ALA B N 1
ATOM 10990 C CA . ALA B 1 310 ? -4.107 -18.865 -9.358 1 94.71 310 ALA B CA 1
ATOM 10991 C C . ALA B 1 310 ? -4.314 -18.93 -7.847 1 94.71 310 ALA B C 1
ATOM 10993 O O . ALA B 1 310 ? -4.094 -19.974 -7.229 1 94.71 310 ALA B O 1
ATOM 10994 N N . ASP B 1 311 ? -4.659 -17.85 -7.336 1 92.5 311 ASP B N 1
ATOM 10995 C CA . ASP B 1 311 ? -5.06 -17.908 -5.934 1 92.5 311 ASP B CA 1
ATOM 10996 C C . ASP B 1 311 ? -6.41 -18.604 -5.777 1 92.5 311 ASP B C 1
ATOM 10998 O O . ASP B 1 311 ? -7.081 -18.9 -6.768 1 92.5 311 ASP B O 1
ATOM 11002 N N . ASN B 1 312 ? -6.799 -18.889 -4.649 1 93.66 312 ASN B N 1
ATOM 11003 C CA . ASN B 1 312 ? -7.955 -19.742 -4.397 1 93.66 312 ASN B CA 1
ATOM 11004 C C . ASN B 1 312 ? -9.243 -19.106 -4.913 1 93.66 312 ASN B C 1
ATOM 11006 O O . ASN B 1 312 ? -10.05 -19.77 -5.566 1 93.66 312 ASN B O 1
ATOM 11010 N N . PRO B 1 313 ? -9.501 -17.809 -4.757 1 92.97 313 PRO B N 1
ATOM 11011 C CA . PRO B 1 313 ? -10.721 -17.206 -5.298 1 92.97 313 PRO B CA 1
ATOM 11012 C C . PRO B 1 313 ? -10.76 -17.222 -6.825 1 92.97 313 PRO B C 1
ATOM 11014 O O . PRO B 1 313 ? -11.814 -17.473 -7.416 1 92.97 313 PRO B O 1
ATOM 11017 N N . GLN B 1 314 ? -9.661 -16.973 -7.44 1 95.15 314 GLN B N 1
ATOM 11018 C CA . GLN B 1 314 ? -9.609 -16.981 -8.898 1 95.15 314 GLN B CA 1
ATOM 11019 C C . GLN B 1 314 ? -9.771 -18.396 -9.447 1 95.15 314 GLN B C 1
ATOM 11021 O O . GLN B 1 314 ? -10.385 -18.594 -10.497 1 95.15 314 GLN B O 1
ATOM 11026 N N . GLN B 1 315 ? -9.182 -19.33 -8.759 1 95.95 315 GLN B N 1
ATOM 11027 C CA . GLN B 1 315 ? -9.366 -20.711 -9.192 1 95.95 315 GLN B CA 1
ATOM 11028 C C . GLN B 1 315 ? -10.821 -21.146 -9.04 1 95.95 315 GLN B C 1
ATOM 11030 O O . GLN B 1 315 ? -11.328 -21.929 -9.847 1 95.95 315 GLN B O 1
ATOM 11035 N N . SER B 1 316 ? -11.437 -20.657 -8.012 1 95.81 316 SER B N 1
ATOM 11036 C CA . SER B 1 316 ? -12.863 -20.925 -7.859 1 95.81 316 SER B CA 1
ATOM 11037 C C . SER B 1 316 ? -13.664 -20.328 -9.011 1 95.81 316 SER B C 1
ATOM 11039 O O . SER B 1 316 ? -14.578 -20.969 -9.536 1 95.81 316 SER B O 1
ATOM 11041 N N . GLU B 1 317 ? -13.304 -19.17 -9.387 1 95.66 317 GLU B N 1
ATOM 11042 C CA . GLU B 1 317 ? -13.983 -18.553 -10.523 1 95.66 317 GLU B CA 1
ATOM 11043 C C . GLU B 1 317 ? -13.721 -19.329 -11.81 1 95.66 317 GLU B C 1
ATOM 11045 O O . GLU B 1 317 ? -14.637 -19.548 -12.606 1 95.66 317 GLU B O 1
ATOM 11050 N N . ASN B 1 318 ? -12.475 -19.767 -11.99 1 96.03 318 ASN B N 1
ATOM 11051 C CA . ASN B 1 318 ? -12.116 -20.538 -13.176 1 96.03 318 ASN B CA 1
ATOM 11052 C C . ASN B 1 318 ? -12.912 -21.837 -13.261 1 96.03 318 ASN B C 1
ATOM 11054 O O . ASN B 1 318 ? -13.176 -22.337 -14.356 1 96.03 318 ASN B O 1
ATOM 11058 N N . ALA B 1 319 ? -13.291 -22.3 -12.065 1 96.8 319 ALA B N 1
ATOM 11059 C CA . ALA B 1 319 ? -14.013 -23.569 -12.015 1 96.8 319 ALA B CA 1
ATOM 11060 C C . ALA B 1 319 ? -15.513 -23.34 -11.85 1 96.8 319 ALA B C 1
ATOM 11062 O O . ALA B 1 319 ? -16.263 -24.279 -11.569 1 96.8 319 ALA B O 1
ATOM 11063 N N . SER B 1 320 ? -15.982 -22.071 -11.938 1 97.46 320 SER B N 1
ATOM 11064 C CA . SER B 1 320 ? -17.384 -21.726 -11.728 1 97.46 320 SER B CA 1
ATOM 11065 C C . SER B 1 320 ? -17.876 -22.219 -10.371 1 97.46 320 SER B C 1
ATOM 11067 O O . SER B 1 320 ? -18.925 -22.861 -10.281 1 97.46 320 SER B O 1
ATOM 11069 N N . HIS B 1 321 ? -17.094 -21.926 -9.433 1 95.99 321 HIS B N 1
ATOM 11070 C CA . HIS B 1 321 ? -17.356 -22.351 -8.062 1 95.99 321 HIS B CA 1
ATOM 11071 C C . HIS B 1 321 ? -17.574 -21.151 -7.146 1 95.99 321 HIS B C 1
ATOM 11073 O O . HIS B 1 321 ? -16.964 -20.097 -7.34 1 95.99 321 HIS B O 1
ATOM 11079 N N . MET B 1 322 ? -18.401 -21.312 -6.106 1 92.93 322 MET B N 1
ATOM 11080 C CA . MET B 1 322 ? -18.832 -20.229 -5.227 1 92.93 322 MET B CA 1
ATOM 11081 C C . MET B 1 322 ? -17.797 -19.967 -4.138 1 92.93 322 MET B C 1
ATOM 11083 O O . MET B 1 322 ? -17.81 -18.91 -3.505 1 92.93 322 MET B O 1
ATOM 11087 N N . GLY B 1 323 ? -16.881 -20.892 -3.906 1 86.9 323 GLY B N 1
ATOM 11088 C CA . GLY B 1 323 ? -15.847 -20.676 -2.906 1 86.9 323 GLY B CA 1
ATOM 11089 C C . GLY B 1 323 ? -16.248 -21.148 -1.521 1 86.9 323 GLY B C 1
ATOM 11090 O O . GLY B 1 323 ? -16.972 -22.136 -1.382 1 86.9 323 GLY B O 1
ATOM 11091 N N . VAL B 1 324 ? -15.852 -20.436 -0.479 1 81.46 324 VAL B N 1
ATOM 11092 C CA . VAL B 1 324 ? -15.896 -20.87 0.913 1 81.46 324 VAL B CA 1
ATOM 11093 C C . VAL B 1 324 ? -17.321 -20.746 1.448 1 81.46 324 VAL B C 1
ATOM 11095 O O . VAL B 1 324 ? -17.674 -21.382 2.444 1 81.46 324 VAL B O 1
ATOM 11098 N N . ASN B 1 325 ? -18.173 -20.118 0.758 1 80.16 325 ASN B N 1
ATOM 11099 C CA . ASN B 1 325 ? -19.531 -19.892 1.242 1 80.16 325 ASN B CA 1
ATOM 11100 C C . ASN B 1 325 ? -20.463 -21.035 0.849 1 80.16 325 ASN B C 1
ATOM 11102 O O . ASN B 1 325 ? -21.624 -21.063 1.259 1 80.16 325 ASN B O 1
ATOM 11106 N N . ALA B 1 326 ? -19.94 -21.983 0.166 1 89.54 326 ALA B N 1
ATOM 11107 C CA . ALA B 1 326 ? -20.737 -23.123 -0.279 1 89.54 326 ALA B CA 1
ATOM 11108 C C . ALA B 1 326 ? -20.679 -24.262 0.735 1 89.54 326 ALA B C 1
ATOM 11110 O O . ALA B 1 326 ? -19.783 -24.303 1.581 1 89.54 326 ALA B O 1
ATOM 11111 N N . GLN B 1 327 ? -21.684 -25.088 0.668 1 90.32 327 GLN B N 1
ATOM 11112 C CA . GLN B 1 327 ? -21.625 -26.323 1.442 1 90.32 327 GLN B CA 1
ATOM 11113 C C . GLN B 1 327 ? -20.597 -27.288 0.86 1 90.32 327 GLN B C 1
ATOM 11115 O O . GLN B 1 327 ? -19.907 -27.991 1.602 1 90.32 327 GLN B O 1
ATOM 11120 N N . ALA B 1 328 ? -20.604 -27.356 -0.444 1 91.42 328 ALA B N 1
ATOM 11121 C CA . ALA B 1 328 ? -19.507 -28.022 -1.142 1 91.42 328 ALA B CA 1
ATOM 11122 C C . ALA B 1 328 ? -18.367 -27.048 -1.425 1 91.42 328 ALA B C 1
ATOM 11124 O O . ALA B 1 328 ? -18.259 -26.514 -2.532 1 91.42 328 ALA B O 1
ATOM 11125 N N . LYS B 1 329 ? -17.456 -26.886 -0.544 1 90.1 329 LYS B N 1
ATOM 11126 C CA . LYS B 1 329 ? -16.512 -25.773 -0.529 1 90.1 329 LYS B CA 1
ATOM 11127 C C . LYS B 1 329 ? -15.332 -26.04 -1.459 1 90.1 329 LYS B C 1
ATOM 11129 O O . LYS B 1 329 ? -14.513 -25.151 -1.702 1 90.1 329 LYS B O 1
ATOM 11134 N N . CYS B 1 330 ? -15.249 -27.25 -2.003 1 94.43 330 CYS B N 1
ATOM 11135 C CA . CYS B 1 330 ? -14.084 -27.577 -2.818 1 94.43 330 CYS B CA 1
ATOM 11136 C C . CYS B 1 330 ? -14.417 -27.494 -4.302 1 94.43 330 CYS B C 1
ATOM 11138 O O . CYS B 1 330 ? -15.403 -28.079 -4.756 1 94.43 330 CYS B O 1
ATOM 11140 N N . ARG B 1 331 ? -13.662 -26.838 -5.076 1 95.42 331 ARG B N 1
ATOM 11141 C CA . ARG B 1 331 ? -13.879 -26.656 -6.507 1 95.42 331 ARG B CA 1
ATOM 11142 C C . ARG B 1 331 ? -13.524 -27.921 -7.281 1 95.42 331 ARG B C 1
ATOM 11144 O O . ARG B 1 331 ? -13.888 -28.063 -8.45 1 95.42 331 ARG B O 1
ATOM 11151 N N . ARG B 1 332 ? -12.856 -28.896 -6.647 1 95.67 332 ARG B N 1
ATOM 11152 C CA . ARG B 1 332 ? -12.314 -30.057 -7.345 1 95.67 332 ARG B CA 1
ATOM 11153 C C . ARG B 1 332 ? -13.171 -31.294 -7.095 1 95.67 332 ARG B C 1
ATOM 11155 O O . ARG B 1 332 ? -13.18 -32.223 -7.906 1 95.67 332 ARG B O 1
ATOM 11162 N N . ASP B 1 333 ? -13.799 -31.345 -5.922 1 95.14 333 ASP B N 1
ATOM 11163 C CA . ASP B 1 333 ? -14.56 -32.555 -5.628 1 95.14 333 ASP B CA 1
ATOM 11164 C C . ASP B 1 333 ? -15.912 -32.216 -5.004 1 95.14 333 ASP B C 1
ATOM 11166 O O . ASP B 1 333 ? -16.237 -31.042 -4.813 1 95.14 333 ASP B O 1
ATOM 11170 N N . MET B 1 334 ? -16.703 -33.148 -4.696 1 92.92 334 MET B N 1
ATOM 11171 C CA . MET B 1 334 ? -18.091 -32.969 -4.279 1 92.92 334 MET B CA 1
ATOM 11172 C C . MET B 1 334 ? -18.232 -33.143 -2.77 1 92.92 334 MET B C 1
ATOM 11174 O O . MET B 1 334 ? -19.328 -33.404 -2.271 1 92.92 334 MET B O 1
ATOM 11178 N N . THR B 1 335 ? -17.113 -33.082 -2.086 1 91.22 335 THR B N 1
ATOM 11179 C CA . THR B 1 335 ? -17.208 -33.151 -0.632 1 91.22 335 THR B CA 1
ATOM 11180 C C . THR B 1 335 ? -18.071 -32.014 -0.093 1 91.22 335 THR B C 1
ATOM 11182 O O . THR B 1 335 ? -17.804 -30.842 -0.364 1 91.22 335 THR B O 1
ATOM 11185 N N . ALA B 1 336 ? -19.146 -32.367 0.542 1 87.53 336 ALA B N 1
ATOM 11186 C CA . ALA B 1 336 ? -20.131 -31.37 0.953 1 87.53 336 ALA B CA 1
ATOM 11187 C C . ALA B 1 336 ? -20.843 -31.799 2.233 1 87.53 336 ALA B C 1
ATOM 11189 O O . ALA B 1 336 ? -20.499 -32.822 2.829 1 87.53 336 ALA B O 1
ATOM 11190 N N . GLY B 1 337 ? -21.768 -30.935 2.652 1 86.43 337 GLY B N 1
ATOM 11191 C CA . GLY B 1 337 ? -22.592 -31.193 3.822 1 86.43 337 GLY B CA 1
ATOM 11192 C C . GLY B 1 337 ? -22.754 -29.979 4.717 1 86.43 337 GLY B C 1
ATOM 11193 O O . GLY B 1 337 ? -21.956 -29.042 4.652 1 86.43 337 GLY B O 1
ATOM 11194 N N . SER B 1 338 ? -23.842 -30.032 5.393 1 85.82 338 SER B N 1
ATOM 11195 C CA . SER B 1 338 ? -24.028 -29.024 6.432 1 85.82 338 SER B CA 1
ATOM 11196 C C . SER B 1 338 ? -22.995 -29.179 7.544 1 85.82 338 SER B C 1
ATOM 11198 O O . SER B 1 338 ? -22.291 -30.189 7.608 1 85.82 338 SER B O 1
ATOM 11200 N N . ASP B 1 339 ? -22.85 -28.302 8.299 1 85.33 339 ASP B N 1
ATOM 11201 C CA . ASP B 1 339 ? -21.906 -28.382 9.409 1 85.33 339 ASP B CA 1
ATOM 11202 C C . ASP B 1 339 ? -22.21 -29.583 10.302 1 85.33 339 ASP B C 1
ATOM 11204 O O . ASP B 1 339 ? -21.293 -30.256 10.779 1 85.33 339 ASP B O 1
ATOM 11208 N N . GLU B 1 340 ? -23.509 -29.898 10.466 1 86.77 340 GLU B N 1
ATOM 11209 C CA . GLU B 1 340 ? -23.922 -31.045 11.269 1 86.77 340 GLU B CA 1
ATOM 11210 C C . GLU B 1 340 ? -23.496 -32.357 10.617 1 86.77 340 GLU B C 1
ATOM 11212 O O . GLU B 1 340 ? -23.041 -33.277 11.301 1 86.77 340 GLU B O 1
ATOM 11217 N N . GLN B 1 341 ? -23.626 -32.381 9.365 1 90.43 341 GLN B N 1
ATOM 11218 C CA . GLN B 1 341 ? -23.239 -33.584 8.636 1 90.43 341 GLN B CA 1
ATOM 11219 C C . GLN B 1 341 ? -21.726 -33.78 8.661 1 90.43 341 GLN B C 1
ATOM 11221 O O . GLN B 1 341 ? -21.243 -34.911 8.74 1 90.43 341 GLN B O 1
ATOM 11226 N N . LYS B 1 342 ? -21.001 -32.728 8.615 1 92.05 342 LYS B N 1
ATOM 11227 C CA . LYS B 1 342 ? -19.543 -32.79 8.589 1 92.05 342 LYS B CA 1
ATOM 11228 C C . LYS B 1 342 ? -18.985 -33.189 9.952 1 92.05 342 LYS B C 1
ATOM 11230 O O . LYS B 1 342 ? -17.823 -33.587 10.062 1 92.05 342 LYS B O 1
ATOM 11235 N N . GLU B 1 343 ? -19.825 -33.058 10.919 1 91.7 343 GLU B N 1
ATOM 11236 C CA . GLU B 1 343 ? -19.395 -33.415 12.268 1 91.7 343 GLU B CA 1
ATOM 11237 C C . GLU B 1 343 ? -19.626 -34.898 12.546 1 91.7 343 GLU B C 1
ATOM 11239 O O . GLU B 1 343 ? -19.132 -35.433 13.541 1 91.7 343 GLU B O 1
ATOM 11244 N N . THR B 1 344 ? -20.322 -35.639 11.606 1 91.92 344 THR B N 1
ATOM 11245 C CA . THR B 1 344 ? -20.526 -37.077 11.745 1 91.92 344 THR B CA 1
ATOM 11246 C C . THR B 1 344 ? -19.24 -37.838 11.436 1 91.92 344 THR B C 1
ATOM 11248 O O . THR B 1 344 ? -18.279 -37.261 10.923 1 91.92 344 THR B O 1
ATOM 11251 N N . ASP B 1 345 ? -19.218 -39.125 11.732 1 92.86 345 ASP B N 1
ATOM 11252 C CA . ASP B 1 345 ? -18.037 -39.947 11.482 1 92.86 345 ASP B CA 1
ATOM 11253 C C . ASP B 1 345 ? -17.678 -39.954 9.998 1 92.86 345 ASP B C 1
ATOM 11255 O O . ASP B 1 345 ? -16.527 -39.707 9.631 1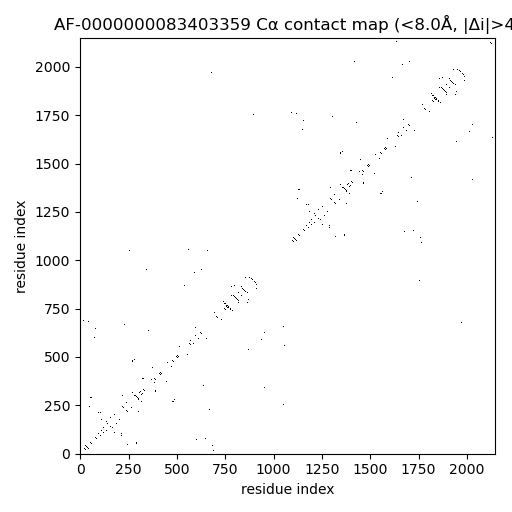 92.86 345 ASP B O 1
ATOM 11259 N N . GLU B 1 346 ? -18.663 -40.174 9.266 1 92.4 346 GLU B N 1
ATOM 11260 C CA . GLU B 1 346 ? -18.435 -40.279 7.828 1 92.4 346 GLU B CA 1
ATOM 11261 C C . GLU B 1 346 ? -18.126 -38.915 7.217 1 92.4 346 GLU B C 1
ATOM 11263 O O . GLU B 1 346 ? -17.227 -38.792 6.382 1 92.4 346 GLU B O 1
ATOM 11268 N N . GLY B 1 347 ? -18.858 -38.012 7.661 1 92.67 347 GLY B N 1
ATOM 11269 C CA . GLY B 1 347 ? -18.659 -36.675 7.125 1 92.67 347 GLY B CA 1
ATOM 11270 C C . GLY B 1 347 ? -17.304 -36.088 7.475 1 92.67 347 GLY B C 1
ATOM 11271 O O . GLY B 1 347 ? -16.674 -35.429 6.645 1 92.67 347 GLY B O 1
ATOM 11272 N N . TYR B 1 348 ? -16.896 -36.303 8.666 1 94.96 348 TYR B N 1
ATOM 11273 C CA . TYR B 1 348 ? -15.624 -35.754 9.121 1 94.96 348 TYR B CA 1
ATOM 11274 C C . TYR B 1 348 ? -14.453 -36.452 8.438 1 94.96 348 TYR B C 1
ATOM 11276 O O . TYR B 1 348 ? -13.506 -35.799 7.994 1 94.96 348 TYR B O 1
ATOM 11284 N N . ARG B 1 349 ? -14.515 -37.705 8.296 1 94.53 349 ARG B N 1
ATOM 11285 C CA . ARG B 1 349 ? -13.456 -38.488 7.667 1 94.53 349 ARG B CA 1
ATOM 11286 C C . ARG B 1 349 ? -13.301 -38.116 6.196 1 94.53 349 ARG B C 1
ATOM 11288 O O . ARG B 1 349 ? -12.191 -38.131 5.66 1 94.53 349 ARG B O 1
ATOM 11295 N N . ALA B 1 350 ? -14.366 -37.766 5.593 1 94.47 350 ALA B N 1
ATOM 11296 C CA . ALA B 1 350 ? -14.372 -37.461 4.165 1 94.47 350 ALA B CA 1
ATOM 11297 C C . ALA B 1 350 ? -13.574 -36.194 3.871 1 94.47 350 ALA B C 1
ATOM 11299 O O . ALA B 1 350 ? -13.094 -36 2.752 1 94.47 350 ALA B O 1
ATOM 11300 N N . LEU B 1 351 ? -13.368 -35.409 4.854 1 95.51 351 LEU B N 1
ATOM 11301 C CA . LEU B 1 351 ? -12.682 -34.135 4.667 1 95.51 351 LEU B CA 1
ATOM 11302 C C . LEU B 1 351 ? -11.176 -34.342 4.548 1 95.51 351 LEU B C 1
ATOM 11304 O O . LEU B 1 351 ? -10.455 -33.444 4.107 1 95.51 351 LEU B O 1
ATOM 11308 N N . PHE B 1 352 ? -10.622 -35.534 4.878 1 96.87 352 PHE B N 1
ATOM 11309 C CA . PHE B 1 352 ? -9.185 -35.76 4.982 1 96.87 352 PHE B CA 1
ATOM 11310 C C . PHE B 1 352 ? -8.661 -36.487 3.75 1 96.87 352 PHE B C 1
ATOM 11312 O O . PHE B 1 352 ? -7.495 -36.883 3.706 1 96.87 352 PHE B O 1
ATOM 11319 N N . LYS B 1 353 ? -9.52 -36.655 2.789 1 95.16 353 LYS B N 1
ATOM 11320 C CA . LYS B 1 353 ? -9.163 -37.279 1.518 1 95.16 353 LYS B CA 1
ATOM 11321 C C . LYS B 1 353 ? -9.916 -36.633 0.358 1 95.16 353 LYS B C 1
ATOM 11323 O O . LYS B 1 353 ? -10.963 -36.013 0.559 1 95.16 353 LYS B O 1
ATOM 11328 N N . PRO B 1 354 ? -9.343 -36.729 -0.845 1 95.51 354 PRO B N 1
ATOM 11329 C CA . PRO B 1 354 ? -10.084 -36.209 -1.997 1 95.51 354 PRO B CA 1
ATOM 11330 C C . PRO B 1 354 ? -11.402 -36.944 -2.231 1 95.51 354 PRO B C 1
ATOM 11332 O O . PRO B 1 354 ? -11.46 -38.17 -2.107 1 95.51 354 PRO B O 1
ATOM 11335 N N . GLY B 1 355 ? -12.425 -36.256 -2.451 1 94.02 355 GLY B N 1
ATOM 11336 C CA . GLY B 1 355 ? -13.713 -36.853 -2.766 1 94.02 355 GLY B CA 1
ATOM 11337 C C . GLY B 1 355 ? -13.873 -37.184 -4.238 1 94.02 355 GLY B C 1
ATOM 11338 O O . GLY B 1 355 ? -12.884 -37.308 -4.963 1 94.02 355 GLY B O 1
ATOM 11339 N N . THR B 1 356 ? -15.138 -37.416 -4.539 1 94.7 356 THR B N 1
ATOM 11340 C CA . THR B 1 356 ? -15.438 -37.671 -5.943 1 94.7 356 THR B CA 1
ATOM 11341 C C . THR B 1 356 ? -15.211 -36.416 -6.782 1 94.7 356 THR B C 1
ATOM 11343 O O . THR B 1 356 ? -15.699 -35.338 -6.439 1 94.7 356 THR B O 1
ATOM 11346 N N . ASN B 1 357 ? -14.555 -36.595 -7.791 1 95.11 357 ASN B N 1
ATOM 11347 C CA . ASN B 1 357 ? -14.204 -35.455 -8.632 1 95.11 357 ASN B CA 1
ATOM 11348 C C . ASN B 1 357 ? -15.443 -34.809 -9.245 1 95.11 357 ASN B C 1
ATOM 11350 O O . ASN B 1 357 ? -16.379 -35.505 -9.643 1 95.11 357 ASN B O 1
ATOM 11354 N N . ARG B 1 358 ? -15.424 -33.594 -9.295 1 96.48 358 ARG B N 1
ATOM 11355 C CA . ARG B 1 358 ? -16.44 -32.881 -10.062 1 96.48 358 ARG B CA 1
ATOM 11356 C C . ARG B 1 358 ? -16.286 -33.148 -11.556 1 96.48 358 ARG B C 1
ATOM 11358 O O . ARG B 1 358 ? -15.171 -33.344 -12.045 1 96.48 358 ARG B O 1
ATOM 11365 N N . LYS B 1 359 ? -17.407 -33.129 -12.158 1 96.34 359 LYS B N 1
ATOM 11366 C CA . LYS B 1 359 ? -17.401 -33.299 -13.608 1 96.34 359 LYS B CA 1
ATOM 11367 C C . LYS B 1 359 ? -17.889 -32.035 -14.311 1 96.34 359 LYS B C 1
ATOM 11369 O O . LYS B 1 359 ? -18.828 -31.384 -13.848 1 96.34 359 LYS B O 1
ATOM 11374 N N . ILE B 1 360 ? -17.296 -31.744 -15.408 1 97.15 360 ILE B N 1
ATOM 11375 C CA . ILE B 1 360 ? -17.598 -30.53 -16.158 1 97.15 360 ILE B CA 1
ATOM 11376 C C . ILE B 1 360 ? -19.066 -30.534 -16.577 1 97.15 360 ILE B C 1
ATOM 11378 O O . ILE B 1 360 ? -19.766 -29.531 -16.421 1 97.15 360 ILE B O 1
ATOM 11382 N N . ASN B 1 361 ? -19.537 -31.643 -17.049 1 96.15 361 ASN B N 1
ATOM 11383 C CA . ASN B 1 361 ? -20.905 -31.737 -17.55 1 96.15 361 ASN B CA 1
ATOM 11384 C C . ASN B 1 361 ? -21.925 -31.47 -16.447 1 96.15 361 ASN B C 1
ATOM 11386 O O . ASN B 1 361 ? -22.968 -30.863 -16.694 1 96.15 361 ASN B O 1
ATOM 11390 N N . ASP B 1 362 ? -21.624 -31.94 -15.27 1 96.44 362 ASP B N 1
ATOM 11391 C CA . ASP B 1 362 ? -22.516 -31.693 -14.141 1 96.44 362 ASP B CA 1
ATOM 11392 C C . ASP B 1 362 ? -22.557 -30.207 -13.789 1 96.44 362 ASP B C 1
ATOM 11394 O O . ASP B 1 362 ? -23.611 -29.678 -13.431 1 96.44 362 ASP B O 1
ATOM 11398 N N . THR B 1 363 ? -21.428 -29.595 -13.853 1 97.49 363 THR B N 1
ATOM 11399 C CA . THR B 1 363 ? -21.352 -28.168 -13.562 1 97.49 363 THR B CA 1
ATOM 11400 C C . THR B 1 363 ? -22.129 -27.362 -14.6 1 97.49 363 THR B C 1
ATOM 11402 O O . THR B 1 363 ? -22.9 -26.467 -14.248 1 97.49 363 THR B O 1
ATOM 11405 N N . VAL B 1 364 ? -21.966 -27.64 -15.875 1 97.84 364 VAL B N 1
ATOM 11406 C CA . VAL B 1 364 ? -22.669 -26.946 -16.949 1 97.84 364 VAL B CA 1
ATOM 11407 C C . VAL B 1 364 ? -24.173 -27.173 -16.813 1 97.84 364 VAL B C 1
ATOM 11409 O O . VAL B 1 364 ? -24.967 -26.248 -17.004 1 97.84 364 VAL B O 1
ATOM 11412 N N . SER B 1 365 ? -24.56 -28.413 -16.452 1 97.22 365 SER B N 1
ATOM 11413 C CA . SER B 1 365 ? -25.971 -28.72 -16.246 1 97.22 365 SER B CA 1
ATOM 11414 C C . SER B 1 365 ? -26.554 -27.903 -15.098 1 97.22 365 SER B C 1
ATOM 11416 O O . SER B 1 365 ? -27.695 -27.442 -15.173 1 97.22 365 SER B O 1
ATOM 11418 N N . SER B 1 366 ? -25.774 -27.81 -14.068 1 97.17 366 SER B N 1
ATOM 11419 C CA . SER B 1 366 ? -26.208 -27.001 -12.933 1 97.17 366 SER B CA 1
ATOM 11420 C C . SER B 1 366 ? -26.392 -25.541 -13.333 1 97.17 366 SER B C 1
ATOM 11422 O O . SER B 1 366 ? -27.33 -24.881 -12.879 1 97.17 366 SER B O 1
ATOM 11424 N N . ILE B 1 367 ? -25.516 -24.996 -14.126 1 97.96 367 ILE B N 1
ATOM 11425 C CA . ILE B 1 367 ? -25.609 -23.619 -14.599 1 97.96 367 ILE B CA 1
ATOM 11426 C C . ILE B 1 367 ? -26.87 -23.447 -15.442 1 97.96 367 ILE B C 1
ATOM 11428 O O . ILE B 1 367 ? -27.601 -22.466 -15.285 1 97.96 367 ILE B O 1
ATOM 11432 N N . GLU B 1 368 ? -27.114 -24.395 -16.309 1 97.6 368 GLU B N 1
ATOM 11433 C CA . GLU B 1 368 ? -28.308 -24.364 -17.148 1 97.6 368 GLU B CA 1
ATOM 11434 C C . GLU B 1 368 ? -29.577 -24.366 -16.3 1 97.6 368 GLU B C 1
ATOM 11436 O O . GLU B 1 368 ? -30.52 -23.623 -16.583 1 97.6 368 GLU B O 1
ATOM 11441 N N . ALA B 1 369 ? -29.576 -25.192 -15.293 1 97.49 369 ALA B N 1
ATOM 11442 C CA . ALA B 1 369 ? -30.723 -25.257 -14.39 1 97.49 369 ALA B CA 1
ATOM 11443 C C . ALA B 1 369 ? -30.95 -23.918 -13.694 1 97.49 369 ALA B C 1
ATOM 11445 O O . ALA B 1 369 ? -32.093 -23.489 -13.517 1 97.49 369 ALA B O 1
ATOM 11446 N N . GLN B 1 370 ? -29.915 -23.319 -13.277 1 97.51 370 GLN B N 1
ATOM 11447 C CA . GLN B 1 370 ? -30.017 -22.022 -12.616 1 97.51 370 GLN B CA 1
ATOM 11448 C C . GLN B 1 370 ? -30.581 -20.965 -13.562 1 97.51 370 GLN B C 1
ATOM 11450 O O . GLN B 1 370 ? -31.395 -20.133 -13.157 1 97.51 370 GLN B O 1
ATOM 11455 N N . LEU B 1 371 ? -30.117 -20.972 -14.784 1 97.91 371 LEU B N 1
ATOM 11456 C CA . LEU B 1 371 ? -30.62 -20.037 -15.784 1 97.91 371 LEU B CA 1
ATOM 11457 C C . LEU B 1 371 ? -32.106 -20.265 -16.042 1 97.91 371 LEU B C 1
ATOM 11459 O O . LEU B 1 371 ? -32.873 -19.308 -16.169 1 97.91 371 LEU B O 1
ATOM 11463 N N . ARG B 1 372 ? -32.543 -21.5 -16.069 1 96.74 372 ARG B N 1
ATOM 11464 C CA . ARG B 1 372 ? -33.951 -21.826 -16.272 1 96.74 372 ARG B CA 1
ATOM 11465 C C . ARG B 1 372 ? -34.797 -21.353 -15.095 1 96.74 372 ARG B C 1
ATOM 11467 O O . ARG B 1 372 ? -35.909 -20.855 -15.284 1 96.74 372 ARG B O 1
ATOM 11474 N N . LEU B 1 373 ? -34.246 -21.552 -13.912 1 96.62 373 LEU B N 1
ATOM 11475 C CA . LEU B 1 373 ? -34.937 -21.094 -12.712 1 96.62 373 LEU B CA 1
ATOM 11476 C C . LEU B 1 373 ? -35.043 -19.573 -12.694 1 96.62 373 LEU B C 1
ATOM 11478 O O . LEU B 1 373 ? -36.019 -19.02 -12.181 1 96.62 373 LEU B O 1
ATOM 11482 N N . ALA B 1 374 ? -34.01 -18.945 -13.21 1 97.26 374 ALA B N 1
ATOM 11483 C CA . ALA B 1 374 ? -34.042 -17.486 -13.282 1 97.26 374 ALA B CA 1
ATOM 11484 C C . ALA B 1 374 ? -35.151 -17.008 -14.214 1 97.26 374 ALA B C 1
ATOM 11486 O O . ALA B 1 374 ? -35.804 -15.997 -13.944 1 97.26 374 ALA B O 1
ATOM 11487 N N . CYS B 1 375 ? -35.347 -17.69 -15.338 1 96.36 375 CYS B N 1
ATOM 11488 C CA . CYS B 1 375 ? -36.426 -17.381 -16.27 1 96.36 375 CYS B CA 1
ATOM 11489 C C . CYS B 1 375 ? -37.785 -17.508 -15.592 1 96.36 375 CYS B C 1
ATOM 11491 O O . CYS B 1 375 ? -38.741 -16.832 -15.977 1 96.36 375 CYS B O 1
ATOM 11493 N N . TYR B 1 376 ? -37.871 -18.403 -14.584 1 94.29 376 TYR B N 1
ATOM 11494 C CA . TYR B 1 376 ? -39.099 -18.634 -13.831 1 94.29 376 TYR B CA 1
ATOM 11495 C C . TYR B 1 376 ? -39.27 -17.591 -12.733 1 94.29 376 TYR B C 1
ATOM 11497 O O . TYR B 1 376 ? -40.37 -17.409 -12.208 1 94.29 376 TYR B O 1
ATOM 11505 N N . GLY B 1 377 ? -38.122 -16.907 -12.39 1 92.23 377 GLY B N 1
ATOM 11506 C CA . GLY B 1 377 ? -38.153 -15.873 -11.367 1 92.23 377 GLY B CA 1
ATOM 11507 C C . GLY B 1 377 ? -37.927 -16.413 -9.967 1 92.23 377 GLY B C 1
ATOM 11508 O O . GLY B 1 377 ? -38.311 -15.778 -8.983 1 92.23 377 GLY B O 1
ATOM 11509 N N . ALA B 1 378 ? -37.369 -17.56 -9.834 1 92.14 378 ALA B N 1
ATOM 11510 C CA . ALA B 1 378 ? -37.197 -18.215 -8.54 1 92.14 378 ALA B CA 1
ATOM 11511 C C . ALA B 1 378 ? -35.857 -17.843 -7.911 1 92.14 378 ALA B C 1
ATOM 11513 O O . ALA B 1 378 ? -34.955 -18.679 -7.817 1 92.14 378 ALA B O 1
ATOM 11514 N N . LYS B 1 379 ? -35.679 -16.71 -7.436 1 92.38 379 LYS B N 1
ATOM 11515 C CA . LYS B 1 379 ? -34.427 -16.177 -6.908 1 92.38 379 LYS B CA 1
ATOM 11516 C C . LYS B 1 379 ? -33.943 -16.994 -5.713 1 92.38 379 LYS B C 1
ATOM 11518 O O . LYS B 1 379 ? -32.768 -17.36 -5.639 1 92.38 379 LYS B O 1
ATOM 11523 N N . GLU B 1 380 ? -34.758 -17.37 -4.775 1 91.66 380 GLU B N 1
ATOM 11524 C CA . GLU B 1 380 ? -34.384 -18.093 -3.563 1 91.66 380 GLU B CA 1
ATOM 11525 C C . GLU B 1 380 ? -33.948 -19.52 -3.883 1 91.66 380 GLU B C 1
ATOM 11527 O O . GLU B 1 380 ? -33.02 -20.045 -3.265 1 91.66 380 GLU B O 1
ATOM 11532 N N . THR B 1 381 ? -34.635 -20.104 -4.855 1 93.71 381 THR B N 1
ATOM 11533 C CA . THR B 1 381 ? -34.283 -21.461 -5.254 1 93.71 381 THR B CA 1
ATOM 11534 C C . THR B 1 381 ? -32.893 -21.496 -5.884 1 93.71 381 THR B C 1
ATOM 11536 O O . THR B 1 381 ? -32.143 -22.456 -5.694 1 93.71 381 THR B O 1
ATOM 11539 N N . ILE B 1 382 ? -32.612 -20.524 -6.663 1 95.77 382 ILE B N 1
ATOM 11540 C CA . ILE B 1 382 ? -31.297 -20.429 -7.288 1 95.77 382 ILE B CA 1
ATOM 11541 C C . ILE B 1 382 ? -30.221 -20.314 -6.211 1 95.77 382 ILE B C 1
ATOM 11543 O O . ILE B 1 382 ? -29.187 -20.983 -6.284 1 95.77 382 ILE B O 1
ATOM 11547 N N . LYS B 1 383 ? -30.399 -19.468 -5.245 1 92.89 383 LYS B N 1
ATOM 11548 C CA . LYS B 1 383 ? -29.437 -19.27 -4.166 1 92.89 383 LYS B CA 1
ATOM 11549 C C . LYS B 1 383 ? -29.205 -20.564 -3.391 1 92.89 383 LYS B C 1
ATOM 11551 O O . LYS B 1 383 ? -28.067 -20.896 -3.053 1 92.89 383 LYS B O 1
ATOM 11556 N N . MET B 1 384 ? -30.236 -21.299 -3.161 1 92.7 384 MET B N 1
ATOM 11557 C CA . MET B 1 384 ? -30.137 -22.562 -2.434 1 92.7 384 MET B CA 1
ATOM 11558 C C . MET B 1 384 ? -29.383 -23.604 -3.254 1 92.7 384 MET B C 1
ATOM 11560 O O . MET B 1 384 ? -28.549 -24.336 -2.719 1 92.7 384 MET B O 1
ATOM 11564 N N . ALA B 1 385 ? -29.742 -23.664 -4.496 1 93.03 385 ALA B N 1
ATOM 11565 C CA . ALA B 1 385 ? -29.07 -24.614 -5.379 1 93.03 385 ALA B CA 1
ATOM 11566 C C . ALA B 1 385 ? -27.577 -24.315 -5.473 1 93.03 385 ALA B C 1
ATOM 11568 O O . ALA B 1 385 ? -26.754 -25.233 -5.495 1 93.03 385 ALA B O 1
ATOM 11569 N N . ALA B 1 386 ? -27.253 -23.09 -5.62 1 94.36 386 ALA B N 1
ATOM 11570 C CA . ALA B 1 386 ? -25.855 -22.673 -5.699 1 94.36 386 ALA B CA 1
ATOM 11571 C C . ALA B 1 386 ? -25.106 -23.019 -4.416 1 94.36 386 ALA B C 1
ATOM 11573 O O . ALA B 1 386 ? -23.967 -23.49 -4.462 1 94.36 386 ALA B O 1
ATOM 11574 N N . THR B 1 387 ? -25.695 -22.836 -3.261 1 92.66 387 THR B N 1
ATOM 11575 C CA . THR B 1 387 ? -25.07 -23.114 -1.973 1 92.66 387 THR B CA 1
ATOM 11576 C C . THR B 1 387 ? -24.867 -24.614 -1.782 1 92.66 387 THR B C 1
ATOM 11578 O O . THR B 1 387 ? -23.825 -25.047 -1.287 1 92.66 387 THR B O 1
ATOM 11581 N N . GLN B 1 388 ? -25.813 -25.381 -2.202 1 91.15 388 GLN B N 1
ATOM 11582 C CA . GLN B 1 388 ? -25.769 -26.826 -2.008 1 91.15 388 GLN B CA 1
ATOM 11583 C C . GLN B 1 388 ? -24.766 -27.478 -2.955 1 91.15 388 GLN B C 1
ATOM 11585 O O . GLN B 1 388 ? -23.995 -28.35 -2.548 1 91.15 388 GLN B O 1
ATOM 11590 N N . SER B 1 389 ? -24.784 -27.025 -4.193 1 92.59 389 SER B N 1
ATOM 11591 C CA . SER B 1 389 ? -23.908 -27.63 -5.192 1 92.59 389 SER B CA 1
ATOM 11592 C C . SER B 1 389 ? -22.533 -26.969 -5.194 1 92.59 389 SER B C 1
ATOM 11594 O O . SER B 1 389 ? -21.551 -27.57 -5.635 1 92.59 389 SER B O 1
ATOM 11596 N N . GLY B 1 390 ? -22.452 -25.738 -4.752 1 94.59 390 GLY B N 1
ATOM 11597 C CA . GLY B 1 390 ? -21.232 -24.948 -4.81 1 94.59 390 GLY B CA 1
ATOM 11598 C C . GLY B 1 390 ? -20.987 -24.329 -6.173 1 94.59 390 GLY B C 1
ATOM 11599 O O . GLY B 1 390 ? -19.963 -23.677 -6.389 1 94.59 390 GLY B O 1
ATOM 11600 N N . VAL B 1 391 ? -21.945 -24.463 -7.113 1 97.17 391 VAL B N 1
ATOM 11601 C CA . VAL B 1 391 ? -21.739 -23.999 -8.481 1 97.17 391 VAL B CA 1
ATOM 11602 C C . VAL B 1 391 ? -22.251 -22.567 -8.624 1 97.17 391 VAL B C 1
ATOM 11604 O O . VAL B 1 391 ? -23.423 -22.291 -8.36 1 97.17 391 VAL B O 1
ATOM 11607 N N . LYS B 1 392 ? -21.435 -21.669 -8.932 1 96.69 392 LYS B N 1
ATOM 11608 C CA . LYS B 1 392 ? -21.735 -20.276 -9.252 1 96.69 392 LYS B CA 1
ATOM 11609 C C . LYS B 1 392 ? -20.802 -19.749 -10.338 1 96.69 392 LYS B C 1
ATOM 11611 O O . LYS B 1 392 ? -19.582 -19.736 -10.163 1 96.69 392 LYS B O 1
ATOM 11616 N N . ASP B 1 393 ? -21.396 -19.407 -11.403 1 96.95 393 ASP B N 1
ATOM 11617 C CA . ASP B 1 393 ? -20.631 -18.939 -12.555 1 96.95 393 ASP B CA 1
ATOM 11618 C C . ASP B 1 393 ? -20.787 -17.432 -12.742 1 96.95 393 ASP B C 1
ATOM 11620 O O . ASP B 1 393 ? -21.901 -16.906 -12.689 1 96.95 393 ASP B O 1
ATOM 11624 N N . LYS B 1 394 ? -19.705 -16.771 -12.979 1 94.95 394 LYS B N 1
ATOM 11625 C CA . LYS B 1 394 ? -19.712 -15.312 -13.037 1 94.95 394 LYS B CA 1
ATOM 11626 C C . LYS B 1 394 ? -20.461 -14.814 -14.27 1 94.95 394 LYS B C 1
ATOM 11628 O O . LYS B 1 394 ? -21.2 -13.83 -14.198 1 94.95 394 LYS B O 1
ATOM 11633 N N . ILE B 1 395 ? -20.25 -15.353 -15.38 1 96.26 395 ILE B N 1
ATOM 11634 C CA . ILE B 1 395 ? -20.907 -14.932 -16.613 1 96.26 395 ILE B CA 1
ATOM 11635 C C . ILE B 1 395 ? -22.405 -15.215 -16.522 1 96.26 395 ILE B C 1
ATOM 11637 O O . ILE B 1 395 ? -23.227 -14.361 -16.862 1 96.26 395 ILE B O 1
ATOM 11641 N N . SER B 1 396 ? -22.741 -16.409 -16.034 1 97.33 396 SER B N 1
ATOM 11642 C CA . SER B 1 396 ? -24.152 -16.762 -15.919 1 97.33 396 SER B CA 1
ATOM 11643 C C . SER B 1 396 ? -24.865 -15.873 -14.906 1 97.33 396 SER B C 1
ATOM 11645 O O . SER B 1 396 ? -26.063 -15.614 -15.034 1 97.33 396 SER B O 1
ATOM 11647 N N . GLN B 1 397 ? -24.112 -15.466 -13.913 1 95.24 397 GLN B N 1
ATOM 11648 C CA . GLN B 1 397 ? -24.714 -14.613 -12.894 1 95.24 397 GLN B CA 1
ATOM 11649 C C . GLN B 1 397 ? -25.225 -13.309 -13.5 1 95.24 397 GLN B C 1
ATOM 11651 O O . GLN B 1 397 ? -26.252 -12.779 -13.071 1 95.24 397 GLN B O 1
ATOM 11656 N N . TYR B 1 398 ? -24.551 -12.777 -14.459 1 92.77 398 TYR B N 1
ATOM 11657 C CA . TYR B 1 398 ? -25.013 -11.592 -15.174 1 92.77 398 TYR B CA 1
ATOM 11658 C C . TYR B 1 398 ? -26.381 -11.833 -15.802 1 92.77 398 TYR B C 1
ATOM 11660 O O . TYR B 1 398 ? -27.286 -11.007 -15.668 1 92.77 398 TYR B O 1
ATOM 11668 N N . TRP B 1 399 ? -26.52 -12.903 -16.411 1 96.12 399 TRP B N 1
ATOM 11669 C CA . TRP B 1 399 ? -27.772 -13.235 -17.083 1 96.12 399 TRP B CA 1
ATOM 11670 C C . TRP B 1 399 ? -28.866 -13.556 -16.069 1 96.12 399 TRP B C 1
ATOM 11672 O O . TRP B 1 399 ? -30.03 -13.202 -16.27 1 96.12 399 TRP B O 1
ATOM 11682 N N . ILE B 1 400 ? -28.443 -14.291 -15.023 1 96.93 400 ILE B N 1
ATOM 11683 C CA . ILE B 1 400 ? -29.407 -14.641 -13.985 1 96.93 400 ILE B CA 1
ATOM 11684 C C . ILE B 1 400 ? -30.018 -13.371 -13.399 1 96.93 400 ILE B C 1
ATOM 11686 O O . ILE B 1 400 ? -31.239 -13.271 -13.256 1 96.93 400 ILE B O 1
ATOM 11690 N N . ASP B 1 401 ? -29.243 -12.446 -13.129 1 91.93 401 ASP B N 1
ATOM 11691 C CA . ASP B 1 401 ? -29.726 -11.196 -12.551 1 91.93 401 ASP B CA 1
ATOM 11692 C C . ASP B 1 401 ? -30.643 -10.459 -13.525 1 91.93 401 ASP B C 1
ATOM 11694 O O . ASP B 1 401 ? -31.672 -9.912 -13.123 1 91.93 401 ASP B O 1
ATOM 11698 N N . ARG B 1 402 ? -30.304 -10.395 -14.74 1 91.13 402 ARG B N 1
ATOM 11699 C CA . ARG B 1 402 ? -31.114 -9.75 -15.769 1 91.13 402 ARG B CA 1
ATOM 11700 C C . ARG B 1 402 ? -32.441 -10.477 -15.956 1 91.13 402 ARG B C 1
ATOM 11702 O O . ARG B 1 402 ? -33.493 -9.843 -16.065 1 91.13 402 ARG B O 1
ATOM 11709 N N . LEU B 1 403 ? -32.375 -11.768 -16.015 1 96.07 403 LEU B N 1
ATOM 11710 C CA . LEU B 1 403 ? -33.569 -12.584 -16.21 1 96.07 403 LEU B CA 1
ATOM 11711 C C . LEU B 1 403 ? -34.523 -12.441 -15.029 1 96.07 403 LEU B C 1
ATOM 11713 O O . LEU B 1 403 ? -35.743 -12.421 -15.211 1 96.07 403 LEU B O 1
ATOM 11717 N N . LEU B 1 404 ? -33.916 -12.425 -13.841 1 94.23 404 LEU B N 1
ATOM 11718 C CA . LEU B 1 404 ? -34.751 -12.239 -12.659 1 94.23 404 LEU B CA 1
ATOM 11719 C C . LEU B 1 404 ? -35.494 -10.909 -12.723 1 94.23 404 LEU B C 1
ATOM 11721 O O . LEU B 1 404 ? -36.671 -10.832 -12.362 1 94.23 404 LEU B O 1
ATOM 11725 N N . GLN B 1 405 ? -34.817 -9.925 -13.175 1 88.78 405 GLN B N 1
ATOM 11726 C CA . GLN B 1 405 ? -35.449 -8.617 -13.317 1 88.78 405 GLN B CA 1
ATOM 11727 C C . GLN B 1 405 ? -36.534 -8.644 -14.389 1 88.78 405 GLN B C 1
ATOM 11729 O O . GLN B 1 405 ? -37.63 -8.117 -14.184 1 88.78 405 GLN B O 1
ATOM 11734 N N . MET B 1 406 ? -36.328 -9.212 -15.53 1 93.22 406 MET B N 1
ATOM 11735 C CA . MET B 1 406 ? -37.294 -9.322 -16.62 1 93.22 406 MET B CA 1
ATOM 11736 C C . MET B 1 406 ? -38.5 -10.152 -16.196 1 93.22 406 MET B C 1
ATOM 11738 O O . MET B 1 406 ? -39.637 -9.824 -16.539 1 93.22 406 MET B O 1
ATOM 11742 N N . ALA B 1 407 ? -38.163 -11.213 -15.51 1 94.82 407 ALA B N 1
ATOM 11743 C CA . ALA B 1 407 ? -39.246 -12.062 -15.023 1 94.82 407 ALA B CA 1
ATOM 11744 C C . ALA B 1 407 ? -40.158 -11.295 -14.069 1 94.82 407 ALA B C 1
ATOM 11746 O O . ALA B 1 407 ? -41.383 -11.417 -14.139 1 94.82 407 ALA B O 1
ATOM 11747 N N . LYS B 1 408 ? -39.569 -10.606 -13.206 1 90.22 408 LYS B N 1
ATOM 11748 C CA . LYS B 1 408 ? -40.346 -9.801 -12.268 1 90.22 408 LYS B CA 1
ATOM 11749 C C . LYS B 1 408 ? -41.228 -8.797 -13.005 1 90.22 408 LYS B C 1
ATOM 11751 O O . LYS B 1 408 ? -42.397 -8.617 -12.658 1 90.22 408 LYS B O 1
ATOM 11756 N N . GLU B 1 409 ? -40.689 -8.136 -13.97 1 89.63 409 GLU B N 1
ATOM 11757 C CA . GLU B 1 409 ? -41.441 -7.166 -14.76 1 89.63 409 GLU B CA 1
ATOM 11758 C C . GLU B 1 409 ? -42.597 -7.832 -15.499 1 89.63 409 GLU B C 1
ATOM 11760 O O . GLU B 1 409 ? -43.722 -7.328 -15.485 1 89.63 409 GLU B O 1
ATOM 11765 N N . LYS B 1 410 ? -42.365 -8.922 -16.087 1 93.67 410 LYS B N 1
ATOM 11766 C CA . LYS B 1 410 ? -43.399 -9.643 -16.825 1 93.67 410 LYS B CA 1
ATOM 11767 C C . LYS B 1 410 ? -44.464 -10.195 -15.882 1 93.67 410 LYS B C 1
ATOM 11769 O O . LYS B 1 410 ? -45.645 -10.241 -16.23 1 93.67 410 LYS B O 1
ATOM 11774 N N . HIS B 1 411 ? -44.037 -10.636 -14.736 1 92.66 411 HIS B N 1
ATOM 11775 C CA . HIS B 1 411 ? -44.993 -11.091 -13.733 1 92.66 411 HIS B CA 1
ATOM 11776 C C . HIS B 1 411 ? -45.915 -9.957 -13.296 1 92.66 411 HIS B C 1
ATOM 11778 O O . HIS B 1 411 ? -47.12 -10.16 -13.13 1 92.66 411 HIS B O 1
ATOM 11784 N N . THR B 1 412 ? -45.27 -8.83 -13.132 1 90.65 412 THR B N 1
ATOM 11785 C CA . THR B 1 412 ? -46.068 -7.678 -12.728 1 90.65 412 THR B CA 1
ATOM 11786 C C . THR B 1 412 ? -47.084 -7.319 -13.808 1 90.65 412 THR B C 1
ATOM 11788 O O . THR B 1 412 ? -48.245 -7.033 -13.506 1 90.65 412 THR B O 1
ATOM 11791 N N . VAL B 1 413 ? -46.738 -7.405 -15.016 1 90.58 413 VAL B N 1
ATOM 11792 C CA . VAL B 1 413 ? -47.587 -7.018 -16.137 1 90.58 413 VAL B CA 1
ATOM 11793 C C . VAL B 1 413 ? -48.66 -8.081 -16.364 1 90.58 413 VAL B C 1
ATOM 11795 O O . VAL B 1 413 ? -49.822 -7.755 -16.617 1 90.58 413 VAL B O 1
ATOM 11798 N N . MET B 1 414 ? -48.365 -9.359 -16.2 1 92.26 414 MET B N 1
ATOM 11799 C CA . MET B 1 414 ? -49.255 -10.43 -16.639 1 92.26 414 MET B CA 1
ATOM 11800 C C . MET B 1 414 ? -50.05 -10.992 -15.465 1 92.26 414 MET B C 1
ATOM 11802 O O . MET B 1 414 ? -51.068 -11.658 -15.661 1 92.26 414 MET B O 1
ATOM 11806 N N . LEU B 1 415 ? -49.564 -10.77 -14.201 1 89.9 415 LEU B N 1
ATOM 11807 C CA . LEU B 1 415 ? -50.216 -11.413 -13.066 1 89.9 415 LEU B CA 1
ATOM 11808 C C . LEU B 1 415 ? -50.788 -10.374 -12.107 1 89.9 415 LEU B C 1
ATOM 11810 O O . LEU B 1 415 ? -51.885 -10.553 -11.573 1 89.9 415 LEU B O 1
ATOM 11814 N N . LYS B 1 416 ? -50.115 -9.26 -11.861 1 85.38 416 LYS B N 1
ATOM 11815 C CA . LYS B 1 416 ? -50.464 -8.378 -10.751 1 85.38 416 LYS B CA 1
ATOM 11816 C C . LYS B 1 416 ? -51.268 -7.175 -11.236 1 85.38 416 LYS B C 1
ATOM 11818 O O . LYS B 1 416 ? -52.239 -6.77 -10.593 1 85.38 416 LYS B O 1
ATOM 11823 N N . ASN B 1 417 ? -50.82 -6.67 -12.454 1 84.96 417 ASN B N 1
ATOM 11824 C CA . ASN B 1 417 ? -51.502 -5.483 -12.959 1 84.96 417 ASN B CA 1
ATOM 11825 C C . ASN B 1 417 ? -52.897 -5.817 -13.479 1 84.96 417 ASN B C 1
ATOM 11827 O O . ASN B 1 417 ? -53.038 -6.523 -14.479 1 84.96 417 ASN B O 1
ATOM 11831 N N . ARG B 1 418 ? -54.015 -5.4 -12.996 1 80.31 418 ARG B N 1
ATOM 11832 C CA . ARG B 1 418 ? -55.404 -5.726 -13.299 1 80.31 418 ARG B CA 1
ATOM 11833 C C . ARG B 1 418 ? -55.755 -5.349 -14.735 1 80.31 418 ARG B C 1
ATOM 11835 O O . ARG B 1 418 ? -56.562 -6.021 -15.379 1 80.31 418 ARG B O 1
ATOM 11842 N N . SER B 1 419 ? -55.081 -4.314 -15.22 1 84.17 419 SER B N 1
ATOM 11843 C CA . SER B 1 419 ? -55.415 -3.817 -16.55 1 84.17 419 SER B CA 1
ATOM 11844 C C . SER B 1 419 ? -54.711 -4.626 -17.635 1 84.17 419 SER B C 1
ATOM 11846 O O . SER B 1 419 ? -55.16 -4.657 -18.783 1 84.17 419 SER B O 1
ATOM 11848 N N . THR B 1 420 ? -53.552 -5.267 -17.292 1 86.5 420 THR B N 1
ATOM 11849 C CA . THR B 1 420 ? -52.754 -5.887 -18.344 1 86.5 420 THR B CA 1
ATOM 11850 C C . THR B 1 420 ? -52.584 -7.381 -18.083 1 86.5 420 THR B C 1
ATOM 11852 O O . THR B 1 420 ? -52.055 -8.108 -18.927 1 86.5 420 THR B O 1
ATOM 11855 N N . ARG B 1 421 ? -53.122 -7.726 -16.948 1 86.3 421 ARG B N 1
ATOM 11856 C CA . ARG B 1 421 ? -52.882 -9.123 -16.598 1 86.3 421 ARG B CA 1
ATOM 11857 C C . ARG B 1 421 ? -53.679 -10.058 -17.502 1 86.3 421 ARG B C 1
ATOM 11859 O O . ARG B 1 421 ? -54.552 -9.612 -18.249 1 86.3 421 ARG B O 1
ATOM 11866 N N . ASP B 1 422 ? -53.286 -11.342 -17.544 1 86.17 422 ASP B N 1
ATOM 11867 C CA . ASP B 1 422 ? -53.961 -12.361 -18.342 1 86.17 422 ASP B CA 1
ATOM 11868 C C . ASP B 1 422 ? -55.469 -12.341 -18.098 1 86.17 422 ASP B C 1
ATOM 11870 O O . ASP B 1 422 ? -55.918 -12.405 -16.952 1 86.17 422 ASP B O 1
ATOM 11874 N N . PRO B 1 423 ? -56.234 -12.201 -19.121 1 83.25 423 PRO B N 1
ATOM 11875 C CA . PRO B 1 423 ? -57.687 -12.082 -18.983 1 83.25 423 PRO B CA 1
ATOM 11876 C C . PRO B 1 423 ? -58.309 -13.262 -18.24 1 83.25 423 PRO B C 1
ATOM 11878 O O . PRO B 1 423 ? -59.355 -13.114 -17.605 1 83.25 423 PRO B O 1
ATOM 11881 N N . ARG B 1 424 ? -57.757 -14.316 -18.214 1 85.56 424 ARG B N 1
ATOM 11882 C CA . ARG B 1 424 ? -58.307 -15.493 -17.55 1 85.56 424 ARG B CA 1
ATOM 11883 C C . ARG B 1 424 ? -58.299 -15.32 -16.034 1 85.56 424 ARG B C 1
ATOM 11885 O O . ARG B 1 424 ? -59.025 -16.016 -15.321 1 85.56 424 ARG B O 1
ATOM 11892 N N . LEU B 1 425 ? -57.432 -14.465 -15.585 1 89.15 425 LEU B N 1
ATOM 11893 C CA . LEU B 1 425 ? -57.308 -14.253 -14.147 1 89.15 425 LEU B CA 1
ATOM 11894 C C . LEU B 1 425 ? -58.369 -13.277 -13.648 1 89.15 425 LEU B C 1
ATOM 11896 O O . LEU B 1 425 ? -58.586 -13.154 -12.44 1 89.15 425 LEU B O 1
ATOM 11900 N N . ASN B 1 426 ? -59.033 -12.624 -14.594 1 80.88 426 ASN B N 1
ATOM 11901 C CA . ASN B 1 426 ? -60.105 -11.709 -14.219 1 80.88 426 ASN B CA 1
ATOM 11902 C C . ASN B 1 426 ? -61.443 -12.433 -14.096 1 80.88 426 ASN B C 1
ATOM 11904 O O . ASN B 1 426 ? -62.42 -11.863 -13.608 1 80.88 426 ASN B O 1
ATOM 11908 N N . GLU B 1 427 ? -61.454 -13.648 -14.618 1 79.52 427 GLU B N 1
ATOM 11909 C CA . GLU B 1 427 ? -62.674 -14.445 -14.531 1 79.52 427 GLU B CA 1
ATOM 11910 C C . GLU B 1 427 ? -62.784 -15.139 -13.176 1 79.52 427 GLU B C 1
ATOM 11912 O O . GLU B 1 427 ? -61.779 -15.332 -12.488 1 79.52 427 GLU B O 1
ATOM 11917 N N . VAL B 1 428 ? -64.034 -15.302 -12.575 1 76.5 428 VAL B N 1
ATOM 11918 C CA . VAL B 1 428 ? -64.28 -15.94 -11.286 1 76.5 428 VAL B CA 1
ATOM 11919 C C . VAL B 1 428 ? -63.832 -17.399 -11.338 1 76.5 428 VAL B C 1
ATOM 11921 O O . VAL B 1 428 ? -64.335 -18.181 -12.149 1 76.5 428 VAL B O 1
ATOM 11924 N N . ILE B 1 429 ? -62.664 -17.734 -10.798 1 76.47 429 ILE B N 1
ATOM 11925 C CA . ILE B 1 429 ? -62.159 -19.099 -10.695 1 76.47 429 ILE B CA 1
ATOM 11926 C C . ILE B 1 429 ? -62.484 -19.668 -9.316 1 76.47 429 ILE B C 1
ATOM 11928 O O . ILE B 1 429 ? -61.904 -19.248 -8.312 1 76.47 429 ILE B O 1
ATOM 11932 N N . PRO B 1 430 ? -63.509 -20.486 -9.157 1 72.85 430 PRO B N 1
ATOM 11933 C CA . PRO B 1 430 ? -64.05 -20.916 -7.865 1 72.85 430 PRO B CA 1
ATOM 11934 C C . PRO B 1 430 ? -63.045 -21.719 -7.043 1 72.85 430 PRO B C 1
ATOM 11936 O O . PRO B 1 430 ? -63.135 -21.754 -5.813 1 72.85 430 PRO B O 1
ATOM 11939 N N . VAL B 1 431 ? -61.998 -22.528 -7.652 1 79.82 431 VAL B N 1
ATOM 11940 C CA . VAL B 1 431 ? -61.098 -23.414 -6.922 1 79.82 431 VAL B CA 1
ATOM 11941 C C . VAL B 1 431 ? -59.697 -22.807 -6.878 1 79.82 431 VAL B C 1
ATOM 11943 O O . VAL B 1 431 ? -59.138 -22.446 -7.917 1 79.82 431 VAL B O 1
ATOM 11946 N N . ARG B 1 432 ? -59.145 -22.581 -5.736 1 81.08 432 ARG B N 1
ATOM 11947 C CA . ARG B 1 432 ? -57.836 -21.996 -5.469 1 81.08 432 ARG B CA 1
ATOM 11948 C C . ARG B 1 432 ? -56.742 -22.725 -6.242 1 81.08 432 ARG B C 1
ATOM 11950 O O . ARG B 1 432 ? -55.797 -22.1 -6.729 1 81.08 432 ARG B O 1
ATOM 11957 N N . GLU B 1 433 ? -57.002 -24.061 -6.288 1 85.29 433 GLU B N 1
ATOM 11958 C CA . GLU B 1 433 ? -55.988 -24.882 -6.943 1 85.29 433 GLU B CA 1
ATOM 11959 C C . GLU B 1 433 ? -55.942 -24.609 -8.443 1 85.29 433 GLU B C 1
ATOM 11961 O O . GLU B 1 433 ? -54.873 -24.656 -9.055 1 85.29 433 GLU B O 1
ATOM 11966 N N . ASP B 1 434 ? -57.03 -24.369 -8.972 1 82.12 434 ASP B N 1
ATOM 11967 C CA . ASP B 1 434 ? -57.095 -24.071 -10.4 1 82.12 434 ASP B CA 1
ATOM 11968 C C . ASP B 1 434 ? -56.454 -22.72 -10.708 1 82.12 434 ASP B C 1
ATOM 11970 O O . ASP B 1 434 ? -55.812 -22.554 -11.747 1 82.12 434 ASP B O 1
ATOM 11974 N N . ARG B 1 435 ? -56.654 -21.848 -9.786 1 87.67 435 ARG B N 1
ATOM 11975 C CA . ARG B 1 435 ? -56.006 -20.551 -9.957 1 87.67 435 ARG B CA 1
ATOM 11976 C C . ARG B 1 435 ? -54.488 -20.685 -9.892 1 87.67 435 ARG B C 1
ATOM 11978 O O . ARG B 1 435 ? -53.77 -20.048 -10.666 1 87.67 435 ARG B O 1
ATOM 11985 N N . LYS B 1 436 ? -54.037 -21.495 -8.963 1 88.66 436 LYS B N 1
ATOM 11986 C CA . LYS B 1 436 ? -52.603 -21.746 -8.845 1 88.66 436 LYS B CA 1
ATOM 11987 C C . LYS B 1 436 ? -52.05 -22.38 -10.118 1 88.66 436 LYS B C 1
ATOM 11989 O O . LYS B 1 436 ? -50.945 -22.05 -10.552 1 88.66 436 LYS B O 1
ATOM 11994 N N . ARG B 1 437 ? -52.737 -23.271 -10.683 1 86.7 437 ARG B N 1
ATOM 11995 C CA . ARG B 1 437 ? -52.326 -23.943 -11.912 1 86.7 437 ARG B CA 1
ATOM 11996 C C . ARG B 1 437 ? -52.257 -22.961 -13.076 1 86.7 437 ARG B C 1
ATOM 11998 O O . ARG B 1 437 ? -51.347 -23.034 -13.904 1 86.7 437 ARG B O 1
ATOM 12005 N N . LEU B 1 438 ? -53.298 -22.132 -13.073 1 90.2 438 LEU B N 1
ATOM 12006 C CA . LEU B 1 438 ? -53.311 -21.123 -14.127 1 90.2 438 LEU B CA 1
ATOM 12007 C C . LEU B 1 438 ? -52.126 -20.174 -13.986 1 90.2 438 LEU B C 1
ATOM 12009 O O . LEU B 1 438 ? -51.464 -19.85 -14.974 1 90.2 438 LEU B O 1
ATOM 12013 N N . VAL B 1 439 ? -51.93 -19.769 -12.74 1 91.54 439 VAL B N 1
ATOM 12014 C CA . VAL B 1 439 ? -50.806 -18.88 -12.465 1 91.54 439 VAL B CA 1
ATOM 12015 C C . VAL B 1 439 ? -49.497 -19.566 -12.851 1 91.54 439 VAL B C 1
ATOM 12017 O O . VAL B 1 439 ? -48.628 -18.953 -13.474 1 91.54 439 VAL B O 1
ATOM 12020 N N . ASN B 1 440 ? -49.379 -20.846 -12.55 1 90.88 440 ASN B N 1
ATOM 12021 C CA . ASN B 1 440 ? -48.181 -21.605 -12.891 1 90.88 440 ASN B CA 1
ATOM 12022 C C . ASN B 1 440 ? -48.035 -21.776 -14.4 1 90.88 440 ASN B C 1
ATOM 12024 O O . ASN B 1 440 ? -46.919 -21.807 -14.921 1 90.88 440 ASN B O 1
ATOM 12028 N N . GLY B 1 441 ? -49.135 -21.957 -14.983 1 91.23 441 GLY B N 1
ATOM 12029 C CA . GLY B 1 441 ? -49.117 -22.047 -16.434 1 91.23 441 GLY B CA 1
ATOM 12030 C C . GLY B 1 441 ? -48.621 -20.78 -17.105 1 91.23 441 GLY B C 1
ATOM 12031 O O . GLY B 1 441 ? -47.859 -20.84 -18.072 1 91.23 441 GLY B O 1
ATOM 12032 N N . ILE B 1 442 ? -49.064 -19.662 -16.584 1 93.27 442 ILE B N 1
ATOM 12033 C CA . ILE B 1 442 ? -48.624 -18.376 -17.113 1 93.27 442 ILE B CA 1
ATOM 12034 C C . ILE B 1 442 ? -47.132 -18.192 -16.848 1 93.27 442 ILE B C 1
ATOM 12036 O O . ILE B 1 442 ? -46.393 -17.724 -17.719 1 93.27 442 ILE B O 1
ATOM 12040 N N . LYS B 1 443 ? -46.716 -18.556 -15.665 1 93.28 443 LYS B N 1
ATOM 12041 C CA . LYS B 1 443 ? -45.302 -18.443 -15.319 1 93.28 443 LYS B CA 1
ATOM 12042 C C . LYS B 1 443 ? -44.441 -19.312 -16.233 1 93.28 443 LYS B C 1
ATOM 12044 O O . LYS B 1 443 ? -43.339 -18.915 -16.617 1 93.28 443 LYS B O 1
ATOM 12049 N N . ARG B 1 444 ? -44.891 -20.42 -16.608 1 93.69 444 ARG B N 1
ATOM 12050 C CA . ARG B 1 444 ? -44.167 -21.314 -17.505 1 93.69 444 ARG B CA 1
ATOM 12051 C C . ARG B 1 444 ? -44.075 -20.724 -18.909 1 93.69 444 ARG B C 1
ATOM 12053 O O . ARG B 1 444 ? -43.074 -20.913 -19.603 1 93.69 444 ARG B O 1
ATOM 12060 N N . GLY B 1 445 ? -45.172 -20.17 -19.311 1 93.9 445 GLY B N 1
ATOM 12061 C CA . GLY B 1 445 ? -45.127 -19.471 -20.586 1 93.9 445 GLY B CA 1
ATOM 12062 C C . GLY B 1 445 ? -44.087 -18.368 -20.625 1 93.9 445 GLY B C 1
ATOM 12063 O O . GLY B 1 445 ? -43.356 -18.232 -21.609 1 93.9 445 GLY B O 1
ATOM 12064 N N . ILE B 1 446 ? -44.019 -17.621 -19.529 1 95.38 446 ILE B N 1
ATOM 12065 C CA . ILE B 1 446 ? -43.027 -16.558 -19.411 1 95.38 446 ILE B CA 1
ATOM 12066 C C . ILE B 1 446 ? -41.624 -17.159 -19.407 1 95.38 446 ILE B C 1
ATOM 12068 O O . ILE B 1 446 ? -40.708 -16.618 -20.031 1 95.38 446 ILE B O 1
ATOM 12072 N N . GLN B 1 447 ? -41.476 -18.214 -18.689 1 96.41 447 GLN B N 1
ATOM 12073 C CA . GLN B 1 447 ? -40.192 -18.905 -18.627 1 96.41 447 GLN B CA 1
ATOM 12074 C C . GLN B 1 447 ? -39.709 -19.296 -20.02 1 96.41 447 GLN B C 1
ATOM 12076 O O . GLN B 1 447 ? -38.534 -19.12 -20.348 1 96.41 447 GLN B O 1
ATOM 12081 N N . THR B 1 448 ? -40.572 -19.848 -20.85 1 95.73 448 THR B N 1
ATOM 12082 C CA . THR B 1 448 ? -40.237 -20.269 -22.206 1 95.73 448 THR B CA 1
ATOM 12083 C C . THR B 1 448 ? -39.854 -19.067 -23.066 1 95.73 448 THR B C 1
ATOM 12085 O O . THR B 1 448 ? -38.897 -19.131 -23.84 1 95.73 448 THR B O 1
ATOM 12088 N N . ASP B 1 449 ? -40.601 -18.021 -22.901 1 95.48 449 ASP B N 1
ATOM 12089 C CA . ASP B 1 449 ? -40.307 -16.805 -23.653 1 95.48 449 ASP B CA 1
ATOM 12090 C C . ASP B 1 449 ? -38.933 -16.25 -23.285 1 95.48 449 ASP B C 1
ATOM 12092 O O . ASP B 1 449 ? -38.17 -15.837 -24.16 1 95.48 449 ASP B O 1
ATOM 12096 N N . LEU B 1 450 ? -38.668 -16.211 -22.022 1 97.35 450 LEU B N 1
ATOM 12097 C CA . LEU B 1 450 ? -37.408 -15.649 -21.548 1 97.35 450 LEU B CA 1
ATOM 12098 C C . LEU B 1 450 ? -36.235 -16.546 -21.929 1 97.35 450 LEU B C 1
ATOM 12100 O O . LEU B 1 450 ? -35.138 -16.056 -22.207 1 97.35 450 LEU B O 1
ATOM 12104 N N . TRP B 1 451 ? -36.442 -17.826 -21.869 1 97.09 451 TRP B N 1
ATOM 12105 C CA . TRP B 1 451 ? -35.406 -18.757 -22.305 1 97.09 451 TRP B CA 1
ATOM 12106 C C . TRP B 1 451 ? -35.055 -18.533 -23.772 1 97.09 451 TRP B C 1
ATOM 12108 O O . TRP B 1 451 ? -33.878 -18.525 -24.14 1 97.09 451 TRP B O 1
ATOM 12118 N N . ASN B 1 452 ? -36.089 -18.371 -24.626 1 95.75 452 ASN B N 1
ATOM 12119 C CA . ASN B 1 452 ? -35.877 -18.122 -26.048 1 95.75 452 ASN B CA 1
ATOM 12120 C C . ASN B 1 452 ? -35.134 -16.809 -26.282 1 95.75 452 ASN B C 1
ATOM 12122 O O . ASN B 1 452 ? -34.35 -16.695 -27.225 1 95.75 452 ASN B O 1
ATOM 12126 N N . TRP B 1 453 ? -35.419 -15.995 -25.445 1 96.54 453 TRP B N 1
ATOM 12127 C CA . TRP B 1 453 ? -34.704 -14.725 -25.519 1 96.54 453 TRP B CA 1
ATOM 12128 C C . TRP B 1 453 ? -33.235 -14.905 -25.154 1 96.54 453 TRP B C 1
ATOM 12130 O O . TRP B 1 453 ? -32.351 -14.365 -25.823 1 96.54 453 TRP B O 1
ATOM 12140 N N . LEU B 1 454 ? -32.947 -15.629 -24.079 1 97.02 454 LEU B N 1
ATOM 12141 C CA . LEU B 1 454 ? -31.601 -15.806 -23.544 1 97.02 454 LEU B CA 1
ATOM 12142 C C . LEU B 1 454 ? -30.685 -16.451 -24.578 1 97.02 454 LEU B C 1
ATOM 12144 O O . LEU B 1 454 ? -29.556 -16 -24.781 1 97.02 454 LEU B O 1
ATOM 12148 N N . VAL B 1 455 ? -31.114 -17.478 -25.209 1 96.1 455 VAL B N 1
ATOM 12149 C CA . VAL B 1 455 ? -30.28 -18.259 -26.117 1 96.1 455 VAL B CA 1
ATOM 12150 C C . VAL B 1 455 ? -29.895 -17.409 -27.326 1 96.1 455 VAL B C 1
ATOM 12152 O O . VAL B 1 455 ? -28.915 -17.706 -28.014 1 96.1 455 VAL B O 1
ATOM 12155 N N . LYS B 1 456 ? -30.616 -16.29 -27.544 1 95.47 456 LYS B N 1
ATOM 12156 C CA . LYS B 1 456 ? -30.326 -15.412 -28.674 1 95.47 456 LYS B CA 1
ATOM 12157 C C . LYS B 1 456 ? -29.354 -14.306 -28.275 1 95.47 456 LYS B C 1
ATOM 12159 O O . LYS B 1 456 ? -28.928 -13.512 -29.117 1 95.47 456 LYS B O 1
ATOM 12164 N N . GLN B 1 457 ? -29.064 -14.323 -27.066 1 94.07 457 GLN B N 1
ATOM 12165 C CA . GLN B 1 457 ? -28.135 -13.307 -26.583 1 94.07 457 GLN B CA 1
ATOM 12166 C C . GLN B 1 457 ? -26.71 -13.849 -26.521 1 94.07 457 GLN B C 1
ATOM 12168 O O . GLN B 1 457 ? -26.503 -15.042 -26.29 1 94.07 457 GLN B O 1
ATOM 12173 N N . PRO B 1 458 ? -25.676 -13.083 -26.527 1 92.07 458 PRO B N 1
ATOM 12174 C CA . PRO B 1 458 ? -25.689 -11.737 -27.105 1 92.07 458 PRO B CA 1
ATOM 12175 C C . PRO B 1 458 ? -26.059 -11.734 -28.586 1 92.07 458 PRO B C 1
ATOM 12177 O O . PRO B 1 458 ? -25.694 -12.656 -29.32 1 92.07 458 PRO B O 1
ATOM 12180 N N . ALA B 1 459 ? -26.607 -10.722 -29.093 1 91.02 459 ALA B N 1
ATOM 12181 C CA . ALA B 1 459 ? -27.137 -10.669 -30.453 1 91.02 459 ALA B CA 1
ATOM 12182 C C . ALA B 1 459 ? -26.019 -10.807 -31.483 1 91.02 459 ALA B C 1
ATOM 12184 O O . ALA B 1 459 ? -26.194 -11.458 -32.516 1 91.02 459 ALA B O 1
ATOM 12185 N N . GLU B 1 460 ? -24.917 -10.276 -31.209 1 88.25 460 GLU B N 1
ATOM 12186 C CA . GLU B 1 460 ? -23.799 -10.303 -32.147 1 88.25 460 GLU B CA 1
ATOM 12187 C C . GLU B 1 460 ? -23.252 -11.717 -32.314 1 88.25 460 GLU B C 1
ATOM 12189 O O . GLU B 1 460 ? -22.982 -12.156 -33.434 1 88.25 460 GLU B O 1
ATOM 12194 N N . SER B 1 461 ? -23.102 -12.4 -31.19 1 90.86 461 SER B N 1
ATOM 12195 C CA . SER B 1 461 ? -22.578 -13.762 -31.234 1 90.86 461 SER B CA 1
ATOM 12196 C C . SER B 1 461 ? -23.593 -14.725 -31.842 1 90.86 461 SER B C 1
ATOM 12198 O O . SER B 1 461 ? -23.218 -15.675 -32.533 1 90.86 461 SER B O 1
ATOM 12200 N N . TYR B 1 462 ? -24.834 -14.521 -31.573 1 93.52 462 TYR B N 1
ATOM 12201 C CA . TYR B 1 462 ? -25.895 -15.36 -32.117 1 93.52 462 TYR B CA 1
ATOM 12202 C C . TYR B 1 462 ? -25.959 -15.241 -33.635 1 93.52 462 TYR B C 1
ATOM 12204 O O . TYR B 1 462 ? -26.192 -16.232 -34.333 1 93.52 462 TYR B O 1
ATOM 12212 N N . ALA B 1 463 ? -25.707 -14.042 -34.166 1 92.85 463 ALA B N 1
ATOM 12213 C CA . ALA B 1 463 ? -25.782 -13.775 -35.6 1 92.85 463 ALA B CA 1
ATOM 12214 C C . ALA B 1 463 ? -24.686 -14.52 -36.355 1 92.85 463 ALA B C 1
ATOM 12216 O O . ALA B 1 463 ? -24.843 -14.838 -37.537 1 92.85 463 ALA B O 1
ATOM 12217 N N . LYS B 1 464 ? -23.62 -14.818 -35.667 1 89.67 464 LYS B N 1
ATOM 12218 C CA . LYS B 1 464 ? -22.487 -15.489 -36.298 1 89.67 464 LYS B CA 1
ATOM 12219 C C . LYS B 1 464 ? -22.74 -16.988 -36.433 1 89.67 464 LYS B C 1
ATOM 12221 O O . LYS B 1 464 ? -22.055 -17.672 -37.195 1 89.67 464 LYS B O 1
ATOM 12226 N N . LEU B 1 465 ? -23.749 -17.482 -35.712 1 93.16 465 LEU B N 1
ATOM 12227 C CA . LEU B 1 465 ? -24.055 -18.907 -35.778 1 93.16 465 LEU B CA 1
ATOM 12228 C C . LEU B 1 465 ? -24.847 -19.234 -37.04 1 93.16 465 LEU B C 1
ATOM 12230 O O . LEU B 1 465 ? -25.743 -18.48 -37.429 1 93.16 465 LEU B O 1
ATOM 12234 N N . ALA B 1 466 ? -24.54 -20.348 -37.677 1 91.92 466 ALA B N 1
ATOM 12235 C CA . ALA B 1 466 ? -25.291 -20.813 -38.84 1 91.92 466 ALA B CA 1
ATOM 12236 C C . ALA B 1 466 ? -26.724 -21.175 -38.459 1 91.92 466 ALA B C 1
ATOM 12238 O O . ALA B 1 466 ? -26.992 -21.551 -37.316 1 91.92 466 ALA B O 1
ATOM 12239 N N . PRO B 1 467 ? -27.659 -21.014 -39.359 1 88.78 467 PRO B N 1
ATOM 12240 C CA . PRO B 1 467 ? -29.066 -21.287 -39.06 1 88.78 467 PRO B CA 1
ATOM 12241 C C . PRO B 1 467 ? -29.305 -22.726 -38.607 1 88.78 467 PRO B C 1
ATOM 12243 O O . PRO B 1 467 ? -30.207 -22.983 -37.806 1 88.78 467 PRO B O 1
ATOM 12246 N N . SER B 1 468 ? -28.491 -23.642 -39.053 1 90.56 468 SER B N 1
ATOM 12247 C CA . SER B 1 468 ? -28.681 -25.045 -38.702 1 90.56 468 SER B CA 1
ATOM 12248 C C . SER B 1 468 ? -27.83 -25.433 -37.497 1 90.56 468 SER B C 1
ATOM 12250 O O . SER B 1 468 ? -27.839 -26.59 -37.071 1 90.56 468 SER B O 1
ATOM 12252 N N . ASP B 1 469 ? -27.191 -24.509 -36.872 1 89.53 469 ASP B N 1
ATOM 12253 C CA . ASP B 1 469 ? -26.312 -24.795 -35.742 1 89.53 469 ASP B CA 1
ATOM 12254 C C . ASP B 1 469 ? -27.119 -25.132 -34.49 1 89.53 469 ASP B C 1
ATOM 12256 O O . ASP B 1 469 ? -27.986 -24.359 -34.078 1 89.53 469 ASP B O 1
ATOM 12260 N N . PRO B 1 470 ? -26.88 -26.247 -33.946 1 88.78 470 PRO B N 1
ATOM 12261 C CA . PRO B 1 470 ? -27.618 -26.637 -32.742 1 88.78 470 PRO B CA 1
ATOM 12262 C C . PRO B 1 470 ? -27.383 -25.685 -31.571 1 88.78 470 PRO B C 1
ATOM 12264 O O . PRO B 1 470 ? -28.189 -25.637 -30.638 1 88.78 470 PRO B O 1
ATOM 12267 N N . LEU B 1 471 ? -26.345 -24.938 -31.593 1 90.19 471 LEU B N 1
ATOM 12268 C CA . LEU B 1 471 ? -25.989 -24.03 -30.508 1 90.19 471 LEU B CA 1
ATOM 12269 C C . LEU B 1 471 ? -26.96 -22.857 -30.441 1 90.19 471 LEU B C 1
ATOM 12271 O O . LEU B 1 471 ? -26.964 -22.104 -29.464 1 90.19 471 LEU B O 1
ATOM 12275 N N . ARG B 1 472 ? -27.836 -22.667 -31.336 1 92.37 472 ARG B N 1
ATOM 12276 C CA . ARG B 1 472 ? -28.793 -21.565 -31.368 1 92.37 472 ARG B CA 1
ATOM 12277 C C . ARG B 1 472 ? -29.867 -21.741 -30.3 1 92.37 472 ARG B C 1
ATOM 12279 O O . ARG B 1 472 ? -30.519 -20.773 -29.902 1 92.37 472 ARG B O 1
ATOM 12286 N N . ASN B 1 473 ? -30.026 -23.048 -29.911 1 91.49 473 ASN B N 1
ATOM 12287 C CA . ASN B 1 473 ? -31.113 -23.302 -28.971 1 91.49 473 ASN B CA 1
ATOM 12288 C C . ASN B 1 473 ? -30.585 -23.725 -27.604 1 91.49 473 ASN B C 1
ATOM 12290 O O . ASN B 1 473 ? -31.319 -24.306 -26.802 1 91.49 473 ASN B O 1
ATOM 12294 N N . GLN B 1 474 ? -29.325 -23.501 -27.43 1 93.92 474 GLN B N 1
ATOM 12295 C CA . GLN B 1 474 ? -28.708 -23.884 -26.165 1 93.92 474 GLN B CA 1
ATOM 12296 C C . GLN B 1 474 ? -27.832 -22.761 -25.618 1 93.92 474 GLN B C 1
ATOM 12298 O O . GLN B 1 474 ? -27.535 -21.797 -26.326 1 93.92 474 GLN B O 1
ATOM 12303 N N . ILE B 1 475 ? -27.514 -22.895 -24.341 1 96.26 475 ILE B N 1
ATOM 12304 C CA . ILE B 1 475 ? -26.567 -21.949 -23.759 1 96.26 475 ILE B CA 1
ATOM 12305 C C . ILE B 1 475 ? -25.167 -22.217 -24.307 1 96.26 475 ILE B C 1
ATOM 12307 O O . ILE B 1 475 ? -24.815 -23.364 -24.594 1 96.26 475 ILE B O 1
ATOM 12311 N N . ARG B 1 476 ? -24.391 -21.238 -24.464 1 95.92 476 ARG B N 1
ATOM 12312 C CA . ARG B 1 476 ? -23.089 -21.333 -25.116 1 95.92 476 ARG B CA 1
ATOM 12313 C C . ARG B 1 476 ? -21.974 -20.879 -24.18 1 95.92 476 ARG B C 1
ATOM 12315 O O . ARG B 1 476 ? -22.139 -19.914 -23.431 1 95.92 476 ARG B O 1
ATOM 12322 N N . PRO B 1 477 ? -20.843 -21.518 -24.266 1 94.67 477 PRO B N 1
ATOM 12323 C CA . PRO B 1 477 ? -19.686 -21.079 -23.482 1 94.67 477 PRO B CA 1
ATOM 12324 C C . PRO B 1 477 ? -19.162 -19.712 -23.919 1 94.67 477 PRO B C 1
ATOM 12326 O O . PRO B 1 477 ? -19.046 -19.445 -25.118 1 94.67 477 PRO B O 1
ATOM 12329 N N . GLY B 1 478 ? -18.802 -18.836 -22.956 1 94.09 478 GLY B N 1
ATOM 12330 C CA . GLY B 1 478 ? -18.322 -17.498 -23.263 1 94.09 478 GLY B CA 1
ATOM 12331 C C . GLY B 1 478 ? -19.429 -16.463 -23.31 1 94.09 478 GLY B C 1
ATOM 12332 O O . GLY B 1 478 ? -19.23 -15.315 -22.907 1 94.09 478 GLY B O 1
ATOM 12333 N N . ASP B 1 479 ? -20.57 -16.909 -23.759 1 95.82 479 ASP B N 1
ATOM 12334 C CA . ASP B 1 479 ? -21.712 -16.006 -23.861 1 95.82 479 ASP B CA 1
ATOM 12335 C C . ASP B 1 479 ? -22.583 -16.078 -22.609 1 95.82 479 ASP B C 1
ATOM 12337 O O . ASP B 1 479 ? -23.047 -15.051 -22.109 1 95.82 479 ASP B O 1
ATOM 12341 N N . HIS B 1 480 ? -22.796 -17.42 -22.223 1 97.48 480 HIS B N 1
ATOM 12342 C CA . HIS B 1 480 ? -23.769 -17.592 -21.15 1 97.48 480 HIS B CA 1
ATOM 12343 C C . HIS B 1 480 ? -23.118 -18.187 -19.906 1 97.48 480 HIS B C 1
ATOM 12345 O O . HIS B 1 480 ? -23.702 -18.159 -18.82 1 97.48 480 HIS B O 1
ATOM 12351 N N . TYR B 1 481 ? -21.973 -18.814 -20.081 1 97.19 481 TYR B N 1
ATOM 12352 C CA . TYR B 1 481 ? -21.246 -19.348 -18.934 1 97.19 481 TYR B CA 1
ATOM 12353 C C . TYR B 1 481 ? -19.746 -19.374 -19.203 1 97.19 481 TYR B C 1
ATOM 12355 O O . TYR B 1 481 ? -19.297 -18.995 -20.287 1 97.19 481 TYR B O 1
ATOM 12363 N N . ASN B 1 482 ? -18.91 -19.783 -18.331 1 96.35 482 ASN B N 1
ATOM 12364 C CA . ASN B 1 482 ? -17.451 -19.811 -18.338 1 96.35 482 ASN B CA 1
ATOM 12365 C C . ASN B 1 482 ? -16.912 -20.651 -19.492 1 96.35 482 ASN B C 1
ATOM 12367 O O . ASN B 1 482 ? -17.169 -21.854 -19.563 1 96.35 482 ASN B O 1
ATOM 12371 N N . PRO B 1 483 ? -16.179 -20.035 -20.324 1 95.86 483 PRO B N 1
ATOM 12372 C CA . PRO B 1 483 ? -15.707 -20.771 -21.499 1 95.86 483 PRO B CA 1
ATOM 12373 C C . PRO B 1 483 ? -14.692 -21.856 -21.147 1 95.86 483 PRO B C 1
ATOM 12375 O O . PRO B 1 483 ? -14.464 -22.774 -21.939 1 95.86 483 PRO B O 1
ATOM 12378 N N . LEU B 1 484 ? -14.05 -21.772 -20 1 96.3 484 LEU B N 1
ATOM 12379 C CA . LEU B 1 484 ? -13.037 -22.742 -19.599 1 96.3 484 LEU B CA 1
ATOM 12380 C C . LEU B 1 484 ? -13.646 -24.131 -19.442 1 96.3 484 LEU B C 1
ATOM 12382 O O . LEU B 1 484 ? -12.933 -25.136 -19.495 1 96.3 484 LEU B O 1
ATOM 12386 N N . LEU B 1 485 ? -14.936 -24.188 -19.239 1 96.83 485 LEU B N 1
ATOM 12387 C CA . LEU B 1 485 ? -15.63 -25.457 -19.047 1 96.83 485 LEU B CA 1
ATOM 12388 C C . LEU B 1 485 ? -15.793 -26.194 -20.372 1 96.83 485 LEU B C 1
ATOM 12390 O O . LEU B 1 485 ? -16.124 -27.381 -20.39 1 96.83 485 LEU B O 1
ATOM 12394 N N . SER B 1 486 ? -15.479 -25.512 -21.449 1 93.4 486 SER B N 1
ATOM 12395 C CA . SER B 1 486 ? -15.611 -26.135 -22.762 1 93.4 486 SER B CA 1
ATOM 12396 C C . SER B 1 486 ? -14.296 -26.086 -23.533 1 93.4 486 SER B C 1
ATOM 12398 O O . SER B 1 486 ? -14.239 -26.477 -24.7 1 93.4 486 SER B O 1
ATOM 12400 N N . MET B 1 487 ? -13.364 -25.678 -22.958 1 92.64 487 MET B N 1
ATOM 12401 C CA . MET B 1 487 ? -12.072 -25.534 -23.624 1 92.64 487 MET B CA 1
ATOM 12402 C C . MET B 1 487 ? -11.337 -26.869 -23.68 1 92.64 487 MET B C 1
ATOM 12404 O O . MET B 1 487 ? -11.259 -27.582 -22.678 1 92.64 487 MET B O 1
ATOM 12408 N N . ARG B 1 488 ? -10.838 -27.088 -24.821 1 91.32 488 ARG B N 1
ATOM 12409 C CA . ARG B 1 488 ? -10.072 -28.318 -24.988 1 91.32 488 ARG B CA 1
ATOM 12410 C C . ARG B 1 488 ? -8.76 -28.257 -24.212 1 91.32 488 ARG B C 1
ATOM 12412 O O . ARG B 1 488 ? -8.131 -27.2 -24.129 1 91.32 488 ARG B O 1
ATOM 12419 N N . GLY B 1 489 ? -8.4 -29.381 -23.673 1 91.93 489 GLY B N 1
ATOM 12420 C CA . GLY B 1 489 ? -7.081 -29.495 -23.073 1 91.93 489 GLY B CA 1
ATOM 12421 C C . GLY B 1 489 ? -7.087 -29.273 -21.572 1 91.93 489 GLY B C 1
ATOM 12422 O O . GLY B 1 489 ? -6.125 -29.621 -20.884 1 91.93 489 GLY B O 1
ATOM 12423 N N . ILE B 1 490 ? -8.247 -28.649 -21.146 1 94.15 490 ILE B N 1
ATOM 12424 C CA . ILE B 1 490 ? -8.216 -28.358 -19.717 1 94.15 490 ILE B CA 1
ATOM 12425 C C . ILE B 1 490 ? -9.545 -28.759 -19.08 1 94.15 490 ILE B C 1
ATOM 12427 O O . ILE B 1 490 ? -10.576 -28.801 -19.754 1 94.15 490 ILE B O 1
ATOM 12431 N N . ASP B 1 491 ? -9.476 -29.197 -17.869 1 96.28 491 ASP B N 1
ATOM 12432 C CA . ASP B 1 491 ? -10.572 -29.414 -16.929 1 96.28 491 ASP B CA 1
ATOM 12433 C C . ASP B 1 491 ? -10.387 -28.576 -15.666 1 96.28 491 ASP B C 1
ATOM 12435 O O . ASP B 1 491 ? -9.571 -28.912 -14.806 1 96.28 491 ASP B O 1
ATOM 12439 N N . PRO B 1 492 ? -11.194 -27.5 -15.59 1 96.19 492 PRO B N 1
ATOM 12440 C CA . PRO B 1 492 ? -10.968 -26.584 -14.47 1 96.19 492 PRO B CA 1
ATOM 12441 C C . PRO B 1 492 ? -11.069 -27.275 -13.112 1 96.19 492 PRO B C 1
ATOM 12443 O O . PRO B 1 492 ? -10.543 -26.77 -12.117 1 96.19 492 PRO B O 1
ATOM 12446 N N . HIS B 1 493 ? -11.729 -28.37 -12.988 1 96.76 493 HIS B N 1
ATOM 12447 C CA . HIS B 1 493 ? -11.857 -29.075 -11.718 1 96.76 493 HIS B CA 1
ATOM 12448 C C . HIS B 1 493 ? -10.611 -29.9 -11.417 1 96.76 493 HIS B C 1
ATOM 12450 O O . HIS B 1 493 ? -10.259 -30.099 -10.252 1 96.76 493 HIS B O 1
ATOM 12456 N N . LYS B 1 494 ? -9.874 -30.324 -12.466 1 95.59 494 LYS B N 1
ATOM 12457 C CA . LYS B 1 494 ? -8.696 -31.167 -12.285 1 95.59 494 LYS B CA 1
ATOM 12458 C C . LYS B 1 494 ? -7.412 -30.363 -12.466 1 95.59 494 LYS B C 1
ATOM 12460 O O . LYS B 1 494 ? -6.352 -30.757 -11.974 1 95.59 494 LYS B O 1
ATOM 12465 N N . ASP B 1 495 ? -7.552 -29.314 -13.215 1 97.26 495 ASP B N 1
ATOM 12466 C CA . ASP B 1 495 ? -6.331 -28.647 -13.657 1 97.26 495 ASP B CA 1
ATOM 12467 C C . ASP B 1 495 ? -6.138 -27.318 -12.929 1 97.26 495 ASP B C 1
ATOM 12469 O O . ASP B 1 495 ? -5.529 -26.392 -13.469 1 97.26 495 ASP B O 1
ATOM 12473 N N . THR B 1 496 ? -6.713 -27.087 -11.784 1 96.47 496 THR B N 1
ATOM 12474 C CA . THR B 1 496 ? -6.442 -26.011 -10.837 1 96.47 496 THR B CA 1
ATOM 12475 C C . THR B 1 496 ? -5.689 -26.54 -9.619 1 96.47 496 THR B C 1
ATOM 12477 O O . THR B 1 496 ? -6.28 -26.739 -8.556 1 96.47 496 THR B O 1
ATOM 12480 N N . PRO B 1 497 ? -4.402 -26.705 -9.782 1 96.69 497 PRO B N 1
ATOM 12481 C CA . PRO B 1 497 ? -3.605 -27.382 -8.756 1 96.69 497 PRO B CA 1
ATOM 12482 C C . PRO B 1 497 ? -3.487 -26.571 -7.469 1 96.69 497 PRO B C 1
ATOM 12484 O O . PRO B 1 497 ? -3.837 -25.388 -7.446 1 96.69 497 PRO B O 1
ATOM 12487 N N . VAL B 1 498 ? -3.048 -27.225 -6.397 1 96.93 498 VAL B N 1
ATOM 12488 C CA . VAL B 1 498 ? -2.759 -26.582 -5.12 1 96.93 498 VAL B CA 1
ATOM 12489 C C . VAL B 1 498 ? -1.598 -25.604 -5.285 1 96.93 498 VAL B C 1
ATOM 12491 O O . VAL B 1 498 ? -0.468 -26.013 -5.561 1 96.93 498 VAL B O 1
ATOM 12494 N N . GLU B 1 499 ? -1.901 -24.439 -5.178 1 95.02 499 GLU B N 1
ATOM 12495 C CA . GLU B 1 499 ? -0.88 -23.403 -5.306 1 95.02 499 GLU B CA 1
ATOM 12496 C C . GLU B 1 499 ? -0.233 -23.097 -3.958 1 95.02 499 GLU B C 1
ATOM 12498 O O . GLU B 1 499 ? -0.911 -22.676 -3.019 1 95.02 499 GLU B O 1
ATOM 12503 N N . ILE B 1 500 ? 0.996 -23.189 -3.8 1 95.41 500 ILE B N 1
ATOM 12504 C CA . ILE B 1 500 ? 1.671 -23.355 -2.518 1 95.41 500 ILE B CA 1
ATOM 12505 C C . ILE B 1 500 ? 1.813 -21.999 -1.83 1 95.41 500 ILE B C 1
ATOM 12507 O O . ILE B 1 500 ? 1.838 -21.92 -0.6 1 95.41 500 ILE B O 1
ATOM 12511 N N . LEU B 1 501 ? 1.886 -20.875 -2.526 1 94.74 501 LEU B N 1
ATOM 12512 C CA . LEU B 1 501 ? 1.952 -19.573 -1.871 1 94.74 501 LEU B CA 1
ATOM 12513 C C . LEU B 1 501 ? 0.661 -19.279 -1.114 1 94.74 501 LEU B C 1
ATOM 12515 O O . LEU B 1 501 ? 0.692 -18.992 0.085 1 94.74 501 LEU B O 1
ATOM 12519 N N . HIS B 1 502 ? -0.449 -19.456 -1.776 1 94.99 502 HIS B N 1
ATOM 12520 C CA . HIS B 1 502 ? -1.727 -19.007 -1.237 1 94.99 502 HIS B CA 1
ATOM 12521 C C . HIS B 1 502 ? -2.377 -20.092 -0.385 1 94.99 502 HIS B C 1
ATOM 12523 O O . HIS B 1 502 ? -3.17 -19.793 0.511 1 94.99 502 HIS B O 1
ATOM 12529 N N . THR B 1 503 ? -2.076 -21.325 -0.584 1 96.28 503 THR B N 1
ATOM 12530 C CA . THR B 1 503 ? -2.727 -22.413 0.137 1 96.28 503 THR B CA 1
ATOM 12531 C C . THR B 1 503 ? -1.87 -22.871 1.313 1 96.28 503 THR B C 1
ATOM 12533 O O . THR B 1 503 ? -2.397 -23.258 2.359 1 96.28 503 THR B O 1
ATOM 12536 N N . TYR B 1 504 ? -0.585 -22.856 1.09 1 97.18 504 TYR B N 1
ATOM 12537 C CA . TYR B 1 504 ? 0.262 -23.378 2.156 1 97.18 504 TYR B CA 1
ATOM 12538 C C . TYR B 1 504 ? 0.865 -22.246 2.979 1 97.18 504 TYR B C 1
ATOM 12540 O O . TYR B 1 504 ? 0.693 -22.198 4.199 1 97.18 504 TYR B O 1
ATOM 12548 N N . LEU B 1 505 ? 1.587 -21.31 2.393 1 96.65 505 LEU B N 1
ATOM 12549 C CA . LEU B 1 505 ? 2.236 -20.239 3.141 1 96.65 505 LEU B CA 1
ATOM 12550 C C . LEU B 1 505 ? 1.202 -19.294 3.745 1 96.65 505 LEU B C 1
ATOM 12552 O O . LEU B 1 505 ? 1.229 -19.024 4.948 1 96.65 505 LEU B O 1
ATOM 12556 N N . LEU B 1 506 ? 0.255 -18.845 2.901 1 95.09 506 LEU B N 1
ATOM 12557 C CA . LEU B 1 506 ? -0.793 -17.946 3.369 1 95.09 506 LEU B CA 1
ATOM 12558 C C . LEU B 1 506 ? -2.037 -18.727 3.78 1 95.09 506 LEU B C 1
ATOM 12560 O O . LEU B 1 506 ? -3.152 -18.205 3.718 1 95.09 506 LEU B O 1
ATOM 12564 N N . GLY B 1 507 ? -1.877 -19.937 4.077 1 96.07 507 GLY B N 1
ATOM 12565 C CA . GLY B 1 507 ? -2.883 -20.848 4.598 1 96.07 507 GLY B CA 1
ATOM 12566 C C . GLY B 1 507 ? -2.432 -21.585 5.845 1 96.07 507 GLY B C 1
ATOM 12567 O O . GLY B 1 507 ? -2.371 -21.002 6.929 1 96.07 507 GLY B O 1
ATOM 12568 N N . ASN B 1 508 ? -1.935 -22.676 5.617 1 96.77 508 ASN B N 1
ATOM 12569 C CA . ASN B 1 508 ? -1.544 -23.506 6.752 1 96.77 508 ASN B CA 1
ATOM 12570 C C . ASN B 1 508 ? -0.5 -22.81 7.622 1 96.77 508 ASN B C 1
ATOM 12572 O O . ASN B 1 508 ? -0.644 -22.75 8.844 1 96.77 508 ASN B O 1
ATOM 12576 N N . SER B 1 509 ? 0.588 -22.302 7.017 1 97.21 509 SER B N 1
ATOM 12577 C CA . SER B 1 509 ? 1.649 -21.666 7.791 1 97.21 509 SER B CA 1
ATOM 12578 C C . SER B 1 509 ? 1.13 -20.447 8.546 1 97.21 509 SER B C 1
ATOM 12580 O O . SER B 1 509 ? 1.522 -20.204 9.689 1 97.21 509 SER B O 1
ATOM 12582 N N . LYS B 1 510 ? 0.374 -19.709 7.905 1 96.53 510 LYS B N 1
ATOM 12583 C CA . LYS B 1 510 ? -0.236 -18.541 8.534 1 96.53 510 LYS B CA 1
ATOM 12584 C C . LYS B 1 510 ? -1.112 -18.948 9.715 1 96.53 510 LYS B C 1
ATOM 12586 O O . LYS B 1 510 ? -1.097 -18.294 10.76 1 96.53 510 LYS B O 1
ATOM 12591 N N . TYR B 1 511 ? -1.881 -20.091 9.607 1 96.53 511 TYR B N 1
ATOM 12592 C CA . TYR B 1 511 ? -2.746 -20.571 10.677 1 96.53 511 TYR B CA 1
ATOM 12593 C C . TYR B 1 511 ? -1.928 -21.007 11.887 1 96.53 511 TYR B C 1
ATOM 12595 O O . TYR B 1 511 ? -2.291 -20.715 13.028 1 96.53 511 TYR B O 1
ATOM 12603 N N . VAL B 1 512 ? -0.879 -21.652 11.587 1 97.37 512 VAL B N 1
ATOM 12604 C CA . VAL B 1 512 ? -0.021 -22.155 12.655 1 97.37 512 VAL B CA 1
ATOM 12605 C C . VAL B 1 512 ? 0.591 -20.984 13.421 1 97.37 512 VAL B C 1
ATOM 12607 O O . VAL B 1 512 ? 0.594 -20.973 14.654 1 97.37 512 VAL B O 1
ATOM 12610 N N . TRP B 1 513 ? 1.042 -20.028 12.676 1 97.39 513 TRP B N 1
ATOM 12611 C CA . TRP B 1 513 ? 1.649 -18.851 13.29 1 97.39 513 TRP B CA 1
ATOM 12612 C C . TRP B 1 513 ? 0.626 -18.078 14.114 1 97.39 513 TRP B C 1
ATOM 12614 O O . TRP B 1 513 ? 0.91 -17.668 15.242 1 97.39 513 TRP B O 1
ATOM 12624 N N . HIS B 1 514 ? -0.5 -17.925 13.554 1 95.26 514 HIS B N 1
ATOM 12625 C CA . HIS B 1 514 ? -1.557 -17.201 14.252 1 95.26 514 HIS B CA 1
ATOM 12626 C C . HIS B 1 514 ? -1.921 -17.887 15.564 1 95.26 514 HIS B C 1
ATOM 12628 O O . HIS B 1 514 ? -2.074 -17.226 16.594 1 95.26 514 HIS B O 1
ATOM 12634 N N . HIS B 1 515 ? -2.04 -19.144 15.543 1 94.19 515 HIS B N 1
ATOM 12635 C CA . HIS B 1 515 ? -2.362 -19.903 16.747 1 94.19 515 HIS B CA 1
ATOM 12636 C C . HIS B 1 515 ? -1.235 -19.815 17.771 1 94.19 515 HIS B C 1
ATOM 12638 O O . HIS B 1 515 ? -1.49 -19.756 18.976 1 94.19 515 HIS B O 1
ATOM 12644 N N . THR B 1 516 ? -0.075 -19.77 17.31 1 95.53 516 THR B N 1
ATOM 12645 C CA . THR B 1 516 ? 1.093 -19.719 18.183 1 95.53 516 THR B CA 1
ATOM 12646 C C . THR B 1 516 ? 1.162 -18.382 18.916 1 95.53 516 THR B C 1
ATOM 12648 O O . THR B 1 516 ? 1.26 -18.346 20.145 1 95.53 516 THR B O 1
ATOM 12651 N N . ASN B 1 517 ? 1.123 -17.31 18.172 1 94.07 517 ASN B N 1
ATOM 12652 C CA . ASN B 1 517 ? 1.348 -16.009 18.794 1 94.07 517 ASN B CA 1
ATOM 12653 C C . ASN B 1 517 ? 0.152 -15.576 19.636 1 94.07 517 ASN B C 1
ATOM 12655 O O . ASN B 1 517 ? 0.298 -14.784 20.569 1 94.07 517 ASN B O 1
ATOM 12659 N N . THR B 1 518 ? -1.022 -16.094 19.363 1 90.47 518 THR B N 1
ATOM 12660 C CA . THR B 1 518 ? -2.209 -15.718 20.124 1 90.47 518 THR B CA 1
ATOM 12661 C C . THR B 1 518 ? -2.269 -16.481 21.444 1 90.47 518 THR B C 1
ATOM 12663 O O . THR B 1 518 ? -2.92 -16.038 22.393 1 90.47 518 THR B O 1
ATOM 12666 N N . THR B 1 519 ? -1.592 -17.628 21.529 1 88.84 519 THR B N 1
ATOM 12667 C CA . THR B 1 519 ? -1.672 -18.464 22.721 1 88.84 519 THR B CA 1
ATOM 12668 C C . THR B 1 519 ? -0.484 -18.206 23.644 1 88.84 519 THR B C 1
ATOM 12670 O O . THR B 1 519 ? -0.343 -18.857 24.681 1 88.84 519 THR B O 1
ATOM 12673 N N . TRP B 1 520 ? 0.416 -17.387 23.215 1 89.3 520 TRP B N 1
ATOM 12674 C CA . TRP B 1 520 ? 1.555 -17.056 24.065 1 89.3 520 TRP B CA 1
ATOM 12675 C C . TRP B 1 520 ? 1.09 -16.479 25.398 1 89.3 520 TRP B C 1
ATOM 12677 O O . TRP B 1 520 ? 0.268 -15.56 25.431 1 89.3 520 TRP B O 1
ATOM 12687 N N . GLU B 1 521 ? 1.623 -17.146 26.425 1 78.43 521 GLU B N 1
ATOM 12688 C CA . GLU B 1 521 ? 1.465 -16.581 27.761 1 78.43 521 GLU B CA 1
ATOM 12689 C C . GLU B 1 521 ? 2.458 -15.448 28.003 1 78.43 521 GLU B C 1
ATOM 12691 O O . GLU B 1 521 ? 3.54 -15.428 27.414 1 78.43 521 GLU B O 1
ATOM 12696 N N . LYS B 1 522 ? 2.169 -14.461 28.738 1 80.39 522 LYS B N 1
ATOM 12697 C CA . LYS B 1 522 ? 3.039 -13.3 28.905 1 80.39 522 LYS B CA 1
ATOM 12698 C C . LYS B 1 522 ? 3.561 -12.807 27.558 1 80.39 522 LYS B C 1
ATOM 12700 O O . LYS B 1 522 ? 4.758 -12.902 27.278 1 80.39 522 LYS B O 1
ATOM 12705 N N . LYS B 1 523 ? 2.902 -12.438 26.777 1 84.41 523 LYS B N 1
ATOM 12706 C CA . LYS B 1 523 ? 3.073 -12.124 25.361 1 84.41 523 LYS B CA 1
ATOM 12707 C C . LYS B 1 523 ? 4.377 -11.369 25.119 1 84.41 523 LYS B C 1
ATOM 12709 O O . LYS B 1 523 ? 5.153 -11.728 24.232 1 84.41 523 LYS B O 1
ATOM 12714 N N . GLU B 1 524 ? 4.722 -10.477 25.933 1 84.43 524 GLU B N 1
ATOM 12715 C CA . GLU B 1 524 ? 5.9 -9.645 25.712 1 84.43 524 GLU B CA 1
ATOM 12716 C C . GLU B 1 524 ? 7.185 -10.445 25.904 1 84.43 524 GLU B C 1
ATOM 12718 O O . GLU B 1 524 ? 8.126 -10.317 25.117 1 84.43 524 GLU B O 1
ATOM 12723 N N . GLU B 1 525 ? 7.258 -11.321 26.932 1 86.53 525 GLU B N 1
ATOM 12724 C CA . GLU B 1 525 ? 8.434 -12.145 27.2 1 86.53 525 GLU B CA 1
ATOM 12725 C C . GLU B 1 525 ? 8.626 -13.201 26.115 1 86.53 525 GLU B C 1
ATOM 12727 O O . GLU B 1 525 ? 9.75 -13.444 25.67 1 86.53 525 GLU B O 1
ATOM 12732 N N . ALA B 1 526 ? 7.495 -13.792 25.733 1 93.38 526 ALA B N 1
ATOM 12733 C CA . ALA B 1 526 ? 7.558 -14.812 24.69 1 93.38 526 ALA B CA 1
ATOM 12734 C C . ALA B 1 526 ? 7.992 -14.208 23.357 1 93.38 526 ALA B C 1
ATOM 12736 O O . ALA B 1 526 ? 8.792 -14.802 22.631 1 93.38 526 ALA B O 1
ATOM 12737 N N . GLU B 1 527 ? 7.449 -13.046 23.125 1 93.94 527 GLU B N 1
ATOM 12738 C CA . GLU B 1 527 ? 7.797 -12.347 21.891 1 93.94 527 GLU B CA 1
ATOM 12739 C C . GLU B 1 527 ? 9.274 -11.966 21.87 1 93.94 527 GLU B C 1
ATOM 12741 O O . GLU B 1 527 ? 9.949 -12.132 20.852 1 93.94 527 GLU B O 1
ATOM 12746 N N . HIS B 1 528 ? 9.74 -11.545 22.987 1 91.27 528 HIS B N 1
ATOM 12747 C CA . HIS B 1 528 ? 11.141 -11.155 23.094 1 91.27 528 HIS B CA 1
ATOM 12748 C C . HIS B 1 528 ? 12.062 -12.361 22.942 1 91.27 528 HIS B C 1
ATOM 12750 O O . HIS B 1 528 ? 13.024 -12.32 22.172 1 91.27 528 HIS B O 1
ATOM 12756 N N . ALA B 1 529 ? 11.749 -13.397 23.608 1 94.11 529 ALA B N 1
ATOM 12757 C CA . ALA B 1 529 ? 12.568 -14.605 23.546 1 94.11 529 ALA B CA 1
ATOM 12758 C C . ALA B 1 529 ? 12.606 -15.17 22.129 1 94.11 529 ALA B C 1
ATOM 12760 O O . ALA B 1 529 ? 13.673 -15.535 21.628 1 94.11 529 ALA B O 1
ATOM 12761 N N . PHE B 1 530 ? 11.45 -15.232 21.543 1 96.34 530 PHE B N 1
ATOM 12762 C CA . PHE B 1 530 ? 11.373 -15.77 20.19 1 96.34 530 PHE B CA 1
ATOM 12763 C C . PHE B 1 530 ? 12.161 -14.901 19.217 1 96.34 530 PHE B C 1
ATOM 12765 O O . PHE B 1 530 ? 12.888 -15.416 18.365 1 96.34 530 PHE B O 1
ATOM 12772 N N . ALA B 1 531 ? 12.002 -13.614 19.33 1 95.81 531 ALA B N 1
ATOM 12773 C CA . ALA B 1 531 ? 12.675 -12.686 18.425 1 95.81 531 ALA B CA 1
ATOM 12774 C C . ALA B 1 531 ? 14.191 -12.813 18.535 1 95.81 531 ALA B C 1
ATOM 12776 O O . ALA B 1 531 ? 14.893 -12.845 17.522 1 95.81 531 ALA B O 1
ATOM 12777 N N . VAL B 1 532 ? 14.708 -12.895 19.723 1 94.53 532 VAL B N 1
ATOM 12778 C CA . VAL B 1 532 ? 16.147 -12.989 19.945 1 94.53 532 VAL B CA 1
ATOM 12779 C C . VAL B 1 532 ? 16.672 -14.308 19.382 1 94.53 532 VAL B C 1
ATOM 12781 O O . VAL B 1 532 ? 17.687 -14.33 18.681 1 94.53 532 VAL B O 1
ATOM 12784 N N . ARG B 1 533 ? 15.987 -15.349 19.629 1 96.43 533 ARG B N 1
ATOM 12785 C CA . ARG B 1 533 ? 16.412 -16.663 19.158 1 96.43 533 ARG B CA 1
ATOM 12786 C C . ARG B 1 533 ? 16.402 -16.728 17.634 1 96.43 533 ARG B C 1
ATOM 12788 O O . ARG B 1 533 ? 17.34 -17.243 17.023 1 96.43 533 ARG B O 1
ATOM 12795 N N . LEU B 1 534 ? 15.287 -16.237 17.048 1 96.59 534 LEU B N 1
ATOM 12796 C CA . LEU B 1 534 ? 15.156 -16.262 15.595 1 96.59 534 LEU B CA 1
ATOM 12797 C C . LEU B 1 534 ? 16.251 -15.429 14.936 1 96.59 534 LEU B C 1
ATOM 12799 O O . LEU B 1 534 ? 16.778 -15.807 13.888 1 96.59 534 LEU B O 1
ATOM 12803 N N . GLU B 1 535 ? 16.588 -14.34 15.528 1 93.41 535 GLU B N 1
ATOM 12804 C CA . GLU B 1 535 ? 17.606 -13.443 14.99 1 93.41 535 GLU B CA 1
ATOM 12805 C C . GLU B 1 535 ? 18.982 -14.104 14.996 1 93.41 535 GLU B C 1
ATOM 12807 O O . GLU B 1 535 ? 19.831 -13.789 14.16 1 93.41 535 GLU B O 1
ATOM 12812 N N . CYS B 1 536 ? 19.172 -15.025 15.864 1 93.49 536 CYS B N 1
ATOM 12813 C CA . CYS B 1 536 ? 20.477 -15.652 16.044 1 93.49 536 CYS B CA 1
ATOM 12814 C C . CYS B 1 536 ? 20.569 -16.954 15.256 1 93.49 536 CYS B C 1
ATOM 12816 O O . CYS B 1 536 ? 21.524 -17.716 15.418 1 93.49 536 CYS B O 1
ATOM 12818 N N . SER B 1 537 ? 19.648 -17.206 14.345 1 95.25 537 SER B N 1
ATOM 12819 C CA . SER B 1 537 ? 19.651 -18.42 13.536 1 95.25 537 SER B CA 1
ATOM 12820 C C . SER B 1 537 ? 20.842 -18.446 12.584 1 95.25 537 SER B C 1
ATOM 12822 O O . SER B 1 537 ? 21.296 -17.398 12.12 1 95.25 537 SER B O 1
ATOM 12824 N N . ASP B 1 538 ? 21.359 -19.603 12.372 1 95.36 538 ASP B N 1
ATOM 12825 C CA . ASP B 1 538 ? 22.333 -19.778 11.3 1 95.36 538 ASP B CA 1
ATOM 12826 C C . ASP B 1 538 ? 21.652 -19.777 9.933 1 95.36 538 ASP B C 1
ATOM 12828 O O . ASP B 1 538 ? 20.818 -20.639 9.649 1 95.36 538 ASP B O 1
ATOM 12832 N N . LEU B 1 539 ? 22.031 -18.966 9.111 1 95.57 539 LEU B N 1
ATOM 12833 C CA . LEU B 1 539 ? 21.314 -18.804 7.85 1 95.57 539 LEU B CA 1
ATOM 12834 C C . LEU B 1 539 ? 22.081 -19.451 6.702 1 95.57 539 LEU B C 1
ATOM 12836 O O . LEU B 1 539 ? 21.586 -19.51 5.574 1 95.57 539 LEU B O 1
ATOM 12840 N N . HIS B 1 540 ? 23.282 -19.988 6.932 1 95.1 540 HIS B N 1
ATOM 12841 C CA . HIS B 1 540 ? 24.039 -20.649 5.875 1 95.1 540 HIS B CA 1
ATOM 12842 C C . HIS B 1 540 ? 23.268 -21.835 5.304 1 95.1 540 HIS B C 1
ATOM 12844 O O . HIS B 1 540 ? 22.714 -22.64 6.056 1 95.1 540 HIS B O 1
ATOM 12850 N N . GLY B 1 541 ? 23.255 -21.884 4.097 1 94.64 541 GLY B N 1
ATOM 12851 C CA . GLY B 1 541 ? 22.549 -22.971 3.437 1 94.64 541 GLY B CA 1
ATOM 12852 C C . GLY B 1 541 ? 21.072 -22.687 3.235 1 94.64 541 GLY B C 1
ATOM 12853 O O . GLY B 1 541 ? 20.321 -23.561 2.797 1 94.64 541 GLY B O 1
ATOM 12854 N N . LEU B 1 542 ? 20.65 -21.519 3.644 1 93.93 542 LEU B N 1
ATOM 12855 C CA . LEU B 1 542 ? 19.276 -21.099 3.392 1 93.93 542 LEU B CA 1
ATOM 12856 C C . LEU B 1 542 ? 19.227 -20.019 2.315 1 93.93 542 LEU B C 1
ATOM 12858 O O . LEU B 1 542 ? 20.235 -19.365 2.04 1 93.93 542 LEU B O 1
ATOM 12862 N N . THR B 1 543 ? 18.193 -19.982 1.608 1 83.9 543 THR B N 1
ATOM 12863 C CA . THR B 1 543 ? 18.039 -18.952 0.587 1 83.9 543 THR B CA 1
ATOM 12864 C C . THR B 1 543 ? 17.179 -17.803 1.104 1 83.9 543 THR B C 1
ATOM 12866 O O . THR B 1 543 ? 16.727 -16.96 0.326 1 83.9 543 THR B O 1
ATOM 12869 N N . THR B 1 544 ? 17.058 -17.666 2.344 1 87.56 544 THR B N 1
ATOM 12870 C CA . THR B 1 544 ? 16.231 -16.613 2.924 1 87.56 544 THR B CA 1
ATOM 12871 C C . THR B 1 544 ? 17.087 -15.42 3.338 1 87.56 544 THR B C 1
ATOM 12873 O O . THR B 1 544 ? 18.255 -15.583 3.7 1 87.56 544 THR B O 1
ATOM 12876 N N . PRO B 1 545 ? 16.577 -14.243 3.253 1 84.45 545 PRO B N 1
ATOM 12877 C CA . PRO B 1 545 ? 17.261 -13.094 3.85 1 84.45 545 PRO B CA 1
ATOM 12878 C C . PRO B 1 545 ? 17.267 -13.139 5.377 1 84.45 545 PRO B C 1
ATOM 12880 O O . PRO B 1 545 ? 16.58 -13.97 5.976 1 84.45 545 PRO B O 1
ATOM 12883 N N . PRO B 1 546 ? 18.136 -12.373 5.934 1 87.46 546 PRO B N 1
ATOM 12884 C CA . PRO B 1 546 ? 18.1 -12.308 7.397 1 87.46 546 PRO B CA 1
ATOM 12885 C C . PRO B 1 546 ? 16.707 -11.996 7.939 1 87.46 546 PRO B C 1
ATOM 12887 O O . PRO B 1 546 ? 15.996 -11.158 7.379 1 87.46 546 PRO B O 1
ATOM 12890 N N . PRO B 1 547 ? 16.451 -12.789 8.968 1 91.04 547 PRO B N 1
ATOM 12891 C CA . PRO B 1 547 ? 15.108 -12.572 9.511 1 91.04 547 PRO B CA 1
ATOM 12892 C C . PRO B 1 547 ? 14.966 -11.224 10.215 1 91.04 547 PRO B C 1
ATOM 12894 O O . PRO B 1 547 ? 15.87 -10.806 10.944 1 91.04 547 PRO B O 1
ATOM 12897 N N . ARG B 1 548 ? 14.163 -10.364 9.92 1 87.5 548 ARG B N 1
ATOM 12898 C CA . ARG B 1 548 ? 13.769 -9.209 10.721 1 87.5 548 ARG B CA 1
ATOM 12899 C C . ARG B 1 548 ? 12.823 -9.618 11.844 1 87.5 548 ARG B C 1
ATOM 12901 O O . ARG B 1 548 ? 11.648 -9.246 11.84 1 87.5 548 ARG B O 1
ATOM 12908 N N . ALA B 1 549 ? 13.442 -10.256 12.827 1 94.15 549 ALA B N 1
ATOM 12909 C CA . ALA B 1 549 ? 12.663 -10.973 13.835 1 94.15 549 ALA B CA 1
ATOM 12910 C C . ALA B 1 549 ? 11.763 -10.018 14.613 1 94.15 549 ALA B C 1
ATOM 12912 O O . ALA B 1 549 ? 10.606 -10.339 14.898 1 94.15 549 ALA B O 1
ATOM 12913 N N . ASN B 1 550 ? 12.315 -8.864 15.013 1 89.13 550 ASN B N 1
ATOM 12914 C CA . ASN B 1 550 ? 11.5 -7.893 15.736 1 89.13 550 ASN B CA 1
ATOM 12915 C C . ASN B 1 550 ? 10.293 -7.451 14.913 1 89.13 550 ASN B C 1
ATOM 12917 O O . ASN B 1 550 ? 9.214 -7.221 15.461 1 89.13 550 ASN B O 1
ATOM 12921 N N . TYR B 1 551 ? 10.559 -7.351 13.685 1 88.88 551 TYR B N 1
ATOM 12922 C CA . TYR B 1 551 ? 9.465 -7.002 12.786 1 88.88 551 TYR B CA 1
ATOM 12923 C C . TYR B 1 551 ? 8.402 -8.094 12.769 1 88.88 551 TYR B C 1
ATOM 12925 O O . TYR B 1 551 ? 7.204 -7.805 12.808 1 88.88 551 TYR B O 1
ATOM 12933 N N . ILE B 1 552 ? 8.808 -9.299 12.646 1 94.03 552 ILE B N 1
ATOM 12934 C CA . ILE B 1 552 ? 7.9 -10.437 12.552 1 94.03 552 ILE B CA 1
ATOM 12935 C C . ILE B 1 552 ? 7.009 -10.49 13.791 1 94.03 552 ILE B C 1
ATOM 12937 O O . ILE B 1 552 ? 5.809 -10.755 13.69 1 94.03 552 ILE B O 1
ATOM 12941 N N . VAL B 1 553 ? 7.578 -10.164 14.889 1 94.59 553 VAL B N 1
ATOM 12942 C CA . VAL B 1 553 ? 6.808 -10.235 16.126 1 94.59 553 VAL B CA 1
ATOM 12943 C C . VAL B 1 553 ? 5.943 -8.985 16.269 1 94.59 553 VAL B C 1
ATOM 12945 O O . VAL B 1 553 ? 4.82 -9.053 16.774 1 94.59 553 VAL B O 1
ATOM 12948 N N . GLN B 1 554 ? 6.489 -7.913 15.837 1 88.16 554 GLN B N 1
ATOM 12949 C CA . GLN B 1 554 ? 5.747 -6.66 15.92 1 88.16 554 GLN B CA 1
ATOM 12950 C C . GLN B 1 554 ? 4.527 -6.68 15.003 1 88.16 554 GLN B C 1
ATOM 12952 O O . GLN B 1 554 ? 3.455 -6.198 15.376 1 88.16 554 GLN B O 1
ATOM 12957 N N . TYR B 1 555 ? 4.736 -7.204 13.852 1 88.96 555 TYR B N 1
ATOM 12958 C CA . TYR B 1 555 ? 3.668 -7.248 12.86 1 88.96 555 TYR B CA 1
ATOM 12959 C C . TYR B 1 555 ? 3.208 -8.68 12.616 1 88.96 555 TYR B C 1
ATOM 12961 O O . TYR B 1 555 ? 2.996 -9.084 11.47 1 88.96 555 TYR B O 1
ATOM 12969 N N . LYS B 1 556 ? 3.06 -9.359 13.628 1 92.42 556 LYS B N 1
ATOM 12970 C CA . LYS B 1 556 ? 2.837 -10.802 13.62 1 92.42 556 LYS B CA 1
ATOM 12971 C C . LYS B 1 556 ? 1.555 -11.156 12.873 1 92.42 556 LYS B C 1
ATOM 12973 O O . LYS B 1 556 ? 1.423 -12.261 12.343 1 92.42 556 LYS B O 1
ATOM 12978 N N . ASN B 1 557 ? 0.593 -10.266 12.738 1 89 557 ASN B N 1
ATOM 12979 C CA . ASN B 1 557 ? -0.681 -10.577 12.098 1 89 557 ASN B CA 1
ATOM 12980 C C . ASN B 1 557 ? -0.737 -10.042 10.67 1 89 557 ASN B C 1
ATOM 12982 O O . ASN B 1 557 ? -1.773 -10.13 10.009 1 89 557 ASN B O 1
ATOM 12986 N N . SER B 1 558 ? 0.324 -9.459 10.178 1 88.24 558 SER B N 1
ATOM 12987 C CA . SER B 1 558 ? 0.35 -8.877 8.84 1 88.24 558 SER B CA 1
ATOM 12988 C C . SER B 1 558 ? 1.581 -9.331 8.064 1 88.24 558 SER B C 1
ATOM 12990 O O . SER B 1 558 ? 2.184 -8.545 7.329 1 88.24 558 SER B O 1
ATOM 12992 N N . LEU B 1 559 ? 1.908 -10.561 8.249 1 93.07 559 LEU B N 1
ATOM 12993 C CA . LEU B 1 559 ? 3.091 -11.1 7.586 1 93.07 559 LEU B CA 1
ATOM 12994 C C . LEU B 1 559 ? 2.763 -11.54 6.164 1 93.07 559 LEU B C 1
ATOM 12996 O O . LEU B 1 559 ? 1.594 -11.735 5.823 1 93.07 559 LEU B O 1
ATOM 13000 N N . ILE B 1 560 ? 3.767 -11.635 5.302 1 89.19 560 ILE B N 1
ATOM 13001 C CA . ILE B 1 560 ? 3.591 -12.006 3.902 1 89.19 560 ILE B CA 1
ATOM 13002 C C . ILE B 1 560 ? 4.343 -13.304 3.615 1 89.19 560 ILE B C 1
ATOM 13004 O O . ILE B 1 560 ? 4.929 -13.903 4.52 1 89.19 560 ILE B O 1
ATOM 13008 N N . GLY B 1 561 ? 4.371 -13.752 2.43 1 91.8 561 GLY B N 1
ATOM 13009 C CA . GLY B 1 561 ? 4.911 -15.039 2.022 1 91.8 561 GLY B CA 1
ATOM 13010 C C . GLY B 1 561 ? 6.368 -15.222 2.403 1 91.8 561 GLY B C 1
ATOM 13011 O O . GLY B 1 561 ? 6.755 -16.278 2.907 1 91.8 561 GLY B O 1
ATOM 13012 N N . LYS B 1 562 ? 7.176 -14.234 2.277 1 90.19 562 LYS B N 1
ATOM 13013 C CA . LYS B 1 562 ? 8.602 -14.344 2.571 1 90.19 562 LYS B CA 1
ATOM 13014 C C . LYS B 1 562 ? 8.839 -14.622 4.052 1 90.19 562 LYS B C 1
ATOM 13016 O O . LYS B 1 562 ? 9.749 -15.373 4.41 1 90.19 562 LYS B O 1
ATOM 13021 N N . HIS B 1 563 ? 8.004 -14.024 4.897 1 94.08 563 HIS B N 1
ATOM 13022 C CA . HIS B 1 563 ? 8.133 -14.233 6.335 1 94.08 563 HIS B CA 1
ATOM 13023 C C . HIS B 1 563 ? 7.76 -15.661 6.72 1 94.08 563 HIS B C 1
ATOM 13025 O O . HIS B 1 563 ? 8.418 -16.272 7.565 1 94.08 563 HIS B O 1
ATOM 13031 N N . PHE B 1 564 ? 6.749 -16.151 6.03 1 96.11 564 PHE B N 1
ATOM 13032 C CA . PHE B 1 564 ? 6.308 -17.5 6.364 1 96.11 564 PHE B CA 1
ATOM 13033 C C . PHE B 1 564 ? 7.297 -18.537 5.846 1 96.11 564 PHE B C 1
ATOM 13035 O O . PHE B 1 564 ? 7.43 -19.619 6.422 1 96.11 564 PHE B O 1
ATOM 13042 N N . LYS B 1 565 ? 8.023 -18.196 4.801 1 95.73 565 LYS B N 1
ATOM 13043 C CA . LYS B 1 565 ? 9.112 -19.075 4.383 1 95.73 565 LYS B CA 1
ATOM 13044 C C . LYS B 1 565 ? 10.197 -19.153 5.454 1 95.73 565 LYS B C 1
ATOM 13046 O O . LYS B 1 565 ? 10.732 -20.23 5.725 1 95.73 565 LYS B O 1
ATOM 13051 N N . ILE B 1 566 ? 10.467 -18.004 6.025 1 96.81 566 ILE B N 1
ATOM 13052 C CA . ILE B 1 566 ? 11.461 -17.959 7.092 1 96.81 566 ILE B CA 1
ATOM 13053 C C . ILE B 1 566 ? 10.968 -18.767 8.291 1 96.81 566 ILE B C 1
ATOM 13055 O O . ILE B 1 566 ? 11.691 -19.621 8.811 1 96.81 566 ILE B O 1
ATOM 13059 N N . LEU B 1 567 ? 9.735 -18.555 8.642 1 97.33 567 LEU B N 1
ATOM 13060 C CA . LEU B 1 567 ? 9.169 -19.209 9.816 1 97.33 567 LEU B CA 1
ATOM 13061 C C . LEU B 1 567 ? 9.055 -20.714 9.598 1 97.33 567 LEU B C 1
ATOM 13063 O O . LEU B 1 567 ? 9.331 -21.5 10.507 1 97.33 567 LEU B O 1
ATOM 13067 N N . SER B 1 568 ? 8.7 -21.09 8.423 1 96.26 568 SER B N 1
ATOM 13068 C CA . SER B 1 568 ? 8.543 -22.508 8.118 1 96.26 568 SER B CA 1
ATOM 13069 C C . SER B 1 568 ? 9.869 -23.251 8.242 1 96.26 568 SER B C 1
ATOM 13071 O O . SER B 1 568 ? 9.892 -24.441 8.566 1 96.26 568 SER B O 1
ATOM 13073 N N . GLN B 1 569 ? 10.902 -22.574 8.052 1 97.29 569 GLN B N 1
ATOM 13074 C CA . GLN B 1 569 ? 12.212 -23.215 8.032 1 97.29 569 GLN B CA 1
ATOM 13075 C C . GLN B 1 569 ? 12.869 -23.168 9.409 1 97.29 569 GLN B C 1
ATOM 13077 O O . GLN B 1 569 ? 13.662 -24.046 9.755 1 97.29 569 GLN B O 1
ATOM 13082 N N . LEU B 1 570 ? 12.492 -22.095 10.223 1 97.6 570 LEU B N 1
ATOM 13083 C CA . LEU B 1 570 ? 13.357 -21.831 11.367 1 97.6 570 LEU B CA 1
ATOM 13084 C C . LEU B 1 570 ? 12.56 -21.842 12.666 1 97.6 570 LEU B C 1
ATOM 13086 O O . LEU B 1 570 ? 13.127 -22.016 13.747 1 97.6 570 LEU B O 1
ATOM 13090 N N . ALA B 1 571 ? 11.279 -21.684 12.63 1 97.14 571 ALA B N 1
ATOM 13091 C CA . ALA B 1 571 ? 10.482 -21.435 13.829 1 97.14 571 ALA B CA 1
ATOM 13092 C C . ALA B 1 571 ? 10.62 -22.582 14.827 1 97.14 571 ALA B C 1
ATOM 13094 O O . ALA B 1 571 ? 10.696 -22.354 16.036 1 97.14 571 ALA B O 1
ATOM 13095 N N . VAL B 1 572 ? 10.722 -23.807 14.377 1 96.95 572 VAL B N 1
ATOM 13096 C CA . VAL B 1 572 ? 10.695 -24.992 15.227 1 96.95 572 VAL B CA 1
ATOM 13097 C C . VAL B 1 572 ? 11.897 -24.981 16.169 1 96.95 572 VAL B C 1
ATOM 13099 O O . VAL B 1 572 ? 11.813 -25.471 17.298 1 96.95 572 VAL B O 1
ATOM 13102 N N . PHE B 1 573 ? 12.983 -24.394 15.775 1 97.07 573 PHE B N 1
ATOM 13103 C CA . PHE B 1 573 ? 14.211 -24.386 16.561 1 97.07 573 PHE B CA 1
ATOM 13104 C C . PHE B 1 573 ? 14.123 -23.369 17.692 1 97.07 573 PHE B C 1
ATOM 13106 O O . PHE B 1 573 ? 14.927 -23.401 18.626 1 97.07 573 PHE B O 1
ATOM 13113 N N . HIS B 1 574 ? 13.135 -22.474 17.598 1 95.91 574 HIS B N 1
ATOM 13114 C CA . HIS B 1 574 ? 13.174 -21.315 18.483 1 95.91 574 HIS B CA 1
ATOM 13115 C C . HIS B 1 574 ? 11.915 -21.234 19.34 1 95.91 574 HIS B C 1
ATOM 13117 O O . HIS B 1 574 ? 11.763 -20.307 20.14 1 95.91 574 HIS B O 1
ATOM 13123 N N . LEU B 1 575 ? 11.026 -22.197 19.218 1 95.27 575 LEU B N 1
ATOM 13124 C CA . LEU B 1 575 ? 9.745 -22.14 19.913 1 95.27 575 LEU B CA 1
ATOM 13125 C C . LEU B 1 575 ? 9.751 -23.047 21.139 1 95.27 575 LEU B C 1
ATOM 13127 O O . LEU B 1 575 ? 8.727 -23.199 21.809 1 95.27 575 LEU B O 1
ATOM 13131 N N . HIS B 1 576 ? 10.881 -23.694 21.435 1 91.54 576 HIS B N 1
ATOM 13132 C CA . HIS B 1 576 ? 10.961 -24.552 22.612 1 91.54 576 HIS B CA 1
ATOM 13133 C C . HIS B 1 576 ? 10.664 -23.769 23.886 1 91.54 576 HIS B C 1
ATOM 13135 O O . HIS B 1 576 ? 11.205 -22.68 24.091 1 91.54 576 HIS B O 1
ATOM 13141 N N . GLY B 1 577 ? 9.748 -24.221 24.608 1 89.45 577 GLY B N 1
ATOM 13142 C CA . GLY B 1 577 ? 9.381 -23.573 25.857 1 89.45 577 GLY B CA 1
ATOM 13143 C C . GLY B 1 577 ? 8.4 -22.43 25.671 1 89.45 577 GLY B C 1
ATOM 13144 O O . GLY B 1 577 ? 7.978 -21.803 26.645 1 89.45 577 GLY B O 1
ATOM 13145 N N . LEU B 1 578 ? 8.016 -22.181 24.449 1 93.42 578 LEU B N 1
ATOM 13146 C CA . LEU B 1 578 ? 7.162 -21.027 24.195 1 93.42 578 LEU B CA 1
ATOM 13147 C C . LEU B 1 578 ? 5.789 -21.465 23.697 1 93.42 578 LEU B C 1
ATOM 13149 O O . LEU B 1 578 ? 4.903 -20.633 23.491 1 93.42 578 LEU B O 1
ATOM 13153 N N . CYS B 1 579 ? 5.625 -22.671 23.414 1 91.68 579 CYS B N 1
ATOM 13154 C CA . CYS B 1 579 ? 4.32 -23.154 22.975 1 91.68 579 CYS B CA 1
ATOM 13155 C C . CYS B 1 579 ? 4.023 -24.53 23.56 1 91.68 579 CYS B C 1
ATOM 13157 O O . CYS B 1 579 ? 4.9 -25.158 24.156 1 91.68 579 CYS B O 1
ATOM 13159 N N . SER B 1 580 ? 2.811 -24.984 23.472 1 92.26 580 SER B N 1
ATOM 13160 C CA . SER B 1 580 ? 2.398 -26.294 23.966 1 92.26 580 SER B CA 1
ATOM 13161 C C . SER B 1 580 ? 3.028 -27.416 23.147 1 92.26 580 SER B C 1
ATOM 13163 O O . SER B 1 580 ? 3.513 -27.186 22.038 1 92.26 580 SER B O 1
ATOM 13165 N N . ASP B 1 581 ? 3.078 -28.588 23.593 1 93.1 581 ASP B N 1
ATOM 13166 C CA . ASP B 1 581 ? 3.678 -29.741 22.929 1 93.1 581 ASP B CA 1
ATOM 13167 C C . ASP B 1 581 ? 2.976 -30.04 21.606 1 93.1 581 ASP B C 1
ATOM 13169 O O . ASP B 1 581 ? 3.626 -30.383 20.616 1 93.1 581 ASP B O 1
ATOM 13173 N N . ILE B 1 582 ? 1.732 -29.853 21.599 1 94.56 582 ILE B N 1
ATOM 13174 C CA . ILE B 1 582 ? 0.982 -30.164 20.388 1 94.56 582 ILE B CA 1
ATOM 13175 C C . ILE B 1 582 ? 1.311 -29.143 19.301 1 94.56 582 ILE B C 1
ATOM 13177 O O . ILE B 1 582 ? 1.398 -29.49 18.12 1 94.56 582 ILE B O 1
ATOM 13181 N N . LEU B 1 583 ? 1.405 -27.919 19.719 1 95.17 583 LEU B N 1
ATOM 13182 C CA . LEU B 1 583 ? 1.776 -26.89 18.754 1 95.17 583 LEU B CA 1
ATOM 13183 C C . LEU B 1 583 ? 3.2 -27.104 18.252 1 95.17 583 LEU B C 1
ATOM 13185 O O . LEU B 1 583 ? 3.506 -26.807 17.095 1 95.17 583 LEU B O 1
ATOM 13189 N N . TYR B 1 584 ? 3.979 -27.567 19.168 1 95.96 584 TYR B N 1
ATOM 13190 C CA . TYR B 1 584 ? 5.341 -27.895 18.763 1 95.96 584 TYR B CA 1
ATOM 13191 C C . TYR B 1 584 ? 5.347 -29.012 17.726 1 95.96 584 TYR B C 1
ATOM 13193 O O . TYR B 1 584 ? 6.083 -28.946 16.738 1 95.96 584 TYR B O 1
ATOM 13201 N N . ASP B 1 585 ? 4.521 -29.966 17.922 1 96.54 585 ASP B N 1
ATOM 13202 C CA . ASP B 1 585 ? 4.358 -31.047 16.954 1 96.54 585 ASP B CA 1
ATOM 13203 C C . ASP B 1 585 ? 3.861 -30.512 15.613 1 96.54 585 ASP B C 1
ATOM 13205 O O . ASP B 1 585 ? 4.274 -30.993 14.555 1 96.54 585 ASP B O 1
ATOM 13209 N N . MET B 1 586 ? 3.011 -29.562 15.708 1 97.71 586 MET B N 1
ATOM 13210 C CA . MET B 1 586 ? 2.49 -28.953 14.488 1 97.71 586 MET B CA 1
ATOM 13211 C C . MET B 1 586 ? 3.604 -28.274 13.699 1 97.71 586 MET B C 1
ATOM 13213 O O . MET B 1 586 ? 3.68 -28.415 12.477 1 97.71 586 MET B O 1
ATOM 13217 N N . TRP B 1 587 ? 4.422 -27.574 14.387 1 97.89 587 TRP B N 1
ATOM 13218 C CA . TRP B 1 587 ? 5.519 -26.886 13.715 1 97.89 587 TRP B CA 1
ATOM 13219 C C . TRP B 1 587 ? 6.473 -27.883 13.066 1 97.89 587 TRP B C 1
ATOM 13221 O O . TRP B 1 587 ? 7.006 -27.628 11.984 1 97.89 587 TRP B O 1
ATOM 13231 N N . LYS B 1 588 ? 6.707 -29.03 13.698 1 97.65 588 LYS B N 1
ATOM 13232 C CA . LYS B 1 588 ? 7.538 -30.08 13.116 1 97.65 588 LYS B CA 1
ATOM 13233 C C . LYS B 1 588 ? 6.9 -30.648 11.851 1 97.65 588 LYS B C 1
ATOM 13235 O O . LYS B 1 588 ? 7.553 -30.744 10.81 1 97.65 588 LYS B O 1
ATOM 13240 N N . ALA B 1 589 ? 5.645 -30.919 11.973 1 98.28 589 ALA B N 1
ATOM 13241 C CA . ALA B 1 589 ? 4.93 -31.522 10.851 1 98.28 589 ALA B CA 1
ATOM 13242 C C . ALA B 1 589 ? 4.81 -30.543 9.687 1 98.28 589 ALA B C 1
ATOM 13244 O O . ALA B 1 589 ? 5.012 -30.917 8.53 1 98.28 589 ALA B O 1
ATOM 13245 N N . ALA B 1 590 ? 4.443 -29.312 9.992 1 98.24 590 ALA B N 1
ATOM 13246 C CA . ALA B 1 590 ? 4.286 -28.285 8.965 1 98.24 590 ALA B CA 1
ATOM 13247 C C . ALA B 1 590 ? 5.614 -27.998 8.27 1 98.24 590 ALA B C 1
ATOM 13249 O O . ALA B 1 590 ? 5.651 -27.776 7.057 1 98.24 590 ALA B O 1
ATOM 13250 N N . GLY B 1 591 ? 6.681 -27.923 9.048 1 97.88 591 GLY B N 1
ATOM 13251 C CA . GLY B 1 591 ? 7.993 -27.709 8.46 1 97.88 591 GLY B CA 1
ATOM 13252 C C . GLY B 1 591 ? 8.414 -28.823 7.52 1 97.88 591 GLY B C 1
ATOM 13253 O O . GLY B 1 591 ? 8.995 -28.566 6.464 1 97.88 591 GLY B O 1
ATOM 13254 N N . GLU B 1 592 ? 8.144 -30.024 7.948 1 97.88 592 GLU B N 1
ATOM 13255 C CA . GLU B 1 592 ? 8.479 -31.175 7.116 1 97.88 592 GLU B CA 1
ATOM 13256 C C . GLU B 1 592 ? 7.691 -31.161 5.81 1 97.88 592 GLU B C 1
ATOM 13258 O O . GLU B 1 592 ? 8.256 -31.379 4.736 1 97.88 592 GLU B O 1
ATOM 13263 N N . LEU B 1 593 ? 6.428 -30.896 5.921 1 98.32 593 LEU B N 1
ATOM 13264 C CA . LEU B 1 593 ? 5.612 -30.783 4.716 1 98.32 593 LEU B CA 1
ATOM 13265 C C . LEU B 1 593 ? 6.117 -29.656 3.822 1 98.32 593 LEU B C 1
ATOM 13267 O O . LEU B 1 593 ? 6.191 -29.813 2.601 1 98.32 593 LEU B O 1
ATOM 13271 N N . GLY B 1 594 ? 6.44 -28.547 4.444 1 97.51 594 GLY B N 1
ATOM 13272 C CA . GLY B 1 594 ? 6.962 -27.416 3.694 1 97.51 594 GLY B CA 1
ATOM 13273 C C . GLY B 1 594 ? 8.199 -27.756 2.884 1 97.51 594 GLY B C 1
ATOM 13274 O O . GLY B 1 594 ? 8.317 -27.354 1.725 1 97.51 594 GLY B O 1
ATOM 13275 N N . ALA B 1 595 ? 9.077 -28.483 3.448 1 97.54 595 ALA B N 1
ATOM 13276 C CA . ALA B 1 595 ? 10.309 -28.871 2.767 1 97.54 595 ALA B CA 1
ATOM 13277 C C . ALA B 1 595 ? 10.015 -29.777 1.575 1 97.54 595 ALA B C 1
ATOM 13279 O O . ALA B 1 595 ? 10.643 -29.65 0.521 1 97.54 595 ALA B O 1
ATOM 13280 N N . LEU B 1 596 ? 9.056 -30.651 1.722 1 97.81 596 LEU B N 1
ATOM 13281 C CA . LEU B 1 596 ? 8.718 -31.593 0.662 1 97.81 596 LEU B CA 1
ATOM 13282 C C . LEU B 1 596 ? 8.057 -30.877 -0.512 1 97.81 596 LEU B C 1
ATOM 13284 O O . LEU B 1 596 ? 8.302 -31.22 -1.671 1 97.81 596 LEU B O 1
ATOM 13288 N N . ILE B 1 597 ? 7.275 -29.925 -0.21 1 96.59 597 ILE B N 1
ATOM 13289 C CA . ILE B 1 597 ? 6.51 -29.274 -1.267 1 96.59 597 ILE B CA 1
ATOM 13290 C C . ILE B 1 597 ? 7.425 -28.361 -2.08 1 96.59 597 ILE B C 1
ATOM 13292 O O . ILE B 1 597 ? 7.094 -27.982 -3.206 1 96.59 597 ILE B O 1
ATOM 13296 N N . TRP B 1 598 ? 8.625 -28.071 -1.594 1 96.14 598 TRP B N 1
ATOM 13297 C CA . TRP B 1 598 ? 9.521 -27.163 -2.304 1 96.14 598 TRP B CA 1
ATOM 13298 C C . TRP B 1 598 ? 10.614 -27.937 -3.033 1 96.14 598 TRP B C 1
ATOM 13300 O O . TRP B 1 598 ? 11.672 -27.385 -3.345 1 96.14 598 TRP B O 1
ATOM 13310 N N . TYR B 1 599 ? 10.389 -29.257 -3.31 1 96.41 599 TYR B N 1
ATOM 13311 C CA . TYR B 1 599 ? 11.295 -30.051 -4.133 1 96.41 599 TYR B CA 1
ATOM 13312 C C . TYR B 1 599 ? 11.408 -29.47 -5.537 1 96.41 599 TYR B C 1
ATOM 13314 O O . TYR B 1 599 ? 10.395 -29.223 -6.196 1 96.41 599 TYR B O 1
ATOM 13322 N N . PRO B 1 600 ? 12.617 -29.264 -5.982 1 94.18 600 PRO B N 1
ATOM 13323 C CA . PRO B 1 600 ? 12.767 -28.831 -7.373 1 94.18 600 PRO B CA 1
ATOM 13324 C C . PRO B 1 600 ? 12.83 -30.001 -8.352 1 94.18 600 PRO B C 1
ATOM 13326 O O . PRO B 1 600 ? 12.528 -29.836 -9.537 1 94.18 600 PRO B O 1
ATOM 13329 N N . GLU B 1 601 ? 13.281 -31.097 -7.851 1 95.53 601 GLU B N 1
ATOM 13330 C CA . GLU B 1 601 ? 13.485 -32.307 -8.642 1 95.53 601 GLU B CA 1
ATOM 13331 C C . GLU B 1 601 ? 13.157 -33.558 -7.832 1 95.53 601 GLU B C 1
ATOM 13333 O O . GLU B 1 601 ? 13.523 -33.658 -6.659 1 95.53 601 GLU B O 1
ATOM 13338 N N . ILE B 1 602 ? 12.404 -34.465 -8.438 1 96.48 602 ILE B N 1
ATOM 13339 C CA . ILE B 1 602 ? 12.003 -35.704 -7.782 1 96.48 602 ILE B CA 1
ATOM 13340 C C . ILE B 1 602 ? 12.594 -36.898 -8.529 1 96.48 602 ILE B C 1
ATOM 13342 O O . ILE B 1 602 ? 12.167 -37.215 -9.642 1 96.48 602 ILE B O 1
ATOM 13346 N N . ASN B 1 603 ? 13.517 -37.568 -7.952 1 93.84 603 ASN B N 1
ATOM 13347 C CA . ASN B 1 603 ? 14.179 -38.698 -8.596 1 93.84 603 ASN B CA 1
ATOM 13348 C C . ASN B 1 603 ? 13.372 -39.984 -8.441 1 93.84 603 ASN B C 1
ATOM 13350 O O . ASN B 1 603 ? 13.278 -40.78 -9.376 1 93.84 603 ASN B O 1
ATOM 13354 N N . ASN B 1 604 ? 12.846 -40.204 -7.206 1 94.17 604 ASN B N 1
ATOM 13355 C CA . ASN B 1 604 ? 11.984 -41.347 -6.925 1 94.17 604 ASN B CA 1
ATOM 13356 C C . ASN B 1 604 ? 10.559 -40.906 -6.598 1 94.17 604 ASN B C 1
ATOM 13358 O O . ASN B 1 604 ? 10.234 -40.655 -5.437 1 94.17 604 ASN B O 1
ATOM 13362 N N . LEU B 1 605 ? 9.731 -40.956 -7.563 1 95.35 605 LEU B N 1
ATOM 13363 C CA . LEU B 1 605 ? 8.387 -40.399 -7.447 1 95.35 605 LEU B CA 1
ATOM 13364 C C . LEU B 1 605 ? 7.555 -41.191 -6.444 1 95.35 605 LEU B C 1
ATOM 13366 O O . LEU B 1 605 ? 6.848 -40.607 -5.62 1 95.35 605 LEU B O 1
ATOM 13370 N N . LYS B 1 606 ? 7.607 -42.496 -6.477 1 95.04 606 LYS B N 1
ATOM 13371 C CA . LYS B 1 606 ? 6.792 -43.338 -5.606 1 95.04 606 LYS B CA 1
ATOM 13372 C C . LYS B 1 606 ? 7.113 -43.081 -4.136 1 95.04 606 LYS B C 1
ATOM 13374 O O . LYS B 1 606 ? 6.208 -42.885 -3.323 1 95.04 606 LYS B O 1
ATOM 13379 N N . GLU B 1 607 ? 8.387 -43.148 -3.864 1 96.04 607 GLU B N 1
ATOM 13380 C CA . GLU B 1 607 ? 8.823 -42.889 -2.495 1 96.04 607 GLU B CA 1
ATOM 13381 C C . GLU B 1 607 ? 8.438 -41.481 -2.051 1 96.04 607 GLU B C 1
ATOM 13383 O O . GLU B 1 607 ? 7.946 -41.288 -0.937 1 96.04 607 GLU B O 1
ATOM 13388 N N . TYR B 1 608 ? 8.707 -40.585 -2.93 1 97.25 608 TYR B N 1
ATOM 13389 C CA . TYR B 1 608 ? 8.41 -39.191 -2.62 1 97.25 608 TYR B CA 1
ATOM 13390 C C . TYR B 1 608 ? 6.926 -39.002 -2.326 1 97.25 608 TYR B C 1
ATOM 13392 O O . TYR B 1 608 ? 6.559 -38.348 -1.348 1 97.25 608 TYR B O 1
ATOM 13400 N N . LEU B 1 609 ? 6 -39.516 -3.11 1 97.92 609 LEU B N 1
ATOM 13401 C CA . LEU B 1 609 ? 4.562 -39.342 -2.936 1 97.92 609 LEU B CA 1
ATOM 13402 C C . LEU B 1 609 ? 4.086 -40.001 -1.646 1 97.92 609 LEU B C 1
ATOM 13404 O O . LEU B 1 609 ? 3.173 -39.5 -0.987 1 97.92 609 LEU B O 1
ATOM 13408 N N . ALA B 1 610 ? 4.672 -41.123 -1.331 1 97.78 610 ALA B N 1
ATOM 13409 C CA . ALA B 1 610 ? 4.34 -41.784 -0.071 1 97.78 610 ALA B CA 1
ATOM 13410 C C . ALA B 1 610 ? 4.715 -40.909 1.122 1 97.78 610 ALA B C 1
ATOM 13412 O O . ALA B 1 610 ? 3.941 -40.783 2.074 1 97.78 610 ALA B O 1
ATOM 13413 N N . ASP B 1 611 ? 5.919 -40.38 1.056 1 98.03 611 ASP B N 1
ATOM 13414 C CA . ASP B 1 611 ? 6.369 -39.478 2.112 1 98.03 611 ASP B CA 1
ATOM 13415 C C . ASP B 1 611 ? 5.455 -38.259 2.218 1 98.03 611 ASP B C 1
ATOM 13417 O O . ASP B 1 611 ? 5.127 -37.817 3.321 1 98.03 611 ASP B O 1
ATOM 13421 N N . LEU B 1 612 ? 5.087 -37.744 1.081 1 98.37 612 LEU B N 1
ATOM 13422 C CA . LEU B 1 612 ? 4.233 -36.562 1.034 1 98.37 612 LEU B CA 1
ATOM 13423 C C . LEU B 1 612 ? 2.876 -36.846 1.67 1 98.37 612 LEU B C 1
ATOM 13425 O O . LEU B 1 612 ? 2.345 -36.014 2.409 1 98.37 612 LEU B O 1
ATOM 13429 N N . GLN B 1 613 ? 2.337 -37.973 1.39 1 98.13 613 GLN B N 1
ATOM 13430 C CA . GLN B 1 613 ? 1.045 -38.347 1.955 1 98.13 613 GLN B CA 1
ATOM 13431 C C . GLN B 1 613 ? 1.107 -38.404 3.479 1 98.13 613 GLN B C 1
ATOM 13433 O O . GLN B 1 613 ? 0.203 -37.916 4.161 1 98.13 613 GLN B O 1
ATOM 13438 N N . VAL B 1 614 ? 2.157 -39.013 4.004 1 98.2 614 VAL B N 1
ATOM 13439 C CA . VAL B 1 614 ? 2.329 -39.101 5.45 1 98.2 614 VAL B CA 1
ATOM 13440 C C . VAL B 1 614 ? 2.416 -37.698 6.047 1 98.2 614 VAL B C 1
ATOM 13442 O O . VAL B 1 614 ? 1.807 -37.418 7.082 1 98.2 614 VAL B O 1
ATOM 13445 N N . ALA B 1 615 ? 3.196 -36.842 5.403 1 98.39 615 ALA B N 1
ATOM 13446 C CA . ALA B 1 615 ? 3.374 -35.481 5.901 1 98.39 615 ALA B CA 1
ATOM 13447 C C . ALA B 1 615 ? 2.051 -34.72 5.906 1 98.39 615 ALA B C 1
ATOM 13449 O O . ALA B 1 615 ? 1.759 -33.975 6.844 1 98.39 615 ALA B O 1
ATOM 13450 N N . ILE B 1 616 ? 1.199 -34.833 4.853 1 98.37 616 ILE B N 1
ATOM 13451 C CA . ILE B 1 616 ? -0.106 -34.185 4.77 1 98.37 616 ILE B CA 1
ATOM 13452 C C . ILE B 1 616 ? -1.009 -34.699 5.889 1 98.37 616 ILE B C 1
ATOM 13454 O O . ILE B 1 616 ? -1.656 -33.912 6.584 1 98.37 616 ILE B O 1
ATOM 13458 N N . ASP B 1 617 ? -1.003 -36.025 6.088 1 98.36 617 ASP B N 1
ATOM 13459 C CA . ASP B 1 617 ? -1.821 -36.638 7.13 1 98.36 617 ASP B CA 1
ATOM 13460 C C . ASP B 1 617 ? -1.417 -36.136 8.513 1 98.36 617 ASP B C 1
ATOM 13462 O O . ASP B 1 617 ? -2.273 -35.884 9.363 1 98.36 617 ASP B O 1
ATOM 13466 N N . ASN B 1 618 ? -0.125 -36.045 8.716 1 98.32 618 ASN B N 1
ATOM 13467 C CA . ASN B 1 618 ? 0.362 -35.547 9.998 1 98.32 618 ASN B CA 1
ATOM 13468 C C . ASN B 1 618 ? -0.173 -34.149 10.296 1 98.32 618 ASN B C 1
ATOM 13470 O O . ASN B 1 618 ? -0.685 -33.896 11.388 1 98.32 618 ASN B O 1
ATOM 13474 N N . VAL B 1 619 ? -0.083 -33.224 9.333 1 98.35 619 VAL B N 1
ATOM 13475 C CA . VAL B 1 619 ? -0.524 -31.844 9.511 1 98.35 619 VAL B CA 1
ATOM 13476 C C . VAL B 1 619 ? -2.025 -31.813 9.789 1 98.35 619 VAL B C 1
ATOM 13478 O O . VAL B 1 619 ? -2.475 -31.151 10.728 1 98.35 619 VAL B O 1
ATOM 13481 N N . LEU B 1 620 ? -2.758 -32.521 9.002 1 98.12 620 LEU B N 1
ATOM 13482 C CA . LEU B 1 620 ? -4.211 -32.497 9.131 1 98.12 620 LEU B CA 1
ATOM 13483 C C . LEU B 1 620 ? -4.651 -33.134 10.445 1 98.12 620 LEU B C 1
ATOM 13485 O O . LEU B 1 620 ? -5.568 -32.639 11.103 1 98.12 620 LEU B O 1
ATOM 13489 N N . ASN B 1 621 ? -4.016 -34.249 10.863 1 97.66 621 ASN B N 1
ATOM 13490 C CA . ASN B 1 621 ? -4.348 -34.914 12.119 1 97.66 621 ASN B CA 1
ATOM 13491 C C . ASN B 1 621 ? -4.025 -34.032 13.322 1 97.66 621 ASN B C 1
ATOM 13493 O O . ASN B 1 621 ? -4.786 -33.993 14.29 1 97.66 621 ASN B O 1
ATOM 13497 N N . ILE B 1 622 ? -2.955 -33.356 13.255 1 97.84 622 ILE B N 1
ATOM 13498 C CA . ILE B 1 622 ? -2.585 -32.497 14.375 1 97.84 622 ILE B CA 1
ATOM 13499 C C . ILE B 1 622 ? -3.563 -31.329 14.473 1 97.84 622 ILE B C 1
ATOM 13501 O O . ILE B 1 622 ? -3.948 -30.924 15.573 1 97.84 622 ILE B O 1
ATOM 13505 N N . TRP B 1 623 ? -3.955 -30.738 13.326 1 97.11 623 TRP B N 1
ATOM 13506 C CA . TRP B 1 623 ? -4.982 -29.701 13.355 1 97.11 623 TRP B CA 1
ATOM 13507 C C . TRP B 1 623 ? -6.263 -30.222 13.996 1 97.11 623 TRP B C 1
ATOM 13509 O O . TRP B 1 623 ? -6.929 -29.499 14.742 1 97.11 623 TRP B O 1
ATOM 13519 N N . ALA B 1 624 ? -6.603 -31.431 13.623 1 96.1 624 ALA B N 1
ATOM 13520 C CA . ALA B 1 624 ? -7.803 -32.037 14.193 1 96.1 624 ALA B CA 1
ATOM 13521 C C . ALA B 1 624 ? -7.71 -32.114 15.714 1 96.1 624 ALA B C 1
ATOM 13523 O O . ALA B 1 624 ? -8.714 -31.956 16.413 1 96.1 624 ALA B O 1
ATOM 13524 N N . LYS B 1 625 ? -6.54 -32.384 16.153 1 94.33 625 LYS B N 1
ATOM 13525 C CA . LYS B 1 625 ? -6.317 -32.46 17.594 1 94.33 625 LYS B CA 1
ATOM 13526 C C . LYS B 1 625 ? -6.35 -31.073 18.229 1 94.33 625 LYS B C 1
ATOM 13528 O O . LYS B 1 625 ? -6.853 -30.906 19.342 1 94.33 625 LYS B O 1
ATOM 13533 N N . ILE B 1 626 ? -5.743 -30.093 17.534 1 93.7 626 ILE B N 1
ATOM 13534 C CA . ILE B 1 626 ? -5.702 -28.728 18.046 1 93.7 626 ILE B CA 1
ATOM 13535 C C . ILE B 1 626 ? -7.105 -28.125 18.022 1 93.7 626 ILE B C 1
ATOM 13537 O O . ILE B 1 626 ? -7.557 -27.549 19.014 1 93.7 626 ILE B O 1
ATOM 13541 N N . ASP B 1 627 ? -7.773 -28.205 16.915 1 91.89 627 ASP B N 1
ATOM 13542 C CA . ASP B 1 627 ? -9.113 -27.68 16.674 1 91.89 627 ASP B CA 1
ATOM 13543 C C . ASP B 1 627 ? -9.848 -28.512 15.626 1 91.89 627 ASP B C 1
ATOM 13545 O O . ASP B 1 627 ? -9.706 -28.274 14.424 1 91.89 627 ASP B O 1
ATOM 13549 N N . PRO B 1 628 ? -10.692 -29.394 16.065 1 92.15 628 PRO B N 1
ATOM 13550 C CA . PRO B 1 628 ? -11.365 -30.3 15.131 1 92.15 628 PRO B CA 1
ATOM 13551 C C . PRO B 1 628 ? -12.229 -29.562 14.111 1 92.15 628 PRO B C 1
ATOM 13553 O O . PRO B 1 628 ? -12.541 -30.109 13.05 1 92.15 628 PRO B O 1
ATOM 13556 N N . THR B 1 629 ? -12.631 -28.347 14.373 1 90.76 629 THR B N 1
ATOM 13557 C CA . THR B 1 629 ? -13.516 -27.616 13.472 1 90.76 629 THR B CA 1
ATOM 13558 C C . THR B 1 629 ? -12.715 -26.911 12.382 1 90.76 629 THR B C 1
ATOM 13560 O O . THR B 1 629 ? -13.282 -26.445 11.391 1 90.76 629 THR B O 1
ATOM 13563 N N . LYS B 1 630 ? -11.444 -26.881 12.494 1 92.02 630 LYS B N 1
ATOM 13564 C CA . LYS B 1 630 ? -10.618 -26.066 11.608 1 92.02 630 LYS B CA 1
ATOM 13565 C C . LYS B 1 630 ? -10.748 -26.526 10.158 1 92.02 630 LYS B C 1
ATOM 13567 O O . LYS B 1 630 ? -10.861 -25.702 9.248 1 92.02 630 LYS B O 1
ATOM 13572 N N . ILE B 1 631 ? -10.689 -27.809 9.936 1 93.62 631 ILE B N 1
ATOM 13573 C CA . ILE B 1 631 ? -10.74 -28.328 8.573 1 93.62 631 ILE B CA 1
ATOM 13574 C C . ILE B 1 631 ? -12.123 -28.077 7.977 1 93.62 631 ILE B C 1
ATOM 13576 O O . ILE B 1 631 ? -12.276 -28.006 6.755 1 93.62 631 ILE B O 1
ATOM 13580 N N . ILE B 1 632 ? -13.167 -28.019 8.834 1 91.22 632 ILE B N 1
ATOM 13581 C CA . ILE B 1 632 ? -14.526 -27.738 8.385 1 91.22 632 ILE B CA 1
ATOM 13582 C C . ILE B 1 632 ? -14.628 -26.285 7.925 1 91.22 632 ILE B C 1
ATOM 13584 O O . ILE B 1 632 ? -15.246 -25.994 6.899 1 91.22 632 ILE B O 1
ATOM 13588 N N . ASN B 1 633 ? -13.896 -25.445 8.626 1 88.23 633 ASN B N 1
ATOM 13589 C CA . ASN B 1 633 ? -14.046 -24.01 8.409 1 88.23 633 ASN B CA 1
ATOM 13590 C C . ASN B 1 633 ? -13.029 -23.486 7.399 1 88.23 633 ASN B C 1
ATOM 13592 O O . ASN B 1 633 ? -13.261 -22.464 6.751 1 88.23 633 ASN B O 1
ATOM 13596 N N . LYS B 1 634 ? -11.92 -24.123 7.32 1 92 634 LYS B N 1
ATOM 13597 C CA . LYS B 1 634 ? -10.861 -23.651 6.432 1 92 634 LYS B CA 1
ATOM 13598 C C . LYS B 1 634 ? -10.673 -24.598 5.25 1 92 634 LYS B C 1
ATOM 13600 O O . LYS B 1 634 ? -9.962 -25.6 5.358 1 92 634 LYS B O 1
ATOM 13605 N N . ALA B 1 635 ? -11.121 -24.172 4.156 1 91.9 635 ALA B N 1
ATOM 13606 C CA . ALA B 1 635 ? -11.146 -24.994 2.95 1 91.9 635 ALA B CA 1
ATOM 13607 C C . ALA B 1 635 ? -9.732 -25.304 2.468 1 91.9 635 ALA B C 1
ATOM 13609 O O . ALA B 1 635 ? -9.496 -26.339 1.84 1 91.9 635 ALA B O 1
ATOM 13610 N N . LYS B 1 636 ? -8.751 -24.474 2.761 1 94.7 636 LYS B N 1
ATOM 13611 C CA . LYS B 1 636 ? -7.381 -24.642 2.285 1 94.7 636 LYS B CA 1
ATOM 13612 C C . LYS B 1 636 ? -6.756 -25.916 2.846 1 94.7 636 LYS B C 1
ATOM 13614 O O . LYS B 1 636 ? -5.872 -26.507 2.222 1 94.7 636 LYS B O 1
ATOM 13619 N N . LEU B 1 637 ? -7.225 -26.329 4.022 1 96.94 637 LEU B N 1
ATOM 13620 C CA . LEU B 1 637 ? -6.695 -27.545 4.628 1 96.94 637 LEU B CA 1
ATOM 13621 C C . LEU B 1 637 ? -7.154 -28.78 3.86 1 96.94 637 LEU B C 1
ATOM 13623 O O . LEU B 1 637 ? -6.367 -29.702 3.63 1 96.94 637 LEU B O 1
ATOM 13627 N N . HIS B 1 638 ? -8.379 -28.753 3.428 1 95.86 638 HIS B N 1
ATOM 13628 C CA . HIS B 1 638 ? -8.869 -29.851 2.604 1 95.86 638 HIS B CA 1
ATOM 13629 C C . HIS B 1 638 ? -8.176 -29.873 1.246 1 95.86 638 HIS B C 1
ATOM 13631 O O . HIS B 1 638 ? -7.854 -30.944 0.726 1 95.86 638 HIS B O 1
ATOM 13637 N N . VAL B 1 639 ? -7.976 -28.746 0.676 1 96.1 639 VAL B N 1
ATOM 13638 C CA . VAL B 1 639 ? -7.382 -28.616 -0.65 1 96.1 639 VAL B CA 1
ATOM 13639 C C . VAL B 1 639 ? -6.004 -29.275 -0.666 1 96.1 639 VAL B C 1
ATOM 13641 O O . VAL B 1 639 ? -5.566 -29.786 -1.699 1 96.1 639 VAL B O 1
ATOM 13644 N N . LEU B 1 640 ? -5.317 -29.358 0.469 1 97.19 640 LEU B N 1
ATOM 13645 C CA . LEU B 1 640 ? -3.988 -29.951 0.568 1 97.19 640 LEU B CA 1
ATOM 13646 C C . LEU B 1 640 ? -4.022 -31.428 0.189 1 97.19 640 LEU B C 1
ATOM 13648 O O . LEU B 1 640 ? -3.008 -31.988 -0.236 1 97.19 640 LEU B O 1
ATOM 13652 N N . THR B 1 641 ? -5.171 -32.049 0.334 1 97.53 641 THR B N 1
ATOM 13653 C CA . THR B 1 641 ? -5.286 -33.483 0.092 1 97.53 641 THR B CA 1
ATOM 13654 C C . THR B 1 641 ? -5.102 -33.797 -1.389 1 97.53 641 THR B C 1
ATOM 13656 O O . THR B 1 641 ? -4.828 -34.942 -1.757 1 97.53 641 THR B O 1
ATOM 13659 N N . HIS B 1 642 ? -5.215 -32.793 -2.218 1 97.66 642 HIS B N 1
ATOM 13660 C CA . HIS B 1 642 ? -5.135 -32.997 -3.66 1 97.66 642 HIS B CA 1
ATOM 13661 C C . HIS B 1 642 ? -3.696 -32.885 -4.153 1 97.66 642 HIS B C 1
ATOM 13663 O O . HIS B 1 642 ? -3.421 -33.114 -5.333 1 97.66 642 HIS B O 1
ATOM 13669 N N . LEU B 1 643 ? -2.773 -32.589 -3.31 1 97.74 643 LEU B N 1
ATOM 13670 C CA . LEU B 1 643 ? -1.398 -32.272 -3.68 1 97.74 643 LEU B CA 1
ATOM 13671 C C . LEU B 1 643 ? -0.708 -33.484 -4.297 1 97.74 643 LEU B C 1
ATOM 13673 O O . LEU B 1 643 ? 0.066 -33.346 -5.247 1 97.74 643 LEU B O 1
ATOM 13677 N N . VAL B 1 644 ? -0.947 -34.652 -3.773 1 97.98 644 VAL B N 1
ATOM 13678 C CA . VAL B 1 644 ? -0.308 -35.874 -4.249 1 97.98 644 VAL B CA 1
ATOM 13679 C C . VAL B 1 644 ? -0.645 -36.094 -5.721 1 97.98 644 VAL B C 1
ATOM 13681 O O . VAL B 1 644 ? 0.244 -36.353 -6.537 1 97.98 644 VAL B O 1
ATOM 13684 N N . ASP B 1 645 ? -1.896 -35.914 -6.015 1 97.32 645 ASP B N 1
ATOM 13685 C CA . ASP B 1 645 ? -2.337 -36.082 -7.397 1 97.32 645 ASP B CA 1
ATOM 13686 C C . ASP B 1 645 ? -1.757 -34.991 -8.294 1 97.32 645 ASP B C 1
ATOM 13688 O O . ASP B 1 645 ? -1.393 -35.253 -9.443 1 97.32 645 ASP B O 1
ATOM 13692 N N . ASP B 1 646 ? -1.694 -33.875 -7.871 1 97.82 646 ASP B N 1
ATOM 13693 C CA . ASP B 1 646 ? -1.194 -32.753 -8.659 1 97.82 646 ASP B CA 1
ATOM 13694 C C . ASP B 1 646 ? 0.279 -32.944 -9.015 1 97.82 646 ASP B C 1
ATOM 13696 O O . ASP B 1 646 ? 0.695 -32.651 -10.137 1 97.82 646 ASP B O 1
ATOM 13700 N N . ILE B 1 647 ? 1.047 -33.337 -8.04 1 97.81 647 ILE B N 1
ATOM 13701 C CA . ILE B 1 647 ? 2.473 -33.516 -8.288 1 97.81 647 ILE B CA 1
ATOM 13702 C C . ILE B 1 647 ? 2.686 -34.657 -9.279 1 97.81 647 ILE B C 1
ATOM 13704 O O . ILE B 1 647 ? 3.548 -34.572 -10.158 1 97.81 647 ILE B O 1
ATOM 13708 N N . ARG B 1 648 ? 1.917 -35.702 -9.132 1 96.27 648 ARG B N 1
ATOM 13709 C CA . ARG B 1 648 ? 1.976 -36.789 -10.103 1 96.27 648 ARG B CA 1
ATOM 13710 C C . ARG B 1 648 ? 1.66 -36.286 -11.508 1 96.27 648 ARG B C 1
ATOM 13712 O O . ARG B 1 648 ? 2.342 -36.645 -12.47 1 96.27 648 ARG B O 1
ATOM 13719 N N . ARG B 1 649 ? 0.727 -35.428 -11.62 1 96.81 649 ARG B N 1
ATOM 13720 C CA . ARG B 1 649 ? 0.197 -35.006 -12.912 1 96.81 649 ARG B CA 1
ATOM 13721 C C . ARG B 1 649 ? 1.045 -33.89 -13.514 1 96.81 649 ARG B C 1
ATOM 13723 O O . ARG B 1 649 ? 1.259 -33.852 -14.727 1 96.81 649 ARG B O 1
ATOM 13730 N N . PHE B 1 650 ? 1.532 -32.961 -12.685 1 96.79 650 PHE B N 1
ATOM 13731 C CA . PHE B 1 650 ? 2.105 -31.737 -13.231 1 96.79 650 PHE B CA 1
ATOM 13732 C C . PHE B 1 650 ? 3.583 -31.627 -12.879 1 96.79 650 PHE B C 1
ATOM 13734 O O . PHE B 1 650 ? 4.297 -30.785 -13.428 1 96.79 650 PHE B O 1
ATOM 13741 N N . GLY B 1 651 ? 4.082 -32.465 -11.974 1 95.79 651 GLY B N 1
ATOM 13742 C CA . GLY B 1 651 ? 5.442 -32.335 -11.478 1 95.79 651 GLY B CA 1
ATOM 13743 C C . GLY B 1 651 ? 5.528 -31.593 -10.157 1 95.79 651 GLY B C 1
ATOM 13744 O O . GLY B 1 651 ? 4.508 -31.348 -9.51 1 95.79 651 GLY B O 1
ATOM 13745 N N . PRO B 1 652 ? 6.714 -31.212 -9.727 1 96.83 652 PRO B N 1
ATOM 13746 C CA . PRO B 1 652 ? 6.896 -30.537 -8.44 1 96.83 652 PRO B CA 1
ATOM 13747 C C . PRO B 1 652 ? 6.011 -29.301 -8.291 1 96.83 652 PRO B C 1
ATOM 13749 O O . PRO B 1 652 ? 5.761 -28.595 -9.271 1 96.83 652 PRO B O 1
ATOM 13752 N N . ALA B 1 653 ? 5.638 -29.002 -7.065 1 96.93 653 ALA B N 1
ATOM 13753 C CA . ALA B 1 653 ? 4.651 -27.962 -6.782 1 96.93 653 ALA B CA 1
ATOM 13754 C C . ALA B 1 653 ? 5.198 -26.579 -7.125 1 96.93 653 ALA B C 1
ATOM 13756 O O . ALA B 1 653 ? 4.432 -25.651 -7.392 1 96.93 653 ALA B O 1
ATOM 13757 N N . ILE B 1 654 ? 6.47 -26.362 -7.205 1 95.24 654 ILE B N 1
ATOM 13758 C CA . ILE B 1 654 ? 7.078 -25.062 -7.468 1 95.24 654 ILE B CA 1
ATOM 13759 C C . ILE B 1 654 ? 6.801 -24.645 -8.91 1 95.24 654 ILE B C 1
ATOM 13761 O O . ILE B 1 654 ? 6.871 -23.46 -9.245 1 95.24 654 ILE B O 1
ATOM 13765 N N . LEU B 1 655 ? 6.485 -25.617 -9.781 1 96.37 655 LEU B N 1
ATOM 13766 C CA . LEU B 1 655 ? 6.291 -25.363 -11.204 1 96.37 655 LEU B CA 1
ATOM 13767 C C . LEU B 1 655 ? 5.033 -24.535 -11.442 1 96.37 655 LEU B C 1
ATOM 13769 O O . LEU B 1 655 ? 4.903 -23.878 -12.477 1 96.37 655 LEU B O 1
ATOM 13773 N N . TYR B 1 656 ? 4.118 -24.615 -10.503 1 94.3 656 TYR B N 1
ATOM 13774 C CA . TYR B 1 656 ? 2.879 -23.867 -10.685 1 94.3 656 TYR B CA 1
ATOM 13775 C C . TYR B 1 656 ? 2.649 -22.902 -9.528 1 94.3 656 TYR B C 1
ATOM 13777 O O . TYR B 1 656 ? 1.506 -22.578 -9.201 1 94.3 656 TYR B O 1
ATOM 13785 N N . GLY B 1 657 ? 3.792 -22.498 -8.993 1 91.73 657 GLY B N 1
ATOM 13786 C CA . GLY B 1 657 ? 3.745 -21.403 -8.037 1 91.73 657 GLY B CA 1
ATOM 13787 C C . GLY B 1 657 ? 3.479 -20.057 -8.684 1 91.73 657 GLY B C 1
ATOM 13788 O O . GLY B 1 657 ? 3.929 -19.8 -9.802 1 91.73 657 GLY B O 1
ATOM 13789 N N . THR B 1 658 ? 2.81 -19.124 -7.992 1 91.13 658 THR B N 1
ATOM 13790 C CA . THR B 1 658 ? 2.361 -17.878 -8.603 1 91.13 658 THR B CA 1
ATOM 13791 C C . THR B 1 658 ? 3.272 -16.721 -8.203 1 91.13 658 THR B C 1
ATOM 13793 O O . THR B 1 658 ? 2.984 -15.562 -8.511 1 91.13 658 THR B O 1
ATOM 13796 N N . GLU B 1 659 ? 4.405 -16.944 -7.584 1 89.53 659 GLU B N 1
ATOM 13797 C CA . GLU B 1 659 ? 5.271 -15.899 -7.048 1 89.53 659 GLU B CA 1
ATOM 13798 C C . GLU B 1 659 ? 5.776 -14.978 -8.155 1 89.53 659 GLU B C 1
ATOM 13800 O O . GLU B 1 659 ? 5.868 -13.763 -7.965 1 89.53 659 GLU B O 1
ATOM 13805 N N . VAL B 1 660 ? 6.128 -15.541 -9.313 1 91.22 660 VAL B N 1
ATOM 13806 C CA . VAL B 1 660 ? 6.678 -14.737 -10.399 1 91.22 660 VAL B CA 1
ATOM 13807 C C . VAL B 1 660 ? 5.616 -13.771 -10.917 1 91.22 660 VAL B C 1
ATOM 13809 O O . VAL B 1 660 ? 5.928 -12.639 -11.296 1 91.22 660 VAL B O 1
ATOM 13812 N N . PHE B 1 661 ? 4.364 -14.187 -10.908 1 91.94 661 PHE B N 1
ATOM 13813 C CA . PHE B 1 661 ? 3.274 -13.338 -11.372 1 91.94 661 PHE B CA 1
ATOM 13814 C C . PHE B 1 661 ? 2.997 -12.219 -10.376 1 91.94 661 PHE B C 1
ATOM 13816 O O . PHE B 1 661 ? 2.69 -11.092 -10.769 1 91.94 661 PHE B O 1
ATOM 13823 N N . GLU B 1 662 ? 3.139 -12.566 -9.111 1 87.55 662 GLU B N 1
ATOM 13824 C CA . GLU B 1 662 ? 2.983 -11.557 -8.067 1 87.55 662 GLU B CA 1
ATOM 13825 C C . GLU B 1 662 ? 4.062 -10.483 -8.173 1 87.55 662 GLU B C 1
ATOM 13827 O O . GLU B 1 662 ? 3.796 -9.303 -7.936 1 87.55 662 GLU B O 1
ATOM 13832 N N . CYS B 1 663 ? 5.242 -10.933 -8.55 1 87.42 663 CYS B N 1
ATOM 13833 C CA . CYS B 1 663 ? 6.341 -9.994 -8.747 1 87.42 663 CYS B CA 1
ATOM 13834 C C . CYS B 1 663 ? 6.083 -9.097 -9.952 1 87.42 663 CYS B C 1
ATOM 13836 O O . CYS B 1 663 ? 6.395 -7.905 -9.922 1 87.42 663 CYS B O 1
ATOM 13838 N N . TRP B 1 664 ? 5.503 -9.673 -10.941 1 92.79 664 TRP B N 1
ATOM 13839 C CA . TRP B 1 664 ? 5.268 -8.955 -12.189 1 92.79 664 TRP B CA 1
ATOM 13840 C C . TRP B 1 664 ? 4.189 -7.891 -12.011 1 92.79 664 TRP B C 1
ATOM 13842 O O . TRP B 1 664 ? 4.081 -6.966 -12.818 1 92.79 664 TRP B O 1
ATOM 13852 N N . ASN B 1 665 ? 3.382 -7.947 -11 1 89.46 665 ASN B N 1
ATOM 13853 C CA . ASN B 1 665 ? 2.344 -6.959 -10.725 1 89.46 665 ASN B CA 1
ATOM 13854 C C . ASN B 1 665 ? 2.935 -5.568 -10.517 1 89.46 665 ASN B C 1
ATOM 13856 O O . ASN B 1 665 ? 2.249 -4.562 -10.706 1 89.46 665 ASN B O 1
ATOM 13860 N N . LYS B 1 666 ? 4.203 -5.476 -10.115 1 86.69 666 LYS B N 1
ATOM 13861 C CA . LYS B 1 666 ? 4.868 -4.182 -9.996 1 86.69 666 LYS B CA 1
ATOM 13862 C C . LYS B 1 666 ? 4.974 -3.491 -11.353 1 86.69 666 LYS B C 1
ATOM 13864 O O . LYS B 1 666 ? 4.834 -2.27 -11.446 1 86.69 666 LYS B O 1
ATOM 13869 N N . VAL B 1 667 ? 5.242 -4.309 -12.369 1 91.6 667 VAL B N 1
ATOM 13870 C CA . VAL B 1 667 ? 5.342 -3.777 -13.724 1 91.6 667 VAL B CA 1
ATOM 13871 C C . VAL B 1 667 ? 3.972 -3.29 -14.191 1 91.6 667 VAL B C 1
ATOM 13873 O O . VAL B 1 667 ? 3.848 -2.186 -14.727 1 91.6 667 VAL B O 1
ATOM 13876 N N . PHE B 1 668 ? 2.999 -4.052 -13.851 1 92.44 668 PHE B N 1
ATOM 13877 C CA . PHE B 1 668 ? 1.628 -3.673 -14.169 1 92.44 668 PHE B CA 1
ATOM 13878 C C . PHE B 1 668 ? 1.257 -2.361 -13.488 1 92.44 668 PHE B C 1
ATOM 13880 O O . PHE B 1 668 ? 0.69 -1.466 -14.119 1 92.44 668 PHE B O 1
ATOM 13887 N N . ARG B 1 669 ? 1.492 -2.299 -12.308 1 89.43 669 ARG B N 1
ATOM 13888 C CA . ARG B 1 669 ? 1.143 -1.117 -11.526 1 89.43 669 ARG B CA 1
ATOM 13889 C C . ARG B 1 669 ? 1.808 0.132 -12.095 1 89.43 669 ARG B C 1
ATOM 13891 O O . ARG B 1 669 ? 1.199 1.203 -12.133 1 89.43 669 ARG B O 1
ATOM 13898 N N . MET B 1 670 ? 3.016 -0.005 -12.521 1 88.2 670 MET B N 1
ATOM 13899 C CA . MET B 1 670 ? 3.725 1.133 -13.1 1 88.2 670 MET B CA 1
ATOM 13900 C C . MET B 1 670 ? 3.048 1.599 -14.385 1 88.2 670 MET B C 1
ATOM 13902 O O . MET B 1 670 ? 2.945 2.801 -14.637 1 88.2 670 MET B O 1
ATOM 13906 N N . CYS B 1 671 ? 2.574 0.604 -15.123 1 92.67 671 CYS B N 1
ATOM 13907 C CA . CYS B 1 671 ? 1.872 0.946 -16.355 1 92.67 671 CYS B CA 1
ATOM 13908 C C . CYS B 1 671 ? 0.564 1.669 -16.055 1 92.67 671 CYS B C 1
ATOM 13910 O O . CYS B 1 671 ? 0.165 2.571 -16.794 1 92.67 671 CYS B O 1
ATOM 13912 N N . SER B 1 672 ? -0.064 1.235 -15.005 1 90.53 672 SER B N 1
ATOM 13913 C CA . SER B 1 672 ? -1.31 1.88 -14.602 1 90.53 672 SER B CA 1
ATOM 13914 C C . SER B 1 672 ? -1.061 3.298 -14.101 1 90.53 672 SER B C 1
ATOM 13916 O O . SER B 1 672 ? -1.741 4.238 -14.517 1 90.53 672 SER B O 1
ATOM 13918 N N . VAL B 1 673 ? -0.079 3.495 -13.266 1 83.47 673 VAL B N 1
ATOM 13919 C CA . VAL B 1 673 ? 0.221 4.768 -12.619 1 83.47 673 VAL B CA 1
ATOM 13920 C C . VAL B 1 673 ? 0.669 5.787 -13.665 1 83.47 673 VAL B C 1
ATOM 13922 O O . VAL B 1 673 ? 0.315 6.965 -13.585 1 83.47 673 VAL B O 1
ATOM 13925 N N . LEU B 1 674 ? 1.373 5.366 -14.652 1 84.4 674 LEU B N 1
ATOM 13926 C CA . LEU B 1 674 ? 1.961 6.274 -15.63 1 84.4 674 LEU B CA 1
ATOM 13927 C C . LEU B 1 674 ? 1.004 6.516 -16.792 1 84.4 674 LEU B C 1
ATOM 13929 O O . LEU B 1 674 ? 1.314 7.28 -17.709 1 84.4 674 LEU B O 1
ATOM 13933 N N . SER B 1 675 ? -0.165 5.986 -16.645 1 86.18 675 SER B N 1
ATOM 13934 C CA . SER B 1 675 ? -1.182 6.218 -17.666 1 86.18 675 SER B CA 1
ATOM 13935 C C . SER B 1 675 ? -2.087 7.386 -17.288 1 86.18 675 SER B C 1
ATOM 13937 O O . SER B 1 675 ? -1.978 7.932 -16.188 1 86.18 675 SER B O 1
ATOM 13939 N N . ASN B 1 676 ? -2.933 7.863 -18.23 1 78.86 676 ASN B N 1
ATOM 13940 C CA . ASN B 1 676 ? -3.863 8.945 -17.924 1 78.86 676 ASN B CA 1
ATOM 13941 C C . ASN B 1 676 ? -5.137 8.42 -17.268 1 78.86 676 ASN B C 1
ATOM 13943 O O . ASN B 1 676 ? -6.038 9.196 -16.943 1 78.86 676 ASN B O 1
ATOM 13947 N N . HIS B 1 677 ? -5.283 7.062 -17.118 1 79.04 677 HIS B N 1
ATOM 13948 C CA . HIS B 1 677 ? -6.323 6.375 -16.36 1 79.04 677 HIS B CA 1
ATOM 13949 C C . HIS B 1 677 ? -7.681 6.509 -17.042 1 79.04 677 HIS B C 1
ATOM 13951 O O . HIS B 1 677 ? -8.719 6.271 -16.42 1 79.04 677 HIS B O 1
ATOM 13957 N N . LEU B 1 678 ? -7.74 6.928 -18.35 1 83.86 678 LEU B N 1
ATOM 13958 C CA . LEU B 1 678 ? -9.008 7.113 -19.047 1 83.86 678 LEU B CA 1
ATOM 13959 C C . LEU B 1 678 ? -9.426 5.834 -19.765 1 83.86 678 LEU B C 1
ATOM 13961 O O . LEU B 1 678 ? -10.619 5.579 -19.945 1 83.86 678 LEU B O 1
ATOM 13965 N N . SER B 1 679 ? -8.417 5.134 -20.255 1 92.08 679 SER B N 1
ATOM 13966 C CA . SER B 1 679 ? -8.597 3.835 -20.895 1 92.08 679 SER B CA 1
ATOM 13967 C C . SER B 1 679 ? -7.536 2.84 -20.434 1 92.08 679 SER B C 1
ATOM 13969 O O . SER B 1 679 ? -6.692 2.414 -21.225 1 92.08 679 SER B O 1
ATOM 13971 N N . PRO B 1 680 ? -7.695 2.476 -19.208 1 92.51 680 PRO B N 1
ATOM 13972 C CA . PRO B 1 680 ? -6.616 1.703 -18.588 1 92.51 680 PRO B CA 1
ATOM 13973 C C . PRO B 1 680 ? -6.321 0.402 -19.33 1 92.51 680 PRO B C 1
ATOM 13975 O O . PRO B 1 680 ? -5.155 0.073 -19.567 1 92.51 680 PRO B O 1
ATOM 13978 N N . SER B 1 681 ? -7.331 -0.383 -19.734 1 95.15 681 SER B N 1
ATOM 13979 C CA . SER B 1 681 ? -7.1 -1.655 -20.411 1 95.15 681 SER B CA 1
ATOM 13980 C C . SER B 1 681 ? -6.337 -1.456 -21.717 1 95.15 681 SER B C 1
ATOM 13982 O O . SER B 1 681 ? -5.369 -2.168 -21.991 1 95.15 681 SER B O 1
ATOM 13984 N N . ARG B 1 682 ? -6.773 -0.456 -22.471 1 94.74 682 ARG B N 1
ATOM 13985 C CA . ARG B 1 682 ? -6.14 -0.169 -23.755 1 94.74 682 ARG B CA 1
ATOM 13986 C C . ARG B 1 682 ? -4.699 0.294 -23.564 1 94.74 682 ARG B C 1
ATOM 13988 O O . ARG B 1 682 ? -3.788 -0.21 -24.223 1 94.74 682 ARG B O 1
ATOM 13995 N N . ASP B 1 683 ? -4.572 1.26 -22.665 1 93.71 683 ASP B N 1
ATOM 13996 C CA . ASP B 1 683 ? -3.262 1.872 -22.466 1 93.71 683 ASP B CA 1
ATOM 13997 C C . ASP B 1 683 ? -2.258 0.857 -21.924 1 93.71 683 ASP B C 1
ATOM 13999 O O . ASP B 1 683 ? -1.108 0.816 -22.366 1 93.71 683 ASP B O 1
ATOM 14003 N N . ILE B 1 684 ? -2.64 0.082 -20.996 1 95.47 684 ILE B N 1
ATOM 14004 C CA . ILE B 1 684 ? -1.749 -0.894 -20.379 1 95.47 684 ILE B CA 1
ATOM 14005 C C . ILE B 1 684 ? -1.421 -1.999 -21.381 1 95.47 684 ILE B C 1
ATOM 14007 O O . ILE B 1 684 ? -0.267 -2.416 -21.499 1 95.47 684 ILE B O 1
ATOM 14011 N N . ALA B 1 685 ? -2.433 -2.469 -22.086 1 96.2 685 ALA B N 1
ATOM 14012 C CA . ALA B 1 685 ? -2.2 -3.483 -23.112 1 96.2 685 ALA B CA 1
ATOM 14013 C C . ALA B 1 685 ? -1.24 -2.97 -24.181 1 96.2 685 ALA B C 1
ATOM 14015 O O . ALA B 1 685 ? -0.357 -3.703 -24.634 1 96.2 685 ALA B O 1
ATOM 14016 N N . GLY B 1 686 ? -1.49 -1.74 -24.582 1 93.93 686 GLY B N 1
ATOM 14017 C CA . GLY B 1 686 ? -0.61 -1.14 -25.572 1 93.93 686 GLY B CA 1
ATOM 14018 C C . GLY B 1 686 ? 0.822 -1 -25.09 1 93.93 686 GLY B C 1
ATOM 14019 O O . GLY B 1 686 ? 1.763 -1.3 -25.828 1 93.93 686 GLY B O 1
ATOM 14020 N N . THR B 1 687 ? 0.95 -0.529 -23.883 1 93.94 687 THR B N 1
ATOM 14021 C CA . THR B 1 687 ? 2.278 -0.345 -23.308 1 93.94 687 THR B CA 1
ATOM 14022 C C . THR B 1 687 ? 2.998 -1.683 -23.171 1 93.94 687 THR B C 1
ATOM 14024 O O . THR B 1 687 ? 4.177 -1.798 -23.513 1 93.94 687 THR B O 1
ATOM 14027 N N . LEU B 1 688 ? 2.361 -2.665 -22.713 1 95.57 688 LEU B N 1
ATOM 14028 C CA . LEU B 1 688 ? 2.983 -3.966 -22.494 1 95.57 688 LEU B CA 1
ATOM 14029 C C . LEU B 1 688 ? 3.198 -4.695 -23.816 1 95.57 688 LEU B C 1
ATOM 14031 O O . LEU B 1 688 ? 4.135 -5.485 -23.949 1 95.57 688 LEU B O 1
ATOM 14035 N N . GLY B 1 689 ? 2.291 -4.429 -24.798 1 95.16 689 GLY B N 1
ATOM 14036 C CA . GLY B 1 689 ? 2.588 -4.891 -26.145 1 95.16 689 GLY B CA 1
ATOM 14037 C C . GLY B 1 689 ? 3.867 -4.301 -26.709 1 95.16 689 GLY B C 1
ATOM 14038 O O . GLY B 1 689 ? 4.654 -5.005 -27.345 1 95.16 689 GLY B O 1
ATOM 14039 N N . GLY B 1 690 ? 4.02 -3.018 -26.457 1 94.2 690 GLY B N 1
ATOM 14040 C CA . GLY B 1 690 ? 5.253 -2.359 -26.856 1 94.2 690 GLY B CA 1
ATOM 14041 C C . GLY B 1 690 ? 6.48 -2.918 -26.161 1 94.2 690 GLY B C 1
ATOM 14042 O O . GLY B 1 690 ? 7.554 -3.004 -26.76 1 94.2 690 GLY B O 1
ATOM 14043 N N . MET B 1 691 ? 6.313 -3.291 -24.954 1 94.39 691 MET B N 1
ATOM 14044 C CA . MET B 1 691 ? 7.412 -3.895 -24.205 1 94.39 691 MET B CA 1
ATOM 14045 C C . MET B 1 691 ? 7.804 -5.24 -24.807 1 94.39 691 MET B C 1
ATOM 14047 O O . MET B 1 691 ? 8.99 -5.565 -24.892 1 94.39 691 MET B O 1
ATOM 14051 N N . GLU B 1 692 ? 6.823 -6.023 -25.169 1 96.15 692 GLU B N 1
ATOM 14052 C CA . GLU B 1 692 ? 7.098 -7.308 -25.807 1 96.15 692 GLU B CA 1
ATOM 14053 C C . GLU B 1 692 ? 7.867 -7.123 -27.111 1 96.15 692 GLU B C 1
ATOM 14055 O O . GLU B 1 692 ? 8.781 -7.893 -27.414 1 96.15 692 GLU B O 1
ATOM 14060 N N . ARG B 1 693 ? 7.474 -6.155 -27.86 1 95.01 693 ARG B N 1
ATOM 14061 C CA . ARG B 1 693 ? 8.191 -5.828 -29.089 1 95.01 693 ARG B CA 1
ATOM 14062 C C . ARG B 1 693 ? 9.636 -5.44 -28.793 1 95.01 693 ARG B C 1
ATOM 14064 O O . ARG B 1 693 ? 10.559 -5.908 -29.463 1 95.01 693 ARG B O 1
ATOM 14071 N N . PHE B 1 694 ? 9.77 -4.609 -27.841 1 95.12 694 PHE B N 1
ATOM 14072 C CA . PHE B 1 694 ? 11.109 -4.164 -27.475 1 95.12 694 PHE B CA 1
ATOM 14073 C C . PHE B 1 694 ? 11.977 -5.346 -27.059 1 95.12 694 PHE B C 1
ATOM 14075 O O . PHE B 1 694 ? 13.108 -5.488 -27.529 1 95.12 694 PHE B O 1
ATOM 14082 N N . LYS B 1 695 ? 11.457 -6.196 -26.154 1 95.25 695 LYS B N 1
ATOM 14083 C CA . LYS B 1 695 ? 12.159 -7.408 -25.742 1 95.25 695 LYS B CA 1
ATOM 14084 C C . LYS B 1 695 ? 12.598 -8.228 -26.952 1 95.25 695 LYS B C 1
ATOM 14086 O O . LYS B 1 695 ? 13.735 -8.702 -27.008 1 95.25 695 LYS B O 1
ATOM 14091 N N . HIS B 1 696 ? 11.666 -8.408 -27.852 1 95.88 696 HIS B N 1
ATOM 14092 C CA . HIS B 1 696 ? 11.894 -9.228 -29.036 1 95.88 696 HIS B CA 1
ATOM 14093 C C . HIS B 1 696 ? 13.015 -8.654 -29.896 1 95.88 696 HIS B C 1
ATOM 14095 O O . HIS B 1 696 ? 13.896 -9.39 -30.347 1 95.88 696 HIS B O 1
ATOM 14101 N N . LEU B 1 697 ? 13.012 -7.37 -30.075 1 95.08 697 LEU B N 1
ATOM 14102 C CA . LEU B 1 697 ? 13.985 -6.709 -30.938 1 95.08 697 LEU B CA 1
ATOM 14103 C C . LEU B 1 697 ? 15.376 -6.745 -30.316 1 95.08 697 LEU B C 1
ATOM 14105 O O . LEU B 1 697 ? 16.356 -7.063 -30.994 1 95.08 697 LEU B O 1
ATOM 14109 N N . VAL B 1 698 ? 15.419 -6.518 -29.049 1 94.77 698 VAL B N 1
ATOM 14110 C CA . VAL B 1 698 ? 16.719 -6.375 -28.403 1 94.77 698 VAL B CA 1
ATOM 14111 C C . VAL B 1 698 ? 17.322 -7.754 -28.144 1 94.77 698 VAL B C 1
ATOM 14113 O O . VAL B 1 698 ? 18.52 -7.875 -27.877 1 94.77 698 VAL B O 1
ATOM 14116 N N . SER B 1 699 ? 16.515 -8.835 -28.282 1 94.54 699 SER B N 1
ATOM 14117 C CA . SER B 1 699 ? 17.011 -10.194 -28.09 1 94.54 699 SER B CA 1
ATOM 14118 C C . SER B 1 699 ? 17.248 -10.89 -29.426 1 94.54 699 SER B C 1
ATOM 14120 O O . SER B 1 699 ? 17.372 -12.115 -29.48 1 94.54 699 SER B O 1
ATOM 14122 N N . GLY B 1 700 ? 17.182 -10.14 -30.53 1 94.45 700 GLY B N 1
ATOM 14123 C CA . GLY B 1 700 ? 17.536 -10.653 -31.844 1 94.45 700 GLY B CA 1
ATOM 14124 C C . GLY B 1 700 ? 16.375 -11.319 -32.557 1 94.45 700 GLY B C 1
ATOM 14125 O O . GLY B 1 700 ? 16.579 -12.129 -33.464 1 94.45 700 GLY B O 1
ATOM 14126 N N . GLY B 1 701 ? 15.188 -11.053 -32.205 1 95.71 701 GLY B N 1
ATOM 14127 C CA . GLY B 1 701 ? 14.012 -11.673 -32.796 1 95.71 701 GLY B CA 1
ATOM 14128 C C . GLY B 1 701 ? 13.806 -11.293 -34.25 1 95.71 701 GLY B C 1
ATOM 14129 O O . GLY B 1 701 ? 14.138 -10.179 -34.659 1 95.71 701 GLY B O 1
ATOM 14130 N N . TRP B 1 702 ? 13.3 -12.254 -35.012 1 96.33 702 TRP B N 1
ATOM 14131 C CA . TRP B 1 702 ? 12.975 -12.05 -36.42 1 96.33 702 TRP B CA 1
ATOM 14132 C C . TRP B 1 702 ? 11.533 -11.583 -36.585 1 96.33 702 TRP B C 1
ATOM 14134 O O . TRP B 1 702 ? 10.657 -11.969 -35.808 1 96.33 702 TRP B O 1
ATOM 14144 N N . TRP B 1 703 ? 11.28 -10.67 -37.481 1 94.47 703 TRP B N 1
ATOM 14145 C CA . TRP B 1 703 ? 9.908 -10.309 -37.823 1 94.47 703 TRP B CA 1
ATOM 14146 C C . TRP B 1 703 ? 9.744 -10.161 -39.332 1 94.47 703 TRP B C 1
ATOM 14148 O O . TRP B 1 703 ? 10.732 -10.072 -40.065 1 94.47 703 TRP B O 1
ATOM 14158 N N . ARG B 1 704 ? 8.567 -10.216 -39.743 1 90.91 704 ARG B N 1
ATOM 14159 C CA . ARG B 1 704 ? 8.27 -10.117 -41.168 1 90.91 704 ARG B CA 1
ATOM 14160 C C . ARG B 1 704 ? 8.169 -8.66 -41.607 1 90.91 704 ARG B C 1
ATOM 14162 O O . ARG B 1 704 ? 7.286 -7.93 -41.152 1 90.91 704 ARG B O 1
ATOM 14169 N N . SER B 1 705 ? 9.041 -8.303 -42.474 1 86.34 705 SER B N 1
ATOM 14170 C CA . SER B 1 705 ? 9.028 -6.931 -42.97 1 86.34 705 SER B CA 1
ATOM 14171 C C . SER B 1 705 ? 7.831 -6.684 -43.881 1 86.34 705 SER B C 1
ATOM 14173 O O . SER B 1 705 ? 7.164 -7.628 -44.309 1 86.34 705 SER B O 1
ATOM 14175 N N . SER B 1 706 ? 7.61 -5.458 -44.161 1 80.66 706 SER B N 1
ATOM 14176 C CA . SER B 1 706 ? 6.533 -5.064 -45.062 1 80.66 706 SER B CA 1
ATOM 14177 C C . SER B 1 706 ? 6.729 -5.66 -46.452 1 80.66 706 SER B C 1
ATOM 14179 O O . SER B 1 706 ? 5.762 -5.853 -47.193 1 80.66 706 SER B O 1
ATOM 14181 N N . GLU B 1 707 ? 7.954 -6.051 -46.757 1 82.01 707 GLU B N 1
ATOM 14182 C CA . GLU B 1 707 ? 8.281 -6.644 -48.05 1 82.01 707 GLU B CA 1
ATOM 14183 C C . GLU B 1 707 ? 8.118 -8.161 -48.018 1 82.01 707 GLU B C 1
ATOM 14185 O O . GLU B 1 707 ? 8.309 -8.833 -49.034 1 82.01 707 GLU B O 1
ATOM 14190 N N . GLY B 1 708 ? 7.784 -8.725 -46.886 1 82.76 708 GLY B N 1
ATOM 14191 C CA . GLY B 1 708 ? 7.468 -10.141 -46.789 1 82.76 708 GLY B CA 1
ATOM 14192 C C . GLY B 1 708 ? 8.642 -10.985 -46.328 1 82.76 708 GLY B C 1
ATOM 14193 O O . GLY B 1 708 ? 8.503 -12.193 -46.125 1 82.76 708 GLY B O 1
ATOM 14194 N N . GLU B 1 709 ? 9.811 -10.4 -46.154 1 89.24 709 GLU B N 1
ATOM 14195 C CA . GLU B 1 709 ? 10.992 -11.139 -45.717 1 89.24 709 GLU B CA 1
ATOM 14196 C C . GLU B 1 709 ? 11.206 -10.997 -44.213 1 89.24 709 GLU B C 1
ATOM 14198 O O . GLU B 1 709 ? 10.865 -9.968 -43.626 1 89.24 709 GLU B O 1
ATOM 14203 N N . TYR B 1 710 ? 11.671 -12.101 -43.672 1 94.28 710 TYR B N 1
ATOM 14204 C CA . TYR B 1 710 ? 11.992 -12.04 -42.25 1 94.28 710 TYR B CA 1
ATOM 14205 C C . TYR B 1 710 ? 13.34 -11.366 -42.024 1 94.28 710 TYR B C 1
ATOM 14207 O O . TYR B 1 710 ? 14.321 -11.684 -42.7 1 94.28 710 TYR B O 1
ATOM 14215 N N . ARG B 1 711 ? 13.418 -10.406 -41.153 1 93.5 711 ARG B N 1
ATOM 14216 C CA . ARG B 1 711 ? 14.647 -9.669 -40.874 1 93.5 711 ARG B CA 1
ATOM 14217 C C . ARG B 1 711 ? 14.854 -9.497 -39.373 1 93.5 711 ARG B C 1
ATOM 14219 O O . ARG B 1 711 ? 13.967 -9.814 -38.578 1 93.5 711 ARG B O 1
ATOM 14226 N N . GLN B 1 712 ? 16.034 -9.101 -38.957 1 94.54 712 GLN B N 1
ATOM 14227 C CA . GLN B 1 712 ? 16.41 -8.768 -37.587 1 94.54 712 GLN B CA 1
ATOM 14228 C C . GLN B 1 712 ? 16.91 -7.33 -37.488 1 94.54 712 GLN B C 1
ATOM 14230 O O . GLN B 1 712 ? 17.235 -6.709 -38.502 1 94.54 712 GLN B O 1
ATOM 14235 N N . ALA B 1 713 ? 16.802 -6.846 -36.337 1 93.56 713 ALA B N 1
ATOM 14236 C CA . ALA B 1 713 ? 17.397 -5.529 -36.119 1 93.56 713 ALA B CA 1
ATOM 14237 C C . ALA B 1 713 ? 18.902 -5.56 -36.366 1 93.56 713 ALA B C 1
ATOM 14239 O O . ALA B 1 713 ? 19.499 -6.634 -36.468 1 93.56 713 ALA B O 1
ATOM 14240 N N . GLY B 1 714 ? 19.493 -4.423 -36.504 1 92.3 714 GLY B N 1
ATOM 14241 C CA . GLY B 1 714 ? 20.935 -4.327 -36.665 1 92.3 714 GLY B CA 1
ATOM 14242 C C . GLY B 1 714 ? 21.706 -5.013 -35.553 1 92.3 714 GLY B C 1
ATOM 14243 O O . GLY B 1 714 ? 21.168 -5.246 -34.469 1 92.3 714 GLY B O 1
ATOM 14244 N N . SER B 1 715 ? 22.895 -5.313 -35.741 1 91.61 715 SER B N 1
ATOM 14245 C CA . SER B 1 715 ? 23.719 -6.112 -34.839 1 91.61 715 SER B CA 1
ATOM 14246 C C . SER B 1 715 ? 23.865 -5.436 -33.479 1 91.61 715 SER B C 1
ATOM 14248 O O . SER B 1 715 ? 23.898 -6.109 -32.447 1 91.61 715 SER B O 1
ATOM 14250 N N . ALA B 1 716 ? 23.902 -4.093 -33.493 1 88.37 716 ALA B N 1
ATOM 14251 C CA . ALA B 1 716 ? 24.062 -3.364 -32.237 1 88.37 716 ALA B CA 1
ATOM 14252 C C . ALA B 1 716 ? 22.822 -3.506 -31.36 1 88.37 716 ALA B C 1
ATOM 14254 O O . ALA B 1 716 ? 22.926 -3.568 -30.132 1 88.37 716 ALA B O 1
ATOM 14255 N N . ILE B 1 717 ? 21.713 -3.65 -32.005 1 91.61 717 ILE B N 1
ATOM 14256 C CA . ILE B 1 717 ? 20.455 -3.761 -31.273 1 91.61 717 ILE B CA 1
ATOM 14257 C C . ILE B 1 717 ? 20.181 -5.226 -30.94 1 91.61 717 ILE B C 1
ATOM 14259 O O . ILE B 1 717 ? 19.788 -5.551 -29.817 1 91.61 717 ILE B O 1
ATOM 14263 N N . SER B 1 718 ? 20.458 -6.121 -31.815 1 92.86 718 SER B N 1
ATOM 14264 C CA . SER B 1 718 ? 20.112 -7.53 -31.656 1 92.86 718 SER B CA 1
ATOM 14265 C C . SER B 1 718 ? 20.979 -8.195 -30.592 1 92.86 718 SER B C 1
ATOM 14267 O O . SER B 1 718 ? 20.608 -9.234 -30.042 1 92.86 718 SER B O 1
ATOM 14269 N N . SER B 1 719 ? 22.124 -7.569 -30.286 1 91.17 719 SER B N 1
ATOM 14270 C CA . SER B 1 719 ? 23.03 -8.191 -29.325 1 91.17 719 SER B CA 1
ATOM 14271 C C . SER B 1 719 ? 23.03 -7.437 -27.999 1 91.17 719 SER B C 1
ATOM 14273 O O . SER B 1 719 ? 23.743 -7.813 -27.066 1 91.17 719 SER B O 1
ATOM 14275 N N . ILE B 1 720 ? 22.279 -6.429 -27.908 1 91.35 720 ILE B N 1
ATOM 14276 C CA . ILE B 1 720 ? 22.382 -5.525 -26.768 1 91.35 720 ILE B CA 1
ATOM 14277 C C . ILE B 1 720 ? 21.95 -6.248 -25.495 1 91.35 720 ILE B C 1
ATOM 14279 O O . ILE B 1 720 ? 22.493 -5.997 -24.416 1 91.35 720 ILE B O 1
ATOM 14283 N N . LEU B 1 721 ? 20.96 -7.11 -25.517 1 91.95 721 LEU B N 1
ATOM 14284 C CA . LEU B 1 721 ? 20.497 -7.818 -24.328 1 91.95 721 LEU B CA 1
ATOM 14285 C C . LEU B 1 721 ? 21.603 -8.698 -23.755 1 91.95 721 LEU B C 1
ATOM 14287 O O . LEU B 1 721 ? 21.745 -8.81 -22.536 1 91.95 721 LEU B O 1
ATOM 14291 N N . SER B 1 722 ? 22.308 -9.283 -24.605 1 88.26 722 SER B N 1
ATOM 14292 C CA . SER B 1 722 ? 23.363 -10.193 -24.171 1 88.26 722 SER B CA 1
ATOM 14293 C C . SER B 1 722 ? 24.593 -9.427 -23.695 1 88.26 722 SER B C 1
ATOM 14295 O O . SER B 1 722 ? 25.351 -9.919 -22.857 1 88.26 722 SER B O 1
ATOM 14297 N N . THR B 1 723 ? 24.772 -8.215 -24.189 1 87.13 723 THR B N 1
ATOM 14298 C CA . THR B 1 723 ? 26.013 -7.499 -23.915 1 87.13 723 THR B CA 1
ATOM 14299 C C . THR B 1 723 ? 25.817 -6.49 -22.787 1 87.13 723 THR B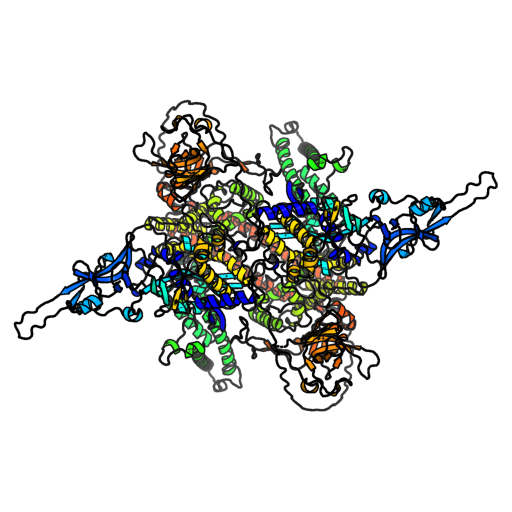 C 1
ATOM 14301 O O . THR B 1 723 ? 26.78 -6.091 -22.129 1 87.13 723 THR B O 1
ATOM 14304 N N . ASN B 1 724 ? 24.594 -6.094 -22.661 1 88.61 724 ASN B N 1
ATOM 14305 C CA . ASN B 1 724 ? 24.297 -5.101 -21.633 1 88.61 724 ASN B CA 1
ATOM 14306 C C . ASN B 1 724 ? 23.596 -5.73 -20.432 1 88.61 724 ASN B C 1
ATOM 14308 O O . ASN B 1 724 ? 22.371 -5.861 -20.422 1 88.61 724 ASN B O 1
ATOM 14312 N N . SER B 1 725 ? 24.331 -5.953 -19.378 1 85.06 725 SER B N 1
ATOM 14313 C CA . SER B 1 725 ? 23.821 -6.636 -18.193 1 85.06 725 SER B CA 1
ATOM 14314 C C . SER B 1 725 ? 22.76 -5.799 -17.486 1 85.06 725 SER B C 1
ATOM 14316 O O . SER B 1 725 ? 21.845 -6.344 -16.865 1 85.06 725 SER B O 1
ATOM 14318 N N . GLN B 1 726 ? 22.88 -4.51 -17.559 1 83.27 726 GLN B N 1
ATOM 14319 C CA . GLN B 1 726 ? 21.907 -3.64 -16.907 1 83.27 726 GLN B CA 1
ATOM 14320 C C . GLN B 1 726 ? 20.537 -3.753 -17.57 1 83.27 726 GLN B C 1
ATOM 14322 O O . GLN B 1 726 ? 19.514 -3.818 -16.887 1 83.27 726 GLN B O 1
ATOM 14327 N N . LEU B 1 727 ? 20.615 -3.743 -18.858 1 89.11 727 LEU B N 1
ATOM 14328 C CA . LEU B 1 727 ? 19.359 -3.906 -19.582 1 89.11 727 LEU B CA 1
ATOM 14329 C C . LEU B 1 727 ? 18.747 -5.276 -19.307 1 89.11 727 LEU B C 1
ATOM 14331 O O . LEU B 1 727 ? 17.527 -5.4 -19.178 1 89.11 727 LEU B O 1
ATOM 14335 N N . GLN B 1 728 ? 19.611 -6.219 -19.266 1 90.76 728 GLN B N 1
ATOM 14336 C CA . GLN B 1 728 ? 19.161 -7.577 -18.979 1 90.76 728 GLN B CA 1
ATOM 14337 C C . GLN B 1 728 ? 18.416 -7.64 -17.649 1 90.76 728 GLN B C 1
ATOM 14339 O O . GLN B 1 728 ? 17.33 -8.217 -17.567 1 90.76 728 GLN B O 1
ATOM 14344 N N . ARG B 1 729 ? 18.953 -7.018 -16.722 1 87.16 729 ARG B N 1
ATOM 14345 C CA . ARG B 1 729 ? 18.343 -7.003 -15.396 1 87.16 729 ARG B CA 1
ATOM 14346 C C . ARG B 1 729 ? 17.041 -6.209 -15.401 1 87.16 729 ARG B C 1
ATOM 14348 O O . ARG B 1 729 ? 16.074 -6.588 -14.738 1 87.16 729 ARG B O 1
ATOM 14355 N N . GLN B 1 730 ? 17.019 -5.191 -16.102 1 88.29 730 GLN B N 1
ATOM 14356 C CA . GLN B 1 730 ? 15.834 -4.342 -16.166 1 88.29 730 GLN B CA 1
ATOM 14357 C C . GLN B 1 730 ? 14.667 -5.073 -16.824 1 88.29 730 GLN B C 1
ATOM 14359 O O . GLN B 1 730 ? 13.507 -4.834 -16.483 1 88.29 730 GLN B O 1
ATOM 14364 N N . LEU B 1 731 ? 15.014 -5.949 -17.692 1 93.03 731 LEU B N 1
ATOM 14365 C CA . LEU B 1 731 ? 13.968 -6.682 -18.395 1 93.03 731 LEU B CA 1
ATOM 14366 C C . LEU B 1 731 ? 13.648 -7.991 -17.682 1 93.03 731 LEU B C 1
ATOM 14368 O O . LEU B 1 731 ? 12.79 -8.755 -18.132 1 93.03 731 LEU B O 1
ATOM 14372 N N . GLY B 1 732 ? 14.35 -8.231 -16.594 1 90.36 732 GLY B N 1
ATOM 14373 C CA . GLY B 1 732 ? 14.067 -9.395 -15.769 1 90.36 732 GLY B CA 1
ATOM 14374 C C . GLY B 1 732 ? 14.65 -10.678 -16.329 1 90.36 732 GLY B C 1
ATOM 14375 O O . GLY B 1 732 ? 14.075 -11.755 -16.155 1 90.36 732 GLY B O 1
ATOM 14376 N N . TRP B 1 733 ? 15.68 -10.564 -17.148 1 90.61 733 TRP B N 1
ATOM 14377 C CA . TRP B 1 733 ? 16.348 -11.732 -17.714 1 90.61 733 TRP B CA 1
ATOM 14378 C C . TRP B 1 733 ? 17.701 -11.962 -17.049 1 90.61 733 TRP B C 1
ATOM 14380 O O . TRP B 1 733 ? 18.537 -11.057 -17.001 1 90.61 733 TRP B O 1
ATOM 14390 N N . SER B 1 734 ? 17.884 -13.039 -16.386 1 80.97 734 SER B N 1
ATOM 14391 C CA . SER B 1 734 ? 19.165 -13.389 -15.78 1 80.97 734 SER B CA 1
ATOM 14392 C C . SER B 1 734 ? 19.818 -14.559 -16.507 1 80.97 734 SER B C 1
ATOM 14394 O O . SER B 1 734 ? 19.234 -15.64 -16.607 1 80.97 734 SER B O 1
ATOM 14396 N N . THR B 1 735 ? 20.911 -14.158 -17.391 1 69.57 735 THR B N 1
ATOM 14397 C CA . THR B 1 735 ? 21.609 -15.223 -18.103 1 69.57 735 THR B CA 1
ATOM 14398 C C . THR B 1 735 ? 22.563 -15.962 -17.169 1 69.57 735 THR B C 1
ATOM 14400 O O . THR B 1 735 ? 23.37 -15.338 -16.476 1 69.57 735 THR B O 1
ATOM 14403 N N . GLY B 1 736 ? 22.184 -16.388 -16.068 1 56.6 736 GLY B N 1
ATOM 14404 C CA . GLY B 1 736 ? 23.043 -17.036 -15.09 1 56.6 736 GLY B CA 1
ATOM 14405 C C . GLY B 1 736 ? 24.196 -17.795 -15.718 1 56.6 736 GLY B C 1
ATOM 14406 O O . GLY B 1 736 ? 23.983 -18.731 -16.49 1 56.6 736 GLY B O 1
ATOM 14407 N N . SER B 1 737 ? 25.277 -17.019 -16.324 1 56.28 737 SER B N 1
ATOM 14408 C CA . SER B 1 737 ? 26.35 -17.961 -16.625 1 56.28 737 SER B CA 1
ATOM 14409 C C . SER B 1 737 ? 26.488 -19.01 -15.527 1 56.28 737 SER B C 1
ATOM 14411 O O . SER B 1 737 ? 26.581 -18.672 -14.346 1 56.28 737 SER B O 1
ATOM 14413 N N . PRO B 1 738 ? 26.027 -20.278 -15.855 1 61.22 738 PRO B N 1
ATOM 14414 C CA . PRO B 1 738 ? 26.131 -21.298 -14.809 1 61.22 738 PRO B CA 1
ATOM 14415 C C . PRO B 1 738 ? 27.462 -21.242 -14.061 1 61.22 738 PRO B C 1
ATOM 14417 O O . PRO B 1 738 ? 28.521 -21.143 -14.685 1 61.22 738 PRO B O 1
ATOM 14420 N N . PRO B 1 739 ? 27.316 -20.931 -12.829 1 67.85 739 PRO B N 1
ATOM 14421 C CA . PRO B 1 739 ? 28.583 -20.974 -12.095 1 67.85 739 PRO B CA 1
ATOM 14422 C C . PRO B 1 739 ? 29.377 -22.25 -12.366 1 67.85 739 PRO B C 1
ATOM 14424 O O . PRO B 1 739 ? 28.79 -23.315 -12.572 1 67.85 739 PRO B O 1
ATOM 14427 N N . VAL B 1 740 ? 30.588 -22.187 -12.727 1 79.43 740 VAL B N 1
ATOM 14428 C CA . VAL B 1 740 ? 31.458 -23.337 -12.95 1 79.43 740 VAL B CA 1
ATOM 14429 C C . VAL B 1 740 ? 31.716 -24.054 -11.626 1 79.43 740 VAL B C 1
ATOM 14431 O O . VAL B 1 740 ? 32.284 -23.473 -10.699 1 79.43 740 VAL B O 1
ATOM 14434 N N . THR B 1 741 ? 31.213 -25.326 -11.593 1 87.92 741 THR B N 1
ATOM 14435 C CA . THR B 1 741 ? 31.407 -26.14 -10.398 1 87.92 741 THR B CA 1
ATOM 14436 C C . THR B 1 741 ? 32.882 -26.184 -10.007 1 87.92 741 THR B C 1
ATOM 14438 O O . THR B 1 741 ? 33.748 -26.404 -10.856 1 87.92 741 THR B O 1
ATOM 14441 N N . GLY B 1 742 ? 33.137 -25.921 -8.773 1 88.78 742 GLY B N 1
ATOM 14442 C CA . GLY B 1 742 ? 34.495 -26.007 -8.26 1 88.78 742 GLY B CA 1
ATOM 14443 C C . GLY B 1 742 ? 35.274 -24.714 -8.413 1 88.78 742 GLY B C 1
ATOM 14444 O O . GLY B 1 742 ? 36.42 -24.617 -7.97 1 88.78 742 GLY B O 1
ATOM 14445 N N . SER B 1 743 ? 34.659 -23.781 -8.962 1 88.73 743 SER B N 1
ATOM 14446 C CA . SER B 1 743 ? 35.338 -22.498 -9.115 1 88.73 743 SER B CA 1
ATOM 14447 C C . SER B 1 743 ? 35.39 -21.739 -7.793 1 88.73 743 SER B C 1
ATOM 14449 O O . SER B 1 743 ? 34.489 -21.866 -6.962 1 88.73 743 SER B O 1
ATOM 14451 N N . VAL B 1 744 ? 36.5 -21.025 -7.583 1 91.14 744 VAL B N 1
ATOM 14452 C CA . VAL B 1 744 ? 36.679 -20.234 -6.37 1 91.14 744 VAL B CA 1
ATOM 14453 C C . VAL B 1 744 ? 36.888 -18.766 -6.737 1 91.14 744 VAL B C 1
ATOM 14455 O O . VAL B 1 744 ? 37.343 -18.454 -7.84 1 91.14 744 VAL B O 1
ATOM 14458 N N . LYS B 1 745 ? 36.491 -17.942 -5.946 1 88.47 745 LYS B N 1
ATOM 14459 C CA . LYS B 1 745 ? 36.708 -16.51 -6.135 1 88.47 745 LYS B CA 1
ATOM 14460 C C . LYS B 1 745 ? 37.586 -15.937 -5.026 1 88.47 745 LYS B C 1
ATOM 14462 O O . LYS B 1 745 ? 37.243 -16.029 -3.846 1 88.47 745 LYS B O 1
ATOM 14467 N N . PRO B 1 746 ? 38.687 -15.352 -5.376 1 85.76 746 PRO B N 1
ATOM 14468 C CA . PRO B 1 746 ? 39.562 -14.754 -4.364 1 85.76 746 PRO B CA 1
ATOM 14469 C C . PRO B 1 746 ? 38.937 -13.535 -3.69 1 85.76 746 PRO B C 1
ATOM 14471 O O . PRO B 1 746 ? 38.081 -12.871 -4.278 1 85.76 746 PRO B O 1
ATOM 14474 N N . MET B 1 747 ? 39.289 -13.319 -2.467 1 87.1 747 MET B N 1
ATOM 14475 C CA . MET B 1 747 ? 38.85 -12.114 -1.769 1 87.1 747 MET B CA 1
ATOM 14476 C C . MET B 1 747 ? 39.277 -10.861 -2.526 1 87.1 747 MET B C 1
ATOM 14478 O O . MET B 1 747 ? 40.277 -10.876 -3.246 1 87.1 747 MET B O 1
ATOM 14482 N N . PRO B 1 748 ? 38.491 -9.81 -2.354 1 80.85 748 PRO B N 1
ATOM 14483 C CA . PRO B 1 748 ? 38.902 -8.559 -2.996 1 80.85 748 PRO B CA 1
ATOM 14484 C C . PRO B 1 748 ? 40.29 -8.099 -2.556 1 80.85 748 PRO B C 1
ATOM 14486 O O . PRO B 1 748 ? 40.701 -8.362 -1.422 1 80.85 748 PRO B O 1
ATOM 14489 N N . HIS B 1 749 ? 40.872 -7.34 -3.303 1 78.09 749 HIS B N 1
ATOM 14490 C CA . HIS B 1 749 ? 42.272 -6.961 -3.147 1 78.09 749 HIS B CA 1
ATOM 14491 C C . HIS B 1 749 ? 42.506 -6.254 -1.816 1 78.09 749 HIS B C 1
ATOM 14493 O O . HIS B 1 749 ? 43.514 -6.498 -1.148 1 78.09 749 HIS B O 1
ATOM 14499 N N . ARG B 1 750 ? 41.026 -5.062 -1.411 1 70.27 750 ARG B N 1
ATOM 14500 C CA . ARG B 1 750 ? 41.189 -4.29 -0.183 1 70.27 750 ARG B CA 1
ATOM 14501 C C . ARG B 1 750 ? 41.185 -5.2 1.041 1 70.27 750 ARG B C 1
ATOM 14503 O O . ARG B 1 750 ? 41.795 -4.879 2.062 1 70.27 750 ARG B O 1
ATOM 14510 N N . LYS B 1 751 ? 41.156 -6.785 0.863 1 75.31 751 LYS B N 1
ATOM 14511 C CA . LYS B 1 751 ? 41.018 -7.681 2.007 1 75.31 751 LYS B CA 1
ATOM 14512 C C . LYS B 1 751 ? 41.836 -8.954 1.81 1 75.31 751 LYS B C 1
ATOM 14514 O O . LYS B 1 751 ? 41.742 -9.888 2.609 1 75.31 751 LYS B O 1
ATOM 14519 N N . ARG B 1 752 ? 42.667 -8.968 0.691 1 75.48 752 ARG B N 1
ATOM 14520 C CA . ARG B 1 752 ? 43.386 -10.175 0.298 1 75.48 752 ARG B CA 1
ATOM 14521 C C . ARG B 1 752 ? 44.634 -10.371 1.151 1 75.48 752 ARG B C 1
ATOM 14523 O O . ARG B 1 752 ? 45.49 -9.486 1.222 1 75.48 752 ARG B O 1
ATOM 14530 N N . ALA B 1 753 ? 44.708 -11.154 2.149 1 73.8 753 ALA B N 1
ATOM 14531 C CA . ALA B 1 753 ? 45.89 -11.53 2.92 1 73.8 753 ALA B CA 1
ATOM 14532 C C . ALA B 1 753 ? 46.542 -12.786 2.348 1 73.8 753 ALA B C 1
ATOM 14534 O O . ALA B 1 753 ? 45.86 -13.775 2.071 1 73.8 753 ALA B O 1
ATOM 14535 N N . ALA B 1 754 ? 47.745 -12.63 1.742 1 77.72 754 ALA B N 1
ATOM 14536 C CA . ALA B 1 754 ? 48.474 -13.784 1.222 1 77.72 754 ALA B CA 1
ATOM 14537 C C . ALA B 1 754 ? 49.475 -14.307 2.248 1 77.72 754 ALA B C 1
ATOM 14539 O O . ALA B 1 754 ? 49.968 -13.549 3.086 1 77.72 754 ALA B O 1
ATOM 14540 N N . GLY B 1 755 ? 49.587 -15.567 2.449 1 81.47 755 GLY B N 1
ATOM 14541 C CA . GLY B 1 755 ? 50.559 -16.167 3.348 1 81.47 755 GLY B CA 1
ATOM 14542 C C . GLY B 1 755 ? 50.983 -17.561 2.924 1 81.47 755 GLY B C 1
ATOM 14543 O O . GLY B 1 755 ? 50.426 -18.125 1.98 1 81.47 755 GLY B O 1
ATOM 14544 N N . THR B 1 756 ? 52.093 -17.98 3.64 1 84.85 756 THR B N 1
ATOM 14545 C CA . THR B 1 756 ? 52.544 -19.35 3.418 1 84.85 756 THR B CA 1
ATOM 14546 C C . THR B 1 756 ? 51.596 -20.345 4.08 1 84.85 756 THR B C 1
ATOM 14548 O O . THR B 1 756 ? 50.742 -19.959 4.881 1 84.85 756 THR B O 1
ATOM 14551 N N . TRP B 1 757 ? 51.647 -21.527 3.648 1 83.89 757 TRP B N 1
ATOM 14552 C CA . TRP B 1 757 ? 50.785 -22.586 4.163 1 83.89 757 TRP B CA 1
ATOM 14553 C C . TRP B 1 757 ? 50.749 -22.567 5.687 1 83.89 757 TRP B C 1
ATOM 14555 O O . TRP B 1 757 ? 49.685 -22.717 6.291 1 83.89 757 TRP B O 1
ATOM 14565 N N . ASP B 1 758 ? 51.875 -22.309 6.346 1 80.44 758 ASP B N 1
ATOM 14566 C CA . ASP B 1 758 ? 51.98 -22.279 7.802 1 80.44 758 ASP B CA 1
ATOM 14567 C C . ASP B 1 758 ? 51.275 -21.053 8.378 1 80.44 758 ASP B C 1
ATOM 14569 O O . ASP B 1 758 ? 50.66 -21.128 9.444 1 80.44 758 ASP B O 1
ATOM 14573 N N . LYS B 1 759 ? 51.3 -20.076 7.619 1 84.29 759 LYS B N 1
ATOM 14574 C CA . LYS B 1 759 ? 50.708 -18.829 8.094 1 84.29 759 LYS B CA 1
ATOM 14575 C C . LYS B 1 759 ? 49.186 -18.871 7.999 1 84.29 759 LYS B C 1
ATOM 14577 O O . LYS B 1 759 ? 48.494 -18.112 8.681 1 84.29 759 LYS B O 1
ATOM 14582 N N . LEU B 1 760 ? 48.758 -19.775 7.171 1 85.94 760 LEU B N 1
ATOM 14583 C CA . LEU B 1 760 ? 47.313 -19.865 6.992 1 85.94 760 LEU B CA 1
ATOM 14584 C C . LEU B 1 760 ? 46.675 -20.666 8.122 1 85.94 760 LEU B C 1
ATOM 14586 O O . LEU B 1 760 ? 45.451 -20.665 8.275 1 85.94 760 LEU B O 1
ATOM 14590 N N . GLY B 1 761 ? 47.5 -21.269 8.976 1 81.78 761 GLY B N 1
ATOM 14591 C CA . GLY B 1 761 ? 46.986 -22.012 10.116 1 81.78 761 GLY B CA 1
ATOM 14592 C C . GLY B 1 761 ? 46.411 -23.364 9.736 1 81.78 761 GLY B C 1
ATOM 14593 O O . GLY B 1 761 ? 45.472 -23.846 10.372 1 81.78 761 GLY B O 1
ATOM 14594 N N . ILE B 1 762 ? 46.749 -23.872 8.545 1 86.19 762 ILE B N 1
ATOM 14595 C CA . ILE B 1 762 ? 46.328 -25.204 8.124 1 86.19 762 ILE B CA 1
ATOM 14596 C C . ILE B 1 762 ? 47.333 -26.242 8.619 1 86.19 762 ILE B C 1
ATOM 14598 O O . ILE B 1 762 ? 48.544 -26.012 8.579 1 86.19 762 ILE B O 1
ATOM 14602 N N . GLU B 1 763 ? 46.831 -27.335 9.1 1 81.92 763 GLU B N 1
ATOM 14603 C CA . GLU B 1 763 ? 47.68 -28.389 9.647 1 81.92 763 GLU B CA 1
ATOM 14604 C C . GLU B 1 763 ? 48.664 -28.904 8.601 1 81.92 763 GLU B C 1
ATOM 14606 O O . GLU B 1 763 ? 48.284 -29.158 7.456 1 81.92 763 GLU B O 1
ATOM 14611 N N . ASP B 1 764 ? 49.86 -29.081 8.958 1 79.77 764 ASP B N 1
ATOM 14612 C CA . ASP B 1 764 ? 50.937 -29.492 8.063 1 79.77 764 ASP B CA 1
ATOM 14613 C C . ASP B 1 764 ? 50.704 -30.906 7.535 1 79.77 764 ASP B C 1
ATOM 14615 O O . ASP B 1 764 ? 51.109 -31.231 6.417 1 79.77 764 ASP B O 1
ATOM 14619 N N . SER B 1 765 ? 50.016 -31.643 8.371 1 79.82 765 SER B N 1
ATOM 14620 C CA . SER B 1 765 ? 49.775 -33.028 7.979 1 79.82 765 SER B CA 1
ATOM 14621 C C . SER B 1 765 ? 48.853 -33.108 6.767 1 79.82 765 SER B C 1
ATOM 14623 O O . SER B 1 765 ? 48.824 -34.123 6.068 1 79.82 765 SER B O 1
ATOM 14625 N N . LEU B 1 766 ? 48.186 -31.961 6.446 1 85.17 766 LEU B N 1
ATOM 14626 C CA . LEU B 1 766 ? 47.211 -31.957 5.361 1 85.17 766 LEU B CA 1
ATOM 14627 C C . LEU B 1 766 ? 47.8 -31.329 4.103 1 85.17 766 LEU B C 1
ATOM 14629 O O . LEU B 1 766 ? 47.156 -31.314 3.051 1 85.17 766 LEU B O 1
ATOM 14633 N N . LYS B 1 767 ? 48.972 -30.882 4.231 1 80.74 767 LYS B N 1
ATOM 14634 C CA . LYS B 1 767 ? 49.631 -30.207 3.117 1 80.74 767 LYS B CA 1
ATOM 14635 C C . LYS B 1 767 ? 49.804 -31.148 1.928 1 80.74 767 LYS B C 1
ATOM 14637 O O . LYS B 1 767 ? 50.348 -32.245 2.072 1 80.74 767 LYS B O 1
ATOM 14642 N N . PRO B 1 768 ? 49.285 -30.659 0.844 1 78.84 768 PRO B N 1
ATOM 14643 C CA . PRO B 1 768 ? 49.484 -31.494 -0.343 1 78.84 768 PRO B CA 1
ATOM 14644 C C . PRO B 1 768 ? 50.956 -31.646 -0.717 1 78.84 768 PRO B C 1
ATOM 14646 O O . PRO B 1 768 ? 51.762 -30.753 -0.442 1 78.84 768 PRO B O 1
ATOM 14649 N N . ARG B 1 769 ? 51.409 -32.721 -1.352 1 76.1 769 ARG B N 1
ATOM 14650 C CA . ARG B 1 769 ? 52.789 -33.089 -1.652 1 76.1 769 ARG B CA 1
ATOM 14651 C C . ARG B 1 769 ? 53.433 -32.077 -2.593 1 76.1 769 ARG B C 1
ATOM 14653 O O . ARG B 1 769 ? 54.636 -31.819 -2.507 1 76.1 769 ARG B O 1
ATOM 14660 N N . ASP B 1 770 ? 52.616 -31.417 -3.464 1 74.22 770 ASP B N 1
ATOM 14661 C CA . ASP B 1 770 ? 53.19 -30.566 -4.501 1 74.22 770 ASP B CA 1
ATOM 14662 C C . ASP B 1 770 ? 53.329 -29.125 -4.014 1 74.22 770 ASP B C 1
ATOM 14664 O O . ASP B 1 770 ? 53.746 -28.246 -4.771 1 74.22 770 ASP B O 1
ATOM 14668 N N . VAL B 1 771 ? 53.13 -28.932 -2.721 1 77.24 771 VAL B N 1
ATOM 14669 C CA . VAL B 1 771 ? 53.161 -27.557 -2.233 1 77.24 771 VAL B CA 1
ATOM 14670 C C . VAL B 1 771 ? 54.53 -27.254 -1.627 1 77.24 771 VAL B C 1
ATOM 14672 O O . VAL B 1 771 ? 55.005 -27.985 -0.755 1 77.24 771 VAL B O 1
ATOM 14675 N N . THR B 1 772 ? 55.266 -26.115 -2.213 1 74.03 772 THR B N 1
ATOM 14676 C CA . THR B 1 772 ? 56.564 -25.656 -1.732 1 74.03 772 THR B CA 1
ATOM 14677 C C . THR B 1 772 ? 56.398 -24.71 -0.546 1 74.03 772 THR B C 1
ATOM 14679 O O . THR B 1 772 ? 55.34 -24.101 -0.375 1 74.03 772 THR B O 1
ATOM 14682 N N . ALA B 1 773 ? 57.332 -24.813 0.236 1 74.36 773 ALA B N 1
ATOM 14683 C CA . ALA B 1 773 ? 57.344 -23.998 1.449 1 74.36 773 ALA B CA 1
ATOM 14684 C C . ALA B 1 773 ? 57.246 -22.513 1.112 1 74.36 773 ALA B C 1
ATOM 14686 O O . ALA B 1 773 ? 56.77 -21.716 1.924 1 74.36 773 ALA B O 1
ATOM 14687 N N . VAL B 1 774 ? 57.546 -22.128 -0.119 1 78.65 774 VAL B N 1
ATOM 14688 C CA . VAL B 1 774 ? 57.63 -20.71 -0.454 1 78.65 774 VAL B CA 1
ATOM 14689 C C . VAL B 1 774 ? 56.375 -20.282 -1.21 1 78.65 774 VAL B C 1
ATOM 14691 O O . VAL B 1 774 ? 56.157 -19.09 -1.44 1 78.65 774 VAL B O 1
ATOM 14694 N N . GLN B 1 775 ? 55.529 -21.236 -1.378 1 84.7 775 GLN B N 1
ATOM 14695 C CA . GLN B 1 775 ? 54.349 -20.922 -2.176 1 84.7 775 GLN B CA 1
ATOM 14696 C C . GLN B 1 775 ? 53.373 -20.046 -1.395 1 84.7 775 GLN B C 1
ATOM 14698 O O . GLN B 1 775 ? 53.102 -20.304 -0.221 1 84.7 775 GLN B O 1
ATOM 14703 N N . GLN B 1 776 ? 52.907 -18.976 -2.102 1 87.58 776 GLN B N 1
ATOM 14704 C CA . GLN B 1 776 ? 51.966 -18.052 -1.479 1 87.58 776 GLN B CA 1
ATOM 14705 C C . GLN B 1 776 ? 50.524 -18.431 -1.807 1 87.58 776 GLN B C 1
ATOM 14707 O O . GLN B 1 776 ? 50.226 -18.843 -2.93 1 87.58 776 GLN B O 1
ATOM 14712 N N . TRP B 1 777 ? 49.77 -18.39 -0.736 1 88.63 777 TRP B N 1
ATOM 14713 C CA . TRP B 1 777 ? 48.353 -18.718 -0.859 1 88.63 777 TRP B CA 1
ATOM 14714 C C . TRP B 1 777 ? 47.484 -17.537 -0.439 1 88.63 777 TRP B C 1
ATOM 14716 O O . TRP B 1 777 ? 47.882 -16.735 0.408 1 88.63 777 TRP B O 1
ATOM 14726 N N . GLU B 1 778 ? 46.343 -17.432 -1.129 1 89.11 778 GLU B N 1
ATOM 14727 C CA . GLU B 1 778 ? 45.392 -16.367 -0.828 1 89.11 778 GLU B CA 1
ATOM 14728 C C . GLU B 1 778 ? 44.046 -16.936 -0.39 1 89.11 778 GLU B C 1
ATOM 14730 O O . GLU B 1 778 ? 43.634 -17.999 -0.858 1 89.11 778 GLU B O 1
ATOM 14735 N N . TYR B 1 779 ? 43.409 -16.16 0.496 1 89.36 779 TYR B N 1
ATOM 14736 C CA . TYR B 1 779 ? 42.062 -16.53 0.915 1 89.36 779 TYR B CA 1
ATOM 14737 C C . TYR B 1 779 ? 41.05 -16.244 -0.187 1 89.36 779 TYR B C 1
ATOM 14739 O O . TYR B 1 779 ? 41.176 -15.255 -0.913 1 89.36 779 TYR B O 1
ATOM 14747 N N . CYS B 1 780 ? 40.108 -17.148 -0.287 1 90.85 780 CYS B N 1
ATOM 14748 C CA . CYS B 1 780 ? 39.032 -16.971 -1.256 1 90.85 780 CYS B CA 1
ATOM 14749 C C . CYS B 1 780 ? 37.716 -16.65 -0.558 1 90.85 780 CYS B C 1
ATOM 14751 O O . CYS B 1 780 ? 37.54 -16.966 0.62 1 90.85 780 CYS B O 1
ATOM 14753 N N . THR B 1 781 ? 36.824 -16.06 -1.299 1 90.59 781 THR B N 1
ATOM 14754 C CA . THR B 1 781 ? 35.536 -15.643 -0.757 1 90.59 781 THR B CA 1
ATOM 14755 C C . THR B 1 781 ? 34.558 -16.813 -0.725 1 90.59 781 THR B C 1
ATOM 14757 O O . THR B 1 781 ? 33.793 -16.964 0.231 1 90.59 781 THR B O 1
ATOM 14760 N N . HIS B 1 782 ? 34.516 -17.546 -1.828 1 93.34 782 HIS B N 1
ATOM 14761 C CA . HIS B 1 782 ? 33.55 -18.637 -1.888 1 93.34 782 HIS B CA 1
ATOM 14762 C C . HIS B 1 782 ? 33.976 -19.694 -2.903 1 93.34 782 HIS B C 1
ATOM 14764 O O . HIS B 1 782 ? 34.905 -19.473 -3.683 1 93.34 782 HIS B O 1
ATOM 14770 N N . VAL B 1 783 ? 33.452 -20.844 -2.806 1 93.78 783 VAL B N 1
ATOM 14771 C CA . VAL B 1 783 ? 33.575 -21.943 -3.758 1 93.78 783 VAL B CA 1
ATOM 14772 C C . VAL B 1 783 ? 32.193 -22.335 -4.277 1 93.78 783 VAL B C 1
ATOM 14774 O O . VAL B 1 783 ? 31.21 -22.297 -3.533 1 93.78 783 VAL B O 1
ATOM 14777 N N . ILE B 1 784 ? 32.119 -22.655 -5.542 1 94.16 784 ILE B N 1
ATOM 14778 C CA . ILE B 1 784 ? 30.852 -23.094 -6.116 1 94.16 784 ILE B CA 1
ATOM 14779 C C . ILE B 1 784 ? 30.73 -24.612 -5.997 1 94.16 784 ILE B C 1
ATOM 14781 O O . ILE B 1 784 ? 31.558 -25.351 -6.534 1 94.16 784 ILE B O 1
ATOM 14785 N N . ALA B 1 785 ? 29.737 -25.105 -5.342 1 95.29 785 ALA B N 1
ATOM 14786 C CA . ALA B 1 785 ? 29.518 -26.533 -5.125 1 95.29 785 ALA B CA 1
ATOM 14787 C C . ALA B 1 785 ? 28.977 -27.203 -6.385 1 95.29 785 ALA B C 1
ATOM 14789 O O . ALA B 1 785 ? 28.686 -26.53 -7.377 1 95.29 785 ALA B O 1
ATOM 14790 N N . GLY B 1 786 ? 28.898 -28.515 -6.291 1 92.03 786 GLY B N 1
ATOM 14791 C CA . GLY B 1 786 ? 28.357 -29.282 -7.402 1 92.03 786 GLY B CA 1
ATOM 14792 C C . GLY B 1 786 ? 26.928 -28.907 -7.746 1 92.03 786 GLY B C 1
ATOM 14793 O O . GLY B 1 786 ? 26.529 -28.963 -8.911 1 92.03 786 GLY B O 1
ATOM 14794 N N . SER B 1 787 ? 26.195 -28.539 -6.735 1 91.18 787 SER B N 1
ATOM 14795 C CA . SER B 1 787 ? 24.802 -28.144 -6.919 1 91.18 787 SER B CA 1
ATOM 14796 C C . SER B 1 787 ? 24.698 -26.723 -7.462 1 91.18 787 SER B C 1
ATOM 14798 O O . SER B 1 787 ? 23.616 -26.279 -7.851 1 91.18 787 SER B O 1
ATOM 14800 N N . GLY B 1 788 ? 25.822 -26.003 -7.493 1 89.54 788 GLY B N 1
ATOM 14801 C CA . GLY B 1 788 ? 25.807 -24.621 -7.945 1 89.54 788 GLY B CA 1
ATOM 14802 C C . GLY B 1 788 ? 25.732 -23.621 -6.807 1 89.54 788 GLY B C 1
ATOM 14803 O O . GLY B 1 788 ? 25.792 -22.411 -7.032 1 89.54 788 GLY B O 1
ATOM 14804 N N . ASP B 1 789 ? 25.702 -24.075 -5.607 1 92.48 789 ASP B N 1
ATOM 14805 C CA . ASP B 1 789 ? 25.611 -23.2 -4.443 1 92.48 789 ASP B CA 1
ATOM 14806 C C . ASP B 1 789 ? 26.91 -22.423 -4.237 1 92.48 789 ASP B C 1
ATOM 14808 O O . ASP B 1 789 ? 28 -22.963 -4.436 1 92.48 789 ASP B O 1
ATOM 14812 N N . LYS B 1 790 ? 26.792 -21.204 -3.905 1 92.16 790 LYS B N 1
ATOM 14813 C CA . LYS B 1 790 ? 27.939 -20.43 -3.438 1 92.16 790 LYS B CA 1
ATOM 14814 C C . LYS B 1 790 ? 28.228 -20.71 -1.966 1 92.16 790 LYS B C 1
ATOM 14816 O O . LYS B 1 790 ? 27.456 -20.313 -1.09 1 92.16 790 LYS B O 1
ATOM 14821 N N . CYS B 1 791 ? 29.225 -21.364 -1.743 1 96.13 791 CYS B N 1
ATOM 14822 C CA . CYS B 1 791 ? 29.582 -21.738 -0.379 1 96.13 791 CYS B CA 1
ATOM 14823 C C . CYS B 1 791 ? 30.727 -20.878 0.141 1 96.13 791 CYS B C 1
ATOM 14825 O O . CYS B 1 791 ? 31.751 -20.73 -0.528 1 96.13 791 CYS B O 1
ATOM 14827 N N . THR B 1 792 ? 30.585 -20.324 1.243 1 95.68 792 THR B N 1
ATOM 14828 C CA . THR B 1 792 ? 31.582 -19.466 1.872 1 95.68 792 THR B CA 1
ATOM 14829 C C . THR B 1 792 ? 32.156 -20.129 3.121 1 95.68 792 THR B C 1
ATOM 14831 O O . THR B 1 792 ? 31.79 -21.258 3.454 1 95.68 792 THR B O 1
ATOM 14834 N N . ALA B 1 793 ? 33.082 -19.362 3.739 1 93.64 793 ALA B N 1
ATOM 14835 C CA . ALA B 1 793 ? 33.527 -19.819 5.053 1 93.64 793 ALA B CA 1
ATOM 14836 C C . ALA B 1 793 ? 32.354 -19.925 6.023 1 93.64 793 ALA B C 1
ATOM 14838 O O . ALA B 1 793 ? 31.462 -19.074 6.023 1 93.64 793 ALA B O 1
ATOM 14839 N N . LEU B 1 794 ? 32.262 -21.043 6.699 1 94.67 794 LEU B N 1
ATOM 14840 C CA . LEU B 1 794 ? 31.263 -21.332 7.723 1 94.67 794 LEU B CA 1
ATOM 14841 C C . LEU B 1 794 ? 30.045 -22.019 7.115 1 94.67 794 LEU B C 1
ATOM 14843 O O . LEU B 1 794 ? 29.115 -22.392 7.833 1 94.67 794 LEU B O 1
ATOM 14847 N N . SER B 1 795 ? 30.104 -22.241 5.791 1 97.37 795 SER B N 1
ATOM 14848 C CA . SER B 1 795 ? 29.001 -22.96 5.161 1 97.37 795 SER B CA 1
ATOM 14849 C C . SER B 1 795 ? 29.001 -24.431 5.561 1 97.37 795 SER B C 1
ATOM 14851 O O . SER B 1 795 ? 30.061 -25.048 5.682 1 97.37 795 SER B O 1
ATOM 14853 N N . TRP B 1 796 ? 27.787 -24.904 5.8 1 98.14 796 TRP B N 1
ATOM 14854 C CA . TRP B 1 796 ? 27.6 -26.342 5.959 1 98.14 796 TRP B CA 1
ATOM 14855 C C . TRP B 1 796 ? 27.539 -27.037 4.602 1 98.14 796 TRP B C 1
ATOM 14857 O O . TRP B 1 796 ? 26.76 -26.644 3.731 1 98.14 796 TRP B O 1
ATOM 14867 N N . VAL B 1 797 ? 28.406 -28.144 4.46 1 98.2 797 VAL B N 1
ATOM 14868 C CA . VAL B 1 797 ? 28.435 -28.749 3.133 1 98.2 797 VAL B CA 1
ATOM 14869 C C . VAL B 1 797 ? 28.553 -30.266 3.258 1 98.2 797 VAL B C 1
ATOM 14871 O O . VAL B 1 797 ? 29.081 -30.774 4.25 1 98.2 797 VAL B O 1
ATOM 14874 N N . PHE B 1 798 ? 27.972 -30.975 2.346 1 98.08 798 PHE B N 1
ATOM 14875 C CA . PHE B 1 798 ? 28.34 -32.358 2.066 1 98.08 798 PHE B CA 1
ATOM 14876 C C . PHE B 1 798 ? 29.445 -32.423 1.019 1 98.08 798 PHE B C 1
ATOM 14878 O O . PHE B 1 798 ? 29.445 -31.648 0.06 1 98.08 798 PHE B O 1
ATOM 14885 N N . TYR B 1 799 ? 30.395 -33.232 1.229 1 96.85 799 TYR B N 1
ATOM 14886 C CA . TYR B 1 799 ? 31.538 -33.323 0.328 1 96.85 799 TYR B CA 1
ATOM 14887 C C . TYR B 1 799 ? 32.015 -34.765 0.196 1 96.85 799 TYR B C 1
ATOM 14889 O O . TYR B 1 799 ? 31.727 -35.602 1.055 1 96.85 799 TYR B O 1
ATOM 14897 N N . LYS B 1 800 ? 32.678 -34.975 -0.867 1 95.16 800 LYS B N 1
ATOM 14898 C CA . LYS B 1 800 ? 33.296 -36.279 -1.093 1 95.16 800 LYS B CA 1
ATOM 14899 C C . LYS B 1 800 ? 34.711 -36.322 -0.525 1 95.16 800 LYS B C 1
ATOM 14901 O O . LYS B 1 800 ? 35.533 -35.453 -0.826 1 95.16 800 LYS B O 1
ATOM 14906 N N . PHE B 1 801 ? 34.871 -37.223 0.354 1 91.86 801 PHE B N 1
ATOM 14907 C CA . PHE B 1 801 ? 36.186 -37.343 0.971 1 91.86 801 PHE B CA 1
ATOM 14908 C C . PHE B 1 801 ? 36.793 -38.712 0.69 1 91.86 801 PHE B C 1
ATOM 14910 O O . PHE B 1 801 ? 36.129 -39.738 0.857 1 91.86 801 PHE B O 1
ATOM 14917 N N . SER B 1 802 ? 38.016 -38.733 0.085 1 80.64 802 SER B N 1
ATOM 14918 C CA . SER B 1 802 ? 38.766 -39.963 -0.148 1 80.64 802 SER B CA 1
ATOM 14919 C C . SER B 1 802 ? 39.921 -40.102 0.838 1 80.64 802 SER B C 1
ATOM 14921 O O . SER B 1 802 ? 40.971 -39.48 0.664 1 80.64 802 SER B O 1
ATOM 14923 N N . GLY B 1 803 ? 39.737 -40.422 2.107 1 62.08 803 GLY B N 1
ATOM 14924 C CA . GLY B 1 803 ? 40.819 -40.582 3.065 1 62.08 803 GLY B CA 1
ATOM 14925 C C . GLY B 1 803 ? 41.751 -41.73 2.727 1 62.08 803 GLY B C 1
ATOM 14926 O O . GLY B 1 803 ? 41.431 -42.567 1.88 1 62.08 803 GLY B O 1
ATOM 14927 N N . LEU B 1 804 ? 43.116 -41.788 3.163 1 55.78 804 LEU B N 1
ATOM 14928 C CA . LEU B 1 804 ? 44.153 -42.79 2.944 1 55.78 804 LEU B CA 1
ATOM 14929 C C . LEU B 1 804 ? 43.625 -44.191 3.234 1 55.78 804 LEU B C 1
ATOM 14931 O O . LEU B 1 804 ? 44.04 -45.16 2.593 1 55.78 804 LEU B O 1
ATOM 14935 N N . SER B 1 805 ? 42.921 -44.328 4.314 1 51.43 805 SER B N 1
ATOM 14936 C CA . SER B 1 805 ? 42.535 -45.667 4.748 1 51.43 805 SER B CA 1
ATOM 14937 C C . SER B 1 805 ? 41.25 -46.121 4.064 1 51.43 805 SER B C 1
ATOM 14939 O O . SER B 1 805 ? 40.866 -47.288 4.165 1 51.43 805 SER B O 1
ATOM 14941 N N . GLU B 1 806 ? 40.464 -45.062 3.63 1 53.27 806 GLU B N 1
ATOM 14942 C CA . GLU B 1 806 ? 39.149 -45.481 3.153 1 53.27 806 GLU B CA 1
ATOM 14943 C C . GLU B 1 806 ? 39.153 -45.696 1.642 1 53.27 806 GLU B C 1
ATOM 14945 O O . GLU B 1 806 ? 39.682 -44.872 0.893 1 53.27 806 GLU B O 1
ATOM 14950 N N . GLY B 1 807 ? 39.371 -46.857 1.083 1 54.03 807 GLY B N 1
ATOM 14951 C CA . GLY B 1 807 ? 39.35 -47.294 -0.304 1 54.03 807 GLY B CA 1
ATOM 14952 C C . GLY B 1 807 ? 38.462 -46.438 -1.186 1 54.03 807 GLY B C 1
ATOM 14953 O O . GLY B 1 807 ? 38.94 -45.802 -2.128 1 54.03 807 GLY B O 1
ATOM 14954 N N . GLU B 1 808 ? 37.048 -46.373 -1.085 1 68.05 808 GLU B N 1
ATOM 14955 C CA . GLU B 1 808 ? 36.098 -45.689 -1.958 1 68.05 808 GLU B CA 1
ATOM 14956 C C . GLU B 1 808 ? 35.665 -44.352 -1.363 1 68.05 808 GLU B C 1
ATOM 14958 O O . GLU B 1 808 ? 35.424 -44.252 -0.158 1 68.05 808 GLU B O 1
ATOM 14963 N N . PRO B 1 809 ? 35.672 -43.211 -2.12 1 77.39 809 PRO B N 1
ATOM 14964 C CA . PRO B 1 809 ? 35.263 -41.897 -1.618 1 77.39 809 PRO B CA 1
ATOM 14965 C C . PRO B 1 809 ? 33.885 -41.919 -0.961 1 77.39 809 PRO B C 1
ATOM 14967 O O . PRO B 1 809 ? 32.957 -42.538 -1.487 1 77.39 809 PRO B O 1
ATOM 14970 N N . CYS B 1 810 ? 33.819 -41.493 0.253 1 88.27 810 CYS B N 1
ATOM 14971 C CA . CYS B 1 810 ? 32.567 -41.45 1 1 88.27 810 CYS B CA 1
ATOM 14972 C C . CYS B 1 810 ? 32.081 -40.016 1.167 1 88.27 810 CYS B C 1
ATOM 14974 O O . CYS B 1 810 ? 32.884 -39.081 1.184 1 88.27 810 CYS B O 1
ATOM 14976 N N . VAL B 1 811 ? 30.788 -39.811 1.122 1 95.17 811 VAL B N 1
ATOM 14977 C CA . VAL B 1 811 ? 30.177 -38.5 1.321 1 95.17 811 VAL B CA 1
ATOM 14978 C C . VAL B 1 811 ? 30.081 -38.196 2.814 1 95.17 811 VAL B C 1
ATOM 14980 O O . VAL B 1 811 ? 29.6 -39.022 3.593 1 95.17 811 VAL B O 1
ATOM 14983 N N . ARG B 1 812 ? 30.605 -37.097 3.197 1 95.61 812 ARG B N 1
ATOM 14984 C CA . ARG B 1 812 ? 30.611 -36.671 4.593 1 95.61 812 ARG B CA 1
ATOM 14985 C C . ARG B 1 812 ? 30.022 -35.272 4.741 1 95.61 812 ARG B C 1
ATOM 14987 O O . ARG B 1 812 ? 29.899 -34.538 3.758 1 95.61 812 ARG B O 1
ATOM 14994 N N . ALA B 1 813 ? 29.603 -35.021 5.97 1 97.38 813 ALA B N 1
ATOM 14995 C CA . ALA B 1 813 ? 29.13 -33.678 6.299 1 97.38 813 ALA B CA 1
ATOM 14996 C C . ALA B 1 813 ? 30.219 -32.87 6.999 1 97.38 813 ALA B C 1
ATOM 14998 O O . ALA B 1 813 ? 31.024 -33.423 7.752 1 97.38 813 ALA B O 1
ATOM 14999 N N . GLY B 1 814 ? 30.299 -31.611 6.689 1 97.24 814 GLY B N 1
ATOM 15000 C CA . GLY B 1 814 ? 31.276 -30.753 7.341 1 97.24 814 GLY B CA 1
ATOM 15001 C C . GLY B 1 814 ? 30.963 -29.276 7.197 1 97.24 814 GLY B C 1
ATOM 15002 O O . GLY B 1 814 ? 29.916 -28.907 6.661 1 97.24 814 GLY B O 1
ATOM 15003 N N . ARG B 1 815 ? 31.783 -28.46 7.774 1 97.12 815 ARG B N 1
ATOM 15004 C CA . ARG B 1 815 ? 31.685 -27.005 7.715 1 97.12 815 ARG B CA 1
ATOM 15005 C C . ARG B 1 815 ? 32.966 -26.391 7.162 1 97.12 815 ARG B C 1
ATOM 15007 O O . ARG B 1 815 ? 34.065 -26.725 7.612 1 97.12 815 ARG B O 1
ATOM 15014 N N . ILE B 1 816 ? 32.837 -25.526 6.226 1 97.37 816 ILE B N 1
ATOM 15015 C CA . ILE B 1 816 ? 34.008 -24.919 5.605 1 97.37 816 ILE B CA 1
ATOM 15016 C C . ILE B 1 816 ? 34.66 -23.94 6.579 1 97.37 816 ILE B C 1
ATOM 15018 O O . ILE B 1 816 ? 33.992 -23.055 7.119 1 97.37 816 ILE B O 1
ATOM 15022 N N . VAL B 1 817 ? 35.884 -24.101 6.766 1 95.26 817 VAL B N 1
ATOM 15023 C CA . VAL B 1 817 ? 36.624 -23.199 7.643 1 95.26 817 VAL B CA 1
ATOM 15024 C C . VAL B 1 817 ? 37.263 -22.085 6.818 1 95.26 817 VAL B C 1
ATOM 15026 O O . VAL B 1 817 ? 37.133 -20.904 7.15 1 95.26 817 VAL B O 1
ATOM 15029 N N . LYS B 1 818 ? 37.926 -22.413 5.769 1 93.44 818 LYS B N 1
ATOM 15030 C CA . LYS B 1 818 ? 38.527 -21.439 4.863 1 93.44 818 LYS B CA 1
ATOM 15031 C C . LYS B 1 818 ? 38.708 -22.026 3.466 1 93.44 818 LYS B C 1
ATOM 15033 O O . LYS B 1 818 ? 38.679 -23.246 3.292 1 93.44 818 LYS B O 1
ATOM 15038 N N . ILE B 1 819 ? 38.788 -21.237 2.533 1 93.69 819 ILE B N 1
ATOM 15039 C CA . ILE B 1 819 ? 39.05 -21.553 1.133 1 93.69 819 ILE B CA 1
ATOM 15040 C C . ILE B 1 819 ? 40.308 -20.825 0.666 1 93.69 819 ILE B C 1
ATOM 15042 O O . ILE B 1 819 ? 40.428 -19.609 0.836 1 93.69 819 ILE B O 1
ATOM 15046 N N . VAL B 1 820 ? 41.238 -21.573 0.11 1 90.95 820 VAL B N 1
ATOM 15047 C CA . VAL B 1 820 ? 42.508 -20.956 -0.259 1 90.95 820 VAL B CA 1
ATOM 15048 C C . VAL B 1 820 ? 42.865 -21.328 -1.696 1 90.95 820 VAL B C 1
ATOM 15050 O O . VAL B 1 820 ? 42.478 -22.393 -2.183 1 90.95 820 VAL B O 1
ATOM 15053 N N . ALA B 1 821 ? 43.487 -20.46 -2.331 1 90.54 821 ALA B N 1
ATOM 15054 C CA . ALA B 1 821 ? 43.98 -20.675 -3.688 1 90.54 821 ALA B CA 1
ATOM 15055 C C . ALA B 1 821 ? 45.402 -20.144 -3.846 1 90.54 821 ALA B C 1
ATOM 15057 O O . ALA B 1 821 ? 45.8 -19.203 -3.155 1 90.54 821 ALA B O 1
ATOM 15058 N N . LYS B 1 822 ? 46.136 -20.811 -4.78 1 86.38 822 LYS B N 1
ATOM 15059 C CA . LYS B 1 822 ? 47.483 -20.343 -5.093 1 86.38 822 LYS B CA 1
ATOM 15060 C C . LYS B 1 822 ? 47.453 -18.937 -5.687 1 86.38 822 LYS B C 1
ATOM 15062 O O . LYS B 1 822 ? 46.586 -18.622 -6.505 1 86.38 822 LYS B O 1
ATOM 15067 N N . GLN B 1 823 ? 48.384 -18.163 -5.155 1 82.19 823 GLN B N 1
ATOM 15068 C CA . GLN B 1 823 ? 48.438 -16.789 -5.645 1 82.19 823 GLN B CA 1
ATOM 15069 C C . GLN B 1 823 ? 48.696 -16.751 -7.148 1 82.19 823 GLN B C 1
ATOM 15071 O O . GLN B 1 823 ? 49.601 -17.424 -7.646 1 82.19 823 GLN B O 1
ATOM 15076 N N . GLY B 1 824 ? 48.068 -15.979 -7.891 1 69.3 824 GLY B N 1
ATOM 15077 C CA . GLY B 1 824 ? 48.292 -15.733 -9.307 1 69.3 824 GLY B CA 1
ATOM 15078 C C . GLY B 1 824 ? 47.67 -16.789 -10.202 1 69.3 824 GLY B C 1
ATOM 15079 O O . GLY B 1 824 ? 47.717 -16.676 -11.428 1 69.3 824 GLY B O 1
ATOM 15080 N N . GLN B 1 825 ? 47.329 -18.001 -9.663 1 63.2 825 GLN B N 1
ATOM 15081 C CA . GLN B 1 825 ? 46.772 -19.038 -10.526 1 63.2 825 GLN B CA 1
ATOM 15082 C C . GLN B 1 825 ? 45.247 -18.975 -10.547 1 63.2 825 GLN B C 1
ATOM 15084 O O . GLN B 1 825 ? 44.621 -18.613 -9.549 1 63.2 825 GLN B O 1
ATOM 15089 N N . ALA B 1 826 ? 44.863 -19.087 -11.749 1 58.26 826 ALA B N 1
ATOM 15090 C CA . ALA B 1 826 ? 43.415 -19.067 -11.938 1 58.26 826 ALA B CA 1
ATOM 15091 C C . ALA B 1 826 ? 42.737 -20.149 -11.102 1 58.26 826 ALA B C 1
ATOM 15093 O O . ALA B 1 826 ? 43.281 -21.242 -10.931 1 58.26 826 ALA B O 1
ATOM 15094 N N . ALA B 1 827 ? 41.762 -19.925 -10.294 1 55.91 827 ALA B N 1
ATOM 15095 C CA . ALA B 1 827 ? 41.02 -20.636 -9.255 1 55.91 827 ALA B CA 1
ATOM 15096 C C . ALA B 1 827 ? 40.573 -22.01 -9.744 1 55.91 827 ALA B C 1
ATOM 15098 O O . ALA B 1 827 ? 40.434 -22.943 -8.95 1 55.91 827 ALA B O 1
ATOM 15099 N N . HIS B 1 828 ? 40.311 -22.216 -11.164 1 54.23 828 HIS B N 1
ATOM 15100 C CA . HIS B 1 828 ? 39.718 -23.465 -11.625 1 54.23 828 HIS B CA 1
ATOM 15101 C C . HIS B 1 828 ? 40.78 -24.545 -11.806 1 54.23 828 HIS B C 1
ATOM 15103 O O . HIS B 1 828 ? 40.453 -25.727 -11.942 1 54.23 828 HIS B O 1
ATOM 15109 N N . MET B 1 829 ? 42.157 -24.255 -11.964 1 52.23 829 MET B N 1
ATOM 15110 C CA . MET B 1 829 ? 43.188 -25.144 -12.491 1 52.23 829 MET B CA 1
ATOM 15111 C C . MET B 1 829 ? 43.938 -25.839 -11.36 1 52.23 829 MET B C 1
ATOM 15113 O O . MET B 1 829 ? 45.157 -26.007 -11.429 1 52.23 829 MET B O 1
ATOM 15117 N N . GLY B 1 830 ? 43.293 -26.351 -10.372 1 63.41 830 GLY B N 1
ATOM 15118 C CA . GLY B 1 830 ? 43.948 -27.271 -9.456 1 63.41 830 GLY B CA 1
ATOM 15119 C C . GLY B 1 830 ? 44.72 -26.568 -8.355 1 63.41 830 GLY B C 1
ATOM 15120 O O . GLY B 1 830 ? 45.35 -27.219 -7.519 1 63.41 830 GLY B O 1
ATOM 15121 N N . GLY B 1 831 ? 44.649 -25.381 -8.313 1 78.96 831 GLY B N 1
ATOM 15122 C CA . GLY B 1 831 ? 45.468 -24.683 -7.334 1 78.96 831 GLY B CA 1
ATOM 15123 C C . GLY B 1 831 ? 44.672 -24.169 -6.149 1 78.96 831 GLY B C 1
ATOM 15124 O O . GLY B 1 831 ? 45.129 -23.28 -5.427 1 78.96 831 GLY B O 1
ATOM 15125 N N . ALA B 1 832 ? 43.448 -24.761 -5.962 1 90.03 832 ALA B N 1
ATOM 15126 C CA . ALA B 1 832 ? 42.642 -24.286 -4.841 1 90.03 832 ALA B CA 1
ATOM 15127 C C . ALA B 1 832 ? 42.245 -25.439 -3.923 1 90.03 832 ALA B C 1
ATOM 15129 O O . ALA B 1 832 ? 42.162 -26.589 -4.361 1 90.03 832 ALA B O 1
ATOM 15130 N N . TRP B 1 833 ? 42.105 -25.162 -2.665 1 91.37 833 TRP B N 1
ATOM 15131 C CA . TRP B 1 833 ? 41.741 -26.163 -1.668 1 91.37 833 TRP B CA 1
ATOM 15132 C C . TRP B 1 833 ? 40.689 -25.618 -0.708 1 91.37 833 TRP B C 1
ATOM 15134 O O . TRP B 1 833 ? 40.659 -24.418 -0.426 1 91.37 833 TRP B O 1
ATOM 15144 N N . VAL B 1 834 ? 39.873 -26.523 -0.235 1 94.84 834 VAL B N 1
ATOM 15145 C CA . VAL B 1 834 ? 38.86 -26.194 0.762 1 94.84 834 VAL B CA 1
ATOM 15146 C C . VAL B 1 834 ? 39.169 -26.916 2.072 1 94.84 834 VAL B C 1
ATOM 15148 O O . VAL B 1 834 ? 39.256 -28.146 2.104 1 94.84 834 VAL B O 1
ATOM 15151 N N . TYR B 1 835 ? 39.41 -26.12 3.069 1 94.97 835 TYR B N 1
ATOM 15152 C CA . TYR B 1 835 ? 39.673 -26.627 4.412 1 94.97 835 TYR B CA 1
ATOM 15153 C C . TYR B 1 835 ? 38.374 -26.81 5.189 1 94.97 835 TYR B C 1
ATOM 15155 O O . TYR B 1 835 ? 37.645 -25.845 5.428 1 94.97 835 TYR B O 1
ATOM 15163 N N . ILE B 1 836 ? 38.041 -28.125 5.559 1 96.36 836 ILE B N 1
ATOM 15164 C CA . ILE B 1 836 ? 36.721 -28.434 6.098 1 96.36 836 ILE B CA 1
ATOM 15165 C C . ILE B 1 836 ? 36.864 -29.074 7.477 1 96.36 836 ILE B C 1
ATOM 15167 O O . ILE B 1 836 ? 37.743 -29.913 7.691 1 96.36 836 ILE B O 1
ATOM 15171 N N . GLN B 1 837 ? 36.059 -28.606 8.438 1 96.2 837 GLN B N 1
ATOM 15172 C CA . GLN B 1 837 ? 35.847 -29.298 9.705 1 96.2 837 GLN B CA 1
ATOM 15173 C C . GLN B 1 837 ? 34.794 -30.393 9.565 1 96.2 837 GLN B C 1
ATOM 15175 O O . GLN B 1 837 ? 33.615 -30.105 9.349 1 96.2 837 GLN B O 1
ATOM 15180 N N . PRO B 1 838 ? 35.159 -31.648 9.667 1 95.94 838 PRO B N 1
ATOM 15181 C CA . PRO B 1 838 ? 34.196 -32.736 9.482 1 95.94 838 PRO B CA 1
ATOM 15182 C C . PRO B 1 838 ? 33.263 -32.907 10.679 1 95.94 838 PRO B C 1
ATOM 15184 O O . PRO B 1 838 ? 33.666 -32.668 11.82 1 95.94 838 PRO B O 1
ATOM 15187 N N . TYR B 1 839 ? 32.104 -33.355 10.416 1 97.03 839 TYR B N 1
ATOM 15188 C CA . TYR B 1 839 ? 31.096 -33.698 11.412 1 97.03 839 TYR B CA 1
ATOM 15189 C C . TYR B 1 839 ? 30.531 -35.091 11.159 1 97.03 839 TYR B C 1
ATOM 15191 O O . TYR B 1 839 ? 30.366 -35.501 10.008 1 97.03 839 TYR B O 1
ATOM 15199 N N . SER B 1 840 ? 30.277 -35.761 12.197 1 95.91 840 SER B N 1
ATOM 15200 C CA . SER B 1 840 ? 29.644 -37.072 12.096 1 95.91 840 SER B CA 1
ATOM 15201 C C . SER B 1 840 ? 28.134 -36.973 12.283 1 95.91 840 SER B C 1
ATOM 15203 O O . SER B 1 840 ? 27.655 -36.192 13.108 1 95.91 840 SER B O 1
ATOM 15205 N N . ILE B 1 841 ? 27.416 -37.737 11.529 1 96.99 841 ILE B N 1
ATOM 15206 C CA . ILE B 1 841 ? 25.962 -37.796 11.632 1 96.99 841 ILE B CA 1
ATOM 15207 C C . ILE B 1 841 ? 25.557 -38.891 12.615 1 96.99 841 ILE B C 1
ATOM 15209 O O . ILE B 1 841 ? 25.939 -40.053 12.452 1 96.99 841 ILE B O 1
ATOM 15213 N N . ALA B 1 842 ? 24.756 -38.529 13.57 1 95.56 842 ALA B N 1
ATOM 15214 C CA . ALA B 1 842 ? 24.307 -39.487 14.577 1 95.56 842 ALA B CA 1
ATOM 15215 C C . ALA B 1 842 ? 23.385 -40.537 13.963 1 95.56 842 ALA B C 1
ATOM 15217 O O . ALA B 1 842 ? 22.728 -40.279 12.951 1 95.56 842 ALA B O 1
ATOM 15218 N N . ALA B 1 843 ? 23.304 -41.661 14.609 1 93.3 843 ALA B N 1
ATOM 15219 C CA . ALA B 1 843 ? 22.49 -42.772 14.122 1 93.3 843 ALA B CA 1
ATOM 15220 C C . ALA B 1 843 ? 21.01 -42.534 14.409 1 93.3 843 ALA B C 1
ATOM 15222 O O . ALA B 1 843 ? 20.143 -43.077 13.72 1 93.3 843 ALA B O 1
ATOM 15223 N N . GLU B 1 844 ? 20.818 -41.781 15.401 1 94.26 844 GLU B N 1
ATOM 15224 C CA . GLU B 1 844 ? 19.432 -41.517 15.777 1 94.26 844 GLU B CA 1
ATOM 15225 C C . GLU B 1 844 ? 19.076 -40.047 15.576 1 94.26 844 GLU B C 1
ATOM 15227 O O . GLU B 1 844 ? 19.941 -39.174 15.673 1 94.26 844 GLU B O 1
ATOM 15232 N N . ARG B 1 845 ? 17.792 -39.85 15.344 1 96.49 845 ARG B N 1
ATOM 15233 C CA . ARG B 1 845 ? 17.275 -38.495 15.185 1 96.49 845 ARG B CA 1
ATOM 15234 C C . ARG B 1 845 ? 17.198 -37.777 16.528 1 96.49 845 ARG B C 1
ATOM 15236 O O . ARG B 1 845 ? 17.168 -38.419 17.58 1 96.49 845 ARG B O 1
ATOM 15243 N N . HIS B 1 846 ? 17.256 -36.504 16.494 1 95.88 846 HIS B N 1
ATOM 15244 C CA . HIS B 1 846 ? 17.03 -35.704 17.692 1 95.88 846 HIS B CA 1
ATOM 15245 C C . HIS B 1 846 ? 15.682 -36.029 18.327 1 95.88 846 HIS B C 1
ATOM 15247 O O . HIS B 1 846 ? 14.659 -36.06 17.639 1 95.88 846 HIS B O 1
ATOM 15253 N N . PRO B 1 847 ? 15.533 -36.262 19.556 1 91.51 847 PRO B N 1
ATOM 15254 C CA . PRO B 1 847 ? 14.301 -36.729 20.194 1 91.51 847 PRO B CA 1
ATOM 15255 C C . PRO B 1 847 ? 13.168 -35.708 20.109 1 91.51 847 PRO B C 1
ATOM 15257 O O . PRO B 1 847 ? 12.001 -36.084 19.974 1 91.51 847 PRO B O 1
ATOM 15260 N N . ASN B 1 848 ? 13.476 -34.479 20.16 1 90.91 848 ASN B N 1
ATOM 15261 C CA . ASN B 1 848 ? 12.442 -33.449 20.16 1 90.91 848 ASN B CA 1
ATOM 15262 C C . ASN B 1 848 ? 12.169 -32.928 18.752 1 90.91 848 ASN B C 1
ATOM 15264 O O . ASN B 1 848 ? 11.066 -32.463 18.461 1 90.91 848 ASN B O 1
ATOM 15268 N N . LEU B 1 849 ? 13.185 -32.858 17.895 1 95.15 849 LEU B N 1
ATOM 15269 C CA . LEU B 1 849 ? 13.047 -32.213 16.594 1 95.15 849 LEU B CA 1
ATOM 15270 C C . LEU B 1 849 ? 12.851 -33.248 15.491 1 95.15 849 LEU B C 1
ATOM 15272 O O . LEU B 1 849 ? 12.435 -32.908 14.381 1 95.15 849 LEU B O 1
ATOM 15276 N N . ASN B 1 850 ? 13.147 -34.506 15.712 1 94.72 850 ASN B N 1
ATOM 15277 C CA . ASN B 1 850 ? 13.046 -35.592 14.743 1 94.72 850 ASN B CA 1
ATOM 15278 C C . ASN B 1 850 ? 13.91 -35.328 13.513 1 94.72 850 ASN B C 1
ATOM 15280 O O . ASN B 1 850 ? 13.457 -35.503 12.381 1 94.72 850 ASN B O 1
ATOM 15284 N N . MET B 1 851 ? 15.102 -34.742 13.747 1 97.56 851 MET B N 1
ATOM 15285 C CA . MET B 1 851 ? 16.038 -34.399 12.681 1 97.56 851 MET B CA 1
ATOM 15286 C C . MET B 1 851 ? 17.422 -34.975 12.965 1 97.56 851 MET B C 1
ATOM 15288 O O . MET B 1 851 ? 17.74 -35.3 14.11 1 97.56 851 MET B O 1
ATOM 15292 N N . PRO B 1 852 ? 18.204 -35.154 11.934 1 97.69 852 PRO B N 1
ATOM 15293 C CA . PRO B 1 852 ? 19.549 -35.693 12.149 1 97.69 852 PRO B CA 1
ATOM 15294 C C . PRO B 1 852 ? 20.44 -34.752 12.956 1 97.69 852 PRO B C 1
ATOM 15296 O O . PRO B 1 852 ? 20.345 -33.531 12.812 1 97.69 852 PRO B O 1
ATOM 15299 N N . VAL B 1 853 ? 21.307 -35.36 13.728 1 97.71 853 VAL B N 1
ATOM 15300 C CA . VAL B 1 853 ? 22.172 -34.596 14.62 1 97.71 853 VAL B CA 1
ATOM 15301 C C . VAL B 1 853 ? 23.619 -34.69 14.142 1 97.71 853 VAL B C 1
ATOM 15303 O O . VAL B 1 853 ? 24.054 -35.739 13.661 1 97.71 853 VAL B O 1
ATOM 15306 N N . LEU B 1 854 ? 24.334 -33.608 14.224 1 97.34 854 LEU B N 1
ATOM 15307 C CA . LEU B 1 854 ? 25.745 -33.516 13.866 1 97.34 854 LEU B CA 1
ATOM 15308 C C . LEU B 1 854 ? 26.609 -33.321 15.107 1 97.34 854 LEU B C 1
ATOM 15310 O O . LEU B 1 854 ? 26.276 -32.516 15.98 1 97.34 854 LEU B O 1
ATOM 15314 N N . THR B 1 855 ? 27.633 -34.016 15.145 1 95.88 855 THR B N 1
ATOM 15315 C CA . THR B 1 855 ? 28.629 -33.842 16.196 1 95.88 855 THR B CA 1
ATOM 15316 C C . THR B 1 855 ? 30.016 -33.627 15.597 1 95.88 855 THR B C 1
ATOM 15318 O O . THR B 1 855 ? 30.37 -34.255 14.597 1 95.88 855 THR B O 1
ATOM 15321 N N . VAL B 1 856 ? 30.759 -32.831 16.154 1 94.72 856 VAL B N 1
ATOM 15322 C CA . VAL B 1 856 ? 32.056 -32.437 15.615 1 94.72 856 VAL B CA 1
ATOM 15323 C C . VAL B 1 856 ? 33.04 -33.599 15.731 1 94.72 856 VAL B C 1
ATOM 15325 O O . VAL B 1 856 ? 33.034 -34.328 16.726 1 94.72 856 VAL B O 1
ATOM 15328 N N . VAL B 1 857 ? 33.793 -33.767 14.671 1 92.73 857 VAL B N 1
ATOM 15329 C CA . VAL B 1 857 ? 34.901 -34.716 14.662 1 92.73 857 VAL B CA 1
ATOM 15330 C C . VAL B 1 857 ? 36.223 -33.97 14.83 1 92.73 857 VAL B C 1
ATOM 15332 O O . VAL B 1 857 ? 36.457 -32.955 14.17 1 92.73 857 VAL B O 1
ATOM 15335 N N . ASP B 1 858 ? 36.963 -34.402 15.776 1 88.75 858 ASP B N 1
ATOM 15336 C CA . ASP B 1 858 ? 38.233 -33.73 16.035 1 88.75 858 ASP B CA 1
ATOM 15337 C C . ASP B 1 858 ? 39.245 -34.022 14.929 1 88.75 858 ASP B C 1
ATOM 15339 O O . ASP B 1 858 ? 40.21 -34.758 15.143 1 88.75 858 ASP B O 1
ATOM 15343 N N . ASP B 1 859 ? 39.005 -33.576 13.852 1 88.56 859 ASP B N 1
ATOM 15344 C CA . ASP B 1 859 ? 39.828 -33.716 12.654 1 88.56 859 ASP B CA 1
ATOM 15345 C C . ASP B 1 859 ? 39.541 -32.596 11.657 1 88.56 859 ASP B C 1
ATOM 15347 O O . ASP B 1 859 ? 38.69 -31.739 11.905 1 88.56 859 ASP B O 1
ATOM 15351 N N . HIS B 1 860 ? 40.375 -32.453 10.605 1 93.51 860 HIS B N 1
ATOM 15352 C CA . HIS B 1 860 ? 40.142 -31.537 9.495 1 93.51 860 HIS B CA 1
ATOM 15353 C C . HIS B 1 860 ? 40.439 -32.206 8.157 1 93.51 860 HIS B C 1
ATOM 15355 O O . HIS B 1 860 ? 41.269 -33.115 8.083 1 93.51 860 HIS B O 1
ATOM 15361 N N . HIS B 1 861 ? 39.71 -31.838 7.221 1 93.15 861 HIS B N 1
ATOM 15362 C CA . HIS B 1 861 ? 39.905 -32.383 5.882 1 93.15 861 HIS B CA 1
ATOM 15363 C C . HIS B 1 861 ? 40.259 -31.284 4.886 1 93.15 861 HIS B C 1
ATOM 15365 O O . HIS B 1 861 ? 39.804 -30.146 5.023 1 93.15 861 HIS B O 1
ATOM 15371 N N . LEU B 1 862 ? 41.127 -31.543 4.026 1 92.47 862 LEU B N 1
ATOM 15372 C CA . LEU B 1 862 ? 41.452 -30.704 2.878 1 92.47 862 LEU B CA 1
ATOM 15373 C C . LEU B 1 862 ? 41.015 -31.369 1.577 1 92.47 862 LEU B C 1
ATOM 15375 O O . LEU B 1 862 ? 41.482 -32.461 1.246 1 92.47 862 LEU B O 1
ATOM 15379 N N . VAL B 1 863 ? 40.122 -30.735 0.884 1 92.87 863 VAL B N 1
ATOM 15380 C CA . VAL B 1 863 ? 39.564 -31.356 -0.313 1 92.87 863 VAL B CA 1
ATOM 15381 C C . VAL B 1 863 ? 39.618 -30.372 -1.479 1 92.87 863 VAL B C 1
ATOM 15383 O O . VAL B 1 863 ? 39.648 -29.157 -1.273 1 92.87 863 VAL B O 1
ATOM 15386 N N . PRO B 1 864 ? 39.706 -30.891 -2.703 1 91.21 864 PRO B N 1
ATOM 15387 C CA . PRO B 1 864 ? 39.573 -29.999 -3.857 1 91.21 864 PRO B CA 1
ATOM 15388 C C . PRO B 1 864 ? 38.19 -29.359 -3.951 1 91.21 864 PRO B C 1
ATOM 15390 O O . PRO B 1 864 ? 37.205 -29.938 -3.487 1 91.21 864 PRO B O 1
ATOM 15393 N N . PRO B 1 865 ? 38.146 -28.257 -4.503 1 92.85 865 PRO B N 1
ATOM 15394 C CA . PRO B 1 865 ? 36.867 -27.549 -4.597 1 92.85 865 PRO B CA 1
ATOM 15395 C C . PRO B 1 865 ? 35.78 -28.382 -5.273 1 92.85 865 PRO B C 1
ATOM 15397 O O . PRO B 1 865 ? 34.602 -28.266 -4.924 1 92.85 865 PRO B O 1
ATOM 15400 N N . SER B 1 866 ? 36.035 -29.242 -6.187 1 91.3 866 SER B N 1
ATOM 15401 C CA . SER B 1 866 ? 35.063 -30.032 -6.935 1 91.3 866 SER B CA 1
ATOM 15402 C C . SER B 1 866 ? 34.423 -31.1 -6.053 1 91.3 866 SER B C 1
ATOM 15404 O O . SER B 1 866 ? 33.399 -31.682 -6.418 1 91.3 866 SER B O 1
ATOM 15406 N N . SER B 1 867 ? 35.034 -31.289 -4.918 1 93.82 867 SER B N 1
ATOM 15407 C CA . SER B 1 867 ? 34.522 -32.319 -4.02 1 93.82 867 SER B CA 1
ATOM 15408 C C . SER B 1 867 ? 33.353 -31.797 -3.19 1 93.82 867 SER B C 1
ATOM 15410 O O . SER B 1 867 ? 32.63 -32.578 -2.568 1 93.82 867 SER B O 1
ATOM 15412 N N . VAL B 1 868 ? 33.183 -30.532 -3.159 1 96.07 868 VAL B N 1
ATOM 15413 C CA . VAL B 1 868 ? 32.054 -29.959 -2.435 1 96.07 868 VAL B CA 1
ATOM 15414 C C . VAL B 1 868 ? 30.765 -30.189 -3.221 1 96.07 868 VAL B C 1
ATOM 15416 O O . VAL B 1 868 ? 30.63 -29.721 -4.355 1 96.07 868 VAL B O 1
ATOM 15419 N N . LEU B 1 869 ? 29.853 -30.837 -2.667 1 96.69 869 LEU B N 1
ATOM 15420 C CA . LEU B 1 869 ? 28.677 -31.28 -3.408 1 96.69 869 LEU B CA 1
ATOM 15421 C C . LEU B 1 869 ? 27.561 -30.243 -3.327 1 96.69 869 LEU B C 1
ATOM 15423 O O . LEU B 1 869 ? 27.106 -29.734 -4.353 1 96.69 869 LEU B O 1
ATOM 15427 N N . PHE B 1 870 ? 27.042 -29.945 -2.11 1 97.05 870 PHE B N 1
ATOM 15428 C CA . PHE B 1 870 ? 25.994 -28.948 -1.927 1 97.05 870 PHE B CA 1
ATOM 15429 C C . PHE B 1 870 ? 25.982 -28.431 -0.493 1 97.05 870 PHE B C 1
ATOM 15431 O O . PHE B 1 870 ? 26.59 -29.034 0.394 1 97.05 870 PHE B O 1
ATOM 15438 N N . SER B 1 871 ? 25.396 -27.323 -0.314 1 97.42 871 SER B N 1
ATOM 15439 C CA . SER B 1 871 ? 25.291 -26.715 1.008 1 97.42 871 SER B CA 1
ATOM 15440 C C . SER B 1 871 ? 23.978 -27.09 1.686 1 97.42 871 SER B C 1
ATOM 15442 O O . SER B 1 871 ? 22.995 -27.409 1.014 1 97.42 871 SER B O 1
ATOM 15444 N N . PHE B 1 872 ? 23.944 -27.177 2.97 1 97.98 872 PHE B N 1
ATOM 15445 C CA . PHE B 1 872 ? 22.74 -27.408 3.759 1 97.98 872 PHE B CA 1
ATOM 15446 C C . PHE B 1 872 ? 22.743 -26.547 5.017 1 97.98 872 PHE B C 1
ATOM 15448 O O . PHE B 1 872 ? 23.705 -25.821 5.275 1 97.98 872 PHE B O 1
ATOM 15455 N N . ASN B 1 873 ? 21.659 -26.484 5.698 1 98.03 873 ASN B N 1
ATOM 15456 C CA . ASN B 1 873 ? 21.527 -25.669 6.9 1 98.03 873 ASN B CA 1
ATOM 15457 C C . ASN B 1 873 ? 21.523 -26.527 8.162 1 98.03 873 ASN B C 1
ATOM 15459 O O . ASN B 1 873 ? 20.935 -27.61 8.179 1 98.03 873 ASN B O 1
ATOM 15463 N N . ALA B 1 874 ? 22.166 -26.116 9.131 1 98.06 874 ALA B N 1
ATOM 15464 C CA . ALA B 1 874 ? 22.161 -26.725 10.459 1 98.06 874 ALA B CA 1
ATOM 15465 C C . ALA B 1 874 ? 22.024 -25.665 11.548 1 98.06 874 ALA B C 1
ATOM 15467 O O . ALA B 1 874 ? 22.46 -24.525 11.372 1 98.06 874 ALA B O 1
ATOM 15468 N N . GLN B 1 875 ? 21.408 -26.037 12.578 1 97.25 875 GLN B N 1
ATOM 15469 C CA . GLN B 1 875 ? 21.203 -25.138 13.709 1 97.25 875 GLN B CA 1
ATOM 15470 C C . GLN B 1 875 ? 21.812 -25.712 14.985 1 97.25 875 GLN B C 1
ATOM 15472 O O . GLN B 1 875 ? 21.838 -26.93 15.173 1 97.25 875 GLN B O 1
ATOM 15477 N N . HIS B 1 876 ? 22.313 -24.872 15.836 1 96.43 876 HIS B N 1
ATOM 15478 C CA . HIS B 1 876 ? 22.822 -25.31 17.131 1 96.43 876 HIS B CA 1
ATOM 15479 C C . HIS B 1 876 ? 21.731 -25.988 17.952 1 96.43 876 HIS B C 1
ATOM 15481 O O . HIS B 1 876 ? 20.576 -25.554 17.935 1 96.43 876 HIS B O 1
ATOM 15487 N N . ASP B 1 877 ? 22.042 -27.058 18.641 1 95.84 877 ASP B N 1
ATOM 15488 C CA . ASP B 1 877 ? 21.078 -27.765 19.478 1 95.84 877 ASP B CA 1
ATOM 15489 C C . ASP B 1 877 ? 20.843 -27.024 20.792 1 95.84 877 ASP B C 1
ATOM 15491 O O . ASP B 1 877 ? 21.176 -27.531 21.865 1 95.84 877 ASP B O 1
ATOM 15495 N N . CYS B 1 878 ? 20.208 -25.931 20.677 1 93.56 878 CYS B N 1
ATOM 15496 C CA . CYS B 1 878 ? 19.991 -25.07 21.834 1 93.56 878 CYS B CA 1
ATOM 15497 C C . CYS B 1 878 ? 19.018 -25.711 22.815 1 93.56 878 CYS B C 1
ATOM 15499 O O . CYS B 1 878 ? 19.035 -25.398 24.007 1 93.56 878 CYS B O 1
ATOM 15501 N N . VAL B 1 879 ? 18.168 -26.569 22.352 1 89.31 879 VAL B N 1
ATOM 15502 C CA . VAL B 1 879 ? 17.146 -27.191 23.186 1 89.31 879 VAL B CA 1
ATOM 15503 C C . VAL B 1 879 ? 17.803 -28.121 24.203 1 89.31 879 VAL B C 1
ATOM 15505 O O . VAL B 1 879 ? 17.577 -27.993 25.408 1 89.31 879 VAL B O 1
ATOM 15508 N N . ARG B 1 880 ? 18.607 -28.945 23.772 1 89.43 880 ARG B N 1
ATOM 15509 C CA . ARG B 1 880 ? 19.239 -29.946 24.625 1 89.43 880 ARG B CA 1
ATOM 15510 C C . ARG B 1 880 ? 20.322 -29.319 25.496 1 89.43 880 ARG B C 1
ATOM 15512 O O . ARG B 1 880 ? 20.5 -29.709 26.652 1 89.43 880 ARG B O 1
ATOM 15519 N N . LEU B 1 881 ? 21.035 -28.345 24.889 1 92.68 881 LEU B N 1
ATOM 15520 C CA . LEU B 1 881 ? 22.178 -27.769 25.59 1 92.68 881 LEU B CA 1
ATOM 15521 C C . LEU B 1 881 ? 21.75 -26.579 26.442 1 92.68 881 LEU B C 1
ATOM 15523 O O . LEU B 1 881 ? 22.564 -26.006 27.17 1 92.68 881 LEU B O 1
ATOM 15527 N N . GLN B 1 882 ? 20.566 -26.152 26.381 1 88.76 882 GLN B N 1
ATOM 15528 C CA . GLN B 1 882 ? 19.956 -25.117 27.209 1 88.76 882 GLN B CA 1
ATOM 15529 C C . GLN B 1 882 ? 20.703 -23.792 27.073 1 88.76 882 GLN B C 1
ATOM 15531 O O . GLN B 1 882 ? 21.102 -23.193 28.074 1 88.76 882 GLN B O 1
ATOM 15536 N N . CYS B 1 883 ? 20.858 -23.461 25.827 1 92.83 883 CYS B N 1
ATOM 15537 C CA . CYS B 1 883 ? 21.459 -22.161 25.555 1 92.83 883 CYS B CA 1
ATOM 15538 C C . CYS B 1 883 ? 20.595 -21.033 26.106 1 92.83 883 CYS B C 1
ATOM 15540 O O . CYS B 1 883 ? 19.371 -21.161 26.174 1 92.83 883 CYS B O 1
ATOM 15542 N N . LYS B 1 884 ? 21.198 -19.934 26.579 1 89.12 884 LYS B N 1
ATOM 15543 C CA . LYS B 1 884 ? 20.461 -18.861 27.241 1 89.12 884 LYS B CA 1
ATOM 15544 C C . LYS B 1 884 ? 20.587 -17.55 26.47 1 89.12 884 LYS B C 1
ATOM 15546 O O . LYS B 1 884 ? 21.524 -17.371 25.689 1 89.12 884 LYS B O 1
ATOM 15551 N N . ILE B 1 885 ? 19.586 -16.716 26.659 1 90.23 885 ILE B N 1
ATOM 15552 C CA . ILE B 1 885 ? 19.6 -15.37 26.097 1 90.23 885 ILE B CA 1
ATOM 15553 C C . ILE B 1 885 ? 20.385 -14.436 27.016 1 90.23 885 ILE B C 1
ATOM 15555 O O . ILE B 1 885 ? 20.161 -14.415 28.228 1 90.23 885 ILE B O 1
ATOM 15559 N N . ALA B 1 886 ? 21.364 -13.816 26.57 1 84.63 886 ALA B N 1
ATOM 15560 C CA . ALA B 1 886 ? 22.173 -12.895 27.364 1 84.63 886 ALA B CA 1
ATOM 15561 C C . ALA B 1 886 ? 22.504 -11.633 26.572 1 84.63 886 ALA B C 1
ATOM 15563 O O . ALA B 1 886 ? 22.368 -11.608 25.347 1 84.63 886 ALA B O 1
ATOM 15564 N N . GLN B 1 887 ? 22.56 -10.44 27.275 1 76.34 887 GLN B N 1
ATOM 15565 C CA . GLN B 1 887 ? 22.982 -9.196 26.641 1 76.34 887 GLN B CA 1
ATOM 15566 C C . GLN B 1 887 ? 24.497 -9.153 26.465 1 76.34 887 GLN B C 1
ATOM 15568 O O . GLN B 1 887 ? 25.231 -8.893 27.421 1 76.34 887 GLN B O 1
ATOM 15573 N N . GLU B 1 888 ? 24.941 -10.005 25.774 1 65.3 888 GLU B N 1
ATOM 15574 C CA . GLU B 1 888 ? 26.394 -9.977 25.644 1 65.3 888 GLU B CA 1
ATOM 15575 C C . GLU B 1 888 ? 26.841 -8.875 24.688 1 65.3 888 GLU B C 1
ATOM 15577 O O . GLU B 1 888 ? 26.012 -8.242 24.031 1 65.3 888 GLU B O 1
ATOM 15582 N N . GLY B 1 889 ? 28.172 -8.561 24.518 1 61.5 889 GLY B N 1
ATOM 15583 C CA . GLY B 1 889 ? 29.053 -7.534 23.985 1 61.5 889 GLY B CA 1
ATOM 15584 C C . GLY B 1 889 ? 28.617 -7.021 22.625 1 61.5 889 GLY B C 1
ATOM 15585 O O . GLY B 1 889 ? 29.192 -6.064 22.103 1 61.5 889 GLY B O 1
ATOM 15586 N N . ASP B 1 890 ? 27.397 -7.561 22.003 1 72.33 890 ASP B N 1
ATOM 15587 C CA . ASP B 1 890 ? 27.178 -7.031 20.661 1 72.33 890 ASP B CA 1
ATOM 15588 C C . ASP B 1 890 ? 26.189 -5.867 20.685 1 72.33 890 ASP B C 1
ATOM 15590 O O . ASP B 1 890 ? 25.243 -5.866 21.476 1 72.33 890 ASP B O 1
ATOM 15594 N N . PHE B 1 891 ? 26.656 -4.882 20.045 1 82.23 891 PHE B N 1
ATOM 15595 C CA . PHE B 1 891 ? 25.874 -3.655 19.951 1 82.23 891 PHE B CA 1
ATOM 15596 C C . PHE B 1 891 ? 25.002 -3.663 18.701 1 82.23 891 PHE B C 1
ATOM 15598 O O . PHE B 1 891 ? 25.353 -4.287 17.698 1 82.23 891 PHE B O 1
ATOM 15605 N N . GLN B 1 892 ? 23.805 -3.111 18.854 1 84.71 892 GLN B N 1
ATOM 15606 C CA . GLN B 1 892 ? 22.92 -2.96 17.704 1 84.71 892 GLN B CA 1
ATOM 15607 C C . GLN B 1 892 ? 23.542 -2.054 16.646 1 84.71 892 GLN B C 1
ATOM 15609 O O . GLN B 1 892 ? 24.228 -1.084 16.977 1 84.71 892 GLN B O 1
ATOM 15614 N N . VAL B 1 893 ? 23.359 -2.461 15.448 1 84.92 893 VAL B N 1
ATOM 15615 C CA . VAL B 1 893 ? 23.867 -1.654 14.343 1 84.92 893 VAL B CA 1
ATOM 15616 C C . VAL B 1 893 ? 22.717 -0.89 13.69 1 84.92 893 VAL B C 1
ATOM 15618 O O . VAL B 1 893 ? 21.691 -1.48 13.341 1 84.92 893 VAL B O 1
ATOM 15621 N N . GLN B 1 894 ? 22.823 0.355 13.764 1 87.27 894 GLN B N 1
ATOM 15622 C CA . GLN B 1 894 ? 21.887 1.243 13.08 1 87.27 894 GLN B CA 1
ATOM 15623 C C . GLN B 1 894 ? 22.611 2.142 12.082 1 87.27 894 GLN B C 1
ATOM 15625 O O . GLN B 1 894 ? 23.686 2.668 12.378 1 87.27 894 GLN B O 1
ATOM 15630 N N . GLU B 1 895 ? 22.057 2.329 10.912 1 89.6 895 GLU B N 1
ATOM 15631 C CA . GLU B 1 895 ? 22.677 3.214 9.93 1 89.6 895 GLU B CA 1
ATOM 15632 C C . GLU B 1 895 ? 24.123 2.808 9.656 1 89.6 895 GLU B C 1
ATOM 15634 O O . GLU B 1 895 ? 25 3.664 9.529 1 89.6 895 GLU B O 1
ATOM 15639 N N . ARG B 1 896 ? 24.448 1.516 9.774 1 79.35 896 ARG B N 1
ATOM 15640 C CA . ARG B 1 896 ? 25.771 0.94 9.556 1 79.35 896 ARG B CA 1
ATOM 15641 C C . ARG B 1 896 ? 26.749 1.392 10.635 1 79.35 896 ARG B C 1
ATOM 15643 O O . ARG B 1 896 ? 27.959 1.437 10.403 1 79.35 896 ARG B O 1
ATOM 15650 N N . MET B 1 897 ? 26.155 1.867 11.726 1 86.29 897 MET B N 1
ATOM 15651 C CA . MET B 1 897 ? 26.954 2.283 12.875 1 86.29 897 MET B CA 1
ATOM 15652 C C . MET B 1 897 ? 26.584 1.475 14.115 1 86.29 897 MET B C 1
ATOM 15654 O O . MET B 1 897 ? 25.421 1.113 14.302 1 86.29 897 MET B O 1
ATOM 15658 N N . LYS B 1 898 ? 27.577 1.197 14.892 1 83.58 898 LYS B N 1
ATOM 15659 C CA . LYS B 1 898 ? 27.329 0.494 16.148 1 83.58 898 LYS B CA 1
ATOM 15660 C C . LYS B 1 898 ? 26.725 1.43 17.191 1 83.58 898 LYS B C 1
ATOM 15662 O O . LYS B 1 898 ? 27.247 2.521 17.431 1 83.58 898 LYS B O 1
ATOM 15667 N N . THR B 1 899 ? 25.688 1.083 17.656 1 84.19 899 THR B N 1
ATOM 15668 C CA . THR B 1 899 ? 25.054 1.873 18.705 1 84.19 899 THR B CA 1
ATOM 15669 C C . THR B 1 899 ? 25.57 1.46 20.081 1 84.19 899 THR B C 1
ATOM 15671 O O . THR B 1 899 ? 26.368 0.528 20.196 1 84.19 899 THR B O 1
ATOM 15674 N N . SER B 1 900 ? 25.195 2.213 21.007 1 78.86 900 SER B N 1
ATOM 15675 C CA . SER B 1 900 ? 25.538 1.885 22.386 1 78.86 900 SER B CA 1
ATOM 15676 C C . SER B 1 900 ? 24.522 0.925 22.996 1 78.86 900 SER B C 1
ATOM 15678 O O . SER B 1 900 ? 24.692 0.47 24.129 1 78.86 900 SER B O 1
ATOM 15680 N N . LEU B 1 901 ? 23.577 0.588 22.122 1 80.57 901 LEU B N 1
ATOM 15681 C CA . LEU B 1 901 ? 22.535 -0.307 22.612 1 80.57 901 LEU B CA 1
ATOM 15682 C C . LEU B 1 901 ? 22.973 -1.764 22.5 1 80.57 901 LEU B C 1
ATOM 15684 O O . LEU B 1 901 ? 23.428 -2.2 21.441 1 80.57 901 LEU B O 1
ATOM 15688 N N . ARG B 1 902 ? 22.956 -2.39 23.584 1 79.72 902 ARG B N 1
ATOM 15689 C CA . ARG B 1 902 ? 23.337 -3.799 23.59 1 79.72 902 ARG B CA 1
ATOM 15690 C C . ARG B 1 902 ? 22.229 -4.668 23.005 1 79.72 902 ARG B C 1
ATOM 15692 O O . ARG B 1 902 ? 21.045 -4.385 23.196 1 79.72 902 ARG B O 1
ATOM 15699 N N . LYS B 1 903 ? 22.61 -5.56 22.252 1 82.99 903 LYS B N 1
ATOM 15700 C CA . LYS B 1 903 ? 21.683 -6.505 21.636 1 82.99 903 LYS B CA 1
ATOM 15701 C C . LYS B 1 903 ? 21.616 -7.806 22.431 1 82.99 903 LYS B C 1
ATOM 15703 O O . LYS B 1 903 ? 22.628 -8.268 22.962 1 82.99 903 LYS B O 1
ATOM 15708 N N . TYR B 1 904 ? 20.411 -8.238 22.671 1 86.62 904 TYR B N 1
ATOM 15709 C CA . TYR B 1 904 ? 20.251 -9.573 23.236 1 86.62 904 TYR B CA 1
ATOM 15710 C C . TYR B 1 904 ? 20.602 -10.645 22.211 1 86.62 904 TYR B C 1
ATOM 15712 O O . TYR B 1 904 ? 20.258 -10.523 21.033 1 86.62 904 TYR B O 1
ATOM 15720 N N . THR B 1 905 ? 21.425 -11.546 22.573 1 90.57 905 THR B N 1
ATOM 15721 C CA . THR B 1 905 ? 21.802 -12.675 21.729 1 90.57 905 THR B CA 1
ATOM 15722 C C . THR B 1 905 ? 21.724 -13.983 22.51 1 90.57 905 THR B C 1
ATOM 15724 O O . THR B 1 905 ? 21.616 -13.974 23.738 1 90.57 905 THR B O 1
ATOM 15727 N N . VAL B 1 906 ? 21.682 -15.111 21.752 1 92.64 906 VAL B N 1
ATOM 15728 C CA . VAL B 1 906 ? 21.712 -16.427 22.38 1 92.64 906 VAL B CA 1
ATOM 15729 C C . VAL B 1 906 ? 23.156 -16.823 22.682 1 92.64 906 VAL B C 1
ATOM 15731 O O . VAL B 1 906 ? 23.996 -16.861 21.78 1 92.64 906 VAL B O 1
ATOM 15734 N N . LYS B 1 907 ? 23.481 -16.958 23.889 1 91.19 907 LYS B N 1
ATOM 15735 C CA . LYS B 1 907 ? 24.767 -17.525 24.284 1 91.19 907 LYS B CA 1
ATOM 15736 C C . LYS B 1 907 ? 24.744 -19.048 24.205 1 91.19 907 LYS B C 1
ATOM 15738 O O . LYS B 1 907 ? 24.225 -19.714 25.103 1 91.19 907 LYS B O 1
ATOM 15743 N N . HIS B 1 908 ? 25.389 -19.581 23.17 1 91.72 908 HIS B N 1
ATOM 15744 C CA . HIS B 1 908 ? 25.39 -21.021 22.936 1 91.72 908 HIS B CA 1
ATOM 15745 C C . HIS B 1 908 ? 26.324 -21.736 23.907 1 91.72 908 HIS B C 1
ATOM 15747 O O . HIS B 1 908 ? 27.389 -21.216 24.247 1 91.72 908 HIS B O 1
ATOM 15753 N N . ALA B 1 909 ? 26.023 -22.887 24.29 1 89.83 909 ALA B N 1
ATOM 15754 C CA . ALA B 1 909 ? 26.897 -23.755 25.074 1 89.83 909 ALA B CA 1
ATOM 15755 C C . ALA B 1 909 ? 28.157 -24.116 24.291 1 89.83 909 ALA B C 1
ATOM 15757 O O . ALA B 1 909 ? 28.138 -24.16 23.058 1 89.83 909 ALA B O 1
ATOM 15758 N N . PRO B 1 910 ? 29.223 -24.44 24.886 1 86.41 910 PRO B N 1
ATOM 15759 C CA . PRO B 1 910 ? 30.496 -24.717 24.217 1 86.41 910 PRO B CA 1
ATOM 15760 C C . PRO B 1 910 ? 30.484 -26.035 23.447 1 86.41 910 PRO B C 1
ATOM 15762 O O . PRO B 1 910 ? 31.301 -26.235 22.544 1 86.41 910 PRO B O 1
ATOM 15765 N N . VAL B 1 911 ? 29.596 -26.945 23.754 1 85.38 911 VAL B N 1
ATOM 15766 C CA . VAL B 1 911 ? 29.52 -28.207 23.025 1 85.38 911 VAL B CA 1
ATOM 15767 C C . VAL B 1 911 ? 29.06 -27.95 21.592 1 85.38 911 VAL B C 1
ATOM 15769 O O . VAL B 1 911 ? 28.034 -27.302 21.369 1 85.38 911 VAL B O 1
ATOM 15772 N N . ASP B 1 912 ? 29.867 -28.448 20.694 1 90.18 912 ASP B N 1
ATOM 15773 C CA . ASP B 1 912 ? 29.592 -28.208 19.281 1 90.18 912 ASP B CA 1
ATOM 15774 C C . ASP B 1 912 ? 28.686 -29.295 18.706 1 90.18 912 ASP B C 1
ATOM 15776 O O . ASP B 1 912 ? 29.159 -30.211 18.029 1 90.18 912 ASP B O 1
ATOM 15780 N N . ARG B 1 913 ? 27.479 -29.269 19.01 1 95.24 913 ARG B N 1
ATOM 15781 C CA . ARG B 1 913 ? 26.423 -30.163 18.543 1 95.24 913 ARG B CA 1
ATOM 15782 C C . ARG B 1 913 ? 25.365 -29.396 17.757 1 95.24 913 ARG B C 1
ATOM 15784 O O . ARG B 1 913 ? 24.884 -28.354 18.207 1 95.24 913 ARG B O 1
ATOM 15791 N N . HIS B 1 914 ? 25.076 -29.912 16.581 1 97.27 914 HIS B N 1
ATOM 15792 C CA . HIS B 1 914 ? 24.143 -29.217 15.701 1 97.27 914 HIS B CA 1
ATOM 15793 C C . HIS B 1 914 ? 23.082 -30.169 15.161 1 97.27 914 HIS B C 1
ATOM 15795 O O . HIS B 1 914 ? 23.229 -31.389 15.258 1 97.27 914 HIS B O 1
ATOM 15801 N N . VAL B 1 915 ? 21.989 -29.639 14.709 1 97.87 915 VAL B N 1
ATOM 15802 C CA . VAL B 1 915 ? 20.896 -30.397 14.11 1 97.87 915 VAL B CA 1
ATOM 15803 C C . VAL B 1 915 ? 20.719 -29.984 12.65 1 97.87 915 VAL B C 1
ATOM 15805 O O . VAL B 1 915 ? 20.608 -28.795 12.344 1 97.87 915 VAL B O 1
ATOM 15808 N N . ILE B 1 916 ? 20.724 -30.954 11.751 1 98.27 916 ILE B N 1
ATOM 15809 C CA . ILE B 1 916 ? 20.488 -30.646 10.345 1 98.27 916 ILE B CA 1
ATOM 15810 C C . ILE B 1 916 ? 19.05 -30.17 10.155 1 98.27 916 ILE B C 1
ATOM 15812 O O . ILE B 1 916 ? 18.106 -30.844 10.573 1 98.27 916 ILE B O 1
ATOM 15816 N N . ASN B 1 917 ? 18.856 -29.051 9.574 1 98.13 917 ASN B N 1
ATOM 15817 C CA . ASN B 1 917 ? 17.537 -28.468 9.352 1 98.13 917 ASN B CA 1
ATOM 15818 C C . ASN B 1 917 ? 16.802 -29.164 8.211 1 98.13 917 ASN B C 1
ATOM 15820 O O . ASN B 1 917 ? 16.925 -28.764 7.052 1 98.13 917 ASN B O 1
ATOM 15824 N N . MET B 1 918 ? 15.989 -30.078 8.533 1 97.97 918 MET B N 1
ATOM 15825 C CA . MET B 1 918 ? 15.238 -30.831 7.533 1 97.97 918 MET B CA 1
ATOM 15826 C C . MET B 1 918 ? 14.052 -30.022 7.02 1 97.97 918 MET B C 1
ATOM 15828 O O . MET B 1 918 ? 13.337 -30.464 6.118 1 97.97 918 MET B O 1
ATOM 15832 N N . HIS B 1 919 ? 13.859 -28.829 7.549 1 97.81 919 HIS B N 1
ATOM 15833 C CA . HIS B 1 919 ? 12.774 -27.951 7.126 1 97.81 919 HIS B CA 1
ATOM 15834 C C . HIS B 1 919 ? 13.25 -26.956 6.072 1 97.81 919 HIS B C 1
ATOM 15836 O O . HIS B 1 919 ? 12.458 -26.161 5.561 1 97.81 919 HIS B O 1
ATOM 15842 N N . SER B 1 920 ? 14.498 -27.045 5.706 1 97.5 920 SER B N 1
ATOM 15843 C CA . SER B 1 920 ? 15.062 -26.125 4.723 1 97.5 920 SER B CA 1
ATOM 15844 C C . SER B 1 920 ? 14.39 -26.288 3.364 1 97.5 920 SER B C 1
ATOM 15846 O O . SER B 1 920 ? 14.125 -27.409 2.927 1 97.5 920 SER B O 1
ATOM 15848 N N . LEU B 1 921 ? 14.12 -25.18 2.74 1 96.25 921 LEU B N 1
ATOM 15849 C CA . LEU B 1 921 ? 13.545 -25.204 1.399 1 96.25 921 LEU B CA 1
ATOM 15850 C C . LEU B 1 921 ? 14.639 -25.255 0.339 1 96.25 921 LEU B C 1
ATOM 15852 O O . LEU B 1 921 ? 14.36 -25.504 -0.836 1 96.25 921 LEU B O 1
ATOM 15856 N N . HIS B 1 922 ? 15.855 -25.081 0.838 1 95.2 922 HIS B N 1
ATOM 15857 C CA . HIS B 1 922 ? 17.005 -25.144 -0.057 1 95.2 922 HIS B CA 1
ATOM 15858 C C . HIS B 1 922 ? 17.589 -26.552 -0.105 1 95.2 922 HIS B C 1
ATOM 15860 O O . HIS B 1 922 ? 17.99 -27.098 0.925 1 95.2 922 HIS B O 1
ATOM 15866 N N . ASN B 1 923 ? 17.626 -27.16 -1.203 1 95.9 923 ASN B N 1
ATOM 15867 C CA . ASN B 1 923 ? 18.189 -28.481 -1.465 1 95.9 923 ASN B CA 1
ATOM 15868 C C . ASN B 1 923 ? 17.522 -29.554 -0.609 1 95.9 923 ASN B C 1
ATOM 15870 O O . ASN B 1 923 ? 18.202 -30.397 -0.021 1 95.9 923 ASN B O 1
ATOM 15874 N N . PRO B 1 924 ? 16.271 -29.489 -0.459 1 96.21 924 PRO B N 1
ATOM 15875 C CA . PRO B 1 924 ? 15.618 -30.516 0.356 1 96.21 924 PRO B CA 1
ATOM 15876 C C . PRO B 1 924 ? 15.737 -31.913 -0.249 1 96.21 924 PRO B C 1
ATOM 15878 O O . PRO B 1 924 ? 15.857 -32.899 0.483 1 96.21 924 PRO B O 1
ATOM 15881 N N . HIS B 1 925 ? 15.755 -32.018 -1.541 1 96.17 925 HIS B N 1
ATOM 15882 C CA . HIS B 1 925 ? 15.842 -33.307 -2.218 1 96.17 925 HIS B CA 1
ATOM 15883 C C . HIS B 1 925 ? 17.235 -33.911 -2.078 1 96.17 925 HIS B C 1
ATOM 15885 O O . HIS B 1 925 ? 17.374 -35.109 -1.824 1 96.17 925 HIS B O 1
ATOM 15891 N N . LEU B 1 926 ? 18.28 -33.039 -2.189 1 96.33 926 LEU B N 1
ATOM 15892 C CA . LEU B 1 926 ? 19.651 -33.526 -2.082 1 96.33 926 LEU B CA 1
ATOM 15893 C C . LEU B 1 926 ? 19.945 -34.017 -0.669 1 96.33 926 LEU B C 1
ATOM 15895 O O . LEU B 1 926 ? 20.624 -35.031 -0.488 1 96.33 926 LEU B O 1
ATOM 15899 N N . LEU B 1 927 ? 19.421 -33.291 0.242 1 96.8 927 LEU B N 1
ATOM 15900 C CA . LEU B 1 927 ? 19.609 -33.669 1.639 1 96.8 927 LEU B CA 1
ATOM 15901 C C . LEU B 1 927 ? 19.023 -35.05 1.912 1 96.8 927 LEU B C 1
ATOM 15903 O O . LEU B 1 927 ? 19.681 -35.899 2.517 1 96.8 927 LEU B O 1
ATOM 15907 N N . ARG B 1 928 ? 17.861 -35.314 1.497 1 96.42 928 ARG B N 1
ATOM 15908 C CA . ARG B 1 928 ? 17.159 -36.565 1.767 1 96.42 928 ARG B CA 1
ATOM 15909 C C . ARG B 1 928 ? 17.735 -37.707 0.937 1 96.42 928 ARG B C 1
ATOM 15911 O O . ARG B 1 928 ? 17.623 -38.875 1.316 1 96.42 928 ARG B O 1
ATOM 15918 N N . GLU B 1 929 ? 18.35 -37.383 -0.201 1 95.13 929 GLU B N 1
ATOM 15919 C CA . GLU B 1 929 ? 19.003 -38.398 -1.022 1 95.13 929 GLU B CA 1
ATOM 15920 C C . GLU B 1 929 ? 20.349 -38.805 -0.43 1 95.13 929 GLU B C 1
ATOM 15922 O O . GLU B 1 929 ? 20.802 -39.936 -0.623 1 95.13 929 GLU B O 1
ATOM 15927 N N . THR B 1 930 ? 20.959 -37.907 0.235 1 96.11 930 THR B N 1
ATOM 15928 C CA . THR B 1 930 ? 22.302 -38.133 0.757 1 96.11 930 THR B CA 1
ATOM 15929 C C . THR B 1 930 ? 22.244 -38.809 2.124 1 96.11 930 THR B C 1
ATOM 15931 O O . THR B 1 930 ? 23.058 -39.685 2.424 1 96.11 930 THR B O 1
ATOM 15934 N N . LEU B 1 931 ? 21.313 -38.477 2.97 1 97.13 931 LEU B N 1
ATOM 15935 C CA . LEU B 1 931 ? 21.183 -39.017 4.319 1 97.13 931 LEU B CA 1
ATOM 15936 C C . LEU B 1 931 ? 20.542 -40.4 4.291 1 97.13 931 LEU B C 1
ATOM 15938 O O . LEU B 1 931 ? 19.784 -40.72 3.372 1 97.13 931 LEU B O 1
ATOM 15942 N N . PRO B 1 932 ? 20.859 -41.186 5.339 1 95.51 932 PRO B N 1
ATOM 15943 C CA . PRO B 1 932 ? 20.194 -42.488 5.425 1 95.51 932 PRO B CA 1
ATOM 15944 C C . PRO B 1 932 ? 18.675 -42.369 5.534 1 95.51 932 PRO B C 1
ATOM 15946 O O . PRO B 1 932 ? 18.17 -41.464 6.203 1 95.51 932 PRO B O 1
ATOM 15949 N N . ARG B 1 933 ? 17.961 -43.221 4.918 1 96.18 933 ARG B N 1
ATOM 15950 C CA . ARG B 1 933 ? 16.503 -43.204 4.852 1 96.18 933 ARG B CA 1
ATOM 15951 C C . ARG B 1 933 ? 15.892 -43.207 6.249 1 96.18 933 ARG B C 1
ATOM 15953 O O . ARG B 1 933 ? 14.879 -42.547 6.491 1 96.18 933 ARG B O 1
ATOM 15960 N N . GLU B 1 934 ? 16.508 -43.873 7.179 1 94.91 934 GLU B N 1
ATOM 15961 C CA . GLU B 1 934 ? 15.987 -43.999 8.537 1 94.91 934 GLU B CA 1
ATOM 15962 C C . GLU B 1 934 ? 15.961 -42.648 9.246 1 94.91 934 GLU B C 1
ATOM 15964 O O . GLU B 1 934 ? 15.152 -42.431 10.151 1 94.91 934 GLU B O 1
ATOM 15969 N N . LEU B 1 935 ? 16.829 -41.806 8.771 1 96.94 935 LEU B N 1
ATOM 15970 C CA . LEU B 1 935 ? 16.934 -40.506 9.426 1 96.94 935 LEU B CA 1
ATOM 15971 C C . LEU B 1 935 ? 16.026 -39.483 8.751 1 96.94 935 LEU B C 1
ATOM 15973 O O . LEU B 1 935 ? 15.8 -38.397 9.29 1 96.94 935 LEU B O 1
ATOM 15977 N N . THR B 1 936 ? 15.44 -39.836 7.538 1 96 936 THR B N 1
ATOM 15978 C CA . THR B 1 936 ? 14.727 -38.806 6.791 1 96 936 THR B CA 1
ATOM 15979 C C . THR B 1 936 ? 13.273 -39.212 6.564 1 96 936 THR B C 1
ATOM 15981 O O . THR B 1 936 ? 12.428 -38.368 6.256 1 96 936 THR B O 1
ATOM 15984 N N . GLN B 1 937 ? 12.901 -40.408 6.66 1 96.22 937 GLN B N 1
ATOM 15985 C CA . GLN B 1 937 ? 11.543 -40.883 6.421 1 96.22 937 GLN B CA 1
ATOM 15986 C C . GLN B 1 937 ? 10.559 -40.254 7.403 1 96.22 937 GLN B C 1
ATOM 15988 O O . GLN B 1 937 ? 10.791 -40.264 8.614 1 96.22 937 GLN B O 1
ATOM 15993 N N . PRO B 1 938 ? 9.479 -39.668 6.87 1 96.43 938 PRO B N 1
ATOM 15994 C CA . PRO B 1 938 ? 8.5 -39.083 7.788 1 96.43 938 PRO B CA 1
ATOM 15995 C C . PRO B 1 938 ? 7.876 -40.119 8.722 1 96.43 938 PRO B C 1
ATOM 15997 O O . PRO B 1 938 ? 7.612 -41.25 8.307 1 96.43 938 PRO B O 1
ATOM 16000 N N . ILE B 1 939 ? 7.664 -39.716 9.903 1 95.71 939 ILE B N 1
ATOM 16001 C CA . ILE B 1 939 ? 7.052 -40.569 10.915 1 95.71 939 ILE B CA 1
ATOM 16002 C C . ILE B 1 939 ? 5.565 -40.241 11.037 1 95.71 939 ILE B C 1
ATOM 16004 O O . ILE B 1 939 ? 5.197 -39.1 11.325 1 95.71 939 ILE B O 1
ATOM 16008 N N . PRO B 1 940 ? 4.689 -41.229 10.769 1 96.78 940 PRO B N 1
ATOM 16009 C CA . PRO B 1 940 ? 3.256 -40.962 10.915 1 96.78 940 PRO B CA 1
ATOM 16010 C C . PRO B 1 940 ? 2.876 -40.541 12.333 1 96.78 940 PRO B C 1
ATOM 16012 O O . PRO B 1 940 ? 3.396 -41.094 13.305 1 96.78 940 PRO B O 1
ATOM 16015 N N . TYR B 1 941 ? 2.092 -39.589 12.421 1 95.84 941 TYR B N 1
ATOM 16016 C CA . TYR B 1 941 ? 1.676 -39.071 13.719 1 95.84 941 TYR B CA 1
ATOM 16017 C C . TYR B 1 941 ? 0.803 -40.08 14.455 1 95.84 941 TYR B C 1
ATOM 16019 O O . TYR B 1 941 ? 0.824 -40.148 15.686 1 95.84 941 TYR B O 1
ATOM 16027 N N . CYS B 1 942 ? -0.054 -40.811 13.763 1 93.54 942 CYS B N 1
ATOM 16028 C CA . CYS B 1 942 ? -0.882 -41.87 14.33 1 93.54 942 CYS B CA 1
ATOM 16029 C C . CYS B 1 942 ? -0.785 -43.142 13.497 1 93.54 942 CYS B C 1
ATOM 16031 O O . CYS B 1 942 ? -0.471 -43.088 12.307 1 93.54 942 CYS B O 1
ATOM 16033 N N . ASN B 1 943 ? -1.051 -44.259 14.176 1 89.7 943 ASN B N 1
ATOM 16034 C CA . ASN B 1 943 ? -0.927 -45.551 13.509 1 89.7 943 ASN B CA 1
ATOM 16035 C C . ASN B 1 943 ? -2.103 -45.814 12.573 1 89.7 943 ASN B C 1
ATOM 16037 O O . ASN B 1 943 ? -1.932 -46.404 11.505 1 89.7 943 ASN B O 1
ATOM 16041 N N . ASP B 1 944 ? -3.239 -45.349 13.088 1 93.08 944 ASP B N 1
ATOM 16042 C CA . ASP B 1 944 ? -4.454 -45.525 12.299 1 93.08 944 ASP B CA 1
ATOM 16043 C C . ASP B 1 944 ? -5.2 -44.202 12.136 1 93.08 944 ASP B C 1
ATOM 16045 O O . ASP B 1 944 ? -5.942 -43.788 13.029 1 93.08 944 ASP B O 1
ATOM 16049 N N . ASN B 1 945 ? -5.063 -43.66 10.909 1 94.23 945 ASN B N 1
ATOM 16050 C CA . ASN B 1 945 ? -5.657 -42.354 10.641 1 94.23 945 ASN B CA 1
ATOM 16051 C C . ASN B 1 945 ? -7.178 -42.396 10.755 1 94.23 945 ASN B C 1
ATOM 16053 O O . ASN B 1 945 ? -7.79 -41.473 11.296 1 94.23 945 ASN B O 1
ATOM 16057 N N . ASP B 1 946 ? -7.784 -43.4 10.297 1 92.92 946 ASP B N 1
ATOM 16058 C CA . ASP B 1 946 ? -9.24 -43.499 10.281 1 92.92 946 ASP B CA 1
ATOM 16059 C C . ASP B 1 946 ? -9.801 -43.569 11.7 1 92.92 946 ASP B C 1
ATOM 16061 O O . ASP B 1 946 ? -10.781 -42.893 12.02 1 92.92 946 ASP B O 1
ATOM 16065 N N . LYS B 1 947 ? -9.236 -44.448 12.476 1 93.51 947 LYS B N 1
ATOM 16066 C CA . LYS B 1 947 ? -9.679 -44.548 13.864 1 93.51 947 LYS B CA 1
ATOM 16067 C C . LYS B 1 947 ? -9.5 -43.221 14.595 1 93.51 947 LYS B C 1
ATOM 16069 O O . LYS B 1 947 ? -10.389 -42.786 15.329 1 93.51 947 LYS B O 1
ATOM 16074 N N . PHE B 1 948 ? -8.373 -42.724 14.366 1 94.84 948 PHE B N 1
ATOM 16075 C CA . PHE B 1 948 ? -8.065 -41.445 14.997 1 94.84 948 PHE B CA 1
ATOM 16076 C C . PHE B 1 948 ? -9.117 -40.4 14.642 1 94.84 948 PHE B C 1
ATOM 16078 O O . PHE B 1 948 ? -9.645 -39.72 15.524 1 94.84 948 PHE B O 1
ATOM 16085 N N . ARG B 1 949 ? -9.443 -40.222 13.446 1 95.17 949 ARG B N 1
ATOM 16086 C CA . ARG B 1 949 ? -10.374 -39.216 12.945 1 95.17 949 ARG B CA 1
ATOM 16087 C C . ARG B 1 949 ? -11.797 -39.505 13.413 1 95.17 949 ARG B C 1
ATOM 16089 O O . ARG B 1 949 ? -12.564 -38.581 13.692 1 95.17 949 ARG B O 1
ATOM 16096 N N . ARG B 1 950 ? -12.177 -40.733 13.585 1 94.2 950 ARG B N 1
ATOM 16097 C CA . ARG B 1 950 ? -13.475 -41.108 14.137 1 94.2 950 ARG B CA 1
ATOM 16098 C C . ARG B 1 950 ? -13.586 -40.699 15.602 1 94.2 950 ARG B C 1
ATOM 16100 O O . ARG B 1 950 ? -14.638 -40.232 16.044 1 94.2 950 ARG B O 1
ATOM 16107 N N . ASP B 1 951 ? -12.552 -40.913 16.27 1 93.59 951 ASP B N 1
ATOM 16108 C CA . ASP B 1 951 ? -12.537 -40.531 17.679 1 93.59 951 ASP B CA 1
ATOM 16109 C C . ASP B 1 951 ? -12.723 -39.024 17.841 1 93.59 951 ASP B C 1
ATOM 16111 O O . ASP B 1 951 ? -13.428 -38.574 18.746 1 93.59 951 ASP B O 1
ATOM 16115 N N . ILE B 1 952 ? -12.082 -38.299 16.983 1 94.37 952 ILE B N 1
ATOM 16116 C CA . ILE B 1 952 ? -12.191 -36.846 17.042 1 94.37 952 ILE B CA 1
ATOM 16117 C C . ILE B 1 952 ? -13.612 -36.42 16.681 1 94.37 952 ILE B C 1
ATOM 16119 O O . ILE B 1 952 ? -14.146 -35.468 17.255 1 94.37 952 ILE B O 1
ATOM 16123 N N . ALA B 1 953 ? -14.218 -37.072 15.735 1 94.28 953 ALA B N 1
ATOM 16124 C CA . ALA B 1 953 ? -15.578 -36.758 15.306 1 94.28 953 ALA B CA 1
ATOM 16125 C C . ALA B 1 953 ? -16.566 -36.912 16.459 1 94.28 953 ALA B C 1
ATOM 16127 O O . ALA B 1 953 ? -17.543 -36.166 16.552 1 94.28 953 ALA B O 1
ATOM 16128 N N . VAL B 1 954 ? -16.375 -37.904 17.322 1 92.06 954 VAL B N 1
ATOM 16129 C CA . VAL B 1 954 ? -17.224 -38.121 18.489 1 92.06 954 VAL B CA 1
ATOM 16130 C C . VAL B 1 954 ? -17.176 -36.896 19.398 1 92.06 954 VAL B C 1
ATOM 16132 O O . VAL B 1 954 ? -18.211 -36.438 19.889 1 92.06 954 VAL B O 1
ATOM 16135 N N . HIS B 1 955 ? -16.094 -36.443 19.49 1 88.22 955 HIS B N 1
ATOM 16136 C CA . HIS B 1 955 ? -15.924 -35.259 20.325 1 88.22 955 HIS B CA 1
ATOM 16137 C C . HIS B 1 955 ? -16.545 -34.03 19.671 1 88.22 955 HIS B C 1
ATOM 16139 O O . HIS B 1 955 ? -17.067 -33.151 20.361 1 88.22 955 HIS B O 1
ATOM 16145 N N . LEU B 1 956 ? -16.403 -33.959 18.451 1 90.94 956 LEU B N 1
ATOM 16146 C CA . LEU B 1 956 ? -16.896 -32.823 17.68 1 90.94 956 LEU B CA 1
ATOM 16147 C C . LEU B 1 956 ? -18.417 -32.737 17.753 1 90.94 956 LEU B C 1
ATOM 16149 O O . LEU B 1 956 ? -18.982 -31.641 17.734 1 90.94 956 LEU B O 1
ATOM 16153 N N . ARG B 1 957 ? -19.05 -33.781 17.826 1 87.94 957 ARG B N 1
ATOM 16154 C CA . ARG B 1 957 ? -20.507 -33.81 17.896 1 87.94 957 ARG B CA 1
ATOM 16155 C C . ARG B 1 957 ? -21.003 -33.251 19.225 1 87.94 957 ARG B C 1
ATOM 16157 O O . ARG B 1 957 ? -22.148 -32.808 19.329 1 87.94 957 ARG B O 1
ATOM 16164 N N . VAL B 1 958 ? -20.176 -33.192 20.148 1 84.56 958 VAL B N 1
ATOM 16165 C CA . VAL B 1 958 ? -20.525 -32.612 21.441 1 84.56 958 VAL B CA 1
ATOM 16166 C C . VAL B 1 958 ? -20.22 -31.115 21.435 1 84.56 958 VAL B C 1
ATOM 16168 O O . VAL B 1 958 ? -21.059 -30.304 21.834 1 84.56 958 VAL B O 1
ATOM 16171 N N . ILE B 1 959 ? -19.189 -30.783 20.889 1 81.76 959 ILE B N 1
ATOM 16172 C CA . ILE B 1 959 ? -18.722 -29.402 20.96 1 81.76 959 ILE B CA 1
ATOM 16173 C C . ILE B 1 959 ? -19.346 -28.588 19.829 1 81.76 959 ILE B C 1
ATOM 16175 O O . ILE B 1 959 ? -19.585 -27.387 19.978 1 81.76 959 ILE B O 1
ATOM 16179 N N . GLY B 1 960 ? -19.655 -29.173 18.727 1 80.21 960 GLY B N 1
ATOM 16180 C CA . GLY B 1 960 ? -20.135 -28.492 17.535 1 80.21 960 GLY B CA 1
ATOM 16181 C C . GLY B 1 960 ? -21.432 -27.739 17.76 1 80.21 960 GLY B C 1
ATOM 16182 O O . GLY B 1 960 ? -21.495 -26.525 17.556 1 80.21 960 GLY B O 1
ATOM 16183 N N . PRO B 1 961 ? -22.395 -28.438 18.243 1 78.44 961 PRO B N 1
ATOM 16184 C CA . PRO B 1 961 ? -23.675 -27.773 18.499 1 78.44 961 PRO B CA 1
ATOM 16185 C C . PRO B 1 961 ? -23.552 -26.622 19.495 1 78.44 961 PRO B C 1
ATOM 16187 O O . PRO B 1 961 ? -24.214 -25.592 19.338 1 78.44 961 PRO B O 1
ATOM 16190 N N . LYS B 1 962 ? -22.749 -26.738 20.423 1 76.35 962 LYS B N 1
ATOM 16191 C CA . LYS B 1 962 ? -22.55 -25.683 21.413 1 76.35 962 LYS B CA 1
ATOM 16192 C C . LYS B 1 962 ? -21.921 -24.446 20.779 1 76.35 962 LYS B C 1
ATOM 16194 O O . LYS B 1 962 ? -22.342 -23.32 21.052 1 76.35 962 LYS B O 1
ATOM 16199 N N . LYS B 1 963 ? -20.995 -24.703 19.961 1 75 963 LYS B N 1
ATOM 16200 C CA . LYS B 1 963 ? -20.321 -23.591 19.297 1 75 963 LYS B CA 1
ATOM 16201 C C . LYS B 1 963 ? -21.254 -22.895 18.31 1 75 963 LYS B C 1
ATOM 16203 O O . LYS B 1 963 ? -21.242 -21.667 18.197 1 75 963 LYS B O 1
ATOM 16208 N N . ARG B 1 964 ? -22.03 -23.618 17.599 1 76.81 964 ARG B N 1
ATOM 16209 C CA . ARG B 1 964 ? -22.976 -23.05 16.644 1 76.81 964 ARG B CA 1
ATOM 16210 C C . ARG B 1 964 ? -24.058 -22.246 17.358 1 76.81 964 ARG B C 1
ATOM 16212 O O . ARG B 1 964 ? -24.451 -21.174 16.892 1 76.81 964 ARG B O 1
ATOM 16219 N N . ALA B 1 965 ? -24.543 -22.775 18.451 1 71.85 965 ALA B N 1
ATOM 16220 C CA . ALA B 1 965 ? -25.537 -22.056 19.244 1 71.85 965 ALA B CA 1
ATOM 16221 C C . ALA B 1 965 ? -24.977 -20.732 19.756 1 71.85 965 ALA B C 1
ATOM 16223 O O . ALA B 1 965 ? -25.66 -19.706 19.716 1 71.85 965 ALA B O 1
ATOM 16224 N N . ALA B 1 966 ? -23.787 -20.816 20.096 1 65.8 966 ALA B N 1
ATOM 16225 C CA . ALA B 1 966 ? -23.128 -19.609 20.588 1 65.8 966 ALA B CA 1
ATOM 16226 C C . ALA B 1 966 ? -22.957 -18.583 19.471 1 65.8 966 ALA B C 1
ATOM 16228 O O . ALA B 1 966 ? -23.154 -17.385 19.685 1 65.8 966 ALA B O 1
ATOM 16229 N N . THR B 1 967 ? -22.66 -19.118 18.364 1 67.22 967 THR B N 1
ATOM 16230 C CA . THR B 1 967 ? -22.497 -18.235 17.214 1 67.22 967 THR B CA 1
ATOM 16231 C C . THR B 1 967 ? -23.84 -17.648 16.789 1 67.22 967 THR B C 1
ATOM 16233 O O . THR B 1 967 ? -23.924 -16.472 16.429 1 67.22 967 THR B O 1
ATOM 16236 N N . GLN B 1 968 ? -24.872 -18.407 16.838 1 65.71 968 GLN B N 1
ATOM 16237 C CA . GLN B 1 968 ? -26.213 -17.944 16.499 1 65.71 968 GLN B CA 1
ATOM 16238 C C . GLN B 1 968 ? -26.71 -16.913 17.508 1 65.71 968 GLN B C 1
ATOM 16240 O O . GLN B 1 968 ? -27.335 -15.919 17.131 1 65.71 968 GLN B O 1
ATOM 16245 N N . GLU B 1 969 ? -26.41 -17.168 18.675 1 61.48 969 GLU B N 1
ATOM 16246 C CA . GLU B 1 969 ? -26.773 -16.217 19.721 1 61.48 969 GLU B CA 1
ATOM 16247 C C . GLU B 1 969 ? -26.017 -14.901 19.557 1 61.48 969 GLU B C 1
ATOM 16249 O O . GLU B 1 969 ? -26.593 -13.824 19.721 1 61.48 969 GLU B O 1
ATOM 16254 N N . LYS B 1 970 ? -24.858 -15.058 19.191 1 58.73 970 LYS B N 1
ATOM 16255 C CA . LYS B 1 970 ? -24.063 -13.86 18.936 1 58.73 970 LYS B CA 1
ATOM 16256 C C . LYS B 1 970 ? -24.6 -13.089 17.734 1 58.73 970 LYS B C 1
ATOM 16258 O O . LYS B 1 970 ? -24.679 -11.859 17.764 1 58.73 970 LYS B O 1
ATOM 16263 N N . SER B 1 971 ? -24.909 -13.867 16.795 1 62.23 971 SER B N 1
ATOM 16264 C CA . SER B 1 971 ? -25.476 -13.264 15.593 1 62.23 971 SER B CA 1
ATOM 16265 C C . SER B 1 971 ? -26.837 -12.638 15.877 1 62.23 971 SER B C 1
ATOM 16267 O O . SER B 1 971 ? -27.131 -11.538 15.404 1 62.23 971 SER B O 1
ATOM 16269 N N . LYS B 1 972 ? -27.692 -13.294 16.577 1 59.36 972 LYS B N 1
ATOM 16270 C CA . LYS B 1 972 ? -28.987 -12.767 17 1 59.36 972 LYS B CA 1
ATOM 16271 C C . LYS B 1 972 ? -28.817 -11.535 17.883 1 59.36 972 LYS B C 1
ATOM 16273 O O . LYS B 1 972 ? -29.541 -10.549 17.728 1 59.36 972 LYS B O 1
ATOM 16278 N N . ALA B 1 973 ? -27.902 -11.664 18.739 1 58.1 973 ALA B N 1
ATOM 16279 C CA . ALA B 1 973 ? -27.606 -10.535 19.617 1 58.1 973 ALA B CA 1
ATOM 16280 C C . ALA B 1 973 ? -27.085 -9.342 18.82 1 58.1 973 ALA B C 1
ATOM 16282 O O . ALA B 1 973 ? -27.463 -8.198 19.084 1 58.1 973 ALA B O 1
ATOM 16283 N N . THR B 1 974 ? -26.293 -9.706 17.921 1 59.42 974 THR B N 1
ATOM 16284 C CA . THR B 1 974 ? -25.82 -8.63 17.057 1 59.42 974 THR B CA 1
ATOM 16285 C C . THR B 1 974 ? -26.967 -8.053 16.233 1 59.42 974 THR B C 1
ATOM 16287 O O . THR B 1 974 ? -27.086 -6.834 16.092 1 59.42 974 THR B O 1
ATOM 16290 N N . ARG B 1 975 ? -27.865 -8.927 15.727 1 53.84 975 ARG B N 1
ATOM 16291 C CA . ARG B 1 975 ? -29.053 -8.522 14.984 1 53.84 975 ARG B CA 1
ATOM 16292 C C . ARG B 1 975 ? -30.034 -7.777 15.883 1 53.84 975 ARG B C 1
ATOM 16294 O O . ARG B 1 975 ? -30.619 -6.772 15.473 1 53.84 975 ARG B O 1
ATOM 16301 N N . LYS B 1 976 ? -30.307 -8.303 17.008 1 56.69 976 LYS B N 1
ATOM 16302 C CA . LYS B 1 976 ? -31.158 -7.627 17.983 1 56.69 976 LYS B CA 1
ATOM 16303 C C . LYS B 1 976 ? -30.55 -6.295 18.414 1 56.69 976 LYS B C 1
ATOM 16305 O O . LYS B 1 976 ? -31.255 -5.29 18.52 1 56.69 976 LYS B O 1
ATOM 16310 N N . ARG B 1 977 ? -29.321 -6.33 18.736 1 53.04 977 ARG B N 1
ATOM 16311 C CA . ARG B 1 977 ? -28.619 -5.089 19.045 1 53.04 977 ARG B CA 1
ATOM 16312 C C . ARG B 1 977 ? -28.734 -4.094 17.896 1 53.04 977 ARG B C 1
ATOM 16314 O O . ARG B 1 977 ? -28.971 -2.904 18.119 1 53.04 977 ARG B O 1
ATOM 16321 N N . ASN B 1 978 ? -28.587 -4.718 16.802 1 53.46 978 ASN B N 1
ATOM 16322 C CA . ASN B 1 978 ? -28.78 -3.867 15.633 1 53.46 978 ASN B CA 1
ATOM 16323 C C . ASN B 1 978 ? -30.24 -3.451 15.477 1 53.46 978 ASN B C 1
ATOM 16325 O O . ASN B 1 978 ? -30.53 -2.308 15.12 1 53.46 978 ASN B O 1
ATOM 16329 N N . ALA B 1 979 ? -31.159 -4.401 15.747 1 55.89 979 ALA B N 1
ATOM 16330 C CA . ALA B 1 979 ? -32.591 -4.114 15.764 1 55.89 979 ALA B CA 1
ATOM 16331 C C . ALA B 1 979 ? -32.948 -3.173 16.911 1 55.89 979 ALA B C 1
ATOM 16333 O O . ALA B 1 979 ? -33.745 -2.248 16.739 1 55.89 979 ALA B O 1
ATOM 16334 N N . GLU B 1 980 ? -32.466 -3.453 18.097 1 51.71 980 GLU B N 1
ATOM 16335 C CA . GLU B 1 980 ? -32.674 -2.583 19.25 1 51.71 980 GLU B CA 1
ATOM 16336 C C . GLU B 1 980 ? -31.996 -1.23 19.049 1 51.71 980 GLU B C 1
ATOM 16338 O O . GLU B 1 980 ? -32.551 -0.192 19.415 1 51.71 980 GLU B O 1
ATOM 16343 N N . LYS B 1 981 ? -30.839 -1.245 18.612 1 48.79 981 LYS B N 1
ATOM 16344 C CA . LYS B 1 981 ? -30.259 0.026 18.188 1 48.79 981 LYS B CA 1
ATOM 16345 C C . LYS B 1 981 ? -31.201 0.775 17.25 1 48.79 981 LYS B C 1
ATOM 16347 O O . LYS B 1 981 ? -31.342 1.996 17.347 1 48.79 981 LYS B O 1
ATOM 16352 N N . LYS B 1 982 ? -31.897 0.039 16.468 1 50.17 982 LYS B N 1
ATOM 16353 C CA . LYS B 1 982 ? -32.953 0.577 15.615 1 50.17 982 LYS B CA 1
ATOM 16354 C C . LYS B 1 982 ? -34.161 1.008 16.442 1 50.17 982 LYS B C 1
ATOM 16356 O O . LYS B 1 982 ? -34.755 2.057 16.182 1 50.17 982 LYS B O 1
ATOM 16361 N N . LYS B 1 983 ? -34.591 0.152 17.371 1 49.75 983 LYS B N 1
ATOM 16362 C CA . LYS B 1 983 ? -35.742 0.469 18.211 1 49.75 983 LYS B CA 1
ATOM 16363 C C . LYS B 1 983 ? -35.397 1.55 19.232 1 49.75 983 LYS B C 1
ATOM 16365 O O . LYS B 1 983 ? -36.214 2.429 19.513 1 49.75 983 LYS B O 1
ATOM 16370 N N . THR B 1 984 ? -34.303 1.367 19.902 1 44.53 984 THR B N 1
ATOM 16371 C CA . THR B 1 984 ? -33.9 2.371 20.88 1 44.53 984 THR B CA 1
ATOM 16372 C C . THR B 1 984 ? -33.637 3.712 20.2 1 44.53 984 THR B C 1
ATOM 16374 O O . THR B 1 984 ? -33.93 4.768 20.765 1 44.53 984 THR B O 1
ATOM 16377 N N . SER B 1 985 ? -33.038 3.664 19.082 1 43.53 985 SER B N 1
ATOM 16378 C CA . SER B 1 985 ? -32.991 4.927 18.353 1 43.53 985 SER B CA 1
ATOM 16379 C C . SER B 1 985 ? -34.393 5.454 18.067 1 43.53 985 SER B C 1
ATOM 16381 O O . SER B 1 985 ? -34.619 6.666 18.065 1 43.53 985 SER B O 1
ATOM 16383 N N . ALA B 1 986 ? -35.459 4.608 17.94 1 43.88 986 ALA B N 1
ATOM 16384 C CA . ALA B 1 986 ? -36.863 4.985 17.801 1 43.88 986 ALA B CA 1
ATOM 16385 C C . ALA B 1 986 ? -37.44 5.454 19.134 1 43.88 986 ALA B C 1
ATOM 16387 O O . ALA B 1 986 ? -38.21 6.417 19.18 1 43.88 986 ALA B O 1
ATOM 16388 N N . THR B 1 987 ? -37.181 4.733 20.155 1 42.88 987 THR B N 1
ATOM 16389 C CA . THR B 1 987 ? -37.778 5.095 21.436 1 42.88 987 THR B CA 1
ATOM 16390 C C . THR B 1 987 ? -37.128 6.357 21.997 1 42.88 987 THR B C 1
ATOM 16392 O O . THR B 1 987 ? -37.793 7.168 22.645 1 42.88 987 THR B O 1
ATOM 16395 N N . LEU B 1 988 ? -35.865 6.506 21.879 1 40.13 988 LEU B N 1
ATOM 16396 C CA . LEU B 1 988 ? -35.249 7.73 22.38 1 40.13 988 LEU B CA 1
ATOM 16397 C C . LEU B 1 988 ? -35.712 8.94 21.577 1 40.13 988 LEU B C 1
ATOM 16399 O O . LEU B 1 988 ? -35.822 10.044 22.116 1 40.13 988 LEU B O 1
ATOM 16403 N N . ALA B 1 989 ? -36.067 8.814 20.345 1 39.74 989 ALA B N 1
ATOM 16404 C CA . ALA B 1 989 ? -36.713 9.864 19.561 1 39.74 989 ALA B CA 1
ATOM 16405 C C . ALA B 1 989 ? -38.071 10.233 20.153 1 39.74 989 ALA B C 1
ATOM 16407 O O . ALA B 1 989 ? -38.466 11.401 20.133 1 39.74 989 ALA B O 1
ATOM 16408 N N . ASP B 1 990 ? -38.789 9.315 20.742 1 37.19 990 ASP B N 1
ATOM 16409 C CA . ASP B 1 990 ? -40.09 9.639 21.319 1 37.19 990 ASP B CA 1
ATOM 16410 C C . ASP B 1 990 ? -39.936 10.491 22.577 1 37.19 990 ASP B C 1
ATOM 16412 O O . ASP B 1 990 ? -40.804 11.31 22.888 1 37.19 990 ASP B O 1
ATOM 16416 N N . VAL B 1 991 ? -38.933 10.243 23.407 1 36.1 991 VAL B N 1
ATOM 16417 C CA . VAL B 1 991 ? -38.907 10.996 24.657 1 36.1 991 VAL B CA 1
ATOM 16418 C C . VAL B 1 991 ? -38.49 12.439 24.382 1 36.1 991 VAL B C 1
ATOM 16420 O O . VAL B 1 991 ? -38.781 13.337 25.175 1 36.1 991 VAL B O 1
ATOM 16423 N N . ALA B 1 992 ? -37.58 12.694 23.485 1 34.29 992 ALA B N 1
ATOM 16424 C CA . ALA B 1 992 ? -37.159 14.079 23.294 1 34.29 992 ALA B CA 1
ATOM 16425 C C . ALA B 1 992 ? -38.283 14.916 22.692 1 34.29 992 ALA B C 1
ATOM 16427 O O . ALA B 1 992 ? -38.111 16.113 22.446 1 34.29 992 ALA B O 1
ATOM 16428 N N . THR B 1 993 ? -39.361 14.312 22.193 1 33.38 993 THR B N 1
ATOM 16429 C CA . THR B 1 993 ? -40.395 15.152 21.6 1 33.38 993 THR B CA 1
ATOM 16430 C C . THR B 1 993 ? -41.132 15.944 22.676 1 33.38 993 THR B C 1
ATOM 16432 O O . THR B 1 993 ? -42.092 16.659 22.381 1 33.38 993 THR B O 1
ATOM 16435 N N . ALA B 1 994 ? -40.978 15.706 24.044 1 31.53 994 ALA B N 1
ATOM 16436 C CA . ALA B 1 994 ? -41.934 16.48 24.832 1 31.53 994 ALA B CA 1
ATOM 16437 C C . ALA B 1 994 ? -41.547 17.955 24.869 1 31.53 994 ALA B C 1
ATOM 16439 O O . ALA B 1 994 ? -42.06 18.718 25.692 1 31.53 994 ALA B O 1
ATOM 16440 N N . GLY B 1 995 ? -40.301 18.36 24.505 1 26.32 995 GLY B N 1
ATOM 16441 C CA . GLY B 1 995 ? -40.154 19.78 24.778 1 26.32 995 GLY B CA 1
ATOM 16442 C C . GLY B 1 995 ? -41.11 20.644 23.978 1 26.32 995 GLY B C 1
ATOM 16443 O O . GLY B 1 995 ? -41.682 20.19 22.985 1 26.32 995 GLY B O 1
ATOM 16444 N N . PRO B 1 996 ? -41.513 21.918 24.587 1 24.42 996 PRO B N 1
ATOM 16445 C CA . PRO B 1 996 ? -42.621 22.787 24.184 1 24.42 996 PRO B CA 1
ATOM 16446 C C . PRO B 1 996 ? -42.603 23.112 22.692 1 24.42 996 PRO B C 1
ATOM 16448 O O . PRO B 1 996 ? -41.554 23.021 22.049 1 24.42 996 PRO B O 1
ATOM 16451 N N . SER B 1 997 ? -43.745 23.039 22.142 1 23.93 997 SER B N 1
ATOM 16452 C CA . SER B 1 997 ? -44.258 23.292 20.799 1 23.93 997 SER B CA 1
ATOM 16453 C C . SER B 1 997 ? -43.842 24.671 20.299 1 23.93 997 SER B C 1
ATOM 16455 O O . SER B 1 997 ? -44.036 25.672 20.991 1 23.93 997 SER B O 1
ATOM 16457 N N . PRO B 1 998 ? -42.609 24.861 19.752 1 22.87 998 PRO B N 1
ATOM 16458 C CA . PRO B 1 998 ? -42.366 26.231 19.293 1 22.87 998 PRO B CA 1
ATOM 16459 C C . PRO B 1 998 ? -43.617 26.89 18.716 1 22.87 998 PRO B C 1
ATOM 16461 O O . PRO B 1 998 ? -44.532 26.197 18.265 1 22.87 998 PRO B O 1
ATOM 16464 N N . ALA B 1 999 ? -43.934 28.178 19.196 1 21.36 999 ALA B N 1
ATOM 16465 C CA . ALA B 1 999 ? -45.031 29.097 18.903 1 21.36 999 ALA B CA 1
ATOM 16466 C C . ALA B 1 999 ? -45.325 29.141 17.406 1 21.36 999 ALA B C 1
ATOM 16468 O O . ALA B 1 999 ? -44.404 29.127 16.586 1 21.36 999 ALA B O 1
ATOM 16469 N N . THR B 1 1000 ? -46.498 28.642 17.062 1 20.72 1000 THR B N 1
ATOM 16470 C CA . THR B 1 1000 ? -47.175 28.461 15.783 1 20.72 1000 THR B CA 1
ATOM 16471 C C . THR B 1 1000 ? -47.372 29.801 15.081 1 20.72 1000 THR B C 1
ATOM 16473 O O . THR B 1 1000 ? -48.109 30.661 15.568 1 20.72 1000 THR B O 1
ATOM 16476 N N . PRO B 1 1001 ? -46.201 30.536 14.758 1 19.19 1001 PRO B N 1
ATOM 16477 C CA . PRO B 1 1001 ? -46.696 31.803 14.214 1 19.19 1001 PRO B CA 1
ATOM 16478 C C . PRO B 1 1001 ? -47.854 31.614 13.237 1 19.19 1001 PRO B C 1
ATOM 16480 O O . PRO B 1 1001 ? -47.982 30.552 12.624 1 19.19 1001 PRO B O 1
ATOM 16483 N N . SER B 1 1002 ? -48.937 32.171 13.647 1 17.83 1002 SER B N 1
ATOM 16484 C CA . SER B 1 1002 ? -50.28 32.211 13.077 1 17.83 1002 SER B CA 1
ATOM 16485 C C . SER B 1 1002 ? -50.254 32.71 11.636 1 17.83 1002 SER B C 1
ATOM 16487 O O . SER B 1 1002 ? -51.291 33.084 11.085 1 17.83 1002 SER B O 1
ATOM 16489 N N . ASN B 1 1003 ? -49.228 32.225 10.961 1 17.09 1003 ASN B N 1
ATOM 16490 C CA . ASN B 1 1003 ? -49.266 32.847 9.642 1 17.09 1003 ASN B CA 1
ATOM 16491 C C . ASN B 1 1003 ? -50.598 32.594 8.94 1 17.09 1003 ASN B C 1
ATOM 16493 O O . ASN B 1 1003 ? -51.029 31.446 8.814 1 17.09 1003 ASN B O 1
ATOM 16497 N N . SER B 1 1004 ? -51.461 33.409 9.322 1 17.1 1004 SER B N 1
ATOM 16498 C CA . SER B 1 1004 ? -52.768 33.503 8.68 1 17.1 1004 SER B CA 1
ATOM 16499 C C . SER B 1 1004 ? -52.637 33.526 7.161 1 17.1 1004 SER B C 1
ATOM 16501 O O . SER B 1 1004 ? -51.81 34.26 6.615 1 17.1 1004 SER B O 1
ATOM 16503 N N . PRO B 1 1005 ? -52.898 32.384 6.652 1 17.59 1005 PRO B N 1
ATOM 16504 C CA . PRO B 1 1005 ? -52.859 32.145 5.207 1 17.59 1005 PRO B CA 1
ATOM 16505 C C . PRO B 1 1005 ? -53.754 33.104 4.426 1 17.59 1005 PRO B C 1
ATOM 16507 O O . PRO B 1 1005 ? -54.972 33.117 4.624 1 17.59 1005 PRO B O 1
ATOM 16510 N N . ALA B 1 1006 ? -53.414 34.405 4.501 1 17.36 1006 ALA B N 1
ATOM 16511 C CA . ALA B 1 1006 ? -54.405 35.144 3.723 1 17.36 1006 ALA B CA 1
ATOM 16512 C C . ALA B 1 1006 ? -54.54 34.566 2.317 1 17.36 1006 ALA B C 1
ATOM 16514 O O . ALA B 1 1006 ? -53.565 34.075 1.744 1 17.36 1006 ALA B O 1
ATOM 16515 N N . VAL B 1 1007 ? -55.707 34.278 1.904 1 16.49 1007 VAL B N 1
ATOM 16516 C CA . VAL B 1 1007 ? -56.435 33.554 0.867 1 16.49 1007 VAL B CA 1
ATOM 16517 C C . VAL B 1 1007 ? -56.18 34.201 -0.492 1 16.49 1007 VAL B C 1
ATOM 16519 O O . VAL B 1 1007 ? -56.709 33.75 -1.511 1 16.49 1007 VAL B O 1
ATOM 16522 N N . ALA B 1 1008 ? -55.066 34.954 -0.566 1 16.68 1008 ALA B N 1
ATOM 16523 C CA . ALA B 1 1008 ? -55.522 35.796 -1.669 1 16.68 1008 ALA B CA 1
ATOM 16524 C C . ALA B 1 1008 ? -55.771 34.967 -2.926 1 16.68 1008 ALA B C 1
ATOM 16526 O O . ALA B 1 1008 ? -55.051 34.002 -3.193 1 16.68 1008 ALA B O 1
ATOM 16527 N N . ALA B 1 1009 ? -56.89 35.113 -3.558 1 16.08 1009 ALA B N 1
ATOM 16528 C CA . ALA B 1 1009 ? -57.749 34.446 -4.532 1 16.08 1009 ALA B CA 1
ATOM 16529 C C . ALA B 1 1009 ? -57.133 34.491 -5.928 1 16.08 1009 ALA B C 1
ATOM 16531 O O . ALA B 1 1009 ? -57.576 33.779 -6.832 1 16.08 1009 ALA B O 1
ATOM 16532 N N . GLY B 1 1010 ? -55.928 35.156 -6.051 1 15.69 1010 GLY B N 1
ATOM 16533 C CA . GLY B 1 1010 ? -56.198 35.695 -7.374 1 15.69 1010 GLY B CA 1
ATOM 16534 C C . GLY B 1 1010 ? -56.17 34.641 -8.465 1 15.69 1010 GLY B C 1
ATOM 16535 O O . GLY B 1 1010 ? -55.605 33.562 -8.279 1 15.69 1010 GLY B O 1
ATOM 16536 N N . THR B 1 1011 ? -56.983 34.734 -9.454 1 15.63 1011 THR B N 1
ATOM 16537 C CA . THR B 1 1011 ? -57.633 33.94 -10.491 1 15.63 1011 THR B CA 1
ATOM 16538 C C . THR B 1 1011 ? -56.66 33.628 -11.624 1 15.63 1011 THR B C 1
ATOM 16540 O O . THR B 1 1011 ? -56.942 32.785 -12.477 1 15.63 1011 THR B O 1
ATOM 16543 N N . VAL B 1 1012 ? -55.387 34.093 -11.487 1 16.25 1012 VAL B N 1
ATOM 16544 C CA . VAL B 1 1012 ? -55.142 34.404 -12.891 1 16.25 1012 VAL B CA 1
ATOM 16545 C C . VAL B 1 1012 ? -54.998 33.11 -13.689 1 16.25 1012 VAL B C 1
ATOM 16547 O O . VAL B 1 1012 ? -54.653 32.065 -13.132 1 16.25 1012 VAL B O 1
ATOM 16550 N N . GLY B 1 1013 ? -55.015 33.292 -15.003 1 15.58 1013 GLY B N 1
ATOM 16551 C CA . GLY B 1 1013 ? -55.455 32.589 -16.198 1 15.58 1013 GLY B CA 1
ATOM 16552 C C . GLY B 1 1013 ? -54.469 31.536 -16.668 1 15.58 1013 GLY B C 1
ATOM 16553 O O . GLY B 1 1013 ? -53.32 31.511 -16.221 1 15.58 1013 GLY B O 1
ATOM 16554 N N . GLU B 1 1014 ? -54.683 30.829 -17.707 1 14.76 1014 GLU B N 1
ATOM 16555 C CA . GLU B 1 1014 ? -54.691 29.496 -18.303 1 14.76 1014 GLU B CA 1
ATOM 16556 C C . GLU B 1 1014 ? -53.368 29.197 -19.002 1 14.76 1014 GLU B C 1
ATOM 16558 O O . GLU B 1 1014 ? -52.87 28.07 -18.943 1 14.76 1014 GLU B O 1
ATOM 16563 N N . ARG B 1 1015 ? -52.545 30.07 -19.677 1 15.68 1015 ARG B N 1
ATOM 16564 C CA . ARG B 1 1015 ? -52.377 29.514 -21.015 1 15.68 1015 ARG B CA 1
ATOM 16565 C C . ARG B 1 1015 ? -51.325 28.409 -21.021 1 15.68 1015 ARG B C 1
ATOM 16567 O O . ARG B 1 1015 ? -50.484 28.342 -20.123 1 15.68 1015 ARG B O 1
ATOM 16574 N N . ASN B 1 1016 ? -50.901 27.883 -22.3 1 15.11 1016 ASN B N 1
ATOM 16575 C CA . ASN B 1 1016 ? -50.756 26.638 -23.047 1 15.11 1016 ASN B CA 1
ATOM 16576 C C . ASN B 1 1016 ? -49.309 26.153 -23.054 1 15.11 1016 ASN B C 1
ATOM 16578 O O . ASN B 1 1016 ? -49.039 24.989 -22.752 1 15.11 1016 ASN B O 1
ATOM 16582 N N . GLU B 1 1017 ? -48.292 26.786 -23.792 1 15.94 1017 GLU B N 1
ATOM 16583 C CA . GLU B 1 1017 ? -47.732 25.988 -24.879 1 15.94 1017 GLU B CA 1
ATOM 16584 C C . GLU B 1 1017 ? -46.472 25.253 -24.432 1 15.94 1017 GLU B C 1
ATOM 16586 O O . GLU B 1 1017 ? -45.783 25.695 -23.511 1 15.94 1017 GLU B O 1
ATOM 16591 N N . PRO B 1 1018 ? -46.01 24.077 -25.062 1 15.81 1018 PRO B N 1
ATOM 16592 C CA . PRO B 1 1018 ? -45.309 22.818 -24.798 1 15.81 1018 PRO B CA 1
ATOM 16593 C C . PRO B 1 1018 ? -43.79 22.966 -24.856 1 15.81 1018 PRO B C 1
ATOM 16595 O O . PRO B 1 1018 ? -43.064 22.131 -24.31 1 15.81 1018 PRO B O 1
ATOM 16598 N N . ALA B 1 1019 ? -43.024 23.971 -25.422 1 16.74 1019 ALA B N 1
ATOM 16599 C CA . ALA B 1 1019 ? -42.018 23.59 -26.41 1 16.74 1019 ALA B CA 1
ATOM 16600 C C . ALA B 1 1019 ? -40.787 22.991 -25.737 1 16.74 1019 ALA B C 1
ATOM 16602 O O . ALA B 1 1019 ? -40.391 23.426 -24.653 1 16.74 1019 ALA B O 1
ATOM 16603 N N . SER B 1 1020 ? -40.216 21.817 -26.2 1 15.95 1020 SER B N 1
ATOM 16604 C CA . SER B 1 1020 ? -39.364 20.655 -25.968 1 15.95 1020 SER B CA 1
ATOM 16605 C C . SER B 1 1020 ? -37.888 21.031 -26.031 1 15.95 1020 SER B C 1
ATOM 16607 O O . SER B 1 1020 ? -37.019 20.156 -26.043 1 15.95 1020 SER B O 1
ATOM 16609 N N . VAL B 1 1021 ? -37.395 22.236 -25.695 1 15.93 1021 VAL B N 1
ATOM 16610 C CA . VAL B 1 1021 ? -36.092 22.498 -26.298 1 15.93 1021 VAL B CA 1
ATOM 16611 C C . VAL B 1 1021 ? -35.034 21.61 -25.647 1 15.93 1021 VAL B C 1
ATOM 16613 O O . VAL B 1 1021 ? -34.88 21.612 -24.423 1 15.93 1021 VAL B O 1
ATOM 16616 N N . ASN B 1 1022 ? -34.579 20.496 -26.294 1 16.03 1022 ASN B N 1
ATOM 16617 C CA . ASN B 1 1022 ? -33.644 19.41 -26.021 1 16.03 1022 ASN B CA 1
ATOM 16618 C C . ASN B 1 1022 ? -32.206 19.915 -25.937 1 16.03 1022 ASN B C 1
ATOM 16620 O O . ASN B 1 1022 ? -31.649 20.383 -26.932 1 16.03 1022 ASN B O 1
ATOM 16624 N N . PRO B 1 1023 ? -31.763 20.619 -24.951 1 16.79 1023 PRO B N 1
ATOM 16625 C CA . PRO B 1 1023 ? -30.442 21.24 -25.073 1 16.79 1023 PRO B CA 1
ATOM 16626 C C . PRO B 1 1023 ? -29.322 20.217 -25.247 1 16.79 1023 PRO B C 1
ATOM 16628 O O . PRO B 1 1023 ? -29.362 19.143 -24.641 1 16.79 1023 PRO B O 1
ATOM 16631 N N . HIS B 1 1024 ? -28.568 20.202 -26.409 1 16.15 1024 HIS B N 1
ATOM 16632 C CA . HIS B 1 1024 ? -27.478 19.485 -27.06 1 16.15 1024 HIS B CA 1
ATOM 16633 C C . HIS B 1 1024 ? -26.21 19.525 -26.214 1 16.15 1024 HIS B C 1
ATOM 16635 O O . HIS B 1 1024 ? -25.872 20.564 -25.643 1 16.15 1024 HIS B O 1
ATOM 16641 N N . ARG B 1 1025 ? -25.67 18.34 -25.733 1 17.42 1025 ARG B N 1
ATOM 16642 C CA . ARG B 1 1025 ? -24.532 17.797 -24.999 1 17.42 1025 ARG B CA 1
ATOM 16643 C C . ARG B 1 1025 ? -23.217 18.164 -25.68 1 17.42 1025 ARG B C 1
ATOM 16645 O O . ARG B 1 1025 ? -22.965 17.757 -26.816 1 17.42 1025 ARG B O 1
ATOM 16652 N N . VAL B 1 1026 ? -22.782 19.451 -25.596 1 16.61 1026 VAL B N 1
ATOM 16653 C CA . VAL B 1 1026 ? -21.545 19.815 -26.28 1 16.61 1026 VAL B CA 1
ATOM 16654 C C . VAL B 1 1026 ? -20.415 18.89 -25.833 1 16.61 1026 VAL B C 1
ATOM 16656 O O . VAL B 1 1026 ? -20.163 18.743 -24.634 1 16.61 1026 VAL B O 1
ATOM 16659 N N . ASP B 1 1027 ? -19.875 18.046 -26.701 1 17.06 1027 ASP B N 1
ATOM 16660 C CA . ASP B 1 1027 ? -18.911 16.963 -26.869 1 17.06 1027 ASP B CA 1
ATOM 16661 C C . ASP B 1 1027 ? -17.478 17.485 -26.786 1 17.06 1027 ASP B C 1
ATOM 16663 O O . ASP B 1 1027 ? -16.528 16.753 -27.072 1 17.06 1027 ASP B O 1
ATOM 16667 N N . SER B 1 1028 ? -17.159 18.769 -26.503 1 16.18 1028 SER B N 1
ATOM 16668 C CA . SER B 1 1028 ? -15.927 19.151 -27.186 1 16.18 1028 SER B CA 1
ATOM 16669 C C . SER B 1 1028 ? -14.768 18.246 -26.782 1 16.18 1028 SER B C 1
ATOM 16671 O O . SER B 1 1028 ? -14.856 17.522 -25.788 1 16.18 1028 SER B O 1
ATOM 16673 N N . THR B 1 1029 ? -13.378 18.847 -27.04 1 17.22 1029 THR B N 1
ATOM 16674 C CA . THR B 1 1029 ? -12.142 18.581 -27.766 1 17.22 1029 THR B CA 1
ATOM 16675 C C . THR B 1 1029 ? -11.163 17.795 -26.897 1 17.22 1029 THR B C 1
ATOM 16677 O O . THR B 1 1029 ? -11.35 17.689 -25.684 1 17.22 1029 THR B O 1
ATOM 16680 N N . SER B 1 1030 ? -9.722 17.891 -27.283 1 16.57 1030 SER B N 1
ATOM 16681 C CA . SER B 1 1030 ? -8.522 17.136 -27.63 1 16.57 1030 SER B CA 1
ATOM 16682 C C . SER B 1 1030 ? -7.562 17.051 -26.449 1 16.57 1030 SER B C 1
ATOM 16684 O O . SER B 1 1030 ? -6.977 18.058 -26.044 1 16.57 1030 SER B O 1
ATOM 16686 N N . ALA B 1 1031 ? -7.793 16.456 -25.445 1 18.78 1031 ALA B N 1
ATOM 16687 C CA . ALA B 1 1031 ? -6.853 16.311 -24.337 1 18.78 1031 ALA B CA 1
ATOM 16688 C C . ALA B 1 1031 ? -5.506 15.785 -24.825 1 18.78 1031 ALA B C 1
ATOM 16690 O O . ALA B 1 1031 ? -5.446 14.771 -25.525 1 18.78 1031 ALA B O 1
ATOM 16691 N N . ALA B 1 1032 ? -4.514 16.727 -25.052 1 17.86 1032 ALA B N 1
ATOM 16692 C CA . ALA B 1 1032 ? -3.126 16.477 -25.431 1 17.86 1032 ALA B CA 1
ATOM 16693 C C . ALA B 1 1032 ? -2.52 15.358 -24.59 1 17.86 1032 ALA B C 1
ATOM 16695 O O . ALA B 1 1032 ? -2.86 15.202 -23.415 1 17.86 1032 ALA B O 1
ATOM 16696 N N . ALA B 1 1033 ? -1.975 14.33 -25.345 1 19.16 1033 ALA B N 1
ATOM 16697 C CA . ALA B 1 1033 ? -1.339 13.057 -25.014 1 19.16 1033 ALA B CA 1
ATOM 16698 C C . ALA B 1 1033 ? -0.175 13.26 -24.049 1 19.16 1033 ALA B C 1
ATOM 16700 O O . ALA B 1 1033 ? 0.726 14.061 -24.313 1 19.16 1033 ALA B O 1
ATOM 16701 N N . PRO B 1 1034 ? -0.449 13.265 -22.765 1 19.29 1034 PRO B N 1
ATOM 16702 C CA . PRO B 1 1034 ? 0.704 13.338 -21.865 1 19.29 1034 PRO B CA 1
ATOM 16703 C C . PRO B 1 1034 ? 1.887 12.504 -22.351 1 19.29 1034 PRO B C 1
ATOM 16705 O O . PRO B 1 1034 ? 1.697 11.507 -23.053 1 19.29 1034 PRO B O 1
ATOM 16708 N N . THR B 1 1035 ? 3.02 13.234 -22.621 1 19.87 1035 THR B N 1
ATOM 16709 C CA . THR B 1 1035 ? 4.358 12.809 -23.017 1 19.87 1035 THR B CA 1
ATOM 16710 C C . THR B 1 1035 ? 4.764 11.539 -22.274 1 19.87 1035 THR B C 1
ATOM 16712 O O . THR B 1 1035 ? 4.181 11.204 -21.241 1 19.87 1035 THR B O 1
ATOM 16715 N N . GLY B 1 1036 ? 5.836 10.917 -22.813 1 17.37 1036 GLY B N 1
ATOM 16716 C CA . GLY B 1 1036 ? 6.526 9.636 -22.809 1 17.37 1036 GLY B CA 1
ATOM 16717 C C . GLY B 1 1036 ? 7.039 9.238 -21.438 1 17.37 1036 GLY B C 1
ATOM 16718 O O . GLY B 1 1036 ? 7.706 10.027 -20.766 1 17.37 1036 GLY B O 1
ATOM 16719 N N . ALA B 1 1037 ? 6.231 8.516 -20.735 1 21.02 1037 ALA B N 1
ATOM 16720 C CA . ALA B 1 1037 ? 6.502 7.828 -19.475 1 21.02 1037 ALA B CA 1
ATOM 16721 C C . ALA B 1 1037 ? 7.794 7.02 -19.559 1 21.02 1037 ALA B C 1
ATOM 16723 O O . ALA B 1 1037 ? 7.919 6.121 -20.395 1 21.02 1037 ALA B O 1
ATOM 16724 N N . GLY B 1 1038 ? 8.952 7.751 -19.394 1 19.17 1038 GLY B N 1
ATOM 16725 C CA . GLY B 1 1038 ? 10.216 7.035 -19.324 1 19.17 1038 GLY B CA 1
ATOM 16726 C C . GLY B 1 1038 ? 10.149 5.786 -18.466 1 19.17 1038 GLY B C 1
ATOM 16727 O O . GLY B 1 1038 ? 9.253 5.649 -17.631 1 19.17 1038 GLY B O 1
ATOM 16728 N N . LEU B 1 1039 ? 10.763 4.752 -18.986 1 20.25 1039 LEU B N 1
ATOM 16729 C CA . LEU B 1 1039 ? 10.909 3.38 -18.51 1 20.25 1039 LEU B CA 1
ATOM 16730 C C . LEU B 1 1039 ? 11.403 3.356 -17.067 1 20.25 1039 LEU B C 1
ATOM 16732 O O . LEU B 1 1039 ? 12.488 3.859 -16.769 1 20.25 1039 LEU B O 1
ATOM 16736 N N . VAL B 1 1040 ? 10.542 3.623 -16.189 1 23.08 1040 VAL B N 1
ATOM 16737 C CA . VAL B 1 1040 ? 10.899 3.446 -14.785 1 23.08 1040 VAL B CA 1
ATOM 16738 C C . VAL B 1 1040 ? 11.523 2.068 -14.581 1 23.08 1040 VAL B C 1
ATOM 16740 O O . VAL B 1 1040 ? 11.033 1.071 -15.116 1 23.08 1040 VAL B O 1
ATOM 16743 N N . GLY B 1 1041 ? 12.799 2.114 -14.353 1 21.43 1041 GLY B N 1
ATOM 16744 C CA . GLY B 1 1041 ? 13.623 0.962 -14.023 1 21.43 1041 GLY B CA 1
ATOM 16745 C C . GLY B 1 1041 ? 12.99 0.053 -12.987 1 21.43 1041 GLY B C 1
ATOM 16746 O O . GLY B 1 1041 ? 12.425 0.527 -11.999 1 21.43 1041 GLY B O 1
ATOM 16747 N N . MET B 1 1042 ? 12.528 -0.985 -13.518 1 22.72 1042 MET B N 1
ATOM 16748 C CA . MET B 1 1042 ? 11.961 -2.161 -12.863 1 22.72 1042 MET B CA 1
ATOM 16749 C C . MET B 1 1042 ? 12.781 -2.551 -11.639 1 22.72 1042 MET B C 1
ATOM 16751 O O . MET B 1 1042 ? 13.947 -2.168 -11.52 1 22.72 1042 MET B O 1
ATOM 16755 N N . CYS B 1 1043 ? 12.224 -3.201 -10.875 1 25.49 1043 CYS B N 1
ATOM 16756 C CA . CYS B 1 1043 ? 12.56 -3.775 -9.577 1 25.49 1043 CYS B CA 1
ATOM 16757 C C . CYS B 1 1043 ? 13.759 -4.709 -9.688 1 25.49 1043 CYS B C 1
ATOM 16759 O O . CYS B 1 1043 ? 13.656 -5.792 -10.265 1 25.49 1043 CYS B O 1
ATOM 16761 N N . GLY B 1 1044 ? 15.037 -4.475 -10.432 1 23.82 1044 GLY B N 1
ATOM 16762 C CA . GLY B 1 1044 ? 15.942 -5.614 -10.412 1 23.82 1044 GLY B CA 1
ATOM 16763 C C . GLY B 1 1044 ? 16.209 -6.14 -9.015 1 23.82 1044 GLY B C 1
ATOM 16764 O O . GLY B 1 1044 ? 16.826 -5.456 -8.196 1 23.82 1044 GLY B O 1
ATOM 16765 N N . GLU B 1 1045 ? 15.428 -6.925 -8.464 1 25.32 1045 GLU B N 1
ATOM 16766 C CA . GLU B 1 1045 ? 16.002 -7.67 -7.347 1 25.32 1045 GLU B CA 1
ATOM 16767 C C . GLU B 1 1045 ? 17.353 -8.272 -7.721 1 25.32 1045 GLU B C 1
ATOM 16769 O O . GLU B 1 1045 ? 18.398 -7.779 -7.292 1 25.32 1045 GLU B O 1
ATOM 16774 N N . GLU B 1 1046 ? 17.367 -9.683 -7.615 1 28.97 1046 GLU B N 1
ATOM 16775 C CA . GLU B 1 1046 ? 18.067 -10.849 -7.084 1 28.97 1046 GLU B CA 1
ATOM 16776 C C . GLU B 1 1046 ? 18.994 -11.46 -8.131 1 28.97 1046 GLU B C 1
ATOM 16778 O O . GLU B 1 1046 ? 18.933 -12.663 -8.395 1 28.97 1046 GLU B O 1
ATOM 16783 N N . LEU B 1 1047 ? 19.637 -11.062 -9.082 1 27.07 1047 LEU B N 1
ATOM 16784 C CA . LEU B 1 1047 ? 20.02 -12.082 -10.052 1 27.07 1047 LEU B CA 1
ATOM 16785 C C . LEU B 1 1047 ? 20.804 -13.204 -9.379 1 27.07 1047 LEU B C 1
ATOM 16787 O O . LEU B 1 1047 ? 20.848 -14.327 -9.887 1 27.07 1047 LEU B O 1
ATOM 16791 N N . ASP B 1 1048 ? 21.913 -13.556 -8.965 1 28.09 1048 ASP B N 1
ATOM 16792 C CA . ASP B 1 1048 ? 22.348 -14.898 -9.34 1 28.09 1048 ASP B CA 1
ATOM 16793 C C . ASP B 1 1048 ? 21.244 -15.923 -9.09 1 28.09 1048 ASP B C 1
ATOM 16795 O O . ASP B 1 1048 ? 21.007 -16.802 -9.921 1 28.09 1048 ASP B O 1
ATOM 16799 N N . GLY B 1 1049 ? 20.839 -16.976 -8.085 1 27.23 1049 GLY B N 1
ATOM 16800 C CA . GLY B 1 1049 ? 19.76 -17.942 -7.952 1 27.23 1049 GLY B CA 1
ATOM 16801 C C . GLY B 1 1049 ? 18.431 -17.307 -7.59 1 27.23 1049 GLY B C 1
ATOM 16802 O O . GLY B 1 1049 ? 18.393 -16.197 -7.054 1 27.23 1049 GLY B O 1
ATOM 16803 N N . TYR B 1 1050 ? 16.911 -17.602 -7.702 1 28.75 1050 TYR B N 1
ATOM 16804 C CA . TYR B 1 1050 ? 15.646 -16.975 -8.07 1 28.75 1050 TYR B CA 1
ATOM 16805 C C . TYR B 1 1050 ? 15.197 -15.986 -7.001 1 28.75 1050 TYR B C 1
ATOM 16807 O O . TYR B 1 1050 ? 15.166 -16.317 -5.813 1 28.75 1050 TYR B O 1
ATOM 16815 N N . PRO B 1 1051 ? 15.201 -14.746 -7.012 1 26.55 1051 PRO B N 1
ATOM 16816 C CA . PRO B 1 1051 ? 14.906 -13.767 -5.963 1 26.55 1051 PRO B CA 1
ATOM 16817 C C . PRO B 1 1051 ? 13.536 -13.981 -5.324 1 26.55 1051 PRO B C 1
ATOM 16819 O O . PRO B 1 1051 ? 12.673 -14.64 -5.911 1 26.55 1051 PRO B O 1
ATOM 16822 N N . SER B 1 1052 ? 13.125 -13.361 -4.164 1 32.09 1052 SER B N 1
ATOM 16823 C CA . SER B 1 1052 ? 12.372 -13.048 -2.954 1 32.09 1052 SER B CA 1
ATOM 16824 C C . SER B 1 1052 ? 11.144 -12.202 -3.27 1 32.09 1052 SER B C 1
ATOM 16826 O O . SER B 1 1052 ? 10.445 -11.748 -2.362 1 32.09 1052 SER B O 1
ATOM 16828 N N . CYS B 1 1053 ? 10.383 -12.179 -4.259 1 35.54 1053 CYS B N 1
ATOM 16829 C CA . CYS B 1 1053 ? 9.393 -11.109 -4.316 1 35.54 1053 CYS B CA 1
ATOM 16830 C C . CYS B 1 1053 ? 8.177 -11.445 -3.46 1 35.54 1053 CYS B C 1
ATOM 16832 O O . CYS B 1 1053 ? 7.403 -12.342 -3.799 1 35.54 1053 CYS B O 1
ATOM 16834 N N . SER B 1 1054 ? 7.929 -11.727 -2.228 1 33.46 1054 SER B N 1
ATOM 16835 C CA . SER B 1 1054 ? 6.656 -12.209 -1.701 1 33.46 1054 SER B CA 1
ATOM 16836 C C . SER B 1 1054 ? 5.692 -11.056 -1.443 1 33.46 1054 SER B C 1
ATOM 16838 O O . SER B 1 1054 ? 5.675 -10.487 -0.35 1 33.46 1054 SER B O 1
ATOM 16840 N N . ASP B 1 1055 ? 5.287 -10.058 -2.174 1 33.92 1055 ASP B N 1
ATOM 16841 C CA . ASP B 1 1055 ? 4.42 -8.965 -1.746 1 33.92 1055 ASP B CA 1
ATOM 16842 C C . ASP B 1 1055 ? 2.975 -9.437 -1.593 1 33.92 1055 ASP B C 1
ATOM 16844 O O . ASP B 1 1055 ? 2.069 -8.625 -1.395 1 33.92 1055 ASP B O 1
ATOM 16848 N N . SER B 1 1056 ? 2.485 -10.635 -1.463 1 31 1056 SER B N 1
ATOM 16849 C CA . SER B 1 1056 ? 1.065 -10.836 -1.733 1 31 1056 SER B CA 1
ATOM 16850 C C . SER B 1 1056 ? 0.209 -10.394 -0.55 1 31 1056 SER B C 1
ATOM 16852 O O . SER B 1 1056 ? 0.259 -11.004 0.52 1 31 1056 SER B O 1
ATOM 16854 N N . GLU B 1 1057 ? 0.064 -9.213 0.068 1 32.65 1057 GLU B N 1
ATOM 16855 C CA . GLU B 1 1057 ? -0.924 -9.149 1.141 1 32.65 1057 GLU B CA 1
ATOM 16856 C C . GLU B 1 1057 ? -2.342 -9.28 0.592 1 32.65 1057 GLU B C 1
ATOM 16858 O O . GLU B 1 1057 ? -3.306 -9.343 1.358 1 32.65 1057 GLU B O 1
ATOM 16863 N N . ASP B 1 1058 ? -2.671 -8.974 -0.669 1 32.07 1058 ASP B N 1
ATOM 16864 C CA . ASP B 1 1058 ? -3.936 -8.283 -0.9 1 32.07 1058 ASP B CA 1
ATOM 16865 C C . ASP B 1 1058 ? -5.122 -9.189 -0.579 1 32.07 1058 ASP B C 1
ATOM 16867 O O . ASP B 1 1058 ? -6.225 -8.981 -1.091 1 32.07 1058 ASP B O 1
ATOM 16871 N N . ASP B 1 1059 ? -5.086 -10.28 0.024 1 31 1059 ASP B N 1
ATOM 16872 C CA . ASP B 1 1059 ? -6.451 -10.787 -0.084 1 31 1059 ASP B CA 1
ATOM 16873 C C . ASP B 1 1059 ? -7.444 -9.833 0.576 1 31 1059 ASP B C 1
ATOM 16875 O O . ASP B 1 1059 ? -7.629 -9.866 1.795 1 31 1059 ASP B O 1
ATOM 16879 N N . PHE B 1 1060 ? -7.574 -8.667 0.141 1 29.22 1060 PHE B N 1
ATOM 16880 C CA . PHE B 1 1060 ? -8.635 -7.833 0.692 1 29.22 1060 PHE B CA 1
ATOM 16881 C C . PHE B 1 1060 ? -9.968 -8.571 0.676 1 29.22 1060 PHE B C 1
ATOM 16883 O O . PHE B 1 1060 ? -11.029 -7.951 0.777 1 29.22 1060 PHE B O 1
ATOM 16890 N N . ASN B 1 1061 ? -10.076 -9.709 0.039 1 29.61 1061 ASN B N 1
ATOM 16891 C CA . ASN B 1 1061 ? -11.437 -10.198 0.228 1 29.61 1061 ASN B CA 1
ATOM 16892 C C . ASN B 1 1061 ? -11.813 -10.255 1.706 1 29.61 1061 ASN B C 1
ATOM 16894 O O . ASN B 1 1061 ? -10.993 -10.635 2.544 1 29.61 1061 ASN B O 1
ATOM 16898 N N . GLU B 1 1062 ? -12.827 -9.557 2.115 1 31.48 1062 GLU B N 1
ATOM 16899 C CA . GLU B 1 1062 ? -13.584 -9.507 3.362 1 31.48 1062 GLU B CA 1
ATOM 16900 C C . GLU B 1 1062 ? -13.48 -10.824 4.124 1 31.48 1062 GLU B C 1
ATOM 16902 O O . GLU B 1 1062 ? -13.616 -10.851 5.349 1 31.48 1062 GLU B O 1
ATOM 16907 N N . ASP B 1 1063 ? -13.427 -11.959 3.325 1 29.46 1063 ASP B N 1
ATOM 16908 C CA . ASP B 1 1063 ? -13.779 -13.174 4.053 1 29.46 1063 ASP B CA 1
ATOM 16909 C C . ASP B 1 1063 ? -12.664 -13.582 5.014 1 29.46 1063 ASP B C 1
ATOM 16911 O O . ASP B 1 1063 ? -12.931 -14.117 6.092 1 29.46 1063 ASP B O 1
ATOM 16915 N N . ASP B 1 1064 ? -11.419 -13.561 4.461 1 31.02 1064 ASP B N 1
ATOM 16916 C CA . ASP B 1 1064 ? -10.479 -14.322 5.278 1 31.02 1064 ASP B CA 1
ATOM 16917 C C . ASP B 1 1064 ? -9.927 -13.469 6.418 1 31.02 1064 ASP B C 1
ATOM 16919 O O . ASP B 1 1064 ? -9.083 -13.928 7.191 1 31.02 1064 ASP B O 1
ATOM 16923 N N . ASN B 1 1065 ? -9.951 -12.305 6.289 1 31.65 1065 ASN B N 1
ATOM 16924 C CA . ASN B 1 1065 ? -9.303 -11.596 7.387 1 31.65 1065 ASN B CA 1
ATOM 16925 C C . ASN B 1 1065 ? -10.026 -11.832 8.71 1 31.65 1065 ASN B C 1
ATOM 16927 O O . ASN B 1 1065 ? -9.779 -11.13 9.692 1 31.65 1065 ASN B O 1
ATOM 16931 N N . ASP B 1 1066 ? -11.251 -12.321 8.552 1 29.11 1066 ASP B N 1
ATOM 16932 C CA . ASP B 1 1066 ? -11.82 -12.646 9.856 1 29.11 1066 ASP B CA 1
ATOM 16933 C C . ASP B 1 1066 ? -11.062 -13.796 10.515 1 29.11 1066 ASP B C 1
ATOM 16935 O O . ASP B 1 1066 ? -11.265 -14.961 10.166 1 29.11 1066 ASP B O 1
ATOM 16939 N N . TRP B 1 1067 ? -9.879 -13.616 10.943 1 26.48 1067 TRP B N 1
ATOM 16940 C CA . TRP B 1 1067 ? -9.39 -14.743 11.729 1 26.48 1067 TRP B CA 1
ATOM 16941 C C . TRP B 1 1067 ? -10.537 -15.439 12.456 1 26.48 1067 TRP B C 1
ATOM 16943 O O . TRP B 1 1067 ? -10.624 -16.669 12.456 1 26.48 1067 TRP B O 1
ATOM 16953 N N . ASP B 1 1068 ? -11.105 -14.643 13.452 1 26.68 1068 ASP B N 1
ATOM 16954 C CA . ASP B 1 1068 ? -12.09 -15.253 14.341 1 26.68 1068 ASP B CA 1
ATOM 16955 C C . ASP B 1 1068 ? -13.491 -15.185 13.737 1 26.68 1068 ASP B C 1
ATOM 16957 O O . ASP B 1 1068 ? -14.474 -15.523 14.399 1 26.68 1068 ASP B O 1
ATOM 16961 N N . SER B 1 1069 ? -13.828 -14.289 12.805 1 25.88 1069 SER B N 1
ATOM 16962 C CA . SER B 1 1069 ? -15.274 -14.213 12.622 1 25.88 1069 SER B CA 1
ATOM 16963 C C . SER B 1 1069 ? -15.811 -15.466 11.939 1 25.88 1069 SER B C 1
ATOM 16965 O O . SER B 1 1069 ? -15.324 -15.858 10.877 1 25.88 1069 SER B O 1
ATOM 16967 N N . MET B 1 1070 ? -16.3 -16.404 12.716 1 23.43 1070 MET B N 1
ATOM 16968 C CA . MET B 1 1070 ? -17.199 -17.499 12.361 1 23.43 1070 MET B CA 1
ATOM 16969 C C . MET B 1 1070 ? -18.255 -17.035 11.364 1 23.43 1070 MET B C 1
ATOM 16971 O O . MET B 1 1070 ? -18.854 -15.972 11.537 1 23.43 1070 MET B O 1
ATOM 16975 N N . PRO B 1 1071 ? -18.161 -17.387 10.121 1 23.66 1071 PRO B N 1
ATOM 16976 C CA . PRO B 1 1071 ? -19.302 -17.151 9.233 1 23.66 1071 PRO B CA 1
ATOM 16977 C C . PRO B 1 1071 ? -20.641 -17.468 9.896 1 23.66 1071 PRO B C 1
ATOM 16979 O O . PRO B 1 1071 ? -20.743 -18.432 10.659 1 23.66 1071 PRO B O 1
ATOM 16982 N N . THR B 1 1072 ? -21.398 -16.437 10.333 1 19.35 1072 THR B N 1
ATOM 16983 C CA . THR B 1 1072 ? -22.79 -16.732 10.654 1 19.35 1072 THR B CA 1
ATOM 16984 C C . THR B 1 1072 ? -23.44 -17.548 9.541 1 19.35 1072 THR B C 1
ATOM 16986 O O . THR B 1 1072 ? -23.414 -17.149 8.375 1 19.35 1072 THR B O 1
ATOM 16989 N N . LEU B 1 1073 ? -23.438 -18.849 9.649 1 18.3 1073 LEU B N 1
ATOM 16990 C CA . LEU B 1 1073 ? -24.26 -19.824 8.941 1 18.3 1073 LEU B CA 1
ATOM 16991 C C . LEU B 1 1073 ? -25.693 -19.324 8.795 1 18.3 1073 LEU B C 1
ATOM 16993 O O . LEU B 1 1073 ? -26.372 -19.072 9.794 1 18.3 1073 LEU B O 1
ATOM 16997 N N . TYR B 1 1074 ? -26.072 -18.34 7.945 1 18.11 1074 TYR B N 1
ATOM 16998 C CA . TYR B 1 1074 ? -27.437 -18.718 7.597 1 18.11 1074 TYR B CA 1
ATOM 16999 C C . TYR B 1 1074 ? -27.456 -20.017 6.801 1 18.11 1074 TYR B C 1
ATOM 17001 O O . TYR B 1 1074 ? -26.598 -20.24 5.943 1 18.11 1074 TYR B O 1
#

Foldseek 3Di:
DVVVPDPPPDDLVVVVVVLVVLCVQLVQAWDWDAFLLGDIFTWRAVLSLVLLQLQFPVRVVQFAFFAAADDFWFFAQSPFCQRRPVDFLLQFFFWDWDLPDPPIDIAGALWWFAFQVGWIWGFRHWHDDPRAIKTWIFGKDWDFDQPDDPPDDRPGDTAIEGDDPDIDIGGPVRTDDTLVNCVVVVPGDLHHDPVHVVPHHSDDDPCCVVFVPAREGEWEKEKEKDWAALDPDPDRHTKIWIWMFTSSGGLQFVQFLLGIGTTFMDSPDDPLRSVLVRCVQADPPHWHWHARNVSRGIHIYGYAYAFYEYFQVNLCQLLQFQALQAQQRASFAQLGDDLLQCLALVNVVPLLAGHHGDALVVLVVLLQVLLLVLLLLNPVVSVVSCRHRRGHHDLQVSNSVVNNVVLVVVCCQQPVDPVRHPVVLVDDDPDPVVNVVVSVVVSVVSSVVSLLVQLCPPVVVLVPDDPPDPSSNDDDDSNNGRNSSVGPNDNSSQRHAQACQNLQLVHLLLLLLVVQQVPFDPNVVLLQQLLQALQQWDCFAFPAPRDPSNVCSVPVLQDFRSNSLSCLQPVLLRCVPGGDLLSSQLSLLSLLLLQLLLDSIGGDLVQSLVLNSLSLLSNLLSCLVVPVCCSVNGVSSSSSNCNSVCCNRRNRSVSSHCLSVLQSVVVQSVQSVPDPVPRSSNSSSSVSSSVSSLSSQQCFGWTQGPVGDTDHDDPCRNCCCVVPQLVVQLSRHAPFPQDDQLFWAFDDPVDKDKDFPVVVVDDPVQDDPPGDRPWIKIWTAFGQAQVRDTHGAQFKFWFWDDDPPRPHTAIFIWGWHTKMFTPPDGRRPPGIKTKTFTWDWDPAADPSSLFIKTATDPDIHIDRRHGTHGTFGKGANCVVQVWDWDQDPAADADPNRGDPHTDIHTHGDPGRMITTRCSHSRPNVVVCVRDDVNSSRDDRPDPDSSVSSSVSSVVCSVVVVVVLVVLVVVVVCVVVCVVVVVVVVVVVVVVVVPDDDPDPPPPVPDPDDDDDDDDDDDDDPPDDDDDDDDPPDPGDPPDPRRPGDDDDGRHPRIPPSPPPPPPPSPVPNDPNDD/DVVVPDPPPDDLVVVVVVLVVLCVQLVQAWDWDAFLLGDIFTWRAVLSLVLLQLQFPVRVVQFAFFAAQDAFWFFAQSPFCQRNPVDFLLQFFFWDWDLPDPPIDIAGALWWFAFQVGWIWGFRHWHDDPRAIKTWIFGKDWDFDQPDDPPDDRPGDTAIEGDDPDIDIGGPVRTDDTLVNCVVVVPGDLHHDPVHVVPHHSDDDPCCVVFVPAREGEWEKEKEKDWAALDPDPDRRTKIWIWMFTSSGGLQFVLFLLGIATTFMDSPDDPLLSVLVRCVQADPPHWHWHARNVSRGIHIYHYAYAFYEYFQVNLCQLLQFQALQAQQRASFAQLGDDLLQCLALVNVVPLLAGHHGDDLVVLVVLLQVLLLVLLLLNPVVSVVSCRHRRGHHDLQVSSSVVNNVVLVVVCCQAPVDPVRHPPVLVDDDPDPVVNVVVSVVVSVVSSVVSLLVQLCPPVVVLVPDDPPDPSSNDDDDSNNGRNSSVGPNDNSSQRHAQACQNLQLVHLLLLLLVVQQVPFDPNVVLLQQLLQALQQWDCFLFPAPRDPSNVCSVPVNQDFRSNSLSCLQPVLLRCVPGGDLLSSQLSLLSLLLLQLLLDSIGGDLVQSLVLNSLSLLSNLLSCLVVPVCCSVNGVSSSSSNCNSVCCSRRNRSVSSHCLSVVQSVVVQSLQSVLAPVPRSSNSSSSVSSSVSSLSSQQCFGWTQGPVGDTDHDDPCRNCCCVVPVQVVLLSRHFPQPQDDQLFWAFDDPVDKDKDFPVVVVDDPVQDDPPGDRPWIKIWTAFGQAQVRDTHGAQFKFWFWDDDPPRPHTAIFIWGWHTKMFTPPDGRRPPGIKTKTFTWDWDPAADPSSLFIKTATDPDIHIDRRHGTHGTFGKGANCPVQVWDWDQDPAADADPNRGDPHTDIHTHGDPGRMITTRCSHSRPNVVVCVRDDVNSSRDDRPDPDSSVSSNVSSVVCSVVVVVVLVVLVVVVVCVVVCVVVVVVVVVVVVVVVVPDDDPDPPPPPPPCPDDDDDDDDDDDDPPDDDPPDDDPPDPGDPPSPRRDSDDPDRSDDSRPPSPPPPPPPSPVPNDPNDD

Solvent-accessible surface area (backbone atoms only — not comparable to full-atom values): 116239 Å² total; per-residue (Å²): 94,71,90,61,56,27,57,87,68,69,51,66,68,53,50,50,50,51,50,52,54,48,31,61,44,64,56,51,62,60,40,82,45,67,34,61,86,39,35,62,35,19,32,34,55,63,61,55,58,53,25,47,38,34,14,12,62,78,49,39,75,54,51,49,79,53,25,39,62,77,86,69,60,30,58,41,53,40,50,4,39,37,61,46,62,66,52,53,52,89,74,40,46,53,43,48,72,42,72,87,48,92,85,50,53,72,41,46,40,51,22,49,30,30,32,75,85,68,46,38,31,30,31,51,40,61,27,30,50,97,92,36,60,27,26,38,24,32,39,38,39,78,44,74,47,69,52,76,48,92,62,90,76,63,61,71,57,56,29,34,33,69,67,41,92,62,73,46,80,40,56,55,86,43,59,62,39,35,53,65,52,40,59,71,65,61,82,54,64,74,36,54,34,81,90,27,48,86,83,45,46,62,55,76,52,76,60,55,71,73,39,70,85,34,51,52,42,43,42,44,27,37,47,31,46,49,80,44,54,37,46,77,52,75,56,81,35,67,28,31,36,34,35,36,34,63,60,32,42,51,63,83,52,58,55,26,54,56,47,58,36,72,25,32,35,21,76,77,40,52,63,58,48,51,46,42,63,57,46,69,50,40,38,94,85,40,69,41,74,29,40,30,55,87,80,70,44,59,30,34,36,29,48,31,46,56,43,37,41,41,47,69,70,52,36,16,51,58,38,28,21,55,34,80,80,18,39,14,41,45,60,38,23,63,52,55,47,55,73,71,48,36,32,32,55,67,40,39,51,49,53,74,42,72,52,59,66,54,51,62,68,59,53,54,50,51,52,52,50,40,47,53,36,15,24,59,43,41,63,68,60,43,55,52,50,27,31,59,64,8,49,38,41,73,52,30,46,57,51,31,55,52,30,32,52,51,29,49,53,50,43,40,40,41,67,65,34,86,89,60,23,50,70,74,73,75,47,93,66,92,48,70,67,56,48,50,50,50,53,49,50,51,42,49,52,46,19,53,53,45,46,60,50,51,30,41,45,45,60,71,66,44,67,72,50,58,93,82,42,71,62,59,79,32,82,43,68,41,49,42,30,53,31,53,72,70,36,66,68,44,46,44,38,76,28,44,51,70,25,47,60,57,37,38,36,63,28,53,49,44,50,52,49,51,54,48,67,71,63,34,64,67,50,69,60,47,45,49,52,35,24,33,44,51,52,62,54,62,56,46,39,48,86,64,74,83,66,58,28,64,52,48,60,73,40,59,90,69,66,37,40,57,54,38,54,51,42,44,43,46,43,67,81,41,40,76,89,56,58,56,69,68,56,50,49,40,42,47,32,48,12,44,36,51,10,60,52,43,25,68,51,39,70,53,59,69,62,48,47,53,42,49,50,42,30,52,49,31,39,54,51,46,41,42,66,71,40,64,58,47,58,79,72,35,58,51,61,38,50,56,48,47,40,62,59,37,34,54,32,46,13,40,48,59,79,49,43,60,38,51,60,56,48,43,46,57,59,51,24,49,44,43,62,72,43,90,69,62,31,53,25,51,54,38,32,46,52,52,37,50,46,52,50,49,54,36,36,28,45,37,17,49,36,47,42,97,85,69,48,73,45,59,53,58,69,76,44,22,42,35,43,83,71,31,65,67,58,19,25,47,52,34,45,78,81,60,73,72,69,56,64,22,31,45,39,67,37,55,78,106,66,46,57,68,34,33,61,69,72,67,70,53,63,71,88,64,56,59,89,87,63,57,86,81,43,48,30,26,44,33,50,34,37,21,13,64,72,54,40,80,36,34,65,65,22,30,30,37,28,52,43,68,54,94,85,45,88,70,68,40,79,42,42,28,30,28,65,45,36,38,28,36,59,94,50,63,39,72,74,76,42,32,40,33,36,27,40,37,32,44,72,51,92,55,49,36,90,87,71,65,24,38,27,34,36,69,42,100,56,74,45,75,36,50,39,67,33,31,38,38,53,33,32,51,36,71,45,44,78,85,60,59,41,41,78,39,74,47,99,46,47,39,69,45,66,83,34,74,32,83,39,68,31,66,37,63,50,71,56,89,71,69,41,31,29,44,44,70,21,30,58,40,55,37,46,58,52,55,68,71,44,63,59,88,54,60,60,73,76,63,74,59,93,48,64,67,62,53,49,39,57,49,19,60,52,35,58,60,50,46,60,56,53,49,51,50,46,47,49,49,48,47,46,50,47,43,49,50,46,39,51,51,46,47,48,49,52,58,55,58,64,67,59,70,62,80,75,76,80,71,75,70,74,69,74,74,72,81,73,78,76,80,79,82,81,81,80,84,84,80,84,74,83,78,80,87,76,72,85,80,77,76,75,79,76,79,74,69,79,70,78,48,87,34,95,75,82,77,82,85,74,91,31,52,68,65,61,72,71,70,56,78,70,67,73,35,79,75,61,67,77,75,76,124,95,69,92,58,57,28,56,87,70,68,51,68,68,56,48,51,51,51,52,52,52,48,30,61,46,63,56,53,62,61,41,81,46,67,34,61,84,40,37,63,36,18,33,35,56,62,63,56,58,52,25,48,38,35,14,13,62,76,49,39,76,54,52,49,81,55,25,35,67,63,91,58,62,30,54,41,52,40,51,4,40,38,60,48,62,66,51,53,53,88,74,41,48,52,44,49,72,42,72,85,48,92,85,51,53,70,42,46,39,52,23,49,29,30,33,75,84,69,49,38,31,29,31,50,39,61,26,27,44,94,91,36,59,26,27,38,24,34,40,37,39,80,43,76,47,71,53,77,54,88,63,90,79,62,61,68,56,56,29,34,34,68,67,43,93,63,74,45,79,41,55,54,85,43,57,64,40,35,54,65,52,41,59,72,65,61,83,54,65,75,37,52,33,80,91,28,49,87,82,44,46,62,54,75,53,76,60,55,72,72,40,70,86,33,52,51,42,43,43,44,28,36,47,32,47,48,80,44,54,37,47,76,57,85,56,81,36,67,30,31,38,33,35,38,34,64,61,32,41,50,61,84,53,59,64,26,55,56,47,58,38,72,25,32,35,21,75,76,39,51,64,57,47,52,45,43,64,56,47,70,50,41,38,93,86,40,69,42,74,30,40,30,56,87,80,70,44,58,31,35,36,29,47,31,46,56,41,38,39,42,46,68,70,51,35,17,50,60,40,28,21,56,34,81,81,18,40,14,40,44,60,35,25,63,51,56,49,53,73,71,47,34,30,33,53,67,39,39,51,50,53,74,42,72,52,58,64,52,50,60,68,57,53,53,50,51,50,51,50,40,47,52,37,15,23,59,43,40,63,68,59,41,54,50,49,27,30,60,65,9,50,39,40,74,52,30,47,58,51,32,54,52,32,31,51,52,29,50,52,49,43,40,41,42,67,67,34,83,89,60,22,50,68,74,74,76,47,93,66,93,48,70,65,57,49,52,50,50,52,49,51,51,42,48,52,46,20,53,53,45,47,60,50,52,31,43,46,44,61,71,65,45,66,72,50,57,92,85,42,74,63,59,80,33,83,42,68,42,50,42,31,53,30,52,71,70,38,65,70,44,45,43,39,76,28,46,52,72,26,48,58,58,36,38,34,64,28,53,50,44,52,53,49,51,55,47,68,71,63,35,65,66,50,68,61,46,46,50,53,34,24,33,43,52,54,61,54,61,57,47,40,49,88,66,73,83,65,57,29,64,52,50,60,71,41,60,89,69,67,36,46,56,56,38,56,48,42,44,43,47,42,67,82,40,41,74,90,55,56,55,70,66,56,50,50,38,42,49,32,47,10,44,37,51,11,62,50,45,26,68,52,39,68,54,58,69,63,49,46,52,43,49,50,42,30,52,49,31,39,53,52,45,42,42,65,71,39,65,59,47,57,79,73,35,58,51,62,38,50,55,49,47,40,63,59,38,34,54,32,46,14,38,48,60,79,48,43,59,52,50,60,62,46,44,45,59,59,49,24,50,45,44,62,67,43,90,68,62,32,55,26,51,53,38,33,46,51,52,37,50,47,52,50,50,54,37,38,29,45,36,18,48,36,48,42,98,86,69,48,74,44,59,56,57,70,74,44,22,42,35,43,82,70,31,63,66,57,18,36,49,51,32,45,71,80,59,74,73,70,56,63,21,29,46,40,67,38,56,77,104,71,48,58,69,35,34,60,72,71,68,70,51,64,72,90,65,56,59,89,89,64,56,85,81,43,48,30,27,45,33,51,35,38,22,13,63,72,55,40,79,38,34,64,66,22,31,31,36,28,54,44,67,53,94,83,45,87,69,67,43,80,42,42,28,31,29,64,45,36,38,26,36,60,95,50,65,39,73,76,78,42,33,40,31,37,26,40,38,34,45,73,51,92,54,50,37,89,87,72,64,23,38,29,34,36,67,42,99,56,73,43,74,37,52,40,66,33,31,38,38,52,34,33,51,37,71,46,43,77,86,59,60,41,42,79,38,74,47,98,47,48,37,69,44,64,82,33,75,32,84,38,68,31,66,35,62,49,70,55,86,70,67,41,31,30,44,45,70,21,30,57,41,56,38,47,58,50,55,69,70,44,61,60,88,54,57,60,73,75,65,74,58,95,49,64,66,62,51,48,38,56,50,20,61,52,35,57,60,50,46,59,55,52,50,51,50,48,48,50,49,49,46,48,50,47,44,47,51,46,40,53,52,45,47,50,50,52,56,55,59,63,67,61,69,62,80,74,74,82,71,75,68,75,69,74,74,69,79,70,78,75,80,84,81,88,83,87,81,84,74,84,73,83,81,80,84,74,76,89,82,78,77,75,79,74,81,71,70,82,70,78,48,83,58,80,43,61,88,77,89,61,78,58,42,63,68,62,69,72,70,56,78,70,68,72,35,80,77,62,68,76,77,77,124

Sequence (2148 aa):
MKECGTPDVPTLGQLQRLQASLDKETGIQSKHHTSSAGSHFYVNHPAKLFALDWANPLVRKEMQLYPEFNKGAMSEMWHGEKWAKEIPPDEMTPMWYDWTRPGSKHFYVHEITELDDGSFVVPLRWGCHNGSVHAQCRAVHYSESVRGPQRRTLYQSQSFSLADPELFMVPVKRLHRNILDLQVSGTHRLEVAAISSHLVSAKPNRLRAKANGKPMYRIRVMPWSDDVSGNVSKQYNPHTNVYVQNLSLPHKLLAQEYFVRFSSTSSYASSSEQFTALIDDFGADVWHTGYDCLAGQEIMFQLIPHVLPADNPQQSENASHMGVNAQAKCRRDMTAGSDEQKETDEGYRALFKPGTNRKINDTVSSIEAQLRLACYGAKETIKMAATQSGVKDKISQYWIDRLLQMAKEKHTVMLKNRSTRDPRLNEVIPVREDRKRLVNGIKRGIQTDLWNWLVKQPAESYAKLAPSDPLRNQIRPGDHYNPLLSMRGIDPHKDTPVEILHTYLLGNSKYVWHHTNTTWEKKEEAEHAFAVRLECSDLHGLTTPPPRANYIVQYKNSLIGKHFKILSQLAVFHLHGLCSDILYDMWKAAGELGALIWYPEINNLKEYLADLQVAIDNVLNIWAKIDPTKIINKAKLHVLTHLVDDIRRFGPAILYGTEVFECWNKVFRMCSVLSNHLSPSRDIAGTLGGMERFKHLVSGGWWRSSEGEYRQAGSAISSILSTNSQLQRQLGWSTGSPPVTGSVKPMPHRKRAAGTWDKLGIEDSLKPRDVTAVQQWEYCTHVIAGSGDKCTALSWVFYKFSGLSEGEPCVRAGRIVKIVAKQGQAAHMGGAWVYIQPYSIAAERHPNLNMPVLTVVDDHHLVPPSSVLFSFNAQHDCVRLQCKIAQEGDFQVQERMKTSLRKYTVKHAPVDRHVINMHSLHNPHLLRETLPRELTQPIPYCNDNDKFRRDIAVHLRVIGPKKRAATQEKSKATRKRNAEKKKTSATLADVATAGPSPATPSNSPAVAAGTVGERNEPASVNPHRVDSTSAAAPTGAGLVGMCGEELDGYPSCSDSEDDFNEDDNDWDSMPTLYMKECGTPDVPTLGQLQRLQASLDKETGIQSKHHTSSAGSHFYVNHPAKLFALDWANPLVRKEMQLYPEFNKGAMSEMWHGEKWAKEIPPDEMTPMWYDWTRPGSKHFYVHEITELDDGSFVVPLRWGCHNGSVHAQCRAVHYSESVRGPQRRTLYQSQSFSLADPELFMVPVKRLHRNILDLQVSGTHRLEVAAISSHLVSAKPNRLRAKANGKPMYRIRVMPWSDDVSGNVSKQYNPHTNVYVQNLSLPHKLLAQEYFVRFSSTSSYASSSEQFTALIDDFGADVWHTGYDCLAGQEIMFQLIPHVLPADNPQQSENASHMGVNAQAKCRRDMTAGSDEQKETDEGYRALFKPGTNRKINDTVSSIEAQLRLACYGAKETIKMAATQSGVKDKISQYWIDRLLQMAKEKHTVMLKNRSTRDPRLNEVIPVREDRKRLVNGIKRGIQTDLWNWLVKQPAESYAKLAPSDPLRNQIRPGDHYNPLLSMRGIDPHKDTPVEILHTYLLGNSKYVWHHTNTTWEKKEEAEHAFAVRLECSDLHGLTTPPPRANYIVQYKNSLIGKHFKILSQLAVFHLHGLCSDILYDMWKAAGELGALIWYPEINNLKEYLADLQVAIDNVLNIWAKIDPTKIINKAKLHVLTHLVDDIRRFGPAILYGTEVFECWNKVFRMCSVLSNHLSPSRDIAGTLGGMERFKHLVSGGWWRSSEGEYRQAGSAISSILSTNSQLQRQLGWSTGSPPVTGSVKPMPHRKRAAGTWDKLGIEDSLKPRDVTAVQQWEYCTHVIAGSGDKCTALSWVFYKFSGLSEGEPCVRAGRIVKIVAKQGQAAHMGGAWVYIQPYSIAAERHPNLNMPVLTVVDDHHLVPPSSVLFSFNAQHDCVRLQCKIAQEGDFQVQERMKTSLRKYTVKHAPVDRHVINMHSLHNPHLLRETLPRELTQPIPYCNDNDKFRRDIAVHLRVIGPKKRAATQEKSKATRKRNAEKKKTSATLADVATAGPSPATPSNSPAVAAGTVGERNEPASVNPHRVDSTSAAAPTGAGLVGMCGEELDGYPSCSDSEDDFNEDDNDWDSMPTLY

Organism: Coprinellus micaceus (NCBI:txid71717)

Radius of gyration: 42.3 Å; Cα contacts (8 Å, |Δi|>4): 3858; chains: 2; bounding box: 122×152×128 Å

Secondary structure (DSSP, 8-state):
-TTTT-TT---HHHHHHHHHHHHHHHT---EEEE-TT--EEEE--HHHHHHHHHT-HHHHTT---S-B-S-S-B-SGGGSHIIIIIS-GGGS--EEEE-SSTT-EEEETTS-EEETTS-EEEEEEEEEETTEEEEEEEEEEEEEEE---SSS---EEEEEEEEEEEEEEEEGGGEEE-HHHHHHH-SS---B-GGGTTT--SSPPTHHHHHTT--EEEEEEEEEEEEEE--SSSS--EEEEEEEEETTS-HHHHTSGGG-EEEEEESSS-HHHHHHHHGGGS-TT--EEEEETTTTEEEEEEEEE------HHHHHHHTTB-GGGSSS--SSB-----HHHHTSHHHHHHTTS--SBP-HHHHHHHHHHHHHHHHHT-HHHHHHHHHHH-B--HHHHHHHHHHHHHHHHHHIIIII-TTTS-GGGTS----HHHHHHHHHHHHHHHHHHHHHHHHT-SHHHHHTS-TT-GGGGS--BTTTB-GGGS-TT--TTTSS---HIIIIIIIIIHHHHHHHHHS-SSHHHHHHHHHHHHHT---TT--SPPP-HHHHHHTTTS--HHHHHHHHHHHHHH-TTTS-HHHHHHHHHHHHHHHHHT-S-BS-HHHHHHHHHHHHHHHHHHHHHH-TTHHHH-HHHHHGGGHHHHHHHH-SGGGG--HHHHHHHHHHHHHHHTS-SSSHHHHHHHHHHHHHHHHHHHTT--EE-TTS-EE---HHHHTHHHH-HHHHHHTT------PPTT-EEEPPGGG--EE-TTTTT--GGG--TT--TT--EEEEEEEE-TTS-EEETT-EEEEEE--SS-SS-EEEEEEEEEEEEETTS-TTSS-EEEEEEEEEEEEEE-TTT-SEEEEE-S--EEE-GGGEEEEE-EEE-HHHHT-EEEEEEEEEEETTEEEEEEEEEEE--SS-EEEE-TT-SSSHHHHHHHS-HHHHSPPPS-S-HHHHHHHHHHHHHHHHHHHHHHHHHHHHHHHHHHHHHHHHHHHHHHHGGGS----------------------------------------------------SSS-----------TTTT-SS------/-TTTT-TT---HHHHHHHHHHHHHHHT--PEEEE-TT--EEEE--HHHHHHHHHT-HHHHTT---S-B-SSS-B-SGGGSHIIIIIS-GGGS--EEEE-SSTT-EEEETTS-EEETTS-EEEEEEEEEETTEEEEEEEEEEEEEEE---SSS---EEEEEEEEEEEEEEEEGGGEEE-HHHHHHH-SS---B-GGGTTT--SSPPTHHHHHTT--EEEEEEEEEEEEEE--SSSS--EEEEEEEEETTS-HHHHTSGGG-EEEEEESSS-HHHHHHHHGGGS-TT--EEEEETTTTEEEEEEEEE------HHHHHHHTTB-GGGSSS--SSB-----HHHHTSHHHHHHTTS--SBP-HHHHHHHHHHHHHHHHHT-HHHHHHHHHHH-B--HHHHHHHHHHHHHHHHHHIIIII-TTTS-GGGSS----HHHHHHHHHHHHHHHHHHHHHHHHT-SHHHHHTS-TT-GGGGS--BTTTB-GGGS-TT--TTTS----HIIIIIIIIIHHHHHHHHHS-SSHHHHHHHHHHHHHT---TT--SPPP-HHHHHHTTTS--HHHHHHHHHHHHHH-TTTS-HHHHHHHHHHHHHHHHHT-S-BS-HHHHHHHHHHHHHHHHHHHHHH-TTHHHH-HHHHHGGGHHHHHHHH-SGGGG--HHHHHHHHHHHHHHHTS-SSSHHHHHHHHHHHHHHHHHHHTT--EE-TTS-EE---HHHHTHHHH-HHHHHHTT--------TT-EEEPPGGG--EE-TTTTT--GGG--TT--TT--EEEEEEEE-TTS-EEETT-EEEEEE--SS-SS-EEEEEEEEEEEEETTS-TTSS-EEEEEEEEEEEEEE-TTT-SEEEEE-S--EEE-GGGEEEEE-EEE-HHHHT-EEEEEEEEEEETTEEEEEEEEEEE--SS-EEEE-TT-SSSHHHHHHHS-HHHHSPPPS-S-HHHHHHHHHHHHHHHHHHHHHHHHHHHHHHHHHHHHHHHHHHHHHHHGGGS----------------------------------------------------SS------------TTTT-SS------

pLDDT: mean 84.15, std 20.75, range [14.76, 98.39]

Nearest PDB structures (foldseek):
  6dbv-assembly1_A  TM=5.845E-01  e=1.596E-05  Escherichia coli K-12
  6dbx-assembly1_A  TM=5.733E-01  e=2.432E-05  Escherichia coli K-12
  8xi2-assembly1_d  TM=4.534E-01  e=1.452E+00  Chlamydomonas reinhardtii
  6mf0-assembly2_A  TM=4.155E-01  e=4.466E+00  Sus scrofa
  8aj8-assembly4_H  TM=8.241E-02  e=7.544E-01  Mus musculus